Protein AF-0000000076641586 (afdb_homodimer)

Organism: NCBI:txid1194090

InterPro domains:
  IPR008969 Carboxypeptidase-like, regulatory domain superfamily [SSF49464] (53-131)
  IPR012910 TonB-dependent receptor, plug domain [PF07715] (145-251)
  IPR023996 TonB-dependent outer membrane protein, SusC/RagA [TIGR04056] (54-1062)
  IPR023997 TonB-dependent outer membrane protein SusC/RagA, conserved site [TIGR04057] (228-257)
  IPR036942 TonB-dependent receptor-like, beta-barrel domain superfamily [G3DSA:2.40.170.20] (339-1062)
  IPR037066 TonB-dependent receptor, plug domain superfamily [G3DSA:2.170.130.10] (127-256)
  IPR039426 TonB-dependent receptor-like [PS52016] (143-1062)
  IPR039426 TonB-dependent receptor-like [PTHR30069] (46-1062)

Radius of gyration: 41.83 Å; Cα contacts (8 Å, |Δi|>4): 5657; chains: 2; bounding box: 112×122×106 Å

Solvent-accessible surface area (backbone atoms only — not comparable to full-atom values): 105270 Å² total; per-residue (Å²): 140,84,83,89,78,85,75,79,72,80,74,74,78,78,66,69,67,61,58,61,56,58,60,53,54,55,60,49,34,55,62,47,41,53,49,48,51,55,56,58,54,52,72,46,41,73,87,86,86,73,93,44,49,61,33,30,30,37,31,18,33,78,84,65,44,54,35,53,62,28,35,33,27,37,64,67,43,88,53,60,35,50,21,38,84,74,3,36,33,70,34,67,32,87,50,46,71,40,36,35,31,39,39,35,94,63,29,44,70,44,80,44,66,38,75,65,40,51,62,60,70,43,67,37,42,55,41,52,71,73,60,64,56,70,39,72,52,88,94,47,69,38,40,54,84,77,50,38,57,55,67,43,71,46,52,16,71,67,48,50,56,40,83,61,86,32,43,46,69,54,49,47,29,71,36,54,34,42,45,55,41,48,54,26,39,40,59,83,60,38,59,37,50,56,22,48,61,49,60,54,56,95,64,79,42,56,46,30,32,25,52,71,86,38,81,46,56,71,65,54,53,25,66,38,60,46,86,44,33,44,35,35,26,36,28,70,44,45,62,18,36,82,69,30,47,54,19,57,36,13,29,40,38,35,35,61,55,64,34,44,62,47,38,45,59,33,43,37,40,37,43,36,48,30,41,32,30,64,63,48,76,64,62,57,41,50,21,34,59,49,53,50,42,51,24,50,46,27,40,71,72,72,40,73,57,82,64,53,70,67,58,38,47,42,27,68,43,31,94,80,44,59,71,90,79,34,31,62,40,56,48,60,67,68,23,36,45,82,65,20,53,31,40,40,38,37,40,34,39,32,15,26,40,86,50,34,22,28,23,40,36,41,40,40,39,40,32,49,33,55,34,46,73,42,28,31,31,20,38,37,42,36,39,36,38,33,36,40,35,40,68,50,99,39,35,38,39,33,48,35,41,35,38,37,39,39,44,33,35,28,22,55,49,53,58,49,59,35,27,38,44,43,56,24,41,53,15,56,44,50,68,49,40,94,86,67,49,47,22,45,50,80,53,85,52,42,32,44,67,44,42,38,10,51,60,28,28,34,27,38,44,37,36,40,40,38,40,39,38,41,37,39,38,36,45,47,67,94,41,85,47,34,32,39,39,39,38,43,35,45,38,39,40,40,35,44,33,44,35,38,36,35,49,33,73,31,26,44,71,45,60,67,60,41,75,74,67,55,80,70,67,72,78,41,50,47,77,39,66,21,38,79,87,51,57,29,30,41,41,38,37,42,36,45,35,40,34,42,39,42,37,43,34,42,36,39,43,48,76,53,94,59,38,38,40,35,40,37,41,34,43,40,39,39,38,38,42,38,40,37,39,31,32,36,26,27,65,34,89,53,82,86,58,96,38,51,63,61,30,29,76,68,82,43,46,63,41,27,49,69,53,78,47,48,38,43,34,39,39,37,39,39,38,39,31,42,72,78,26,42,36,40,38,41,37,40,32,42,40,32,41,67,56,30,52,89,92,52,28,64,49,79,30,47,27,43,26,32,26,41,29,49,49,71,34,68,75,39,46,76,69,47,70,66,54,69,36,37,35,42,28,34,34,35,22,36,22,38,32,69,84,63,78,69,52,46,47,40,73,38,73,38,77,50,68,63,43,67,66,78,89,80,52,68,41,65,36,77,40,78,72,42,50,47,26,72,79,50,65,66,21,38,32,40,35,37,36,40,37,43,38,38,22,25,73,87,61,26,36,34,38,37,42,33,41,40,48,32,38,28,36,30,30,75,40,46,61,51,49,67,43,64,75,85,67,74,73,70,68,38,59,39,59,65,19,28,27,36,22,39,40,39,30,26,37,40,36,40,45,51,64,85,50,96,47,35,37,39,37,40,39,36,27,32,22,37,34,50,45,27,27,73,36,65,57,58,53,82,84,63,56,81,63,54,48,56,67,70,27,48,74,85,47,54,73,26,33,42,54,69,55,47,28,73,32,56,67,54,51,75,74,42,62,50,78,52,91,80,69,50,41,20,35,68,34,59,45,55,67,80,67,79,66,56,49,52,81,80,24,30,33,46,50,90,51,28,76,59,57,30,30,39,22,16,40,36,42,36,36,34,47,72,53,33,37,41,38,40,33,36,33,36,37,31,64,19,29,47,60,54,56,69,60,19,42,93,73,10,31,50,47,33,66,57,68,68,32,29,30,48,54,21,95,89,40,59,67,37,52,22,88,92,53,94,73,50,86,31,42,35,70,61,49,63,59,71,45,69,71,65,64,36,65,39,47,77,42,46,38,51,33,30,35,41,24,41,38,29,40,34,44,35,38,43,54,58,48,80,66,32,48,64,36,55,26,63,41,43,35,42,34,41,30,25,25,47,72,47,74,53,56,71,47,82,49,54,57,57,53,46,78,64,41,52,64,36,50,46,52,38,59,18,33,44,31,41,36,40,36,39,29,66,145,90,76,83,89,86,75,86,67,82,74,74,77,75,66,70,66,62,59,62,55,57,60,53,54,56,61,50,34,53,61,47,42,53,48,48,51,54,56,57,54,52,71,47,40,75,86,86,88,73,94,44,49,62,35,28,30,37,31,17,33,77,85,66,43,55,35,52,61,29,35,34,27,37,64,66,41,87,54,62,35,51,19,37,83,73,2,36,33,68,36,66,31,87,49,47,73,40,35,34,32,40,39,35,94,64,28,45,68,42,81,44,66,39,76,66,41,51,64,59,69,43,66,38,42,55,40,50,73,74,61,63,53,69,39,71,53,88,92,46,69,38,40,55,85,78,51,36,55,56,68,43,73,46,50,17,72,67,49,50,57,41,83,64,86,31,45,46,68,56,48,46,28,71,37,55,34,40,45,53,41,48,53,26,38,40,59,83,60,40,58,36,51,55,24,46,60,50,61,53,57,96,63,78,40,57,46,29,32,26,50,72,86,38,81,46,56,72,63,54,52,23,64,38,60,45,86,44,34,43,35,37,25,37,27,68,42,45,64,19,40,81,70,31,47,54,19,59,36,14,29,38,39,34,35,60,55,64,34,43,62,48,38,44,59,32,40,37,42,37,41,36,49,30,42,32,33,64,63,48,77,63,61,57,41,50,21,34,59,48,51,52,42,52,24,49,44,26,38,71,72,74,40,74,57,82,63,54,71,66,58,37,47,42,28,67,43,30,93,78,44,60,70,90,80,34,32,62,40,57,50,59,67,68,22,36,45,82,67,23,53,30,41,39,41,38,42,34,38,34,17,26,41,86,50,33,22,29,24,39,36,41,38,39,38,39,32,49,33,54,34,45,72,40,28,31,31,21,36,37,39,35,39,37,38,32,36,39,36,37,68,50,99,38,36,37,39,33,48,35,40,35,41,37,41,39,44,33,34,28,21,56,51,51,57,48,59,35,28,37,43,42,55,24,40,53,15,55,47,52,68,49,41,93,88,67,48,48,21,45,51,80,54,85,51,40,33,42,67,46,41,40,10,52,59,27,28,34,28,39,43,36,36,40,39,39,40,39,39,41,36,39,38,36,45,46,66,95,40,86,47,33,32,38,39,39,39,43,34,43,36,41,38,39,37,43,34,45,33,38,36,36,49,33,72,31,28,44,70,47,60,68,58,41,75,74,66,56,80,69,66,73,79,42,50,47,77,42,65,20,38,81,86,50,56,30,32,40,41,40,37,43,36,46,34,40,36,42,39,42,38,42,34,42,36,39,43,50,77,54,93,58,37,37,42,36,41,37,41,35,42,40,39,38,39,37,41,38,39,37,39,32,31,36,26,26,65,34,90,52,82,86,58,96,39,51,65,61,31,30,77,67,82,45,48,64,41,26,47,70,52,78,48,47,36,43,34,39,37,37,39,39,41,41,32,43,72,80,26,43,35,40,38,41,37,41,33,41,41,32,41,68,53,30,50,88,92,52,27,64,49,80,29,46,28,41,28,33,27,40,29,48,48,70,34,68,75,39,44,77,70,50,72,65,54,68,35,38,35,42,29,33,33,36,21,35,22,40,33,69,86,62,77,69,53,45,47,41,74,39,73,39,76,52,70,64,42,69,66,79,88,81,51,67,41,65,35,77,40,79,72,42,49,49,25,72,78,49,66,66,21,38,33,37,35,36,39,42,35,42,37,39,21,23,72,86,61,24,37,36,40,36,42,34,42,40,48,33,41,28,36,30,32,75,38,48,62,50,50,67,44,64,75,86,67,74,72,70,69,39,58,38,59,65,20,28,27,36,23,39,39,40,30,26,36,40,37,40,48,50,65,85,51,96,47,34,38,40,38,40,39,36,28,32,23,36,34,51,45,28,27,70,36,66,58,58,54,80,83,63,55,80,63,52,48,55,68,69,27,48,74,84,47,55,72,25,33,42,54,70,55,48,28,72,31,56,67,54,51,75,73,42,61,48,78,53,91,82,69,51,41,19,35,67,34,58,45,54,66,79,67,80,67,56,49,53,80,78,24,32,34,44,50,89,52,28,76,59,58,29,31,41,22,16,40,38,40,34,36,34,46,74,52,32,35,40,38,41,31,35,34,34,39,30,64,18,28,48,58,54,57,70,60,19,43,91,75,10,30,49,47,31,67,54,67,69,32,28,31,49,53,20,94,88,40,60,65,38,54,22,89,92,53,93,74,49,86,31,42,35,70,60,48,64,61,72,44,68,71,67,64,36,63,38,47,77,42,45,38,50,31,32,35,42,24,42,37,30,40,34,43,34,39,44,56,56,50,79,67,32,48,64,37,54,26,64,41,43,37,42,33,41,29,24,26,48,71,47,75,51,57,70,46,82,48,52,58,56,54,48,79,63,40,53,64,36,51,45,50,39,58,18,33,44,34,42,36,41,37,40,30,66

Foldseek 3Di:
DDDDDDPPPPPPDQVVVVVVVVVVVVLVCVVVVLVVVVVVLLPPPDDDDPPFQKAKEAEAEPVRAGFFQWWKAWFLDPFTDTAHPRRMDIGGHPDLQTWIWTDDVQWDIDIHGSNNPRYDYHYTYGVPVPPFPWDDAAPDTDGPLQDQFDKWKDFLVQQVQAPDQFSQLRPFFVTKQKHWFFFFAFVPPRHIQIFGQFAAEPDDQGAFEEEPNRTDDSVCNGRDDSQFWGMKMKGQFCSQCQVFFRHLRTYIYTYTDWADARDDKKKKKKKKKKKKDFLDDFFFDWQLLQLQQLQLVCVLVVHHRPDDPVLSVCQVPVVPDDLQQWFTDQQCPLFFDGIWMKIKIKMKIWYHHPFKTKIKMWMWIKTFAGTDQAQWIKIKIKMKIWMWGHPDPFKIKIKIKMKMKIKTKFFLDDLLQLLLCSQFPNRGFDQARPVGAGAAALPQRHRNNQRRHCQFPMKIKMKMKMKIKMKMKGHDPPAPQKIKIKIKMKIKMKIKIKTKTAWHKHKYFDVVCCVVPPDDRVVRIDIDTGSPPDFIKMKIKIKIKMKIKIKMKIKGWDDDDQKTKIKMKMKMKMKMKMKMKMKMFTDAPDSSDRDPVRGDPPPIDMDMDMDMWMKIKIKMKIWMAGNSFKTKIKIKMWIATQQADPVARIDIKIKMKIKGKQCSDPVCVVPPPFWPTKMKMKMKIKHWHDPDDGPLQDWDKDWDFFDDDPPPDTDTDIDTDHDHDNPQHTWMKIKIKIKIWTAGDSRQKIKMKMKIKIKIFQRWDFLCQQPPVVVVDDGGTTRGWMKIKIWMWMKIKGWDDPDSFKTKIKIKIKIFMFMFTQDDRHYDPQDPQQDRHGAGPPWHWAFAWPFFQQAPVSVVVAADADPSDAGQATDGDQCVPPSHDDSSNIGTDRAAADFRMWHKMKMWMGGHQKIKIWIKIWTFRHKAQADAQDHSSRTRRPVQSVQGFGADPVGRRHTHPVDPGHRHGRSDHGCPGPPSVGHHCVRIWTLTKMFRAKIKMKGKDRCVVQVSSPWRTKMKMKMKGRADMDTRRPRAHSSHRDRHSSGRRHMIMIMIMMMTMD/DDDDDDDPPPPPDQVVVVVVVVVVVVLVCVVVVLVVVVVVLLPPPDDDDPPFQKAKEAEAEPVRAGFFFWWKAWFLDPFTDTAHPRRMDIGGHPDLQTWIWTDDVQWDIDIHGSVNPRYDYHYTYGVPVPPFPWDDAAPDTDGPLQDFFDKWKDFLVQQVQAPDQFSQLRPFFVTKQKHWFFFFAFVPRRHIQIFGQDAAEPDDQGAFEEEPNRTDDSVCNGRDDSQFWGMKMKGQFCSQCQVFFRHLRTYIYTYTDWADARDDKKKKKKKKKKKKDFLDDFFFDWQLLQLVQLQLVCVLVVHHRPDDPVLSVCLVPVVPDDLQQWFTDQQCPLFFDGIWMKIKIKMKIWYHHPFKTKIKMWMWIKTFAGTDQAQWIKIKIKMKIWMWGHPDPFKIKIKIKMKMKIKTKFFLDDLLQLLLCSQFPNRGFDQARPVGAGAAALPQRHRNNQRRHCQFPMKIKMKMKMKIKMKMKGHDPPDPQKIKIKMKMKIKMKIKIKTKTAWHKHKYFDVVCCVVPPDDRVVRIDIDTGSPPDFIKMKIKIKIKMKIKIKMKIKGWDDDDQKTKIKMKMKMKMKMKMKMKMKMFTDAPDSSDRDPVRGDPPPIDMDMDMDMWMKIKIKMKIWMAGNSFKIKIKIKMWIATQQADPVARIDIKIKMKIKGKQCSDPVCVVPPPFWPTKMKMKMKIKHWHDPDDGPLQDWDKDWDFFDDDPDPDTDTDIDTDHDHDNPQHTWMKIKIKIKIWTAGDSRQKIKMKMKIKIKIFQRWDFLCQQPPVVVVDDGGTTRGWMKIKIWMWMKIKGWDDPDSFKTKIKIKIKIFMFMFTQDDRHYPPQDPQQDRHGAGPPWHWAFAWDFFQQAPVVVVVAADADPSDAGQATDGDQCVPPSHDDSSNIGTDRAAAGFRMWHKMKMWMGGHQKIKIWIKIWTFRHKAQADAQDHSSRTRRPVQSVQGFGADPVGRRHTHPVDPDHRHGRSDHGCPGPPSVGHHCSRIWTLTKMFRAKIKMKGKDRCVVQVNSPWRTKMKMKMKGRADMGTRRPRAHSSHRDRHSSGRRHMIMIMIMMMTMD

pLDDT: mean 87.39, std 15.73, range [16.08, 98.44]

Nearest PDB structures (foldseek):
  6sli-assembly1_B  TM=8.400E-01  e=8.972E-64  Porphyromonas gingivalis W83
  6slj-assembly1_A  TM=8.436E-01  e=6.800E-63  Porphyromonas gingivalis W83
  5fq8-assembly1_B  TM=7.870E-01  e=4.295E-55  Bacteroides thetaiotaomicron
  2grx-assembly2_B  TM=6.841E-01  e=3.208E-23  Escherichia coli
  3qlb-assembly2_B  TM=7.110E-01  e=1.922E-20  Pseudomonas fluorescens

Structure (mmCIF, N/CA/C/O backbone):
data_AF-0000000076641586-model_v1
#
loop_
_entity.id
_entity.type
_entity.pdbx_description
1 polymer 'TonB-linked outer membrane protein, SusC/RagA family'
#
loop_
_atom_site.group_PDB
_atom_site.id
_atom_site.type_symbol
_atom_site.label_atom_id
_atom_site.label_alt_id
_atom_site.label_comp_id
_atom_site.label_asym_id
_atom_site.label_entity_id
_atom_site.label_seq_id
_atom_site.pdbx_PDB_ins_code
_atom_site.Cartn_x
_atom_site.Cartn_y
_atom_site.Cartn_z
_atom_site.occupancy
_atom_site.B_iso_or_equiv
_atom_site.auth_seq_id
_atom_site.auth_comp_id
_atom_site.auth_asym_id
_atom_site.auth_atom_id
_atom_site.pdbx_PDB_model_num
ATOM 1 N N . MET A 1 1 ? -46.188 -28.203 26.359 1 16.94 1 MET A N 1
ATOM 2 C CA . MET A 1 1 ? -45.75 -28 27.75 1 16.94 1 MET A CA 1
ATOM 3 C C . MET A 1 1 ? -44.469 -27.203 27.812 1 16.94 1 MET A C 1
ATOM 5 O O . MET A 1 1 ? -43.719 -27.125 26.828 1 16.94 1 MET A O 1
ATOM 9 N N . ASP A 1 2 ? -43.844 -26.875 29.172 1 17.69 2 ASP A N 1
ATOM 10 C CA . ASP A 1 2 ? -43.281 -25.844 30.031 1 17.69 2 ASP A CA 1
ATOM 11 C C . ASP A 1 2 ? -41.75 -25.828 29.953 1 17.69 2 ASP A C 1
ATOM 13 O O . ASP A 1 2 ? -41.094 -25.188 30.766 1 17.69 2 ASP A O 1
ATOM 17 N N . ILE A 1 3 ? -41.156 -26.688 29.109 1 18.56 3 ILE A N 1
ATOM 18 C CA . ILE A 1 3 ? -39.812 -27.062 29.531 1 18.56 3 ILE A CA 1
ATOM 19 C C . ILE A 1 3 ? -38.969 -25.812 29.719 1 18.56 3 ILE A C 1
ATOM 21 O O . ILE A 1 3 ? -39.156 -24.812 29.047 1 18.56 3 ILE A O 1
ATOM 25 N N . LYS A 1 4 ? -37.688 -25.938 30.312 1 17.33 4 LYS A N 1
ATOM 26 C CA . LYS A 1 4 ? -36.75 -25.656 31.375 1 17.33 4 LYS A CA 1
ATOM 27 C C . LYS A 1 4 ? -35.812 -24.5 31 1 17.33 4 LYS A C 1
ATOM 29 O O . LYS A 1 4 ? -35.219 -24.5 29.906 1 17.33 4 LYS A O 1
ATOM 34 N N . ALA A 1 5 ? -35.688 -23.469 31.828 1 18.06 5 ALA A N 1
ATOM 35 C CA . ALA A 1 5 ? -35.375 -22.078 32.156 1 18.06 5 ALA A CA 1
ATOM 36 C C . ALA A 1 5 ? -33.906 -21.797 32.062 1 18.06 5 ALA A C 1
ATOM 38 O O . ALA A 1 5 ? -33.5 -20.766 31.5 1 18.06 5 ALA A O 1
ATOM 39 N N . ILE A 1 6 ? -33.125 -22.547 32.812 1 17.31 6 ILE A N 1
ATOM 40 C CA . ILE A 1 6 ? -32.188 -21.797 33.656 1 17.31 6 ILE A CA 1
ATOM 41 C C . ILE A 1 6 ? -30.906 -21.5 32.906 1 17.31 6 ILE A C 1
ATOM 43 O O . ILE A 1 6 ? -30.141 -22.422 32.625 1 17.31 6 ILE A O 1
ATOM 47 N N . ARG A 1 7 ? -30.859 -20.703 31.891 1 17.48 7 ARG A N 1
ATOM 48 C CA . ARG A 1 7 ? -29.797 -20.484 30.906 1 17.48 7 ARG A CA 1
ATOM 49 C C . ARG A 1 7 ? -28.609 -19.781 31.531 1 17.48 7 ARG A C 1
ATOM 51 O O . ARG A 1 7 ? -28.688 -18.594 31.875 1 17.48 7 ARG A O 1
ATOM 58 N N . LYS A 1 8 ? -27.797 -20.516 32.375 1 18.64 8 LYS A N 1
ATOM 59 C CA . LYS A 1 8 ? -26.734 -19.984 33.188 1 18.64 8 LYS A CA 1
ATOM 60 C C . LYS A 1 8 ? -25.719 -19.188 32.375 1 18.64 8 LYS A C 1
ATOM 62 O O . LYS A 1 8 ? -25.219 -19.672 31.359 1 18.64 8 LYS A O 1
ATOM 67 N N . THR A 1 9 ? -25.656 -17.859 32.438 1 19.05 9 THR A N 1
ATOM 68 C CA . THR A 1 9 ? -25.094 -16.656 31.828 1 19.05 9 THR A CA 1
ATOM 69 C C . THR A 1 9 ? -23.578 -16.609 32.031 1 19.05 9 THR A C 1
ATOM 71 O O . THR A 1 9 ? -22.938 -15.602 31.719 1 19.05 9 THR A O 1
ATOM 74 N N . VAL A 1 10 ? -22.844 -17.75 32 1 20.22 10 VAL A N 1
ATOM 75 C CA . VAL A 1 10 ? -21.5 -17.562 32.531 1 20.22 10 VAL A CA 1
ATOM 76 C C . VAL A 1 10 ? -20.719 -16.594 31.641 1 20.22 10 VAL A C 1
ATOM 78 O O . VAL A 1 10 ? -20.641 -16.797 30.422 1 20.22 10 VAL A O 1
ATOM 81 N N . ALA A 1 11 ? -20.484 -15.328 32.031 1 20.44 11 ALA A N 1
ATOM 82 C CA . ALA A 1 11 ? -19.844 -14.125 31.516 1 20.44 11 ALA A CA 1
ATOM 83 C C . ALA A 1 11 ? -18.359 -14.367 31.234 1 20.44 11 ALA A C 1
ATOM 85 O O . ALA A 1 11 ? -17.594 -14.633 32.156 1 20.44 11 ALA A O 1
ATOM 86 N N . TRP A 1 12 ? -18.031 -15.188 30.219 1 22.73 12 TRP A N 1
ATOM 87 C CA . TRP A 1 12 ? -16.609 -15.406 29.984 1 22.73 12 TRP A CA 1
ATOM 88 C C . TRP A 1 12 ? -15.867 -14.078 29.844 1 22.73 12 TRP A C 1
ATOM 90 O O . TRP A 1 12 ? -16.359 -13.148 29.203 1 22.73 12 TRP A O 1
ATOM 100 N N . PRO A 1 13 ? -14.992 -13.703 30.797 1 25.16 13 PRO A N 1
ATOM 101 C CA . PRO A 1 13 ? -14.211 -12.477 30.891 1 25.16 13 PRO A CA 1
ATOM 102 C C . PRO A 1 13 ? -13.5 -12.125 29.578 1 25.16 13 PRO A C 1
ATOM 104 O O . PRO A 1 13 ? -13.227 -13.016 28.766 1 25.16 13 PRO A O 1
ATOM 107 N N . ASP A 1 14 ? -13.625 -10.867 29.172 1 24.06 14 ASP A N 1
ATOM 108 C CA . ASP A 1 14 ? -13.258 -10.031 28.031 1 24.06 14 ASP A CA 1
ATOM 109 C C . ASP A 1 14 ? -11.75 -10.039 27.812 1 24.06 14 ASP A C 1
ATOM 111 O O . ASP A 1 14 ? -10.992 -9.445 28.594 1 24.06 14 ASP A O 1
ATOM 115 N N . SER A 1 15 ? -11.188 -11.18 27.422 1 25.58 15 SER A N 1
ATOM 116 C CA . SER A 1 15 ? -9.766 -11.398 27.188 1 25.58 15 SER A CA 1
ATOM 117 C C . SER A 1 15 ? -9.211 -10.406 26.172 1 25.58 15 SER A C 1
ATOM 119 O O . SER A 1 15 ? -8.062 -10.516 25.75 1 25.58 15 SER A O 1
ATOM 121 N N . THR A 1 16 ? -10.062 -9.594 25.609 1 26.67 16 THR A N 1
ATOM 122 C CA . THR A 1 16 ? -9.531 -8.727 24.562 1 26.67 16 THR A CA 1
ATOM 123 C C . THR A 1 16 ? -8.531 -7.73 25.141 1 26.67 16 THR A C 1
ATOM 125 O O . THR A 1 16 ? -7.852 -7.02 24.391 1 26.67 16 THR A O 1
ATOM 128 N N . SER A 1 17 ? -8.695 -7.406 26.422 1 27.34 17 SER A N 1
ATOM 129 C CA . SER A 1 17 ? -7.922 -6.305 26.984 1 27.34 17 SER A CA 1
ATOM 130 C C . SER A 1 17 ? -6.438 -6.645 27.031 1 27.34 17 SER A C 1
ATOM 132 O O . SER A 1 17 ? -5.59 -5.75 27.109 1 27.34 17 SER A O 1
ATOM 134 N N . VAL A 1 18 ? -6.18 -7.922 27.281 1 24.91 18 VAL A N 1
ATOM 135 C CA . VAL A 1 18 ? -4.781 -8.25 27.547 1 24.91 18 VAL A CA 1
ATOM 136 C C . VAL A 1 18 ? -3.98 -8.148 26.25 1 24.91 18 VAL A C 1
ATOM 138 O O . VAL A 1 18 ? -2.756 -8.008 26.266 1 24.91 18 VAL A O 1
ATOM 141 N N . PHE A 1 19 ? -4.668 -8.406 25.141 1 26.38 19 PHE A N 1
ATOM 142 C CA . PHE A 1 19 ? -3.906 -8.531 23.906 1 26.38 19 PHE A CA 1
ATOM 143 C C . PHE A 1 19 ? -3.326 -7.188 23.484 1 26.38 19 PHE A C 1
ATOM 145 O O . PHE A 1 19 ? -2.42 -7.129 22.656 1 26.38 19 PHE A O 1
ATOM 152 N N . LYS A 1 20 ? -3.908 -6.105 23.781 1 29.39 20 LYS A N 1
ATOM 153 C CA . LYS A 1 20 ? -3.428 -4.773 23.422 1 29.39 20 LYS A CA 1
ATOM 154 C C . LYS A 1 20 ? -2.125 -4.449 24.156 1 29.39 20 LYS A C 1
ATOM 156 O O . LYS A 1 20 ? -1.446 -3.477 23.812 1 29.39 20 LYS A O 1
ATOM 161 N N . ARG A 1 21 ? -1.938 -5.062 25.344 1 27.36 21 ARG A N 1
ATOM 162 C CA . ARG A 1 21 ? -0.733 -4.727 26.094 1 27.36 21 ARG A CA 1
ATOM 163 C C . ARG A 1 21 ? 0.513 -5.266 25.391 1 27.36 21 ARG A C 1
ATOM 165 O O . ARG A 1 21 ? 1.605 -4.719 25.562 1 27.36 21 ARG A O 1
ATOM 172 N N . PHE A 1 22 ? 0.374 -6.527 24.766 1 26.66 22 PHE A N 1
ATOM 173 C CA . PHE A 1 22 ? 1.596 -7.125 24.234 1 26.66 22 PHE A CA 1
ATOM 174 C C . PHE A 1 22 ? 2.027 -6.43 22.953 1 26.66 22 PHE A C 1
ATOM 176 O O . PHE A 1 22 ? 3.217 -6.379 22.641 1 26.66 22 PHE A O 1
ATOM 183 N N . VAL A 1 23 ? 1.127 -5.934 22.156 1 28.44 23 VAL A N 1
ATOM 184 C CA . VAL A 1 23 ? 1.568 -5.188 20.984 1 28.44 23 VAL A CA 1
ATOM 185 C C . VAL A 1 23 ? 2.289 -3.914 21.422 1 28.44 23 VAL A C 1
ATOM 187 O O . VAL A 1 23 ? 3.102 -3.365 20.672 1 28.44 23 VAL A O 1
ATOM 190 N N . PHE A 1 24 ? 1.954 -3.332 22.5 1 31.38 24 PHE A N 1
ATOM 191 C CA . PHE A 1 24 ? 2.65 -2.164 23.031 1 31.38 24 PHE A CA 1
ATOM 192 C C . PHE A 1 24 ? 4.109 -2.494 23.328 1 31.38 24 PHE A C 1
ATOM 194 O O . PHE A 1 24 ? 4.969 -1.61 23.312 1 31.38 24 PHE A O 1
ATOM 201 N N . ARG A 1 25 ? 4.352 -3.678 23.781 1 34 25 ARG A N 1
ATOM 202 C CA . ARG A 1 25 ? 5.727 -3.977 24.172 1 34 25 ARG A CA 1
ATOM 203 C C . ARG A 1 25 ? 6.637 -4.09 22.953 1 34 25 ARG A C 1
ATOM 205 O O . ARG A 1 25 ? 7.844 -3.865 23.062 1 34 25 ARG A O 1
ATOM 212 N N . TYR A 1 26 ? 6.137 -4.539 21.906 1 34.09 26 TYR A N 1
ATOM 213 C CA . TYR A 1 26 ? 7.051 -4.672 20.766 1 34.09 26 TYR A CA 1
ATOM 214 C C . TYR A 1 26 ? 7.34 -3.316 20.141 1 34.09 26 TYR A C 1
ATOM 216 O O . TYR A 1 26 ? 8.336 -3.154 19.438 1 34.09 26 TYR A O 1
ATOM 224 N N . ARG A 1 27 ? 6.406 -2.387 20.141 1 37.84 27 ARG A N 1
ATOM 225 C CA . ARG A 1 27 ? 6.621 -1.042 19.625 1 37.84 27 ARG A CA 1
ATOM 226 C C . ARG A 1 27 ? 7.789 -0.361 20.328 1 37.84 27 ARG A C 1
ATOM 228 O O . ARG A 1 27 ? 8.586 0.327 19.688 1 37.84 27 ARG A O 1
ATOM 235 N N . SER A 1 28 ? 7.773 -0.539 21.656 1 41.25 28 SER A N 1
ATOM 236 C CA . SER A 1 28 ? 8.898 -0.081 22.469 1 41.25 28 SER A CA 1
ATOM 237 C C . SER A 1 28 ? 10.172 -0.838 22.109 1 41.25 28 SER A C 1
ATOM 239 O O . SER A 1 28 ? 11.281 -0.37 22.406 1 41.25 28 SER A O 1
ATOM 241 N N . LEU A 1 29 ? 9.953 -1.854 21.516 1 37.81 29 LEU A N 1
ATOM 242 C CA . LEU A 1 29 ? 11.125 -2.688 21.266 1 37.81 29 LEU A CA 1
ATOM 243 C C . LEU A 1 29 ? 11.961 -2.125 20.109 1 37.81 29 LEU A C 1
ATOM 245 O O . LEU A 1 29 ? 13.188 -2.174 20.156 1 37.81 29 LEU A O 1
ATOM 249 N N . PHE A 1 30 ? 11.273 -1.556 19.141 1 39.19 30 PHE A N 1
ATOM 250 C CA . PHE A 1 30 ? 12.125 -1.012 18.094 1 39.19 30 PHE A CA 1
ATOM 251 C C . PHE A 1 30 ? 12.945 0.162 18.625 1 39.19 30 PHE A C 1
ATOM 253 O O . PHE A 1 30 ? 14.156 0.233 18.406 1 39.19 30 PHE A O 1
ATOM 260 N N . CYS A 1 31 ? 12.219 1.102 19.281 1 43.81 31 CYS A N 1
ATOM 261 C CA . CYS A 1 31 ? 12.977 2.203 19.875 1 43.81 31 CYS A CA 1
ATOM 262 C C . CYS A 1 31 ? 13.953 1.693 20.922 1 43.81 31 CYS A C 1
ATOM 264 O O . CYS A 1 31 ? 15.109 2.129 20.953 1 43.81 31 CYS A O 1
ATOM 266 N N . ASN A 1 32 ? 13.531 0.756 21.719 1 46.25 32 ASN A N 1
ATOM 267 C CA . ASN A 1 32 ? 14.43 0.178 22.703 1 46.25 32 ASN A CA 1
ATOM 268 C C . ASN A 1 32 ? 15.484 -0.715 22.047 1 46.25 32 ASN A C 1
ATOM 270 O O . ASN A 1 32 ? 16.625 -0.788 22.516 1 46.25 32 ASN A O 1
ATOM 274 N N . GLY A 1 33 ? 15.117 -1.248 21.078 1 46.06 33 GLY A N 1
ATOM 275 C CA . GLY A 1 33 ? 16.078 -2.053 20.344 1 46.06 33 GLY A CA 1
ATOM 276 C C . GLY A 1 33 ? 17.172 -1.227 19.703 1 46.06 33 GLY A C 1
ATOM 277 O O . GLY A 1 33 ? 18.344 -1.608 19.719 1 46.06 33 GLY A O 1
ATOM 278 N N . MET A 1 34 ? 16.766 -0.164 19.156 1 47.59 34 MET A N 1
ATOM 279 C CA . MET A 1 34 ? 17.781 0.746 18.625 1 47.59 34 MET A CA 1
ATOM 280 C C . MET A 1 34 ? 18.703 1.249 19.719 1 47.59 34 MET A C 1
ATOM 282 O O . MET A 1 34 ? 19.906 1.406 19.516 1 47.59 34 MET A O 1
ATOM 286 N N . LEU A 1 35 ? 18.141 1.428 20.891 1 45.94 35 LEU A N 1
ATOM 287 C CA . LEU A 1 35 ? 18.953 1.797 22.031 1 45.94 35 LEU A CA 1
ATOM 288 C C . LEU A 1 35 ? 19.891 0.652 22.422 1 45.94 35 LEU A C 1
ATOM 290 O O . LEU A 1 35 ? 21.062 0.876 22.734 1 45.94 35 LEU A O 1
ATOM 294 N N . VAL A 1 36 ? 19.344 -0.445 22.359 1 45.25 36 VAL A N 1
ATOM 295 C CA . VAL A 1 36 ? 20.172 -1.599 22.703 1 45.25 36 VAL A CA 1
ATOM 296 C C . VAL A 1 36 ? 21.25 -1.803 21.641 1 45.25 36 VAL A C 1
ATOM 298 O O . VAL A 1 36 ? 22.406 -2.064 21.984 1 45.25 36 VAL A O 1
ATOM 301 N N . MET A 1 37 ? 20.906 -1.576 20.516 1 46.75 37 MET A N 1
ATOM 302 C CA . MET A 1 37 ? 21.938 -1.696 19.484 1 46.75 37 MET A CA 1
ATOM 303 C C . MET A 1 37 ? 23.016 -0.634 19.656 1 46.75 37 MET A C 1
ATOM 305 O O . MET A 1 37 ? 24.203 -0.921 19.516 1 46.75 37 MET A O 1
ATOM 309 N N . ALA A 1 38 ? 22.656 0.541 19.984 1 45.38 38 ALA A N 1
ATOM 310 C CA . ALA A 1 38 ? 23.625 1.59 20.266 1 45.38 38 ALA A CA 1
ATOM 311 C C . ALA A 1 38 ? 24.516 1.217 21.453 1 45.38 38 ALA A C 1
ATOM 313 O O . ALA A 1 38 ? 25.734 1.412 21.422 1 45.38 38 ALA A O 1
ATOM 314 N N . PHE A 1 39 ? 23.938 0.673 22.453 1 40.69 39 PHE A N 1
ATOM 315 C CA . PHE A 1 39 ? 24.719 0.334 23.641 1 40.69 39 PHE A CA 1
ATOM 316 C C . PHE A 1 39 ? 25.688 -0.804 23.344 1 40.69 39 PHE A C 1
ATOM 318 O O . PHE A 1 39 ? 26.797 -0.828 23.875 1 40.69 39 PHE A O 1
ATOM 325 N N . LEU A 1 40 ? 25.234 -1.636 22.609 1 39.69 40 LEU A N 1
ATOM 326 C CA . LEU A 1 40 ? 26.109 -2.764 22.312 1 39.69 40 LEU A CA 1
ATOM 327 C C . LEU A 1 40 ? 27.297 -2.322 21.484 1 39.69 40 LEU A C 1
ATOM 329 O O . LEU A 1 40 ? 28.406 -2.873 21.609 1 39.69 40 LEU A O 1
ATOM 333 N N . LEU A 1 41 ? 27.078 -1.376 20.688 1 40.66 41 LEU A N 1
ATOM 334 C CA . LEU A 1 41 ? 28.172 -0.895 19.844 1 40.66 41 LEU A CA 1
ATOM 335 C C . LEU A 1 41 ? 29.25 -0.244 20.703 1 40.66 41 LEU A C 1
ATOM 337 O O . LEU A 1 41 ? 30.422 -0.255 20.328 1 40.66 41 LEU A O 1
ATOM 341 N N . LEU A 1 42 ? 28.984 0.319 21.828 1 37.09 42 LEU A N 1
ATOM 342 C CA . LEU A 1 42 ? 29.984 1.02 22.625 1 37.09 42 LEU A CA 1
ATOM 343 C C . LEU A 1 42 ? 31.078 0.059 23.109 1 37.09 42 LEU A C 1
ATOM 345 O O . LEU A 1 42 ? 32.188 0.481 23.422 1 37.09 42 LEU A O 1
ATOM 349 N N . GLY A 1 43 ? 30.688 -1.161 23.344 1 33.03 43 GLY A N 1
ATOM 350 C CA . GLY A 1 43 ? 31.703 -1.961 24.016 1 33.03 43 GLY A CA 1
ATOM 351 C C . GLY A 1 43 ? 32.812 -2.436 23.078 1 33.03 43 GLY A C 1
ATOM 352 O O . GLY A 1 43 ? 33.781 -3.027 23.531 1 33.03 43 GLY A O 1
ATOM 353 N N . LEU A 1 44 ? 32.531 -2.578 21.828 1 35.53 44 LEU A N 1
ATOM 354 C CA . LEU A 1 44 ? 33.438 -3.461 21.109 1 35.53 44 LEU A CA 1
ATOM 355 C C . LEU A 1 44 ? 34.562 -2.666 20.438 1 35.53 44 LEU A C 1
ATOM 357 O O . LEU A 1 44 ? 35.219 -3.168 19.547 1 35.53 44 LEU A O 1
ATOM 361 N N . LEU A 1 45 ? 34.844 -1.541 20.625 1 33.59 45 LEU A N 1
ATOM 362 C CA . LEU A 1 45 ? 35.781 -0.827 19.766 1 33.59 45 LEU A CA 1
ATOM 363 C C . LEU A 1 45 ? 37.219 -1.16 20.156 1 33.59 45 LEU A C 1
ATOM 365 O O . LEU A 1 45 ? 37.719 -0.708 21.188 1 33.59 45 LEU A O 1
ATOM 369 N N . THR A 1 46 ? 37.656 -2.43 19.953 1 32.03 46 THR A N 1
ATOM 370 C CA . THR A 1 46 ? 39.062 -2.623 20.203 1 32.03 46 THR A CA 1
ATOM 371 C C . THR A 1 46 ? 39.906 -2.076 19.062 1 32.03 46 THR A C 1
ATOM 373 O O . THR A 1 46 ? 39.469 -2.098 17.906 1 32.03 46 THR A O 1
ATOM 376 N N . SER A 1 47 ? 41.031 -1.379 19.25 1 31.88 47 SER A N 1
ATOM 377 C CA . SER A 1 47 ? 42.094 -0.667 18.531 1 31.88 47 SER A CA 1
ATOM 378 C C . SER A 1 47 ? 43.031 -1.637 17.812 1 31.88 47 SER A C 1
ATOM 380 O O . SER A 1 47 ? 43.562 -2.561 18.438 1 31.88 47 SER A O 1
ATOM 382 N N . VAL A 1 48 ? 42.969 -1.897 16.516 1 31.45 48 VAL A N 1
ATOM 383 C CA . VAL A 1 48 ? 43.938 -2.648 15.711 1 31.45 48 VAL A CA 1
ATOM 384 C C . VAL A 1 48 ? 45.156 -1.796 15.453 1 31.45 48 VAL A C 1
ATOM 386 O O . VAL A 1 48 ? 45.062 -0.656 15 1 31.45 48 VAL A O 1
ATOM 389 N N . GLN A 1 49 ? 46.531 -2.203 15.812 1 28.66 49 GLN A N 1
ATOM 390 C CA . GLN A 1 49 ? 47.875 -1.622 15.727 1 28.66 49 GLN A CA 1
ATOM 391 C C . GLN A 1 49 ? 48.562 -2.021 14.422 1 28.66 49 GLN A C 1
ATOM 393 O O . GLN A 1 49 ? 48.969 -3.174 14.258 1 28.66 49 GLN A O 1
ATOM 398 N N . ALA A 1 50 ? 48.312 -1.899 13.156 1 33.88 50 ALA A N 1
ATOM 399 C CA . ALA A 1 50 ? 49.188 -2.197 12.016 1 33.88 50 ALA A CA 1
ATOM 400 C C . ALA A 1 50 ? 50.344 -1.217 11.938 1 33.88 50 ALA A C 1
ATOM 402 O O . ALA A 1 50 ? 50.25 -0.106 12.469 1 33.88 50 ALA A O 1
ATOM 403 N N . GLN A 1 51 ? 51.562 -1.678 11.305 1 39.12 51 GLN A N 1
ATOM 404 C CA . GLN A 1 51 ? 52.844 -0.973 11.117 1 39.12 51 GLN A CA 1
ATOM 405 C C . GLN A 1 51 ? 52.656 0.273 10.258 1 39.12 51 GLN A C 1
ATOM 407 O O . GLN A 1 51 ? 52.375 0.171 9.062 1 39.12 51 GLN A O 1
ATOM 412 N N . LYS A 1 52 ? 52.344 1.408 10.633 1 52.69 52 LYS A N 1
ATOM 413 C CA . LYS A 1 52 ? 51.844 2.686 10.125 1 52.69 52 LYS A CA 1
ATOM 414 C C . LYS A 1 52 ? 52.969 3.715 10.039 1 52.69 52 LYS A C 1
ATOM 416 O O . LYS A 1 52 ? 53.844 3.758 10.898 1 52.69 52 LYS A O 1
ATOM 421 N N . ALA A 1 53 ? 53.344 4.133 8.797 1 69.62 53 ALA A N 1
ATOM 422 C CA . ALA A 1 53 ? 54.094 5.387 8.75 1 69.62 53 ALA A CA 1
ATOM 423 C C . ALA A 1 53 ? 53.312 6.52 9.391 1 69.62 53 ALA A C 1
ATOM 425 O O . ALA A 1 53 ? 52.062 6.516 9.359 1 69.62 53 ALA A O 1
ATOM 426 N N . THR A 1 54 ? 54.156 7.316 10.07 1 75.69 54 THR A N 1
ATOM 427 C CA . THR A 1 54 ? 53.5 8.367 10.828 1 75.69 54 THR A CA 1
ATOM 428 C C . THR A 1 54 ? 53.594 9.711 10.109 1 75.69 54 THR A C 1
ATOM 430 O O . THR A 1 54 ? 54.719 10.125 9.75 1 75.69 54 THR A O 1
ATOM 433 N N . VAL A 1 55 ? 52.656 10.195 9.672 1 80.69 55 VAL A N 1
ATOM 434 C CA . VAL A 1 55 ? 52.625 11.562 9.156 1 80.69 55 VAL A CA 1
ATOM 435 C C . VAL A 1 55 ? 52.188 12.516 10.258 1 80.69 55 VAL A C 1
ATOM 437 O O . VAL A 1 55 ? 51.219 12.242 10.984 1 80.69 55 VAL A O 1
ATOM 440 N N . SER A 1 56 ? 53.094 13.539 10.406 1 82.12 56 SER A N 1
ATOM 441 C CA . SER A 1 56 ? 52.75 14.555 11.398 1 82.12 56 SER A CA 1
ATOM 442 C C . SER A 1 56 ? 52.656 15.945 10.773 1 82.12 56 SER A C 1
ATOM 444 O O . SER A 1 56 ? 53.125 16.141 9.648 1 82.12 56 SER A O 1
ATOM 446 N N . GLY A 1 57 ? 52 16.844 11.242 1 83.31 57 GLY A N 1
ATOM 447 C CA . GLY A 1 57 ? 51.906 18.219 10.789 1 83.31 57 GLY A CA 1
ATOM 448 C C . GLY A 1 57 ? 51.062 19.094 11.688 1 83.31 57 GLY A C 1
ATOM 449 O O . GLY A 1 57 ? 50.625 18.656 12.758 1 83.31 57 GLY A O 1
ATOM 450 N N . THR A 1 58 ? 51 20.359 11.266 1 83.06 58 THR A N 1
ATOM 451 C CA . THR A 1 58 ? 50.188 21.344 11.953 1 83.06 58 THR A CA 1
ATOM 452 C C . THR A 1 58 ? 49.094 21.875 11.023 1 83.06 58 THR A C 1
ATOM 454 O O . THR A 1 58 ? 49.344 22.125 9.844 1 83.06 58 THR A O 1
ATOM 457 N N . VAL A 1 59 ? 47.969 21.875 11.484 1 83.19 59 VAL A N 1
ATOM 458 C CA . VAL A 1 59 ? 46.875 22.5 10.75 1 83.19 59 VAL A CA 1
ATOM 459 C C . VAL A 1 59 ? 46.562 23.875 11.352 1 83.19 59 VAL A C 1
ATOM 461 O O . VAL A 1 59 ? 46.344 24 12.562 1 83.19 59 VAL A O 1
ATOM 464 N N . VAL A 1 60 ? 46.625 24.859 10.469 1 79.56 60 VAL A N 1
ATOM 465 C CA . VAL A 1 60 ? 46.375 26.219 10.914 1 79.56 60 VAL A CA 1
ATOM 466 C C . VAL A 1 60 ? 45.188 26.812 10.133 1 79.56 60 VAL A C 1
ATOM 468 O O . VAL A 1 60 ? 44.812 26.312 9.07 1 79.56 60 VAL A O 1
ATOM 471 N N . ASP A 1 61 ? 44.594 27.906 10.703 1 71.62 61 ASP A N 1
ATOM 472 C CA . ASP A 1 61 ? 43.531 28.609 9.992 1 71.62 61 ASP A CA 1
ATOM 473 C C . ASP A 1 61 ? 44.125 29.672 9.055 1 71.62 61 ASP A C 1
ATOM 475 O O . ASP A 1 61 ? 45.344 29.734 8.867 1 71.62 61 ASP A O 1
ATOM 479 N N . GLY A 1 62 ? 43.281 30.391 8.273 1 65.69 62 GLY A N 1
ATOM 480 C CA . GLY A 1 62 ? 43.688 31.406 7.316 1 65.69 62 GLY A CA 1
ATOM 481 C C . GLY A 1 62 ? 44.656 32.406 7.902 1 65.69 62 GLY A C 1
ATOM 482 O O . GLY A 1 62 ? 45.438 33.031 7.172 1 65.69 62 GLY A O 1
ATOM 483 N N . GLU A 1 63 ? 44.562 32.594 9.117 1 62.88 63 GLU A N 1
ATOM 484 C CA . GLU A 1 63 ? 45.406 33.594 9.766 1 62.88 63 GLU A CA 1
ATOM 485 C C . GLU A 1 63 ? 46.656 32.938 10.328 1 62.88 63 GLU A C 1
ATOM 487 O O . GLU A 1 63 ? 47.469 33.594 11.008 1 62.88 63 GLU A O 1
ATOM 492 N N . GLY A 1 64 ? 46.812 31.688 10.164 1 66.81 64 GLY A N 1
ATOM 493 C CA . GLY A 1 64 ? 48.031 31 10.555 1 66.81 64 GLY A CA 1
ATOM 494 C C . GLY A 1 64 ? 48 30.469 11.977 1 66.81 64 GLY A C 1
ATOM 495 O O . GLY A 1 64 ? 49.031 30.062 12.523 1 66.81 64 GLY A O 1
ATOM 496 N N . GLU A 1 65 ? 46.875 30.547 12.562 1 72.88 65 GLU A N 1
ATOM 497 C CA . GLU A 1 65 ? 46.75 30.031 13.922 1 72.88 65 GLU A CA 1
ATOM 498 C C . GLU A 1 65 ? 46.469 28.531 13.906 1 72.88 65 GLU A C 1
ATOM 500 O O . GLU A 1 65 ? 45.719 28.047 13.055 1 72.88 65 GLU A O 1
ATOM 505 N N . PRO A 1 66 ? 47 27.859 15.023 1 77.06 66 PRO A N 1
ATOM 506 C CA . PRO A 1 66 ? 46.781 26.422 15.055 1 77.06 66 PRO A CA 1
ATOM 507 C C . PRO A 1 66 ? 45.281 26.062 15.227 1 77.06 66 PRO A C 1
ATOM 509 O O . PRO A 1 66 ? 44.594 26.719 16 1 77.06 66 PRO A O 1
ATOM 512 N N . LEU A 1 67 ? 44.719 25.188 14.469 1 75 67 LEU A N 1
ATOM 513 C CA . LEU A 1 67 ? 43.312 24.75 14.516 1 75 67 LEU A CA 1
ATOM 514 C C . LEU A 1 67 ? 43.188 23.406 15.242 1 75 67 LEU A C 1
ATOM 516 O O . LEU A 1 67 ? 43.562 22.375 14.688 1 75 67 LEU A O 1
ATOM 520 N N . PRO A 1 68 ? 42.719 23.547 16.469 1 72.81 68 PRO A N 1
ATOM 521 C CA . PRO A 1 68 ? 42.531 22.266 17.156 1 72.81 68 PRO A CA 1
ATOM 522 C C . PRO A 1 68 ? 41.25 21.547 16.703 1 72.81 68 PRO A C 1
ATOM 524 O O . PRO A 1 68 ? 40.281 22.188 16.344 1 72.81 68 PRO A O 1
ATOM 527 N N . GLY A 1 69 ? 41.25 20.188 16.688 1 70.88 69 GLY A N 1
ATOM 528 C CA . GLY A 1 69 ? 40.062 19.375 16.469 1 70.88 69 GLY A CA 1
ATOM 529 C C . GLY A 1 69 ? 39.75 19.141 15.008 1 70.88 69 GLY A C 1
ATOM 530 O O . GLY A 1 69 ? 38.625 18.75 14.656 1 70.88 69 GLY A O 1
ATOM 531 N N . VAL A 1 70 ? 40.688 19.516 14.148 1 75.38 70 VAL A N 1
ATOM 532 C CA . VAL A 1 70 ? 40.531 19.219 12.727 1 75.38 70 VAL A CA 1
ATOM 533 C C . VAL A 1 70 ? 40.562 17.719 12.5 1 75.38 70 VAL A C 1
ATOM 535 O O . VAL A 1 70 ? 41.5 17.031 12.938 1 75.38 70 VAL A O 1
ATOM 538 N N . ASN A 1 71 ? 39.594 17.359 11.867 1 76.31 71 ASN A N 1
ATOM 539 C CA . ASN A 1 71 ? 39.562 15.953 11.508 1 76.31 71 ASN A CA 1
ATOM 540 C C . ASN A 1 71 ? 40.469 15.656 10.305 1 76.31 71 ASN A C 1
ATOM 542 O O . ASN A 1 71 ? 40.281 16.25 9.242 1 76.31 71 ASN A O 1
ATOM 546 N N . ILE A 1 72 ? 41.469 14.852 10.531 1 78.69 72 ILE A N 1
ATOM 547 C CA . ILE A 1 72 ? 42.344 14.398 9.453 1 78.69 72 ILE A CA 1
ATOM 548 C C . ILE A 1 72 ? 42.125 12.906 9.203 1 78.69 72 ILE A C 1
ATOM 550 O O . ILE A 1 72 ? 42.281 12.086 10.109 1 78.69 72 ILE A O 1
ATOM 554 N N . SER A 1 73 ? 41.656 12.594 8.094 1 75.38 73 SER A N 1
ATOM 555 C CA . SER A 1 73 ? 41.406 11.195 7.77 1 75.38 73 SER A CA 1
ATOM 556 C C . SER A 1 73 ? 42.062 10.805 6.457 1 75.38 73 SER A C 1
ATOM 558 O O . SER A 1 73 ? 42.406 11.664 5.645 1 75.38 73 SER A O 1
ATOM 560 N N . ILE A 1 74 ? 42.5 9.539 6.332 1 73.81 74 ILE A N 1
ATOM 561 C CA . ILE A 1 74 ? 43.031 9.008 5.09 1 73.81 74 ILE A CA 1
ATOM 562 C C . ILE A 1 74 ? 41.906 8.758 4.094 1 73.81 74 ILE A C 1
ATOM 564 O O . ILE A 1 74 ? 40.906 8.094 4.418 1 73.81 74 ILE A O 1
ATOM 568 N N . GLN A 1 75 ? 42.031 9.375 2.955 1 66.94 75 GLN A N 1
ATOM 569 C CA . GLN A 1 75 ? 41 9.25 1.921 1 66.94 75 GLN A CA 1
ATOM 570 C C . GLN A 1 75 ? 40.688 7.789 1.647 1 66.94 75 GLN A C 1
ATOM 572 O O . GLN A 1 75 ? 41.562 6.969 1.439 1 66.94 75 GLN A O 1
ATOM 577 N N . GLY A 1 76 ? 39.438 7.395 1.646 1 57.5 76 GLY A N 1
ATOM 578 C CA . GLY A 1 76 ? 38.969 6.055 1.314 1 57.5 76 GLY A CA 1
ATOM 579 C C . GLY A 1 76 ? 39 5.109 2.5 1 57.5 76 GLY A C 1
ATOM 580 O O .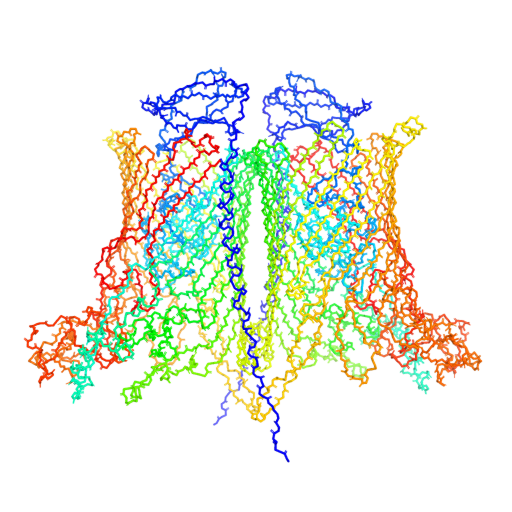 GLY A 1 76 ? 38.656 3.93 2.363 1 57.5 76 GLY A O 1
ATOM 581 N N . THR A 1 77 ? 39.594 5.605 3.607 1 58.94 77 THR A N 1
ATOM 582 C CA . THR A 1 77 ? 39.656 4.754 4.789 1 58.94 77 THR A CA 1
ATOM 583 C C . THR A 1 77 ? 39 5.43 5.98 1 58.94 77 THR A C 1
ATOM 585 O O . THR A 1 77 ? 38.625 6.609 5.914 1 58.94 77 THR A O 1
ATOM 588 N N . THR A 1 78 ? 38.688 4.562 6.957 1 55.5 78 THR A N 1
ATOM 589 C CA . THR A 1 78 ? 38.156 5.113 8.195 1 55.5 78 THR A CA 1
ATOM 590 C C . THR A 1 78 ? 39.281 5.5 9.156 1 55.5 78 THR A C 1
ATOM 592 O O . THR A 1 78 ? 39 5.922 10.281 1 55.5 78 THR A O 1
ATOM 595 N N . GLN A 1 79 ? 40.469 5.43 8.719 1 65.69 79 GLN A N 1
ATOM 596 C CA . GLN A 1 79 ? 41.594 5.781 9.578 1 65.69 79 GLN A CA 1
ATOM 597 C C . GLN A 1 79 ? 41.812 7.289 9.586 1 65.69 79 GLN A C 1
ATOM 599 O O . GLN A 1 79 ? 41.844 7.918 8.523 1 65.69 79 GLN A O 1
ATOM 604 N N . GLY A 1 80 ? 41.75 7.875 10.641 1 70.5 80 GLY A N 1
ATOM 605 C CA . GLY A 1 80 ? 42 9.297 10.758 1 70.5 80 GLY A CA 1
ATOM 606 C C . GLY A 1 80 ? 42.406 9.719 12.164 1 70.5 80 GLY A C 1
ATOM 607 O O . GLY A 1 80 ? 42.562 8.867 13.047 1 70.5 80 GLY A O 1
ATOM 608 N N . THR A 1 81 ? 42.938 10.922 12.242 1 73.88 81 THR A N 1
ATOM 609 C CA . THR A 1 81 ? 43.281 11.555 13.516 1 73.88 81 THR A CA 1
ATOM 610 C C . THR A 1 81 ? 42.688 12.969 13.594 1 73.88 81 THR A C 1
ATOM 612 O O . THR A 1 81 ? 42.062 13.438 12.641 1 73.88 81 THR A O 1
ATOM 615 N N . THR A 1 82 ? 42.688 13.547 14.703 1 76.75 82 THR A N 1
ATOM 616 C CA . THR A 1 82 ? 42.312 14.953 14.875 1 76.75 82 THR A CA 1
ATOM 617 C C . THR A 1 82 ? 43.5 15.758 15.406 1 76.75 82 THR A C 1
ATOM 619 O O . THR A 1 82 ? 44.375 15.211 16.062 1 76.75 82 THR A O 1
ATOM 622 N N . THR A 1 83 ? 43.531 17.062 15.031 1 78.06 83 THR A N 1
ATOM 623 C CA . THR A 1 83 ? 44.594 17.906 15.516 1 78.06 83 THR A CA 1
ATOM 624 C C . THR A 1 83 ? 44.469 18.172 17.016 1 78.06 83 THR A C 1
ATOM 626 O O . THR A 1 83 ? 43.344 18.219 17.531 1 78.06 83 THR A O 1
ATOM 629 N N . GLY A 1 84 ? 45.656 18.25 17.719 1 73.69 84 GLY A N 1
ATOM 630 C CA . GLY A 1 84 ? 45.688 18.641 19.125 1 73.69 84 GLY A CA 1
ATOM 631 C C . GLY A 1 84 ? 45.5 20.125 19.344 1 73.69 84 GLY A C 1
ATOM 632 O O . GLY A 1 84 ? 45.219 20.859 18.391 1 73.69 84 GLY A O 1
ATOM 633 N N . SER A 1 85 ? 45.656 20.641 20.609 1 72.75 85 SER A N 1
ATOM 634 C CA . SER A 1 85 ? 45.469 22.047 20.984 1 72.75 85 SER A CA 1
ATOM 635 C C . SER A 1 85 ? 46.438 22.953 20.234 1 72.75 85 SER A C 1
ATOM 637 O O . SER A 1 85 ? 46.156 24.125 20.016 1 72.75 85 SER A O 1
ATOM 639 N N . ASP A 1 86 ? 47.531 22.531 19.922 1 75.31 86 ASP A N 1
ATOM 640 C CA . ASP A 1 86 ? 48.531 23.297 19.188 1 75.31 86 ASP A CA 1
ATOM 641 C C . ASP A 1 86 ? 48.375 23.109 17.672 1 75.31 86 ASP A C 1
ATOM 643 O O . ASP A 1 86 ? 49.25 23.547 16.906 1 75.31 86 ASP A O 1
ATOM 647 N N . GLY A 1 87 ? 47.312 22.484 17.281 1 76.81 87 GLY A N 1
ATOM 648 C CA . GLY A 1 87 ? 47.031 22.234 15.875 1 76.81 87 GLY A CA 1
ATOM 649 C C . GLY A 1 87 ? 47.844 21.078 15.305 1 76.81 87 GLY A C 1
ATOM 650 O O . GLY A 1 87 ? 47.812 20.828 14.102 1 76.81 87 GLY A O 1
ATOM 651 N N . GLN A 1 88 ? 48.562 20.469 16.141 1 79.5 88 GLN A N 1
ATOM 652 C CA . GLN A 1 88 ? 49.438 19.406 15.664 1 79.5 88 GLN A CA 1
ATOM 653 C C . GLN A 1 88 ? 48.688 18.094 15.562 1 79.5 88 GLN A C 1
ATOM 655 O O . GLN A 1 88 ? 47.781 17.828 16.328 1 79.5 88 GLN A O 1
ATOM 660 N N . TYR A 1 89 ? 49.031 17.328 14.516 1 79.19 89 TYR A N 1
ATOM 661 C CA . TYR A 1 89 ? 48.469 16 14.367 1 79.19 89 TYR A CA 1
ATOM 662 C C . TYR A 1 89 ? 49.562 14.977 14.023 1 79.19 89 TYR A C 1
ATOM 664 O O . TYR A 1 89 ? 50.625 15.344 13.531 1 79.19 89 TYR A O 1
ATOM 672 N N . GLU A 1 90 ? 49.344 13.75 14.531 1 80.44 90 GLU A N 1
ATOM 673 C CA . GLU A 1 90 ? 50.125 12.578 14.125 1 80.44 90 GLU A CA 1
ATOM 674 C C . GLU A 1 90 ? 49.188 11.453 13.68 1 80.44 90 GLU A C 1
ATOM 676 O O . GLU A 1 90 ? 48.25 11.094 14.383 1 80.44 90 GLU A O 1
ATOM 681 N N . LEU A 1 91 ? 49.312 11 12.5 1 75.12 91 LEU A N 1
ATOM 682 C CA . LEU A 1 91 ? 48.469 9.953 11.914 1 75.12 91 LEU A CA 1
ATOM 683 C C . LEU A 1 91 ? 49.312 8.852 11.297 1 75.12 91 LEU A C 1
ATOM 685 O O . LEU A 1 91 ? 50.188 9.133 10.469 1 75.12 91 LEU A O 1
ATOM 689 N N . ASP A 1 92 ? 49.125 7.711 11.758 1 74.88 92 ASP A N 1
ATOM 690 C CA . ASP A 1 92 ? 49.75 6.562 11.102 1 74.88 92 ASP A CA 1
ATOM 691 C C . ASP A 1 92 ? 49 6.215 9.805 1 74.88 92 ASP A C 1
ATOM 693 O O . ASP A 1 92 ? 47.781 6.027 9.797 1 74.88 92 ASP A O 1
ATOM 697 N N . VAL A 1 93 ? 49.719 6.316 8.766 1 74.56 93 VAL A N 1
ATOM 698 C CA . VAL A 1 93 ? 49.125 6.059 7.445 1 74.56 93 VAL A CA 1
ATOM 699 C C . VAL A 1 93 ? 49.719 4.77 6.871 1 74.56 93 VAL A C 1
ATOM 701 O O . VAL A 1 93 ? 50.875 4.453 7.109 1 74.56 93 VAL A O 1
ATOM 704 N N . PRO A 1 94 ? 49 3.984 6.219 1 70.25 94 PRO A N 1
ATOM 705 C CA . PRO A 1 94 ? 49.531 2.754 5.625 1 70.25 94 PRO A CA 1
ATOM 706 C C . PRO A 1 94 ? 50.656 3.02 4.605 1 70.25 94 PRO A C 1
ATOM 708 O O . PRO A 1 94 ? 51.562 2.215 4.469 1 70.25 94 PRO A O 1
ATOM 711 N N . SER A 1 95 ? 50.531 4.176 3.879 1 72.69 95 SER A N 1
ATOM 712 C CA . SER A 1 95 ? 51.562 4.57 2.902 1 72.69 95 SER A CA 1
ATOM 713 C C . SER A 1 95 ? 51.656 6.086 2.791 1 72.69 95 SER A C 1
ATOM 715 O O . SER A 1 95 ? 50.656 6.797 3.035 1 72.69 95 SER A O 1
ATOM 717 N N . LEU A 1 96 ? 52.812 6.574 2.52 1 68.19 96 LEU A N 1
ATOM 718 C CA . LEU A 1 96 ? 53.031 8.008 2.373 1 68.19 96 LEU A CA 1
ATOM 719 C C . LEU A 1 96 ? 52.5 8.508 1.032 1 68.19 96 LEU A C 1
ATOM 721 O O . LEU A 1 96 ? 52.781 9.648 0.639 1 68.19 96 LEU A O 1
ATOM 725 N N . GLU A 1 97 ? 51.781 7.707 0.384 1 65.31 97 GLU A N 1
ATOM 726 C CA . GLU A 1 97 ? 51.156 8.141 -0.863 1 65.31 97 GLU A CA 1
ATOM 727 C C . GLU A 1 97 ? 49.656 8.383 -0.684 1 65.31 97 GLU A C 1
ATOM 729 O O . GLU A 1 97 ? 48.969 8.68 -1.647 1 65.31 97 GLU A O 1
ATOM 734 N N . GLU A 1 98 ? 49.281 8.367 0.465 1 69.56 98 GLU A N 1
ATOM 735 C CA . GLU A 1 98 ? 47.875 8.523 0.764 1 69.56 98 GLU A CA 1
ATOM 736 C C . GLU A 1 98 ? 47.469 9.992 0.706 1 69.56 98 GLU A C 1
ATOM 738 O O . GLU A 1 98 ? 48.312 10.883 0.695 1 69.56 98 GLU A O 1
ATOM 743 N N . THR A 1 99 ? 46.156 10.219 0.467 1 76.56 99 THR A N 1
ATOM 744 C CA . THR A 1 99 ? 45.594 11.555 0.591 1 76.56 99 THR A CA 1
ATOM 745 C C . THR A 1 99 ? 44.875 11.727 1.94 1 76.56 99 THR A C 1
ATOM 747 O O . THR A 1 99 ? 44.094 10.867 2.348 1 76.56 99 THR A O 1
ATOM 750 N N . LEU A 1 100 ? 45.312 12.828 2.551 1 79.12 100 LEU A N 1
ATOM 751 C CA . LEU A 1 100 ? 44.688 13.172 3.82 1 79.12 100 LEU A CA 1
ATOM 752 C C . LEU A 1 100 ? 43.531 14.148 3.605 1 79.12 100 LEU A C 1
ATOM 754 O O . LEU A 1 100 ? 43.656 15.078 2.801 1 79.12 100 LEU A O 1
ATOM 758 N N . ILE A 1 101 ? 42.562 13.836 4.207 1 76.5 101 ILE A N 1
ATOM 759 C CA . ILE A 1 101 ? 41.406 14.75 4.211 1 76.5 101 ILE A CA 1
ATOM 760 C C . ILE A 1 101 ? 41.375 15.516 5.535 1 76.5 101 ILE A C 1
ATOM 762 O O . ILE A 1 101 ? 41.281 14.906 6.605 1 76.5 101 ILE A O 1
ATOM 766 N N . PHE A 1 102 ? 41.469 16.828 5.359 1 75.56 102 PHE A N 1
ATOM 767 C CA . PHE A 1 102 ? 41.312 17.719 6.5 1 75.56 102 PHE A CA 1
ATOM 768 C C . PHE A 1 102 ? 39.938 18.359 6.531 1 75.56 102 PHE A C 1
ATOM 770 O O . PHE A 1 102 ? 39.531 19.047 5.59 1 75.56 102 PHE A O 1
ATOM 777 N N . SER A 1 103 ? 39.156 18.031 7.496 1 71.31 103 SER A N 1
ATOM 778 C CA . SER A 1 103 ? 37.812 18.594 7.609 1 71.31 103 SER A CA 1
ATOM 779 C C . SER A 1 103 ? 37.562 19.141 9.016 1 71.31 103 SER A C 1
ATOM 781 O O . SER A 1 103 ? 38 18.547 10 1 71.31 103 SER A O 1
ATOM 783 N N . PHE A 1 104 ? 37.125 20.391 9.023 1 65.31 104 PHE A N 1
ATOM 784 C CA . PHE A 1 104 ? 36.75 21.062 10.266 1 65.31 104 PHE A CA 1
ATOM 785 C C . PHE A 1 104 ? 35.5 21.906 10.062 1 65.31 104 PHE A C 1
ATOM 787 O O . PHE A 1 104 ? 35.375 22.609 9.055 1 65.31 104 PHE A O 1
ATOM 794 N N . ILE A 1 105 ? 34.562 21.719 11 1 53.56 105 ILE A N 1
ATOM 795 C CA . ILE A 1 105 ? 33.312 22.5 10.914 1 53.56 105 ILE A CA 1
ATOM 796 C C . ILE A 1 105 ? 33.656 23.984 10.758 1 53.56 105 ILE A C 1
ATOM 798 O O . ILE A 1 105 ? 34.438 24.531 11.531 1 53.56 105 ILE A O 1
ATOM 802 N N . GLY A 1 106 ? 33.094 24.703 9.812 1 52.56 106 GLY A N 1
ATOM 803 C CA . GLY A 1 106 ? 33.312 26.109 9.531 1 52.56 106 GLY A CA 1
ATOM 804 C C . GLY A 1 106 ? 34.469 26.344 8.586 1 52.56 106 GLY A C 1
ATOM 805 O O . GLY A 1 106 ? 34.75 27.484 8.219 1 52.56 106 GLY A O 1
ATOM 806 N N . PHE A 1 107 ? 35.188 25.281 8.297 1 60.88 107 PHE A N 1
ATOM 807 C CA . PHE A 1 107 ? 36.312 25.406 7.371 1 60.88 107 PHE A CA 1
ATOM 808 C C . PHE A 1 107 ? 36.094 24.531 6.145 1 60.88 107 PHE A C 1
ATOM 810 O O . PHE A 1 107 ? 35.438 23.5 6.223 1 60.88 107 PHE A O 1
ATOM 817 N N . GLN A 1 108 ? 36.562 25.031 5.004 1 61.41 108 GLN A N 1
ATOM 818 C CA . GLN A 1 108 ? 36.5 24.266 3.766 1 61.41 108 GLN A CA 1
ATOM 819 C C . GLN A 1 108 ? 37.312 22.984 3.865 1 61.41 108 GLN A C 1
ATOM 821 O O . GLN A 1 108 ? 38.469 23.031 4.293 1 61.41 108 GLN A O 1
ATOM 826 N N . ARG A 1 109 ? 36.688 21.953 3.521 1 65.19 109 ARG A N 1
ATOM 827 C CA . ARG A 1 109 ? 37.375 20.672 3.467 1 65.19 109 ARG A CA 1
ATOM 828 C C . ARG A 1 109 ? 38.562 20.734 2.51 1 65.19 109 ARG A C 1
ATOM 830 O O . ARG A 1 109 ? 38.5 21.328 1.438 1 65.19 109 ARG A O 1
ATOM 837 N N . GLN A 1 110 ? 39.75 20.266 2.922 1 71.31 110 GLN A N 1
ATOM 838 C CA . GLN A 1 110 ? 40.938 20.219 2.051 1 71.31 110 GLN A CA 1
ATOM 839 C C . GLN A 1 110 ? 41.469 18.797 1.926 1 71.31 110 GLN A C 1
ATOM 841 O O . GLN A 1 110 ? 41.719 18.125 2.934 1 71.31 110 GLN A O 1
ATOM 846 N N . ASP A 1 111 ? 41.562 18.297 0.753 1 73.62 111 ASP A N 1
ATOM 847 C CA . ASP A 1 111 ? 42.219 17.031 0.446 1 73.62 111 ASP A CA 1
ATOM 848 C C . ASP A 1 111 ? 43.688 17.234 0.099 1 73.62 111 ASP A C 1
ATOM 850 O O . ASP A 1 111 ? 44.031 17.906 -0.888 1 73.62 111 ASP A O 1
ATOM 854 N N . VAL A 1 112 ? 44.594 16.672 0.944 1 77.62 112 VAL A N 1
ATOM 855 C CA . VAL A 1 112 ? 46.031 16.875 0.753 1 77.62 112 VAL A CA 1
ATOM 856 C C . VAL A 1 112 ? 46.719 15.539 0.523 1 77.62 112 VAL A C 1
ATOM 858 O O . VAL A 1 112 ? 46.719 14.672 1.399 1 77.62 112 VAL A O 1
ATOM 861 N N . LYS A 1 113 ? 47.375 15.328 -0.506 1 75.94 113 LYS A N 1
ATOM 862 C CA . LYS A 1 113 ? 48.188 14.141 -0.76 1 75.94 113 LYS A CA 1
ATOM 863 C C . LYS A 1 113 ? 49.438 14.156 0.073 1 75.94 113 LYS A C 1
ATOM 865 O O . LYS A 1 113 ? 50.156 15.164 0.125 1 75.94 113 LYS A O 1
ATOM 870 N N . ILE A 1 114 ? 49.812 13.133 0.68 1 78.38 114 ILE A N 1
ATOM 871 C CA . ILE A 1 114 ? 51 13.047 1.527 1 78.38 114 ILE A CA 1
ATOM 872 C C . ILE A 1 114 ? 52.25 13.195 0.675 1 78.38 114 ILE A C 1
ATOM 874 O O . ILE A 1 114 ? 53.188 13.898 1.057 1 78.38 114 ILE A O 1
ATOM 878 N N . ASN A 1 115 ? 52.25 12.641 -0.55 1 72.62 115 ASN A N 1
ATOM 879 C CA . ASN A 1 115 ? 53.344 12.68 -1.506 1 72.62 115 ASN A CA 1
ATOM 880 C C . ASN A 1 115 ? 54.688 12.461 -0.818 1 72.62 115 ASN A C 1
ATOM 882 O O . ASN A 1 115 ? 55.656 13.219 -1.036 1 72.62 115 ASN A O 1
ATOM 886 N N . GLY A 1 116 ? 54.812 11.438 0.058 1 72.06 116 GLY A N 1
ATOM 887 C CA . GLY A 1 116 ? 56.031 11 0.693 1 72.06 116 GLY A CA 1
ATOM 888 C C . GLY A 1 116 ? 56.438 11.867 1.874 1 72.06 116 GLY A C 1
ATOM 889 O O . GLY A 1 116 ? 57.5 11.695 2.439 1 72.06 116 GLY A O 1
ATOM 890 N N . ARG A 1 117 ? 55.75 12.805 2.164 1 78.25 117 ARG A N 1
ATOM 891 C CA . ARG A 1 117 ? 56.094 13.711 3.252 1 78.25 117 ARG A CA 1
ATOM 892 C C . ARG A 1 117 ? 55.75 13.102 4.605 1 78.25 117 ARG A C 1
ATOM 894 O O . ARG A 1 117 ? 54.75 12.422 4.746 1 78.25 117 ARG A O 1
ATOM 901 N N . GLU A 1 118 ? 56.719 13.438 5.387 1 76.62 118 GLU A N 1
ATOM 902 C CA . GLU A 1 118 ? 56.469 12.977 6.75 1 76.62 118 GLU A CA 1
ATOM 903 C C . GLU A 1 118 ? 55.781 14.062 7.578 1 76.62 118 GLU A C 1
ATOM 905 O O . GLU A 1 118 ? 55.219 13.773 8.641 1 76.62 118 GLU A O 1
ATOM 910 N N . THR A 1 119 ? 55.938 15.273 7.141 1 79.06 119 THR A N 1
ATOM 911 C CA . THR A 1 119 ? 55.25 16.391 7.793 1 79.06 119 THR A CA 1
ATOM 912 C C . THR A 1 119 ? 54.406 17.156 6.801 1 79.06 119 THR A C 1
ATOM 914 O O . THR A 1 119 ? 54.875 17.594 5.75 1 79.06 119 THR A O 1
ATOM 917 N N . ILE A 1 120 ? 53.125 17.281 6.992 1 80.88 120 ILE A N 1
ATOM 918 C CA . ILE A 1 120 ? 52.188 18.016 6.152 1 80.88 120 ILE A CA 1
ATOM 919 C C . ILE A 1 120 ? 51.438 19.062 6.988 1 80.88 120 ILE A C 1
ATOM 921 O O . ILE A 1 120 ? 50.625 18.734 7.832 1 80.88 120 ILE A O 1
ATOM 925 N N . ASP A 1 121 ? 51.812 20.344 6.75 1 79.75 121 ASP A N 1
ATOM 926 C CA . ASP A 1 121 ? 51.094 21.469 7.355 1 79.75 121 ASP A CA 1
ATOM 927 C C . ASP A 1 121 ? 50 21.984 6.418 1 79.75 121 ASP A C 1
ATOM 929 O O . ASP A 1 121 ? 50.219 22.109 5.215 1 79.75 121 ASP A O 1
ATOM 933 N N . VAL A 1 122 ? 48.844 22.109 6.934 1 78.44 122 VAL A N 1
ATOM 934 C CA . VAL A 1 122 ? 47.719 22.547 6.121 1 78.44 122 VAL A CA 1
ATOM 935 C C . VAL A 1 122 ? 47.094 23.781 6.75 1 78.44 122 VAL A C 1
ATOM 937 O O . VAL A 1 122 ? 46.938 23.859 7.973 1 78.44 122 VAL A O 1
ATOM 940 N N . GLN A 1 123 ? 46.812 24.766 5.996 1 73.94 123 GLN A N 1
ATOM 941 C CA . GLN A 1 123 ? 45.969 25.891 6.379 1 73.94 123 GLN A CA 1
ATOM 942 C C . GLN A 1 123 ? 44.562 25.719 5.898 1 73.94 123 GLN A C 1
ATOM 944 O O . GLN A 1 123 ? 44.281 25.641 4.691 1 73.94 123 GLN A O 1
ATOM 949 N N . LEU A 1 124 ? 43.719 25.531 6.906 1 70.31 124 LEU A N 1
ATOM 950 C CA . LEU A 1 124 ? 42.312 25.422 6.527 1 70.31 124 LEU A CA 1
ATOM 951 C C . LEU A 1 124 ? 41.688 26.812 6.371 1 70.31 124 LEU A C 1
ATOM 953 O O . LEU A 1 124 ? 42 27.719 7.141 1 70.31 124 LEU A O 1
ATOM 957 N N . VAL A 1 125 ? 41.094 27.062 5.273 1 59.59 125 VAL A N 1
ATOM 958 C CA . VAL A 1 125 ? 40.344 28.297 5.035 1 59.59 125 VAL A CA 1
ATOM 959 C C . VAL A 1 125 ? 38.969 28.203 5.641 1 59.59 125 VAL A C 1
ATOM 961 O O . VAL A 1 125 ? 38.25 27.203 5.457 1 59.59 125 VAL A O 1
ATOM 964 N N . PRO A 1 126 ? 38.75 29.031 6.641 1 48.78 126 PRO A N 1
ATOM 965 C CA . PRO A 1 126 ? 37.375 29.016 7.148 1 48.78 126 PRO A CA 1
ATOM 966 C C . PRO A 1 126 ? 36.344 28.859 6.035 1 48.78 126 PRO A C 1
ATOM 968 O O . PRO A 1 126 ? 36.562 29.328 4.918 1 48.78 126 PRO A O 1
ATOM 971 N N . GLU A 1 127 ? 35.562 27.844 6.246 1 42.84 127 GLU A N 1
ATOM 972 C CA . GLU A 1 127 ? 34.438 27.828 5.344 1 42.84 127 GLU A CA 1
ATOM 973 C C . GLU A 1 127 ? 33.844 29.234 5.199 1 42.84 127 GLU A C 1
ATOM 975 O O . GLU A 1 127 ? 33 29.656 6.012 1 42.84 127 GLU A O 1
ATOM 980 N N . THR A 1 128 ? 34.656 30.156 5.367 1 37.5 128 THR A N 1
ATOM 981 C CA . THR A 1 128 ? 34 31.406 4.996 1 37.5 128 THR A CA 1
ATOM 982 C C . THR A 1 128 ? 33.094 31.219 3.773 1 37.5 128 THR A C 1
ATOM 984 O O . THR A 1 128 ? 33.406 30.391 2.912 1 37.5 128 THR A O 1
ATOM 987 N N . TYR A 1 129 ? 31.984 31.609 4.023 1 36.22 129 TYR A N 1
ATOM 988 C CA . TYR A 1 129 ? 30.969 31.766 2.98 1 36.22 129 TYR A CA 1
ATOM 989 C C . TYR A 1 129 ? 31.609 32.25 1.681 1 36.22 129 TYR A C 1
ATOM 991 O O . TYR A 1 129 ? 30.906 32.75 0.79 1 36.22 129 TYR A O 1
ATOM 999 N N . SER A 1 130 ? 32.719 32.406 1.723 1 37.09 130 SER A N 1
ATOM 1000 C CA . SER A 1 130 ? 33.031 33.125 0.483 1 37.09 130 SER A CA 1
ATOM 1001 C C . SER A 1 130 ? 32.594 32.312 -0.735 1 37.09 130 SER A C 1
ATOM 1003 O O . SER A 1 130 ? 32.656 32.812 -1.864 1 37.09 130 SER A O 1
ATOM 1005 N N . GLY A 1 131 ? 32.75 31.062 -0.669 1 39.72 131 GLY A N 1
ATOM 1006 C CA . GLY A 1 131 ? 32.25 30.422 -1.871 1 39.72 131 GLY A CA 1
ATOM 1007 C C . GLY A 1 131 ? 30.734 30.547 -2.012 1 39.72 131 GLY A C 1
ATOM 1008 O O . GLY A 1 131 ? 30.031 30.703 -1.018 1 39.72 131 GLY A O 1
ATOM 1009 N N . GLY A 1 132 ? 30.219 31.031 -3.102 1 49.94 132 GLY A N 1
ATOM 1010 C CA . GLY A 1 132 ? 28.844 31.328 -3.471 1 49.94 132 GLY A CA 1
ATOM 1011 C C . GLY A 1 132 ? 27.859 30.281 -2.977 1 49.94 132 GLY A C 1
ATOM 1012 O O . GLY A 1 132 ? 28.094 29.078 -3.141 1 49.94 132 GLY A O 1
ATOM 1013 N N . GLU A 1 133 ? 27.234 30.484 -1.861 1 62.97 133 GLU A N 1
ATOM 1014 C CA . GLU A 1 133 ? 26.109 29.672 -1.413 1 62.97 133 GLU A CA 1
ATOM 1015 C C . GLU A 1 133 ? 25.281 29.172 -2.596 1 62.97 133 GLU A C 1
ATOM 1017 O O . GLU A 1 133 ? 24.891 29.969 -3.457 1 62.97 133 GLU A O 1
ATOM 1022 N N . LEU A 1 134 ? 25.391 27.906 -2.701 1 72.56 134 LEU A N 1
ATOM 1023 C CA . LEU A 1 134 ? 24.531 27.344 -3.742 1 72.56 134 LEU A CA 1
ATOM 1024 C C . LEU A 1 134 ? 23.094 27.219 -3.258 1 72.56 134 LEU A C 1
ATOM 1026 O O . LEU A 1 134 ? 22.859 26.812 -2.117 1 72.56 134 LEU A O 1
ATOM 1030 N N . VAL A 1 135 ? 22.25 27.766 -4.031 1 75.44 135 VAL A N 1
ATOM 1031 C CA . VAL A 1 135 ? 20.828 27.688 -3.719 1 75.44 135 VAL A CA 1
ATOM 1032 C C . VAL A 1 135 ? 20.125 26.828 -4.758 1 75.44 135 VAL A C 1
ATOM 1034 O O . VAL A 1 135 ? 20.422 26.906 -5.953 1 75.44 135 VAL A O 1
ATOM 1037 N N . VAL A 1 136 ? 19.297 26.016 -4.219 1 72.38 136 VAL A N 1
ATOM 1038 C CA . VAL A 1 136 ? 18.531 25.156 -5.117 1 72.38 136 VAL A CA 1
ATOM 1039 C C . VAL A 1 136 ? 17.422 25.969 -5.777 1 72.38 136 VAL A C 1
ATOM 1041 O O . VAL A 1 136 ? 16.672 26.672 -5.102 1 72.38 136 VAL A O 1
ATOM 1044 N N . VAL A 1 137 ? 17.375 25.906 -7.035 1 75.06 137 VAL A N 1
ATOM 1045 C CA . VAL A 1 137 ? 16.312 26.516 -7.82 1 75.06 137 VAL A CA 1
ATOM 1046 C C . VAL A 1 137 ? 15.688 25.469 -8.75 1 75.06 137 VAL A C 1
ATOM 1048 O O . VAL A 1 137 ? 15.883 24.281 -8.562 1 75.06 137 VAL A O 1
ATOM 1051 N N . GLY A 1 138 ? 14.859 25.922 -9.516 1 74.19 138 GLY A N 1
ATOM 1052 C CA . GLY A 1 138 ? 14.227 24.984 -10.422 1 74.19 138 GLY A CA 1
ATOM 1053 C C . GLY A 1 138 ? 15.195 24.359 -11.414 1 74.19 138 GLY A C 1
ATOM 1054 O O . GLY A 1 138 ? 15.789 25.078 -12.227 1 74.19 138 GLY A O 1
ATOM 1055 N N . TYR A 1 139 ? 15.312 23.125 -11.32 1 73.38 139 TYR A N 1
ATOM 1056 C CA . TYR A 1 139 ? 16.094 22.312 -12.242 1 73.38 139 TYR A CA 1
ATOM 1057 C C . TYR A 1 139 ? 17.578 22.641 -12.125 1 73.38 139 TYR A C 1
ATOM 1059 O O . TYR A 1 139 ? 18.266 22.797 -13.141 1 73.38 139 TYR A O 1
ATOM 1067 N N . GLY A 1 140 ? 17.938 22.938 -10.891 1 73.75 140 GLY A N 1
ATOM 1068 C CA . GLY A 1 140 ? 19.375 23.094 -10.711 1 73.75 140 GLY A CA 1
ATOM 1069 C C . GLY A 1 140 ? 19.734 23.859 -9.453 1 73.75 140 GLY A C 1
ATOM 1070 O O . GLY A 1 140 ? 18.906 24.047 -8.57 1 73.75 140 GLY A O 1
ATOM 1071 N N . THR A 1 141 ? 21.016 24.016 -9.32 1 76 141 THR A N 1
ATOM 1072 C CA . THR A 1 141 ? 21.578 24.828 -8.25 1 76 141 THR A CA 1
ATOM 1073 C C . THR A 1 141 ? 22.344 26.016 -8.82 1 76 141 THR A C 1
ATOM 1075 O O . THR A 1 141 ? 22.922 25.922 -9.906 1 76 141 THR A O 1
ATOM 1078 N N . ARG A 1 142 ? 22.188 27.047 -8.117 1 78.69 142 ARG A N 1
ATOM 1079 C CA . ARG A 1 142 ? 22.891 28.25 -8.547 1 78.69 142 ARG A CA 1
ATOM 1080 C C . ARG A 1 142 ? 23.547 28.953 -7.363 1 78.69 142 ARG A C 1
ATOM 1082 O O . ARG A 1 142 ? 23.125 28.781 -6.219 1 78.69 142 ARG A O 1
ATOM 1089 N N . GLU A 1 143 ? 24.516 29.719 -7.805 1 81.06 143 GLU A N 1
ATOM 1090 C CA . GLU A 1 143 ? 25.125 30.547 -6.781 1 81.06 143 GLU A CA 1
ATOM 1091 C C . GLU A 1 143 ? 24.203 31.719 -6.406 1 81.06 143 GLU A C 1
ATOM 1093 O O . GLU A 1 143 ? 23.562 32.312 -7.273 1 81.06 143 GLU A O 1
ATOM 1098 N N . ARG A 1 144 ? 24.219 32.062 -5.285 1 82.38 144 ARG A N 1
ATOM 1099 C CA . ARG A 1 144 ? 23.344 33.094 -4.766 1 82.38 144 ARG A CA 1
ATOM 1100 C C . ARG A 1 144 ? 23.625 34.438 -5.457 1 82.38 144 ARG A C 1
ATOM 1102 O O . ARG A 1 144 ? 22.688 35.219 -5.734 1 82.38 144 ARG A O 1
ATOM 1109 N N . GLU A 1 145 ? 24.859 34.75 -5.723 1 82.5 145 GLU A N 1
ATOM 1110 C CA . GLU A 1 145 ? 25.25 36.031 -6.281 1 82.5 145 GLU A CA 1
ATOM 1111 C C . GLU A 1 145 ? 24.734 36.188 -7.707 1 82.5 145 GLU A C 1
ATOM 1113 O O . GLU A 1 145 ? 24.531 37.312 -8.172 1 82.5 145 GLU A O 1
ATOM 1118 N N . THR A 1 146 ? 24.516 35.125 -8.352 1 83.69 146 THR A N 1
ATOM 1119 C CA . THR A 1 146 ? 24.109 35.219 -9.75 1 83.69 146 THR A CA 1
ATOM 1120 C C . THR A 1 146 ? 22.609 34.969 -9.898 1 83.69 146 THR A C 1
ATOM 1122 O O . THR A 1 146 ? 22.094 34.875 -11.016 1 83.69 146 THR A O 1
ATOM 1125 N N . LEU A 1 147 ? 21.984 34.875 -8.805 1 87.5 147 LEU A N 1
ATOM 1126 C CA . LEU A 1 147 ? 20.531 34.656 -8.836 1 87.5 147 LEU A CA 1
ATOM 1127 C C . LEU A 1 147 ? 19.812 35.969 -9.094 1 87.5 147 LEU A C 1
ATOM 1129 O O . LEU A 1 147 ? 20.172 37 -8.531 1 87.5 147 LEU A O 1
ATOM 1133 N N . THR A 1 148 ? 18.859 35.938 -9.93 1 90.25 148 THR A N 1
ATOM 1134 C CA . THR A 1 148 ? 18.094 37.156 -10.227 1 90.25 148 THR A CA 1
ATOM 1135 C C . THR A 1 148 ? 16.719 37.094 -9.578 1 90.25 148 THR A C 1
ATOM 1137 O O . THR A 1 148 ? 16.031 38.125 -9.477 1 90.25 148 THR A O 1
ATOM 1140 N N . GLY A 1 149 ? 16.266 35.969 -9.102 1 87.75 149 GLY A N 1
ATOM 1141 C CA . GLY A 1 149 ? 14.984 35.844 -8.438 1 87.75 149 GLY A CA 1
ATOM 1142 C C . GLY A 1 149 ? 15.07 36 -6.93 1 87.75 149 GLY A C 1
ATOM 1143 O O . GLY A 1 149 ? 16.172 35.969 -6.359 1 87.75 149 GLY A O 1
ATOM 1144 N N . SER A 1 150 ? 13.898 36.188 -6.34 1 89.81 150 SER A N 1
ATOM 1145 C CA . SER A 1 150 ? 13.82 36.25 -4.883 1 89.81 150 SER A CA 1
ATOM 1146 C C . SER A 1 150 ? 13.727 34.875 -4.273 1 89.81 150 SER A C 1
ATOM 1148 O O . SER A 1 150 ? 12.672 34.219 -4.324 1 89.81 150 SER A O 1
ATOM 1150 N N . VAL A 1 151 ? 14.75 34.438 -3.688 1 87.88 151 VAL A N 1
ATOM 1151 C CA . VAL A 1 151 ? 14.812 33.094 -3.125 1 87.88 151 VAL A CA 1
ATOM 1152 C C . VAL A 1 151 ? 15.375 33.156 -1.705 1 87.88 151 VAL A C 1
ATOM 1154 O O . VAL A 1 151 ? 16.359 33.844 -1.447 1 87.88 151 VAL A O 1
ATOM 1157 N N . SER A 1 152 ? 14.703 32.562 -0.828 1 88.88 152 SER A N 1
ATOM 1158 C CA . SER A 1 152 ? 15.195 32.344 0.529 1 88.88 152 SER A CA 1
ATOM 1159 C C . SER A 1 152 ? 15.484 30.891 0.806 1 88.88 152 SER A C 1
ATOM 1161 O O . SER A 1 152 ? 14.805 30 0.276 1 88.88 152 SER A O 1
ATOM 1163 N N . ALA A 1 153 ? 16.484 30.625 1.593 1 88.31 153 ALA A N 1
ATOM 1164 C CA . ALA A 1 153 ? 16.859 29.234 1.829 1 88.31 153 ALA A CA 1
ATOM 1165 C C . ALA A 1 153 ? 17.234 29 3.291 1 88.31 153 ALA A C 1
ATOM 1167 O O . ALA A 1 153 ? 17.641 29.938 3.988 1 88.31 153 ALA A O 1
ATOM 1168 N N . VAL A 1 154 ? 17.016 27.734 3.715 1 87.38 154 VAL A N 1
ATOM 1169 C CA . VAL A 1 154 ? 17.422 27.297 5.043 1 87.38 154 VAL A CA 1
ATOM 1170 C C . VAL A 1 154 ? 18.031 25.891 4.965 1 87.38 154 VAL A C 1
ATOM 1172 O O . VAL A 1 154 ? 17.531 25.047 4.215 1 87.38 154 VAL A O 1
ATOM 1175 N N . GLY A 1 155 ? 19.078 25.781 5.715 1 87.12 155 GLY A N 1
ATOM 1176 C CA . GLY A 1 155 ? 19.719 24.469 5.738 1 87.12 155 GLY A CA 1
ATOM 1177 C C . GLY A 1 155 ? 18.984 23.453 6.598 1 87.12 155 GLY A C 1
ATOM 1178 O O . GLY A 1 155 ? 18.344 23.828 7.59 1 87.12 155 GLY A O 1
ATOM 1179 N N . GLY A 1 156 ? 19.188 22.266 6.281 1 87.56 156 GLY A N 1
ATOM 1180 C CA . GLY A 1 156 ? 18.562 21.188 7.023 1 87.56 156 GLY A CA 1
ATOM 1181 C C . GLY A 1 156 ? 19.031 21.109 8.469 1 87.56 156 GLY A C 1
ATOM 1182 O O . GLY A 1 156 ? 18.266 20.719 9.352 1 87.56 156 GLY A O 1
ATOM 1183 N N . GLU A 1 157 ? 20.188 21.469 8.719 1 84.25 157 GLU A N 1
ATOM 1184 C CA . GLU A 1 157 ? 20.734 21.422 10.078 1 84.25 157 GLU A CA 1
ATOM 1185 C C . GLU A 1 157 ? 19.969 22.359 11.008 1 84.25 157 GLU A C 1
ATOM 1187 O O . GLU A 1 157 ? 19.781 22.047 12.18 1 84.25 157 GLU A O 1
ATOM 1192 N N . GLU A 1 158 ? 19.609 23.469 10.492 1 85 158 GLU A N 1
ATOM 1193 C CA . GLU A 1 158 ? 18.812 24.406 11.281 1 85 158 GLU A CA 1
ATOM 1194 C C . GLU A 1 158 ? 17.422 23.844 11.57 1 85 158 GLU A C 1
ATOM 1196 O O . GLU A 1 158 ? 16.875 24.062 12.656 1 85 158 GLU A O 1
ATOM 1201 N N . LEU A 1 159 ? 16.891 23.141 10.656 1 86.81 159 LEU A N 1
ATOM 1202 C CA . LEU A 1 159 ? 15.555 22.594 10.805 1 86.81 159 LEU A CA 1
ATOM 1203 C C . LEU A 1 159 ? 15.539 21.469 11.836 1 86.81 159 LEU A C 1
ATOM 1205 O O . LEU A 1 159 ? 14.531 21.266 12.516 1 86.81 159 LEU A O 1
ATOM 1209 N N . GLN A 1 160 ? 16.625 20.828 11.945 1 87.25 160 GLN A N 1
ATOM 1210 C CA . GLN A 1 160 ? 16.703 19.688 12.844 1 87.25 160 GLN A CA 1
ATOM 1211 C C . GLN A 1 160 ? 16.797 20.141 14.297 1 87.25 160 GLN A C 1
ATOM 1213 O O . GLN A 1 160 ? 16.562 19.344 15.211 1 87.25 160 GLN A O 1
ATOM 1218 N N . LYS A 1 161 ? 17.109 21.328 14.508 1 89.31 161 LYS A N 1
ATOM 1219 C CA . LYS A 1 161 ? 17.312 21.812 15.875 1 89.31 161 LYS A CA 1
ATOM 1220 C C . LYS A 1 161 ? 15.977 22 16.594 1 89.31 161 LYS A C 1
ATOM 1222 O O . LYS A 1 161 ? 15.953 22.172 17.812 1 89.31 161 LYS A O 1
ATOM 1227 N N . THR A 1 162 ? 14.93 21.969 15.891 1 89.56 162 THR A N 1
ATOM 1228 C CA . THR A 1 162 ? 13.602 22.031 16.484 1 89.56 162 THR A CA 1
ATOM 1229 C C . THR A 1 162 ? 13.047 20.625 16.734 1 89.56 162 THR A C 1
ATOM 1231 O O . THR A 1 162 ? 12.922 19.828 15.797 1 89.56 162 THR A O 1
ATOM 1234 N N . PRO A 1 163 ? 12.711 20.312 17.953 1 89.56 163 PRO A N 1
ATOM 1235 C CA . PRO A 1 163 ? 12.234 18.953 18.266 1 89.56 163 PRO A CA 1
ATOM 1236 C C . PRO A 1 163 ? 10.75 18.781 17.938 1 89.56 163 PRO A C 1
ATOM 1238 O O . PRO A 1 163 ? 9.953 18.469 18.844 1 89.56 163 PRO A O 1
ATOM 1241 N N . VAL A 1 164 ? 10.391 18.906 16.734 1 87.25 164 VAL A N 1
ATOM 1242 C CA . VAL A 1 164 ? 9 18.766 16.328 1 87.25 164 VAL A CA 1
ATOM 1243 C C . VAL A 1 164 ? 8.828 17.5 15.484 1 87.25 164 VAL A C 1
ATOM 1245 O O . VAL A 1 164 ? 9.797 17.016 14.906 1 87.25 164 VAL A O 1
ATOM 1248 N N . THR A 1 165 ? 7.625 17.062 15.516 1 87.75 165 THR A N 1
ATOM 1249 C CA . THR A 1 165 ? 7.293 15.859 14.758 1 87.75 165 THR A CA 1
ATOM 1250 C C . THR A 1 165 ? 6.855 16.219 13.344 1 87.75 165 THR A C 1
ATOM 1252 O O . THR A 1 165 ? 6.754 15.344 12.477 1 87.75 165 THR A O 1
ATOM 1255 N N . ASN A 1 166 ? 6.559 17.469 13.125 1 90.94 166 ASN A N 1
ATOM 1256 C CA . ASN A 1 166 ? 6.105 18 11.844 1 90.94 166 ASN A CA 1
ATOM 1257 C C . ASN A 1 166 ? 7.012 19.125 11.359 1 90.94 166 ASN A C 1
ATOM 1259 O O . ASN A 1 166 ? 7.043 20.203 11.953 1 90.94 166 ASN A O 1
ATOM 1263 N N . VAL A 1 167 ? 7.586 18.953 10.227 1 90.5 167 VAL A N 1
ATOM 1264 C CA . VAL A 1 167 ? 8.609 19.859 9.711 1 90.5 167 VAL A CA 1
ATOM 1265 C C . VAL A 1 167 ? 7.988 21.219 9.414 1 90.5 167 VAL A C 1
ATOM 1267 O O . VAL A 1 167 ? 8.648 22.25 9.555 1 90.5 167 VAL A O 1
ATOM 1270 N N . SER A 1 168 ? 6.762 21.25 9.062 1 90.56 168 SER A N 1
ATOM 1271 C CA . SER A 1 168 ? 6.117 22.516 8.734 1 90.56 168 SER A CA 1
ATOM 1272 C C . SER A 1 168 ? 6.078 23.453 9.938 1 90.56 168 SER A C 1
ATOM 1274 O O . SER A 1 168 ? 5.949 24.672 9.789 1 90.56 168 SER A O 1
ATOM 1276 N N . ASN A 1 169 ? 6.219 22.906 11.133 1 89.75 169 ASN A N 1
ATOM 1277 C CA . ASN A 1 169 ? 6.223 23.719 12.359 1 89.75 169 ASN A CA 1
ATOM 1278 C C . ASN A 1 169 ? 7.547 24.453 12.539 1 89.75 169 ASN A C 1
ATOM 1280 O O . ASN A 1 169 ? 7.641 25.375 13.344 1 89.75 169 ASN A O 1
ATOM 1284 N N . SER A 1 170 ? 8.516 24.047 11.773 1 86.44 170 SER A N 1
ATOM 1285 C CA . SER A 1 170 ? 9.859 24.594 12.008 1 86.44 170 SER A CA 1
ATOM 1286 C C . SER A 1 170 ? 10.219 25.641 10.969 1 86.44 170 SER A C 1
ATOM 1288 O O . SER A 1 170 ? 11.289 26.25 11.047 1 86.44 170 SER A O 1
ATOM 1290 N N . ILE A 1 171 ? 9.383 25.922 10.117 1 86.31 171 ILE A N 1
ATOM 1291 C CA . ILE A 1 171 ? 9.766 26.766 8.992 1 86.31 171 ILE A CA 1
ATOM 1292 C C . ILE A 1 171 ? 9.375 28.219 9.281 1 86.31 171 ILE A C 1
ATOM 1294 O O . ILE A 1 171 ? 10.016 29.141 8.781 1 86.31 171 ILE A O 1
ATOM 1298 N N . GLY A 1 172 ? 8.422 28.422 10.078 1 82.12 172 GLY A N 1
ATOM 1299 C CA . GLY A 1 172 ? 7.934 29.766 10.344 1 82.12 172 GLY A CA 1
ATOM 1300 C C . GLY A 1 172 ? 8.977 30.672 10.969 1 82.12 172 GLY A C 1
ATOM 1301 O O . GLY A 1 172 ? 9.727 30.25 11.852 1 82.12 172 GLY A O 1
ATOM 1302 N N . GLY A 1 173 ? 9.102 31.828 10.422 1 82.56 173 GLY A N 1
ATOM 1303 C CA . GLY A 1 173 ? 9.969 32.844 10.992 1 82.56 173 GLY A CA 1
ATOM 1304 C C . GLY A 1 173 ? 11.422 32.719 10.555 1 82.56 173 GLY A C 1
ATOM 1305 O O . GLY A 1 173 ? 12.25 33.562 10.852 1 82.56 173 GLY A O 1
ATOM 1306 N N . ARG A 1 174 ? 11.672 31.641 9.906 1 86.94 174 ARG A N 1
ATOM 1307 C CA . ARG A 1 174 ? 13.055 31.406 9.5 1 86.94 174 ARG A CA 1
ATOM 1308 C C . ARG A 1 174 ? 13.312 31.969 8.102 1 86.94 174 ARG A C 1
ATOM 1310 O O . ARG A 1 174 ? 14.461 32.25 7.742 1 86.94 174 ARG A O 1
ATOM 1317 N N . LEU A 1 175 ? 12.297 32.094 7.41 1 88.19 175 LEU A N 1
ATOM 1318 C CA . LEU A 1 175 ? 12.414 32.531 6.031 1 88.19 175 LEU A CA 1
ATOM 1319 C C . LEU A 1 175 ? 11.578 33.812 5.809 1 88.19 175 LEU A C 1
ATOM 1321 O O . LEU A 1 175 ? 10.383 33.812 6.09 1 88.19 175 LEU A O 1
ATOM 1325 N N . PRO A 1 176 ? 12.258 34.812 5.328 1 90.31 176 PRO A N 1
ATOM 1326 C CA . PRO A 1 176 ? 11.484 36.031 5.07 1 90.31 176 PRO A CA 1
ATOM 1327 C C . PRO A 1 176 ? 10.328 35.812 4.094 1 90.31 176 PRO A C 1
ATOM 1329 O O . PRO A 1 176 ? 10.492 35.125 3.092 1 90.31 176 PRO A O 1
ATOM 1332 N N . GLY A 1 177 ? 9.227 36.344 4.441 1 87.94 177 GLY A N 1
ATOM 1333 C CA . GLY A 1 177 ? 8.062 36.281 3.566 1 87.94 177 GLY A CA 1
ATOM 1334 C C . GLY A 1 177 ? 7.238 35.031 3.764 1 87.94 177 GLY A C 1
ATOM 1335 O O . GLY A 1 177 ? 6.188 34.875 3.143 1 87.94 177 GLY A O 1
ATOM 1336 N N . VAL A 1 178 ? 7.668 34.156 4.547 1 89.5 178 VAL A N 1
ATOM 1337 C CA . VAL A 1 178 ? 6.934 32.906 4.789 1 89.5 178 VAL A CA 1
ATOM 1338 C C . VAL A 1 178 ? 6.188 33 6.121 1 89.5 178 VAL A C 1
ATOM 1340 O O . VAL A 1 178 ? 6.797 33.281 7.164 1 89.5 178 VAL A O 1
ATOM 1343 N N . VAL A 1 179 ? 4.918 32.844 5.977 1 85.81 179 VAL A N 1
ATOM 1344 C CA . VAL A 1 179 ? 4.059 32.844 7.156 1 85.81 179 VAL A CA 1
ATOM 1345 C C . VAL A 1 179 ? 3.535 31.438 7.43 1 85.81 179 VAL A C 1
ATOM 1347 O O . VAL A 1 179 ? 3.037 30.766 6.52 1 85.81 179 VAL A O 1
ATOM 1350 N N . THR A 1 180 ? 3.723 30.984 8.672 1 87.5 180 THR A N 1
ATOM 1351 C CA . THR A 1 180 ? 3.174 29.703 9.078 1 87.5 180 THR A CA 1
ATOM 1352 C C . THR A 1 180 ? 2.273 29.859 10.297 1 87.5 180 THR A C 1
ATOM 1354 O O . THR A 1 180 ? 2.57 30.641 11.195 1 87.5 180 THR A O 1
ATOM 1357 N N . VAL A 1 181 ? 1.148 29.188 10.242 1 86.69 181 VAL A N 1
ATOM 1358 C CA . VAL A 1 181 ? 0.237 29.156 11.383 1 86.69 181 VAL A CA 1
ATOM 1359 C C . VAL A 1 181 ? -0.087 27.719 11.758 1 86.69 181 VAL A C 1
ATOM 1361 O O . VAL A 1 181 ? -0.609 26.953 10.938 1 86.69 181 VAL A O 1
ATOM 1364 N N . THR A 1 182 ? 0.285 27.359 12.969 1 87.88 182 THR A N 1
ATOM 1365 C CA . THR A 1 182 ? -0.059 26.047 13.484 1 87.88 182 THR A CA 1
ATOM 1366 C C . THR A 1 182 ? -1.307 26.109 14.359 1 87.88 182 THR A C 1
ATOM 1368 O O . THR A 1 182 ? -1.229 26.484 15.531 1 87.88 182 THR A O 1
ATOM 1371 N N . SER A 1 183 ? -2.367 25.547 13.844 1 86.31 183 SER A N 1
ATOM 1372 C CA . SER A 1 183 ? -3.639 25.766 14.523 1 86.31 183 SER A CA 1
ATOM 1373 C C . SER A 1 183 ? -3.955 24.641 15.492 1 86.31 183 SER A C 1
ATOM 1375 O O . SER A 1 183 ? -4.859 24.75 16.312 1 86.31 183 SER A O 1
ATOM 1377 N N . SER A 1 184 ? -3.238 23.594 15.438 1 91.25 184 SER A N 1
ATOM 1378 C CA . SER A 1 184 ? -3.502 22.469 16.312 1 91.25 184 SER A CA 1
ATOM 1379 C C . SER A 1 184 ? -2.221 21.703 16.641 1 91.25 184 SER A C 1
ATOM 1381 O O . SER A 1 184 ? -1.294 21.672 15.82 1 91.25 184 SER A O 1
ATOM 1383 N N . GLY A 1 185 ? -2.238 21.141 17.828 1 93.38 185 GLY A N 1
ATOM 1384 C CA . GLY A 1 185 ? -1.125 20.297 18.219 1 93.38 185 GLY A CA 1
ATOM 1385 C C . GLY A 1 185 ? -1.492 18.828 18.297 1 93.38 185 GLY A C 1
ATOM 1386 O O . GLY A 1 185 ? -0.748 18.031 18.875 1 93.38 185 GLY A O 1
ATOM 1387 N N . GLU A 1 186 ? -2.648 18.438 17.766 1 95.25 186 GLU A N 1
ATOM 1388 C CA . GLU A 1 186 ? -3.088 17.047 17.875 1 95.25 186 GLU A CA 1
ATOM 1389 C C . GLU A 1 186 ? -2.139 16.109 17.125 1 95.25 186 GLU A C 1
ATOM 1391 O O . GLU A 1 186 ? -1.868 16.312 15.938 1 95.25 186 GLU A O 1
ATOM 1396 N N . PRO A 1 187 ? -1.672 15.086 17.797 1 95.69 187 PRO A N 1
ATOM 1397 C CA . PRO A 1 187 ? -0.752 14.164 17.125 1 95.69 187 PRO A CA 1
ATOM 1398 C C . PRO A 1 187 ? -1.316 13.625 15.82 1 95.69 187 PRO A C 1
ATOM 1400 O O . PRO A 1 187 ? -2.434 13.102 15.789 1 95.69 187 PRO A O 1
ATOM 1403 N N . GLY A 1 188 ? -0.612 13.812 14.781 1 92.88 188 GLY A N 1
ATOM 1404 C CA . GLY A 1 188 ? -1.021 13.336 13.477 1 92.88 188 GLY A CA 1
ATOM 1405 C C . GLY A 1 188 ? -1.746 14.383 12.656 1 92.88 188 GLY A C 1
ATOM 1406 O O . GLY A 1 188 ? -1.9 14.234 11.438 1 92.88 188 GLY A O 1
ATOM 1407 N N . TYR A 1 189 ? -2.254 15.414 13.25 1 90.94 189 TYR A N 1
ATOM 1408 C CA . TYR A 1 189 ? -2.936 16.5 12.57 1 90.94 189 TYR A CA 1
ATOM 1409 C C . TYR A 1 189 ? -2.4 17.859 13.031 1 90.94 189 TYR A C 1
ATOM 1411 O O . TYR A 1 189 ? -3.174 18.75 13.367 1 90.94 189 TYR A O 1
ATOM 1419 N N . ASP A 1 190 ? -1.137 17.938 13.109 1 90.62 190 ASP A N 1
ATOM 1420 C CA . ASP A 1 190 ? -0.472 19.125 13.648 1 90.62 190 ASP A CA 1
ATOM 1421 C C . ASP A 1 190 ? 0.215 19.922 12.531 1 90.62 190 ASP A C 1
ATOM 1423 O O . ASP A 1 190 ? 1.15 20.672 12.797 1 90.62 190 ASP A O 1
ATOM 1427 N N . GLY A 1 191 ? -0.233 19.812 11.406 1 90.88 191 GLY A N 1
ATOM 1428 C CA . GLY A 1 191 ? 0.379 20.516 10.297 1 90.88 191 GLY A CA 1
ATOM 1429 C C . GLY A 1 191 ? 0.095 22.016 10.312 1 90.88 191 GLY A C 1
ATOM 1430 O O . GLY A 1 191 ? -0.975 22.438 10.75 1 90.88 191 GLY A O 1
ATOM 1431 N N . SER A 1 192 ? 1.056 22.766 9.781 1 91.19 192 SER A N 1
ATOM 1432 C CA . SER A 1 192 ? 0.895 24.219 9.703 1 91.19 192 SER A CA 1
ATOM 1433 C C . SER A 1 192 ? 0.379 24.641 8.336 1 91.19 192 SER A C 1
ATOM 1435 O O . SER A 1 192 ? 0.684 24.016 7.324 1 91.19 192 SER A O 1
ATOM 1437 N N . THR A 1 193 ? -0.391 25.625 8.359 1 90.81 193 THR A N 1
ATOM 1438 C CA . THR A 1 193 ? -0.708 26.312 7.117 1 90.81 193 THR A CA 1
ATOM 1439 C C . THR A 1 193 ? 0.435 27.25 6.707 1 90.81 193 THR A C 1
ATOM 1441 O O . THR A 1 193 ? 0.901 28.062 7.508 1 90.81 193 THR A O 1
ATOM 1444 N N . ILE A 1 194 ? 0.856 27.125 5.449 1 91.31 194 ILE A N 1
ATOM 1445 C CA . ILE A 1 194 ? 1.979 27.922 4.965 1 91.31 194 ILE A CA 1
ATOM 1446 C C . ILE A 1 194 ? 1.498 28.891 3.883 1 91.31 194 ILE A C 1
ATOM 1448 O O . ILE A 1 194 ? 0.772 28.5 2.969 1 91.31 194 ILE A O 1
ATOM 1452 N N . ARG A 1 195 ? 1.851 30.125 4.02 1 92.31 195 ARG A N 1
ATOM 1453 C CA . ARG A 1 195 ? 1.605 31.156 3.016 1 92.31 195 ARG A CA 1
ATOM 1454 C C . ARG A 1 195 ? 2.891 31.906 2.672 1 92.31 195 ARG A C 1
ATOM 1456 O O . ARG A 1 195 ? 3.691 32.219 3.557 1 92.31 195 ARG A O 1
ATOM 1463 N N . ILE A 1 196 ? 3.113 32.062 1.489 1 93.19 196 ILE A N 1
ATOM 1464 C CA . ILE A 1 196 ? 4.227 32.875 1.036 1 93.19 196 ILE A CA 1
ATOM 1465 C C . ILE A 1 196 ? 3.721 34.281 0.658 1 93.19 196 ILE A C 1
ATOM 1467 O O . ILE A 1 196 ? 2.922 34.406 -0.27 1 93.19 196 ILE A O 1
ATOM 1471 N N . ARG A 1 197 ? 4.234 35.25 1.389 1 93.56 197 ARG A N 1
ATOM 1472 C CA . ARG A 1 197 ? 3.895 36.656 1.189 1 93.56 197 ARG A CA 1
ATOM 1473 C C . ARG A 1 197 ? 2.389 36.875 1.302 1 93.56 197 ARG A C 1
ATOM 1475 O O . ARG A 1 197 ? 1.799 37.594 0.491 1 93.56 197 ARG A O 1
ATOM 1482 N N . GLY A 1 198 ? 1.707 36.125 2.219 1 90.81 198 GLY A N 1
ATOM 1483 C CA . GLY A 1 198 ? 0.314 36.312 2.588 1 90.81 198 GLY A CA 1
ATOM 1484 C C . GLY A 1 198 ? -0.656 35.656 1.623 1 90.81 198 GLY A C 1
ATOM 1485 O O . GLY A 1 198 ? -0.357 34.594 1.053 1 90.81 198 GLY A O 1
ATOM 1486 N N . GLN A 1 199 ? -1.907 36.219 1.54 1 92.88 199 GLN A N 1
ATOM 1487 C CA . GLN A 1 199 ? -2.949 35.75 0.643 1 92.88 199 GLN A CA 1
ATOM 1488 C C . GLN A 1 199 ? -2.969 36.531 -0.661 1 92.88 199 GLN A C 1
ATOM 1490 O O . GLN A 1 199 ? -2.891 37.781 -0.647 1 92.88 199 GLN A O 1
ATOM 1495 N N . GLN A 1 200 ? -3.135 35.75 -1.709 1 94 200 GLN A N 1
ATOM 1496 C CA . GLN A 1 200 ? -3.006 36.438 -2.996 1 94 200 GLN A CA 1
ATOM 1497 C C . GLN A 1 200 ? -4.238 36.188 -3.865 1 94 200 GLN A C 1
ATOM 1499 O O . GLN A 1 200 ? -4.387 36.812 -4.918 1 94 200 GLN A O 1
ATOM 1504 N N . THR A 1 201 ? -5.074 35.312 -3.453 1 94.94 201 THR A N 1
ATOM 1505 C CA . THR A 1 201 ? -6.254 35 -4.254 1 94.94 201 THR A CA 1
ATOM 1506 C C . THR A 1 201 ? -7.441 34.656 -3.357 1 94.94 201 THR A C 1
ATOM 1508 O O . THR A 1 201 ? -7.27 34.406 -2.16 1 94.94 201 THR A O 1
ATOM 1511 N N . LEU A 1 202 ? -8.633 34.656 -3.977 1 94.06 202 LEU A N 1
ATOM 1512 C CA . LEU A 1 202 ? -9.867 34.312 -3.266 1 94.06 202 LEU A CA 1
ATOM 1513 C C . LEU A 1 202 ? -10.016 32.812 -3.1 1 94.06 202 LEU A C 1
ATOM 1515 O O . LEU A 1 202 ? -10.828 32.344 -2.297 1 94.06 202 LEU A O 1
ATOM 1519 N N . GLY A 1 203 ? -9.219 32.125 -3.832 1 92 203 GLY A N 1
ATOM 1520 C CA . GLY A 1 203 ? -9.273 30.656 -3.805 1 92 203 GLY A CA 1
ATOM 1521 C C . GLY A 1 203 ? -8.172 30.031 -2.973 1 92 203 GLY A C 1
ATOM 1522 O O . GLY A 1 203 ? -7.941 30.438 -1.832 1 92 203 GLY A O 1
ATOM 1523 N N . ASN A 1 204 ? -7.602 29.078 -3.508 1 92 204 ASN A N 1
ATOM 1524 C CA . ASN A 1 204 ? -6.547 28.344 -2.814 1 92 204 ASN A CA 1
ATOM 1525 C C . ASN A 1 204 ? -5.242 29.141 -2.777 1 92 204 ASN A C 1
ATOM 1527 O O . ASN A 1 204 ? -4.684 29.469 -3.822 1 92 204 ASN A O 1
ATOM 1531 N N . ASN A 1 205 ? -4.668 29.328 -1.574 1 93.5 205 ASN A N 1
ATOM 1532 C CA . ASN A 1 205 ? -3.48 30.156 -1.4 1 93.5 205 ASN A CA 1
ATOM 1533 C C . ASN A 1 205 ? -2.268 29.312 -1.007 1 93.5 205 ASN A C 1
ATOM 1535 O O . ASN A 1 205 ? -1.223 29.859 -0.644 1 93.5 205 ASN A O 1
ATOM 1539 N N . ASN A 1 206 ? -2.35 27.984 -1.041 1 92.69 206 ASN A N 1
ATOM 1540 C CA . ASN A 1 206 ? -1.248 27.109 -0.647 1 92.69 206 ASN A CA 1
ATOM 1541 C C . ASN A 1 206 ? -0.11 27.141 -1.663 1 92.69 206 ASN A C 1
ATOM 1543 O O . ASN A 1 206 ? -0.352 27.203 -2.869 1 92.69 206 ASN A O 1
ATOM 1547 N N . PRO A 1 207 ? 1.1 27.156 -1.199 1 93.62 207 PRO A N 1
ATOM 1548 C CA . PRO A 1 207 ? 2.219 27.047 -2.139 1 93.62 207 PRO A CA 1
ATOM 1549 C C . PRO A 1 207 ? 2.383 25.641 -2.711 1 93.62 207 PRO A C 1
ATOM 1551 O O . PRO A 1 207 ? 1.813 24.688 -2.182 1 93.62 207 PRO A O 1
ATOM 1554 N N . LEU A 1 208 ? 3.09 25.609 -3.82 1 93.69 208 LEU A N 1
ATOM 1555 C CA . LEU A 1 208 ? 3.48 24.312 -4.355 1 93.69 208 LEU A CA 1
ATOM 1556 C C . LEU A 1 208 ? 4.676 23.734 -3.596 1 93.69 208 LEU A C 1
ATOM 1558 O O . LEU A 1 208 ? 5.637 24.469 -3.316 1 93.69 208 LEU A O 1
ATOM 1562 N N . ILE A 1 209 ? 4.629 22.562 -3.219 1 94.75 209 ILE A N 1
ATOM 1563 C CA . ILE A 1 209 ? 5.742 21.875 -2.564 1 94.75 209 ILE A CA 1
ATOM 1564 C C . ILE A 1 209 ? 6.406 20.922 -3.547 1 94.75 209 ILE A C 1
ATOM 1566 O O . ILE A 1 209 ? 5.734 20.078 -4.16 1 94.75 209 ILE A O 1
ATOM 1570 N N . VAL A 1 210 ? 7.648 21.047 -3.66 1 94.06 210 VAL A N 1
ATOM 1571 C CA . VAL A 1 210 ? 8.43 20.188 -4.535 1 94.06 210 VAL A CA 1
ATOM 1572 C C . VAL A 1 210 ? 9.547 19.516 -3.732 1 94.06 210 VAL A C 1
ATOM 1574 O O . VAL A 1 210 ? 10.391 20.188 -3.152 1 94.06 210 VAL A O 1
ATOM 1577 N N . ILE A 1 211 ? 9.594 18.25 -3.676 1 94.81 211 ILE A N 1
ATOM 1578 C CA . ILE A 1 211 ? 10.633 17.5 -2.982 1 94.81 211 ILE A CA 1
ATOM 1579 C C . ILE A 1 211 ? 11.477 16.734 -3.998 1 94.81 211 ILE A C 1
ATOM 1581 O O . ILE A 1 211 ? 10.969 15.867 -4.715 1 94.81 211 ILE A O 1
ATOM 1585 N N . ASP A 1 212 ? 12.703 17.031 -4.055 1 92.81 212 ASP A N 1
ATOM 1586 C CA . ASP A 1 212 ? 13.648 16.422 -4.98 1 92.81 212 ASP A CA 1
ATOM 1587 C C . ASP A 1 212 ? 13.133 16.5 -6.418 1 92.81 212 ASP A C 1
ATOM 1589 O O . ASP A 1 212 ? 13.18 15.508 -7.152 1 92.81 212 ASP A O 1
ATOM 1593 N N . GLY A 1 213 ? 12.508 17.609 -6.762 1 89.44 213 GLY A N 1
ATOM 1594 C CA . GLY A 1 213 ? 12.102 17.875 -8.133 1 89.44 213 GLY A CA 1
ATOM 1595 C C . GLY A 1 213 ? 10.703 17.375 -8.445 1 89.44 213 GLY A C 1
ATOM 1596 O O . GLY A 1 213 ? 10.203 17.578 -9.555 1 89.44 213 GLY A O 1
ATOM 1597 N N . VAL A 1 214 ? 10.055 16.797 -7.484 1 91.19 214 VAL A N 1
ATOM 1598 C CA . VAL A 1 214 ? 8.734 16.219 -7.727 1 91.19 214 VAL A CA 1
ATOM 1599 C C . VAL A 1 214 ? 7.684 16.984 -6.926 1 91.19 214 VAL A C 1
ATOM 1601 O O . VAL A 1 214 ? 7.789 17.094 -5.699 1 91.19 214 VAL A O 1
ATOM 1604 N N . PRO A 1 215 ? 6.625 17.469 -7.574 1 90.25 215 PRO A N 1
ATOM 1605 C CA . PRO A 1 215 ? 5.531 18.109 -6.836 1 90.25 215 PRO A CA 1
ATOM 1606 C C . PRO A 1 215 ? 4.883 17.172 -5.812 1 90.25 215 PRO A C 1
ATOM 1608 O O . PRO A 1 215 ? 4.598 16.016 -6.125 1 90.25 215 PRO A O 1
ATOM 1611 N N . SER A 1 216 ? 4.699 17.703 -4.656 1 88.38 216 SER A N 1
ATOM 1612 C CA . SER A 1 216 ? 4.168 16.906 -3.551 1 88.38 216 SER A CA 1
ATOM 1613 C C . SER A 1 216 ? 3.082 17.672 -2.801 1 88.38 216 SER A C 1
ATOM 1615 O O . SER A 1 216 ? 2.902 18.875 -3.012 1 88.38 216 SER A O 1
ATOM 1617 N N . ASP A 1 217 ? 2.359 16.953 -2.041 1 80.38 217 ASP A N 1
ATOM 1618 C CA . ASP A 1 217 ? 1.323 17.594 -1.239 1 80.38 217 ASP A CA 1
ATOM 1619 C C . ASP A 1 217 ? 1.884 18.078 0.096 1 80.38 217 ASP A C 1
ATOM 1621 O O . ASP A 1 217 ? 3.031 17.797 0.436 1 80.38 217 ASP A O 1
ATOM 1625 N N . ALA A 1 218 ? 1.081 18.844 0.746 1 76.81 218 ALA A N 1
ATOM 1626 C CA . ALA A 1 218 ? 1.48 19.438 2.023 1 76.81 218 ALA A CA 1
ATOM 1627 C C . ALA A 1 218 ? 1.768 18.344 3.059 1 76.81 218 ALA A C 1
ATOM 1629 O O . ALA A 1 218 ? 2.648 18.5 3.906 1 76.81 218 ALA A O 1
ATOM 1630 N N . GLY A 1 219 ? 1.099 17.344 2.934 1 81.06 219 GLY A N 1
ATOM 1631 C CA . GLY A 1 219 ? 1.305 16.25 3.875 1 81.06 219 GLY A CA 1
ATOM 1632 C C . GLY A 1 219 ? 2.68 15.617 3.764 1 81.06 219 GLY A C 1
ATOM 1633 O O . GLY A 1 219 ? 3.234 15.148 4.758 1 81.06 219 GLY A O 1
ATOM 1634 N N . ALA A 1 220 ? 3.137 15.695 2.621 1 87.44 220 ALA A N 1
ATOM 1635 C CA . ALA A 1 220 ? 4.469 15.133 2.416 1 87.44 220 ALA A CA 1
ATOM 1636 C C . ALA A 1 220 ? 5.527 15.945 3.154 1 87.44 220 ALA A C 1
ATOM 1638 O O . ALA A 1 220 ? 6.465 15.383 3.725 1 87.44 220 ALA A O 1
ATOM 1639 N N . LEU A 1 221 ? 5.402 17.172 3.062 1 91.5 221 LEU A N 1
ATOM 1640 C CA . LEU A 1 221 ? 6.332 18.031 3.791 1 91.5 221 LEU A CA 1
ATOM 1641 C C . LEU A 1 221 ? 6.145 17.891 5.297 1 91.5 221 LEU A C 1
ATOM 1643 O O . LEU A 1 221 ? 7.121 17.812 6.047 1 91.5 221 LEU A O 1
ATOM 1647 N N . ASP A 1 222 ? 4.898 17.75 5.691 1 91.69 222 ASP A N 1
ATOM 1648 C CA . ASP A 1 222 ? 4.566 17.641 7.109 1 91.69 222 ASP A CA 1
ATOM 1649 C C . ASP A 1 222 ? 5.273 16.453 7.75 1 91.69 222 ASP A C 1
ATOM 1651 O O . ASP A 1 222 ? 5.73 16.531 8.891 1 91.69 222 ASP A O 1
ATOM 1655 N N . ARG A 1 223 ? 5.402 15.406 7.016 1 92.81 223 ARG A N 1
ATOM 1656 C CA . ARG A 1 223 ? 5.816 14.141 7.625 1 92.81 223 ARG A CA 1
ATOM 1657 C C . ARG A 1 223 ? 7.203 13.734 7.148 1 92.81 223 ARG A C 1
ATOM 1659 O O . ARG A 1 223 ? 7.645 12.609 7.395 1 92.81 223 ARG A O 1
ATOM 1666 N N . LEU A 1 224 ? 7.82 14.672 6.512 1 93.75 224 LEU A N 1
ATOM 1667 C CA . LEU A 1 224 ? 9.195 14.422 6.109 1 93.75 224 LEU A CA 1
ATOM 1668 C C . LEU A 1 224 ? 10.125 14.422 7.316 1 93.75 224 LEU A C 1
ATOM 1670 O O . LEU A 1 224 ? 10 15.273 8.203 1 93.75 224 LEU A O 1
ATOM 1674 N N . ASN A 1 225 ? 11.047 13.477 7.371 1 93.12 225 ASN A N 1
ATOM 1675 C CA . ASN A 1 225 ? 12.055 13.477 8.422 1 93.12 225 ASN A CA 1
ATOM 1676 C C . ASN A 1 225 ? 13.023 14.641 8.273 1 93.12 225 ASN A C 1
ATOM 1678 O O . ASN A 1 225 ? 13.727 14.75 7.273 1 93.12 225 ASN A O 1
ATOM 1682 N N . PRO A 1 226 ? 13.039 15.484 9.211 1 92 226 PRO A N 1
ATOM 1683 C CA . PRO A 1 226 ? 13.938 16.641 9.102 1 92 226 PRO A CA 1
ATOM 1684 C C . PRO A 1 226 ? 15.398 16.234 8.914 1 92 226 PRO A C 1
ATOM 1686 O O . PRO A 1 226 ? 16.172 16.953 8.273 1 92 226 PRO A O 1
ATOM 1689 N N . ARG A 1 227 ? 15.797 15.148 9.352 1 91.88 227 ARG A N 1
ATOM 1690 C CA . ARG A 1 227 ? 17.172 14.695 9.258 1 91.88 227 ARG A CA 1
ATOM 1691 C C . ARG A 1 227 ? 17.531 14.297 7.824 1 91.88 227 ARG A C 1
ATOM 1693 O O . ARG A 1 227 ? 18.703 14.141 7.484 1 91.88 227 ARG A O 1
ATOM 1700 N N . ASP A 1 228 ? 16.562 14.148 7.109 1 94.25 228 ASP A N 1
ATOM 1701 C CA . ASP A 1 228 ? 16.797 13.781 5.711 1 94.25 228 ASP A CA 1
ATOM 1702 C C . ASP A 1 228 ? 16.859 15.031 4.828 1 94.25 228 ASP A C 1
ATOM 1704 O O . ASP A 1 228 ? 17.219 14.938 3.65 1 94.25 228 ASP A O 1
ATOM 1708 N N . ILE A 1 229 ? 16.594 16.141 5.34 1 93.88 229 ILE A N 1
ATOM 1709 C CA . ILE A 1 229 ? 16.562 17.375 4.551 1 93.88 229 ILE A CA 1
ATOM 1710 C C . ILE A 1 229 ? 17.953 17.969 4.477 1 93.88 229 ILE A C 1
ATOM 1712 O O . ILE A 1 229 ? 18.594 18.219 5.504 1 93.88 229 ILE A O 1
ATOM 1716 N N . GLU A 1 230 ? 18.406 18.188 3.328 1 92.56 230 GLU A N 1
ATOM 1717 C CA . GLU A 1 230 ? 19.672 18.906 3.117 1 92.56 230 GLU A CA 1
ATOM 1718 C C . GLU A 1 230 ? 19.453 20.422 3.135 1 92.56 230 GLU A C 1
ATOM 1720 O O . GLU A 1 230 ? 20.141 21.141 3.871 1 92.56 230 GLU A O 1
ATOM 1725 N N . ASP A 1 231 ? 18.531 20.828 2.299 1 90.25 231 ASP A N 1
ATOM 1726 C CA . ASP A 1 231 ? 18.203 22.25 2.223 1 90.25 231 ASP A CA 1
ATOM 1727 C C . ASP A 1 231 ? 16.766 22.469 1.802 1 90.25 231 ASP A C 1
ATOM 1729 O O . ASP A 1 231 ? 16.125 21.562 1.256 1 90.25 231 ASP A O 1
ATOM 1733 N N . MET A 1 232 ? 16.219 23.547 2.148 1 91.44 232 MET A N 1
ATOM 1734 C CA . MET A 1 232 ? 14.891 24.016 1.754 1 91.44 232 MET A CA 1
ATOM 1735 C C . MET A 1 232 ? 14.953 25.438 1.214 1 91.44 232 MET A C 1
ATOM 1737 O O . MET A 1 232 ? 15.609 26.297 1.799 1 91.44 232 MET A O 1
ATOM 1741 N N . SER A 1 233 ? 14.367 25.656 0.063 1 92 233 SER A N 1
ATOM 1742 C CA . SER A 1 233 ? 14.32 26.984 -0.542 1 92 233 SER A CA 1
ATOM 1743 C C . SER A 1 233 ? 12.891 27.391 -0.877 1 92 233 SER A C 1
ATOM 1745 O O . SER A 1 233 ? 12.047 26.531 -1.161 1 92 233 SER A O 1
ATOM 1747 N N . VAL A 1 234 ? 12.625 28.594 -0.76 1 92.75 234 VAL A N 1
ATOM 1748 C CA . VAL A 1 234 ? 11.32 29.125 -1.109 1 92.75 234 VAL A CA 1
ATOM 1749 C C . VAL A 1 234 ? 11.461 30.141 -2.254 1 92.75 234 VAL A C 1
ATOM 1751 O O . VAL A 1 234 ? 12.219 31.094 -2.148 1 92.75 234 VAL A O 1
ATOM 1754 N N . LEU A 1 235 ? 10.852 29.828 -3.295 1 92.69 235 LEU A N 1
ATOM 1755 C CA . LEU A 1 235 ? 10.75 30.75 -4.414 1 92.69 235 LEU A CA 1
ATOM 1756 C C . LEU A 1 235 ? 9.516 31.641 -4.277 1 92.69 235 LEU A C 1
ATOM 1758 O O . LEU A 1 235 ? 8.391 31.141 -4.258 1 92.69 235 LEU A O 1
ATOM 1762 N N . LYS A 1 236 ? 9.727 32.938 -4.336 1 92.06 236 LYS A N 1
ATOM 1763 C CA . LYS A 1 236 ? 8.641 33.812 -3.936 1 92.06 236 LYS A CA 1
ATOM 1764 C C . LYS A 1 236 ? 8.148 34.656 -5.117 1 92.06 236 LYS A C 1
ATOM 1766 O O . LYS A 1 236 ? 7.059 35.219 -5.066 1 92.06 236 LYS A O 1
ATOM 1771 N N . ASP A 1 237 ? 8.977 34.75 -6.148 1 89.5 237 ASP A N 1
ATOM 1772 C CA . ASP A 1 237 ? 8.625 35.625 -7.27 1 89.5 237 ASP A CA 1
ATOM 1773 C C . ASP A 1 237 ? 8.539 34.844 -8.57 1 89.5 237 ASP A C 1
ATOM 1775 O O . ASP A 1 237 ? 8.172 33.656 -8.562 1 89.5 237 ASP A O 1
ATOM 1779 N N . ALA A 1 238 ? 8.734 35.5 -9.672 1 81.69 238 ALA A N 1
ATOM 1780 C CA . ALA A 1 238 ? 8.547 34.906 -10.992 1 81.69 238 ALA A CA 1
ATOM 1781 C C . ALA A 1 238 ? 9.508 33.75 -11.219 1 81.69 238 ALA A C 1
ATOM 1783 O O . ALA A 1 238 ? 9.32 32.938 -12.141 1 81.69 238 ALA A O 1
ATOM 1784 N N . SER A 1 239 ? 10.43 33.656 -10.352 1 78.44 239 SER A N 1
ATOM 1785 C CA . SER A 1 239 ? 11.336 32.5 -10.445 1 78.44 239 SER A CA 1
ATOM 1786 C C . SER A 1 239 ? 10.594 31.188 -10.242 1 78.44 239 SER A C 1
ATOM 1788 O O . SER A 1 239 ? 11.055 30.141 -10.688 1 78.44 239 SER A O 1
ATOM 1790 N N . ALA A 1 240 ? 9.508 31.188 -9.609 1 79.94 240 ALA A N 1
ATOM 1791 C CA . ALA A 1 240 ? 8.695 30 -9.352 1 79.94 240 ALA A CA 1
ATOM 1792 C C . ALA A 1 240 ? 7.961 29.562 -10.609 1 79.94 240 ALA A C 1
ATOM 1794 O O . ALA A 1 240 ? 7.465 28.422 -10.68 1 79.94 240 ALA A O 1
ATOM 1795 N N . ALA A 1 241 ? 8.008 30.359 -11.562 1 79.88 241 ALA A N 1
ATOM 1796 C CA . ALA A 1 241 ? 7.199 30.141 -12.75 1 79.88 241 ALA A CA 1
ATOM 1797 C C . ALA A 1 241 ? 7.656 28.891 -13.5 1 79.88 241 ALA A C 1
ATOM 1799 O O . ALA A 1 241 ? 6.883 28.266 -14.234 1 79.88 241 ALA A O 1
ATOM 1800 N N . ILE A 1 242 ? 8.789 28.516 -13.227 1 83.06 242 ILE A N 1
ATOM 1801 C CA . ILE A 1 242 ? 9.344 27.375 -13.938 1 83.06 242 ILE A CA 1
ATOM 1802 C C . ILE A 1 242 ? 8.586 26.109 -13.539 1 83.06 242 ILE A C 1
ATOM 1804 O O . ILE A 1 242 ? 8.609 25.109 -14.258 1 83.06 242 ILE A O 1
ATOM 1808 N N . TYR A 1 243 ? 7.887 26.203 -12.469 1 84.75 243 TYR A N 1
ATOM 1809 C CA . TYR A 1 243 ? 7.152 25.047 -11.992 1 84.75 243 TYR A CA 1
ATOM 1810 C C . TYR A 1 243 ? 5.695 25.094 -12.438 1 84.75 243 TYR A C 1
ATOM 1812 O O . TYR A 1 243 ? 4.949 24.125 -12.266 1 84.75 243 TYR A O 1
ATOM 1820 N N . GLY A 1 244 ? 5.234 26.203 -12.875 1 81.44 244 GLY A N 1
ATOM 1821 C CA . GLY A 1 244 ? 3.977 26.266 -13.602 1 81.44 244 GLY A CA 1
ATOM 1822 C C . GLY A 1 244 ? 2.779 26.5 -12.703 1 81.44 244 GLY A C 1
ATOM 1823 O O . GLY A 1 244 ? 2.863 27.25 -11.727 1 81.44 244 GLY A O 1
ATOM 1824 N N . SER A 1 245 ? 1.532 25.938 -13.148 1 78.62 245 SER A N 1
ATOM 1825 C CA . SER A 1 245 ? 0.176 26.297 -12.742 1 78.62 245 SER A CA 1
ATOM 1826 C C . SER A 1 245 ? -0.003 26.172 -11.234 1 78.62 245 SER A C 1
ATOM 1828 O O . SER A 1 245 ? -0.916 26.766 -10.656 1 78.62 245 SER A O 1
ATOM 1830 N N . GLN A 1 246 ? 0.741 25.609 -10.484 1 80.94 246 GLN A N 1
ATOM 1831 C CA . GLN A 1 246 ? 0.529 25.5 -9.047 1 80.94 246 GLN A CA 1
ATOM 1832 C C . GLN A 1 246 ? 1.591 26.281 -8.273 1 80.94 246 GLN A C 1
ATOM 1834 O O . GLN A 1 246 ? 1.634 26.219 -7.043 1 80.94 246 GLN A O 1
ATOM 1839 N N . ALA A 1 247 ? 2.248 27.062 -9 1 88.5 247 ALA A N 1
ATOM 1840 C CA . ALA A 1 247 ? 3.328 27.828 -8.383 1 88.5 247 ALA A CA 1
ATOM 1841 C C . ALA A 1 247 ? 2.947 29.297 -8.234 1 88.5 247 ALA A C 1
ATOM 1843 O O . ALA A 1 247 ? 3.773 30.125 -7.836 1 88.5 247 ALA A O 1
ATOM 1844 N N . ALA A 1 248 ? 1.744 29.562 -8.531 1 88.69 248 ALA A N 1
ATOM 1845 C CA . ALA A 1 248 ? 1.304 30.953 -8.508 1 88.69 248 ALA A CA 1
ATOM 1846 C C . ALA A 1 248 ? 1.431 31.562 -7.113 1 88.69 248 ALA A C 1
ATOM 1848 O O . ALA A 1 248 ? 1.635 32.75 -6.965 1 88.69 248 ALA A O 1
ATOM 1849 N N . ASN A 1 249 ? 1.341 30.734 -6.137 1 92.06 249 ASN A N 1
ATOM 1850 C CA . ASN A 1 249 ? 1.419 31.203 -4.754 1 92.06 249 ASN A CA 1
ATOM 1851 C C . ASN A 1 249 ? 2.811 30.984 -4.168 1 92.06 249 ASN A C 1
ATOM 1853 O O . ASN A 1 249 ? 3 31.062 -2.955 1 92.06 249 ASN A O 1
ATOM 1857 N N . GLY A 1 250 ? 3.773 30.656 -4.957 1 92.38 250 GLY A N 1
ATOM 1858 C CA . GLY A 1 250 ? 5.121 30.375 -4.496 1 92.38 250 GLY A CA 1
ATOM 1859 C C . GLY A 1 250 ? 5.438 28.891 -4.457 1 92.38 250 GLY A C 1
ATOM 1860 O O . GLY A 1 250 ? 4.535 28.062 -4.562 1 92.38 250 GLY A O 1
ATOM 1861 N N . VAL A 1 251 ? 6.73 28.625 -4.355 1 93.44 251 VAL A N 1
ATOM 1862 C CA . VAL A 1 251 ? 7.164 27.234 -4.359 1 93.44 251 VAL A CA 1
ATOM 1863 C C . VAL A 1 251 ? 8.117 26.984 -3.193 1 93.44 251 VAL A C 1
ATOM 1865 O O . VAL A 1 251 ? 8.969 27.812 -2.887 1 93.44 251 VAL A O 1
ATOM 1868 N N . ILE A 1 252 ? 7.918 25.891 -2.51 1 94.06 252 ILE A N 1
ATOM 1869 C CA . ILE A 1 252 ? 8.867 25.391 -1.525 1 94.06 252 ILE A CA 1
ATOM 1870 C C . ILE A 1 252 ? 9.609 24.172 -2.096 1 94.06 252 ILE A C 1
ATOM 1872 O O . ILE A 1 252 ? 8.992 23.156 -2.404 1 94.06 252 ILE A O 1
ATOM 1876 N N . LEU A 1 253 ? 10.859 24.328 -2.186 1 93.88 253 LEU A N 1
ATOM 1877 C CA . LEU A 1 253 ? 11.719 23.266 -2.697 1 93.88 253 LEU A CA 1
ATOM 1878 C C . LEU A 1 253 ? 12.461 22.578 -1.56 1 93.88 253 LEU A C 1
ATOM 1880 O O . LEU A 1 253 ? 13.094 23.234 -0.735 1 93.88 253 LEU A O 1
ATOM 1884 N N . VAL A 1 254 ? 12.391 21.297 -1.552 1 94.06 254 VAL A N 1
ATOM 1885 C CA . VAL A 1 254 ? 13.109 20.516 -0.552 1 94.06 254 VAL A CA 1
ATOM 1886 C C . VAL A 1 254 ? 14.078 19.562 -1.244 1 94.06 254 VAL A C 1
ATOM 1888 O O . VAL A 1 254 ? 13.688 18.844 -2.172 1 94.06 254 VAL A O 1
ATOM 1891 N N . GLN A 1 255 ? 15.25 19.641 -0.812 1 93.38 255 GLN A N 1
ATOM 1892 C CA . GLN A 1 255 ? 16.25 18.672 -1.242 1 93.38 255 GLN A CA 1
ATOM 1893 C C . GLN A 1 255 ? 16.641 17.75 -0.098 1 93.38 255 GLN A C 1
ATOM 1895 O O . GLN A 1 255 ? 16.953 18.203 1.007 1 93.38 255 GLN A O 1
ATOM 1900 N N . THR A 1 256 ? 16.688 16.516 -0.353 1 95 256 THR A N 1
ATOM 1901 C CA . THR A 1 256 ? 17.062 15.562 0.683 1 95 256 THR A CA 1
ATOM 1902 C C . THR A 1 256 ? 18.531 15.219 0.585 1 95 256 THR A C 1
ATOM 1904 O O . THR A 1 256 ? 19.156 15.398 -0.464 1 95 256 THR A O 1
ATOM 1907 N N . LYS A 1 257 ? 19.094 14.781 1.628 1 93.88 257 LYS A N 1
ATOM 1908 C CA . LYS A 1 257 ? 20.516 14.453 1.722 1 93.88 257 LYS A CA 1
ATOM 1909 C C . LYS A 1 257 ? 20.859 13.25 0.847 1 93.88 257 LYS A C 1
ATOM 1911 O O . LYS A 1 257 ? 20.047 12.344 0.68 1 93.88 257 LYS A O 1
ATOM 1916 N N . ARG A 1 258 ? 22.062 13.375 0.35 1 91.25 258 ARG A N 1
ATOM 1917 C CA . ARG A 1 258 ? 22.594 12.281 -0.458 1 91.25 258 ARG A CA 1
ATOM 1918 C C . ARG A 1 258 ? 23.984 11.875 0.02 1 91.25 258 ARG A C 1
ATOM 1920 O O . ARG A 1 258 ? 24.531 12.477 0.951 1 91.25 258 ARG A O 1
ATOM 1927 N N . GLY A 1 259 ? 24.547 10.82 -0.635 1 85.19 259 GLY A N 1
ATOM 1928 C CA . GLY A 1 259 ? 25.875 10.375 -0.269 1 85.19 259 GLY A CA 1
ATOM 1929 C C . GLY A 1 259 ? 26.969 11.25 -0.847 1 85.19 259 GLY A C 1
ATOM 1930 O O . GLY A 1 259 ? 26.719 12.102 -1.699 1 85.19 259 GLY A O 1
ATOM 1931 N N . SER A 1 260 ? 28.125 11.086 -0.243 1 78.25 260 SER A N 1
ATOM 1932 C CA . SER A 1 260 ? 29.281 11.828 -0.745 1 78.25 260 SER A CA 1
ATOM 1933 C C . SER A 1 260 ? 30.422 10.891 -1.118 1 78.25 260 SER A C 1
ATOM 1935 O O . SER A 1 260 ? 30.594 9.836 -0.503 1 78.25 260 SER A O 1
ATOM 1937 N N . ALA A 1 261 ? 31.188 11.336 -2.174 1 71.62 261 ALA A N 1
ATOM 1938 C CA . ALA A 1 261 ? 32.312 10.547 -2.65 1 71.62 261 ALA A CA 1
ATOM 1939 C C . ALA A 1 261 ? 33.469 10.586 -1.656 1 71.62 261 ALA A C 1
ATOM 1941 O O . ALA A 1 261 ? 33.75 11.633 -1.055 1 71.62 261 ALA A O 1
ATOM 1942 N N . GLY A 1 262 ? 34.156 9.391 -1.469 1 60.28 262 GLY A N 1
ATOM 1943 C CA . GLY A 1 262 ? 35.406 9.367 -0.708 1 60.28 262 GLY A CA 1
ATOM 1944 C C . GLY A 1 262 ? 35.219 8.922 0.729 1 60.28 262 GLY A C 1
ATOM 1945 O O . GLY A 1 262 ? 36.156 8.531 1.396 1 60.28 262 GLY A O 1
ATOM 1946 N N . ASP A 1 263 ? 34 9 1.14 1 59.31 263 ASP A N 1
ATOM 1947 C CA . ASP A 1 263 ? 33.719 8.68 2.539 1 59.31 263 ASP A CA 1
ATOM 1948 C C . ASP A 1 263 ? 33.375 7.207 2.709 1 59.31 263 ASP A C 1
ATOM 1950 O O . ASP A 1 263 ? 32.688 6.633 1.866 1 59.31 263 ASP A O 1
ATOM 1954 N N . GLY A 1 264 ? 34.188 6.535 3.582 1 65.81 264 GLY A N 1
ATOM 1955 C CA . GLY A 1 264 ? 33.625 5.262 3.996 1 65.81 264 GLY A CA 1
ATOM 1956 C C . GLY A 1 264 ? 32.219 5.391 4.574 1 65.81 264 GLY A C 1
ATOM 1957 O O . GLY A 1 264 ? 31.719 6.5 4.738 1 65.81 264 GLY A O 1
ATOM 1958 N N . PRO A 1 265 ? 31.562 4.391 4.766 1 76.69 265 PRO A N 1
ATOM 1959 C CA . PRO A 1 265 ? 30.219 4.445 5.344 1 76.69 265 PRO A CA 1
ATOM 1960 C C . PRO A 1 265 ? 30.203 5.105 6.719 1 76.69 265 PRO A C 1
ATOM 1962 O O . PRO A 1 265 ? 31.016 4.781 7.578 1 76.69 265 PRO A O 1
ATOM 1965 N N . GLN A 1 266 ? 29.469 6.105 6.828 1 82.44 266 GLN A N 1
ATOM 1966 C CA . GLN A 1 266 ? 29.234 6.789 8.094 1 82.44 266 GLN A CA 1
ATOM 1967 C C . GLN A 1 266 ? 27.844 6.473 8.656 1 82.44 266 GLN A C 1
ATOM 1969 O O . GLN A 1 266 ? 26.844 6.738 8 1 82.44 266 GLN A O 1
ATOM 1974 N N . LEU A 1 267 ? 27.891 5.938 9.82 1 85.38 267 LEU A N 1
ATOM 1975 C CA . LEU A 1 267 ? 26.641 5.602 10.492 1 85.38 267 LEU A CA 1
ATOM 1976 C C . LEU A 1 267 ? 26.297 6.637 11.562 1 85.38 267 LEU A C 1
ATOM 1978 O O . LEU A 1 267 ? 27.125 6.934 12.43 1 85.38 267 LEU A O 1
ATOM 1982 N N . THR A 1 268 ? 25.188 7.203 11.43 1 90.94 268 THR A N 1
ATOM 1983 C CA . THR A 1 268 ? 24.703 8.156 12.422 1 90.94 268 THR A CA 1
ATOM 1984 C C . THR A 1 268 ? 23.453 7.637 13.109 1 90.94 268 THR A C 1
ATOM 1986 O O . THR A 1 268 ? 22.5 7.203 12.453 1 90.94 268 THR A O 1
ATOM 1989 N N . ILE A 1 269 ? 23.438 7.637 14.383 1 91.19 269 ILE A N 1
ATOM 1990 C CA . ILE A 1 269 ? 22.281 7.25 15.195 1 91.19 269 ILE A CA 1
ATOM 1991 C C . ILE A 1 269 ? 21.828 8.438 16.047 1 91.19 269 ILE A C 1
ATOM 1993 O O . ILE A 1 269 ? 22.625 9 16.812 1 91.19 269 ILE A O 1
ATOM 1997 N N . ASP A 1 270 ? 20.594 8.75 15.906 1 94.81 270 ASP A N 1
ATOM 1998 C CA . ASP A 1 270 ? 20 9.852 16.672 1 94.81 270 ASP A CA 1
ATOM 1999 C C . ASP A 1 270 ? 18.844 9.375 17.531 1 94.81 270 ASP A C 1
ATOM 2001 O O . ASP A 1 270 ? 17.953 8.664 17.047 1 94.81 270 ASP A O 1
ATOM 2005 N N . PHE A 1 271 ? 18.844 9.742 18.766 1 94.88 271 PHE A N 1
ATOM 2006 C CA . PHE A 1 271 ? 17.766 9.43 19.688 1 94.88 271 PHE A CA 1
ATOM 2007 C C . PHE A 1 271 ? 17.281 10.688 20.422 1 94.88 271 PHE A C 1
ATOM 2009 O O . PHE A 1 271 ? 18.094 11.453 20.938 1 94.88 271 PHE A O 1
ATOM 2016 N N . ASN A 1 272 ? 16 10.891 20.406 1 96.12 272 ASN A N 1
ATOM 2017 C CA . ASN A 1 272 ? 15.391 12.055 21.047 1 96.12 272 ASN A CA 1
ATOM 2018 C C . ASN A 1 272 ? 14.219 11.656 21.938 1 96.12 272 ASN A C 1
ATOM 2020 O O . ASN A 1 272 ? 13.367 10.859 21.531 1 96.12 272 ASN A O 1
ATOM 2024 N N . GLN A 1 273 ? 14.172 12.102 23.109 1 96.19 273 GLN A N 1
ATOM 2025 C CA . GLN A 1 273 ? 13.055 11.961 24.047 1 96.19 273 GLN A CA 1
ATOM 2026 C C . GLN A 1 273 ? 12.477 13.32 24.422 1 96.19 273 GLN A C 1
ATOM 2028 O O . GLN A 1 273 ? 13.125 14.109 25.109 1 96.19 273 GLN A O 1
ATOM 2033 N N . GLY A 1 274 ? 11.266 13.5 23.984 1 96.75 274 GLY A N 1
ATOM 2034 C CA . GLY A 1 274 ? 10.594 14.766 24.266 1 96.75 274 GLY A CA 1
ATOM 2035 C C . GLY A 1 274 ? 9.438 14.625 25.234 1 96.75 274 GLY A C 1
ATOM 2036 O O . GLY A 1 274 ? 8.852 13.547 25.359 1 96.75 274 GLY A O 1
ATOM 2037 N N . PHE A 1 275 ? 9.141 15.688 25.859 1 96.81 275 PHE A N 1
ATOM 2038 C CA . PHE A 1 275 ? 8.008 15.852 26.766 1 96.81 275 PHE A CA 1
ATOM 2039 C C . PHE A 1 275 ? 7.141 17.031 26.344 1 96.81 275 PHE A C 1
ATOM 2041 O O . PHE A 1 275 ? 7.598 18.172 26.328 1 96.81 275 PHE A O 1
ATOM 2048 N N . ASN A 1 276 ? 5.93 16.734 25.969 1 94.81 276 ASN A N 1
ATOM 2049 C CA . ASN A 1 276 ? 5.059 17.766 25.406 1 94.81 276 ASN A CA 1
ATOM 2050 C C . ASN A 1 276 ? 3.943 18.141 26.391 1 94.81 276 ASN A C 1
ATOM 2052 O O . ASN A 1 276 ? 3.461 17.297 27.141 1 94.81 276 ASN A O 1
ATOM 2056 N N . GLN A 1 277 ? 3.545 19.281 26.375 1 95.38 277 GLN A N 1
ATOM 2057 C CA . GLN A 1 277 ? 2.406 19.828 27.109 1 95.38 277 GLN A CA 1
ATOM 2058 C C . GLN A 1 277 ? 1.737 20.953 26.328 1 95.38 277 GLN A C 1
ATOM 2060 O O . GLN A 1 277 ? 2.312 21.484 25.375 1 95.38 277 GLN A O 1
ATOM 2065 N N . PRO A 1 278 ? 0.476 21.25 26.578 1 95.56 278 PRO A N 1
ATOM 2066 C CA . PRO A 1 278 ? -0.137 22.406 25.906 1 95.56 278 PRO A CA 1
ATOM 2067 C C . PRO A 1 278 ? 0.613 23.703 26.172 1 95.56 278 PRO A C 1
ATOM 2069 O O . PRO A 1 278 ? 1.098 23.938 27.281 1 95.56 278 PRO A O 1
ATOM 2072 N N . THR A 1 279 ? 0.677 24.562 25.219 1 95.25 279 THR A N 1
ATOM 2073 C CA . THR A 1 279 ? 1.313 25.859 25.391 1 95.25 279 THR A CA 1
ATOM 2074 C C . THR A 1 279 ? 0.525 26.719 26.391 1 95.25 279 THR A C 1
ATOM 2076 O O . THR A 1 279 ? 1.111 27.453 27.188 1 95.25 279 THR A O 1
ATOM 2079 N N . ARG A 1 280 ? -0.82 26.625 26.234 1 93.88 280 ARG A N 1
ATOM 2080 C CA . ARG A 1 280 ? -1.674 27.422 27.109 1 93.88 280 ARG A CA 1
ATOM 2081 C C . ARG A 1 280 ? -3.047 26.781 27.281 1 93.88 280 ARG A C 1
ATOM 2083 O O . ARG A 1 280 ? -3.666 26.375 26.297 1 93.88 280 ARG A O 1
ATOM 2090 N N . ILE A 1 281 ? -3.475 26.703 28.5 1 94.62 281 ILE A N 1
ATOM 2091 C CA . ILE A 1 281 ? -4.836 26.328 28.859 1 94.62 281 ILE A CA 1
ATOM 2092 C C . ILE A 1 281 ? -5.578 27.531 29.422 1 94.62 281 ILE A C 1
ATOM 2094 O O . ILE A 1 281 ? -5.062 28.234 30.297 1 94.62 281 ILE A O 1
ATOM 2098 N N . PRO A 1 282 ? -6.758 27.781 28.891 1 94.81 282 PRO A N 1
ATOM 2099 C CA . PRO A 1 282 ? -7.48 28.953 29.406 1 94.81 282 PRO A CA 1
ATOM 2100 C C . PRO A 1 282 ? -7.918 28.797 30.859 1 94.81 282 PRO A C 1
ATOM 2102 O O . PRO A 1 282 ? -8.281 27.688 31.281 1 94.81 282 PRO A O 1
ATOM 2105 N N . ASP A 1 283 ? -7.953 29.891 31.594 1 95.31 283 ASP A N 1
ATOM 2106 C CA . ASP A 1 283 ? -8.516 29.922 32.938 1 95.31 283 ASP A CA 1
ATOM 2107 C C . ASP A 1 283 ? -10.031 30.109 32.906 1 95.31 283 ASP A C 1
ATOM 2109 O O . ASP A 1 283 ? -10.523 31.062 32.281 1 95.31 283 ASP A O 1
ATOM 2113 N N . MET A 1 284 ? -10.727 29.188 33.594 1 97.69 284 MET A N 1
ATOM 2114 C CA . MET A 1 284 ? -12.188 29.234 33.594 1 97.69 284 MET A CA 1
ATOM 2115 C C . MET A 1 284 ? -12.703 29.672 34.969 1 97.69 284 MET A C 1
ATOM 2117 O O . MET A 1 284 ? -11.969 29.609 35.969 1 97.69 284 MET A O 1
ATOM 2121 N N . ALA A 1 285 ? -13.977 30.062 34.969 1 98.31 285 ALA A N 1
ATOM 2122 C CA . ALA A 1 285 ? -14.586 30.453 36.25 1 98.31 285 ALA A CA 1
ATOM 2123 C C . ALA A 1 285 ? -14.719 29.234 37.188 1 98.31 285 ALA A C 1
ATOM 2125 O O . ALA A 1 285 ? -15.023 28.141 36.719 1 98.31 285 ALA A O 1
ATOM 2126 N N . ASP A 1 286 ? -14.469 29.484 38.469 1 98 286 ASP A N 1
ATOM 2127 C CA . ASP A 1 286 ? -14.656 28.406 39.438 1 98 286 ASP A CA 1
ATOM 2128 C C . ASP A 1 286 ? -16.141 28.25 39.812 1 98 286 ASP A C 1
ATOM 2130 O O . ASP A 1 286 ? -16.984 28.984 39.312 1 98 286 ASP A O 1
ATOM 2134 N N . ALA A 1 287 ? -16.469 27.281 40.594 1 98.44 287 ALA A N 1
ATOM 2135 C CA . ALA A 1 287 ? -17.859 26.922 40.875 1 98.44 287 ALA A CA 1
ATOM 2136 C C . ALA A 1 287 ? -18.594 28.062 41.594 1 98.44 287 ALA A C 1
ATOM 2138 O O . ALA A 1 287 ? -19.688 28.453 41.188 1 98.44 287 ALA A O 1
ATOM 2139 N N . PRO A 1 288 ? -18.031 28.656 42.688 1 97.94 288 PRO A N 1
ATOM 2140 C CA . PRO A 1 288 ? -18.766 29.734 43.344 1 97.94 288 PRO A CA 1
ATOM 2141 C C . PRO A 1 288 ? -19.047 30.906 42.406 1 97.94 288 PRO A C 1
ATOM 2143 O O . PRO A 1 288 ? -20.156 31.453 42.406 1 97.94 288 PRO A O 1
ATOM 2146 N N . THR A 1 289 ? -18.031 31.281 41.656 1 98.06 289 THR A N 1
ATOM 2147 C CA . THR A 1 289 ? -18.203 32.375 40.719 1 98.06 289 THR A CA 1
ATOM 2148 C C . THR A 1 289 ? -19.25 32.062 39.656 1 98.06 289 THR A C 1
ATOM 2150 O O . THR A 1 289 ? -20.094 32.875 39.344 1 98.06 289 THR A O 1
ATOM 2153 N N . TYR A 1 290 ? -19.172 30.859 39.094 1 98.31 290 TYR A N 1
ATOM 2154 C CA . TYR A 1 290 ? -20.109 30.406 38.094 1 98.31 290 TYR A CA 1
ATOM 2155 C C . TYR A 1 290 ? -21.547 30.422 38.625 1 98.31 290 TYR A C 1
ATOM 2157 O O . TYR A 1 290 ? -22.453 30.922 37.938 1 98.31 290 TYR A O 1
ATOM 2165 N N . LEU A 1 291 ? -21.781 29.922 39.844 1 98.25 291 LEU A N 1
ATOM 2166 C CA . LEU A 1 291 ? -23.109 29.875 40.438 1 98.25 291 LEU A CA 1
ATOM 2167 C C . LEU A 1 291 ? -23.625 31.281 40.719 1 98.25 291 LEU A C 1
ATOM 2169 O O . LEU A 1 291 ? -24.812 31.562 40.562 1 98.25 291 LEU A O 1
ATOM 2173 N N . GLN A 1 292 ? -22.75 32.094 41.188 1 97.19 292 GLN A N 1
ATOM 2174 C CA . GLN A 1 292 ? -23.125 33.5 41.406 1 97.19 292 GLN A CA 1
ATOM 2175 C C . GLN A 1 292 ? -23.578 34.156 40.094 1 97.19 292 GLN A C 1
ATOM 2177 O O . GLN A 1 292 ? -24.547 34.906 40.062 1 97.19 292 GLN A O 1
ATOM 2182 N N . MET A 1 293 ? -22.875 33.906 39.062 1 98.06 293 MET A N 1
ATOM 2183 C CA . MET A 1 293 ? -23.219 34.469 37.75 1 98.06 293 MET A CA 1
ATOM 2184 C C . MET A 1 293 ? -24.562 33.969 37.281 1 98.06 293 MET A C 1
ATOM 2186 O O . MET A 1 293 ? -25.328 34.688 36.656 1 98.06 293 MET A O 1
ATOM 2190 N N . LEU A 1 294 ? -24.891 32.688 37.562 1 98.06 294 LEU A N 1
ATOM 2191 C CA . LEU A 1 294 ? -26.203 32.188 37.219 1 98.06 294 LEU A CA 1
ATOM 2192 C C . LEU A 1 294 ? -27.297 32.875 38 1 98.06 294 LEU A C 1
ATOM 2194 O O . LEU A 1 294 ? -28.375 33.156 37.469 1 98.06 294 LEU A O 1
ATOM 2198 N N . ASN A 1 295 ? -27.047 33.156 39.312 1 97.56 295 ASN A N 1
ATOM 2199 C CA . ASN A 1 295 ? -27.984 33.938 40.125 1 97.56 295 ASN A CA 1
ATOM 2200 C C . ASN A 1 295 ? -28.188 35.312 39.531 1 97.56 295 ASN A C 1
ATOM 2202 O O . ASN A 1 295 ? -29.312 35.844 39.531 1 97.56 295 ASN A O 1
ATOM 2206 N N . GLU A 1 296 ? -27.109 35.906 39.062 1 97.5 296 GLU A N 1
ATOM 2207 C CA . GLU A 1 296 ? -27.219 37.219 38.438 1 97.5 296 GLU A CA 1
ATOM 2208 C C . GLU A 1 296 ? -28.125 37.188 37.219 1 97.5 296 GLU A C 1
ATOM 2210 O O . GLU A 1 296 ? -28.922 38.094 37 1 97.5 296 GLU A O 1
ATOM 2215 N N . ILE A 1 297 ? -28 36.156 36.406 1 97.38 297 ILE A N 1
ATOM 2216 C CA . ILE A 1 297 ? -28.828 36 35.219 1 97.38 297 ILE A CA 1
ATOM 2217 C C . ILE A 1 297 ? -30.297 35.906 35.625 1 97.38 297 ILE A C 1
ATOM 2219 O O . ILE A 1 297 ? -31.172 36.5 35 1 97.38 297 ILE A O 1
ATOM 2223 N N . ASN A 1 298 ? -30.562 35.156 36.75 1 96.38 298 ASN A N 1
ATOM 2224 C CA . ASN A 1 298 ? -31.922 35.094 37.281 1 96.38 298 ASN A CA 1
ATOM 2225 C C . ASN A 1 298 ? -32.438 36.469 37.688 1 96.38 298 ASN A C 1
ATOM 2227 O O . ASN A 1 298 ? -33.594 36.812 37.406 1 96.38 298 ASN A O 1
ATOM 2231 N N . MET A 1 299 ? -31.594 37.219 38.312 1 95.94 299 MET A N 1
ATOM 2232 C CA . MET A 1 299 ? -31.953 38.562 38.75 1 95.94 299 MET A CA 1
ATOM 2233 C C . MET A 1 299 ? -32.344 39.438 37.531 1 95.94 299 MET A C 1
ATOM 2235 O O . MET A 1 299 ? -33.312 40.188 37.625 1 95.94 299 MET A O 1
ATOM 2239 N N . TYR A 1 300 ? -31.516 39.344 36.531 1 95.44 300 TYR A N 1
ATOM 2240 C CA . TYR A 1 300 ? -31.781 40.125 35.344 1 95.44 300 TYR A CA 1
ATOM 2241 C C . TYR A 1 300 ? -33.156 39.781 34.75 1 95.44 300 TYR A C 1
ATOM 2243 O O . TYR A 1 300 ? -33.812 40.625 34.188 1 95.44 300 TYR A O 1
ATOM 2251 N N . ASP A 1 301 ? -33.562 38.562 34.938 1 93.56 301 ASP A N 1
ATOM 2252 C CA . ASP A 1 301 ? -34.844 38.062 34.375 1 93.56 301 ASP A CA 1
ATOM 2253 C C . ASP A 1 301 ? -36 38.312 35.344 1 93.56 301 ASP A C 1
ATOM 2255 O O . ASP A 1 301 ? -37.125 37.969 35.062 1 93.56 301 ASP A O 1
ATOM 2259 N N . GLY A 1 302 ? -35.719 38.875 36.438 1 92.06 302 GLY A N 1
ATOM 2260 C CA . GLY A 1 302 ? -36.719 39.156 37.438 1 92.06 302 GLY A CA 1
ATOM 2261 C C . GLY A 1 302 ? -37.125 37.938 38.25 1 92.06 302 GLY A C 1
ATOM 2262 O O . GLY A 1 302 ? -38.188 37.875 38.844 1 92.06 302 GLY A O 1
ATOM 2263 N N . GLU A 1 303 ? -36.219 36.969 38.219 1 94.25 303 GLU A N 1
ATOM 2264 C CA . GLU A 1 303 ? -36.469 35.75 38.969 1 94.25 303 GLU A CA 1
ATOM 2265 C C . GLU A 1 303 ? -35.656 35.719 40.281 1 94.25 303 GLU A C 1
ATOM 2267 O O . GLU A 1 303 ? -34.656 36.438 40.406 1 94.25 303 GLU A O 1
ATOM 2272 N N . ASP A 1 304 ? -36.156 34.875 41.188 1 92.81 304 ASP A N 1
ATOM 2273 C CA . ASP A 1 304 ? -35.375 34.656 42.406 1 92.81 304 ASP A CA 1
ATOM 2274 C C . ASP A 1 304 ? -34.094 33.875 42.125 1 92.81 304 ASP A C 1
ATOM 2276 O O . ASP A 1 304 ? -34.062 33 41.25 1 92.81 304 ASP A O 1
ATOM 2280 N N . PRO A 1 305 ? -33.031 34.281 42.844 1 94 305 PRO A N 1
ATOM 2281 C CA . PRO A 1 305 ? -31.812 33.5 42.656 1 94 305 PRO A CA 1
ATOM 2282 C C . PRO A 1 305 ? -32.031 32 42.875 1 94 305 PRO A C 1
ATOM 2284 O O . PRO A 1 305 ? -32.688 31.594 43.844 1 94 305 PRO A O 1
ATOM 2287 N N . ARG A 1 306 ? -31.422 31.219 41.938 1 93.75 306 ARG A N 1
ATOM 2288 C CA . ARG A 1 306 ? -31.578 29.766 41.969 1 93.75 306 ARG A CA 1
ATOM 2289 C C . ARG A 1 306 ? -30.766 29.141 43.094 1 93.75 306 ARG A C 1
ATOM 2291 O O . ARG A 1 306 ? -31.156 28.109 43.656 1 93.75 306 ARG A O 1
ATOM 2298 N N . TYR A 1 307 ? -29.688 29.734 43.469 1 96.5 307 TYR A N 1
ATOM 2299 C CA . TYR A 1 307 ? -28.797 29.172 44.469 1 96.5 307 TYR A CA 1
ATOM 2300 C C . TYR A 1 307 ? -28.703 30.078 45.688 1 96.5 307 TYR A C 1
ATOM 2302 O O . TYR A 1 307 ? -28.578 31.297 45.562 1 96.5 307 TYR A O 1
ATOM 2310 N N . THR A 1 308 ? -28.703 29.469 46.844 1 96.06 308 THR A N 1
ATOM 2311 C CA . THR A 1 308 ? -28.578 30.234 48.094 1 96.06 308 THR A CA 1
ATOM 2312 C C . THR A 1 308 ? -27.109 30.609 48.344 1 96.06 308 THR A C 1
ATOM 2314 O O . THR A 1 308 ? -26.203 29.969 47.812 1 96.06 308 THR A O 1
ATOM 2317 N N . GLN A 1 309 ? -26.922 31.625 49.094 1 94.75 309 GLN A N 1
ATOM 2318 C CA . GLN A 1 309 ? -25.578 32.031 49.438 1 94.75 309 GLN A CA 1
ATOM 2319 C C . GLN A 1 309 ? -24.844 30.953 50.188 1 94.75 309 GLN A C 1
ATOM 2321 O O . GLN A 1 309 ? -23.625 30.781 50.062 1 94.75 309 GLN A O 1
ATOM 2326 N N . GLU A 1 310 ? -25.562 30.219 50.969 1 95.38 310 GLU A N 1
ATOM 2327 C CA . GLU A 1 310 ? -24.984 29.094 51.688 1 95.38 310 GLU A CA 1
ATOM 2328 C C . GLU A 1 310 ? -24.469 28.031 50.75 1 95.38 310 GLU A C 1
ATOM 2330 O O . GLU A 1 310 ? -23.375 27.484 50.906 1 95.38 310 GLU A O 1
ATOM 2335 N N . HIS A 1 311 ? -25.281 27.766 49.75 1 95.75 311 HIS A N 1
ATOM 2336 C CA . HIS A 1 311 ? -24.891 26.781 48.75 1 95.75 311 HIS A CA 1
ATOM 2337 C C . HIS A 1 311 ? -23.609 27.219 48.031 1 95.75 311 HIS A C 1
ATOM 2339 O O . HIS A 1 311 ? -22.703 26.406 47.812 1 95.75 311 HIS A O 1
ATOM 2345 N N . ILE A 1 312 ? -23.531 28.422 47.625 1 97.62 312 ILE A N 1
ATOM 2346 C CA . ILE A 1 312 ? -22.375 28.984 46.906 1 97.62 312 ILE A CA 1
ATOM 2347 C C . ILE A 1 312 ? -21.156 28.922 47.812 1 97.62 312 ILE A C 1
ATOM 2349 O O . ILE A 1 312 ? -20.047 28.578 47.375 1 97.62 312 ILE A O 1
ATOM 2353 N N . GLN A 1 313 ? -21.375 29.203 49.094 1 96.19 313 GLN A N 1
ATOM 2354 C CA . GLN A 1 313 ? -20.281 29.156 50.062 1 96.19 313 GLN A CA 1
ATOM 2355 C C . GLN A 1 313 ? -19.766 27.734 50.25 1 96.19 313 GLN A C 1
ATOM 2357 O O . GLN A 1 313 ? -18.562 27.516 50.438 1 96.19 313 GLN A O 1
ATOM 2362 N N . ASN A 1 314 ? -20.641 26.797 50.219 1 96.88 314 ASN A N 1
ATOM 2363 C CA . ASN A 1 314 ? -20.25 25.391 50.312 1 96.88 314 ASN A CA 1
ATOM 2364 C C . ASN A 1 314 ? -19.312 25 49.188 1 96.88 314 ASN A C 1
ATOM 2366 O O . ASN A 1 314 ? -18.391 24.203 49.375 1 96.88 314 ASN A O 1
ATOM 2370 N N . HIS A 1 315 ? -19.578 25.531 48.031 1 97.31 315 HIS A N 1
ATOM 2371 C CA . HIS A 1 315 ? -18.719 25.25 46.875 1 97.31 315 HIS A CA 1
ATOM 2372 C C . HIS A 1 315 ? -17.375 25.984 47.031 1 97.31 315 HIS A C 1
ATOM 2374 O O . HIS A 1 315 ? -16.375 25.531 46.469 1 97.31 315 HIS A O 1
ATOM 2380 N N . ARG A 1 316 ? -17.312 27.062 47.656 1 96.12 316 ARG A N 1
ATOM 2381 C CA . ARG A 1 316 ? -16.094 27.797 47.906 1 96.12 316 ARG A CA 1
ATOM 2382 C C . ARG A 1 316 ? -15.188 27.062 48.906 1 96.12 316 ARG A C 1
ATOM 2384 O O . ARG A 1 316 ? -13.961 27.125 48.781 1 96.12 316 ARG A O 1
ATOM 2391 N N . THR A 1 317 ? -15.852 26.344 49.844 1 96.94 317 THR A N 1
ATOM 2392 C CA . THR A 1 317 ? -15.109 25.641 50.875 1 96.94 317 THR A CA 1
ATOM 2393 C C . THR A 1 317 ? -15.266 24.125 50.719 1 96.94 317 THR A C 1
ATOM 2395 O O . THR A 1 317 ? -15.57 23.438 51.688 1 96.94 317 THR A O 1
ATOM 2398 N N . ILE A 1 318 ? -15.086 23.734 49.594 1 94.38 318 ILE A N 1
ATOM 2399 C CA . ILE A 1 318 ? -15.367 22.344 49.25 1 94.38 318 ILE A CA 1
ATOM 2400 C C . ILE A 1 318 ? -14.539 21.422 50.156 1 94.38 318 ILE A C 1
ATOM 2402 O O . ILE A 1 318 ? -14.961 20.297 50.469 1 94.38 318 ILE A O 1
ATOM 2406 N N . GLY A 1 319 ? -13.289 21.766 50.656 1 93.31 319 GLY A N 1
ATOM 2407 C CA . GLY A 1 319 ? -12.43 20.969 51.5 1 93.31 319 GLY A CA 1
ATOM 2408 C C . GLY A 1 319 ? -13.094 20.578 52.812 1 93.31 319 GLY A C 1
ATOM 2409 O O . GLY A 1 319 ? -12.727 19.562 53.438 1 93.31 319 GLY A O 1
ATOM 2410 N N . GLU A 1 320 ? -14.102 21.344 53.156 1 94.69 320 GLU A N 1
ATOM 2411 C CA . GLU A 1 320 ? -14.773 21.125 54.438 1 94.69 320 GLU A CA 1
ATOM 2412 C C . GLU A 1 320 ? -16.156 20.5 54.219 1 94.69 320 GLU A C 1
ATOM 2414 O O . GLU A 1 320 ? -16.891 20.266 55.188 1 94.69 320 GLU A O 1
ATOM 2419 N N . GLN A 1 321 ? -16.453 20.234 53.031 1 95 321 GLN A N 1
ATOM 2420 C CA . GLN A 1 321 ? -17.797 19.75 52.719 1 95 321 GLN A CA 1
ATOM 2421 C C . GLN A 1 321 ? -17.781 18.328 52.219 1 95 321 GLN A C 1
ATOM 2423 O O . GLN A 1 321 ? -16.703 17.766 51.969 1 95 321 GLN A O 1
ATOM 2428 N N . ASP A 1 322 ? -18.953 17.688 52.094 1 94.94 322 ASP A N 1
ATOM 2429 C CA . ASP A 1 322 ? -19.078 16.344 51.531 1 94.94 322 ASP A CA 1
ATOM 2430 C C . ASP A 1 322 ? -18.703 16.328 50.062 1 94.94 322 ASP A C 1
ATOM 2432 O O . ASP A 1 322 ? -19.344 16.984 49.25 1 94.94 322 ASP A O 1
ATOM 2436 N N . PRO A 1 323 ? -17.703 15.594 49.688 1 95.19 323 PRO A N 1
ATOM 2437 C CA . PRO A 1 323 ? -17.219 15.602 48.312 1 95.19 323 PRO A CA 1
ATOM 2438 C C . PRO A 1 323 ? -18.203 14.984 47.312 1 95.19 323 PRO A C 1
ATOM 2440 O O . PRO A 1 323 ? -18.031 15.109 46.094 1 95.19 323 PRO A O 1
ATOM 2443 N N . TRP A 1 324 ? -19.25 14.336 47.781 1 95.75 324 TRP A N 1
ATOM 2444 C CA . TRP A 1 324 ? -20.25 13.766 46.906 1 95.75 324 TRP A CA 1
ATOM 2445 C C . TRP A 1 324 ? -21.281 14.82 46.5 1 95.75 324 TRP A C 1
ATOM 2447 O O . TRP A 1 324 ? -22.016 14.633 45.531 1 95.75 324 TRP A O 1
ATOM 2457 N N . LEU A 1 325 ? -21.344 15.898 47.25 1 95.31 325 LEU A N 1
ATOM 2458 C CA . LEU A 1 325 ? -22.422 16.859 47.062 1 95.31 325 LEU A CA 1
ATOM 2459 C C . LEU A 1 325 ? -21.891 18.172 46.469 1 95.31 325 LEU A C 1
ATOM 2461 O O . LEU A 1 325 ? -22.609 18.875 45.75 1 95.31 325 LEU A O 1
ATOM 2465 N N . TYR A 1 326 ? -20.703 18.594 46.906 1 96.5 326 TYR A N 1
ATOM 2466 C CA . TYR A 1 326 ? -20.156 19.891 46.5 1 96.5 326 TYR A CA 1
ATOM 2467 C C . TYR A 1 326 ? -18.828 19.719 45.781 1 96.5 326 TYR A C 1
ATOM 2469 O O . TYR A 1 326 ? -17.922 19.016 46.25 1 96.5 326 TYR A O 1
ATOM 2477 N N . HIS A 1 327 ? -18.781 20.359 44.625 1 96.62 327 HIS A N 1
ATOM 2478 C CA . HIS A 1 327 ? -17.609 20.219 43.781 1 96.62 327 HIS A CA 1
ATOM 2479 C C . HIS A 1 327 ? -17.141 21.562 43.25 1 96.62 327 HIS A C 1
ATOM 2481 O O . HIS A 1 327 ? -17.938 22.516 43.156 1 96.62 327 HIS A O 1
ATOM 2487 N N . ASP A 1 328 ? -15.867 21.719 42.844 1 97.75 328 ASP A N 1
ATOM 2488 C CA . ASP A 1 328 ? -15.227 22.797 42.094 1 97.75 328 ASP A CA 1
ATOM 2489 C C . ASP A 1 328 ? -14.219 22.234 41.094 1 97.75 328 ASP A C 1
ATOM 2491 O O . ASP A 1 328 ? -13.008 22.297 41.312 1 97.75 328 ASP A O 1
ATOM 2495 N N . THR A 1 329 ? -14.75 21.797 40.031 1 97.44 329 THR A N 1
ATOM 2496 C CA . THR A 1 329 ? -14.016 20.953 39.094 1 97.44 329 THR A CA 1
ATOM 2497 C C . THR A 1 329 ? -13.258 21.812 38.062 1 97.44 329 THR A C 1
ATOM 2499 O O . THR A 1 329 ? -13.852 22.656 37.406 1 97.44 329 THR A O 1
ATOM 2502 N N . ASP A 1 330 ? -11.961 21.672 37.969 1 97.38 330 ASP A N 1
ATOM 2503 C CA . ASP A 1 330 ? -11.195 22.094 36.812 1 97.38 330 ASP A CA 1
ATOM 2504 C C . ASP A 1 330 ? -11.18 21 35.719 1 97.38 330 ASP A C 1
ATOM 2506 O O . ASP A 1 330 ? -10.312 20.125 35.75 1 97.38 330 ASP A O 1
ATOM 2510 N N . TRP A 1 331 ? -12 21.156 34.812 1 97.81 331 TRP A N 1
ATOM 2511 C CA . TRP A 1 331 ? -12.242 20.109 33.812 1 97.81 331 TRP A CA 1
ATOM 2512 C C . TRP A 1 331 ? -10.992 19.859 33 1 97.81 331 TRP A C 1
ATOM 2514 O O . TRP A 1 331 ? -10.734 18.719 32.594 1 97.81 331 TRP A O 1
ATOM 2524 N N . PHE A 1 332 ? -10.219 20.891 32.656 1 97.5 332 PHE A N 1
ATOM 2525 C CA . PHE A 1 332 ? -8.992 20.703 31.891 1 97.5 332 PHE A CA 1
ATOM 2526 C C . PHE A 1 332 ? -7.98 19.875 32.688 1 97.5 332 PHE A C 1
ATOM 2528 O O . PHE A 1 332 ? -7.355 18.969 32.125 1 97.5 332 PHE A O 1
ATOM 2535 N N . ASP A 1 333 ? -7.859 20.188 33.875 1 96.56 333 ASP A N 1
ATOM 2536 C CA . ASP A 1 333 ? -6.902 19.469 34.719 1 96.56 333 ASP A CA 1
ATOM 2537 C C . ASP A 1 333 ? -7.305 18.016 34.875 1 96.56 333 ASP A C 1
ATOM 2539 O O . ASP A 1 333 ? -6.445 17.141 35.031 1 96.56 333 ASP A O 1
ATOM 2543 N N . GLU A 1 334 ? -8.602 17.766 34.938 1 96.81 334 GLU A N 1
ATOM 2544 C CA . GLU A 1 334 ? -9.094 16.406 35.094 1 96.81 334 GLU A CA 1
ATOM 2545 C C . GLU A 1 334 ? -8.891 15.594 33.812 1 96.81 334 GLU A C 1
ATOM 2547 O O . GLU A 1 334 ? -8.633 14.383 33.875 1 96.81 334 GLU A O 1
ATOM 2552 N N . ALA A 1 335 ? -9.008 16.188 32.719 1 97.25 335 ALA A N 1
ATOM 2553 C CA . ALA A 1 335 ? -9.023 15.477 31.453 1 97.25 335 ALA A CA 1
ATOM 2554 C C . ALA A 1 335 ? -7.613 15.344 30.875 1 97.25 335 ALA A C 1
ATOM 2556 O O . ALA A 1 335 ? -7.328 14.414 30.109 1 97.25 335 ALA A O 1
ATOM 2557 N N . LEU A 1 336 ? -6.734 16.281 31.203 1 97.38 336 LEU A N 1
ATOM 2558 C CA . LEU A 1 336 ? -5.434 16.328 30.547 1 97.38 336 LEU A CA 1
ATOM 2559 C C . LEU A 1 336 ? -4.32 15.922 31.5 1 97.38 336 LEU A C 1
ATOM 2561 O O . LEU A 1 336 ? -4.367 16.25 32.688 1 97.38 336 LEU A O 1
ATOM 2565 N N . LYS A 1 337 ? -3.377 15.234 30.969 1 95.62 337 LYS A N 1
ATOM 2566 C CA . LYS A 1 337 ? -2.199 14.922 31.766 1 95.62 337 LYS A CA 1
ATOM 2567 C C . LYS A 1 337 ? -1.197 16.078 31.75 1 95.62 337 LYS A C 1
ATOM 2569 O O . LYS A 1 337 ? -1.222 16.906 30.828 1 95.62 337 LYS A O 1
ATOM 2574 N N . ALA A 1 338 ? -0.32 16.031 32.656 1 92.94 338 ALA A N 1
ATOM 2575 C CA . ALA A 1 338 ? 0.66 17.094 32.781 1 92.94 338 ALA A CA 1
ATOM 2576 C C . ALA A 1 338 ? 1.704 17.047 31.688 1 92.94 338 ALA A C 1
ATOM 2578 O O . ALA A 1 338 ? 2.17 18.078 31.203 1 92.94 338 ALA A O 1
ATOM 2579 N N . VAL A 1 339 ? 2.023 15.828 31.344 1 95.19 339 VAL A N 1
ATOM 2580 C CA . VAL A 1 339 ? 3.068 15.664 30.344 1 95.19 339 VAL A CA 1
ATOM 2581 C C . VAL A 1 339 ? 2.754 14.453 29.469 1 95.19 339 VAL A C 1
ATOM 2583 O O . VAL A 1 339 ? 2.24 13.445 29.953 1 95.19 339 VAL A O 1
ATOM 2586 N N . SER A 1 340 ? 2.984 14.625 28.188 1 96.38 340 SER A N 1
ATOM 2587 C CA . SER A 1 340 ? 2.883 13.531 27.234 1 96.38 340 SER A CA 1
ATOM 2588 C C . SER A 1 340 ? 4.227 13.25 26.562 1 96.38 340 SER A C 1
ATOM 2590 O O . SER A 1 340 ? 4.992 14.172 26.297 1 96.38 340 SER A O 1
ATOM 2592 N N . TYR A 1 341 ? 4.484 12 26.219 1 94.88 341 TYR A N 1
ATOM 2593 C CA . TYR A 1 341 ? 5.797 11.625 25.719 1 94.88 341 TYR A CA 1
ATOM 2594 C C . TYR A 1 341 ? 5.828 11.672 24.188 1 94.88 341 TYR A C 1
ATOM 2596 O O . TYR A 1 341 ? 4.812 11.422 23.531 1 94.88 341 TYR A O 1
ATOM 2604 N N . GLN A 1 342 ? 6.938 12.023 23.672 1 95.5 342 GLN A N 1
ATOM 2605 C CA . GLN A 1 342 ? 7.285 11.969 22.266 1 95.5 342 GLN A CA 1
ATOM 2606 C C . GLN A 1 342 ? 8.68 11.375 22.062 1 95.5 342 GLN A C 1
ATOM 2608 O O . GLN A 1 342 ? 9.656 11.867 22.641 1 95.5 342 GLN A O 1
ATOM 2613 N N . THR A 1 343 ? 8.789 10.359 21.281 1 96.12 343 THR A N 1
ATOM 2614 C CA . THR A 1 343 ? 10.062 9.672 21.062 1 96.12 343 THR A CA 1
ATOM 2615 C C . THR A 1 343 ? 10.375 9.57 19.578 1 96.12 343 THR A C 1
ATOM 2617 O O . THR A 1 343 ? 9.492 9.242 18.781 1 96.12 343 THR A O 1
ATOM 2620 N N . ARG A 1 344 ? 11.617 9.898 19.219 1 95.38 344 ARG A N 1
ATOM 2621 C CA . ARG A 1 344 ? 12.07 9.75 17.844 1 95.38 344 ARG A CA 1
ATOM 2622 C C . ARG A 1 344 ? 13.422 9.039 17.781 1 95.38 344 ARG A C 1
ATOM 2624 O O . ARG A 1 344 ? 14.312 9.312 18.594 1 95.38 344 ARG A O 1
ATOM 2631 N N . ALA A 1 345 ? 13.594 8.148 16.922 1 94.88 345 ALA A N 1
ATOM 2632 C CA . ALA A 1 345 ? 14.844 7.438 16.656 1 94.88 345 ALA A CA 1
ATOM 2633 C C . ALA A 1 345 ? 15.117 7.371 15.156 1 94.88 345 ALA A C 1
ATOM 2635 O O . ALA A 1 345 ? 14.234 7.039 14.367 1 94.88 345 ALA A O 1
ATOM 2636 N N . ASP A 1 346 ? 16.344 7.77 14.82 1 95 346 ASP A N 1
ATOM 2637 C CA . ASP A 1 346 ? 16.75 7.754 13.422 1 95 346 ASP A CA 1
ATOM 2638 C C . ASP A 1 346 ? 18.094 7.07 13.25 1 95 346 ASP A C 1
ATOM 2640 O O . ASP A 1 346 ? 19 7.25 14.07 1 95 346 ASP A O 1
ATOM 2644 N N . ILE A 1 347 ? 18.219 6.32 12.234 1 92.12 347 ILE A N 1
ATOM 2645 C CA . ILE A 1 347 ? 19.484 5.723 11.805 1 92.12 347 ILE A CA 1
ATOM 2646 C C . ILE A 1 347 ? 19.734 6.059 10.336 1 92.12 347 ILE A C 1
ATOM 2648 O O . ILE A 1 347 ? 18.828 5.965 9.508 1 92.12 347 ILE A O 1
ATOM 2652 N N . ALA A 1 348 ? 20.906 6.531 10.07 1 92.38 348 ALA A N 1
ATOM 2653 C CA . ALA A 1 348 ? 21.25 6.863 8.695 1 92.38 348 ALA A CA 1
ATOM 2654 C C . ALA A 1 348 ? 22.672 6.402 8.359 1 92.38 348 ALA A C 1
ATOM 2656 O O . ALA A 1 348 ? 23.562 6.477 9.195 1 92.38 348 ALA A O 1
ATOM 2657 N N . MET A 1 349 ? 22.828 5.945 7.223 1 87.75 349 MET A N 1
ATOM 2658 C CA . MET A 1 349 ? 24.125 5.57 6.691 1 87.75 349 MET A CA 1
ATOM 2659 C C . MET A 1 349 ? 24.391 6.254 5.355 1 87.75 349 MET A C 1
ATOM 2661 O O . MET A 1 349 ? 23.531 6.246 4.469 1 87.75 349 MET A O 1
ATOM 2665 N N . ALA A 1 350 ? 25.5 6.887 5.273 1 88.62 350 ALA A N 1
ATOM 2666 C CA . ALA A 1 350 ? 25.844 7.586 4.043 1 88.62 350 ALA A CA 1
ATOM 2667 C C . ALA A 1 350 ? 27.312 7.336 3.666 1 88.62 350 ALA A C 1
ATOM 2669 O O . ALA A 1 350 ? 28.156 7.125 4.539 1 88.62 350 ALA A O 1
ATOM 2670 N N . GLY A 1 351 ? 27.609 7.305 2.445 1 82.31 351 GLY A N 1
ATOM 2671 C CA . GLY A 1 351 ? 28.953 7.129 1.914 1 82.31 351 GLY A CA 1
ATOM 2672 C C . GLY A 1 351 ? 28.969 6.852 0.422 1 82.31 351 GLY A C 1
ATOM 2673 O O . GLY A 1 351 ? 28 7.156 -0.283 1 82.31 351 GLY A O 1
ATOM 2674 N N . GLY A 1 352 ? 30.094 6.621 -0.063 1 77.88 352 GLY A N 1
ATOM 2675 C CA . GLY A 1 352 ? 30.172 6.246 -1.466 1 77.88 352 GLY A CA 1
ATOM 2676 C C . GLY A 1 352 ? 31.516 6.547 -2.088 1 77.88 352 GLY A C 1
ATOM 2677 O O . GLY A 1 352 ? 32.438 7.039 -1.411 1 77.88 352 GLY A O 1
ATOM 2678 N N . SER A 1 353 ? 31.656 6.078 -3.326 1 75.69 353 SER A N 1
ATOM 2679 C CA . SER A 1 353 ? 32.781 6.363 -4.188 1 75.69 353 SER A CA 1
ATOM 2680 C C . SER A 1 353 ? 32.438 7.379 -5.266 1 75.69 353 SER A C 1
ATOM 2682 O O . SER A 1 353 ? 31.328 7.93 -5.266 1 75.69 353 SER A O 1
ATOM 2684 N N . GLU A 1 354 ? 33.406 7.68 -6.023 1 71.38 354 GLU A N 1
ATOM 2685 C CA . GLU A 1 354 ? 33.125 8.602 -7.125 1 71.38 354 GLU A CA 1
ATOM 2686 C C . GLU A 1 354 ? 32.094 8.047 -8.078 1 71.38 354 GLU A C 1
ATOM 2688 O O . GLU A 1 354 ? 31.312 8.812 -8.672 1 71.38 354 GLU A O 1
ATOM 2693 N N . SER A 1 355 ? 32.062 6.812 -8.172 1 75.12 355 SER A N 1
ATOM 2694 C CA . SER A 1 355 ? 31.188 6.199 -9.148 1 75.12 355 SER A CA 1
ATOM 2695 C C . SER A 1 355 ? 29.828 5.883 -8.531 1 75.12 355 SER A C 1
ATOM 2697 O O . SER A 1 355 ? 28.844 5.688 -9.25 1 75.12 355 SER A O 1
ATOM 2699 N N . MET A 1 356 ? 29.844 5.855 -7.18 1 80.25 356 MET A N 1
ATOM 2700 C CA . MET A 1 356 ? 28.562 5.531 -6.543 1 80.25 356 MET A CA 1
ATOM 2701 C C . MET A 1 356 ? 28.453 6.184 -5.168 1 80.25 356 MET A C 1
ATOM 2703 O O . MET A 1 356 ? 29.344 6.023 -4.332 1 80.25 356 MET A O 1
ATOM 2707 N N . GLN A 1 357 ? 27.453 6.844 -4.953 1 86.25 357 GLN A N 1
ATOM 2708 C CA . GLN A 1 357 ? 27.141 7.465 -3.67 1 86.25 357 GLN A CA 1
ATOM 2709 C C . GLN A 1 357 ? 25.781 6.992 -3.145 1 86.25 357 GLN A C 1
ATOM 2711 O O . GLN A 1 357 ? 24.875 6.707 -3.926 1 86.25 357 GLN A O 1
ATOM 2716 N N . TYR A 1 358 ? 25.656 6.84 -1.807 1 85.5 358 TYR A N 1
ATOM 2717 C CA . TYR A 1 358 ? 24.422 6.336 -1.24 1 85.5 358 TYR A CA 1
ATOM 2718 C C . TYR A 1 358 ? 24.109 7.016 0.089 1 85.5 358 TYR A C 1
ATOM 2720 O O . TYR A 1 358 ? 25.016 7.422 0.812 1 85.5 358 TYR A O 1
ATOM 2728 N N . ARG A 1 359 ? 22.875 7.074 0.378 1 92.88 359 ARG A N 1
ATOM 2729 C CA . ARG A 1 359 ? 22.375 7.449 1.694 1 92.88 359 ARG A CA 1
ATOM 2730 C C . ARG A 1 359 ? 21.109 6.676 2.035 1 92.88 359 ARG A C 1
ATOM 2732 O O . ARG A 1 359 ? 20.125 6.727 1.295 1 92.88 359 ARG A O 1
ATOM 2739 N N . LEU A 1 360 ? 21.203 5.98 3.141 1 91.5 360 LEU A N 1
ATOM 2740 C CA . LEU A 1 360 ? 20.094 5.215 3.676 1 91.5 360 LEU A CA 1
ATOM 2741 C C . LEU A 1 360 ? 19.641 5.77 5.023 1 91.5 360 LEU A C 1
ATOM 2743 O O . LEU A 1 360 ? 20.484 6.094 5.871 1 91.5 360 LEU A O 1
ATOM 2747 N N . SER A 1 361 ? 18.359 5.887 5.129 1 95.44 361 SER A N 1
ATOM 2748 C CA . SER A 1 361 ? 17.875 6.387 6.406 1 95.44 361 SER A CA 1
ATOM 2749 C C . SER A 1 361 ? 16.625 5.629 6.852 1 95.44 361 SER A C 1
ATOM 2751 O O . SER A 1 361 ? 15.766 5.297 6.031 1 95.44 361 SER A O 1
ATOM 2753 N N . LEU A 1 362 ? 16.578 5.277 8.141 1 93.25 362 LEU A N 1
ATOM 2754 C CA . LEU A 1 362 ? 15.43 4.699 8.828 1 93.25 362 LEU A CA 1
ATOM 2755 C C . LEU A 1 362 ? 14.992 5.586 9.992 1 93.25 362 LEU A C 1
ATOM 2757 O O . LEU A 1 362 ? 15.828 6.148 10.703 1 93.25 362 LEU A O 1
ATOM 2761 N N . GLY A 1 363 ? 13.625 5.688 10.086 1 95.06 363 GLY A N 1
ATOM 2762 C CA . GLY A 1 363 ? 13.125 6.527 11.164 1 95.06 363 GLY A CA 1
ATOM 2763 C C . GLY A 1 363 ? 11.883 5.969 11.828 1 95.06 363 GLY A C 1
ATOM 2764 O O . GLY A 1 363 ? 11.062 5.324 11.172 1 95.06 363 GLY A O 1
ATOM 2765 N N . ALA A 1 364 ? 11.758 6.227 13.164 1 95 364 ALA A N 1
ATOM 2766 C CA . ALA A 1 364 ? 10.57 5.914 13.961 1 95 364 ALA A CA 1
ATOM 2767 C C . ALA A 1 364 ? 10.203 7.078 14.875 1 95 364 ALA A C 1
ATOM 2769 O O . ALA A 1 364 ? 11.07 7.695 15.492 1 95 364 ALA A O 1
ATOM 2770 N N . LEU A 1 365 ? 8.922 7.383 14.852 1 96.31 365 LEU A N 1
ATOM 2771 C CA . LEU A 1 365 ? 8.398 8.484 15.648 1 96.31 365 LEU A CA 1
ATOM 2772 C C . LEU A 1 365 ? 7.117 8.078 16.375 1 96.31 365 LEU A C 1
ATOM 2774 O O . LEU A 1 365 ? 6.242 7.438 15.781 1 96.31 365 LEU A O 1
ATOM 2778 N N . THR A 1 366 ? 7.043 8.344 17.688 1 96.69 366 THR A N 1
ATOM 2779 C CA . THR A 1 366 ? 5.84 8.125 18.484 1 96.69 366 THR A CA 1
ATOM 2780 C C . THR A 1 366 ? 5.48 9.383 19.266 1 96.69 366 THR A C 1
ATOM 2782 O O . THR A 1 366 ? 6.352 10.016 19.875 1 96.69 366 THR A O 1
ATOM 2785 N N . GLU A 1 367 ? 4.242 9.727 19.188 1 96.56 367 GLU A N 1
ATOM 2786 C CA . GLU A 1 367 ? 3.734 10.883 19.922 1 96.56 367 GLU A CA 1
ATOM 2787 C C . GLU A 1 367 ? 2.418 10.555 20.609 1 96.56 367 GLU A C 1
ATOM 2789 O O . GLU A 1 367 ? 1.461 10.117 19.984 1 96.56 367 GLU A O 1
ATOM 2794 N N . ASP A 1 368 ? 2.408 10.844 21.906 1 96.62 368 ASP A N 1
ATOM 2795 C CA . ASP A 1 368 ? 1.216 10.602 22.719 1 96.62 368 ASP A CA 1
ATOM 2796 C C . ASP A 1 368 ? 0.353 11.859 22.812 1 96.62 368 ASP A C 1
ATOM 2798 O O . ASP A 1 368 ? 0.851 12.969 22.656 1 96.62 368 ASP A O 1
ATOM 2802 N N . GLY A 1 369 ? -0.991 11.68 23.016 1 96.75 369 GLY A N 1
ATOM 2803 C CA . GLY A 1 369 ? -1.903 12.805 23.188 1 96.75 369 GLY A CA 1
ATOM 2804 C C . GLY A 1 369 ? -1.953 13.336 24.594 1 96.75 369 GLY A C 1
ATOM 2805 O O . GLY A 1 369 ? -1.349 12.758 25.5 1 96.75 369 GLY A O 1
ATOM 2806 N N . TYR A 1 370 ? -2.703 14.406 24.844 1 96.69 370 TYR A N 1
ATOM 2807 C CA . TYR A 1 370 ? -2.738 15.109 26.109 1 96.69 370 TYR A CA 1
ATOM 2808 C C . TYR A 1 370 ? -3.658 14.406 27.094 1 96.69 370 TYR A C 1
ATOM 2810 O O . TYR A 1 370 ? -3.566 14.625 28.312 1 96.69 370 TYR A O 1
ATOM 2818 N N . TYR A 1 371 ? -4.562 13.609 26.625 1 97.81 371 TYR A N 1
ATOM 2819 C CA . TYR A 1 371 ? -5.637 13.109 27.484 1 97.81 371 TYR A CA 1
ATOM 2820 C C . TYR A 1 371 ? -5.102 12.109 28.5 1 97.81 371 TYR A C 1
ATOM 2822 O O . TYR A 1 371 ? -4.141 11.383 28.219 1 97.81 371 TYR A O 1
ATOM 2830 N N . GLN A 1 372 ? -5.789 12.125 29.672 1 95.5 372 GLN A N 1
ATOM 2831 C CA . GLN A 1 372 ? -5.582 11 30.562 1 95.5 372 GLN A CA 1
ATOM 2832 C C . GLN A 1 372 ? -6.051 9.695 29.938 1 95.5 372 GLN A C 1
ATOM 2834 O O . GLN A 1 372 ? -7.133 9.633 29.344 1 95.5 372 GLN A O 1
ATOM 2839 N N . ASN A 1 373 ? -5.246 8.641 30 1 93.56 373 ASN A N 1
ATOM 2840 C CA . ASN A 1 373 ? -5.566 7.391 29.328 1 93.56 373 ASN A CA 1
ATOM 2841 C C . ASN A 1 373 ? -5.922 7.621 27.859 1 93.56 373 ASN A C 1
ATOM 2843 O O . ASN A 1 373 ? -6.965 7.16 27.391 1 93.56 373 ASN A O 1
ATOM 2847 N N . SER A 1 374 ? -5.125 8.273 27.266 1 95.88 374 SER A N 1
ATOM 2848 C CA . SER A 1 374 ? -5.383 8.844 25.938 1 95.88 374 SER A CA 1
ATOM 2849 C C . SER A 1 374 ? -5.52 7.75 24.891 1 95.88 374 SER A C 1
ATOM 2851 O O . SER A 1 374 ? -4.691 6.84 24.812 1 95.88 374 SER A O 1
ATOM 2853 N N . ALA A 1 375 ? -6.551 7.848 24.078 1 97.06 375 ALA A N 1
ATOM 2854 C CA . ALA A 1 375 ? -6.684 7.023 22.875 1 97.06 375 ALA A CA 1
ATOM 2855 C C . ALA A 1 375 ? -5.934 7.645 21.703 1 97.06 375 ALA A C 1
ATOM 2857 O O . ALA A 1 375 ? -5.676 6.977 20.703 1 97.06 375 ALA A O 1
ATOM 2858 N N . THR A 1 376 ? -5.598 8.906 21.828 1 97.56 376 THR A N 1
ATOM 2859 C CA . THR A 1 376 ? -4.898 9.617 20.766 1 97.56 376 THR A CA 1
ATOM 2860 C C . THR A 1 376 ? -3.408 9.297 20.781 1 97.56 376 THR A C 1
ATOM 2862 O O . THR A 1 376 ? -2.74 9.5 21.797 1 97.56 376 THR A O 1
ATOM 2865 N N . ARG A 1 377 ? -2.955 8.844 19.734 1 97 377 ARG A N 1
ATOM 2866 C CA . ARG A 1 377 ? -1.544 8.508 19.562 1 97 377 ARG A CA 1
ATOM 2867 C C . ARG A 1 377 ? -1.157 8.492 18.094 1 97 377 ARG A C 1
ATOM 2869 O O . ARG A 1 377 ? -1.938 8.062 17.25 1 97 377 ARG A O 1
ATOM 2876 N N . TYR A 1 378 ? 0.05 8.938 17.812 1 96.69 378 TYR A N 1
ATOM 2877 C CA . TYR A 1 378 ? 0.583 8.914 16.453 1 96.69 378 TYR A CA 1
ATOM 2878 C C . TYR A 1 378 ? 1.893 8.133 16.391 1 96.69 378 TYR A C 1
ATOM 2880 O O . TYR A 1 378 ? 2.824 8.422 17.156 1 96.69 378 TYR A O 1
ATOM 2888 N N . ASN A 1 379 ? 1.994 7.211 15.492 1 96.44 379 ASN A N 1
ATOM 2889 C CA . ASN A 1 379 ? 3.223 6.496 15.172 1 96.44 379 ASN A CA 1
ATOM 2890 C C . ASN A 1 379 ? 3.576 6.617 13.695 1 96.44 379 ASN A C 1
ATOM 2892 O O . ASN A 1 379 ? 2.691 6.605 12.836 1 96.44 379 ASN A O 1
ATOM 2896 N N . GLN A 1 380 ? 4.801 6.77 13.453 1 96.62 380 GLN A N 1
ATOM 2897 C CA . GLN A 1 380 ? 5.281 6.848 12.078 1 96.62 380 GLN A CA 1
ATOM 2898 C C . GLN A 1 380 ? 6.547 6.016 11.891 1 96.62 380 GLN A C 1
ATOM 2900 O O . GLN A 1 380 ? 7.43 6.012 12.75 1 96.62 380 GLN A O 1
ATOM 2905 N N . TYR A 1 381 ? 6.66 5.305 10.867 1 95.06 381 TYR A N 1
ATOM 2906 C CA . TYR A 1 381 ? 7.844 4.57 10.422 1 95.06 381 TYR A CA 1
ATOM 2907 C C . TYR A 1 381 ? 8.188 4.91 8.984 1 95.06 381 TYR A C 1
ATOM 2909 O O . TYR A 1 381 ? 7.309 4.957 8.117 1 95.06 381 TYR A O 1
ATOM 2917 N N . ASN A 1 382 ? 9.375 5.242 8.742 1 94.81 382 ASN A N 1
ATOM 2918 C CA . ASN A 1 382 ? 9.742 5.625 7.383 1 94.81 382 ASN A CA 1
ATOM 2919 C C . ASN A 1 382 ? 11.148 5.145 7.027 1 94.81 382 ASN A C 1
ATOM 2921 O O . ASN A 1 382 ? 11.977 4.918 7.91 1 94.81 382 ASN A O 1
ATOM 2925 N N . PHE A 1 383 ? 11.453 5.039 5.785 1 94.06 383 PHE A N 1
ATOM 2926 C CA . PHE A 1 383 ? 12.781 4.777 5.242 1 94.06 383 PHE A CA 1
ATOM 2927 C C . PHE A 1 383 ? 13.016 5.594 3.975 1 94.06 383 PHE A C 1
ATOM 2929 O O . PHE A 1 383 ? 12.062 6.027 3.324 1 94.06 383 PHE A O 1
ATOM 2936 N N . ARG A 1 384 ? 14.211 5.836 3.664 1 95.38 384 ARG A N 1
ATOM 2937 C CA . ARG A 1 384 ? 14.633 6.504 2.434 1 95.38 384 ARG A CA 1
ATOM 2938 C C . ARG A 1 384 ? 15.945 5.93 1.922 1 95.38 384 ARG A C 1
ATOM 2940 O O . ARG A 1 384 ? 16.859 5.668 2.705 1 95.38 384 ARG A O 1
ATOM 2947 N N . SER A 1 385 ? 16.031 5.688 0.679 1 93.19 385 SER A N 1
ATOM 2948 C CA . SER A 1 385 ? 17.219 5.238 -0.027 1 93.19 385 SER A CA 1
ATOM 2949 C C . SER A 1 385 ? 17.5 6.113 -1.245 1 93.19 385 SER A C 1
ATOM 2951 O O . SER A 1 385 ? 16.719 6.129 -2.197 1 93.19 385 SER A O 1
ATOM 2953 N N . ASN A 1 386 ? 18.516 6.879 -1.141 1 94.12 386 ASN A N 1
ATOM 2954 C CA . ASN A 1 386 ? 19 7.691 -2.252 1 94.12 386 ASN A CA 1
ATOM 2955 C C . ASN A 1 386 ? 20.312 7.156 -2.811 1 94.12 386 ASN A C 1
ATOM 2957 O O . ASN A 1 386 ? 21.328 7.141 -2.113 1 94.12 386 ASN A O 1
ATOM 2961 N N . ILE A 1 387 ? 20.312 6.883 -4.09 1 89.75 387 ILE A N 1
ATOM 2962 C CA . ILE A 1 387 ? 21.5 6.285 -4.707 1 89.75 387 ILE A CA 1
ATOM 2963 C C . ILE A 1 387 ? 21.844 7.047 -5.984 1 89.75 387 ILE A C 1
ATOM 2965 O O . ILE A 1 387 ? 20.984 7.293 -6.828 1 89.75 387 ILE A O 1
ATOM 2969 N N . ASP A 1 388 ? 23.109 7.414 -6.109 1 89.62 388 ASP A N 1
ATOM 2970 C CA . ASP A 1 388 ? 23.672 8.023 -7.312 1 89.62 388 ASP A CA 1
ATOM 2971 C C . ASP A 1 388 ? 24.75 7.121 -7.934 1 89.62 388 ASP A C 1
ATOM 2973 O O . ASP A 1 388 ? 25.719 6.762 -7.27 1 89.62 388 ASP A O 1
ATOM 2977 N N . GLY A 1 389 ? 24.516 6.863 -9.203 1 83.31 389 GLY A N 1
ATOM 2978 C CA . GLY A 1 389 ? 25.469 6.02 -9.891 1 83.31 389 GLY A CA 1
ATOM 2979 C C . GLY A 1 389 ? 25.953 6.613 -11.203 1 83.31 389 GLY A C 1
ATOM 2980 O O . GLY A 1 389 ? 25.156 6.977 -12.062 1 83.31 389 GLY A O 1
ATOM 2981 N N . GLN A 1 390 ? 27.25 6.734 -11.258 1 82.19 390 GLN A N 1
ATOM 2982 C CA . GLN A 1 390 ? 27.875 7.125 -12.523 1 82.19 390 GLN A CA 1
ATOM 2983 C C . GLN A 1 390 ? 28.172 5.906 -13.383 1 82.19 390 GLN A C 1
ATOM 2985 O O . GLN A 1 390 ? 29.203 5.242 -13.188 1 82.19 390 GLN A O 1
ATOM 2990 N N . VAL A 1 391 ? 27.391 5.77 -14.367 1 74.44 391 VAL A N 1
ATOM 2991 C CA . VAL A 1 391 ? 27.547 4.613 -15.242 1 74.44 391 VAL A CA 1
ATOM 2992 C C . VAL A 1 391 ? 28.828 4.762 -16.062 1 74.44 391 VAL A C 1
ATOM 2994 O O . VAL A 1 391 ? 29.578 3.799 -16.234 1 74.44 391 VAL A O 1
ATOM 2997 N N . ASN A 1 392 ? 29.078 5.953 -16.625 1 75.31 392 ASN A N 1
ATOM 2998 C CA . ASN A 1 392 ? 30.297 6.379 -17.328 1 75.31 392 ASN A CA 1
ATOM 2999 C C . ASN A 1 392 ? 30.438 7.898 -17.312 1 75.31 392 ASN A C 1
ATOM 3001 O O . ASN A 1 392 ? 29.797 8.578 -16.516 1 75.31 392 ASN A O 1
ATOM 3005 N N . GLU A 1 393 ? 31.297 8.367 -18.078 1 75 393 GLU A N 1
ATOM 3006 C CA . GLU A 1 393 ? 31.578 9.797 -18.031 1 75 393 GLU A CA 1
ATOM 3007 C C . GLU A 1 393 ? 30.406 10.602 -18.578 1 75 393 GLU A C 1
ATOM 3009 O O . GLU A 1 393 ? 30.297 11.805 -18.328 1 75 393 GLU A O 1
ATOM 3014 N N . HIS A 1 394 ? 29.406 9.93 -19.234 1 81.25 394 HIS A N 1
ATOM 3015 C CA . HIS A 1 394 ? 28.359 10.672 -19.906 1 81.25 394 HIS A CA 1
ATOM 3016 C C . HIS A 1 394 ? 27 10.406 -19.281 1 81.25 394 HIS A C 1
ATOM 3018 O O . HIS A 1 394 ? 26.047 11.141 -19.531 1 81.25 394 HIS A O 1
ATOM 3024 N N . ILE A 1 395 ? 26.906 9.32 -18.484 1 83.62 395 ILE A N 1
ATOM 3025 C CA . ILE A 1 395 ? 25.594 8.945 -17.984 1 83.62 395 ILE A CA 1
ATOM 3026 C C . ILE A 1 395 ? 25.625 8.852 -16.469 1 83.62 395 ILE A C 1
ATOM 3028 O O . ILE A 1 395 ? 26.422 8.109 -15.898 1 83.62 395 ILE A O 1
ATOM 3032 N N . ASN A 1 396 ? 24.797 9.586 -15.867 1 87.06 396 ASN A N 1
ATOM 3033 C CA . ASN A 1 396 ? 24.562 9.516 -14.43 1 87.06 396 ASN A CA 1
ATOM 3034 C C . ASN A 1 396 ? 23.125 9.125 -14.117 1 87.06 396 ASN A C 1
ATOM 3036 O O . ASN A 1 396 ? 22.188 9.688 -14.68 1 87.06 396 ASN A O 1
ATOM 3040 N N . LEU A 1 397 ? 22.969 8.117 -13.219 1 87.94 397 LEU A N 1
ATOM 3041 C CA . LEU A 1 397 ? 21.641 7.656 -12.828 1 87.94 397 LEU A CA 1
ATOM 3042 C C . LEU A 1 397 ? 21.391 7.898 -11.344 1 87.94 397 LEU A C 1
ATOM 3044 O O . LEU A 1 397 ? 22.297 7.715 -10.523 1 87.94 397 LEU A O 1
ATOM 3048 N N . GLN A 1 398 ? 20.203 8.359 -11.039 1 92.19 398 GLN A N 1
ATOM 3049 C CA . GLN A 1 398 ? 19.75 8.5 -9.664 1 92.19 398 GLN A CA 1
ATOM 3050 C C . GLN A 1 398 ? 18.484 7.676 -9.43 1 92.19 398 GLN A C 1
ATOM 3052 O O . GLN A 1 398 ? 17.531 7.734 -10.219 1 92.19 398 GLN A O 1
ATOM 3057 N N . PHE A 1 399 ? 18.547 6.871 -8.414 1 90.69 399 PHE A N 1
ATOM 3058 C CA . PHE A 1 399 ? 17.359 6.113 -8.016 1 90.69 399 PHE A CA 1
ATOM 3059 C C . PHE A 1 399 ? 17.031 6.344 -6.547 1 90.69 399 PHE A C 1
ATOM 3061 O O . PHE A 1 399 ? 17.75 5.859 -5.664 1 90.69 399 PHE A O 1
ATOM 3068 N N . ASP A 1 400 ? 15.938 7.004 -6.27 1 94.31 400 ASP A N 1
ATOM 3069 C CA . ASP A 1 400 ? 15.5 7.324 -4.914 1 94.31 400 ASP A CA 1
ATOM 3070 C C . ASP A 1 400 ? 14.18 6.621 -4.582 1 94.31 400 ASP A C 1
ATOM 3072 O O . ASP A 1 400 ? 13.234 6.66 -5.367 1 94.31 400 ASP A O 1
ATOM 3076 N N . VAL A 1 401 ? 14.156 5.949 -3.441 1 92.94 401 VAL A N 1
ATOM 3077 C CA . VAL A 1 401 ? 12.938 5.32 -2.945 1 92.94 401 VAL A CA 1
ATOM 3078 C C . VAL A 1 401 ? 12.703 5.715 -1.488 1 92.94 401 VAL A C 1
ATOM 3080 O O . VAL A 1 401 ? 13.633 5.68 -0.675 1 92.94 401 VAL A O 1
ATOM 3083 N N . SER A 1 402 ? 11.484 6.102 -1.203 1 94.69 402 SER A N 1
ATOM 3084 C CA . SER A 1 402 ? 11.109 6.379 0.181 1 94.69 402 SER A CA 1
ATOM 3085 C C . SER A 1 402 ? 9.734 5.809 0.513 1 94.69 402 SER A C 1
ATOM 3087 O O . SER A 1 402 ? 8.844 5.805 -0.332 1 94.69 402 SER A O 1
ATOM 3089 N N . GLY A 1 403 ? 9.633 5.309 1.678 1 93.94 403 GLY A N 1
ATOM 3090 C CA . GLY A 1 403 ? 8.383 4.793 2.215 1 93.94 403 GLY A CA 1
ATOM 3091 C C . GLY A 1 403 ? 8.047 5.344 3.59 1 93.94 403 GLY A C 1
ATOM 3092 O O . GLY A 1 403 ? 8.953 5.656 4.371 1 93.94 403 GLY A O 1
ATOM 3093 N N . ARG A 1 404 ? 6.738 5.426 3.828 1 95.94 404 ARG A N 1
ATOM 3094 C CA . ARG A 1 404 ? 6.277 5.934 5.117 1 95.94 404 ARG A CA 1
ATOM 3095 C C . ARG A 1 404 ? 4.945 5.305 5.508 1 95.94 404 ARG A C 1
ATOM 3097 O O . ARG A 1 404 ? 4.055 5.156 4.672 1 95.94 404 ARG A O 1
ATOM 3104 N N . PHE A 1 405 ? 4.844 4.832 6.691 1 95.56 405 PHE A N 1
ATOM 3105 C CA . PHE A 1 405 ? 3.619 4.344 7.312 1 95.56 405 PHE A CA 1
ATOM 3106 C C . PHE A 1 405 ? 3.195 5.254 8.461 1 95.56 405 PHE A C 1
ATOM 3108 O O . PHE A 1 405 ? 3.953 5.461 9.406 1 95.56 405 PHE A O 1
ATOM 3115 N N . GLU A 1 406 ? 2.016 5.812 8.344 1 97.25 406 GLU A N 1
ATOM 3116 C CA . GLU A 1 406 ? 1.42 6.633 9.391 1 97.25 406 GLU A CA 1
ATOM 3117 C C . GLU A 1 406 ? 0.303 5.887 10.117 1 97.25 406 GLU A C 1
ATOM 3119 O O . GLU A 1 406 ? -0.735 5.586 9.516 1 97.25 406 GLU A O 1
ATOM 3124 N N . ASP A 1 407 ? 0.552 5.586 11.344 1 96.62 407 ASP A N 1
ATOM 3125 C CA . ASP A 1 407 ? -0.434 4.957 12.219 1 96.62 407 ASP A CA 1
ATOM 3126 C C . ASP A 1 407 ? -1.089 5.988 13.133 1 96.62 407 ASP A C 1
ATOM 3128 O O . ASP A 1 407 ? -0.546 6.316 14.195 1 96.62 407 ASP A O 1
ATOM 3132 N N . ARG A 1 408 ? -2.271 6.48 12.758 1 97.38 408 ARG A N 1
ATOM 3133 C CA . ARG A 1 408 ? -3.014 7.469 13.531 1 97.38 408 ARG A CA 1
ATOM 3134 C C . ARG A 1 408 ? -4.125 6.809 14.344 1 97.38 408 ARG A C 1
ATOM 3136 O O . ARG A 1 408 ? -4.957 6.082 13.789 1 97.38 408 ARG A O 1
ATOM 3143 N N . ASN A 1 409 ? -4.129 7.074 15.625 1 97.69 409 ASN A N 1
ATOM 3144 C CA . ASN A 1 409 ? -5.141 6.531 16.531 1 97.69 409 ASN A CA 1
ATOM 3145 C C . ASN A 1 409 ? -5.875 7.637 17.281 1 97.69 409 ASN A C 1
ATOM 3147 O O . ASN A 1 409 ? -5.25 8.57 17.781 1 97.69 409 ASN A O 1
ATOM 3151 N N . PHE A 1 410 ? -7.195 7.523 17.344 1 97.88 410 PHE A N 1
ATOM 3152 C CA . PHE A 1 410 ? -8.031 8.523 17.984 1 97.88 410 PHE A CA 1
ATOM 3153 C C . PHE A 1 410 ? -9.219 7.871 18.688 1 97.88 410 PHE A C 1
ATOM 3155 O O . PHE A 1 410 ? -9.562 6.723 18.391 1 97.88 410 PHE A O 1
ATOM 3162 N N . PRO A 1 411 ? -9.797 8.609 19.703 1 97.12 411 PRO A N 1
ATOM 3163 C CA . PRO A 1 411 ? -11.148 8.219 20.094 1 97.12 411 PRO A CA 1
ATOM 3164 C C . PRO A 1 411 ? -12.188 8.438 19 1 97.12 411 PRO A C 1
ATOM 3166 O O . PRO A 1 411 ? -11.875 9.055 17.969 1 97.12 411 PRO A O 1
ATOM 3169 N N . THR A 1 412 ? -13.367 7.918 19.219 1 96.25 412 THR A N 1
ATOM 3170 C CA . THR A 1 412 ? -14.406 8.078 18.203 1 96.25 412 THR A CA 1
ATOM 3171 C C . THR A 1 412 ? -15 9.484 18.25 1 96.25 412 THR A C 1
ATOM 3173 O O . THR A 1 412 ? -15.625 9.93 17.297 1 96.25 412 THR A O 1
ATOM 3176 N N . GLN A 1 413 ? -14.805 10.125 19.375 1 95 413 GLN A N 1
ATOM 3177 C CA . GLN A 1 413 ? -15.211 11.523 19.469 1 95 413 GLN A CA 1
ATOM 3178 C C . GLN A 1 413 ? -14.07 12.453 19.047 1 95 413 GLN A C 1
ATOM 3180 O O . GLN A 1 413 ? -12.977 12.398 19.609 1 95 413 GLN A O 1
ATOM 3185 N N . PRO A 1 414 ? -14.352 13.352 18.125 1 94.75 414 PRO A N 1
ATOM 3186 C CA . PRO A 1 414 ? -13.273 14.219 17.641 1 94.75 414 PRO A CA 1
ATOM 3187 C C . PRO A 1 414 ? -12.773 15.188 18.719 1 94.75 414 PRO A C 1
ATOM 3189 O O . PRO A 1 414 ? -13.5 15.484 19.672 1 94.75 414 PRO A O 1
ATOM 3192 N N . ALA A 1 415 ? -11.555 15.688 18.516 1 95.88 415 ALA A N 1
ATOM 3193 C CA . ALA A 1 415 ? -10.961 16.625 19.469 1 95.88 415 ALA A CA 1
ATOM 3194 C C . ALA A 1 415 ? -11.836 17.859 19.641 1 95.88 415 ALA A C 1
ATOM 3196 O O . ALA A 1 415 ? -11.977 18.391 20.75 1 95.88 415 ALA A O 1
ATOM 3197 N N . GLY A 1 416 ? -12.391 18.344 18.5 1 95.06 416 GLY A N 1
ATOM 3198 C CA . GLY A 1 416 ? -13.266 19.5 18.594 1 95.06 416 GLY A CA 1
ATOM 3199 C C . GLY A 1 416 ? -14.406 19.297 19.578 1 95.06 416 GLY A C 1
ATOM 3200 O O . GLY A 1 416 ? -14.727 20.203 20.344 1 95.06 416 GLY A O 1
ATOM 3201 N N . ALA A 1 417 ? -15 18.172 19.609 1 95.44 417 ALA A N 1
ATOM 3202 C CA . ALA A 1 417 ? -16.109 17.875 20.5 1 95.44 417 ALA A CA 1
ATOM 3203 C C . ALA A 1 417 ? -15.641 17.766 21.953 1 95.44 417 ALA A C 1
ATOM 3205 O O . ALA A 1 417 ? -16.297 18.266 22.859 1 95.44 417 ALA A O 1
ATOM 3206 N N . THR A 1 418 ? -14.562 17.109 22.156 1 96.38 418 THR A N 1
ATOM 3207 C CA . THR A 1 418 ? -14.023 16.922 23.5 1 96.38 418 THR A CA 1
ATOM 3208 C C . THR A 1 418 ? -13.602 18.25 24.109 1 96.38 418 THR A C 1
ATOM 3210 O O . THR A 1 418 ? -13.922 18.547 25.266 1 96.38 418 THR A O 1
ATOM 3213 N N . PHE A 1 419 ? -12.938 19.047 23.422 1 97.06 419 PHE A N 1
ATOM 3214 C CA . PHE A 1 419 ? -12.484 20.328 23.953 1 97.06 419 PHE A CA 1
ATOM 3215 C C . PHE A 1 419 ? -13.641 21.297 24.078 1 97.06 419 PHE A C 1
ATOM 3217 O O . PHE A 1 419 ? -13.625 22.188 24.938 1 97.06 419 PHE A O 1
ATOM 3224 N N . ARG A 1 420 ? -14.633 21.172 23.219 1 97.19 420 ARG A N 1
ATOM 3225 C CA . ARG A 1 420 ? -15.844 21.953 23.422 1 97.19 420 ARG A CA 1
ATOM 3226 C C . ARG A 1 420 ? -16.453 21.688 24.797 1 97.19 420 ARG A C 1
ATOM 3228 O O . ARG A 1 420 ? -16.875 22.609 25.484 1 97.19 420 ARG A O 1
ATOM 3235 N N . MET A 1 421 ? -16.453 20.453 25.141 1 97.69 421 MET A N 1
ATOM 3236 C CA . MET A 1 421 ? -17 20.094 26.438 1 97.69 421 MET A CA 1
ATOM 3237 C C . MET A 1 421 ? -16.109 20.578 27.578 1 97.69 421 MET A C 1
ATOM 3239 O O . MET A 1 421 ? -16.594 20.906 28.656 1 97.69 421 MET A O 1
ATOM 3243 N N . LEU A 1 422 ? -14.859 20.609 27.375 1 97.62 422 LEU A N 1
ATOM 3244 C CA . LEU A 1 422 ? -13.961 21.172 28.375 1 97.62 422 LEU A CA 1
ATOM 3245 C C . LEU A 1 422 ? -14.25 22.656 28.594 1 97.62 422 LEU A C 1
ATOM 3247 O O . LEU A 1 422 ? -14.266 23.125 29.734 1 97.62 422 LEU A O 1
ATOM 3251 N N . MET A 1 423 ? -14.43 23.328 27.516 1 97.31 423 MET A N 1
ATOM 3252 C CA . MET A 1 423 ? -14.75 24.75 27.594 1 97.31 423 MET A CA 1
ATOM 3253 C C . MET A 1 423 ? -16.094 24.969 28.266 1 97.31 423 MET A C 1
ATOM 3255 O O . MET A 1 423 ? -16.281 25.938 29.016 1 97.31 423 MET A O 1
ATOM 3259 N N . ARG A 1 424 ? -17 24.062 28.062 1 97.62 424 ARG A N 1
ATOM 3260 C CA . ARG A 1 424 ? -18.359 24.203 28.562 1 97.62 424 ARG A CA 1
ATOM 3261 C C . ARG A 1 424 ? -18.5 23.562 29.953 1 97.62 424 ARG A C 1
ATOM 3263 O O . ARG A 1 424 ? -19.516 23.734 30.625 1 97.62 424 ARG A O 1
ATOM 3270 N N . GLY A 1 425 ? -17.484 22.891 30.375 1 97.19 425 GLY A N 1
ATOM 3271 C CA . GLY A 1 425 ? -17.578 22.156 31.641 1 97.19 425 GLY A CA 1
ATOM 3272 C C . GLY A 1 425 ? -18.047 23.016 32.781 1 97.19 425 GLY A C 1
ATOM 3273 O O . GLY A 1 425 ? -17.469 24.062 33.094 1 97.19 425 GLY A O 1
ATOM 3274 N N . LYS A 1 426 ? -19.094 22.562 33.375 1 97.12 426 LYS A N 1
ATOM 3275 C CA . LYS A 1 426 ? -19.641 23.266 34.531 1 97.12 426 LYS A CA 1
ATOM 3276 C C . LYS A 1 426 ? -18.859 22.938 35.812 1 97.12 426 LYS A C 1
ATOM 3278 O O . LYS A 1 426 ? -18.844 21.781 36.25 1 97.12 426 LYS A O 1
ATOM 3283 N N . PRO A 1 427 ? -18.266 23.938 36.469 1 97.94 427 PRO A N 1
ATOM 3284 C CA . PRO A 1 427 ? -17.297 23.656 37.531 1 97.94 427 PRO A CA 1
ATOM 3285 C C . PRO A 1 427 ? -17.953 23.094 38.781 1 97.94 427 PRO A C 1
ATOM 3287 O O . PRO A 1 427 ? -17.266 22.531 39.656 1 97.94 427 PRO A O 1
ATOM 3290 N N . HIS A 1 428 ? -19.312 23.203 38.906 1 96.88 428 HIS A N 1
ATOM 3291 C CA . HIS A 1 428 ? -19.969 22.688 40.094 1 96.88 428 HIS A CA 1
ATOM 3292 C C . HIS A 1 428 ? -20.344 21.219 39.906 1 96.88 428 HIS A C 1
ATOM 3294 O O . HIS A 1 428 ? -20.812 20.562 40.844 1 96.88 428 HIS A O 1
ATOM 3300 N N . LEU A 1 429 ? -20.125 20.656 38.719 1 96 429 LEU A N 1
ATOM 3301 C CA . LEU A 1 429 ? -20.344 19.25 38.438 1 96 429 LEU A CA 1
ATOM 3302 C C . LEU A 1 429 ? -19.031 18.469 38.531 1 96 429 LEU A C 1
ATOM 3304 O O . LEU A 1 429 ? -17.969 19 38.188 1 96 429 LEU A O 1
ATOM 3308 N N . PRO A 1 430 ? -19.109 17.203 38.938 1 96.75 430 PRO A N 1
ATOM 3309 C CA . PRO A 1 430 ? -17.875 16.406 39.031 1 96.75 430 PRO A CA 1
ATOM 3310 C C . PRO A 1 430 ? -17.469 15.781 37.719 1 96.75 430 PRO A C 1
ATOM 3312 O O . PRO A 1 430 ? -18.328 15.312 36.969 1 96.75 430 PRO A O 1
ATOM 3315 N N . ALA A 1 431 ? -16.203 15.789 37.469 1 97.5 431 ALA A N 1
ATOM 3316 C CA . ALA A 1 431 ? -15.672 14.984 36.375 1 97.5 431 ALA A CA 1
ATOM 3317 C C . ALA A 1 431 ? -15.633 13.508 36.719 1 97.5 431 ALA A C 1
ATOM 3319 O O . ALA A 1 431 ? -15.953 12.648 35.906 1 97.5 431 ALA A O 1
ATOM 3320 N N . TYR A 1 432 ? -15.172 13.32 37.906 1 96.88 432 TYR A N 1
ATOM 3321 C CA . TYR A 1 432 ? -15.164 12.008 38.531 1 96.88 432 TYR A CA 1
ATOM 3322 C C . TYR A 1 432 ? -15.844 12.062 39.906 1 96.88 432 TYR A C 1
ATOM 3324 O O . TYR A 1 432 ? -15.727 13.047 40.625 1 96.88 432 TYR A O 1
ATOM 3332 N N . TRP A 1 433 ? -16.547 10.969 40.156 1 96.94 433 TRP A N 1
ATOM 3333 C CA . TRP A 1 433 ? -17 10.797 41.531 1 96.94 433 TRP A CA 1
ATOM 3334 C C . TRP A 1 433 ? -15.859 10.383 42.438 1 96.94 433 TRP A C 1
ATOM 3336 O O . TRP A 1 433 ? -14.836 9.883 41.969 1 96.94 433 TRP A O 1
ATOM 3346 N N . PRO A 1 434 ? -16.016 10.555 43.688 1 95.06 434 PRO A N 1
ATOM 3347 C CA . PRO A 1 434 ? -14.922 10.266 44.625 1 95.06 434 PRO A CA 1
ATOM 3348 C C . PRO A 1 434 ? -14.43 8.82 44.531 1 95.06 434 PRO A C 1
ATOM 3350 O O . PRO A 1 434 ? -13.281 8.531 44.875 1 95.06 434 PRO A O 1
ATOM 3353 N N . ASN A 1 435 ? -15.227 7.863 44.031 1 94.38 435 ASN A N 1
ATOM 3354 C CA . ASN A 1 435 ? -14.828 6.465 43.906 1 94.38 435 ASN A CA 1
ATOM 3355 C C . ASN A 1 435 ? -14.109 6.195 42.594 1 94.38 435 ASN A C 1
ATOM 3357 O O . ASN A 1 435 ? -13.789 5.047 42.281 1 94.38 435 ASN A O 1
ATOM 3361 N N . GLY A 1 436 ? -13.977 7.203 41.812 1 94.25 436 GLY A N 1
ATOM 3362 C CA . GLY A 1 436 ? -13.195 7.062 40.594 1 94.25 436 GLY A CA 1
ATOM 3363 C C . GLY A 1 436 ? -14.055 6.879 39.344 1 94.25 436 GLY A C 1
ATOM 3364 O O . GLY A 1 436 ? -13.547 6.949 38.219 1 94.25 436 GLY A O 1
ATOM 3365 N N . GLN A 1 437 ? -15.359 6.656 39.5 1 95.88 437 GLN A N 1
ATOM 3366 C CA . GLN A 1 437 ? -16.234 6.52 38.344 1 95.88 437 GLN A CA 1
ATOM 3367 C C . GLN A 1 437 ? -16.5 7.875 37.688 1 95.88 437 GLN A C 1
ATOM 3369 O O . GLN A 1 437 ? -16.516 8.906 38.344 1 95.88 437 GLN A O 1
ATOM 3374 N N . PRO A 1 438 ? -16.625 7.863 36.375 1 97.06 438 PRO A N 1
ATOM 3375 C CA . PRO A 1 438 ? -16.828 9.148 35.688 1 97.06 438 PRO A CA 1
ATOM 3376 C C . PRO A 1 438 ? -18.172 9.797 36.062 1 97.06 438 PRO A C 1
ATOM 3378 O O . PRO A 1 438 ? -19.156 9.094 36.25 1 97.06 438 PRO A O 1
ATOM 3381 N N . GLY A 1 439 ? -18.172 11.086 36.062 1 97.19 439 GLY A N 1
ATOM 3382 C CA . GLY A 1 439 ? -19.391 11.844 36.344 1 97.19 439 GLY A CA 1
ATOM 3383 C C . GLY A 1 439 ? -20.375 11.836 35.188 1 97.19 439 GLY A C 1
ATOM 3384 O O . GLY A 1 439 ? -20.172 11.125 34.219 1 97.19 439 GLY A O 1
ATOM 3385 N N . PRO A 1 440 ? -21.484 12.508 35.344 1 95 440 PRO A N 1
ATOM 3386 C CA . PRO A 1 440 ? -22.484 12.562 34.281 1 95 440 PRO A CA 1
ATOM 3387 C C . PRO A 1 440 ? -22.016 13.336 33.062 1 95 440 PRO A C 1
ATOM 3389 O O . PRO A 1 440 ? -20.953 13.961 33.094 1 95 440 PRO A O 1
ATOM 3392 N N . ASP A 1 441 ? -22.812 13.211 32 1 94.19 441 ASP A N 1
ATOM 3393 C CA . ASP A 1 441 ? -22.484 13.969 30.797 1 94.19 441 ASP A CA 1
ATOM 3394 C C . ASP A 1 441 ? -22.781 15.453 30.984 1 94.19 441 ASP A C 1
ATOM 3396 O O . ASP A 1 441 ? -23.672 15.82 31.75 1 94.19 441 ASP A O 1
ATOM 3400 N N . ILE A 1 442 ? -21.984 16.172 30.359 1 92.88 442 ILE A N 1
ATOM 3401 C CA . ILE A 1 442 ? -22.297 17.594 30.25 1 92.88 442 ILE A CA 1
ATOM 3402 C C . ILE A 1 442 ? -23.484 17.797 29.312 1 92.88 442 ILE A C 1
ATOM 3404 O O . ILE A 1 442 ? -24.391 18.578 29.609 1 92.88 442 ILE A O 1
ATOM 3408 N N . GLU A 1 443 ? -23.359 17.078 28.156 1 90.19 443 GLU A N 1
ATOM 3409 C CA . GLU A 1 443 ? -24.453 17.062 27.188 1 90.19 443 GLU A CA 1
ATOM 3410 C C . GLU A 1 443 ? -24.344 15.852 26.266 1 90.19 443 GLU A C 1
ATOM 3412 O O . GLU A 1 443 ? -23.25 15.516 25.781 1 90.19 443 GLU A O 1
ATOM 3417 N N . ASN A 1 444 ? -25.391 15.273 26.062 1 89.75 444 ASN A N 1
ATOM 3418 C CA . ASN A 1 444 ? -25.547 14.242 25.047 1 89.75 444 ASN A CA 1
ATOM 3419 C C . ASN A 1 444 ? -24.484 13.156 25.172 1 89.75 444 ASN A C 1
ATOM 3421 O O . ASN A 1 444 ? -23.844 12.781 24.188 1 89.75 444 ASN A O 1
ATOM 3425 N N . GLY A 1 445 ? -24.234 12.789 26.406 1 91.56 445 GLY A N 1
ATOM 3426 C CA . GLY A 1 445 ? -23.312 11.688 26.656 1 91.56 445 GLY A CA 1
ATOM 3427 C C . GLY A 1 445 ? -21.859 12.117 26.641 1 91.56 445 GLY A C 1
ATOM 3428 O O . GLY A 1 445 ? -20.953 11.281 26.719 1 91.56 445 GLY A O 1
ATOM 3429 N N . GLN A 1 446 ? -21.656 13.43 26.625 1 94.75 446 GLN A N 1
ATOM 3430 C CA . GLN A 1 446 ? -20.281 13.914 26.484 1 94.75 446 GLN A CA 1
ATOM 3431 C C . GLN A 1 446 ? -19.672 14.25 27.844 1 94.75 446 GLN A C 1
ATOM 3433 O O . GLN A 1 446 ? -20.156 15.148 28.531 1 94.75 446 GLN A O 1
ATOM 3438 N N . ASN A 1 447 ? -18.766 13.555 28.297 1 96.88 447 ASN A N 1
ATOM 3439 C CA . ASN A 1 447 ? -17.859 13.812 29.422 1 96.88 447 ASN A CA 1
ATOM 3440 C C . ASN A 1 447 ? -16.391 13.711 28.984 1 96.88 447 ASN A C 1
ATOM 3442 O O . ASN A 1 447 ? -15.898 12.617 28.719 1 96.88 447 ASN A O 1
ATOM 3446 N N . PRO A 1 448 ? -15.758 14.805 28.969 1 96.94 448 PRO A N 1
ATOM 3447 C CA . PRO A 1 448 ? -14.445 14.852 28.328 1 96.94 448 PRO A CA 1
ATOM 3448 C C . PRO A 1 448 ? -13.422 13.938 29 1 96.94 448 PRO A C 1
ATOM 3450 O O . PRO A 1 448 ? -12.422 13.562 28.391 1 96.94 448 PRO A O 1
ATOM 3453 N N . VAL A 1 449 ? -13.578 13.523 30.219 1 97.19 449 VAL A N 1
ATOM 3454 C CA . VAL A 1 449 ? -12.641 12.617 30.875 1 97.19 449 VAL A CA 1
ATOM 3455 C C . VAL A 1 449 ? -12.82 11.203 30.328 1 97.19 449 VAL A C 1
ATOM 3457 O O . VAL A 1 449 ? -11.961 10.344 30.531 1 97.19 449 VAL A O 1
ATOM 3460 N N . VAL A 1 450 ? -13.914 10.961 29.562 1 97.38 450 VAL A N 1
ATOM 3461 C CA . VAL A 1 450 ? -14.172 9.656 28.969 1 97.38 450 VAL A CA 1
ATOM 3462 C C . VAL A 1 450 ? -14.008 9.742 27.453 1 97.38 450 VAL A C 1
ATOM 3464 O O . VAL A 1 450 ? -13.438 8.836 26.828 1 97.38 450 VAL A O 1
ATOM 3467 N N . THR A 1 451 ? -14.492 10.758 26.844 1 96.5 451 THR A N 1
ATOM 3468 C CA . THR A 1 451 ? -14.578 10.852 25.391 1 96.5 451 THR A CA 1
ATOM 3469 C C . THR A 1 451 ? -13.188 10.961 24.781 1 96.5 451 THR A C 1
ATOM 3471 O O . THR A 1 451 ? -13.016 10.727 23.578 1 96.5 451 THR A O 1
ATOM 3474 N N . GLY A 1 452 ? -12.148 11.312 25.547 1 96.5 452 GLY A N 1
ATOM 3475 C CA . GLY A 1 452 ? -10.781 11.344 25.062 1 96.5 452 GLY A CA 1
ATOM 3476 C C . GLY A 1 452 ? -10.078 10 25.172 1 96.5 452 GLY A C 1
ATOM 3477 O O . GLY A 1 452 ? -8.922 9.867 24.75 1 96.5 452 GLY A O 1
ATOM 3478 N N . THR A 1 453 ? -10.727 8.969 25.656 1 96.94 453 THR A N 1
ATOM 3479 C CA . THR A 1 453 ? -10.133 7.66 25.922 1 96.94 453 THR A CA 1
ATOM 3480 C C . THR A 1 453 ? -10.68 6.617 24.953 1 96.94 453 THR A C 1
ATOM 3482 O O . THR A 1 453 ? -11.469 6.938 24.062 1 96.94 453 THR A O 1
ATOM 3485 N N . ASP A 1 454 ? -10.227 5.445 25.109 1 95.69 454 ASP A N 1
ATOM 3486 C CA . ASP A 1 454 ? -10.672 4.371 24.219 1 95.69 454 ASP A CA 1
ATOM 3487 C C . ASP A 1 454 ? -11.961 3.73 24.734 1 95.69 454 ASP A C 1
ATOM 3489 O O . ASP A 1 454 ? -12.391 2.697 24.219 1 95.69 454 ASP A O 1
ATOM 3493 N N . ALA A 1 455 ? -12.578 4.336 25.719 1 95.31 455 ALA A N 1
ATOM 3494 C CA . ALA A 1 455 ? -13.859 3.84 26.234 1 95.31 455 ALA A CA 1
ATOM 3495 C C . ALA A 1 455 ? -14.953 3.975 25.172 1 95.31 455 ALA A C 1
ATOM 3497 O O . ALA A 1 455 ? -15.961 3.268 25.219 1 95.31 455 ALA A O 1
ATOM 3498 N N . THR A 1 456 ? -14.758 4.816 24.25 1 95.69 456 THR A N 1
ATOM 3499 C CA . THR A 1 456 ? -15.766 5.086 23.234 1 95.69 456 THR A CA 1
ATOM 3500 C C . THR A 1 456 ? -15.523 4.223 22 1 95.69 456 THR A C 1
ATOM 3502 O O . THR A 1 456 ? -16.234 4.352 21 1 95.69 456 THR A O 1
ATOM 3505 N N . GLY A 1 457 ? -14.562 3.365 22.016 1 96.44 457 GLY A N 1
ATOM 3506 C CA . GLY A 1 457 ? -14.094 2.66 20.828 1 96.44 457 GLY A CA 1
ATOM 3507 C C . GLY A 1 457 ? -12.805 3.236 20.266 1 96.44 457 GLY A C 1
ATOM 3508 O O . GLY A 1 457 ? -11.93 3.67 21.016 1 96.44 457 GLY A O 1
ATOM 3509 N N . TYR A 1 458 ? -12.672 3.088 18.953 1 97.12 458 TYR A N 1
ATOM 3510 C CA . TYR A 1 458 ? -11.438 3.629 18.375 1 97.12 458 TYR A CA 1
ATOM 3511 C C . TYR A 1 458 ? -11.672 4.121 16.953 1 97.12 458 TYR A C 1
ATOM 3513 O O . TYR A 1 458 ? -12.625 3.709 16.297 1 97.12 458 TYR A O 1
ATOM 3521 N N . ASP A 1 459 ? -10.922 5.074 16.5 1 98 459 ASP A N 1
ATOM 3522 C CA . ASP A 1 459 ? -10.734 5.57 15.141 1 98 459 ASP A CA 1
ATOM 3523 C C . ASP A 1 459 ? -9.289 5.363 14.672 1 98 459 ASP A C 1
ATOM 3525 O O . ASP A 1 459 ? -8.398 6.117 15.062 1 98 459 ASP A O 1
ATOM 3529 N N . GLN A 1 460 ? -9.109 4.332 13.914 1 97.44 460 GLN A N 1
ATOM 3530 C CA . GLN A 1 460 ? -7.785 4.016 13.383 1 97.44 460 GLN A CA 1
ATOM 3531 C C . GLN A 1 460 ? -7.652 4.465 11.93 1 97.44 460 GLN A C 1
ATOM 3533 O O . GLN A 1 460 ? -8.406 4.016 11.07 1 97.44 460 GLN A O 1
ATOM 3538 N N . ASP A 1 461 ? -6.703 5.375 11.664 1 97.44 461 ASP A N 1
ATOM 3539 C CA . ASP A 1 461 ? -6.434 5.918 10.336 1 97.44 461 ASP A CA 1
ATOM 3540 C C . ASP A 1 461 ? -5.016 5.586 9.883 1 97.44 461 ASP A C 1
ATOM 3542 O O . ASP A 1 461 ? -4.074 6.32 10.188 1 97.44 461 ASP A O 1
ATOM 3546 N N . ASP A 1 462 ? -4.891 4.52 9.117 1 96.44 462 ASP A N 1
ATOM 3547 C CA . ASP A 1 462 ? -3.6 4.078 8.602 1 96.44 462 ASP A CA 1
ATOM 3548 C C . ASP A 1 462 ? -3.354 4.609 7.195 1 96.44 462 ASP A C 1
ATOM 3550 O O . ASP A 1 462 ? -4.203 4.461 6.312 1 96.44 462 ASP A O 1
ATOM 3554 N N . ARG A 1 463 ? -2.201 5.223 6.98 1 96.5 463 ARG A N 1
ATOM 3555 C CA . ARG A 1 463 ? -1.818 5.73 5.668 1 96.5 463 ARG A CA 1
ATOM 3556 C C . ARG A 1 463 ? -0.454 5.191 5.25 1 96.5 463 ARG A C 1
ATOM 3558 O O . ARG A 1 463 ? 0.464 5.109 6.066 1 96.5 463 ARG A O 1
ATOM 3565 N N . TYR A 1 464 ? -0.362 4.789 4.047 1 95.31 464 TYR A N 1
ATOM 3566 C CA . TYR A 1 464 ? 0.864 4.25 3.471 1 95.31 464 TYR A CA 1
ATOM 3567 C C . TYR A 1 464 ? 1.301 5.066 2.26 1 95.31 464 TYR A C 1
ATOM 3569 O O . TYR A 1 464 ? 0.489 5.367 1.382 1 95.31 464 TYR A O 1
ATOM 3577 N N . TYR A 1 465 ? 2.568 5.438 2.254 1 95.62 465 TYR A N 1
ATOM 3578 C CA . TYR A 1 465 ? 3.119 6.223 1.155 1 95.62 465 TYR A CA 1
ATOM 3579 C C . TYR A 1 465 ? 4.344 5.543 0.556 1 95.62 465 TYR A C 1
ATOM 3581 O O . TYR A 1 465 ? 5.172 4.992 1.282 1 95.62 465 TYR A O 1
ATOM 3589 N N . LEU A 1 466 ? 4.469 5.504 -0.72 1 94.38 466 LEU A N 1
ATOM 3590 C CA . LEU A 1 466 ? 5.648 5.078 -1.466 1 94.38 466 LEU A CA 1
ATOM 3591 C C . LEU A 1 466 ? 5.984 6.074 -2.57 1 94.38 466 LEU A C 1
ATOM 3593 O O . LEU A 1 466 ? 5.145 6.355 -3.432 1 94.38 466 LEU A O 1
ATOM 3597 N N . ASN A 1 467 ? 7.168 6.57 -2.535 1 95 467 ASN A N 1
ATOM 3598 C CA . ASN A 1 467 ? 7.668 7.48 -3.561 1 95 467 ASN A CA 1
ATOM 3599 C C . ASN A 1 467 ? 8.898 6.914 -4.262 1 95 467 ASN A C 1
ATOM 3601 O O . ASN A 1 467 ? 9.867 6.531 -3.607 1 95 467 ASN A O 1
ATOM 3605 N N . THR A 1 468 ? 8.867 6.879 -5.523 1 92.81 468 THR A N 1
ATOM 3606 C CA . THR A 1 468 ? 9.969 6.387 -6.34 1 92.81 468 THR A CA 1
ATOM 3607 C C . THR A 1 468 ? 10.352 7.414 -7.406 1 92.81 468 THR A C 1
ATOM 3609 O O . THR A 1 468 ? 9.5 7.879 -8.164 1 92.81 468 THR A O 1
ATOM 3612 N N . ASN A 1 469 ? 11.609 7.719 -7.453 1 94.12 469 ASN A N 1
ATOM 3613 C CA . ASN A 1 469 ? 12.125 8.68 -8.422 1 94.12 469 ASN A CA 1
ATOM 3614 C C . ASN A 1 469 ? 13.328 8.117 -9.18 1 94.12 469 ASN A C 1
ATOM 3616 O O . ASN A 1 469 ? 14.32 7.719 -8.562 1 94.12 469 ASN A O 1
ATOM 3620 N N . LEU A 1 470 ? 13.258 8.133 -10.461 1 91.88 470 LEU A N 1
ATOM 3621 C CA . LEU A 1 470 ? 14.352 7.758 -11.352 1 91.88 470 LEU A CA 1
ATOM 3622 C C . LEU A 1 470 ? 14.766 8.938 -12.227 1 91.88 470 LEU A C 1
ATOM 3624 O O . LEU A 1 470 ? 13.938 9.516 -12.93 1 91.88 470 LEU A O 1
ATOM 3628 N N . VAL A 1 471 ? 16.031 9.312 -12.141 1 94 471 VAL A N 1
ATOM 3629 C CA . VAL A 1 471 ? 16.562 10.414 -12.938 1 94 471 VAL A CA 1
ATOM 3630 C C . VAL A 1 471 ? 17.75 9.93 -13.758 1 94 471 VAL A C 1
ATOM 3632 O O . VAL A 1 471 ? 18.625 9.227 -13.242 1 94 471 VAL A O 1
ATOM 3635 N N . ALA A 1 472 ? 17.812 10.266 -15.008 1 91 472 ALA A N 1
ATOM 3636 C CA . ALA A 1 472 ? 18.938 9.984 -15.898 1 91 472 ALA A CA 1
ATOM 3637 C C . ALA A 1 472 ? 19.484 11.266 -16.516 1 91 472 ALA A C 1
ATOM 3639 O O . ALA A 1 472 ? 18.766 12.008 -17.188 1 91 472 ALA A O 1
ATOM 3640 N N . ASP A 1 473 ? 20.703 11.516 -16.266 1 91.56 473 ASP A N 1
ATOM 3641 C CA . ASP A 1 473 ? 21.438 12.617 -16.891 1 91.56 473 ASP A CA 1
ATOM 3642 C C . ASP A 1 473 ? 22.391 12.094 -17.969 1 91.56 473 ASP A C 1
ATOM 3644 O O . ASP A 1 473 ? 23.297 11.328 -17.672 1 91.56 473 ASP A O 1
ATOM 3648 N N . ILE A 1 474 ? 22.203 12.625 -19.109 1 91.12 474 ILE A N 1
ATOM 3649 C CA . ILE A 1 474 ? 23.016 12.172 -20.234 1 91.12 474 ILE A CA 1
ATOM 3650 C C . ILE A 1 474 ? 23.719 13.367 -20.875 1 91.12 474 ILE A C 1
ATOM 3652 O O . ILE A 1 474 ? 23.062 14.25 -21.438 1 91.12 474 ILE A O 1
ATOM 3656 N N . ASP A 1 475 ? 24.984 13.359 -20.781 1 89.38 475 ASP A N 1
ATOM 3657 C CA . ASP A 1 475 ? 25.781 14.32 -21.562 1 89.38 475 ASP A CA 1
ATOM 3658 C C . ASP A 1 475 ? 26.016 13.812 -22.969 1 89.38 475 ASP A C 1
ATOM 3660 O O . ASP A 1 475 ? 26.609 12.742 -23.172 1 89.38 475 ASP A O 1
ATOM 3664 N N . ILE A 1 476 ? 25.656 14.617 -23.891 1 89.38 476 ILE A N 1
ATOM 3665 C CA . ILE A 1 476 ? 25.797 14.195 -25.281 1 89.38 476 ILE A CA 1
ATOM 3666 C C . ILE A 1 476 ? 27.266 14.281 -25.688 1 89.38 476 ILE A C 1
ATOM 3668 O O . ILE A 1 476 ? 27.844 15.375 -25.719 1 89.38 476 ILE A O 1
ATOM 3672 N N . PRO A 1 477 ? 27.828 13.164 -26.094 1 83.56 477 PRO A N 1
ATOM 3673 C CA . PRO A 1 477 ? 29.25 13.188 -26.453 1 83.56 477 PRO A CA 1
ATOM 3674 C C . PRO A 1 477 ? 29.531 14.031 -27.703 1 83.56 477 PRO A C 1
ATOM 3676 O O . PRO A 1 477 ? 28.75 14 -28.656 1 83.56 477 PRO A O 1
ATOM 3679 N N . GLY A 1 478 ? 30.609 14.789 -27.719 1 83.75 478 GLY A N 1
ATOM 3680 C CA . GLY A 1 478 ? 31.047 15.562 -28.859 1 83.75 478 GLY A CA 1
ATOM 3681 C C . GLY A 1 478 ? 30.547 17 -28.844 1 83.75 478 GLY A C 1
ATOM 3682 O O . GLY A 1 478 ? 31.016 17.828 -29.625 1 83.75 478 GLY A O 1
ATOM 3683 N N . VAL A 1 479 ? 29.547 17.203 -28.094 1 91.31 479 VAL A N 1
ATOM 3684 C CA . VAL A 1 479 ? 29.047 18.578 -27.984 1 91.31 479 VAL A CA 1
ATOM 3685 C C . VAL A 1 479 ? 29.203 19.047 -26.531 1 91.31 479 VAL A C 1
ATOM 3687 O O . VAL A 1 479 ? 28.359 18.734 -25.688 1 91.31 479 VAL A O 1
ATOM 3690 N N . GLU A 1 480 ? 30.062 19.844 -26.312 1 87.5 480 GLU A N 1
ATOM 3691 C CA . GLU A 1 480 ? 30.328 20.344 -24.969 1 87.5 480 GLU A CA 1
ATOM 3692 C C . GLU A 1 480 ? 29.156 21.141 -24.422 1 87.5 480 GLU A C 1
ATOM 3694 O O . GLU A 1 480 ? 28.641 22.031 -25.109 1 87.5 480 GLU A O 1
ATOM 3699 N N . GLY A 1 481 ? 28.703 20.781 -23.297 1 90.75 481 GLY A N 1
ATOM 3700 C CA . GLY A 1 481 ? 27.688 21.562 -22.594 1 90.75 481 GLY A CA 1
ATOM 3701 C C . GLY A 1 481 ? 26.281 21.094 -22.891 1 90.75 481 GLY A C 1
ATOM 3702 O O . GLY A 1 481 ? 25.328 21.578 -22.297 1 90.75 481 GLY A O 1
ATOM 3703 N N . LEU A 1 482 ? 26.125 20.203 -23.859 1 93.94 482 LEU A N 1
ATOM 3704 C CA . LEU A 1 482 ? 24.797 19.719 -24.203 1 93.94 482 LEU A CA 1
ATOM 3705 C C . LEU A 1 482 ? 24.453 18.453 -23.406 1 93.94 482 LEU A C 1
ATOM 3707 O O . LEU A 1 482 ? 25.25 17.516 -23.375 1 93.94 482 LEU A O 1
ATOM 3711 N N . GLY A 1 483 ? 23.328 18.5 -22.734 1 93.69 483 GLY A N 1
ATOM 3712 C CA . GLY A 1 483 ? 22.891 17.359 -21.969 1 93.69 483 GLY A CA 1
ATOM 3713 C C . GLY A 1 483 ? 21.391 17.188 -21.953 1 93.69 483 GLY A C 1
ATOM 3714 O O . GLY A 1 483 ? 20.656 18.109 -22.297 1 93.69 483 GLY A O 1
ATOM 3715 N N . VAL A 1 484 ? 20.953 15.984 -21.688 1 94.56 484 VAL A N 1
ATOM 3716 C CA . VAL A 1 484 ? 19.531 15.664 -21.547 1 94.56 484 VAL A CA 1
ATOM 3717 C C . VAL A 1 484 ? 19.281 15.047 -20.172 1 94.56 484 VAL A C 1
ATOM 3719 O O . VAL A 1 484 ? 20.031 14.18 -19.719 1 94.56 484 VAL A O 1
ATOM 3722 N N . ARG A 1 485 ? 18.25 15.547 -19.484 1 93.94 485 ARG A N 1
ATOM 3723 C CA . ARG A 1 485 ? 17.828 14.992 -18.203 1 93.94 485 ARG A CA 1
ATOM 3724 C C . ARG A 1 485 ? 16.422 14.414 -18.297 1 93.94 485 ARG A C 1
ATOM 3726 O O . ARG A 1 485 ? 15.484 15.102 -18.703 1 93.94 485 ARG A O 1
ATOM 3733 N N . GLY A 1 486 ? 16.312 13.117 -18.016 1 94 486 GLY A N 1
ATOM 3734 C CA . GLY A 1 486 ? 15.023 12.461 -17.906 1 94 486 GLY A CA 1
ATOM 3735 C C . GLY A 1 486 ? 14.648 12.109 -16.484 1 94 486 GLY A C 1
ATOM 3736 O O . GLY A 1 486 ? 15.492 11.664 -15.703 1 94 486 GLY A O 1
ATOM 3737 N N . THR A 1 487 ? 13.32 12.414 -16.109 1 94.5 487 THR A N 1
ATOM 3738 C CA . THR A 1 487 ? 12.828 12.086 -14.773 1 94.5 487 THR A CA 1
ATOM 3739 C C . THR A 1 487 ? 11.531 11.297 -14.844 1 94.5 487 THR A C 1
ATOM 3741 O O . THR A 1 487 ? 10.617 11.656 -15.594 1 94.5 487 THR A O 1
ATOM 3744 N N . PHE A 1 488 ? 11.477 10.195 -14.172 1 94 488 PHE A N 1
ATOM 3745 C CA . PHE A 1 488 ? 10.266 9.422 -13.945 1 94 488 PHE A CA 1
ATOM 3746 C C . PHE A 1 488 ? 9.977 9.289 -12.453 1 94 488 PHE A C 1
ATOM 3748 O O . PHE A 1 488 ? 10.828 8.828 -11.688 1 94 488 PHE A O 1
ATOM 3755 N N . SER A 1 489 ? 8.766 9.719 -12.055 1 95.81 489 SER A N 1
ATOM 3756 C CA . SER A 1 489 ? 8.391 9.617 -10.648 1 95.81 489 SER A CA 1
ATOM 3757 C C . SER A 1 489 ? 7.039 8.938 -10.484 1 95.81 489 SER A C 1
ATOM 3759 O O . SER A 1 489 ? 6.113 9.188 -11.258 1 95.81 489 SER A O 1
ATOM 3761 N N . TYR A 1 490 ? 6.941 8.031 -9.586 1 93.69 490 TYR A N 1
ATOM 3762 C CA . TYR A 1 490 ? 5.703 7.363 -9.203 1 93.69 490 TYR A CA 1
ATOM 3763 C C . TYR A 1 490 ? 5.445 7.496 -7.707 1 93.69 490 TYR A C 1
ATOM 3765 O O . TYR A 1 490 ? 6.262 7.062 -6.891 1 93.69 490 TYR A O 1
ATOM 3773 N N . ASN A 1 491 ? 4.352 8.094 -7.371 1 95.12 491 ASN A N 1
ATOM 3774 C CA . ASN A 1 491 ? 3.936 8.258 -5.984 1 95.12 491 ASN A CA 1
ATOM 3775 C C . ASN A 1 491 ? 2.633 7.52 -5.699 1 95.12 491 ASN A C 1
ATOM 3777 O O . ASN A 1 491 ? 1.625 7.746 -6.371 1 95.12 491 ASN A O 1
ATOM 3781 N N . LYS A 1 492 ? 2.662 6.688 -4.711 1 95.06 492 LYS A N 1
ATOM 3782 C CA . LYS A 1 492 ? 1.498 5.898 -4.324 1 95.06 492 LYS A CA 1
ATOM 3783 C C . LYS A 1 492 ? 1.091 6.188 -2.883 1 95.06 492 LYS A C 1
ATOM 3785 O O . LYS A 1 492 ? 1.94 6.234 -1.99 1 95.06 492 LYS A O 1
ATOM 3790 N N . GLU A 1 493 ? -0.226 6.441 -2.699 1 95.88 493 GLU A N 1
ATOM 3791 C CA . GLU A 1 493 ? -0.815 6.621 -1.376 1 95.88 493 GLU A CA 1
ATOM 3792 C C . GLU A 1 493 ? -1.999 5.68 -1.168 1 95.88 493 GLU A C 1
ATOM 3794 O O . GLU A 1 493 ? -2.881 5.586 -2.025 1 95.88 493 GLU A O 1
ATOM 3799 N N . MET A 1 494 ? -1.979 5.012 -0.119 1 96.44 494 MET A N 1
ATOM 3800 C CA . MET A 1 494 ? -3.104 4.172 0.285 1 96.44 494 MET A CA 1
ATOM 3801 C C . MET A 1 494 ? -3.572 4.531 1.691 1 96.44 494 MET A C 1
ATOM 3803 O O . MET A 1 494 ? -2.756 4.828 2.566 1 96.44 494 MET A O 1
ATOM 3807 N N . ALA A 1 495 ? -4.875 4.527 1.854 1 96.88 495 ALA A N 1
ATOM 3808 C CA . ALA A 1 495 ? -5.457 4.863 3.15 1 96.88 495 ALA A CA 1
ATOM 3809 C C . ALA A 1 495 ? -6.48 3.816 3.582 1 96.88 495 ALA A C 1
ATOM 3811 O O . ALA A 1 495 ? -7.27 3.336 2.764 1 96.88 495 ALA A O 1
ATOM 3812 N N . GLU A 1 496 ? -6.359 3.334 4.785 1 97.44 496 GLU A N 1
ATOM 3813 C CA . GLU A 1 496 ? -7.336 2.477 5.449 1 97.44 496 GLU A CA 1
ATOM 3814 C C . GLU A 1 496 ? -7.809 3.092 6.766 1 97.44 496 GLU A C 1
ATOM 3816 O O . GLU A 1 496 ? -7 3.352 7.66 1 97.44 496 GLU A O 1
ATOM 3821 N N . ARG A 1 497 ? -9.07 3.342 6.836 1 98 497 ARG A N 1
ATOM 3822 C CA . ARG A 1 497 ? -9.625 3.887 8.07 1 98 497 ARG A CA 1
ATOM 3823 C C . ARG A 1 497 ? -10.711 2.979 8.633 1 98 497 ARG A C 1
ATOM 3825 O O . ARG A 1 497 ? -11.562 2.488 7.887 1 98 497 ARG A O 1
ATOM 3832 N N . LYS A 1 498 ? -10.641 2.676 9.898 1 97.5 498 LYS A N 1
ATOM 3833 C CA . LYS A 1 498 ? -11.602 1.848 10.625 1 97.5 498 LYS A CA 1
ATOM 3834 C C . LYS A 1 498 ? -12.094 2.555 11.891 1 97.5 498 LYS A C 1
ATOM 3836 O O . LYS A 1 498 ? -11.305 2.838 12.797 1 97.5 498 LYS A O 1
ATOM 3841 N N . VAL A 1 499 ? -13.375 2.891 11.938 1 98.31 499 VAL A N 1
ATOM 3842 C CA . VAL A 1 499 ? -13.992 3.564 13.078 1 98.31 499 VAL A CA 1
ATOM 3843 C C . VAL A 1 499 ? -14.984 2.623 13.758 1 98.31 499 VAL A C 1
ATOM 3845 O O . VAL A 1 499 ? -16.016 2.26 13.18 1 98.31 499 VAL A O 1
ATOM 3848 N N . TRP A 1 500 ? -14.68 2.199 14.938 1 97.94 500 TRP A N 1
ATOM 3849 C CA . TRP A 1 500 ? -15.508 1.34 15.773 1 97.94 500 TRP A CA 1
ATOM 3850 C C . TRP A 1 500 ? -16.047 2.107 16.969 1 97.94 500 TRP A C 1
ATOM 3852 O O . TRP A 1 500 ? -15.344 2.275 17.969 1 97.94 500 TRP A O 1
ATOM 3862 N N . LEU A 1 501 ? -17.266 2.564 16.859 1 97.38 501 LEU A N 1
ATOM 3863 C CA . LEU A 1 501 ? -17.922 3.326 17.922 1 97.38 501 LEU A CA 1
ATOM 3864 C C . LEU A 1 501 ? -18.703 2.404 18.859 1 97.38 501 LEU A C 1
ATOM 3866 O O . LEU A 1 501 ? -19.578 1.666 18.406 1 97.38 501 LEU A O 1
ATOM 3870 N N . THR A 1 502 ? -18.375 2.428 20.109 1 96 502 THR A N 1
ATOM 3871 C CA . THR A 1 502 ? -19.094 1.685 21.141 1 96 502 THR A CA 1
ATOM 3872 C C . THR A 1 502 ? -19.641 2.629 22.203 1 96 502 THR A C 1
ATOM 3874 O O . THR A 1 502 ? -19.047 3.67 22.484 1 96 502 THR A O 1
ATOM 3877 N N . PRO A 1 503 ? -20.766 2.273 22.719 1 95 503 PRO A N 1
ATOM 3878 C CA . PRO A 1 503 ? -21.266 3.109 23.812 1 95 503 PRO A CA 1
ATOM 3879 C C . PRO A 1 503 ? -20.375 3.059 25.047 1 95 503 PRO A C 1
ATOM 3881 O O . PRO A 1 503 ? -19.594 2.115 25.219 1 95 503 PRO A O 1
ATOM 3884 N N . TRP A 1 504 ? -20.406 4.105 25.875 1 95.62 504 TRP A N 1
ATOM 3885 C CA . TRP A 1 504 ? -19.688 4.152 27.141 1 95.62 504 TRP A CA 1
ATOM 3886 C C . TRP A 1 504 ? -20.625 4.445 28.297 1 95.62 504 TRP A C 1
ATOM 3888 O O . TRP A 1 504 ? -21.797 4.77 28.094 1 95.62 504 TRP A O 1
ATOM 3898 N N . THR A 1 505 ? -20.141 4.277 29.516 1 95.5 505 THR A N 1
ATOM 3899 C CA . THR A 1 505 ? -20.969 4.395 30.703 1 95.5 505 THR A CA 1
ATOM 3900 C C . THR A 1 505 ? -20.594 5.629 31.516 1 95.5 505 THR A C 1
ATOM 3902 O O . THR A 1 505 ? -19.422 5.852 31.797 1 95.5 505 THR A O 1
ATOM 3905 N N . LEU A 1 506 ? -21.625 6.418 31.828 1 97.19 506 LEU A N 1
ATOM 3906 C CA . LEU A 1 506 ? -21.484 7.535 32.75 1 97.19 506 LEU A CA 1
ATOM 3907 C C . LEU A 1 506 ? -22.406 7.367 33.969 1 97.19 506 LEU A C 1
ATOM 3909 O O . LEU A 1 506 ? -23.406 6.637 33.875 1 97.19 506 LEU A O 1
ATOM 3913 N N . TYR A 1 507 ? -22.062 8.078 35.062 1 96.75 507 TYR A N 1
ATOM 3914 C CA . TYR A 1 507 ? -22.781 7.824 36.312 1 96.75 507 TYR A CA 1
ATOM 3915 C C . TYR A 1 507 ? -23.406 9.102 36.875 1 96.75 507 TYR A C 1
ATOM 3917 O O . TYR A 1 507 ? -22.766 10.156 36.875 1 96.75 507 TYR A O 1
ATOM 3925 N N . SER A 1 508 ? -24.578 9.016 37.25 1 96 508 SER A N 1
ATOM 3926 C CA . SER A 1 508 ? -25.281 10.078 37.969 1 96 508 SER A CA 1
ATOM 3927 C C . SER A 1 508 ? -25.469 9.727 39.438 1 96 508 SER A C 1
ATOM 3929 O O . SER A 1 508 ? -25.453 8.555 39.812 1 96 508 SER A O 1
ATOM 3931 N N . PHE A 1 509 ? -25.625 10.758 40.25 1 96.38 509 PHE A N 1
ATOM 3932 C CA . PHE A 1 509 ? -25.734 10.609 41.688 1 96.38 509 PHE A CA 1
ATOM 3933 C C . PHE A 1 509 ? -27.047 11.18 42.219 1 96.38 509 PHE A C 1
ATOM 3935 O O . PHE A 1 509 ? -27.391 12.328 41.906 1 96.38 509 PHE A O 1
ATOM 3942 N N . ASP A 1 510 ? -27.781 10.43 42.938 1 96.12 510 ASP A N 1
ATOM 3943 C CA . ASP A 1 510 ? -29.016 10.898 43.562 1 96.12 510 ASP A CA 1
ATOM 3944 C C . ASP A 1 510 ? -28.703 11.586 44.906 1 96.12 510 ASP A C 1
ATOM 3946 O O . ASP A 1 510 ? -28.812 10.984 45.969 1 96.12 510 ASP A O 1
ATOM 3950 N N . ALA A 1 511 ? -28.438 12.836 44.844 1 94.25 511 ALA A N 1
ATOM 3951 C CA . ALA A 1 511 ? -28.047 13.625 46 1 94.25 511 ALA A CA 1
ATOM 3952 C C . ALA A 1 511 ? -29.172 13.711 47.031 1 94.25 511 ALA A C 1
ATOM 3954 O O . ALA A 1 511 ? -28.938 13.68 48.219 1 94.25 511 ALA A O 1
ATOM 3955 N N . THR A 1 512 ? -30.422 13.828 46.562 1 94.69 512 THR A N 1
ATOM 3956 C CA . THR A 1 512 ? -31.562 13.969 47.438 1 94.69 512 THR A CA 1
ATOM 3957 C C . THR A 1 512 ? -31.734 12.727 48.312 1 94.69 512 THR A C 1
ATOM 3959 O O . THR A 1 512 ? -31.906 12.836 49.531 1 94.69 512 THR A O 1
ATOM 3962 N N . ALA A 1 513 ? -31.688 11.609 47.625 1 95.88 513 ALA A N 1
ATOM 3963 C CA . ALA A 1 513 ? -31.812 10.359 48.375 1 95.88 513 ALA A CA 1
ATOM 3964 C C . ALA A 1 513 ? -30.672 10.18 49.375 1 95.88 513 ALA A C 1
ATOM 3966 O O . ALA A 1 513 ? -30.859 9.688 50.469 1 95.88 513 ALA A O 1
ATOM 3967 N N . TYR A 1 514 ? -29.562 10.562 49 1 96.19 514 TYR A N 1
ATOM 3968 C CA . TYR A 1 514 ? -28.375 10.445 49.875 1 96.19 514 TYR A CA 1
ATOM 3969 C C . TYR A 1 514 ? -28.5 11.336 51.094 1 96.19 514 TYR A C 1
ATOM 3971 O O . TYR A 1 514 ? -28.234 10.906 52.219 1 96.19 514 TYR A O 1
ATOM 3979 N N . GLU A 1 515 ? -28.891 12.594 50.906 1 93.12 515 GLU A N 1
ATOM 3980 C CA . GLU A 1 515 ? -29.016 13.539 52 1 93.12 515 GLU A CA 1
ATOM 3981 C C . GLU A 1 515 ? -30.109 13.109 52.969 1 93.12 515 GLU A C 1
ATOM 3983 O O . GLU A 1 515 ? -30 13.312 54.188 1 93.12 515 GLU A O 1
ATOM 3988 N N . SER A 1 516 ? -31.141 12.469 52.469 1 94.62 516 SER A N 1
ATOM 3989 C CA . SER A 1 516 ? -32.281 12.102 53.281 1 94.62 516 SER A CA 1
ATOM 3990 C C . SER A 1 516 ? -32.031 10.789 54.031 1 94.62 516 SER A C 1
ATOM 3992 O O . SER A 1 516 ? -32.438 10.633 55.188 1 94.62 516 SER A O 1
ATOM 3994 N N . GLN A 1 517 ? -31.391 9.883 53.344 1 93.62 517 GLN A N 1
ATOM 3995 C CA . GLN A 1 517 ? -31.328 8.531 53.875 1 93.62 517 GLN A CA 1
ATOM 3996 C C . GLN A 1 517 ? -29.953 8.234 54.469 1 93.62 517 GLN A C 1
ATOM 3998 O O . GLN A 1 517 ? -29.797 7.355 55.312 1 93.62 517 GLN A O 1
ATOM 4003 N N . GLY A 1 518 ? -28.984 8.812 54.031 1 90.75 518 GLY A N 1
ATOM 4004 C CA . GLY A 1 518 ? -27.625 8.562 54.5 1 90.75 518 GLY A CA 1
ATOM 4005 C C . GLY A 1 518 ? -27.078 7.219 54.062 1 90.75 518 GLY A C 1
ATOM 4006 O O . GLY A 1 518 ? -27.625 6.59 53.156 1 90.75 518 GLY A O 1
ATOM 4007 N N . GLY A 1 519 ? -25.859 6.809 54.469 1 92.12 519 GLY A N 1
ATOM 4008 C CA . GLY A 1 519 ? -25.266 5.527 54.125 1 92.12 519 GLY A CA 1
ATOM 4009 C C . GLY A 1 519 ? -24.125 5.645 53.125 1 92.12 519 GLY A C 1
ATOM 4010 O O . GLY A 1 519 ? -23.469 6.684 53.062 1 92.12 519 GLY A O 1
ATOM 4011 N N . ASP A 1 520 ? -23.984 4.477 52.469 1 93.94 520 ASP A N 1
ATOM 4012 C CA . ASP A 1 520 ? -22.891 4.422 51.5 1 93.94 520 ASP A CA 1
ATOM 4013 C C . ASP A 1 520 ? -23.25 5.188 50.219 1 93.94 520 ASP A C 1
ATOM 4015 O O . ASP A 1 520 ? -24.219 4.832 49.531 1 93.94 520 ASP A O 1
ATOM 4019 N N . PRO A 1 521 ? -22.578 6.172 49.875 1 94.31 521 PRO A N 1
ATOM 4020 C CA . PRO A 1 521 ? -22.906 6.988 48.719 1 94.31 521 PRO A CA 1
ATOM 4021 C C . PRO A 1 521 ? -22.922 6.188 47.438 1 94.31 521 PRO A C 1
ATOM 4023 O O . PRO A 1 521 ? -23.672 6.523 46.5 1 94.31 521 PRO A O 1
ATOM 4026 N N . ALA A 1 522 ? -22.125 5.172 47.312 1 91.88 522 ALA A N 1
ATOM 4027 C CA . ALA A 1 522 ? -22.016 4.395 46.062 1 91.88 522 ALA A CA 1
ATOM 4028 C C . ALA A 1 522 ? -23.359 3.793 45.656 1 91.88 522 ALA A C 1
ATOM 4030 O O . ALA A 1 522 ? -23.594 3.555 44.469 1 91.88 522 ALA A O 1
ATOM 4031 N N . GLN A 1 523 ? -24.203 3.529 46.656 1 93.19 523 GLN A N 1
ATOM 4032 C CA . GLN A 1 523 ? -25.5 2.908 46.375 1 93.19 523 GLN A CA 1
ATOM 4033 C C . GLN A 1 523 ? -26.422 3.869 45.625 1 93.19 523 GLN A C 1
ATOM 4035 O O . GLN A 1 523 ? -27.406 3.447 45.031 1 93.19 523 GLN A O 1
ATOM 4040 N N . TYR A 1 524 ? -26.078 5.145 45.688 1 95.81 524 TYR A N 1
ATOM 4041 C CA . TYR A 1 524 ? -26.906 6.156 45.062 1 95.81 524 TYR A CA 1
ATOM 4042 C C . TYR A 1 524 ? -26.375 6.512 43.688 1 95.81 524 TYR A C 1
ATOM 4044 O O . TYR A 1 524 ? -26.859 7.465 43.031 1 95.81 524 TYR A O 1
ATOM 4052 N N . LEU A 1 525 ? -25.375 5.793 43.188 1 96.06 525 LEU A N 1
ATOM 4053 C CA . LEU A 1 525 ? -24.828 5.984 41.844 1 96.06 525 LEU A CA 1
ATOM 4054 C C . LEU A 1 525 ? -25.531 5.082 40.844 1 96.06 525 LEU A C 1
ATOM 4056 O O . LEU A 1 525 ? -25.734 3.895 41.094 1 96.06 525 LEU A O 1
ATOM 4060 N N . THR A 1 526 ? -25.938 5.66 39.688 1 95.56 526 THR A N 1
ATOM 4061 C CA . THR A 1 526 ? -26.562 4.891 38.625 1 95.56 526 THR A CA 1
ATOM 4062 C C . THR A 1 526 ? -25.781 5.066 37.312 1 95.56 526 THR A C 1
ATOM 4064 O O . THR A 1 526 ? -25.609 6.188 36.844 1 95.56 526 THR A O 1
ATOM 4067 N N . GLY A 1 527 ? -25.297 3.951 36.75 1 94.25 527 GLY A N 1
ATOM 4068 C CA . GLY A 1 527 ? -24.625 3.977 35.469 1 94.25 527 GLY A CA 1
ATOM 4069 C C . GLY A 1 527 ? -25.594 3.912 34.281 1 94.25 527 GLY A C 1
ATOM 4070 O O . GLY A 1 527 ? -26.609 3.211 34.344 1 94.25 527 GLY A O 1
ATOM 4071 N N . ALA A 1 528 ? -25.281 4.668 33.219 1 93 528 ALA A N 1
ATOM 4072 C CA . ALA A 1 528 ? -26.094 4.641 32 1 93 528 ALA A CA 1
ATOM 4073 C C . ALA A 1 528 ? -25.203 4.641 30.766 1 93 528 ALA A C 1
ATOM 4075 O O . ALA A 1 528 ? -24.172 5.305 30.734 1 93 528 ALA A O 1
ATOM 4076 N N . SER A 1 529 ? -25.672 3.883 29.812 1 92.06 529 SER A N 1
ATOM 4077 C CA . SER A 1 529 ? -25 3.885 28.516 1 92.06 529 SER A CA 1
ATOM 4078 C C . SER A 1 529 ? -25.219 5.207 27.781 1 92.06 529 SER A C 1
ATOM 4080 O O . SER A 1 529 ? -26.312 5.758 27.797 1 92.06 529 SER A O 1
ATOM 4082 N N . ARG A 1 530 ? -24.219 5.695 27.312 1 87.06 530 ARG A N 1
ATOM 4083 C CA . ARG A 1 530 ? -24.25 6.961 26.578 1 87.06 530 ARG A CA 1
ATOM 4084 C C . ARG A 1 530 ? -23.531 6.84 25.25 1 87.06 530 ARG A C 1
ATOM 4086 O O . ARG A 1 530 ? -22.578 6.066 25.109 1 87.06 530 ARG A O 1
ATOM 4093 N N . PRO A 1 531 ? -23.781 7.629 24.219 1 86.69 531 PRO A N 1
ATOM 4094 C CA . PRO A 1 531 ? -25.031 8.383 24.156 1 86.69 531 PRO A CA 1
ATOM 4095 C C . PRO A 1 531 ? -26.266 7.492 24.25 1 86.69 531 PRO A C 1
ATOM 4097 O O . PRO A 1 531 ? -26.188 6.293 23.984 1 86.69 531 PRO A O 1
ATOM 4100 N N . SER A 1 532 ? -27.344 8.086 24.641 1 82.19 532 SER A N 1
ATOM 4101 C CA . SER A 1 532 ? -28.547 7.277 24.828 1 82.19 532 SER A CA 1
ATOM 4102 C C . SER A 1 532 ? -28.969 6.594 23.516 1 82.19 532 SER A C 1
ATOM 4104 O O . SER A 1 532 ? -29.016 7.23 22.469 1 82.19 532 SER A O 1
ATOM 4106 N N . GLY A 1 533 ? -29.094 5.305 23.625 1 77.25 533 GLY A N 1
ATOM 4107 C CA . GLY A 1 533 ? -29.578 4.539 22.484 1 77.25 533 GLY A CA 1
ATOM 4108 C C . GLY A 1 533 ? -28.469 4.176 21.5 1 77.25 533 GLY A C 1
ATOM 4109 O O . GLY A 1 533 ? -28.734 3.521 20.5 1 77.25 533 GLY A O 1
ATOM 4110 N N . GLN A 1 534 ? -27.391 4.637 21.938 1 80.5 534 GLN A N 1
ATOM 4111 C CA . GLN A 1 534 ? -26.281 4.367 21.031 1 80.5 534 GLN A CA 1
ATOM 4112 C C . GLN A 1 534 ? -25.906 2.887 21.031 1 80.5 534 GLN A C 1
ATOM 4114 O O . GLN A 1 534 ? -25.797 2.273 22.094 1 80.5 534 GLN A O 1
ATOM 4119 N N . GLU A 1 535 ? -25.875 2.234 19.844 1 88.5 535 GLU A N 1
ATOM 4120 C CA . GLU A 1 535 ? -25.375 0.883 19.641 1 88.5 535 GLU A CA 1
ATOM 4121 C C . GLU A 1 535 ? -24 0.908 18.953 1 88.5 535 GLU A C 1
ATOM 4123 O O . GLU A 1 535 ? -23.609 1.933 18.391 1 88.5 535 GLU A O 1
ATOM 4128 N N . PRO A 1 536 ? -23.281 -0.189 19.094 1 94.31 536 PRO A N 1
ATOM 4129 C CA . PRO A 1 536 ? -22 -0.222 18.359 1 94.31 536 PRO A CA 1
ATOM 4130 C C . PRO A 1 536 ? -22.172 -0.037 16.859 1 94.31 536 PRO A C 1
ATOM 4132 O O . PRO A 1 536 ? -23.141 -0.534 16.281 1 94.31 536 PRO A O 1
ATOM 4135 N N . GLN A 1 537 ? -21.328 0.688 16.312 1 96.31 537 GLN A N 1
ATOM 4136 C CA . GLN A 1 537 ? -21.297 0.968 14.875 1 96.31 537 GLN A CA 1
ATOM 4137 C C . GLN A 1 537 ? -19.891 0.833 14.305 1 96.31 537 GLN A C 1
ATOM 4139 O O . GLN A 1 537 ? -18.906 1.134 14.984 1 96.31 537 GLN A O 1
ATOM 4144 N N . LEU A 1 538 ? -19.844 0.354 13.031 1 97.81 538 LEU A N 1
ATOM 4145 C CA . LEU A 1 538 ? -18.547 0.214 12.367 1 97.81 538 LEU A CA 1
ATOM 4146 C C . LEU A 1 538 ? -18.562 0.89 11 1 97.81 538 LEU A C 1
ATOM 4148 O O . LEU A 1 538 ? -19.469 0.665 10.203 1 97.81 538 LEU A O 1
ATOM 4152 N N . ASP A 1 539 ? -17.609 1.779 10.758 1 98.12 539 ASP A N 1
ATOM 4153 C CA . ASP A 1 539 ? -17.344 2.391 9.461 1 98.12 539 ASP A CA 1
ATOM 4154 C C . ASP A 1 539 ? -15.93 2.066 8.984 1 98.12 539 ASP A C 1
ATOM 4156 O O . ASP A 1 539 ? -14.953 2.314 9.695 1 98.12 539 ASP A O 1
ATOM 4160 N N . GLN A 1 540 ? -15.844 1.503 7.797 1 98.12 540 GLN A N 1
ATOM 4161 C CA . GLN A 1 540 ? -14.539 1.235 7.191 1 98.12 540 GLN A CA 1
ATOM 4162 C C . GLN A 1 540 ? -14.398 1.95 5.852 1 98.12 540 GLN A C 1
ATOM 4164 O O . GLN A 1 540 ? -15.367 2.045 5.09 1 98.12 540 GLN A O 1
ATOM 4169 N N . MET A 1 541 ? -13.234 2.529 5.594 1 98.31 541 MET A N 1
ATOM 4170 C CA . MET A 1 541 ? -12.977 3.268 4.363 1 98.31 541 MET A CA 1
ATOM 4171 C C . MET A 1 541 ? -11.617 2.893 3.781 1 98.31 541 MET A C 1
ATOM 4173 O O . MET A 1 541 ? -10.656 2.695 4.523 1 98.31 541 MET A O 1
ATOM 4177 N N . SER A 1 542 ? -11.578 2.725 2.488 1 98 542 SER A N 1
ATOM 4178 C CA . SER A 1 542 ? -10.336 2.543 1.748 1 98 542 SER A CA 1
ATOM 4179 C C . SER A 1 542 ? -10.156 3.637 0.7 1 98 542 SER A C 1
ATOM 4181 O O . SER A 1 542 ? -11.117 4.047 0.048 1 98 542 SER A O 1
ATOM 4183 N N . GLY A 1 543 ? -8.953 4.172 0.619 1 97.38 543 GLY A N 1
ATOM 4184 C CA . GLY A 1 543 ? -8.562 5.125 -0.408 1 9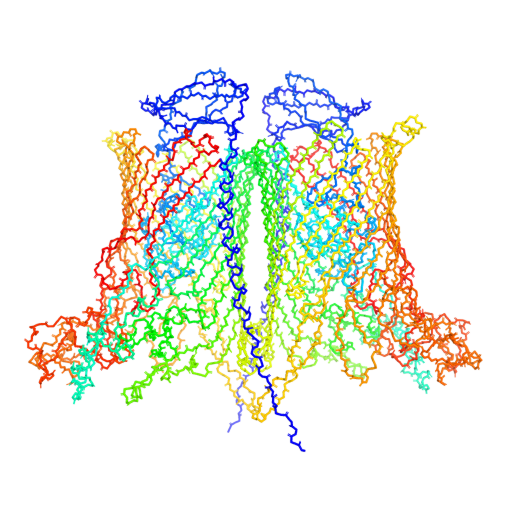7.38 543 GLY A CA 1
ATOM 4185 C C . GLY A 1 543 ? -7.301 4.719 -1.152 1 97.38 543 GLY A C 1
ATOM 4186 O O . GLY A 1 543 ? -6.363 4.191 -0.553 1 97.38 543 GLY A O 1
ATOM 4187 N N . ASP A 1 544 ? -7.301 4.891 -2.434 1 95.69 544 ASP A N 1
ATOM 4188 C CA . ASP A 1 544 ? -6.195 4.559 -3.326 1 95.69 544 ASP A CA 1
ATOM 4189 C C . ASP A 1 544 ? -5.879 5.723 -4.262 1 95.69 544 ASP A C 1
ATOM 4191 O O . ASP A 1 544 ? -6.699 6.082 -5.109 1 95.69 544 ASP A O 1
ATOM 4195 N N . SER A 1 545 ? -4.668 6.297 -4.094 1 96 545 SER A N 1
ATOM 4196 C CA . SER A 1 545 ? -4.246 7.406 -4.941 1 96 545 SER A CA 1
ATOM 4197 C C . SER A 1 545 ? -2.869 7.152 -5.543 1 96 545 SER A C 1
ATOM 4199 O O . SER A 1 545 ? -2 6.566 -4.891 1 96 545 SER A O 1
ATOM 4201 N N . SER A 1 546 ? -2.674 7.559 -6.762 1 94.38 546 SER A N 1
ATOM 4202 C CA . SER A 1 546 ? -1.377 7.469 -7.426 1 94.38 546 SER A CA 1
ATOM 4203 C C . SER A 1 546 ? -1.109 8.695 -8.289 1 94.38 546 SER A C 1
ATOM 4205 O O . SER A 1 546 ? -2.045 9.344 -8.758 1 94.38 546 SER A O 1
ATOM 4207 N N . SER A 1 547 ? 0.129 9.07 -8.383 1 95.19 547 SER A N 1
ATOM 4208 C CA . SER A 1 547 ? 0.582 10.148 -9.258 1 95.19 547 SER A CA 1
ATOM 4209 C C . SER A 1 547 ? 1.828 9.742 -10.039 1 95.19 547 SER A C 1
ATOM 4211 O O . SER A 1 547 ? 2.746 9.133 -9.477 1 95.19 547 SER A O 1
ATOM 4213 N N . VAL A 1 548 ? 1.809 10.047 -11.305 1 94.75 548 VAL A N 1
ATOM 4214 C CA . VAL A 1 548 ? 2.938 9.773 -12.188 1 94.75 548 VAL A CA 1
ATOM 4215 C C . VAL A 1 548 ? 3.416 11.07 -12.836 1 94.75 548 VAL A C 1
ATOM 4217 O O . VAL A 1 548 ? 2.604 11.891 -13.266 1 94.75 548 VAL A O 1
ATOM 4220 N N . LEU A 1 549 ? 4.695 11.305 -12.805 1 96.19 549 LEU A N 1
ATOM 4221 C CA . LEU A 1 549 ? 5.324 12.438 -13.469 1 96.19 549 LEU A CA 1
ATOM 4222 C C . LEU A 1 549 ? 6.406 11.969 -14.438 1 96.19 549 LEU A C 1
ATOM 4224 O O . LEU A 1 549 ? 7.246 11.141 -14.078 1 96.19 549 LEU A O 1
ATOM 4228 N N . VAL A 1 550 ? 6.371 12.453 -15.672 1 94.75 550 VAL A N 1
ATOM 4229 C CA . VAL A 1 550 ? 7.41 12.25 -16.672 1 94.75 550 VAL A CA 1
ATOM 4230 C C . VAL A 1 550 ? 7.906 13.594 -17.188 1 94.75 550 VAL A C 1
ATOM 4232 O O . VAL A 1 550 ? 7.109 14.438 -17.609 1 94.75 550 VAL A O 1
ATOM 4235 N N . ASN A 1 551 ? 9.148 13.727 -17.062 1 93.69 551 ASN A N 1
ATOM 4236 C CA . ASN A 1 551 ? 9.789 14.977 -17.453 1 93.69 551 ASN A CA 1
ATOM 4237 C C . ASN A 1 551 ? 11.031 14.734 -18.297 1 93.69 551 ASN A C 1
ATOM 4239 O O . ASN A 1 551 ? 11.789 13.797 -18.047 1 93.69 551 ASN A O 1
ATOM 4243 N N . ALA A 1 552 ? 11.211 15.477 -19.438 1 94.62 552 ALA A N 1
ATOM 4244 C CA . ALA A 1 552 ? 12.414 15.484 -20.266 1 94.62 552 ALA A CA 1
ATOM 4245 C C . ALA A 1 552 ? 12.898 16.906 -20.516 1 94.62 552 ALA A C 1
ATOM 4247 O O . ALA A 1 552 ? 12.148 17.766 -21 1 94.62 552 ALA A O 1
ATOM 4248 N N . VAL A 1 553 ? 14.133 17.141 -20.172 1 95.56 553 VAL A N 1
ATOM 4249 C CA . VAL A 1 553 ? 14.688 18.5 -20.281 1 95.56 553 VAL A CA 1
ATOM 4250 C C . VAL A 1 553 ? 15.984 18.469 -21.078 1 95.56 553 VAL A C 1
ATOM 4252 O O . VAL A 1 553 ? 16.906 17.703 -20.75 1 95.56 553 VAL A O 1
ATOM 4255 N N . LEU A 1 554 ? 16.062 19.25 -22.109 1 95.75 554 LEU A N 1
ATOM 4256 C CA . LEU A 1 554 ? 17.297 19.516 -22.859 1 95.75 554 LEU A CA 1
ATOM 4257 C C . LEU A 1 554 ? 18.016 20.734 -22.312 1 95.75 554 LEU A C 1
ATOM 4259 O O . LEU A 1 554 ? 17.406 21.781 -22.094 1 95.75 554 LEU A O 1
ATOM 4263 N N . GLU A 1 555 ? 19.281 20.547 -22.047 1 94.5 555 GLU A N 1
ATOM 4264 C CA . GLU A 1 555 ? 20.062 21.656 -21.484 1 94.5 555 GLU A CA 1
ATOM 4265 C C . GLU A 1 555 ? 21.312 21.922 -22.312 1 94.5 555 GLU A C 1
ATOM 4267 O O . GLU A 1 555 ? 21.969 20.984 -22.781 1 94.5 555 GLU A O 1
ATOM 4272 N N . TYR A 1 556 ? 21.578 23.141 -22.578 1 94.38 556 TYR A N 1
ATOM 4273 C CA . TYR A 1 556 ? 22.797 23.594 -23.25 1 94.38 556 TYR A CA 1
ATOM 4274 C C . TYR A 1 556 ? 23.438 24.75 -22.484 1 94.38 556 TYR A C 1
ATOM 4276 O O . TYR A 1 556 ? 22.812 25.781 -22.234 1 94.38 556 TYR A O 1
ATOM 4284 N N . GLN A 1 557 ? 24.625 24.578 -22 1 92.75 557 GLN A N 1
ATOM 4285 C CA . GLN A 1 557 ? 25.391 25.578 -21.266 1 92.75 557 GLN A CA 1
ATOM 4286 C C . GLN A 1 557 ? 26.766 25.781 -21.891 1 92.75 557 GLN A C 1
ATOM 4288 O O . GLN A 1 557 ? 27.5 24.812 -22.141 1 92.75 557 GLN A O 1
ATOM 4293 N N . ARG A 1 558 ? 27.109 27.016 -22.078 1 91.44 558 ARG A N 1
ATOM 4294 C CA . ARG A 1 558 ? 28.406 27.328 -22.688 1 91.44 558 ARG A CA 1
ATOM 4295 C C . ARG A 1 558 ? 28.969 28.625 -22.125 1 91.44 558 ARG A C 1
ATOM 4297 O O . ARG A 1 558 ? 28.234 29.594 -21.906 1 91.44 558 ARG A O 1
ATOM 4304 N N . ASP A 1 559 ? 30.219 28.609 -21.844 1 89.5 559 ASP A N 1
ATOM 4305 C CA . ASP A 1 559 ? 30.953 29.812 -21.438 1 89.5 559 ASP A CA 1
ATOM 4306 C C . ASP A 1 559 ? 31.922 30.25 -22.531 1 89.5 559 ASP A C 1
ATOM 4308 O O . ASP A 1 559 ? 32.656 29.438 -23.078 1 89.5 559 ASP A O 1
ATOM 4312 N N . PHE A 1 560 ? 31.859 31.453 -22.969 1 87.94 560 PHE A N 1
ATOM 4313 C CA . PHE A 1 560 ? 32.781 32 -23.938 1 87.94 560 PHE A CA 1
ATOM 4314 C C . PHE A 1 560 ? 33.312 33.375 -23.469 1 87.94 560 PHE A C 1
ATOM 4316 O O . PHE A 1 560 ? 32.594 34.344 -23.469 1 87.94 560 PHE A O 1
ATOM 4323 N N . GLU A 1 561 ? 34.594 33.469 -23.203 1 86.94 561 GLU A N 1
ATOM 4324 C CA . GLU A 1 561 ? 35.281 34.656 -22.719 1 86.94 561 GLU A CA 1
ATOM 4325 C C . GLU A 1 561 ? 34.5 35.25 -21.531 1 86.94 561 GLU A C 1
ATOM 4327 O O . GLU A 1 561 ? 34.344 34.625 -20.5 1 86.94 561 GLU A O 1
ATOM 4332 N N . ASN A 1 562 ? 33.844 36.406 -21.922 1 90.06 562 ASN A N 1
ATOM 4333 C CA . ASN A 1 562 ? 33.156 37.125 -20.859 1 90.06 562 ASN A CA 1
ATOM 4334 C C . ASN A 1 562 ? 31.672 36.781 -20.812 1 90.06 562 ASN A C 1
ATOM 4336 O O . ASN A 1 562 ? 30.922 37.375 -20.031 1 90.06 562 ASN A O 1
ATOM 4340 N N . HIS A 1 563 ? 31.219 35.812 -21.594 1 93.19 563 HIS A N 1
ATOM 4341 C CA . HIS A 1 563 ? 29.812 35.5 -21.719 1 93.19 563 HIS A CA 1
ATOM 4342 C C . HIS A 1 563 ? 29.516 34.094 -21.203 1 93.19 563 HIS A C 1
ATOM 4344 O O . HIS A 1 563 ? 30.297 33.156 -21.438 1 93.19 563 HIS A O 1
ATOM 4350 N N . SER A 1 564 ? 28.531 33.969 -20.375 1 92.5 564 SER A N 1
ATOM 4351 C CA . SER A 1 564 ? 27.984 32.688 -20 1 92.5 564 SER A CA 1
ATOM 4352 C C . SER A 1 564 ? 26.531 32.531 -20.453 1 92.5 564 SER A C 1
ATOM 4354 O O . SER A 1 564 ? 25.703 33.406 -20.188 1 92.5 564 SER A O 1
ATOM 4356 N N . PHE A 1 565 ? 26.312 31.484 -21.234 1 92.5 565 PHE A N 1
ATOM 4357 C CA . PHE A 1 565 ? 24.984 31.281 -21.812 1 92.5 565 PHE A CA 1
ATOM 4358 C C . PHE A 1 565 ? 24.453 29.891 -21.453 1 92.5 565 PHE A C 1
ATOM 4360 O O . PHE A 1 565 ? 25.188 28.906 -21.5 1 92.5 565 PHE A O 1
ATOM 4367 N N . GLY A 1 566 ? 23.188 29.891 -20.953 1 92.56 566 GLY A N 1
ATOM 4368 C CA . GLY A 1 566 ? 22.516 28.641 -20.656 1 92.56 566 GLY A CA 1
ATOM 4369 C C . GLY A 1 566 ? 21.078 28.625 -21.141 1 92.56 566 GLY A C 1
ATOM 4370 O O . GLY A 1 566 ? 20.359 29.625 -21.031 1 92.56 566 GLY A O 1
ATOM 4371 N N . ILE A 1 567 ? 20.625 27.531 -21.766 1 94.25 567 ILE A N 1
ATOM 4372 C CA . ILE A 1 567 ? 19.234 27.375 -22.172 1 94.25 567 ILE A CA 1
ATOM 4373 C C . ILE A 1 567 ? 18.734 25.984 -21.812 1 94.25 567 ILE A C 1
ATOM 4375 O O . ILE A 1 567 ? 19.484 25 -21.906 1 94.25 567 ILE A O 1
ATOM 4379 N N . ILE A 1 568 ? 17.578 25.969 -21.266 1 94.12 568 ILE A N 1
ATOM 4380 C CA . ILE A 1 568 ? 16.922 24.688 -21.062 1 94.12 568 ILE A CA 1
ATOM 4381 C C . ILE A 1 568 ? 15.562 24.672 -21.75 1 94.12 568 ILE A C 1
ATOM 4383 O O . ILE A 1 568 ? 14.906 25.719 -21.844 1 94.12 568 ILE A O 1
ATOM 4387 N N . GLY A 1 569 ? 15.125 23.578 -22.328 1 95.25 569 GLY A N 1
ATOM 4388 C CA . GLY A 1 569 ? 13.805 23.266 -22.859 1 95.25 569 GLY A CA 1
ATOM 4389 C C . GLY A 1 569 ? 13.281 21.922 -22.406 1 95.25 569 GLY A C 1
ATOM 4390 O O . GLY A 1 569 ? 14.016 20.938 -22.391 1 95.25 569 GLY A O 1
ATOM 4391 N N . GLY A 1 570 ? 12.031 22.016 -21.906 1 95.38 570 GLY A N 1
ATOM 4392 C CA . GLY A 1 570 ? 11.555 20.75 -21.375 1 95.38 570 GLY A CA 1
ATOM 4393 C C . GLY A 1 570 ? 10.07 20.516 -21.594 1 95.38 570 GLY A C 1
ATOM 4394 O O . GLY A 1 570 ? 9.352 21.438 -22 1 95.38 570 GLY A O 1
ATOM 4395 N N . ILE A 1 571 ? 9.648 19.266 -21.516 1 96.38 571 ILE A N 1
ATOM 4396 C CA . ILE A 1 571 ? 8.266 18.812 -21.531 1 96.38 571 ILE A CA 1
ATOM 4397 C C . ILE A 1 571 ? 7.953 18.078 -20.234 1 96.38 571 ILE A C 1
ATOM 4399 O O . ILE A 1 571 ? 8.789 17.328 -19.719 1 96.38 571 ILE A O 1
ATOM 4403 N N . GLU A 1 572 ? 6.754 18.359 -19.625 1 95.31 572 GLU A N 1
ATOM 4404 C CA . GLU A 1 572 ? 6.328 17.719 -18.391 1 95.31 572 GLU A CA 1
ATOM 4405 C C . GLU A 1 572 ? 4.898 17.188 -18.5 1 95.31 572 GLU A C 1
ATOM 4407 O O . GLU A 1 572 ? 3.994 17.922 -18.906 1 95.31 572 GLU A O 1
ATOM 4412 N N . HIS A 1 573 ? 4.723 15.961 -18.219 1 96.19 573 HIS A N 1
ATOM 4413 C CA . HIS A 1 573 ? 3.406 15.344 -18.125 1 96.19 573 HIS A CA 1
ATOM 4414 C C . HIS A 1 573 ? 3.15 14.781 -16.734 1 96.19 573 HIS A C 1
ATOM 4416 O O . HIS A 1 573 ? 3.982 14.055 -16.188 1 96.19 573 HIS A O 1
ATOM 4422 N N . ARG A 1 574 ? 2.004 15.117 -16.172 1 95 574 ARG A N 1
ATOM 4423 C CA . ARG A 1 574 ? 1.617 14.633 -14.844 1 95 574 ARG A CA 1
ATOM 4424 C C . ARG A 1 574 ? 0.204 14.062 -14.867 1 95 574 ARG A C 1
ATOM 4426 O O . ARG A 1 574 ? -0.701 14.648 -15.461 1 95 574 ARG A O 1
ATOM 4433 N N . ARG A 1 575 ? 0.026 12.992 -14.211 1 95.81 575 ARG A N 1
ATOM 4434 C CA . ARG A 1 575 ? -1.281 12.359 -14.047 1 95.81 575 ARG A CA 1
ATOM 4435 C C . ARG A 1 575 ? -1.507 11.938 -12.594 1 95.81 575 ARG A C 1
ATOM 4437 O O . ARG A 1 575 ? -0.583 11.469 -11.93 1 95.81 575 ARG A O 1
ATOM 4444 N N . SER A 1 576 ? -2.691 12.141 -12.125 1 94.69 576 SER A N 1
ATOM 4445 C CA . SER A 1 576 ? -3.064 11.719 -10.773 1 94.69 576 SER A CA 1
ATOM 4446 C C . SER A 1 576 ? -4.418 11.023 -10.766 1 94.69 576 SER A C 1
ATOM 4448 O O . SER A 1 576 ? -5.34 11.43 -11.484 1 94.69 576 SER A O 1
ATOM 4450 N N . THR A 1 577 ? -4.527 9.93 -10.109 1 95.12 577 THR A N 1
ATOM 4451 C CA . THR A 1 577 ? -5.773 9.188 -9.961 1 95.12 577 THR A CA 1
ATOM 4452 C C . THR A 1 577 ? -6.105 8.961 -8.492 1 95.12 577 THR A C 1
ATOM 4454 O O . THR A 1 577 ? -5.207 8.914 -7.648 1 95.12 577 THR A O 1
ATOM 4457 N N . ASN A 1 578 ? -7.41 8.906 -8.211 1 95.25 578 ASN A N 1
ATOM 4458 C CA . ASN A 1 578 ? -7.902 8.609 -6.867 1 95.25 578 ASN A CA 1
ATOM 4459 C C . ASN A 1 578 ? -9.172 7.762 -6.91 1 95.25 578 ASN A C 1
ATOM 4461 O O . ASN A 1 578 ? -9.984 7.906 -7.824 1 95.25 578 ASN A O 1
ATOM 4465 N N . ALA A 1 579 ? -9.312 6.832 -6.027 1 96.44 579 ALA A N 1
ATOM 4466 C CA . ALA A 1 579 ? -10.531 6.066 -5.777 1 96.44 579 ALA A CA 1
ATOM 4467 C C . ALA A 1 579 ? -10.711 5.781 -4.289 1 96.44 579 ALA A C 1
ATOM 4469 O O . ALA A 1 579 ? -9.734 5.5 -3.586 1 96.44 579 ALA A O 1
ATOM 4470 N N . TRP A 1 580 ? -11.898 5.934 -3.822 1 97.38 580 TRP A N 1
ATOM 4471 C CA . TRP A 1 580 ? -12.18 5.574 -2.438 1 97.38 580 TRP A CA 1
ATOM 4472 C C . TRP A 1 580 ? -13.57 4.945 -2.312 1 97.38 580 TRP A C 1
ATOM 4474 O O . TRP A 1 580 ? -14.43 5.152 -3.172 1 97.38 580 TRP A O 1
ATOM 4484 N N . PHE A 1 581 ? -13.805 4.156 -1.358 1 98.19 581 PHE A N 1
ATOM 4485 C CA . PHE A 1 581 ? -15.125 3.666 -0.996 1 98.19 581 PHE A CA 1
ATOM 4486 C C . PHE A 1 581 ? -15.188 3.312 0.485 1 98.19 581 PHE A C 1
ATOM 4488 O O . PHE A 1 581 ? -14.156 3.195 1.144 1 98.19 581 PHE A O 1
ATOM 4495 N N . ASP A 1 582 ? -16.359 3.281 0.996 1 98.19 582 ASP A N 1
ATOM 4496 C CA . ASP A 1 582 ? -16.547 2.955 2.406 1 98.19 582 ASP A CA 1
ATOM 4497 C C . ASP A 1 582 ? -17.719 1.991 2.59 1 98.19 582 ASP A C 1
ATOM 4499 O O . ASP A 1 582 ? -18.469 1.729 1.648 1 98.19 582 ASP A O 1
ATOM 4503 N N . ALA A 1 583 ? -17.781 1.37 3.721 1 98.44 583 ALA A N 1
ATOM 4504 C CA . ALA A 1 583 ? -18.844 0.456 4.16 1 98.44 583 ALA A CA 1
ATOM 4505 C C . ALA A 1 583 ? -19.219 0.721 5.613 1 98.44 583 ALA A C 1
ATOM 4507 O O . ALA A 1 583 ? -18.359 1.009 6.445 1 98.44 583 ALA A O 1
ATOM 4508 N N . PHE A 1 584 ? -20.547 0.663 5.926 1 97.62 584 PHE A N 1
ATOM 4509 C CA . PHE A 1 584 ? -21.078 0.997 7.246 1 97.62 584 PHE A CA 1
ATOM 4510 C C . PHE A 1 584 ? -22.109 -0.032 7.695 1 97.62 584 PHE A C 1
ATOM 4512 O O . PHE A 1 584 ? -22.938 -0.483 6.898 1 97.62 584 PHE A O 1
ATOM 4519 N N . ARG A 1 585 ? -21.938 -0.422 8.93 1 96 585 ARG A N 1
ATOM 4520 C CA . ARG A 1 585 ? -22.969 -1.241 9.57 1 96 585 ARG A CA 1
ATOM 4521 C C . ARG A 1 585 ? -23.219 -0.78 11 1 96 585 ARG A C 1
ATOM 4523 O O . ARG A 1 585 ? -22.344 -0.174 11.625 1 96 585 ARG A O 1
ATOM 4530 N N . ARG A 1 586 ? -24.328 -1.058 11.539 1 94 586 ARG A N 1
ATOM 4531 C CA . ARG A 1 586 ? -24.719 -0.791 12.922 1 94 586 ARG A CA 1
ATOM 4532 C C . ARG A 1 586 ? -25.625 -1.895 13.453 1 94 586 ARG A C 1
ATOM 4534 O O . ARG A 1 586 ? -25.75 -2.953 12.836 1 94 586 ARG A O 1
ATOM 4541 N N . ASN A 1 587 ? -26.156 -1.766 14.68 1 89.5 587 ASN A N 1
ATOM 4542 C CA . ASN A 1 587 ? -27 -2.746 15.344 1 89.5 587 ASN A CA 1
ATOM 4543 C C . ASN A 1 587 ? -26.266 -4.055 15.594 1 89.5 587 ASN A C 1
ATOM 4545 O O . ASN A 1 587 ? -26.781 -5.133 15.289 1 89.5 587 ASN A O 1
ATOM 4549 N N . TYR A 1 588 ? -25.109 -3.908 16.031 1 90.88 588 TYR A N 1
ATOM 4550 C CA . TYR A 1 588 ? -24.359 -5.082 16.469 1 90.88 588 TYR A CA 1
ATOM 4551 C C . TYR A 1 588 ? -24.969 -5.695 17.719 1 90.88 588 TYR A C 1
ATOM 4553 O O . TYR A 1 588 ? -25.438 -4.98 18.609 1 90.88 588 TYR A O 1
ATOM 4561 N N . ILE A 1 589 ? -24.875 -6.938 17.812 1 83.31 589 ILE A N 1
ATOM 4562 C CA . ILE A 1 589 ? -25.406 -7.625 18.984 1 83.31 589 ILE A CA 1
ATOM 4563 C C . ILE A 1 589 ? -24.484 -7.426 20.172 1 83.31 589 ILE A C 1
ATOM 4565 O O . ILE A 1 589 ? -24.938 -7.438 21.328 1 83.31 589 ILE A O 1
ATOM 4569 N N . SER A 1 590 ? -23.219 -7.32 19.875 1 87.06 590 SER A N 1
ATOM 4570 C CA . SER A 1 590 ? -22.203 -7.129 20.906 1 87.06 590 SER A CA 1
ATOM 4571 C C . SER A 1 590 ? -21.047 -6.285 20.391 1 87.06 590 SER A C 1
ATOM 4573 O O . SER A 1 590 ? -20.719 -6.324 19.203 1 87.06 590 SER A O 1
ATOM 4575 N N . PRO A 1 591 ? -20.453 -5.578 21.312 1 91 591 PRO A N 1
ATOM 4576 C CA . PRO A 1 591 ? -19.281 -4.816 20.906 1 91 591 PRO A CA 1
ATOM 4577 C C . PRO A 1 591 ? -18.016 -5.672 20.875 1 91 591 PRO A C 1
ATOM 4579 O O . PRO A 1 591 ? -16.906 -5.145 20.672 1 91 591 PRO A O 1
ATOM 4582 N N . ALA A 1 592 ? -18.141 -6.93 21.031 1 88 592 ALA A N 1
ATOM 4583 C CA . ALA A 1 592 ? -16.969 -7.797 21.141 1 88 592 ALA A CA 1
ATOM 4584 C C . ALA A 1 592 ? -16.297 -8 19.797 1 88 592 ALA A C 1
ATOM 4586 O O . ALA A 1 592 ? -15.094 -8.289 19.719 1 88 592 ALA A O 1
ATOM 4587 N N . ILE A 1 593 ? -17.078 -7.883 18.688 1 91.38 593 ILE A N 1
ATOM 4588 C CA . ILE A 1 593 ? -16.547 -8.156 17.359 1 91.38 593 ILE A CA 1
ATOM 4589 C C . ILE A 1 593 ? -16.672 -6.906 16.484 1 91.38 593 ILE A C 1
ATOM 4591 O O . ILE A 1 593 ? -17.766 -6.5 16.109 1 91.38 593 ILE A O 1
ATOM 4595 N N . ASP A 1 594 ? -15.578 -6.402 16.094 1 95.5 594 ASP A N 1
ATOM 4596 C CA . ASP A 1 594 ? -15.539 -5.176 15.305 1 95.5 594 ASP A CA 1
ATOM 4597 C C . ASP A 1 594 ? -15.336 -5.488 13.82 1 95.5 594 ASP A C 1
ATOM 4599 O O . ASP A 1 594 ? -14.469 -4.902 13.164 1 95.5 594 ASP A O 1
ATOM 4603 N N . GLN A 1 595 ? -16.219 -6.375 13.234 1 96.31 595 GLN A N 1
ATOM 4604 C CA . GLN A 1 595 ? -16.172 -6.746 11.82 1 96.31 595 GLN A CA 1
ATOM 4605 C C . GLN A 1 595 ? -17.516 -6.523 11.141 1 96.31 595 GLN A C 1
ATOM 4607 O O . GLN A 1 595 ? -18.562 -6.742 11.75 1 96.31 595 GLN A O 1
ATOM 4612 N N . LEU A 1 596 ? -17.438 -6.199 9.859 1 97.06 596 LEU A N 1
ATOM 4613 C CA . LEU A 1 596 ? -18.656 -5.84 9.141 1 97.06 596 LEU A CA 1
ATOM 4614 C C . LEU A 1 596 ? -19.625 -7.016 9.086 1 97.06 596 LEU A C 1
ATOM 4616 O O . LEU A 1 596 ? -20.844 -6.828 9.148 1 97.06 596 LEU A O 1
ATOM 4620 N N . PHE A 1 597 ? -19.125 -8.211 8.945 1 92.38 597 PHE A N 1
ATOM 4621 C CA . PHE A 1 597 ? -20 -9.375 8.805 1 92.38 597 PHE A CA 1
ATOM 4622 C C . PHE A 1 597 ? -20.922 -9.508 10.023 1 92.38 597 PHE A C 1
ATOM 4624 O O . PHE A 1 597 ? -21.969 -10.141 9.945 1 92.38 597 PHE A O 1
ATOM 4631 N N . ALA A 1 598 ? -20.469 -8.945 11.117 1 92.69 598 ALA A N 1
ATOM 4632 C CA . ALA A 1 598 ? -21.188 -9.125 12.375 1 92.69 598 ALA A CA 1
ATOM 4633 C C . ALA A 1 598 ? -22.25 -8.047 12.562 1 92.69 598 ALA A C 1
ATOM 4635 O O . ALA A 1 598 ? -23.047 -8.117 13.492 1 92.69 598 ALA A O 1
ATOM 4636 N N . GLY A 1 599 ? -22.297 -7.066 11.742 1 92.31 599 GLY A N 1
ATOM 4637 C CA . GLY A 1 599 ? -23.25 -5.977 11.875 1 92.31 599 GLY A CA 1
ATOM 4638 C C . GLY A 1 599 ? -24.625 -6.32 11.328 1 92.31 599 GLY A C 1
ATOM 4639 O O . GLY A 1 599 ? -24.781 -7.281 10.57 1 92.31 599 GLY A O 1
ATOM 4640 N N . GLY A 1 600 ? -25.562 -5.473 11.719 1 88.06 600 GLY A N 1
ATOM 4641 C CA . GLY A 1 600 ? -26.938 -5.684 11.266 1 88.06 600 GLY A CA 1
ATOM 4642 C C . GLY A 1 600 ? -27.125 -5.367 9.797 1 88.06 600 GLY A C 1
ATOM 4643 O O . GLY A 1 600 ? -26.359 -4.602 9.211 1 88.06 600 GLY A O 1
ATOM 4644 N N . GLU A 1 601 ? -28.156 -5.953 9.203 1 84.81 601 GLU A N 1
ATOM 4645 C CA . GLU A 1 601 ? -28.469 -5.742 7.797 1 84.81 601 GLU A CA 1
ATOM 4646 C C . GLU A 1 601 ? -29.203 -4.426 7.59 1 84.81 601 GLU A C 1
ATOM 4648 O O . GLU A 1 601 ? -29.062 -3.785 6.547 1 84.81 601 GLU A O 1
ATOM 4653 N N . GLU A 1 602 ? -29.906 -4.121 8.656 1 82.75 602 GLU A N 1
ATOM 4654 C CA . GLU A 1 602 ? -30.703 -2.9 8.539 1 82.75 602 GLU A CA 1
ATOM 4655 C C . GLU A 1 602 ? -29.812 -1.662 8.586 1 82.75 602 GLU A C 1
ATOM 4657 O O . GLU A 1 602 ? -28.891 -1.584 9.398 1 82.75 602 GLU A O 1
ATOM 4662 N N . LEU A 1 603 ? -29.953 -0.757 7.684 1 86.25 603 LEU A N 1
ATOM 4663 C CA . LEU A 1 603 ? -29.312 0.55 7.605 1 86.25 603 LEU A CA 1
ATOM 4664 C C . LEU A 1 603 ? -27.844 0.415 7.18 1 86.25 603 LEU A C 1
ATOM 4666 O O . LEU A 1 603 ? -27.047 1.331 7.387 1 86.25 603 LEU A O 1
ATOM 4670 N N . ARG A 1 604 ? -27.516 -0.816 6.789 1 91.94 604 ARG A N 1
ATOM 4671 C CA . ARG A 1 604 ? -26.188 -0.912 6.191 1 91.94 604 ARG A CA 1
ATOM 4672 C C . ARG A 1 604 ? -26.047 0.047 5.012 1 91.94 604 ARG A C 1
ATOM 4674 O O . ARG A 1 604 ? -27.016 0.325 4.312 1 91.94 604 ARG A O 1
ATOM 4681 N N . SER A 1 605 ? -24.844 0.627 4.766 1 94.5 605 SER A N 1
ATOM 4682 C CA . SER A 1 605 ? -24.641 1.576 3.676 1 94.5 605 SER A CA 1
ATOM 4683 C C . SER A 1 605 ? -23.219 1.516 3.152 1 94.5 605 SER A C 1
ATOM 4685 O O . SER A 1 605 ? -22.344 0.893 3.77 1 94.5 605 SER A O 1
ATOM 4687 N N . ASN A 1 606 ? -23.062 1.947 2.008 1 96.94 606 ASN A N 1
ATOM 4688 C CA . ASN A 1 606 ? -21.766 2.115 1.383 1 96.94 606 ASN A CA 1
ATOM 4689 C C . ASN A 1 606 ? -21.766 3.262 0.376 1 96.94 606 ASN A C 1
ATOM 4691 O O . ASN A 1 606 ? -22.828 3.697 -0.073 1 96.94 606 ASN A O 1
ATOM 4695 N N . ASP A 1 607 ? -20.609 3.838 0.1 1 96.12 607 ASP A N 1
ATOM 4696 C CA . ASP A 1 607 ? -20.391 4.941 -0.829 1 96.12 607 ASP A CA 1
ATOM 4697 C C . ASP A 1 607 ? -18.984 4.891 -1.417 1 96.12 607 ASP A C 1
ATOM 4699 O O . ASP A 1 607 ? -18.156 4.105 -0.967 1 96.12 607 ASP A O 1
ATOM 4703 N N . GLY A 1 608 ? -18.875 5.574 -2.51 1 96.69 608 GLY A N 1
ATOM 4704 C CA . GLY A 1 608 ? -17.578 5.625 -3.141 1 96.69 608 GLY A CA 1
ATOM 4705 C C . GLY A 1 608 ? -17.547 6.48 -4.391 1 96.69 608 GLY A C 1
ATOM 4706 O O . GLY A 1 608 ? -18.562 6.656 -5.055 1 96.69 608 GLY A O 1
ATOM 4707 N N . SER A 1 609 ? -16.391 7.02 -4.629 1 96.31 609 SER A N 1
ATOM 4708 C CA . SER A 1 609 ? -16.156 7.863 -5.793 1 96.31 609 SER A CA 1
ATOM 4709 C C . SER A 1 609 ? -14.672 7.883 -6.164 1 96.31 609 SER A C 1
ATOM 4711 O O . SER A 1 609 ? -13.883 7.102 -5.629 1 96.31 609 SER A O 1
ATOM 4713 N N . GLY A 1 610 ? -14.375 8.664 -7.23 1 94 610 GLY A N 1
ATOM 4714 C CA . GLY A 1 610 ? -13.008 8.805 -7.688 1 94 610 GLY A CA 1
ATOM 4715 C C . GLY A 1 610 ? -12.812 9.953 -8.664 1 94 610 GLY A C 1
ATOM 4716 O O . GLY A 1 610 ? -13.766 10.672 -8.984 1 94 610 GLY A O 1
ATOM 4717 N N . TYR A 1 611 ? -11.5 10.172 -8.977 1 92.69 611 TYR A N 1
ATOM 4718 C CA . TYR A 1 611 ? -11.211 11.188 -9.977 1 92.69 611 TYR A CA 1
ATOM 4719 C C . TYR A 1 611 ? -9.984 10.812 -10.797 1 92.69 611 TYR A C 1
ATOM 4721 O O . TYR A 1 611 ? -9.211 9.93 -10.398 1 92.69 611 TYR A O 1
ATOM 4729 N N . ASN A 1 612 ? -9.789 11.422 -11.945 1 93.31 612 ASN A N 1
ATOM 4730 C CA . ASN A 1 612 ? -8.617 11.43 -12.805 1 93.31 612 ASN A CA 1
ATOM 4731 C C . ASN A 1 612 ? -8.195 12.844 -13.18 1 93.31 612 ASN A C 1
ATOM 4733 O O . ASN A 1 612 ? -9.039 13.664 -13.562 1 93.31 612 ASN A O 1
ATOM 4737 N N . GLU A 1 613 ? -6.922 13.133 -13.008 1 94.5 613 GLU A N 1
ATOM 4738 C CA . GLU A 1 613 ? -6.367 14.438 -13.359 1 94.5 613 GLU A CA 1
ATOM 4739 C C . GLU A 1 613 ? -5.164 14.289 -14.289 1 94.5 613 GLU A C 1
ATOM 4741 O O . GLU A 1 613 ? -4.438 13.297 -14.219 1 94.5 613 GLU A O 1
ATOM 4746 N N . ALA A 1 614 ? -4.988 15.32 -15.148 1 95.38 614 ALA A N 1
ATOM 4747 C CA . ALA A 1 614 ? -3.855 15.281 -16.078 1 95.38 614 ALA A CA 1
ATOM 4748 C C . ALA A 1 614 ? -3.396 16.688 -16.438 1 95.38 614 ALA A C 1
ATOM 4750 O O . ALA A 1 614 ? -4.215 17.609 -16.562 1 95.38 614 ALA A O 1
ATOM 4751 N N . TRP A 1 615 ? -2.098 16.875 -16.609 1 95.75 615 TRP A N 1
ATOM 4752 C CA . TRP A 1 615 ? -1.464 18.109 -17.031 1 95.75 615 TRP A CA 1
ATOM 4753 C C . TRP A 1 615 ? -0.384 17.844 -18.078 1 95.75 615 TRP A C 1
ATOM 4755 O O . TRP A 1 615 ? 0.29 16.812 -18.031 1 95.75 615 TRP A O 1
ATOM 4765 N N . LEU A 1 616 ? -0.24 18.719 -19.016 1 96.38 616 LEU A N 1
ATOM 4766 C CA . LEU A 1 616 ? 0.829 18.734 -20.016 1 96.38 616 LEU A CA 1
ATOM 4767 C C . LEU A 1 616 ? 1.427 20.125 -20.156 1 96.38 616 LEU A C 1
ATOM 4769 O O . LEU A 1 616 ? 0.698 21.094 -20.359 1 96.38 616 LEU A O 1
ATOM 4773 N N . SER A 1 617 ? 2.738 20.234 -20.047 1 96.19 617 SER A N 1
ATOM 4774 C CA . SER A 1 617 ? 3.377 21.547 -20.078 1 96.19 617 SER A CA 1
ATOM 4775 C C . SER A 1 617 ? 4.648 21.516 -20.922 1 96.19 617 SER A C 1
ATOM 4777 O O . SER A 1 617 ? 5.355 20.5 -20.953 1 96.19 617 SER A O 1
ATOM 4779 N N . TYR A 1 618 ? 4.891 22.609 -21.609 1 96.44 618 TYR A N 1
ATOM 4780 C CA . TYR A 1 618 ? 6.141 22.906 -22.297 1 96.44 618 TYR A CA 1
ATOM 4781 C C . TYR A 1 618 ? 6.793 24.156 -21.703 1 96.44 618 TYR A C 1
ATOM 4783 O O . TYR A 1 618 ? 6.105 25.125 -21.375 1 96.44 618 TYR A O 1
ATOM 4791 N N . PHE A 1 619 ? 8.102 24.094 -21.469 1 95 619 PHE A N 1
ATOM 4792 C CA . PHE A 1 619 ? 8.711 25.266 -20.875 1 95 619 PHE A CA 1
ATOM 4793 C C . PHE A 1 619 ? 10.133 25.453 -21.375 1 95 619 PHE A C 1
ATOM 4795 O O . PHE A 1 619 ? 10.75 24.516 -21.891 1 95 619 PHE A O 1
ATOM 4802 N N . SER A 1 620 ? 10.641 26.641 -21.188 1 95.62 620 SER A N 1
ATOM 4803 C CA . SER A 1 620 ? 12 27.016 -21.547 1 95.62 620 SER A CA 1
ATOM 4804 C C . SER A 1 620 ? 12.531 28.109 -20.625 1 95.62 620 SER A C 1
ATOM 4806 O O . SER A 1 620 ? 11.766 28.938 -20.109 1 95.62 620 SER A O 1
ATOM 4808 N N . ARG A 1 621 ? 13.766 28.062 -20.312 1 94.75 621 ARG A N 1
ATOM 4809 C CA . ARG A 1 621 ? 14.469 29.094 -19.547 1 94.75 621 ARG A CA 1
ATOM 4810 C C . ARG A 1 621 ? 15.797 29.453 -20.219 1 94.75 621 ARG A C 1
ATOM 4812 O O . ARG A 1 621 ? 16.562 28.562 -20.609 1 94.75 621 ARG A O 1
ATOM 4819 N N . ILE A 1 622 ? 16.047 30.672 -20.375 1 94.88 622 ILE A N 1
ATOM 4820 C CA . ILE A 1 622 ? 17.297 31.203 -20.938 1 94.88 622 ILE A CA 1
ATOM 4821 C C . ILE A 1 622 ? 18.016 32.062 -19.906 1 94.88 622 ILE A C 1
ATOM 4823 O O . ILE A 1 622 ? 17.406 32.969 -19.312 1 94.88 622 ILE A O 1
ATOM 4827 N N . ASN A 1 623 ? 19.219 31.719 -19.672 1 92.81 623 ASN A N 1
ATOM 4828 C CA . ASN A 1 623 ? 20.062 32.5 -18.766 1 92.81 623 ASN A CA 1
ATOM 4829 C C . ASN A 1 623 ? 21.25 33.125 -19.484 1 92.81 623 ASN A C 1
ATOM 4831 O O . ASN A 1 623 ? 21.922 32.438 -20.281 1 92.81 623 ASN A O 1
ATOM 4835 N N . TYR A 1 624 ? 21.453 34.344 -19.234 1 94.69 624 TYR A N 1
ATOM 4836 C CA . TYR A 1 624 ? 22.594 35.062 -19.812 1 94.69 624 TYR A CA 1
ATOM 4837 C C . TYR A 1 624 ? 23.297 35.906 -18.734 1 94.69 624 TYR A C 1
ATOM 4839 O O . TYR A 1 624 ? 22.656 36.625 -17.984 1 94.69 624 TYR A O 1
ATOM 4847 N N . ASP A 1 625 ? 24.578 35.688 -18.641 1 94.25 625 ASP A N 1
ATOM 4848 C CA . ASP A 1 625 ? 25.438 36.406 -17.703 1 94.25 625 ASP A CA 1
ATOM 4849 C C . ASP A 1 625 ? 26.641 37.031 -18.422 1 94.25 625 ASP A C 1
ATOM 4851 O O . ASP A 1 625 ? 27.406 36.344 -19.078 1 94.25 625 ASP A O 1
ATOM 4855 N N . TYR A 1 626 ? 26.797 38.344 -18.266 1 95.12 626 TYR A N 1
ATOM 4856 C CA . TYR A 1 626 ? 27.953 39.062 -18.812 1 95.12 626 TYR A CA 1
ATOM 4857 C C . TYR A 1 626 ? 28.891 39.5 -17.688 1 95.12 626 TYR A C 1
ATOM 4859 O O . TYR A 1 626 ? 28.578 40.438 -16.953 1 95.12 626 TYR A O 1
ATOM 4867 N N . GLN A 1 627 ? 30.078 38.875 -17.531 1 91.88 627 GLN A N 1
ATOM 4868 C CA . GLN A 1 627 ? 31.141 39.156 -16.594 1 91.88 627 GLN A CA 1
ATOM 4869 C C . GLN A 1 627 ? 30.641 39.094 -15.148 1 91.88 627 GLN A C 1
ATOM 4871 O O . GLN A 1 627 ? 31.094 39.875 -14.297 1 91.88 627 GLN A O 1
ATOM 4876 N N . SER A 1 628 ? 29.547 38.375 -14.961 1 88.62 628 SER A N 1
ATOM 4877 C CA . SER A 1 628 ? 28.906 38.281 -13.656 1 88.62 628 SER A CA 1
ATOM 4878 C C . SER A 1 628 ? 28.422 39.656 -13.18 1 88.62 628 SER A C 1
ATOM 4880 O O . SER A 1 628 ? 28.297 39.906 -11.977 1 88.62 628 SER A O 1
ATOM 4882 N N . LYS A 1 629 ? 28.266 40.594 -14.102 1 92.94 629 LYS A N 1
ATOM 4883 C CA . LYS A 1 629 ? 27.844 41.969 -13.828 1 92.94 629 LYS A CA 1
ATOM 4884 C C . LYS A 1 629 ? 26.375 42.156 -14.195 1 92.94 629 LYS A C 1
ATOM 4886 O O . LYS A 1 629 ? 25.594 42.688 -13.398 1 92.94 629 LYS A O 1
ATOM 4891 N N . TYR A 1 630 ? 26.047 41.75 -15.406 1 96.25 630 TYR A N 1
ATOM 4892 C CA . TYR A 1 630 ? 24.688 41.844 -15.922 1 96.25 630 TYR A CA 1
ATOM 4893 C C . TYR A 1 630 ? 24.078 40.469 -16.078 1 96.25 630 TYR A C 1
ATOM 4895 O O . TYR A 1 630 ? 24.625 39.625 -16.797 1 96.25 630 TYR A O 1
ATOM 4903 N N . LEU A 1 631 ? 23.031 40.312 -15.414 1 95.81 631 LEU A N 1
ATOM 4904 C CA . LEU A 1 631 ? 22.375 39.031 -15.391 1 95.81 631 LEU A CA 1
ATOM 4905 C C . LEU A 1 631 ? 20.969 39.125 -15.961 1 95.81 631 LEU A C 1
ATOM 4907 O O . LEU A 1 631 ? 20.234 40.062 -15.656 1 95.81 631 LEU A O 1
ATOM 4911 N N . ILE A 1 632 ? 20.547 38.156 -16.797 1 95.88 632 ILE A N 1
ATOM 4912 C CA . ILE A 1 632 ? 19.203 38.094 -17.375 1 95.88 632 ILE A CA 1
ATOM 4913 C C . ILE A 1 632 ? 18.703 36.656 -17.375 1 95.88 632 ILE A C 1
ATOM 4915 O O . ILE A 1 632 ? 19.453 35.719 -17.656 1 95.88 632 ILE A O 1
ATOM 4919 N N . GLU A 1 633 ? 17.469 36.5 -17 1 94.19 633 GLU A N 1
ATOM 4920 C CA . GLU A 1 633 ? 16.781 35.219 -17.094 1 94.19 633 GLU A CA 1
ATOM 4921 C C . GLU A 1 633 ? 15.406 35.375 -17.75 1 94.19 633 GLU A C 1
ATOM 4923 O O . GLU A 1 633 ? 14.609 36.219 -17.344 1 94.19 633 GLU A O 1
ATOM 4928 N N . LEU A 1 634 ? 15.156 34.594 -18.797 1 95.44 634 LEU A N 1
ATOM 4929 C CA . LEU A 1 634 ? 13.867 34.531 -19.469 1 95.44 634 LEU A CA 1
ATOM 4930 C C . LEU A 1 634 ? 13.234 33.156 -19.312 1 95.44 634 LEU A C 1
ATOM 4932 O O . LEU A 1 634 ? 13.898 32.156 -19.531 1 95.44 634 LEU A O 1
ATOM 4936 N N . VAL A 1 635 ? 11.984 33.188 -18.875 1 94.12 635 VAL A N 1
ATOM 4937 C CA . VAL A 1 635 ? 11.258 31.922 -18.734 1 94.12 635 VAL A CA 1
ATOM 4938 C C . VAL A 1 635 ? 9.945 31.984 -19.516 1 94.12 635 VAL A C 1
ATOM 4940 O O . VAL A 1 635 ? 9.297 33.031 -19.547 1 94.12 635 VAL A O 1
ATOM 4943 N N . GLY A 1 636 ? 9.578 30.922 -20.141 1 94.94 636 GLY A N 1
ATOM 4944 C CA . GLY A 1 636 ? 8.281 30.75 -20.797 1 94.94 636 GLY A CA 1
ATOM 4945 C C . GLY A 1 636 ? 7.688 29.375 -20.578 1 94.94 636 GLY A C 1
ATOM 4946 O O . GLY A 1 636 ? 8.391 28.375 -20.656 1 94.94 636 GLY A O 1
ATOM 4947 N N . ARG A 1 637 ? 6.422 29.391 -20.234 1 95.12 637 ARG A N 1
ATOM 4948 C CA . ARG A 1 637 ? 5.758 28.109 -20.016 1 95.12 637 ARG A CA 1
ATOM 4949 C C . ARG A 1 637 ? 4.41 28.062 -20.734 1 95.12 637 ARG A C 1
ATOM 4951 O O . ARG A 1 637 ? 3.678 29.062 -20.75 1 95.12 637 ARG A O 1
ATOM 4958 N N . TYR A 1 638 ? 4.176 27.016 -21.406 1 96.31 638 TYR A N 1
ATOM 4959 C CA . TYR A 1 638 ? 2.908 26.672 -22.047 1 96.31 638 TYR A CA 1
ATOM 4960 C C . TYR A 1 638 ? 2.234 25.5 -21.344 1 96.31 638 TYR A C 1
ATOM 4962 O O . TYR A 1 638 ? 2.516 24.344 -21.672 1 96.31 638 TYR A O 1
ATOM 4970 N N . ASP A 1 639 ? 1.17 25.891 -20.469 1 96.56 639 ASP A N 1
ATOM 4971 C CA . ASP A 1 639 ? 0.604 24.906 -19.562 1 96.56 639 ASP A CA 1
ATOM 4972 C C . ASP A 1 639 ? -0.771 24.438 -20.047 1 96.56 639 ASP A C 1
ATOM 4974 O O . ASP A 1 639 ? -1.589 25.25 -20.469 1 96.56 639 ASP A O 1
ATOM 4978 N N . GLY A 1 640 ? -0.949 23.125 -20 1 96.38 640 GLY A N 1
ATOM 4979 C CA . GLY A 1 640 ? -2.246 22.531 -20.266 1 96.38 640 GLY A CA 1
ATOM 4980 C C . GLY A 1 640 ? -2.854 21.844 -19.047 1 96.38 640 GLY A C 1
ATOM 4981 O O . GLY A 1 640 ? -2.141 21.219 -18.266 1 96.38 640 GLY A O 1
ATOM 4982 N N . SER A 1 641 ? -4.262 22.062 -18.891 1 95.81 641 SER A N 1
ATOM 4983 C CA . SER A 1 641 ? -4.984 21.469 -17.766 1 95.81 641 SER A CA 1
ATOM 4984 C C . SER A 1 641 ? -6.254 20.766 -18.234 1 95.81 641 SER A C 1
ATOM 4986 O O . SER A 1 641 ? -6.949 21.266 -19.125 1 95.81 641 SER A O 1
ATOM 4988 N N . TYR A 1 642 ? -6.562 19.656 -17.609 1 94 642 TYR A N 1
ATOM 4989 C CA . TYR A 1 642 ? -7.766 18.891 -17.922 1 94 642 TYR A CA 1
ATOM 4990 C C . TYR A 1 642 ? -9.016 19.656 -17.5 1 94 642 TYR A C 1
ATOM 4992 O O . TYR A 1 642 ? -10.125 19.328 -17.922 1 94 642 TYR A O 1
ATOM 5000 N N . LYS A 1 643 ? -8.938 20.641 -16.703 1 94.31 643 LYS A N 1
ATOM 5001 C CA . LYS A 1 643 ? -10.078 21.312 -16.094 1 94.31 643 LYS A CA 1
ATOM 5002 C C . LYS A 1 643 ? -10.75 22.266 -17.078 1 94.31 643 LYS A C 1
ATOM 5004 O O . LYS A 1 643 ? -11.875 22.703 -16.859 1 94.31 643 LYS A O 1
ATOM 5009 N N . PHE A 1 644 ? -10.07 22.531 -18.141 1 95.06 644 PHE A N 1
ATOM 5010 C CA . PHE A 1 644 ? -10.602 23.484 -19.109 1 95.06 644 PHE A CA 1
ATOM 5011 C C . PHE A 1 644 ? -11.109 22.766 -20.344 1 95.06 644 PHE A C 1
ATOM 5013 O O . PHE A 1 644 ? -10.727 21.625 -20.609 1 95.06 644 PHE A O 1
ATOM 5020 N N . PRO A 1 645 ? -12.008 23.438 -21.062 1 94.12 645 PRO A N 1
ATOM 5021 C CA . PRO A 1 645 ? -12.539 22.781 -22.266 1 94.12 645 PRO A CA 1
ATOM 5022 C C . PRO A 1 645 ? -11.461 22.453 -23.281 1 94.12 645 PRO A C 1
ATOM 5024 O O . PRO A 1 645 ? -10.43 23.141 -23.344 1 94.12 645 PRO A O 1
ATOM 5027 N N . LYS A 1 646 ? -11.633 21.516 -24.156 1 90.5 646 LYS A N 1
ATOM 5028 C CA . LYS A 1 646 ? -10.68 20.938 -25.109 1 90.5 646 LYS A CA 1
ATOM 5029 C C . LYS A 1 646 ? -10.07 22.031 -26 1 90.5 646 LYS A C 1
ATOM 5031 O O . LYS A 1 646 ? -8.891 21.984 -26.328 1 90.5 646 LYS A O 1
ATOM 5036 N N . GLY A 1 647 ? -10.812 23 -26.375 1 88.5 647 GLY A N 1
ATOM 5037 C CA . GLY A 1 647 ? -10.312 24.031 -27.266 1 88.5 647 GLY A CA 1
ATOM 5038 C C . GLY A 1 647 ? -9.523 25.109 -26.547 1 88.5 647 GLY A C 1
ATOM 5039 O O . GLY A 1 647 ? -8.789 25.875 -27.172 1 88.5 647 GLY A O 1
ATOM 5040 N N . ASP A 1 648 ? -9.578 25.203 -25.219 1 90.56 648 ASP A N 1
ATOM 5041 C CA . ASP A 1 648 ? -8.953 26.281 -24.469 1 90.56 648 ASP A CA 1
ATOM 5042 C C . ASP A 1 648 ? -8.188 25.75 -23.266 1 90.56 648 ASP A C 1
ATOM 5044 O O . ASP A 1 648 ? -8.172 26.375 -22.203 1 90.56 648 ASP A O 1
ATOM 5048 N N . ARG A 1 649 ? -7.594 24.641 -23.375 1 94.25 649 ARG A N 1
ATOM 5049 C CA . ARG A 1 649 ? -6.938 23.984 -22.25 1 94.25 649 ARG A CA 1
ATOM 5050 C C . ARG A 1 649 ? -5.59 24.625 -21.953 1 94.25 649 ARG A C 1
ATOM 5052 O O . ARG A 1 649 ? -5.113 24.578 -20.812 1 94.25 649 ARG A O 1
ATOM 5059 N N . PHE A 1 650 ? -4.957 25.266 -22.969 1 95.88 650 PHE A N 1
ATOM 5060 C CA . PHE A 1 650 ? -3.57 25.703 -22.828 1 95.88 650 PHE A CA 1
ATOM 5061 C C . PHE A 1 650 ? -3.486 27.203 -22.609 1 95.88 650 PHE A C 1
ATOM 5063 O O . PHE A 1 650 ? -4.277 27.969 -23.188 1 95.88 650 PHE A O 1
ATOM 5070 N N . GLY A 1 651 ? -2.539 27.672 -21.688 1 95.69 651 GLY A N 1
ATOM 5071 C CA . GLY A 1 651 ? -2.174 29.062 -21.469 1 95.69 651 GLY A CA 1
ATOM 5072 C C . GLY A 1 651 ? -0.679 29.312 -21.547 1 95.69 651 GLY A C 1
ATOM 5073 O O . GLY A 1 651 ? 0.113 28.469 -21.125 1 95.69 651 GLY A O 1
ATOM 5074 N N . PHE A 1 652 ? -0.298 30.438 -22.109 1 96.31 652 PHE A N 1
ATOM 5075 C CA . PHE A 1 652 ? 1.105 30.828 -22.172 1 96.31 652 PHE A CA 1
ATOM 5076 C C . PHE A 1 652 ? 1.43 31.859 -21.094 1 96.31 652 PHE A C 1
ATOM 5078 O O . PHE A 1 652 ? 0.747 32.875 -20.969 1 96.31 652 PHE A O 1
ATOM 5085 N N . PHE A 1 653 ? 2.508 31.688 -20.375 1 96.56 653 PHE A N 1
ATOM 5086 C CA . PHE A 1 653 ? 2.871 32.531 -19.25 1 96.56 653 PHE A CA 1
ATOM 5087 C C . PHE A 1 653 ? 4.355 32.875 -19.281 1 96.56 653 PHE A C 1
ATOM 5089 O O . PHE A 1 653 ? 5.195 32.031 -18.938 1 96.56 653 PHE A O 1
ATOM 5096 N N . PRO A 1 654 ? 4.762 34.031 -19.516 1 95.75 654 PRO A N 1
ATOM 5097 C CA . PRO A 1 654 ? 6.156 34.469 -19.594 1 95.75 654 PRO A CA 1
ATOM 5098 C C . PRO A 1 654 ? 6.652 35.094 -18.281 1 95.75 654 PRO A C 1
ATOM 5100 O O . PRO A 1 654 ? 5.844 35.531 -17.469 1 95.75 654 PRO A O 1
ATOM 5103 N N . ALA A 1 655 ? 7.934 35.094 -18.047 1 95.5 655 ALA A N 1
ATOM 5104 C CA . ALA A 1 655 ? 8.578 35.781 -16.938 1 95.5 655 ALA A CA 1
ATOM 5105 C C . ALA A 1 655 ? 9.977 36.281 -17.312 1 95.5 655 ALA A C 1
ATOM 5107 O O . ALA A 1 655 ? 10.664 35.625 -18.109 1 95.5 655 ALA A O 1
ATOM 5108 N N . VAL A 1 656 ? 10.414 37.406 -16.766 1 95.75 656 VAL A N 1
ATOM 5109 C CA . VAL A 1 656 ? 11.734 37.969 -17 1 95.75 656 VAL A CA 1
ATOM 5110 C C . VAL A 1 656 ? 12.328 38.438 -15.672 1 95.75 656 VAL A C 1
ATOM 5112 O O . VAL A 1 656 ? 11.617 38.969 -14.82 1 95.75 656 VAL A O 1
ATOM 5115 N N . SER A 1 657 ? 13.516 38.25 -15.477 1 95.62 657 SER A N 1
ATOM 5116 C CA . SER A 1 657 ? 14.258 38.75 -14.328 1 95.62 657 SER A CA 1
ATOM 5117 C C . SER A 1 657 ? 15.609 39.312 -14.75 1 95.62 657 SER A C 1
ATOM 5119 O O . SER A 1 657 ? 16.281 38.75 -15.625 1 95.62 657 SER A O 1
ATOM 5121 N N . VAL A 1 658 ? 16.078 40.406 -14.109 1 96.38 658 VAL A N 1
ATOM 5122 C CA . VAL A 1 658 ? 17.344 41.062 -14.406 1 96.38 658 VAL A CA 1
ATOM 5123 C C . VAL A 1 658 ? 18.094 41.375 -13.109 1 96.38 658 VAL A C 1
ATOM 5125 O O . VAL A 1 658 ? 17.469 41.562 -12.062 1 96.38 658 VAL A O 1
ATOM 5128 N N . GLY A 1 659 ? 19.328 41.312 -13.156 1 96.44 659 GLY A N 1
ATOM 5129 C CA . GLY A 1 659 ? 20.203 41.656 -12.039 1 96.44 659 GLY A CA 1
ATOM 5130 C C . GLY A 1 659 ? 21.422 42.438 -12.453 1 96.44 659 GLY A C 1
ATOM 5131 O O . GLY A 1 659 ? 21.969 42.219 -13.531 1 96.44 659 GLY A O 1
ATOM 5132 N N . TRP A 1 660 ? 21.797 43.406 -11.602 1 97.19 660 TRP A N 1
ATOM 5133 C CA . TRP A 1 660 ? 22.969 44.25 -11.805 1 97.19 660 TRP A CA 1
ATOM 5134 C C . TRP A 1 660 ? 23.844 44.281 -10.555 1 97.19 660 TRP A C 1
ATOM 5136 O O . TRP A 1 660 ? 23.422 44.781 -9.508 1 97.19 660 TRP A O 1
ATOM 5146 N N . ARG A 1 661 ? 24.969 43.719 -10.734 1 95.81 661 ARG A N 1
ATOM 5147 C CA . ARG A 1 661 ? 25.938 43.75 -9.641 1 95.81 661 ARG A CA 1
ATOM 5148 C C . ARG A 1 661 ? 26.844 44.969 -9.727 1 95.81 661 ARG A C 1
ATOM 5150 O O . ARG A 1 661 ? 27.859 44.938 -10.406 1 95.81 661 ARG A O 1
ATOM 5157 N N . LEU A 1 662 ? 26.656 45.906 -8.953 1 94.75 662 LEU A N 1
ATOM 5158 C CA . LEU A 1 662 ? 27.344 47.188 -8.992 1 94.75 662 LEU A CA 1
ATOM 5159 C C . LEU A 1 662 ? 28.797 47.062 -8.555 1 94.75 662 LEU A C 1
ATOM 5161 O O . LEU A 1 662 ? 29.672 47.781 -9.055 1 94.75 662 LEU A O 1
ATOM 5165 N N . THR A 1 663 ? 29.062 46.219 -7.648 1 92.12 663 THR A N 1
ATOM 5166 C CA . THR A 1 663 ? 30.406 46.031 -7.125 1 92.12 663 THR A CA 1
ATOM 5167 C C . THR A 1 663 ? 31.344 45.531 -8.211 1 92.12 663 THR A C 1
ATOM 5169 O O . THR A 1 663 ? 32.562 45.594 -8.07 1 92.12 663 THR A O 1
ATOM 5172 N N . GLU A 1 664 ? 30.781 44.906 -9.234 1 90.5 664 GLU A N 1
ATOM 5173 C CA . GLU A 1 664 ? 31.609 44.406 -10.32 1 90.5 664 GLU A CA 1
ATOM 5174 C C . GLU A 1 664 ? 31.906 45.469 -11.352 1 90.5 664 GLU A C 1
ATOM 5176 O O . GLU A 1 664 ? 32.719 45.281 -12.25 1 90.5 664 GLU A O 1
ATOM 5181 N N . GLU A 1 665 ? 31.312 46.656 -11.211 1 93.12 665 GLU A N 1
ATOM 5182 C CA . GLU A 1 665 ? 31.641 47.812 -12.07 1 93.12 665 GLU A CA 1
ATOM 5183 C C . GLU A 1 665 ? 32.969 48.469 -11.656 1 93.12 665 GLU A C 1
ATOM 5185 O O . GLU A 1 665 ? 33.188 48.688 -10.469 1 93.12 665 GLU A O 1
ATOM 5190 N N . GLU A 1 666 ? 33.656 48.906 -12.633 1 89.5 666 GLU A N 1
ATOM 5191 C CA . GLU A 1 666 ? 34.938 49.5 -12.352 1 89.5 666 GLU A CA 1
ATOM 5192 C C . GLU A 1 666 ? 34.75 50.844 -11.609 1 89.5 666 GLU A C 1
ATOM 5194 O O . GLU A 1 666 ? 35.5 51.125 -10.664 1 89.5 666 GLU A O 1
ATOM 5199 N N . PHE A 1 667 ? 33.906 51.562 -12.016 1 91.75 667 PHE A N 1
ATOM 5200 C CA . PHE A 1 667 ? 33.719 52.844 -11.398 1 91.75 667 PHE A CA 1
ATOM 5201 C C . PHE A 1 667 ? 33.281 52.719 -9.945 1 91.75 667 PHE A C 1
ATOM 5203 O O . PHE A 1 667 ? 33.594 53.562 -9.109 1 91.75 667 PHE A O 1
ATOM 5210 N N . PHE A 1 668 ? 32.594 51.719 -9.664 1 91.88 668 PHE A N 1
ATOM 5211 C CA . PHE A 1 668 ? 32.094 51.5 -8.312 1 91.88 668 PHE A CA 1
ATOM 5212 C C . PHE A 1 668 ? 33.156 50.844 -7.434 1 91.88 668 PHE A C 1
ATOM 5214 O O . PHE A 1 668 ? 33.406 51.312 -6.32 1 91.88 668 PHE A O 1
ATOM 5221 N N . ARG A 1 669 ? 33.75 49.875 -7.902 1 85.12 669 ARG A N 1
ATOM 5222 C CA . ARG A 1 669 ? 34.781 49.125 -7.16 1 85.12 669 ARG A CA 1
ATOM 5223 C C . ARG A 1 669 ? 35.938 50.062 -6.75 1 85.12 669 ARG A C 1
ATOM 5225 O O . ARG A 1 669 ? 36.469 49.906 -5.66 1 85.12 669 ARG A O 1
ATOM 5232 N N . ASN A 1 670 ? 36.25 51.062 -7.562 1 85.75 670 ASN A N 1
ATOM 5233 C CA . ASN A 1 670 ? 37.406 51.906 -7.328 1 85.75 670 ASN A CA 1
ATOM 5234 C C . ASN A 1 670 ? 37.062 53.062 -6.387 1 85.75 670 ASN A C 1
ATOM 5236 O O . ASN A 1 670 ? 37.938 53.656 -5.777 1 85.75 670 ASN A O 1
ATOM 5240 N N . ASN A 1 671 ? 35.781 53.312 -6.234 1 88 671 ASN A N 1
ATOM 5241 C CA . ASN A 1 671 ? 35.438 54.5 -5.488 1 88 671 ASN A CA 1
ATOM 5242 C C . ASN A 1 671 ? 34.719 54.156 -4.184 1 88 671 ASN A C 1
ATOM 5244 O O . ASN A 1 671 ? 34.656 55 -3.268 1 88 671 ASN A O 1
ATOM 5248 N N . VAL A 1 672 ? 34.062 53.125 -4.152 1 87 672 VAL A N 1
ATOM 5249 C CA . VAL A 1 672 ? 33.312 52.75 -2.971 1 87 672 VAL A CA 1
ATOM 5250 C C . VAL A 1 672 ? 33.781 51.406 -2.449 1 87 672 VAL A C 1
ATOM 5252 O O . VAL A 1 672 ? 33.344 50.344 -2.896 1 87 672 VAL A O 1
ATOM 5255 N N . GLY A 1 673 ? 34.656 51.438 -1.552 1 79.88 673 GLY A N 1
ATOM 5256 C CA . GLY A 1 673 ? 35.312 50.219 -1.146 1 79.88 673 GLY A CA 1
ATOM 5257 C C . GLY A 1 673 ? 34.625 49.5 0.007 1 79.88 673 GLY A C 1
ATOM 5258 O O . GLY A 1 673 ? 34.969 48.344 0.32 1 79.88 673 GLY A O 1
ATOM 5259 N N . PHE A 1 674 ? 33.688 50.031 0.592 1 86.12 674 PHE A N 1
ATOM 5260 C CA . PHE A 1 674 ? 33.188 49.406 1.81 1 86.12 674 PHE A CA 1
ATOM 5261 C C . PHE A 1 674 ? 32.156 48.312 1.479 1 86.12 674 PHE A C 1
ATOM 5263 O O . PHE A 1 674 ? 31.875 47.469 2.316 1 86.12 674 PHE A O 1
ATOM 5270 N N . PHE A 1 675 ? 31.688 48.156 0.216 1 91.25 675 PHE A N 1
ATOM 5271 C CA . PHE A 1 675 ? 30.766 47.094 -0.184 1 91.25 675 PHE A CA 1
ATOM 5272 C C . PHE A 1 675 ? 31.547 45.875 -0.705 1 91.25 675 PHE A C 1
ATOM 5274 O O . PHE A 1 675 ? 32.375 46.031 -1.613 1 91.25 675 PHE A O 1
ATOM 5281 N N . ASP A 1 676 ? 31.266 44.719 -0.078 1 88.62 676 ASP A N 1
ATOM 5282 C CA . ASP A 1 676 ? 31.781 43.469 -0.626 1 88.62 676 ASP A CA 1
ATOM 5283 C C . ASP A 1 676 ? 30.938 43 -1.796 1 88.62 676 ASP A C 1
ATOM 5285 O O . ASP A 1 676 ? 31.453 42.375 -2.73 1 88.62 676 ASP A O 1
ATOM 5289 N N . ASN A 1 677 ? 29.734 43.219 -1.693 1 90.88 677 ASN A N 1
ATOM 5290 C CA . ASN A 1 677 ? 28.766 42.906 -2.74 1 90.88 677 ASN A CA 1
ATOM 5291 C C . ASN A 1 677 ? 27.578 43.875 -2.705 1 90.88 677 ASN A C 1
ATOM 5293 O O . ASN A 1 677 ? 27.109 44.25 -1.628 1 90.88 677 ASN A O 1
ATOM 5297 N N . LEU A 1 678 ? 27.203 44.375 -3.766 1 94.75 678 LEU A N 1
ATOM 5298 C CA . LEU A 1 678 ? 26 45.188 -3.936 1 94.75 678 LEU A CA 1
ATOM 5299 C C . LEU A 1 678 ? 25.297 44.844 -5.246 1 94.75 678 LEU A C 1
ATOM 5301 O O . LEU A 1 678 ? 25.859 45 -6.324 1 94.75 678 LEU A O 1
ATOM 5305 N N . LYS A 1 679 ? 24.094 44.344 -5.125 1 95.44 679 LYS A N 1
ATOM 5306 C CA . LYS A 1 679 ? 23.344 43.875 -6.293 1 95.44 679 LYS A CA 1
ATOM 5307 C C . LYS A 1 679 ? 21.906 44.375 -6.246 1 95.44 679 LYS A C 1
ATOM 5309 O O . LYS A 1 679 ? 21.266 44.375 -5.191 1 95.44 679 LYS A O 1
ATOM 5314 N N . ILE A 1 680 ? 21.422 44.875 -7.332 1 96.94 680 ILE A N 1
ATOM 5315 C CA . ILE A 1 680 ? 20.016 45.219 -7.52 1 96.94 680 ILE A CA 1
ATOM 5316 C C . ILE A 1 680 ? 19.391 44.281 -8.531 1 96.94 680 ILE A C 1
ATOM 5318 O O . ILE A 1 680 ? 20.016 43.938 -9.547 1 96.94 680 ILE A O 1
ATOM 5322 N N . ARG A 1 681 ? 18.266 43.812 -8.195 1 95.94 681 ARG A N 1
ATOM 5323 C CA . ARG A 1 681 ? 17.594 42.906 -9.117 1 95.94 681 ARG A CA 1
ATOM 5324 C C . ARG A 1 681 ? 16.109 43.25 -9.227 1 95.94 681 ARG A C 1
ATOM 5326 O O . ARG A 1 681 ? 15.523 43.812 -8.305 1 95.94 681 ARG A O 1
ATOM 5333 N N . ALA A 1 682 ? 15.477 42.844 -10.305 1 96.75 682 ALA A N 1
ATOM 5334 C CA . ALA A 1 682 ? 14.055 43.031 -10.562 1 96.75 682 ALA A CA 1
ATOM 5335 C C . ALA A 1 682 ? 13.5 41.875 -11.398 1 96.75 682 ALA A C 1
ATOM 5337 O O . ALA A 1 682 ? 14.211 41.312 -12.227 1 96.75 682 ALA A O 1
ATOM 5338 N N . SER A 1 683 ? 12.258 41.562 -11.117 1 96 683 SER A N 1
ATOM 5339 C CA . SER A 1 683 ? 11.617 40.531 -11.891 1 96 683 SER A CA 1
ATOM 5340 C C . SER A 1 683 ? 10.148 40.844 -12.156 1 96 683 SER A C 1
ATOM 5342 O O . SER A 1 683 ? 9.523 41.594 -11.398 1 96 683 SER A O 1
ATOM 5344 N N . TRP A 1 684 ? 9.641 40.312 -13.227 1 96 684 TRP A N 1
ATOM 5345 C CA . TRP A 1 684 ? 8.234 40.344 -13.602 1 96 684 TRP A CA 1
ATOM 5346 C C . TRP A 1 684 ? 7.824 39.094 -14.328 1 96 684 TRP A C 1
ATOM 5348 O O . TRP A 1 684 ? 8.594 38.562 -15.141 1 96 684 TRP A O 1
ATOM 5358 N N . GLY A 1 685 ? 6.648 38.656 -14.008 1 95.12 685 GLY A N 1
ATOM 5359 C CA . GLY A 1 685 ? 6.199 37.469 -14.75 1 95.12 685 GLY A CA 1
ATOM 5360 C C . GLY A 1 685 ? 4.75 37.125 -14.469 1 95.12 685 GLY A C 1
ATOM 5361 O O . GLY A 1 685 ? 4.113 37.719 -13.602 1 95.12 685 GLY A O 1
ATOM 5362 N N . GLN A 1 686 ? 4.242 36.156 -15.328 1 95.62 686 GLN A N 1
ATOM 5363 C CA . GLN A 1 686 ? 2.891 35.625 -15.195 1 95.62 686 GLN A CA 1
ATOM 5364 C C . GLN A 1 686 ? 2.922 34.125 -14.906 1 95.62 686 GLN A C 1
ATOM 5366 O O . GLN A 1 686 ? 3.803 33.406 -15.398 1 95.62 686 GLN A O 1
ATOM 5371 N N . THR A 1 687 ? 2.029 33.719 -14.094 1 94.81 687 THR A N 1
ATOM 5372 C CA . THR A 1 687 ? 1.841 32.312 -13.812 1 94.81 687 THR A CA 1
ATOM 5373 C C . THR A 1 687 ? 0.358 31.953 -13.836 1 94.81 687 THR A C 1
ATOM 5375 O O . THR A 1 687 ? -0.472 32.688 -13.297 1 94.81 687 THR A O 1
ATOM 5378 N N . GLY A 1 688 ? 0.078 30.812 -14.508 1 94.25 688 GLY A N 1
ATOM 5379 C CA . GLY A 1 688 ? -1.297 30.344 -14.508 1 94.25 688 GLY A CA 1
ATOM 5380 C C . GLY A 1 688 ? -1.661 29.547 -13.266 1 94.25 688 GLY A C 1
ATOM 5381 O O . GLY A 1 688 ? -0.816 28.859 -12.695 1 94.25 688 GLY A O 1
ATOM 5382 N N . ASN A 1 689 ? -2.938 29.672 -12.859 1 94.69 689 ASN A N 1
ATOM 5383 C CA . ASN A 1 689 ? -3.486 28.906 -11.75 1 94.69 689 ASN A CA 1
ATOM 5384 C C . ASN A 1 689 ? -4.762 28.172 -12.156 1 94.69 689 ASN A C 1
ATOM 5386 O O . ASN A 1 689 ? -5.715 28.781 -12.625 1 94.69 689 ASN A O 1
ATOM 5390 N N . ASP A 1 690 ? -4.738 26.875 -12 1 93.88 690 ASP A N 1
ATOM 5391 C CA . ASP A 1 690 ? -5.906 26.078 -12.383 1 93.88 690 ASP A CA 1
ATOM 5392 C C . ASP A 1 690 ? -6.559 25.438 -11.164 1 93.88 690 ASP A C 1
ATOM 5394 O O . ASP A 1 690 ? -7.262 24.438 -11.281 1 93.88 690 ASP A O 1
ATOM 5398 N N . ARG A 1 691 ? -6.262 25.844 -9.938 1 92 691 ARG A N 1
ATOM 5399 C CA . ARG A 1 691 ? -6.82 25.25 -8.727 1 92 691 ARG A CA 1
ATOM 5400 C C . ARG A 1 691 ? -8.289 25.641 -8.555 1 92 691 ARG A C 1
ATOM 5402 O O . ARG A 1 691 ? -8.625 26.391 -7.629 1 92 691 ARG A O 1
ATOM 5409 N N . VAL A 1 692 ? -9.141 25.156 -9.344 1 90.94 692 VAL A N 1
ATOM 5410 C CA . VAL A 1 692 ? -10.586 25.344 -9.336 1 90.94 692 VAL A CA 1
ATOM 5411 C C . VAL A 1 692 ? -11.281 23.984 -9.445 1 90.94 692 VAL A C 1
ATOM 5413 O O . VAL A 1 692 ? -10.648 22.984 -9.742 1 90.94 692 VAL A O 1
ATOM 5416 N N . ASP A 1 693 ? -12.484 23.984 -9.156 1 89.38 693 ASP A N 1
ATOM 5417 C CA . ASP A 1 693 ? -13.227 22.734 -9.273 1 89.38 693 ASP A CA 1
ATOM 5418 C C . ASP A 1 693 ? -13.289 22.281 -10.734 1 89.38 693 ASP A C 1
ATOM 5420 O O . ASP A 1 693 ? -13.453 23.094 -11.641 1 89.38 693 ASP A O 1
ATOM 5424 N N . PRO A 1 694 ? -13.227 21.062 -10.969 1 90.5 694 PRO A N 1
ATOM 5425 C CA . PRO A 1 694 ? -13.164 20.547 -12.344 1 90.5 694 PRO A CA 1
ATOM 5426 C C . PRO A 1 694 ? -14.516 20.594 -13.055 1 90.5 694 PRO A C 1
ATOM 5428 O O . PRO A 1 694 ? -15.562 20.625 -12.398 1 90.5 694 PRO A O 1
ATOM 5431 N N . TYR A 1 695 ? -14.539 20.672 -14.406 1 89.38 695 TYR A N 1
ATOM 5432 C CA . TYR A 1 695 ? -15.641 20.484 -15.336 1 89.38 695 TYR A CA 1
ATOM 5433 C C . TYR A 1 695 ? -16.672 21.594 -15.195 1 89.38 695 TYR A C 1
ATOM 5435 O O . TYR A 1 695 ? -17.875 21.344 -15.328 1 89.38 695 TYR A O 1
ATOM 5443 N N . GLN A 1 696 ? -16.219 22.719 -14.859 1 90.25 696 GLN A N 1
ATOM 5444 C CA . GLN A 1 696 ? -17.109 23.875 -14.758 1 90.25 696 GLN A CA 1
ATOM 5445 C C . GLN A 1 696 ? -17.781 24.172 -16.094 1 90.25 696 GLN A C 1
ATOM 5447 O O . GLN A 1 696 ? -18.828 24.828 -16.125 1 90.25 696 GLN A O 1
ATOM 5452 N N . TYR A 1 697 ? -17.25 23.672 -17.188 1 91.94 697 TYR A N 1
ATOM 5453 C CA . TYR A 1 697 ? -17.75 23.969 -18.516 1 91.94 697 TYR A CA 1
ATOM 5454 C C . TYR A 1 697 ? -18.859 23 -18.922 1 91.94 697 TYR A C 1
ATOM 5456 O O . TYR A 1 697 ? -19.5 23.172 -19.953 1 91.94 697 TYR A O 1
ATOM 5464 N N . LEU A 1 698 ? -19.125 22.047 -18.125 1 89.31 698 LEU A N 1
ATOM 5465 C CA . LEU A 1 698 ? -20.172 21.062 -18.406 1 89.31 698 LEU A CA 1
ATOM 5466 C C . LEU A 1 698 ? -21.359 21.266 -17.469 1 89.31 698 LEU A C 1
ATOM 5468 O O . LEU A 1 698 ? -21.188 21.594 -16.297 1 89.31 698 LEU A O 1
ATOM 5472 N N . ALA A 1 699 ? -22.547 21.016 -18.062 1 85.56 699 ALA A N 1
ATOM 5473 C CA . ALA A 1 699 ? -23.703 20.891 -17.172 1 85.56 699 ALA A CA 1
ATOM 5474 C C . ALA A 1 699 ? -23.672 19.594 -16.391 1 85.56 699 ALA A C 1
ATOM 5476 O O . ALA A 1 699 ? -23.391 18.531 -16.953 1 85.56 699 ALA A O 1
ATOM 5477 N N . SER A 1 700 ? -23.688 19.781 -15.125 1 82.62 700 SER A N 1
ATOM 5478 C CA . SER A 1 700 ? -23.609 18.578 -14.297 1 82.62 700 SER A CA 1
ATOM 5479 C C . SER A 1 700 ? -24.906 18.359 -13.516 1 82.62 700 SER A C 1
ATOM 5481 O O . SER A 1 700 ? -25.578 19.312 -13.148 1 82.62 700 SER A O 1
ATOM 5483 N N . TYR A 1 701 ? -25.203 17.016 -13.414 1 84 701 TYR A N 1
ATOM 5484 C CA . TYR A 1 701 ? -26.359 16.594 -12.625 1 84 701 TYR A CA 1
ATOM 5485 C C . TYR A 1 701 ? -25.922 15.711 -11.453 1 84 701 TYR A C 1
ATOM 5487 O O . TYR A 1 701 ? -24.984 14.938 -11.57 1 84 701 TYR A O 1
ATOM 5495 N N . GLY A 1 702 ? -26.578 15.969 -10.32 1 82.62 702 GLY A N 1
ATOM 5496 C CA . GLY A 1 702 ? -26.344 15.156 -9.133 1 82.62 702 GLY A CA 1
ATOM 5497 C C . GLY A 1 702 ? -27.594 14.469 -8.633 1 82.62 702 GLY A C 1
ATOM 5498 O O . GLY A 1 702 ? -28.703 14.758 -9.086 1 82.62 702 GLY A O 1
ATOM 5499 N N . PHE A 1 703 ? -27.328 13.438 -7.797 1 81.12 703 PHE A N 1
ATOM 5500 C CA . PHE A 1 703 ? -28.438 12.719 -7.203 1 81.12 703 PHE A CA 1
ATOM 5501 C C . PHE A 1 703 ? -28.969 13.453 -5.973 1 81.12 703 PHE A C 1
ATOM 5503 O O . PHE A 1 703 ? -28.188 13.977 -5.18 1 81.12 703 PHE A O 1
ATOM 5510 N N . GLY A 1 704 ? -30.156 13.688 -5.973 1 74.12 704 GLY A N 1
ATOM 5511 C CA . GLY A 1 704 ? -30.812 14.281 -4.82 1 74.12 704 GLY A CA 1
ATOM 5512 C C . GLY A 1 704 ? -31.562 13.273 -3.973 1 74.12 704 GLY A C 1
ATOM 5513 O O . GLY A 1 704 ? -31.203 12.094 -3.941 1 74.12 704 GLY A O 1
ATOM 5514 N N . ASP A 1 705 ? -32.594 13.766 -3.246 1 66.62 705 ASP A N 1
ATOM 5515 C CA . ASP A 1 705 ? -33.375 12.953 -2.326 1 66.62 705 ASP A CA 1
ATOM 5516 C C . ASP A 1 705 ? -34.188 11.914 -3.082 1 66.62 705 ASP A C 1
ATOM 5518 O O . ASP A 1 705 ? -34.531 12.117 -4.25 1 66.62 705 ASP A O 1
ATOM 5522 N N . GLY A 1 706 ? -34.406 10.695 -2.52 1 69.69 706 GLY A N 1
ATOM 5523 C CA . GLY A 1 706 ? -35.188 9.617 -3.078 1 69.69 706 GLY A CA 1
ATOM 5524 C C . GLY A 1 706 ? -36.688 9.891 -3.025 1 69.69 706 GLY A C 1
ATOM 5525 O O . GLY A 1 706 ? -37.188 10.492 -2.07 1 69.69 706 GLY A O 1
ATOM 5526 N N . TYR A 1 707 ? -37.312 9.75 -4.207 1 71.56 707 TYR A N 1
ATOM 5527 C CA . TYR A 1 707 ? -38.781 9.875 -4.273 1 71.56 707 TYR A CA 1
ATOM 5528 C C . TYR A 1 707 ? -39.438 8.523 -4.527 1 71.56 707 TYR A C 1
ATOM 5530 O O . TYR A 1 707 ? -38.844 7.648 -5.168 1 71.56 707 TYR A O 1
ATOM 5538 N N . ILE A 1 708 ? -40.469 8.164 -3.846 1 69.62 708 ILE A N 1
ATOM 5539 C CA . ILE A 1 708 ? -41.188 6.918 -4.035 1 69.62 708 ILE A CA 1
ATOM 5540 C C . ILE A 1 708 ? -42.312 7.129 -5.062 1 69.62 708 ILE A C 1
ATOM 5542 O O . ILE A 1 708 ? -43.219 7.922 -4.844 1 69.62 708 ILE A O 1
ATOM 5546 N N . PHE A 1 709 ? -41.906 6.637 -6.352 1 68.31 709 PHE A N 1
ATOM 5547 C CA . PHE A 1 709 ? -42.938 6.711 -7.371 1 68.31 709 PHE A CA 1
ATOM 5548 C C . PHE A 1 709 ? -43.75 5.418 -7.418 1 68.31 709 PHE A C 1
ATOM 5550 O O . PHE A 1 709 ? -43.344 4.445 -8.047 1 68.31 709 PHE A O 1
ATOM 5557 N N . GLY A 1 710 ? -44.719 5.141 -7.035 1 57.78 710 GLY A N 1
ATOM 5558 C CA . GLY A 1 710 ? -45.5 3.914 -7.176 1 57.78 710 GLY A CA 1
ATOM 5559 C C . GLY A 1 710 ? -44.656 2.662 -6.984 1 57.78 710 GLY A C 1
ATOM 5560 O O . GLY A 1 710 ? -43.438 2.697 -7.137 1 57.78 710 GLY A O 1
ATOM 5561 N N . GLY A 1 711 ? -44.875 1.744 -5.914 1 60.28 711 GLY A N 1
ATOM 5562 C CA . GLY A 1 711 ? -44.406 0.388 -5.672 1 60.28 711 GLY A CA 1
ATOM 5563 C C . GLY A 1 711 ? -43.344 0.304 -4.582 1 60.28 711 GLY A C 1
ATOM 5564 O O . GLY A 1 711 ? -42.656 -0.708 -4.457 1 60.28 711 GLY A O 1
ATOM 5565 N N . GLY A 1 712 ? -43.125 1.41 -3.809 1 61.88 712 GLY A N 1
ATOM 5566 C CA . GLY A 1 712 ? -42.406 1.306 -2.543 1 61.88 712 GLY A CA 1
ATOM 5567 C C . GLY A 1 712 ? -40.906 1.489 -2.678 1 61.88 712 GLY A C 1
ATOM 5568 O O . GLY A 1 712 ? -40.188 1.522 -1.678 1 61.88 712 GLY A O 1
ATOM 5569 N N . THR A 1 713 ? -40.406 1.46 -3.953 1 63.31 713 THR A N 1
ATOM 5570 C CA . THR A 1 713 ? -38.969 1.589 -4.062 1 63.31 713 THR A CA 1
ATOM 5571 C C . THR A 1 713 ? -38.562 3.051 -4.242 1 63.31 713 THR A C 1
ATOM 5573 O O . THR A 1 713 ? -39.156 3.762 -5.066 1 63.31 713 THR A O 1
ATOM 5576 N N . GLU A 1 714 ? -37.656 3.58 -3.398 1 68.25 714 GLU A N 1
ATOM 5577 C CA . GLU A 1 714 ? -37.125 4.938 -3.502 1 68.25 714 GLU A CA 1
ATOM 5578 C C . GLU A 1 714 ? -36.219 5.086 -4.719 1 68.25 714 GLU A C 1
ATOM 5580 O O . GLU A 1 714 ? -35.344 4.25 -4.949 1 68.25 714 GLU A O 1
ATOM 5585 N N . VAL A 1 715 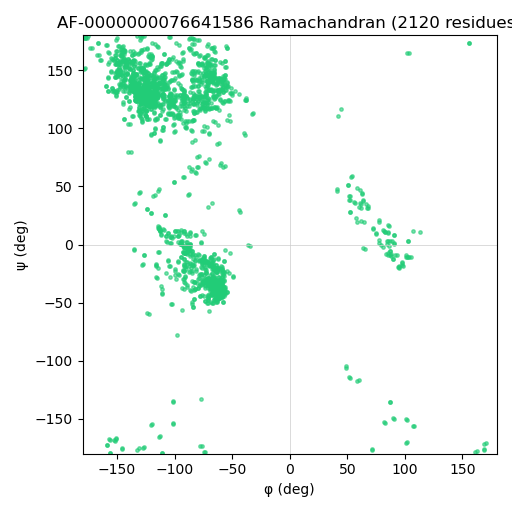? -36.719 5.996 -5.617 1 71.19 715 VAL A N 1
ATOM 5586 C CA . VAL A 1 715 ? -35.875 6.309 -6.777 1 71.19 715 VAL A CA 1
ATOM 5587 C C . VAL A 1 715 ? -35.219 7.672 -6.586 1 71.19 715 VAL A C 1
ATOM 5589 O O . VAL A 1 715 ? -35.906 8.656 -6.27 1 71.19 715 VAL A O 1
ATOM 5592 N N . PRO A 1 716 ? -33.906 7.695 -6.66 1 74.38 716 PRO A N 1
ATOM 5593 C CA . PRO A 1 716 ? -33.219 8.977 -6.461 1 74.38 716 PRO A CA 1
ATOM 5594 C C . PRO A 1 716 ? -33.594 10.023 -7.508 1 74.38 716 PRO A C 1
ATOM 5596 O O . PRO A 1 716 ? -33.875 9.672 -8.664 1 74.38 716 PRO A O 1
ATOM 5599 N N . SER A 1 717 ? -33.75 11.227 -7.16 1 80.12 717 SER A N 1
ATOM 5600 C CA . SER A 1 717 ? -34 12.328 -8.086 1 80.12 717 SER A CA 1
ATOM 5601 C C . SER A 1 717 ? -32.688 12.852 -8.672 1 80.12 717 SER A C 1
ATOM 5603 O O . SER A 1 717 ? -31.609 12.586 -8.133 1 80.12 717 SER A O 1
ATOM 5605 N N . LEU A 1 718 ? -32.75 13.336 -9.891 1 82.69 718 LEU A N 1
ATOM 5606 C CA . LEU A 1 718 ? -31.625 14.039 -10.508 1 82.69 718 LEU A CA 1
ATOM 5607 C C . LEU A 1 718 ? -31.875 15.547 -10.523 1 82.69 718 LEU A C 1
ATOM 5609 O O . LEU A 1 718 ? -32.969 15.992 -10.82 1 82.69 718 LEU A O 1
ATOM 5613 N N . TYR A 1 719 ? -30.953 16.297 -10.016 1 81.94 719 TYR A N 1
ATOM 5614 C CA . TYR A 1 719 ? -31.047 17.75 -10.078 1 81.94 719 TYR A CA 1
ATOM 5615 C C . TYR A 1 719 ? -29.781 18.375 -10.664 1 81.94 719 TYR A C 1
ATOM 5617 O O . TYR A 1 719 ? -28.703 17.797 -10.555 1 81.94 719 TYR A O 1
ATOM 5625 N N . GLN A 1 720 ? -29.984 19.5 -11.266 1 82.19 720 GLN A N 1
ATOM 5626 C CA . GLN A 1 720 ? -28.844 20.203 -11.82 1 82.19 720 GLN A CA 1
ATOM 5627 C C . GLN A 1 720 ? -27.984 20.797 -10.719 1 82.19 720 GLN A C 1
ATOM 5629 O O . GLN A 1 720 ? -28.469 21.562 -9.883 1 82.19 720 GLN A O 1
ATOM 5634 N N . THR A 1 721 ? -26.734 20.484 -10.695 1 79.38 721 THR A N 1
ATOM 5635 C CA . THR A 1 721 ? -25.828 20.938 -9.641 1 79.38 721 THR A CA 1
ATOM 5636 C C . THR A 1 721 ? -25.016 22.141 -10.102 1 79.38 721 THR A C 1
ATOM 5638 O O . THR A 1 721 ? -24.5 22.891 -9.281 1 79.38 721 THR A O 1
ATOM 5641 N N . ARG A 1 722 ? -24.859 22.328 -11.414 1 82.81 722 ARG A N 1
ATOM 5642 C CA . ARG A 1 722 ? -24 23.406 -11.891 1 82.81 722 ARG A CA 1
ATOM 5643 C C . ARG A 1 722 ? -24.453 23.922 -13.25 1 82.81 722 ARG A C 1
ATOM 5645 O O . ARG A 1 722 ? -24.719 23.125 -14.164 1 82.81 722 ARG A O 1
ATOM 5652 N N . THR A 1 723 ? -24.547 25.297 -13.312 1 85.75 723 THR A N 1
ATOM 5653 C CA . THR A 1 723 ? -24.688 25.953 -14.609 1 85.75 723 THR A CA 1
ATOM 5654 C C . THR A 1 723 ? -23.344 26.031 -15.328 1 85.75 723 THR A C 1
ATOM 5656 O O . THR A 1 723 ? -22.375 26.547 -14.773 1 85.75 723 THR A O 1
ATOM 5659 N N . PRO A 1 724 ? -23.312 25.547 -16.5 1 90.12 724 PRO A N 1
ATOM 5660 C CA . PRO A 1 724 ? -22.016 25.453 -17.172 1 90.12 724 PRO A CA 1
ATOM 5661 C C . PRO A 1 724 ? -21.469 26.812 -17.578 1 90.12 724 PRO A C 1
ATOM 5663 O O . PRO A 1 724 ? -22.234 27.703 -17.953 1 90.12 724 PRO A O 1
ATOM 5666 N N . ASN A 1 725 ? -20.203 27.031 -17.422 1 93.12 725 ASN A N 1
ATOM 5667 C CA . ASN A 1 725 ? -19.422 28.141 -17.969 1 93.12 725 ASN A CA 1
ATOM 5668 C C . ASN A 1 725 ? -18.422 27.656 -19.016 1 93.12 725 ASN A C 1
ATOM 5670 O O . ASN A 1 725 ? -17.266 27.375 -18.703 1 93.12 725 ASN A O 1
ATOM 5674 N N . PRO A 1 726 ? -18.812 27.609 -20.203 1 92.94 726 PRO A N 1
ATOM 5675 C CA . PRO A 1 726 ? -17.938 27.094 -21.266 1 92.94 726 PRO A CA 1
ATOM 5676 C C . PRO A 1 726 ? -16.703 27.969 -21.516 1 92.94 726 PRO A C 1
ATOM 5678 O O . PRO A 1 726 ? -15.781 27.547 -22.203 1 92.94 726 PRO A O 1
ATOM 5681 N N . ALA A 1 727 ? -16.75 29.188 -20.922 1 93.44 727 ALA A N 1
ATOM 5682 C CA . ALA A 1 727 ? -15.648 30.125 -21.172 1 93.44 727 ALA A CA 1
ATOM 5683 C C . ALA A 1 727 ? -14.633 30.094 -20.031 1 93.44 727 ALA A C 1
ATOM 5685 O O . ALA A 1 727 ? -13.711 30.906 -19.984 1 93.44 727 ALA A O 1
ATOM 5686 N N . ILE A 1 728 ? -14.719 29.156 -19.172 1 95.12 728 ILE A N 1
ATOM 5687 C CA . ILE A 1 728 ? -13.789 29.078 -18.047 1 95.12 728 ILE A CA 1
ATOM 5688 C C . ILE A 1 728 ? -12.359 29 -18.562 1 95.12 728 ILE A C 1
ATOM 5690 O O . ILE A 1 728 ? -12.086 28.359 -19.578 1 95.12 728 ILE A O 1
ATOM 5694 N N . THR A 1 729 ? -11.461 29.672 -17.859 1 94.19 729 THR A N 1
ATOM 5695 C CA . THR A 1 729 ? -10.055 29.703 -18.25 1 94.19 729 THR A CA 1
ATOM 5696 C C . THR A 1 729 ? -9.164 29.891 -17.031 1 94.19 729 THR A C 1
ATOM 5698 O O . THR A 1 729 ? -9.633 29.797 -15.891 1 94.19 729 THR A O 1
ATOM 5701 N N . TRP A 1 730 ? -7.898 30.156 -17.312 1 95.19 730 TRP A N 1
ATOM 5702 C CA . TRP A 1 730 ? -6.883 30.25 -16.266 1 95.19 730 TRP A CA 1
ATOM 5703 C C . TRP A 1 730 ? -7.059 31.531 -15.445 1 95.19 730 TRP A C 1
ATOM 5705 O O . TRP A 1 730 ? -7.367 32.594 -16 1 95.19 730 TRP A O 1
ATOM 5715 N N . GLU A 1 731 ? -6.938 31.375 -14.055 1 96 731 GLU A N 1
ATOM 5716 C CA . GLU A 1 731 ? -6.559 32.5 -13.227 1 96 731 GLU A CA 1
ATOM 5717 C C . GLU A 1 731 ? -5.113 32.906 -13.484 1 96 731 GLU A C 1
ATOM 5719 O O . GLU A 1 731 ? -4.234 32.062 -13.625 1 96 731 GLU A O 1
ATOM 5724 N N . VAL A 1 732 ? -4.793 34.188 -13.508 1 96.31 732 VAL A N 1
ATOM 5725 C CA . VAL A 1 732 ? -3.451 34.625 -13.891 1 96.31 732 VAL A CA 1
ATOM 5726 C C . VAL A 1 732 ? -2.826 35.438 -12.75 1 96.31 732 VAL A C 1
ATOM 5728 O O . VAL A 1 732 ? -3.41 36.406 -12.289 1 96.31 732 VAL A O 1
ATOM 5731 N N . ALA A 1 733 ? -1.685 35.062 -12.32 1 96.19 733 ALA A N 1
ATOM 5732 C CA . ALA A 1 733 ? -0.901 35.781 -11.328 1 96.19 733 ALA A CA 1
ATOM 5733 C C . ALA A 1 733 ? 0.134 36.688 -11.984 1 96.19 733 ALA A C 1
ATOM 5735 O O . ALA A 1 733 ? 1.083 36.188 -12.609 1 96.19 733 ALA A O 1
ATOM 5736 N N . ASN A 1 734 ? -0.038 37.938 -11.93 1 96.25 734 ASN A N 1
ATOM 5737 C CA . ASN A 1 734 ? 0.951 38.938 -12.359 1 96.25 734 ASN A CA 1
ATOM 5738 C C . ASN A 1 734 ? 1.851 39.344 -11.203 1 96.25 734 ASN A C 1
ATOM 5740 O O . ASN A 1 734 ? 1.391 40 -10.258 1 96.25 734 ASN A O 1
ATOM 5744 N N . GLN A 1 735 ? 3.123 39.094 -11.312 1 96.12 735 GLN A N 1
ATOM 5745 C CA . GLN A 1 735 ? 4.004 39.281 -10.164 1 96.12 735 GLN A CA 1
ATOM 5746 C C . GLN A 1 735 ? 5.168 40.188 -10.508 1 96.12 735 GLN A C 1
ATOM 5748 O O . GLN A 1 735 ? 5.926 39.938 -11.438 1 96.12 735 GLN A O 1
ATOM 5753 N N . PHE A 1 736 ? 5.301 41.219 -9.758 1 96.81 736 PHE A N 1
ATOM 5754 C CA . PHE A 1 736 ? 6.43 42.156 -9.867 1 96.81 736 PHE A CA 1
ATOM 5755 C C . PHE A 1 736 ? 7.234 42.156 -8.57 1 96.81 736 PHE A C 1
ATOM 5757 O O . PHE A 1 736 ? 6.664 42.125 -7.477 1 96.81 736 PHE A O 1
ATOM 5764 N N . ASP A 1 737 ? 8.547 42.188 -8.688 1 97.12 737 ASP A N 1
ATOM 5765 C CA . ASP A 1 737 ? 9.43 42.188 -7.523 1 97.12 737 ASP A CA 1
ATOM 5766 C C . ASP A 1 737 ? 10.688 43 -7.801 1 97.12 737 ASP A C 1
ATOM 5768 O O . ASP A 1 737 ? 11.25 42.938 -8.898 1 97.12 737 ASP A O 1
ATOM 5772 N N . ILE A 1 738 ? 11.148 43.812 -6.855 1 97.56 738 ILE A N 1
ATOM 5773 C CA . ILE A 1 738 ? 12.438 44.5 -6.902 1 97.56 738 ILE A CA 1
ATOM 5774 C C . ILE A 1 738 ? 13.18 44.281 -5.582 1 97.56 738 ILE A C 1
ATOM 5776 O O . ILE A 1 738 ? 12.57 44.312 -4.508 1 97.56 738 ILE A O 1
ATOM 5780 N N . GLY A 1 739 ? 14.422 43.938 -5.695 1 96.62 739 GLY A N 1
ATOM 5781 C CA . GLY A 1 739 ? 15.188 43.625 -4.5 1 96.62 739 GLY A CA 1
ATOM 5782 C C . GLY A 1 739 ? 16.562 44.25 -4.484 1 96.62 739 GLY A C 1
ATOM 5783 O O . GLY A 1 739 ? 17.141 44.531 -5.535 1 96.62 739 GLY A O 1
ATOM 5784 N N . LEU A 1 740 ? 17.078 44.469 -3.312 1 96.75 740 LEU A N 1
ATOM 5785 C CA . LEU A 1 740 ? 18.422 44.969 -3.037 1 96.75 740 LEU A CA 1
ATOM 5786 C C . LEU A 1 740 ? 19.172 44.031 -2.107 1 96.75 740 LEU A C 1
ATOM 5788 O O . LEU A 1 740 ? 18.641 43.625 -1.072 1 96.75 740 LEU A O 1
ATOM 5792 N N . GLU A 1 741 ? 20.328 43.688 -2.518 1 95.5 741 GLU A N 1
ATOM 5793 C CA . GLU A 1 741 ? 21.188 42.812 -1.724 1 95.5 741 GLU A CA 1
ATOM 5794 C C . GLU A 1 741 ? 22.562 43.469 -1.513 1 95.5 741 GLU A C 1
ATOM 5796 O O . GLU A 1 741 ? 23.141 44.031 -2.447 1 95.5 741 GLU A O 1
ATOM 5801 N N . ALA A 1 742 ? 23.031 43.281 -0.28 1 94.38 742 ALA A N 1
ATOM 5802 C CA . ALA A 1 742 ? 24.328 43.906 0.005 1 94.38 742 ALA A CA 1
ATOM 5803 C C . ALA A 1 742 ? 25.078 43.125 1.07 1 94.38 742 ALA A C 1
ATOM 5805 O O . ALA A 1 742 ? 24.469 42.469 1.921 1 94.38 742 ALA A O 1
ATOM 5806 N N . ALA A 1 743 ? 26.328 43.125 0.958 1 93.31 743 ALA A N 1
ATOM 5807 C CA . ALA A 1 743 ? 27.25 42.625 1.974 1 93.31 743 ALA A CA 1
ATOM 5808 C C . ALA A 1 743 ? 28.375 43.625 2.219 1 93.31 743 ALA A C 1
ATOM 5810 O O . ALA A 1 743 ? 28.922 44.219 1.272 1 93.31 743 ALA A O 1
ATOM 5811 N N . ILE A 1 744 ? 28.672 43.875 3.512 1 93.56 744 ILE A N 1
ATOM 5812 C CA . ILE A 1 744 ? 29.703 44.844 3.865 1 93.56 744 ILE A CA 1
ATOM 5813 C C . ILE A 1 744 ? 30.578 44.281 4.98 1 93.56 744 ILE A C 1
ATOM 5815 O O . ILE A 1 744 ? 30.266 43.25 5.578 1 93.56 744 ILE A O 1
ATOM 5819 N N . LEU A 1 745 ? 31.766 44.938 5.238 1 91.38 745 LEU A N 1
ATOM 5820 C CA . LEU A 1 745 ? 32.688 44.656 6.328 1 91.38 745 LEU A CA 1
ATOM 5821 C C . LEU A 1 745 ? 33.219 43.219 6.234 1 91.38 745 LEU A C 1
ATOM 5823 O O . LEU A 1 745 ? 33.094 42.438 7.195 1 91.38 745 LEU A O 1
ATOM 5827 N N . ASP A 1 746 ? 33.625 42.875 5.047 1 84.94 746 ASP A N 1
ATOM 5828 C CA . ASP A 1 746 ? 34.156 41.531 4.762 1 84.94 746 ASP A CA 1
ATOM 5829 C C . ASP A 1 746 ? 33.094 40.469 4.965 1 84.94 746 ASP A C 1
ATOM 5831 O O . ASP A 1 746 ? 33.344 39.469 5.633 1 84.94 746 ASP A O 1
ATOM 5835 N N . ASN A 1 747 ? 31.875 40.844 4.559 1 83.75 747 ASN A N 1
ATOM 5836 C CA . ASN A 1 747 ? 30.734 39.938 4.527 1 83.75 747 ASN A CA 1
ATOM 5837 C C . ASN A 1 747 ? 30.25 39.625 5.938 1 83.75 747 ASN A C 1
ATOM 5839 O O . ASN A 1 747 ? 29.531 38.656 6.137 1 83.75 747 ASN A O 1
ATOM 5843 N N . ARG A 1 748 ? 30.672 40.375 7.008 1 89.56 748 ARG A N 1
ATOM 5844 C CA . ARG A 1 748 ? 30.203 40.156 8.367 1 89.56 748 ARG A CA 1
ATOM 5845 C C . ARG A 1 748 ? 28.75 40.656 8.516 1 89.56 748 ARG A C 1
ATOM 5847 O O . ARG A 1 748 ? 28 40.125 9.344 1 89.56 748 ARG A O 1
ATOM 5854 N N . PHE A 1 749 ? 28.531 41.688 7.742 1 93.5 749 PHE A N 1
ATOM 5855 C CA . PHE A 1 749 ? 27.172 42.219 7.734 1 93.5 749 PHE A CA 1
ATOM 5856 C C . PHE A 1 749 ? 26.547 42.094 6.352 1 93.5 749 PHE A C 1
ATOM 5858 O O . PHE A 1 749 ? 27.125 42.5 5.352 1 93.5 749 PHE A O 1
ATOM 5865 N N . SER A 1 750 ? 25.406 41.5 6.277 1 92.38 750 SER A N 1
ATOM 5866 C CA . SER A 1 750 ? 24.688 41.375 5.016 1 92.38 750 SER A CA 1
ATOM 5867 C C . SER A 1 750 ? 23.203 41.688 5.18 1 92.38 750 SER A C 1
ATOM 5869 O O . SER A 1 750 ? 22.641 41.5 6.258 1 92.38 750 SER A O 1
ATOM 5871 N N . PHE A 1 751 ? 22.547 42.188 4.203 1 93.88 751 PHE A N 1
ATOM 5872 C CA . PHE A 1 751 ? 21.109 42.438 4.254 1 93.88 751 PHE A CA 1
ATOM 5873 C C . PHE A 1 751 ? 20.484 42.25 2.871 1 93.88 751 PHE A C 1
ATOM 5875 O O . PHE A 1 751 ? 21.172 42.406 1.855 1 93.88 751 PHE A O 1
ATOM 5882 N N . GLU A 1 752 ? 19.297 41.875 2.783 1 94.56 752 GLU A N 1
ATOM 5883 C CA . GLU A 1 752 ? 18.453 41.75 1.609 1 94.56 752 GLU A CA 1
ATOM 5884 C C . GLU A 1 752 ? 17.047 42.312 1.876 1 94.56 752 GLU A C 1
ATOM 5886 O O . GLU A 1 752 ? 16.453 42.031 2.92 1 94.56 752 GLU A O 1
ATOM 5891 N N . ILE A 1 753 ? 16.578 43.125 0.948 1 96.5 753 ILE A N 1
ATOM 5892 C CA . ILE A 1 753 ? 15.25 43.719 1.062 1 96.5 753 ILE A CA 1
ATOM 5893 C C . ILE A 1 753 ? 14.523 43.625 -0.279 1 96.5 753 ILE A C 1
ATOM 5895 O O . ILE A 1 753 ? 15.109 43.906 -1.325 1 96.5 753 ILE A O 1
ATOM 5899 N N . ASP A 1 754 ? 13.297 43.188 -0.223 1 96.94 754 ASP A N 1
ATOM 5900 C CA . ASP A 1 754 ? 12.484 43.062 -1.429 1 96.94 754 ASP A CA 1
ATOM 5901 C C . ASP A 1 754 ? 11.156 43.781 -1.28 1 96.94 754 ASP A C 1
ATOM 5903 O O . ASP A 1 754 ? 10.508 43.688 -0.237 1 96.94 754 ASP A O 1
ATOM 5907 N N . TYR A 1 755 ? 10.828 44.438 -2.303 1 97.75 755 TYR A N 1
ATOM 5908 C CA . TYR A 1 755 ? 9.469 44.938 -2.465 1 97.75 755 TYR A CA 1
ATOM 5909 C C . TYR A 1 755 ? 8.734 44.156 -3.553 1 97.75 755 TYR A C 1
ATOM 5911 O O . TYR A 1 755 ? 9.289 43.906 -4.629 1 97.75 755 TYR A O 1
ATOM 5919 N N . PHE A 1 756 ? 7.531 43.781 -3.25 1 96.94 756 PHE A N 1
ATOM 5920 C CA . PHE A 1 756 ? 6.754 43.031 -4.23 1 96.94 756 PHE A CA 1
ATOM 5921 C C . PHE A 1 756 ? 5.371 43.656 -4.41 1 96.94 756 PHE A C 1
ATOM 5923 O O . PHE A 1 756 ? 4.824 44.25 -3.484 1 96.94 756 PHE A O 1
ATOM 5930 N N . ASP A 1 757 ? 4.82 43.469 -5.594 1 97.31 757 ASP A N 1
ATOM 5931 C CA . ASP A 1 757 ? 3.49 43.906 -6.012 1 97.31 757 ASP A CA 1
ATOM 5932 C C . ASP A 1 757 ? 2.846 42.906 -6.945 1 97.31 757 ASP A C 1
ATOM 5934 O O . ASP A 1 757 ? 3.217 42.781 -8.117 1 97.31 757 ASP A O 1
ATOM 5938 N N . TYR A 1 758 ? 1.836 42.219 -6.379 1 96.69 758 TYR A N 1
ATOM 5939 C CA . TYR A 1 758 ? 1.196 41.125 -7.105 1 96.69 758 TYR A CA 1
ATOM 5940 C C . TYR A 1 758 ? -0.252 41.469 -7.434 1 96.69 758 TYR A C 1
ATOM 5942 O O . TYR A 1 758 ? -0.958 42.062 -6.617 1 96.69 758 TYR A O 1
ATOM 5950 N N . LEU A 1 759 ? -0.663 41.094 -8.664 1 97.56 759 LEU A N 1
ATOM 5951 C CA . LEU A 1 759 ? -2.047 41.25 -9.102 1 97.56 759 LEU A CA 1
ATOM 5952 C C . LEU A 1 759 ? -2.588 39.938 -9.656 1 97.56 759 LEU A C 1
ATOM 5954 O O . LEU A 1 759 ? -2.041 39.406 -10.617 1 97.56 759 LEU A O 1
ATOM 5958 N N . ARG A 1 760 ? -3.586 39.438 -8.984 1 97.31 760 ARG A N 1
ATOM 5959 C CA . ARG A 1 760 ? -4.293 38.281 -9.484 1 97.31 760 ARG A CA 1
ATOM 5960 C C . ARG A 1 760 ? -5.516 38.688 -10.305 1 97.31 760 ARG A C 1
ATOM 5962 O O . ARG A 1 760 ? -6.363 39.438 -9.828 1 97.31 760 ARG A O 1
ATOM 5969 N N . THR A 1 761 ? -5.547 38.188 -11.531 1 97.5 761 THR A N 1
ATOM 5970 C CA . THR A 1 761 ? -6.684 38.469 -12.391 1 97.5 761 THR A CA 1
ATOM 5971 C C . THR A 1 761 ? -7.402 37.188 -12.797 1 97.5 761 THR A C 1
ATOM 5973 O O . THR A 1 761 ? -6.871 36.094 -12.625 1 97.5 761 THR A O 1
ATOM 5976 N N . ASP A 1 762 ? -8.648 37.344 -13.266 1 96.62 762 ASP A N 1
ATOM 5977 C CA . ASP A 1 762 ? -9.461 36.25 -13.797 1 96.62 762 ASP A CA 1
ATOM 5978 C C . ASP A 1 762 ? -9.719 35.188 -12.734 1 96.62 762 ASP A C 1
ATOM 5980 O O . ASP A 1 762 ? -9.68 33.969 -13.031 1 96.62 762 ASP A O 1
ATOM 5984 N N . ILE A 1 763 ? -9.859 35.656 -11.508 1 96.69 763 ILE A N 1
ATOM 5985 C CA . ILE A 1 763 ? -10.211 34.719 -10.453 1 96.69 763 ILE A CA 1
ATOM 5986 C C . ILE A 1 763 ? -11.641 34.219 -10.664 1 96.69 763 ILE A C 1
ATOM 5988 O O . ILE A 1 763 ? -12.547 35 -10.961 1 96.69 763 ILE A O 1
ATOM 5992 N N . LEU A 1 764 ? -11.836 32.938 -10.555 1 94.06 764 LEU A N 1
ATOM 5993 C CA . LEU A 1 764 ? -13.164 32.344 -10.727 1 94.06 764 LEU A CA 1
ATOM 5994 C C . LEU A 1 764 ? -14.062 32.719 -9.547 1 94.06 764 LEU A C 1
ATOM 5996 O O . LEU A 1 764 ? -13.75 32.375 -8.398 1 94.06 764 LEU A O 1
ATOM 6000 N N . THR A 1 765 ? -15.07 33.406 -9.773 1 91.62 765 THR A N 1
ATOM 6001 C CA . THR A 1 765 ? -16.062 33.781 -8.758 1 91.62 765 THR A CA 1
ATOM 6002 C C . THR A 1 765 ? -17.438 33.938 -9.391 1 91.62 765 THR A C 1
ATOM 6004 O O . THR A 1 765 ? -17.562 34 -10.617 1 91.62 765 THR A O 1
ATOM 6007 N N . GLN A 1 766 ? -18.469 34 -8.531 1 87.69 766 GLN A N 1
ATOM 6008 C CA . GLN A 1 766 ? -19.844 34.125 -9 1 87.69 766 GLN A CA 1
ATOM 6009 C C . GLN A 1 766 ? -20.344 35.562 -8.898 1 87.69 766 GLN A C 1
ATOM 6011 O O . GLN A 1 766 ? -19.922 36.312 -8.016 1 87.69 766 GLN A O 1
ATOM 6016 N N . ARG A 1 767 ? -21.234 35.906 -9.836 1 83.81 767 ARG A N 1
ATOM 6017 C CA . ARG A 1 767 ? -21.938 37.188 -9.758 1 83.81 767 ARG A CA 1
ATOM 6018 C C . ARG A 1 767 ? -23.219 37.062 -8.938 1 83.81 767 ARG A C 1
ATOM 6020 O O . ARG A 1 767 ? -24.281 37.531 -9.367 1 83.81 767 ARG A O 1
ATOM 6027 N N . ASN A 1 768 ? -23.156 36.375 -7.867 1 75.12 768 ASN A N 1
ATOM 6028 C CA . ASN A 1 768 ? -24.391 36.062 -7.145 1 75.12 768 ASN A CA 1
ATOM 6029 C C . ASN A 1 768 ? -24.781 37.188 -6.18 1 75.12 768 ASN A C 1
ATOM 6031 O O . ASN A 1 768 ? -25.938 37.281 -5.77 1 75.12 768 ASN A O 1
ATOM 6035 N N . ALA A 1 769 ? -23.891 37.938 -5.859 1 75.19 769 ALA A N 1
ATOM 6036 C CA . ALA A 1 769 ? -24.219 39 -4.891 1 75.19 769 ALA A CA 1
ATOM 6037 C C . ALA A 1 769 ? -25.141 40.031 -5.512 1 75.19 769 ALA A C 1
ATOM 6039 O O . ALA A 1 769 ? -25.906 40.688 -4.805 1 75.19 769 ALA A O 1
ATOM 6040 N N . SER A 1 770 ? -25.062 40.156 -6.91 1 74.19 770 SER A N 1
ATOM 6041 C CA . SER A 1 770 ? -25.875 41.156 -7.613 1 74.19 770 SER A CA 1
ATOM 6042 C C . SER A 1 770 ? -27.234 40.594 -8.016 1 74.19 770 SER A C 1
ATOM 6044 O O . SER A 1 770 ? -28.094 41.312 -8.492 1 74.19 770 SER A O 1
ATOM 6046 N N . VAL A 1 771 ? -27.328 39.188 -7.723 1 75.69 771 VAL A N 1
ATOM 6047 C CA . VAL A 1 771 ? -28.594 38.562 -8.07 1 75.69 771 VAL A CA 1
ATOM 6048 C C . VAL A 1 771 ? -29.453 38.375 -6.812 1 75.69 771 VAL A C 1
ATOM 6050 O O . VAL A 1 771 ? -29 37.781 -5.828 1 75.69 771 VAL A O 1
ATOM 6053 N N . PRO A 1 772 ? -30.688 38.938 -6.848 1 70.56 772 PRO A N 1
ATOM 6054 C CA . PRO A 1 772 ? -31.547 38.75 -5.68 1 70.56 772 PRO A CA 1
ATOM 6055 C C . PRO A 1 772 ? -31.766 37.281 -5.332 1 70.56 772 PRO A C 1
ATOM 6057 O O . PRO A 1 772 ? -31.906 36.469 -6.23 1 70.56 772 PRO A O 1
ATOM 6060 N N . GLN A 1 773 ? -31.641 36.906 -4.156 1 68.75 773 GLN A N 1
ATOM 6061 C CA .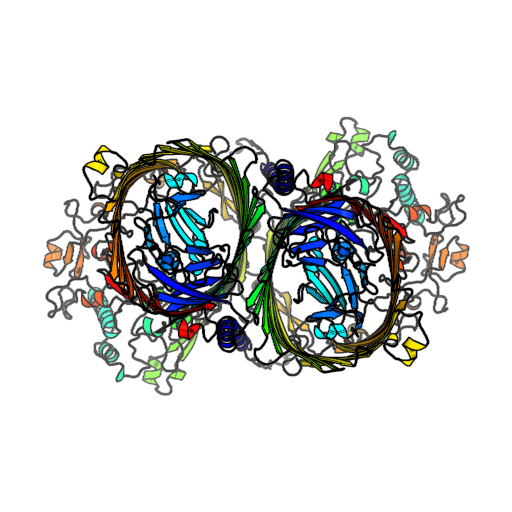 GLN A 1 773 ? -31.828 35.531 -3.686 1 68.75 773 GLN A CA 1
ATOM 6062 C C . GLN A 1 773 ? -33.156 34.969 -4.125 1 68.75 773 GLN A C 1
ATOM 6064 O O . GLN A 1 773 ? -33.312 33.75 -4.324 1 68.75 773 GLN A O 1
ATOM 6069 N N . THR A 1 774 ? -34.094 35.812 -4.379 1 71.56 774 THR A N 1
ATOM 6070 C CA . THR A 1 774 ? -35.438 35.406 -4.746 1 71.56 774 THR A CA 1
ATOM 6071 C C . THR A 1 774 ? -35.469 34.812 -6.145 1 71.56 774 THR A C 1
ATOM 6073 O O . THR A 1 774 ? -36.406 34.094 -6.504 1 71.56 774 THR A O 1
ATOM 6076 N N . SER A 1 775 ? -34.406 35.062 -6.812 1 70.56 775 SER A N 1
ATOM 6077 C CA . SER A 1 775 ? -34.375 34.562 -8.172 1 70.56 775 SER A CA 1
ATOM 6078 C C . SER A 1 775 ? -34.156 33.031 -8.188 1 70.56 775 SER A C 1
ATOM 6080 O O . SER A 1 775 ? -34.469 32.375 -9.172 1 70.56 775 SER A O 1
ATOM 6082 N N . GLY A 1 776 ? -33.688 32.438 -7.105 1 70.19 776 GLY A N 1
ATOM 6083 C CA . GLY A 1 776 ? -33.406 31.016 -7.023 1 70.19 776 GLY A CA 1
ATOM 6084 C C . GLY A 1 776 ? -32.312 30.562 -7.961 1 70.19 776 GLY A C 1
ATOM 6085 O O . GLY A 1 776 ? -32 29.375 -8.055 1 70.19 776 GLY A O 1
ATOM 6086 N N . LEU A 1 777 ? -31.812 31.531 -8.773 1 69.94 777 LEU A N 1
ATOM 6087 C CA . LEU A 1 777 ? -30.812 31.172 -9.781 1 69.94 777 LEU A CA 1
ATOM 6088 C C . LEU A 1 777 ? -29.422 31.109 -9.156 1 69.94 777 LEU A C 1
ATOM 6090 O O . LEU A 1 777 ? -29.062 31.953 -8.328 1 69.94 777 LEU A O 1
ATOM 6094 N N . THR A 1 778 ? -28.734 29.984 -9.391 1 77.19 778 THR A N 1
ATOM 6095 C CA . THR A 1 778 ? -27.312 29.953 -9.109 1 77.19 778 THR A CA 1
ATOM 6096 C C . THR A 1 778 ? -26.5 30.141 -10.391 1 77.19 778 THR A C 1
ATOM 6098 O O . THR A 1 778 ? -26.562 29.312 -11.305 1 77.19 778 THR A O 1
ATOM 6101 N N . LEU A 1 779 ? -25.859 31.328 -10.523 1 83.25 779 LEU A N 1
ATOM 6102 C CA . LEU A 1 779 ? -25.094 31.656 -11.727 1 83.25 779 LEU A CA 1
ATOM 6103 C C . LEU A 1 779 ? -23.781 30.875 -11.766 1 83.25 779 LEU A C 1
ATOM 6105 O O . LEU A 1 779 ? -23.281 30.438 -10.727 1 83.25 779 LEU A O 1
ATOM 6109 N N . PRO A 1 780 ? -23.312 30.688 -12.938 1 88 780 PRO A N 1
ATOM 6110 C CA . PRO A 1 780 ? -22.031 29.984 -13.031 1 88 780 PRO A CA 1
ATOM 6111 C C . PRO A 1 780 ? -20.859 30.828 -12.516 1 88 780 PRO A C 1
ATOM 6113 O O . PRO A 1 780 ? -20.953 32.062 -12.461 1 88 780 PRO A O 1
ATOM 6116 N N . GLU A 1 781 ? -19.812 30.172 -12.102 1 89.69 781 GLU A N 1
ATOM 6117 C CA . GLU A 1 781 ? -18.578 30.891 -11.781 1 89.69 781 GLU A CA 1
ATOM 6118 C C . GLU A 1 781 ? -17.906 31.422 -13.039 1 89.69 781 GLU A C 1
ATOM 6120 O O . GLU A 1 781 ? -17.859 30.734 -14.062 1 89.69 781 GLU A O 1
ATOM 6125 N N . GLU A 1 782 ? -17.516 32.688 -12.961 1 92.81 782 GLU A N 1
ATOM 6126 C CA . GLU A 1 782 ? -16.859 33.375 -14.086 1 92.81 782 GLU A CA 1
ATOM 6127 C C . GLU A 1 782 ? -15.5 33.906 -13.688 1 92.81 782 GLU A C 1
ATOM 6129 O O . GLU A 1 782 ? -15.258 34.188 -12.508 1 92.81 782 GLU A O 1
ATOM 6134 N N . ASN A 1 783 ? -14.641 34.062 -14.719 1 94.94 783 ASN A N 1
ATOM 6135 C CA . ASN A 1 783 ? -13.305 34.594 -14.484 1 94.94 783 ASN A CA 1
ATOM 6136 C C . ASN A 1 783 ? -13.32 36.094 -14.375 1 94.94 783 ASN A C 1
ATOM 6138 O O . ASN A 1 783 ? -12.773 36.812 -15.234 1 94.94 783 ASN A O 1
ATOM 6142 N N . ILE A 1 784 ? -13.773 36.656 -13.273 1 94.44 784 ILE A N 1
ATOM 6143 C CA . ILE A 1 784 ? -13.969 38.094 -13.219 1 94.44 784 ILE A CA 1
ATOM 6144 C C . ILE A 1 784 ? -13.258 38.688 -11.992 1 94.44 784 ILE A C 1
ATOM 6146 O O . ILE A 1 784 ? -13.039 39.875 -11.898 1 94.44 784 ILE A O 1
ATOM 6150 N N . GLY A 1 785 ? -12.883 37.906 -11 1 96.38 785 GLY A N 1
ATOM 6151 C CA . GLY A 1 785 ? -12.32 38.406 -9.758 1 96.38 785 GLY A CA 1
ATOM 6152 C C . GLY A 1 785 ? -10.93 39 -9.922 1 96.38 785 GLY A C 1
ATOM 6153 O O . GLY A 1 785 ? -10.156 38.531 -10.758 1 96.38 785 GLY A O 1
ATOM 6154 N N . GLU A 1 786 ? -10.602 39.969 -9.086 1 97.31 786 GLU A N 1
ATOM 6155 C CA . GLU A 1 786 ? -9.289 40.594 -9.086 1 97.31 786 GLU A CA 1
ATOM 6156 C C . GLU A 1 786 ? -8.859 40.969 -7.668 1 97.31 786 GLU A C 1
ATOM 6158 O O . GLU A 1 786 ? -9.641 41.562 -6.91 1 97.31 786 GLU A O 1
ATOM 6163 N N . VAL A 1 787 ? -7.637 40.625 -7.312 1 97.94 787 VAL A N 1
ATOM 6164 C CA . VAL A 1 787 ? -7.078 40.906 -6 1 97.94 787 VAL A CA 1
ATOM 6165 C C . VAL A 1 787 ? -5.641 41.406 -6.148 1 97.94 787 VAL A C 1
ATOM 6167 O O . VAL A 1 787 ? -4.875 40.875 -6.949 1 97.94 787 VAL A O 1
ATOM 6170 N N . SER A 1 788 ? -5.34 42.406 -5.398 1 97.56 788 SER A N 1
ATOM 6171 C CA . SER A 1 788 ? -3.969 42.906 -5.332 1 97.56 788 SER A CA 1
ATOM 6172 C C . SER A 1 788 ? -3.33 42.594 -3.982 1 97.56 788 SER A C 1
ATOM 6174 O O . SER A 1 788 ? -3.992 42.656 -2.945 1 97.56 788 SER A O 1
ATOM 6176 N N . SER A 1 789 ? -2.109 42.188 -3.945 1 96.88 789 SER A N 1
ATOM 6177 C CA . SER A 1 789 ? -1.311 41.938 -2.752 1 96.88 789 SER A CA 1
ATOM 6178 C C . SER A 1 789 ? 0.079 42.562 -2.873 1 96.88 789 SER A C 1
ATOM 6180 O O . SER A 1 789 ? 0.736 42.406 -3.906 1 96.88 789 SER A O 1
ATOM 6182 N N . TYR A 1 790 ? 0.54 43.219 -1.888 1 97.12 790 TYR A N 1
ATOM 6183 C CA . TYR A 1 790 ? 1.842 43.875 -1.945 1 97.12 790 TYR A CA 1
ATOM 6184 C C . TYR A 1 790 ? 2.461 43.969 -0.557 1 97.12 790 TYR A C 1
ATOM 6186 O O . TYR A 1 790 ? 1.78 43.781 0.451 1 97.12 790 TYR A O 1
ATOM 6194 N N . GLY A 1 791 ? 3.75 44.219 -0.47 1 97.31 791 GLY A N 1
ATOM 6195 C CA . GLY A 1 791 ? 4.453 44.281 0.8 1 97.31 791 GLY A CA 1
ATOM 6196 C C . GLY A 1 791 ? 5.965 44.312 0.645 1 97.31 791 GLY A C 1
ATOM 6197 O O . GLY A 1 791 ? 6.473 44.656 -0.428 1 97.31 791 GLY A O 1
ATOM 6198 N N . VAL A 1 792 ? 6.633 44.188 1.77 1 97.38 792 VAL A N 1
ATOM 6199 C CA . VAL A 1 792 ? 8.086 44.156 1.838 1 97.38 792 VAL A CA 1
ATOM 6200 C C . VAL A 1 792 ? 8.562 43 2.705 1 97.38 792 VAL A C 1
ATOM 6202 O O . VAL A 1 792 ? 7.914 42.656 3.699 1 97.38 792 VAL A O 1
ATOM 6205 N N . ASP A 1 793 ? 9.555 42.375 2.281 1 96.06 793 ASP A N 1
ATOM 6206 C CA . ASP A 1 793 ? 10.203 41.375 3.143 1 96.06 793 ASP A CA 1
ATOM 6207 C C . ASP A 1 793 ? 11.719 41.438 2.992 1 96.06 793 ASP A C 1
ATOM 6209 O O . ASP A 1 793 ? 12.234 42 2.035 1 96.06 793 ASP A O 1
ATOM 6213 N N . GLY A 1 794 ? 12.438 40.906 4.008 1 95.62 794 GLY A N 1
ATOM 6214 C CA . GLY A 1 794 ? 13.891 40.969 3.957 1 95.62 794 GLY A CA 1
ATOM 6215 C C . GLY A 1 794 ? 14.555 40.25 5.129 1 95.62 794 GLY A C 1
ATOM 6216 O O . GLY A 1 794 ? 13.883 39.688 5.988 1 95.62 794 GLY A O 1
ATOM 6217 N N . SER A 1 795 ? 15.859 40.281 5.043 1 95.06 795 SER A N 1
ATOM 6218 C CA . SER A 1 795 ? 16.672 39.688 6.102 1 95.06 795 SER A CA 1
ATOM 6219 C C . SER A 1 795 ? 17.953 40.469 6.328 1 95.06 795 SER A C 1
ATOM 6221 O O . SER A 1 795 ? 18.453 41.125 5.414 1 95.06 795 SER A O 1
ATOM 6223 N N . ILE A 1 796 ? 18.406 40.5 7.543 1 95.5 796 ILE A N 1
ATOM 6224 C CA . ILE A 1 796 ? 19.672 41.062 7.98 1 95.5 796 ILE A CA 1
ATOM 6225 C C . ILE A 1 796 ? 20.469 40.031 8.781 1 95.5 796 ILE A C 1
ATOM 6227 O O . ILE A 1 796 ? 19.891 39.312 9.617 1 95.5 796 ILE A O 1
ATOM 6231 N N . ALA A 1 797 ? 21.688 39.906 8.469 1 93.44 797 ALA A N 1
ATOM 6232 C CA . ALA A 1 797 ? 22.5 38.938 9.18 1 93.44 797 ALA A CA 1
ATOM 6233 C C . ALA A 1 797 ? 23.844 39.531 9.594 1 93.44 797 ALA A C 1
ATOM 6235 O O . ALA A 1 797 ? 24.422 40.344 8.859 1 93.44 797 ALA A O 1
ATOM 6236 N N . TRP A 1 798 ? 24.25 39.25 10.781 1 94.94 798 TRP A N 1
ATOM 6237 C CA . TRP A 1 798 ? 25.562 39.594 11.32 1 94.94 798 TRP A CA 1
ATOM 6238 C C . TRP A 1 798 ? 26.297 38.344 11.781 1 94.94 798 TRP A C 1
ATOM 6240 O O . TRP A 1 798 ? 25.797 37.562 12.609 1 94.94 798 TRP A O 1
ATOM 6250 N N . ARG A 1 799 ? 27.406 38.062 11.227 1 91.25 799 ARG A N 1
ATOM 6251 C CA . ARG A 1 799 ? 28.234 36.938 11.602 1 91.25 799 ARG A CA 1
ATOM 6252 C C . ARG A 1 799 ? 29.641 37.375 11.984 1 91.25 799 ARG A C 1
ATOM 6254 O O . ARG A 1 799 ? 30.266 38.188 11.289 1 91.25 799 ARG A O 1
ATOM 6261 N N . ASP A 1 800 ? 30.125 36.844 13.109 1 89.56 800 ASP A N 1
ATOM 6262 C CA . ASP A 1 800 ? 31.453 37.25 13.555 1 89.56 800 ASP A CA 1
ATOM 6263 C C . ASP A 1 800 ? 32.156 36.125 14.328 1 89.56 800 ASP A C 1
ATOM 6265 O O . ASP A 1 800 ? 31.484 35.25 14.867 1 89.56 800 ASP A O 1
ATOM 6269 N N . GLN A 1 801 ? 33.375 36.125 14.234 1 86.56 801 GLN A N 1
ATOM 6270 C CA . GLN A 1 801 ? 34.25 35.25 15.023 1 86.56 801 GLN A CA 1
ATOM 6271 C C . GLN A 1 801 ? 35.125 36.062 15.945 1 86.56 801 GLN A C 1
ATOM 6273 O O . GLN A 1 801 ? 36.094 36.688 15.492 1 86.56 801 GLN A O 1
ATOM 6278 N N . VAL A 1 802 ? 34.938 36.062 17.188 1 87.62 802 VAL A N 1
ATOM 6279 C CA . VAL A 1 802 ? 35.625 36.875 18.156 1 87.62 802 VAL A CA 1
ATOM 6280 C C . VAL A 1 802 ? 37.062 36.344 18.359 1 87.62 802 VAL A C 1
ATOM 6282 O O . VAL A 1 802 ? 38 37.125 18.438 1 87.62 802 VAL A O 1
ATOM 6285 N N . ASN A 1 803 ? 37.125 35.031 18.562 1 82.75 803 ASN A N 1
ATOM 6286 C CA . ASN A 1 803 ? 38.406 34.312 18.656 1 82.75 803 ASN A CA 1
ATOM 6287 C C . ASN A 1 803 ? 38.281 32.875 18.188 1 82.75 803 ASN A C 1
ATOM 6289 O O . ASN A 1 803 ? 37.281 32.5 17.547 1 82.75 803 ASN A O 1
ATOM 6293 N N . GLU A 1 804 ? 39.312 32.219 18.516 1 72.69 804 GLU A N 1
ATOM 6294 C CA . GLU A 1 804 ? 39.344 30.844 18.031 1 72.69 804 GLU A CA 1
ATOM 6295 C C . GLU A 1 804 ? 38.25 29.984 18.688 1 72.69 804 GLU A C 1
ATOM 6297 O O . GLU A 1 804 ? 37.781 29 18.109 1 72.69 804 GLU A O 1
ATOM 6302 N N . ASP A 1 805 ? 37.781 30.391 19.766 1 80.62 805 ASP A N 1
ATOM 6303 C CA . ASP A 1 805 ? 36.906 29.547 20.578 1 80.62 805 ASP A CA 1
ATOM 6304 C C . ASP A 1 805 ? 35.438 30 20.453 1 80.62 805 ASP A C 1
ATOM 6306 O O . ASP A 1 805 ? 34.531 29.234 20.781 1 80.62 805 ASP A O 1
ATOM 6310 N N . PHE A 1 806 ? 35.281 31.219 20 1 88.81 806 PHE A N 1
ATOM 6311 C CA . PHE A 1 806 ? 33.938 31.75 20.078 1 88.81 806 PHE A CA 1
ATOM 6312 C C . PHE A 1 806 ? 33.5 32.344 18.734 1 88.81 806 PHE A C 1
ATOM 6314 O O . PHE A 1 806 ? 34.094 33.312 18.25 1 88.81 806 PHE A O 1
ATOM 6321 N N . ILE A 1 807 ? 32.562 31.734 18.047 1 90 807 ILE A N 1
ATOM 6322 C CA . ILE A 1 807 ? 31.906 32.188 16.828 1 90 807 ILE A CA 1
ATOM 6323 C C . ILE A 1 807 ? 30.422 32.406 17.094 1 90 807 ILE A C 1
ATOM 6325 O O . ILE A 1 807 ? 29.797 31.625 17.812 1 90 807 ILE A O 1
ATOM 6329 N N . TYR A 1 808 ? 29.859 33.469 16.609 1 90.06 808 TYR A N 1
ATOM 6330 C CA . TYR A 1 808 ? 28.422 33.688 16.797 1 90.06 808 TYR A CA 1
ATOM 6331 C C . TYR A 1 808 ? 27.797 34.312 15.562 1 90.06 808 TYR A C 1
ATOM 6333 O O . TYR A 1 808 ? 28.484 34.875 14.734 1 90.06 808 TYR A O 1
ATOM 6341 N N . ASP A 1 809 ? 26.594 34.094 15.391 1 92.19 809 ASP A N 1
ATOM 6342 C CA . ASP A 1 809 ? 25.781 34.562 14.273 1 92.19 809 ASP A CA 1
ATOM 6343 C C . ASP A 1 809 ? 24.422 35.094 14.75 1 92.19 809 ASP A C 1
ATOM 6345 O O . ASP A 1 809 ? 23.797 34.5 15.633 1 92.19 809 ASP A O 1
ATOM 6349 N N . ILE A 1 810 ? 24.047 36.281 14.266 1 95 810 ILE A N 1
ATOM 6350 C CA . ILE A 1 810 ? 22.734 36.875 14.508 1 95 810 ILE A CA 1
ATOM 6351 C C . ILE A 1 810 ? 22.031 37.094 13.18 1 95 810 ILE A C 1
ATOM 6353 O O . ILE A 1 810 ? 22.547 37.781 12.305 1 95 810 ILE A O 1
ATOM 6357 N N . ALA A 1 811 ? 20.906 36.469 13.008 1 93.44 811 ALA A N 1
ATOM 6358 C CA . ALA A 1 811 ? 20.141 36.625 11.773 1 93.44 811 ALA A CA 1
ATOM 6359 C C . ALA A 1 811 ? 18.719 37.094 12.07 1 93.44 811 ALA A C 1
ATOM 6361 O O . ALA A 1 811 ? 18 36.5 12.875 1 93.44 811 ALA A O 1
ATOM 6362 N N . LEU A 1 812 ? 18.375 38.156 11.438 1 95.25 812 LEU A N 1
ATOM 6363 C CA . LEU A 1 812 ? 17.031 38.75 11.57 1 95.25 812 LEU A CA 1
ATOM 6364 C C . LEU A 1 812 ? 16.297 38.719 10.234 1 95.25 812 LEU A C 1
ATOM 6366 O O . LEU A 1 812 ? 16.875 38.969 9.188 1 95.25 812 LEU A O 1
ATOM 6370 N N . ASN A 1 813 ? 15.047 38.281 10.242 1 93.81 813 ASN A N 1
ATOM 6371 C CA . ASN A 1 813 ? 14.18 38.406 9.078 1 93.81 813 ASN A CA 1
ATOM 6372 C C . ASN A 1 813 ? 12.812 38.969 9.453 1 93.81 813 ASN A C 1
ATOM 6374 O O . ASN A 1 813 ? 12.336 38.75 10.57 1 93.81 813 ASN A O 1
ATOM 6378 N N . ALA A 1 814 ? 12.203 39.625 8.516 1 94.31 814 ALA A N 1
ATOM 6379 C CA . ALA A 1 814 ? 10.898 40.25 8.727 1 94.31 814 ALA A CA 1
ATOM 6380 C C . ALA A 1 814 ? 10.172 40.469 7.398 1 94.31 814 ALA A C 1
ATOM 6382 O O . ALA A 1 814 ? 10.797 40.469 6.336 1 94.31 814 ALA A O 1
ATOM 6383 N N . GLY A 1 815 ? 8.883 40.531 7.539 1 94.06 815 GLY A N 1
ATOM 6384 C CA . GLY A 1 815 ? 8.07 40.812 6.367 1 94.06 815 GLY A CA 1
ATOM 6385 C C . GLY A 1 815 ? 6.734 41.438 6.707 1 94.06 815 GLY A C 1
ATOM 6386 O O . GLY A 1 815 ? 6.184 41.219 7.781 1 94.06 815 GLY A O 1
ATOM 6387 N N . TRP A 1 816 ? 6.285 42.219 5.848 1 96 816 TRP A N 1
ATOM 6388 C CA . TRP A 1 816 ? 4.957 42.844 5.891 1 96 816 TRP A CA 1
ATOM 6389 C C . TRP A 1 816 ? 4.219 42.625 4.574 1 96 816 TRP A C 1
ATOM 6391 O O . TRP A 1 816 ? 4.785 42.812 3.496 1 96 816 TRP A O 1
ATOM 6401 N N . SER A 1 817 ? 3.061 42.156 4.641 1 95.5 817 SER A N 1
ATOM 6402 C CA . SER A 1 817 ? 2.248 41.938 3.447 1 95.5 817 SER A CA 1
ATOM 6403 C C . SER A 1 817 ? 0.777 42.25 3.721 1 95.5 817 SER A C 1
ATOM 6405 O O . SER A 1 817 ? 0.279 42 4.82 1 95.5 817 SER A O 1
ATOM 6407 N N . THR A 1 818 ? 0.074 42.75 2.781 1 95.06 818 THR A N 1
ATOM 6408 C CA . THR A 1 818 ? -1.359 43.031 2.82 1 95.06 818 THR A CA 1
ATOM 6409 C C . THR A 1 818 ? -1.987 42.812 1.445 1 95.06 818 THR A C 1
ATOM 6411 O O . THR A 1 818 ? -1.295 42.469 0.489 1 95.06 818 THR A O 1
ATOM 6414 N N . ASN A 1 819 ? -3.297 42.844 1.453 1 96.38 819 ASN A N 1
ATOM 6415 C CA . ASN A 1 819 ? -4.008 42.625 0.193 1 96.38 819 ASN A CA 1
ATOM 6416 C C . ASN A 1 819 ? -5.262 43.5 0.121 1 96.38 819 ASN A C 1
ATOM 6418 O O . ASN A 1 819 ? -5.66 44.125 1.115 1 96.38 819 ASN A O 1
ATOM 6422 N N . GLU A 1 820 ? -5.812 43.594 -1.09 1 96.56 820 GLU A N 1
ATOM 6423 C CA . GLU A 1 820 ? -7.023 44.344 -1.377 1 96.56 820 GLU A CA 1
ATOM 6424 C C . GLU A 1 820 ? -7.828 43.688 -2.5 1 96.56 820 GLU A C 1
ATOM 6426 O O . GLU A 1 820 ? -7.277 43.344 -3.549 1 96.56 820 GLU A O 1
ATOM 6431 N N . ILE A 1 821 ? -9.109 43.625 -2.246 1 96.88 821 ILE A N 1
ATOM 6432 C CA . ILE A 1 821 ? -9.984 43.156 -3.318 1 96.88 821 ILE A CA 1
ATOM 6433 C C . ILE A 1 821 ? -10.211 44.281 -4.32 1 96.88 821 ILE A C 1
ATOM 6435 O O . ILE A 1 821 ? -10.781 45.344 -3.975 1 96.88 821 ILE A O 1
ATOM 6439 N N . LYS A 1 822 ? -9.789 44.094 -5.535 1 97 822 LYS A N 1
ATOM 6440 C CA . LYS A 1 822 ? -9.961 45.125 -6.566 1 97 822 LYS A CA 1
ATOM 6441 C C . LYS A 1 822 ? -11.328 45 -7.238 1 97 822 LYS A C 1
ATOM 6443 O O . LYS A 1 822 ? -11.945 46 -7.598 1 97 822 LYS A O 1
ATOM 6448 N N . TYR A 1 823 ? -11.727 43.688 -7.449 1 94.81 823 TYR A N 1
ATOM 6449 C CA . TYR A 1 823 ? -13.031 43.5 -8.062 1 94.81 823 TYR A CA 1
ATOM 6450 C C . TYR A 1 823 ? -13.586 42.125 -7.766 1 94.81 823 TYR A C 1
ATOM 6452 O O . TYR A 1 823 ? -12.859 41.125 -7.832 1 94.81 823 TYR A O 1
ATOM 6460 N N . TRP A 1 824 ? -14.719 42.031 -7.387 1 92.88 824 TRP A N 1
ATOM 6461 C CA . TRP A 1 824 ? -15.633 40.875 -7.41 1 92.88 824 TRP A CA 1
ATOM 6462 C C . TRP A 1 824 ? -17.078 41.344 -7.297 1 92.88 824 TRP A C 1
ATOM 6464 O O . TRP A 1 824 ? -17.344 42.531 -7.156 1 92.88 824 TRP A O 1
ATOM 6474 N N . ASP A 1 825 ? -18.016 40.469 -7.473 1 89 825 ASP A N 1
ATOM 6475 C CA . ASP A 1 825 ? -19.406 40.875 -7.434 1 89 825 ASP A CA 1
ATOM 6476 C C . ASP A 1 825 ? -19.859 41.156 -6.004 1 89 825 ASP A C 1
ATOM 6478 O O . ASP A 1 825 ? -19.688 40.312 -5.109 1 89 825 ASP A O 1
ATOM 6482 N N . GLU A 1 826 ? -20.234 42.344 -5.73 1 87.44 826 GLU A N 1
ATOM 6483 C CA . GLU A 1 826 ? -20.797 42.719 -4.434 1 87.44 826 GLU A CA 1
ATOM 6484 C C . GLU A 1 826 ? -22.125 43.438 -4.594 1 87.44 826 GLU A C 1
ATOM 6486 O O . GLU A 1 826 ? -22.391 44.062 -5.629 1 87.44 826 GLU A O 1
ATOM 6491 N N . PRO A 1 827 ? -23.016 43.312 -3.6 1 81.5 827 PRO A N 1
ATOM 6492 C CA . PRO A 1 827 ? -24.328 43.969 -3.705 1 81.5 827 PRO A CA 1
ATOM 6493 C C . PRO A 1 827 ? -24.234 45.469 -3.877 1 81.5 827 PRO A C 1
ATOM 6495 O O . PRO A 1 827 ? -23.453 46.125 -3.18 1 81.5 827 PRO A O 1
ATOM 6498 N N . PRO A 1 828 ? -25.156 45.844 -4.828 1 79.81 828 PRO A N 1
ATOM 6499 C CA . PRO A 1 828 ? -25.188 47.281 -4.988 1 79.81 828 PRO A CA 1
ATOM 6500 C C . PRO A 1 828 ? -25.922 48 -3.85 1 79.81 828 PRO A C 1
ATOM 6502 O O . PRO A 1 828 ? -26.828 47.406 -3.238 1 79.81 828 PRO A O 1
ATOM 6505 N N . GLY A 1 829 ? -25.547 49.094 -3.311 1 80.31 829 GLY A N 1
ATOM 6506 C CA . GLY A 1 829 ? -26.297 49.906 -2.35 1 80.31 829 GLY A CA 1
ATOM 6507 C C . GLY A 1 829 ? -25.766 49.781 -0.934 1 80.31 829 GLY A C 1
ATOM 6508 O O . GLY A 1 829 ? -26.25 50.438 -0.021 1 80.31 829 GLY A O 1
ATOM 6509 N N . ALA A 1 830 ? -24.891 48.844 -0.702 1 84.81 830 ALA A N 1
ATOM 6510 C CA . ALA A 1 830 ? -24.312 48.75 0.639 1 84.81 830 ALA A CA 1
ATOM 6511 C C . ALA A 1 830 ? -23.578 50.031 1.004 1 84.81 830 ALA A C 1
ATOM 6513 O O . ALA A 1 830 ? -22.953 50.656 0.15 1 84.81 830 ALA A O 1
ATOM 6514 N N . PRO A 1 831 ? -23.703 50.406 2.311 1 91.81 831 PRO A N 1
ATOM 6515 C CA . PRO A 1 831 ? -22.938 51.562 2.738 1 91.81 831 PRO A CA 1
ATOM 6516 C C . PRO A 1 831 ? -21.438 51.438 2.463 1 91.81 831 PRO A C 1
ATOM 6518 O O . PRO A 1 831 ? -20.922 50.312 2.422 1 91.81 831 PRO A O 1
ATOM 6521 N N . GLU A 1 832 ? -20.766 52.562 2.289 1 91.5 832 GLU A N 1
ATOM 6522 C CA . GLU A 1 832 ? -19.344 52.594 1.941 1 91.5 832 GLU A CA 1
ATOM 6523 C C . GLU A 1 832 ? -18.516 51.812 2.965 1 91.5 832 GLU A C 1
ATOM 6525 O O . GLU A 1 832 ? -17.562 51.094 2.604 1 91.5 832 GLU A O 1
ATOM 6530 N N . TRP A 1 833 ? -18.828 51.938 4.293 1 94.81 833 TRP A N 1
ATOM 6531 C CA . TRP A 1 833 ? -18.047 51.344 5.359 1 94.81 833 TRP A CA 1
ATOM 6532 C C . TRP A 1 833 ? -18.328 49.844 5.469 1 94.81 833 TRP A C 1
ATOM 6534 O O . TRP A 1 833 ? -17.734 49.156 6.289 1 94.81 833 TRP A O 1
ATOM 6544 N N . GLN A 1 834 ? -19.188 49.312 4.59 1 95.31 834 GLN A N 1
ATOM 6545 C CA . GLN A 1 834 ? -19.516 47.906 4.609 1 95.31 834 GLN A CA 1
ATOM 6546 C C . GLN A 1 834 ? -19 47.219 3.352 1 95.31 834 GLN A C 1
ATOM 6548 O O . GLN A 1 834 ? -19.031 45.969 3.264 1 95.31 834 GLN A O 1
ATOM 6553 N N . ARG A 1 835 ? -18.5 47.906 2.436 1 93.38 835 ARG A N 1
ATOM 6554 C CA . ARG A 1 835 ? -18.078 47.344 1.155 1 93.38 835 ARG A CA 1
ATOM 6555 C C . ARG A 1 835 ? -16.812 46.531 1.312 1 93.38 835 ARG A C 1
ATOM 6557 O O . ARG A 1 835 ? -15.914 46.875 2.08 1 93.38 835 ARG A O 1
ATOM 6564 N N . SER A 1 836 ? -16.828 45.438 0.579 1 92.94 836 SER A N 1
ATOM 6565 C CA . SER A 1 836 ? -15.648 44.562 0.607 1 92.94 836 SER A CA 1
ATOM 6566 C C . SER A 1 836 ? -14.633 44.969 -0.46 1 92.94 836 SER A C 1
ATOM 6568 O O . SER A 1 836 ? -13.43 44.781 -0.292 1 92.94 836 SER A O 1
ATOM 6570 N N . THR A 1 837 ? -15.117 45.469 -1.695 1 93.12 837 THR A N 1
ATOM 6571 C CA . THR A 1 837 ? -14.195 46 -2.699 1 93.12 837 THR A CA 1
ATOM 6572 C C . THR A 1 837 ? -13.359 47.125 -2.123 1 93.12 837 THR A C 1
ATOM 6574 O O . THR A 1 837 ? -13.891 48.062 -1.536 1 93.12 837 THR A O 1
ATOM 6577 N N . GLY A 1 838 ? -12.102 46.938 -2.209 1 93.88 838 GLY A N 1
ATOM 6578 C CA . GLY A 1 838 ? -11.188 47.906 -1.625 1 93.88 838 GLY A CA 1
ATOM 6579 C C . GLY A 1 838 ? -10.695 47.5 -0.245 1 93.88 838 GLY A C 1
ATOM 6580 O O . GLY A 1 838 ? -9.758 48.125 0.278 1 93.88 838 GLY A O 1
ATOM 6581 N N . ALA A 1 839 ? -11.328 46.594 0.324 1 95.12 839 ALA A N 1
ATOM 6582 C CA . ALA A 1 839 ? -10.938 46.125 1.646 1 95.12 839 ALA A CA 1
ATOM 6583 C C . ALA A 1 839 ? -10.102 44.844 1.538 1 95.12 839 ALA A C 1
ATOM 6585 O O . ALA A 1 839 ? -9.922 44.312 0.446 1 95.12 839 ALA A O 1
ATOM 6586 N N . LYS A 1 840 ? -9.602 44.438 2.664 1 95.06 840 LYS A N 1
ATOM 6587 C CA . LYS A 1 840 ? -8.82 43.219 2.727 1 95.06 840 LYS A CA 1
ATOM 6588 C C . LYS A 1 840 ? -9.711 42 2.568 1 95.06 840 LYS A C 1
ATOM 6590 O O . LYS A 1 840 ? -10.883 42 2.945 1 95.06 840 LYS A O 1
ATOM 6595 N N . MET A 1 841 ? -9.086 40.906 2.064 1 94.5 841 MET A N 1
ATOM 6596 C CA . MET A 1 841 ? -9.812 39.625 1.952 1 94.5 841 MET A CA 1
ATOM 6597 C C . MET A 1 841 ? -10.164 39.094 3.33 1 94.5 841 MET A C 1
ATOM 6599 O O . MET A 1 841 ? -9.461 39.344 4.305 1 94.5 841 MET A O 1
ATOM 6603 N N . GLU A 1 842 ? -11.289 38.312 3.428 1 92.12 842 GLU A N 1
ATOM 6604 C CA . GLU A 1 842 ? -11.742 37.594 4.602 1 92.12 842 GLU A CA 1
ATOM 6605 C C . GLU A 1 842 ? -12.023 38.531 5.77 1 92.12 842 GLU A C 1
ATOM 6607 O O . GLU A 1 842 ? -11.672 38.219 6.914 1 92.12 842 GLU A O 1
ATOM 6612 N N . THR A 1 843 ? -12.438 39.688 5.555 1 93.88 843 THR A N 1
ATOM 6613 C CA . THR A 1 843 ? -12.922 40.594 6.59 1 93.88 843 THR A CA 1
ATOM 6614 C C . THR A 1 843 ? -14.453 40.625 6.637 1 93.88 843 THR A C 1
ATOM 6616 O O . THR A 1 843 ? -15.109 40.531 5.594 1 93.88 843 THR A O 1
ATOM 6619 N N . ASP A 1 844 ? -14.969 40.688 7.836 1 93.56 844 ASP A N 1
ATOM 6620 C CA . ASP A 1 844 ? -16.406 40.594 8.031 1 93.56 844 ASP A CA 1
ATOM 6621 C C . ASP A 1 844 ? -16.969 41.875 8.641 1 93.56 844 ASP A C 1
ATOM 6623 O O . ASP A 1 844 ? -16.219 42.812 8.938 1 93.56 844 ASP A O 1
ATOM 6627 N N . LEU A 1 845 ? -18.312 41.906 8.703 1 95.94 845 LEU A N 1
ATOM 6628 C CA . LEU A 1 845 ? -19.031 43.031 9.266 1 95.94 845 LEU A CA 1
ATOM 6629 C C . LEU A 1 845 ? -19.297 42.844 10.75 1 95.94 845 LEU A C 1
ATOM 6631 O O . LEU A 1 845 ? -19.75 41.75 11.156 1 95.94 845 LEU A O 1
ATOM 6635 N N . TYR A 1 846 ? -19 43.906 11.586 1 97 846 TYR A N 1
ATOM 6636 C CA . TYR A 1 846 ? -19.219 43.906 13.031 1 97 846 TYR A CA 1
ATOM 6637 C C . TYR A 1 846 ? -19.859 45.188 13.5 1 97 846 TYR A C 1
ATOM 6639 O O . TYR A 1 846 ? -19.641 46.25 12.914 1 97 846 TYR A O 1
ATOM 6647 N N . TYR A 1 847 ? -20.75 45.062 14.57 1 97.75 847 TYR A N 1
ATOM 6648 C CA . TYR A 1 847 ? -21.094 46.281 15.289 1 97.75 847 TYR A CA 1
ATOM 6649 C C . TYR A 1 847 ? -19.891 46.812 16.062 1 97.75 847 TYR A C 1
ATOM 6651 O O . TYR A 1 847 ? -19.094 46.031 16.594 1 97.75 847 TYR A O 1
ATOM 6659 N N . VAL A 1 848 ? -19.75 48.125 16.125 1 97.38 848 VAL A N 1
ATOM 6660 C CA . VAL A 1 848 ? -18.656 48.719 16.875 1 97.38 848 VAL A CA 1
ATOM 6661 C C . VAL A 1 848 ? -19.047 48.906 18.328 1 97.38 848 VAL A C 1
ATOM 6663 O O . VAL A 1 848 ? -20.031 49.594 18.625 1 97.38 848 VAL A O 1
ATOM 6666 N N . SER A 1 849 ? -18.312 48.25 19.219 1 97.5 849 SER A N 1
ATOM 6667 C CA . SER A 1 849 ? -18.562 48.406 20.656 1 97.5 849 SER A CA 1
ATOM 6668 C C . SER A 1 849 ? -17.953 49.719 21.188 1 97.5 849 SER A C 1
ATOM 6670 O O . SER A 1 849 ? -16.781 50 20.938 1 97.5 849 SER A O 1
ATOM 6672 N N . ASP A 1 850 ? -18.734 50.5 21.812 1 95.88 850 ASP A N 1
ATOM 6673 C CA . ASP A 1 850 ? -18.281 51.75 22.391 1 95.88 850 ASP A CA 1
ATOM 6674 C C . ASP A 1 850 ? -18.438 51.75 23.906 1 95.88 850 ASP A C 1
ATOM 6676 O O . ASP A 1 850 ? -18.969 52.719 24.484 1 95.88 850 ASP A O 1
ATOM 6680 N N . GLY A 1 851 ? -18.062 50.594 24.531 1 95.62 851 GLY A N 1
ATOM 6681 C CA . GLY A 1 851 ? -18.094 50.5 25.984 1 95.62 851 GLY A CA 1
ATOM 6682 C C . GLY A 1 851 ? -19.328 49.75 26.5 1 95.62 851 GLY A C 1
ATOM 6683 O O . GLY A 1 851 ? -20.016 49.062 25.734 1 95.62 851 GLY A O 1
ATOM 6684 N N . ILE A 1 852 ? -19.516 49.812 27.875 1 97.88 852 ILE A N 1
ATOM 6685 C CA . ILE A 1 852 ? -20.625 49.188 28.594 1 97.88 852 ILE A CA 1
ATOM 6686 C C . ILE A 1 852 ? -21.516 50.25 29.234 1 97.88 852 ILE A C 1
ATOM 6688 O O . ILE A 1 852 ? -21.016 51.219 29.797 1 97.88 852 ILE A O 1
ATOM 6692 N N . PHE A 1 853 ? -22.859 50.094 29.094 1 98.12 853 PHE A N 1
ATOM 6693 C CA . PHE A 1 853 ? -23.766 50.969 29.859 1 98.12 853 PHE A CA 1
ATOM 6694 C C . PHE A 1 853 ? -23.562 50.781 31.359 1 98.12 853 PHE A C 1
ATOM 6696 O O . PHE A 1 853 ? -23.828 49.688 31.891 1 98.12 853 PHE A O 1
ATOM 6703 N N . GLN A 1 854 ? -23.125 51.781 32.062 1 96.75 854 GLN A N 1
ATOM 6704 C CA . GLN A 1 854 ? -22.828 51.656 33.469 1 96.75 854 GLN A CA 1
ATOM 6705 C C . GLN A 1 854 ? -24.078 51.812 34.312 1 96.75 854 GLN A C 1
ATOM 6707 O O . GLN A 1 854 ? -24.156 51.281 35.438 1 96.75 854 GLN A O 1
ATOM 6712 N N . ASP A 1 855 ? -25.047 52.719 33.75 1 96 855 ASP A N 1
ATOM 6713 C CA . ASP A 1 855 ? -26.281 52.969 34.5 1 96 855 ASP A CA 1
ATOM 6714 C C . ASP A 1 855 ? -27.438 53.281 33.562 1 96 855 ASP A C 1
ATOM 6716 O O . ASP A 1 855 ? -27.266 53.312 32.344 1 96 855 ASP A O 1
ATOM 6720 N N . GLN A 1 856 ? -28.625 53.469 34.188 1 95.44 856 GLN A N 1
ATOM 6721 C CA . GLN A 1 856 ? -29.844 53.656 33.438 1 95.44 856 GLN A CA 1
ATOM 6722 C C . GLN A 1 856 ? -29.812 55 32.688 1 95.44 856 GLN A C 1
ATOM 6724 O O . GLN A 1 856 ? -30.375 55.125 31.594 1 95.44 856 GLN A O 1
ATOM 6729 N N . ALA A 1 857 ? -29.172 55.969 33.219 1 96.19 857 ALA A N 1
ATOM 6730 C CA . ALA A 1 857 ? -29.094 57.281 32.594 1 96.19 857 ALA A CA 1
ATOM 6731 C C . ALA A 1 857 ? -28.375 57.188 31.25 1 96.19 857 ALA A C 1
ATOM 6733 O O . ALA A 1 857 ? -28.766 57.875 30.297 1 96.19 857 ALA A O 1
ATOM 6734 N N . GLU A 1 858 ? -27.328 56.438 31.25 1 95.94 858 GLU A N 1
ATOM 6735 C CA . GLU A 1 858 ? -26.594 56.25 30.016 1 95.94 858 GLU A CA 1
ATOM 6736 C C . GLU A 1 858 ? -27.453 55.562 28.953 1 95.94 858 GLU A C 1
ATOM 6738 O O . GLU A 1 858 ? -27.359 55.906 27.766 1 95.94 858 GLU A O 1
ATOM 6743 N N . VAL A 1 859 ? -28.266 54.625 29.297 1 96.88 859 VAL A N 1
ATOM 6744 C CA . VAL A 1 859 ? -29.156 53.938 28.391 1 96.88 859 VAL A CA 1
ATOM 6745 C C . VAL A 1 859 ? -30.172 54.906 27.781 1 96.88 859 VAL A C 1
ATOM 6747 O O . VAL A 1 859 ? -30.406 54.906 26.578 1 96.88 859 VAL A O 1
ATOM 6750 N N . GLU A 1 860 ? -30.719 55.812 28.641 1 94.38 860 GLU A N 1
ATOM 6751 C CA . GLU A 1 860 ? -31.766 56.719 28.219 1 94.38 860 GLU A CA 1
ATOM 6752 C C . GLU A 1 860 ? -31.188 57.844 27.312 1 94.38 860 GLU A C 1
ATOM 6754 O O . GLU A 1 860 ? -31.922 58.406 26.5 1 94.38 860 GLU A O 1
ATOM 6759 N N . ASN A 1 861 ? -29.922 58.094 27.391 1 94.69 861 ASN A N 1
ATOM 6760 C CA . ASN A 1 861 ? -29.328 59.188 26.672 1 94.69 861 ASN A CA 1
ATOM 6761 C C . ASN A 1 861 ? -28.578 58.719 25.422 1 94.69 861 ASN A C 1
ATOM 6763 O O . ASN A 1 861 ? -27.828 59.469 24.812 1 94.69 861 ASN A O 1
ATOM 6767 N N . SER A 1 862 ? -28.641 57.438 25.062 1 94.44 862 SER A N 1
ATOM 6768 C CA . SER A 1 862 ? -27.938 56.906 23.922 1 94.44 862 SER A CA 1
ATOM 6769 C C . SER A 1 862 ? -28.875 56.125 23 1 94.44 862 SER A C 1
ATOM 6771 O O . SER A 1 862 ? -29.891 55.594 23.453 1 94.44 862 SER A O 1
ATOM 6773 N N . PRO A 1 863 ? -28.547 56.094 21.672 1 94.56 863 PRO A N 1
ATOM 6774 C CA . PRO A 1 863 ? -29.266 55.125 20.828 1 94.56 863 PRO A CA 1
ATOM 6775 C C . PRO A 1 863 ? -29.094 53.688 21.281 1 94.56 863 PRO A C 1
ATOM 6777 O O . PRO A 1 863 ? -27.984 53.281 21.641 1 94.56 863 PRO A O 1
ATOM 6780 N N . THR A 1 864 ? -30.172 52.938 21.344 1 94.94 864 THR A N 1
ATOM 6781 C CA . THR A 1 864 ? -30.125 51.562 21.812 1 94.94 864 THR A CA 1
ATOM 6782 C C . THR A 1 864 ? -30.5 50.594 20.703 1 94.94 864 THR A C 1
ATOM 6784 O O . THR A 1 864 ? -31.203 50.969 19.766 1 94.94 864 THR A O 1
ATOM 6787 N N . PHE A 1 865 ? -30 49.375 20.75 1 95.75 865 PHE A N 1
ATOM 6788 C CA . PHE A 1 865 ? -30.266 48.344 19.781 1 95.75 865 PHE A CA 1
ATOM 6789 C C . PHE A 1 865 ? -31.734 47.938 19.766 1 95.75 865 PHE A C 1
ATOM 6791 O O . PHE A 1 865 ? -32.312 47.688 18.703 1 95.75 865 PHE A O 1
ATOM 6798 N N . ASN A 1 866 ? -32.375 47.938 20.969 1 94.31 866 ASN A N 1
ATOM 6799 C CA . ASN A 1 866 ? -33.781 47.688 21.156 1 94.31 866 ASN A CA 1
ATOM 6800 C C . ASN A 1 866 ? -34.281 48.25 22.484 1 94.31 866 ASN A C 1
ATOM 6802 O O . ASN A 1 866 ? -33.531 48.906 23.219 1 94.31 866 ASN A O 1
ATOM 6806 N N . ASP A 1 867 ? -35.531 47.938 22.812 1 91.38 867 ASP A N 1
ATOM 6807 C CA . ASP A 1 867 ? -36.156 48.531 23.984 1 91.38 867 ASP A CA 1
ATOM 6808 C C . ASP A 1 867 ? -35.75 47.781 25.25 1 91.38 867 ASP A C 1
ATOM 6810 O O . ASP A 1 867 ? -35.938 48.281 26.359 1 91.38 867 ASP A O 1
ATOM 6814 N N . ASP A 1 868 ? -35.094 46.656 25.062 1 92.81 868 ASP A N 1
ATOM 6815 C CA . ASP A 1 868 ? -34.781 45.812 26.219 1 92.81 868 ASP A CA 1
ATOM 6816 C C . ASP A 1 868 ? -33.375 46.125 26.734 1 92.81 868 ASP A C 1
ATOM 6818 O O . ASP A 1 868 ? -32.906 45.5 27.688 1 92.81 868 ASP A O 1
ATOM 6822 N N . VAL A 1 869 ? -32.625 47.062 26.156 1 96.94 869 VAL A N 1
ATOM 6823 C CA . VAL A 1 869 ? -31.266 47.438 26.578 1 96.94 869 VAL A CA 1
ATOM 6824 C C . VAL A 1 869 ? -31.281 47.906 28.016 1 96.94 869 VAL A C 1
ATOM 6826 O O . VAL A 1 869 ? -32.188 48.625 28.422 1 96.94 869 VAL A O 1
ATOM 6829 N N . ARG A 1 870 ? -30.25 47.562 28.797 1 96.56 870 ARG A N 1
ATOM 6830 C CA . ARG A 1 870 ? -30.156 47.875 30.219 1 96.56 870 ARG A CA 1
ATOM 6831 C C . ARG A 1 870 ? -28.703 48.125 30.625 1 96.56 870 ARG A C 1
ATOM 6833 O O . ARG A 1 870 ? -27.781 47.875 29.859 1 96.56 870 ARG A O 1
ATOM 6840 N N . PRO A 1 871 ? -28.547 48.688 31.922 1 97.25 871 PRO A N 1
ATOM 6841 C CA . PRO A 1 871 ? -27.172 48.812 32.406 1 97.25 871 PRO A CA 1
ATOM 6842 C C . PRO A 1 871 ? -26.438 47.469 32.406 1 97.25 871 PRO A C 1
ATOM 6844 O O . PRO A 1 871 ? -27.031 46.438 32.75 1 97.25 871 PRO A O 1
ATOM 6847 N N . GLY A 1 872 ? -25.172 47.469 31.938 1 97.94 872 GLY A N 1
ATOM 6848 C CA . GLY A 1 872 ? -24.391 46.25 31.844 1 97.94 872 GLY A CA 1
ATOM 6849 C C . GLY A 1 872 ? -24.297 45.688 30.422 1 97.94 872 GLY A C 1
ATOM 6850 O O . GLY A 1 872 ? -23.516 44.781 30.156 1 97.94 872 GLY A O 1
ATOM 6851 N N . ASP A 1 873 ? -25.078 46.219 29.516 1 98.38 873 ASP A N 1
ATOM 6852 C CA . ASP A 1 873 ? -25.031 45.781 28.125 1 98.38 873 ASP A CA 1
ATOM 6853 C C . ASP A 1 873 ? -23.953 46.531 27.344 1 98.38 873 ASP A C 1
ATOM 6855 O O . ASP A 1 873 ? -23.453 47.562 27.812 1 98.38 873 ASP A O 1
ATOM 6859 N N . ILE A 1 874 ? -23.703 46.031 26.188 1 98.12 874 ILE A N 1
ATOM 6860 C CA . ILE A 1 874 ? -22.688 46.656 25.344 1 98.12 874 ILE A CA 1
ATOM 6861 C C . ILE A 1 874 ? -23.312 47.781 24.547 1 98.12 874 ILE A C 1
ATOM 6863 O O . ILE A 1 874 ? -24.406 47.656 24 1 98.12 874 ILE A O 1
ATOM 6867 N N . ILE A 1 875 ? -22.625 48.938 24.469 1 98 875 ILE A N 1
ATOM 6868 C CA . ILE A 1 875 ? -23.047 50.062 23.641 1 98 875 ILE A CA 1
ATOM 6869 C C . ILE A 1 875 ? -22.594 49.875 22.203 1 98 875 ILE A C 1
ATOM 6871 O O . ILE A 1 875 ? -21.406 49.75 21.922 1 98 875 ILE A O 1
ATOM 6875 N N . PHE A 1 876 ? -23.578 49.688 21.281 1 98 876 PHE A N 1
ATOM 6876 C CA . PHE A 1 876 ? -23.266 49.719 19.859 1 98 876 PHE A CA 1
ATOM 6877 C C . PHE A 1 876 ? -23.25 51.125 19.328 1 98 876 PHE A C 1
ATOM 6879 O O . PHE A 1 876 ? -24.188 51.906 19.547 1 98 876 PHE A O 1
ATOM 6886 N N . LYS A 1 877 ? -22.219 51.469 18.625 1 97.38 877 LYS A N 1
ATOM 6887 C CA . LYS A 1 877 ? -22.047 52.812 18.078 1 97.38 877 LYS A CA 1
ATOM 6888 C C . LYS A 1 877 ? -23 53.031 16.922 1 97.38 877 LYS A C 1
ATOM 6890 O O . LYS A 1 877 ? -23.156 52.188 16.047 1 97.38 877 LYS A O 1
ATOM 6895 N N . ASP A 1 878 ? -23.672 54.094 16.906 1 97 878 ASP A N 1
ATOM 6896 C CA . ASP A 1 878 ? -24.438 54.562 15.766 1 97 878 ASP A CA 1
ATOM 6897 C C . ASP A 1 878 ? -23.531 55.156 14.695 1 97 878 ASP A C 1
ATOM 6899 O O . ASP A 1 878 ? -23.203 56.344 14.742 1 97 878 ASP A O 1
ATOM 6903 N N . VAL A 1 879 ? -23.234 54.406 13.766 1 96.62 879 VAL A N 1
ATOM 6904 C CA . VAL A 1 879 ? -22.188 54.75 12.797 1 96.62 879 VAL A CA 1
ATOM 6905 C C . VAL A 1 879 ? -22.75 55.719 11.766 1 96.62 879 VAL A C 1
ATOM 6907 O O . VAL A 1 879 ? -22.062 56.656 11.359 1 96.62 879 VAL A O 1
ATOM 6910 N N . ASP A 1 880 ? -24 55.594 11.336 1 94 880 ASP A N 1
ATOM 6911 C CA . ASP A 1 880 ? -24.531 56.438 10.273 1 94 880 ASP A CA 1
ATOM 6912 C C . ASP A 1 880 ? -25.203 57.688 10.859 1 94 880 ASP A C 1
ATOM 6914 O O . ASP A 1 880 ? -25.594 58.594 10.117 1 94 880 ASP A O 1
ATOM 6918 N N . GLY A 1 881 ? -25.484 57.812 12.172 1 93.62 881 GLY A N 1
ATOM 6919 C CA . GLY A 1 881 ? -25.922 59.031 12.852 1 93.62 881 GLY A CA 1
ATOM 6920 C C . GLY A 1 881 ? -27.422 59.219 12.781 1 93.62 881 GLY A C 1
ATOM 6921 O O . GLY A 1 881 ? -27.922 60.344 13 1 93.62 881 GLY A O 1
ATOM 6922 N N . ASP A 1 882 ? -28.156 58.188 12.438 1 94.12 882 ASP A N 1
ATOM 6923 C CA . ASP A 1 882 ? -29.594 58.375 12.258 1 94.12 882 ASP A CA 1
ATOM 6924 C C . ASP A 1 882 ? -30.344 58.188 13.57 1 94.12 882 ASP A C 1
ATOM 6926 O O . ASP A 1 882 ? -31.578 58.25 13.609 1 94.12 882 ASP A O 1
ATOM 6930 N N . GLY A 1 883 ? -29.641 57.844 14.633 1 93.88 883 GLY A N 1
ATOM 6931 C CA . GLY A 1 883 ? -30.219 57.719 15.961 1 93.88 883 GLY A CA 1
ATOM 6932 C C . GLY A 1 883 ? -30.766 56.344 16.25 1 93.88 883 GLY A C 1
ATOM 6933 O O . GLY A 1 883 ? -31.297 56.094 17.328 1 93.88 883 GLY A O 1
ATOM 6934 N N . GLU A 1 884 ? -30.578 55.406 15.242 1 94.56 884 GLU A N 1
ATOM 6935 C CA . GLU A 1 884 ? -31 54.031 15.406 1 94.56 884 GLU A CA 1
ATOM 6936 C C . GLU A 1 884 ? -29.844 53.062 15.18 1 94.56 884 GLU A C 1
ATOM 6938 O O . GLU A 1 884 ? -28.938 53.344 14.398 1 94.56 884 GLU A O 1
ATOM 6943 N N . ILE A 1 885 ? -29.859 51.969 15.922 1 97.31 885 ILE A N 1
ATOM 6944 C CA . ILE A 1 885 ? -28.875 50.938 15.695 1 97.31 885 ILE A CA 1
ATOM 6945 C C . ILE A 1 885 ? -29.469 49.844 14.781 1 97.31 885 ILE A C 1
ATOM 6947 O O . ILE A 1 885 ? -30.375 49.125 15.18 1 97.31 885 ILE A O 1
ATOM 6951 N N . THR A 1 886 ? -29.031 49.719 13.594 1 95.31 886 THR A N 1
ATOM 6952 C CA . THR A 1 886 ? -29.5 48.781 12.594 1 95.31 886 THR A CA 1
ATOM 6953 C C . THR A 1 886 ? -28.312 48.062 11.93 1 95.31 886 THR A C 1
ATOM 6955 O O . THR A 1 886 ? -27.172 48.281 12.32 1 95.31 886 THR A O 1
ATOM 6958 N N . ALA A 1 887 ? -28.609 47.219 10.945 1 94.56 887 ALA A N 1
ATOM 6959 C CA . ALA A 1 887 ? -27.562 46.5 10.227 1 94.56 887 ALA A CA 1
ATOM 6960 C C . ALA A 1 887 ? -26.641 47.469 9.492 1 94.56 887 ALA A C 1
ATOM 6962 O O . ALA A 1 887 ? -25.484 47.125 9.203 1 94.56 887 ALA A O 1
ATOM 6963 N N . ASP A 1 888 ? -27.094 48.625 9.234 1 95.31 888 ASP A N 1
ATOM 6964 C CA . ASP A 1 888 ? -26.297 49.625 8.531 1 95.31 888 ASP A CA 1
ATOM 6965 C C . ASP A 1 888 ? -25.219 50.188 9.438 1 95.31 888 ASP A C 1
ATOM 6967 O O . ASP A 1 888 ? -24.297 50.875 8.961 1 95.31 888 ASP A O 1
ATOM 6971 N N . ASP A 1 889 ? -25.328 49.938 10.734 1 96.5 889 ASP A N 1
ATOM 6972 C CA . ASP A 1 889 ? -24.328 50.438 11.68 1 96.5 889 ASP A CA 1
ATOM 6973 C C . ASP A 1 889 ? -23.156 49.469 11.805 1 96.5 889 ASP A C 1
ATOM 6975 O O . ASP A 1 889 ? -22.172 49.75 12.484 1 96.5 889 ASP A O 1
ATOM 6979 N N . ARG A 1 890 ? -23.25 48.344 11.164 1 97.69 890 ARG A N 1
ATOM 6980 C CA . ARG A 1 890 ? -22.094 47.438 11.141 1 97.69 890 ARG A CA 1
ATOM 6981 C C . ARG A 1 890 ? -20.984 48 10.266 1 97.69 890 ARG A C 1
ATOM 6983 O O . ARG A 1 890 ? -21.25 48.688 9.273 1 97.69 890 ARG A O 1
ATOM 6990 N N . VAL A 1 891 ? -19.781 47.75 10.664 1 96.69 891 VAL A N 1
ATOM 6991 C CA . VAL A 1 891 ? -18.609 48.219 9.914 1 96.69 891 VAL A CA 1
ATOM 6992 C C . VAL A 1 891 ? -17.719 47.031 9.57 1 96.69 891 VAL A C 1
ATOM 6994 O O . VAL A 1 891 ? -17.609 46.062 10.344 1 96.69 891 VAL A O 1
ATOM 6997 N N . ARG A 1 892 ? -17.156 47.062 8.359 1 96.12 892 ARG A N 1
ATOM 6998 C CA . ARG A 1 892 ? -16.172 46.062 8 1 96.12 892 ARG A CA 1
ATOM 6999 C C . ARG A 1 892 ? -14.852 46.281 8.734 1 96.12 892 ARG A C 1
ATOM 7001 O O . ARG A 1 892 ? -14.258 47.375 8.617 1 96.12 892 ARG A O 1
ATOM 7008 N N . VAL A 1 893 ? -14.43 45.344 9.5 1 94.44 893 VAL A N 1
ATOM 7009 C CA . VAL A 1 893 ? -13.219 45.469 10.305 1 94.44 893 VAL A CA 1
ATOM 7010 C C . VAL A 1 893 ? -11.992 45.469 9.391 1 94.44 893 VAL A C 1
ATOM 7012 O O . VAL A 1 893 ? -12.023 44.906 8.305 1 94.44 893 VAL A O 1
ATOM 7015 N N . GLU A 1 894 ? -10.922 46.031 9.844 1 91.25 894 GLU A N 1
ATOM 7016 C CA . GLU A 1 894 ? -9.711 46.188 9.047 1 91.25 894 GLU A CA 1
ATOM 7017 C C . GLU A 1 894 ? -8.789 44.969 9.211 1 91.25 894 GLU A C 1
ATOM 7019 O O . GLU A 1 894 ? -7.93 44.719 8.359 1 91.25 894 GLU A O 1
ATOM 7024 N N . ARG A 1 895 ? -8.953 44.219 10.266 1 92.12 895 ARG A N 1
ATOM 7025 C CA . ARG A 1 895 ? -8.062 43.094 10.555 1 92.12 895 ARG A CA 1
ATOM 7026 C C . ARG A 1 895 ? -8.789 41.781 10.43 1 92.12 895 ARG A C 1
ATOM 7028 O O . ARG A 1 895 ? -9.969 41.688 10.781 1 92.12 895 ARG A O 1
ATOM 7035 N N . ASN A 1 896 ? -8.148 40.844 9.875 1 90.75 896 ASN A N 1
ATOM 7036 C CA . ASN A 1 896 ? -8.586 39.469 9.906 1 90.75 896 ASN A CA 1
ATOM 7037 C C . ASN A 1 896 ? -7.621 38.594 10.703 1 90.75 896 ASN A C 1
ATOM 7039 O O . ASN A 1 896 ? -6.844 39.094 11.516 1 90.75 896 ASN A O 1
ATOM 7043 N N . ASP A 1 897 ? -7.672 37.25 10.617 1 88.56 897 ASP A N 1
ATOM 7044 C CA . ASP A 1 897 ? -6.883 36.375 11.477 1 88.56 897 ASP A CA 1
ATOM 7045 C C . ASP A 1 897 ? -5.539 36.031 10.836 1 88.56 897 ASP A C 1
ATOM 7047 O O . ASP A 1 897 ? -4.84 35.125 11.281 1 88.56 897 ASP A O 1
ATOM 7051 N N . ILE A 1 898 ? -5.16 36.688 9.805 1 88.62 898 ILE A N 1
ATOM 7052 C CA . ILE A 1 898 ? -3.877 36.5 9.141 1 88.62 898 ILE A CA 1
ATOM 7053 C C . ILE A 1 898 ? -2.926 37.625 9.5 1 88.62 898 ILE A C 1
ATOM 7055 O O . ILE A 1 898 ? -3.191 38.812 9.188 1 88.62 898 ILE A O 1
ATOM 7059 N N . PRO A 1 899 ? -1.864 37.312 10.039 1 91.25 899 PRO A N 1
ATOM 7060 C CA . PRO A 1 899 ? -0.939 38.375 10.414 1 91.25 899 PRO A CA 1
ATOM 7061 C C . PRO A 1 899 ? -0.36 39.094 9.203 1 91.25 899 PRO A C 1
ATOM 7063 O O . PRO A 1 899 ? -0.049 38.469 8.195 1 91.25 899 PRO A O 1
ATOM 7066 N N . GLU A 1 900 ? -0.15 40.438 9.305 1 92.88 900 GLU A N 1
ATOM 7067 C CA . GLU A 1 900 ? 0.456 41.25 8.25 1 92.88 900 GLU A CA 1
ATOM 7068 C C . GLU A 1 900 ? 1.968 41.344 8.43 1 92.88 900 GLU A C 1
ATOM 7070 O O . GLU A 1 900 ? 2.705 41.5 7.457 1 92.88 900 GLU A O 1
ATOM 7075 N N . TRP A 1 901 ? 2.346 41.312 9.688 1 93.62 901 TRP A N 1
ATOM 7076 C CA . TRP A 1 901 ? 3.77 41.344 10.008 1 93.62 901 TRP A CA 1
ATOM 7077 C C . TRP A 1 901 ? 4.219 40 10.57 1 93.62 901 TRP A C 1
ATOM 7079 O O . TRP A 1 901 ? 3.576 39.438 11.469 1 93.62 901 TRP A O 1
ATOM 7089 N N . THR A 1 902 ? 5.195 39.5 10.055 1 93 902 THR A N 1
ATOM 7090 C CA . THR A 1 902 ? 5.816 38.281 10.594 1 93 902 THR A CA 1
ATOM 7091 C C . THR A 1 902 ? 7.336 38.406 10.562 1 93 902 THR A C 1
ATOM 7093 O O . THR A 1 902 ? 7.891 39.125 9.742 1 93 902 THR A O 1
ATOM 7096 N N . GLY A 1 903 ? 8.016 37.75 11.469 1 93.75 903 GLY A N 1
ATOM 7097 C CA . GLY A 1 903 ? 9.469 37.781 11.492 1 93.75 903 GLY A CA 1
ATOM 7098 C C . GLY A 1 903 ? 10.07 36.906 12.594 1 93.75 903 GLY A C 1
ATOM 7099 O O . GLY A 1 903 ? 9.336 36.281 13.344 1 93.75 903 GLY A O 1
ATOM 7100 N N . GLY A 1 904 ? 11.336 36.906 12.594 1 95.19 904 GLY A N 1
ATOM 7101 C CA . GLY A 1 904 ? 12.062 36.156 13.609 1 95.19 904 GLY A CA 1
ATOM 7102 C C . GLY A 1 904 ? 13.523 36.531 13.703 1 95.19 904 GLY A C 1
ATOM 7103 O O . GLY A 1 904 ? 14.062 37.188 12.797 1 95.19 904 GLY A O 1
ATOM 7104 N N . VAL A 1 905 ? 14.133 36.25 14.789 1 96.5 905 VAL A N 1
ATOM 7105 C CA . VAL A 1 905 ? 15.555 36.469 15.023 1 96.5 905 VAL A CA 1
ATOM 7106 C C . VAL A 1 905 ? 16.188 35.219 15.57 1 96.5 905 VAL A C 1
ATOM 7108 O O . VAL A 1 905 ? 15.625 34.562 16.453 1 96.5 905 VAL A O 1
ATOM 7111 N N . THR A 1 906 ? 17.25 34.844 15.023 1 94.94 906 THR A N 1
ATOM 7112 C CA . THR A 1 906 ? 17.984 33.656 15.477 1 94.94 906 THR A CA 1
ATOM 7113 C C . THR A 1 906 ? 19.359 34.062 15.992 1 94.94 906 THR A C 1
ATOM 7115 O O . THR A 1 906 ? 20.109 34.75 15.305 1 94.94 906 THR A O 1
ATOM 7118 N N . PHE A 1 907 ? 19.672 33.656 17.172 1 96 907 PHE A N 1
ATOM 7119 C CA . PHE A 1 907 ? 21 33.75 17.766 1 96 907 PHE A CA 1
ATOM 7120 C C . PHE A 1 907 ? 21.688 32.406 17.797 1 96 907 PHE A C 1
ATOM 7122 O O . PHE A 1 907 ? 21.141 31.453 18.359 1 96 907 PHE A O 1
ATOM 7129 N N . SER A 1 908 ? 22.719 32.312 17.156 1 93.5 908 SER A N 1
ATOM 7130 C CA . SER A 1 908 ? 23.484 31.062 17.188 1 93.5 908 SER A CA 1
ATOM 7131 C C . SER A 1 908 ? 24.953 31.328 17.5 1 93.5 908 SER A C 1
ATOM 7133 O O . SER A 1 908 ? 25.469 32.406 17.203 1 93.5 908 SER A O 1
ATOM 7135 N N . GLY A 1 909 ? 25.562 30.344 18.156 1 91.88 909 GLY A N 1
ATOM 7136 C CA . GLY A 1 909 ? 26.969 30.469 18.469 1 91.88 909 GLY A CA 1
ATOM 7137 C C . GLY A 1 909 ? 27.594 29.172 18.938 1 91.88 909 GLY A C 1
ATOM 7138 O O . GLY A 1 909 ? 26.875 28.188 19.203 1 91.88 909 GLY A O 1
ATOM 7139 N N . SER A 1 910 ? 28.859 29.172 18.891 1 90.81 910 SER A N 1
ATOM 7140 C CA . SER A 1 910 ? 29.641 28.047 19.406 1 90.81 910 SER A CA 1
ATOM 7141 C C . SER A 1 910 ? 30.812 28.531 20.25 1 90.81 910 SER A C 1
ATOM 7143 O O . SER A 1 910 ? 31.453 29.531 19.906 1 90.81 910 SER A O 1
ATOM 7145 N N . TYR A 1 911 ? 31.016 27.938 21.359 1 93.38 911 TYR A N 1
ATOM 7146 C CA . TYR A 1 911 ? 32.156 28.172 22.234 1 93.38 911 TYR A CA 1
ATOM 7147 C C . TYR A 1 911 ? 32.844 26.859 22.594 1 93.38 911 TYR A C 1
ATOM 7149 O O . TYR A 1 911 ? 32.281 26.062 23.375 1 93.38 911 TYR A O 1
ATOM 7157 N N . LYS A 1 912 ? 33.938 26.562 22.078 1 89.62 912 LYS A N 1
ATOM 7158 C CA . LYS A 1 912 ? 34.625 25.297 22.234 1 89.62 912 LYS A CA 1
ATOM 7159 C C . LYS A 1 912 ? 33.719 24.109 21.891 1 89.62 912 LYS A C 1
ATOM 7161 O O . LYS A 1 912 ? 33.156 24.062 20.797 1 89.62 912 LYS A O 1
ATOM 7166 N N . GLN A 1 913 ? 33.438 23.281 22.984 1 89.44 913 GLN A N 1
ATOM 7167 C CA . GLN A 1 913 ? 32.656 22.078 22.734 1 89.44 913 GLN A CA 1
ATOM 7168 C C . GLN A 1 913 ? 31.141 22.375 22.844 1 89.44 913 GLN A C 1
ATOM 7170 O O . GLN A 1 913 ? 30.328 21.5 22.547 1 89.44 913 GLN A O 1
ATOM 7175 N N . PHE A 1 914 ? 30.828 23.609 23.156 1 94.31 914 PHE A N 1
ATOM 7176 C CA . PHE A 1 914 ? 29.422 23.938 23.344 1 94.31 914 PHE A CA 1
ATOM 7177 C C . PHE A 1 914 ? 28.875 24.688 22.125 1 94.31 914 PHE A C 1
ATOM 7179 O O . PHE A 1 914 ? 29.578 25.469 21.5 1 94.31 914 PHE A O 1
ATOM 7186 N N . ASP A 1 915 ? 27.734 24.422 21.766 1 92.5 915 ASP A N 1
ATOM 7187 C CA . ASP A 1 915 ? 27 25.219 20.781 1 92.5 915 ASP A CA 1
ATOM 7188 C C . ASP A 1 915 ? 25.641 25.641 21.312 1 92.5 915 ASP A C 1
ATOM 7190 O O . ASP A 1 915 ? 25.078 24.984 22.188 1 92.5 915 ASP A O 1
ATOM 7194 N N . PHE A 1 916 ? 25.188 26.719 20.828 1 94.5 916 PHE A N 1
ATOM 7195 C CA . PHE A 1 916 ? 23.938 27.297 21.297 1 94.5 916 PHE A CA 1
ATOM 7196 C C . PHE A 1 916 ? 23.156 27.922 20.156 1 94.5 916 PHE A C 1
ATOM 7198 O O . PHE A 1 916 ? 23.75 28.5 19.234 1 94.5 916 PHE A O 1
ATOM 7205 N N . THR A 1 917 ? 21.812 27.781 20.203 1 95.56 917 THR A N 1
ATOM 7206 C CA . THR A 1 917 ? 20.922 28.438 19.25 1 95.56 917 THR A CA 1
ATOM 7207 C C . THR A 1 917 ? 19.641 28.906 19.953 1 95.56 917 THR A C 1
ATOM 7209 O O . THR A 1 917 ? 19 28.125 20.688 1 95.56 917 THR A O 1
ATOM 7212 N N . ALA A 1 918 ? 19.281 30.125 19.828 1 96.75 918 ALA A N 1
ATOM 7213 C CA . ALA A 1 918 ? 18.016 30.688 20.297 1 96.75 918 ALA A CA 1
ATOM 7214 C C . ALA A 1 918 ? 17.25 31.344 19.141 1 96.75 918 ALA A C 1
ATOM 7216 O O . ALA A 1 918 ? 17.766 32.25 18.484 1 96.75 918 ALA A O 1
ATOM 7217 N N . PHE A 1 919 ? 16.109 30.844 18.922 1 96.06 919 PHE A N 1
ATOM 7218 C CA . PHE A 1 919 ? 15.273 31.344 17.828 1 96.06 919 PHE A CA 1
ATOM 7219 C C . PHE A 1 919 ? 13.992 31.969 18.375 1 96.06 919 PHE A C 1
ATOM 7221 O O . PHE A 1 919 ? 13.203 31.297 19.047 1 96.06 919 PHE A O 1
ATOM 7228 N N . PHE A 1 920 ? 13.758 33.281 18.094 1 96.5 920 PHE A N 1
ATOM 7229 C CA . PHE A 1 920 ? 12.547 34 18.438 1 96.5 920 PHE A CA 1
ATOM 7230 C C . PHE A 1 920 ? 11.688 34.25 17.203 1 96.5 920 PHE A C 1
ATOM 7232 O O . PHE A 1 920 ? 12.211 34.625 16.141 1 96.5 920 PHE A O 1
ATOM 7239 N N . GLN A 1 921 ? 10.383 34.062 17.328 1 95.38 921 GLN A N 1
ATOM 7240 C CA . GLN A 1 921 ? 9.422 34.312 16.266 1 95.38 921 GLN A CA 1
ATOM 7241 C C . GLN A 1 921 ? 8.328 35.281 16.719 1 95.38 921 GLN A C 1
ATOM 7243 O O . GLN A 1 921 ? 7.867 35.219 17.859 1 95.38 921 GLN A O 1
ATOM 7248 N N . GLY A 1 922 ? 7.898 36.094 15.805 1 94.25 922 GLY A N 1
ATOM 7249 C CA . GLY A 1 922 ? 6.836 37.031 16.125 1 94.25 922 GLY A CA 1
ATOM 7250 C C . GLY A 1 922 ? 5.875 37.281 14.984 1 94.25 922 GLY A C 1
ATOM 7251 O O . GLY A 1 922 ? 6.227 37.062 13.82 1 94.25 922 GLY A O 1
ATOM 7252 N N . ALA A 1 923 ? 4.676 37.656 15.281 1 93.25 923 ALA A N 1
ATOM 7253 C CA . ALA A 1 923 ? 3.646 38.062 14.312 1 93.25 923 ALA A CA 1
ATOM 7254 C C . ALA A 1 923 ? 2.744 39.156 14.875 1 93.25 923 ALA A C 1
ATOM 7256 O O . ALA A 1 923 ? 2.484 39.188 16.078 1 93.25 923 ALA A O 1
ATOM 7257 N N . ALA A 1 924 ? 2.312 40.031 14 1 94.31 924 ALA A N 1
ATOM 7258 C CA . ALA A 1 924 ? 1.449 41.156 14.406 1 94.31 924 ALA A CA 1
ATOM 7259 C C . ALA A 1 924 ? 0.479 41.531 13.297 1 94.31 924 ALA A C 1
ATOM 7261 O O . ALA A 1 924 ? 0.74 41.281 12.117 1 94.31 924 ALA A O 1
ATOM 7262 N N . GLY A 1 925 ? -0.631 42.125 13.688 1 93.38 925 GLY A N 1
ATOM 7263 C CA . GLY A 1 925 ? -1.582 42.656 12.727 1 93.38 925 GLY A CA 1
ATOM 7264 C C . GLY A 1 925 ? -2.803 41.781 12.539 1 93.38 925 GLY A C 1
ATOM 7265 O O . GLY A 1 925 ? -3.674 42.094 11.719 1 93.38 925 GLY A O 1
ATOM 7266 N N . ALA A 1 926 ? -2.914 40.719 13.266 1 92.56 926 ALA A N 1
ATOM 7267 C CA . ALA A 1 926 ? -4.074 39.844 13.18 1 92.56 926 ALA A CA 1
ATOM 7268 C C . ALA A 1 926 ? -4.965 39.969 14.406 1 92.56 926 ALA A C 1
ATOM 7270 O O . ALA A 1 926 ? -4.535 40.5 15.438 1 92.56 926 ALA A O 1
ATOM 7271 N N . SER A 1 927 ? -6.191 39.656 14.25 1 93.25 927 SER A N 1
ATOM 7272 C CA . SER A 1 927 ? -7.148 39.594 15.352 1 93.25 927 SER A CA 1
ATOM 7273 C C . SER A 1 927 ? -8.086 38.406 15.219 1 93.25 927 SER A C 1
ATOM 7275 O O . SER A 1 927 ? -8.234 37.844 14.133 1 93.25 927 SER A O 1
ATOM 7277 N N . GLN A 1 928 ? -8.602 38.062 16.328 1 92.25 928 GLN A N 1
ATOM 7278 C CA . GLN A 1 928 ? -9.523 36.906 16.359 1 92.25 928 GLN A CA 1
ATOM 7279 C C . GLN A 1 928 ? -10.773 37.25 17.156 1 92.25 928 GLN A C 1
ATOM 7281 O O . GLN A 1 928 ? -10.695 37.906 18.203 1 92.25 928 GLN A O 1
ATOM 7286 N N . TYR A 1 929 ? -11.953 36.844 16.578 1 94.38 929 TYR A N 1
ATOM 7287 C CA . TYR A 1 929 ? -13.219 36.938 17.312 1 94.38 929 TYR A CA 1
ATOM 7288 C C . TYR A 1 929 ? -13.398 35.75 18.25 1 94.38 929 TYR A C 1
ATOM 7290 O O . TYR A 1 929 ? -13.352 34.594 17.812 1 94.38 929 TYR A O 1
ATOM 7298 N N . ILE A 1 930 ? -13.594 35.969 19.562 1 93.75 930 ILE A N 1
ATOM 7299 C CA . ILE A 1 930 ? -13.703 34.906 20.547 1 93.75 930 ILE A CA 1
ATOM 7300 C C . ILE A 1 930 ? -15.055 35 21.266 1 93.75 930 ILE A C 1
ATOM 7302 O O . ILE A 1 930 ? -15.375 36.031 21.875 1 93.75 930 ILE A O 1
ATOM 7306 N N . GLN A 1 931 ? -15.805 33.938 21.125 1 93.06 931 GLN A N 1
ATOM 7307 C CA . GLN A 1 931 ? -17.094 33.844 21.812 1 93.06 931 GLN A CA 1
ATOM 7308 C C . GLN A 1 931 ? -17.312 32.438 22.359 1 93.06 931 GLN A C 1
ATOM 7310 O O . GLN A 1 931 ? -17.25 31.469 21.625 1 93.06 931 GLN A O 1
ATOM 7315 N N . THR A 1 932 ? -17.547 32.375 23.703 1 94.31 932 THR A N 1
ATOM 7316 C CA . THR A 1 932 ? -17.75 31.094 24.344 1 94.31 932 THR A CA 1
ATOM 7317 C C . THR A 1 932 ? -19.25 30.75 24.406 1 94.31 932 THR A C 1
ATOM 7319 O O . THR A 1 932 ? -20.094 31.641 24.281 1 94.31 932 THR A O 1
ATOM 7322 N N . GLU A 1 933 ? -19.531 29.484 24.531 1 95.69 933 GLU A N 1
ATOM 7323 C CA . GLU A 1 933 ? -20.859 29.031 24.938 1 95.69 933 GLU A CA 1
ATOM 7324 C C . GLU A 1 933 ? -21 29.047 26.469 1 95.69 933 GLU A C 1
ATOM 7326 O O . GLU A 1 933 ? -20.469 28.172 27.156 1 95.69 933 GLU A O 1
ATOM 7331 N N . SER A 1 934 ? -21.781 30.016 26.984 1 97.12 934 SER A N 1
ATOM 7332 C CA . SER A 1 934 ? -21.75 30.25 28.422 1 97.12 934 SER A CA 1
ATOM 7333 C C . SER A 1 934 ? -23.156 30.344 29 1 97.12 934 SER A C 1
ATOM 7335 O O . SER A 1 934 ? -24.141 30.188 28.266 1 97.12 934 SER A O 1
ATOM 7337 N N . GLY A 1 935 ? -23.234 30.531 30.234 1 96.62 935 GLY A N 1
ATOM 7338 C CA . GLY A 1 935 ? -24.5 30.484 30.953 1 96.62 935 GLY A CA 1
ATOM 7339 C C . GLY A 1 935 ? -24.891 29.094 31.406 1 96.62 935 GLY A C 1
ATOM 7340 O O . GLY A 1 935 ? -24.047 28.344 31.891 1 96.62 935 GLY A O 1
ATOM 7341 N N . GLU A 1 936 ? -26.172 28.781 31.188 1 93.94 936 GLU A N 1
ATOM 7342 C CA . GLU A 1 936 ? -26.641 27.453 31.547 1 93.94 936 GLU A CA 1
ATOM 7343 C C . GLU A 1 936 ? -26.047 26.391 30.609 1 93.94 936 GLU A C 1
ATOM 7345 O O . GLU A 1 936 ? -25.953 25.219 30.984 1 93.94 936 GLU A O 1
ATOM 7350 N N . PHE A 1 937 ? -25.594 26.875 29.547 1 94.81 937 PHE A N 1
ATOM 7351 C CA . PHE A 1 937 ? -25.109 25.984 28.5 1 94.81 937 PHE A CA 1
ATOM 7352 C C . PHE A 1 937 ? -23.641 25.641 28.719 1 94.81 937 PHE A C 1
ATOM 7354 O O . PHE A 1 937 ? -23.156 24.625 28.219 1 94.81 937 PHE A O 1
ATOM 7361 N N . GLY A 1 938 ? -22.953 26.531 29.453 1 97 938 GLY A N 1
ATOM 7362 C CA . GLY A 1 938 ? -21.531 26.312 29.672 1 97 938 GLY A CA 1
ATOM 7363 C C . GLY A 1 938 ? -20.891 27.359 30.547 1 97 938 GLY A C 1
ATOM 7364 O O . GLY A 1 938 ? -21.562 28.297 31 1 97 938 GLY A O 1
ATOM 7365 N N . ASN A 1 939 ? -19.609 27.188 30.812 1 97.75 939 ASN A N 1
ATOM 7366 C CA . ASN A 1 939 ? -18.844 28.016 31.734 1 97.75 939 ASN A CA 1
ATOM 7367 C C . ASN A 1 939 ? -18.344 29.297 31.062 1 97.75 939 ASN A C 1
ATOM 7369 O O . ASN A 1 939 ? -18.609 29.516 29.875 1 97.75 939 ASN A O 1
ATOM 7373 N N . TYR A 1 940 ? -17.75 30.219 31.844 1 97.75 940 TYR A N 1
ATOM 7374 C CA . TYR A 1 940 ? -17.172 31.484 31.391 1 97.75 940 TYR A CA 1
ATOM 7375 C C . TYR A 1 940 ? -15.656 31.469 31.562 1 97.75 940 TYR A C 1
ATOM 7377 O O . TYR A 1 940 ? -15.117 30.766 32.406 1 97.75 940 TYR A O 1
ATOM 7385 N N . PHE A 1 941 ? -15.008 32.281 30.719 1 96.75 941 PHE A N 1
ATOM 7386 C CA . PHE A 1 941 ? -13.617 32.594 31.031 1 96.75 941 PHE A CA 1
ATOM 7387 C C . PHE A 1 941 ? -13.508 33.281 32.375 1 96.75 941 PHE A C 1
ATOM 7389 O O . PHE A 1 941 ? -14.344 34.125 32.719 1 96.75 941 PHE A O 1
ATOM 7396 N N . ALA A 1 942 ? -12.469 33 33.156 1 97.12 942 ALA A N 1
ATOM 7397 C CA . ALA A 1 942 ? -12.242 33.688 34.438 1 97.12 942 ALA A CA 1
ATOM 7398 C C . ALA A 1 942 ? -12.102 35.188 34.219 1 97.12 942 ALA A C 1
ATOM 7400 O O . ALA A 1 942 ? -12.586 35.969 35.031 1 97.12 942 ALA A O 1
ATOM 7401 N N . GLU A 1 943 ? -11.461 35.562 33.156 1 95.44 943 GLU A N 1
ATOM 7402 C CA . GLU A 1 943 ? -11.273 37 32.875 1 95.44 943 GLU A CA 1
ATOM 7403 C C . GLU A 1 943 ? -12.617 37.688 32.656 1 95.44 943 GLU A C 1
ATOM 7405 O O . GLU A 1 943 ? -12.82 38.812 33.125 1 95.44 943 GLU A O 1
ATOM 7410 N N . PHE A 1 944 ? -13.453 37.062 31.891 1 96.44 944 PHE A N 1
ATOM 7411 C CA . PHE A 1 944 ? -14.781 37.625 31.672 1 96.44 944 PHE A CA 1
ATOM 7412 C C . PHE A 1 944 ? -15.516 37.812 33 1 96.44 944 PHE A C 1
ATOM 7414 O O . PHE A 1 944 ? -16.125 38.844 33.219 1 96.44 944 PHE A O 1
ATOM 7421 N N . ALA A 1 945 ? -15.539 36.781 33.812 1 97.75 945 ALA A N 1
ATOM 7422 C CA . ALA A 1 945 ? -16.203 36.844 35.125 1 97.75 945 ALA A CA 1
ATOM 7423 C C . ALA A 1 945 ? -15.664 37.969 35.969 1 97.75 945 ALA A C 1
ATOM 7425 O O . ALA A 1 945 ? -16.422 38.625 36.719 1 97.75 945 ALA A O 1
ATOM 7426 N N . GLU A 1 946 ? -14.461 38.156 35.875 1 96.25 946 GLU A N 1
ATOM 7427 C CA . GLU A 1 946 ? -13.812 39.188 36.688 1 96.25 946 GLU A CA 1
ATOM 7428 C C . GLU A 1 946 ? -14.195 40.594 36.219 1 96.25 946 GLU A C 1
ATOM 7430 O O . GLU A 1 946 ? -14.406 41.469 37.031 1 96.25 946 GLU A O 1
ATOM 7435 N N . LYS A 1 947 ? -14.328 40.812 34.938 1 96.31 947 LYS A N 1
ATOM 7436 C CA . LYS A 1 947 ? -14.516 42.125 34.375 1 96.31 947 LYS A CA 1
ATOM 7437 C C . LYS A 1 947 ? -16 42.469 34.219 1 96.31 947 LYS A C 1
ATOM 7439 O O . LYS A 1 947 ? -16.359 43.594 33.938 1 96.31 947 LYS A O 1
ATOM 7444 N N . ARG A 1 948 ? -16.859 41.594 34.562 1 98.12 948 ARG A N 1
ATOM 7445 C CA . ARG A 1 948 ? -18.281 41.719 34.219 1 98.12 948 ARG A CA 1
ATOM 7446 C C . ARG A 1 948 ? -18.938 42.812 35.062 1 98.12 948 ARG A C 1
ATOM 7448 O O . ARG A 1 948 ? -18.516 43.094 36.188 1 98.12 948 ARG A O 1
ATOM 7455 N N . TRP A 1 949 ? -19.969 43.406 34.5 1 98.44 949 TRP A N 1
ATOM 7456 C CA . TRP A 1 949 ? -20.906 44.25 35.219 1 98.44 949 TRP A CA 1
ATOM 7457 C C . TRP A 1 949 ? -21.75 43.438 36.188 1 98.44 949 TRP A C 1
ATOM 7459 O O . TRP A 1 949 ? -22.453 42.5 35.781 1 98.44 949 TRP A O 1
ATOM 7469 N N . ARG A 1 950 ? -21.734 43.75 37.5 1 97.62 950 ARG A N 1
ATOM 7470 C CA . ARG A 1 950 ? -22.469 43 38.531 1 97.62 950 ARG A CA 1
ATOM 7471 C C . ARG A 1 950 ? -23.656 43.812 39.062 1 97.62 950 ARG A C 1
ATOM 7473 O O . ARG A 1 950 ? -23.516 45 39.344 1 97.62 950 ARG A O 1
ATOM 7480 N N . PRO A 1 951 ? -24.766 43.188 39.219 1 96.94 951 PRO A N 1
ATOM 7481 C CA . PRO A 1 951 ? -25.953 43.906 39.719 1 96.94 951 PRO A CA 1
ATOM 7482 C C . PRO A 1 951 ? -25.938 44.094 41.219 1 96.94 951 PRO A C 1
ATOM 7484 O O . PRO A 1 951 ? -25.422 43.219 41.938 1 96.94 951 PRO A O 1
ATOM 7487 N N . ASP A 1 952 ? -26.547 45.188 41.594 1 95.62 952 ASP A N 1
ATOM 7488 C CA . ASP A 1 952 ? -26.891 45.344 43 1 95.62 952 ASP A CA 1
ATOM 7489 C C . ASP A 1 952 ? -27.844 44.25 43.469 1 95.62 952 ASP A C 1
ATOM 7491 O O . ASP A 1 952 ? -28.812 43.938 42.781 1 95.62 952 ASP A O 1
ATOM 7495 N N . PRO A 1 953 ? -27.562 43.656 44.625 1 90.44 953 PRO A N 1
ATOM 7496 C CA . PRO A 1 953 ? -28.422 42.562 45.094 1 90.44 953 PRO A CA 1
ATOM 7497 C C . PRO A 1 953 ? -29.875 43 45.312 1 90.44 953 PRO A C 1
ATOM 7499 O O . PRO A 1 953 ? -30.781 42.156 45.25 1 90.44 953 PRO A O 1
ATOM 7502 N N . GLU A 1 954 ? -30.141 44.312 45.5 1 90.19 954 GLU A N 1
ATOM 7503 C CA . GLU A 1 954 ? -31.5 44.781 45.781 1 90.19 954 GLU A CA 1
ATOM 7504 C C . GLU A 1 954 ? -32.156 45.344 44.5 1 90.19 954 GLU A C 1
ATOM 7506 O O . GLU A 1 954 ? -33.375 45.344 44.406 1 90.19 954 GLU A O 1
ATOM 7511 N N . ASN A 1 955 ? -31.359 45.812 43.594 1 93.81 955 ASN A N 1
ATOM 7512 C CA . ASN A 1 955 ? -31.859 46.375 42.375 1 93.81 955 ASN A CA 1
ATOM 7513 C C . ASN A 1 955 ? -31 46 41.156 1 93.81 955 ASN A C 1
ATOM 7515 O O . ASN A 1 955 ? -29.938 46.562 40.938 1 93.81 955 ASN A O 1
ATOM 7519 N N . PRO A 1 956 ? -31.484 45.062 40.344 1 94.25 956 PRO A N 1
ATOM 7520 C CA . PRO A 1 956 ? -30.672 44.531 39.25 1 94.25 956 PRO A CA 1
ATOM 7521 C C . PRO A 1 956 ? -30.375 45.594 38.188 1 94.25 956 PRO A C 1
ATOM 7523 O O . PRO A 1 956 ? -29.562 45.344 37.281 1 94.25 956 PRO A O 1
ATOM 7526 N N . MET A 1 957 ? -30.984 46.781 38.25 1 94.94 957 MET A N 1
ATOM 7527 C CA . MET A 1 957 ? -30.766 47.844 37.281 1 94.94 957 MET A CA 1
ATOM 7528 C C . MET A 1 957 ? -29.625 48.781 37.75 1 94.94 957 MET A C 1
ATOM 7530 O O . MET A 1 957 ? -29.234 49.688 37.031 1 94.94 957 MET A O 1
ATOM 7534 N N . GLN A 1 958 ? -29.109 48.469 38.969 1 95.81 958 GLN A N 1
ATOM 7535 C CA . GLN A 1 958 ? -28 49.25 39.5 1 95.81 958 GLN A CA 1
ATOM 7536 C C . GLN A 1 958 ? -26.75 48.406 39.656 1 95.81 958 GLN A C 1
ATOM 7538 O O . GLN A 1 958 ? -26.844 47.188 39.906 1 95.81 958 GLN A O 1
ATOM 7543 N N . MET A 1 959 ? -25.672 48.969 39.438 1 96.5 959 MET A N 1
ATOM 7544 C CA . MET A 1 959 ? -24.391 48.281 39.594 1 96.5 959 MET A CA 1
ATOM 7545 C C . MET A 1 959 ? -24.109 47.969 41.062 1 96.5 959 MET A C 1
ATOM 7547 O O . MET A 1 959 ? -24.516 48.719 41.969 1 96.5 959 MET A O 1
ATOM 7551 N N . HIS A 1 960 ? -23.469 46.938 41.219 1 96.06 960 HIS A N 1
ATOM 7552 C CA . HIS A 1 960 ? -23.109 46.531 42.594 1 96.06 960 HIS A CA 1
ATOM 7553 C C . HIS A 1 960 ? -22.359 47.656 43.312 1 96.06 960 HIS A C 1
ATOM 7555 O O . HIS A 1 960 ? -21.484 48.312 42.719 1 96.06 960 HIS A O 1
ATOM 7561 N N . PRO A 1 961 ? -22.609 47.906 44.562 1 94.19 961 PRO A N 1
ATOM 7562 C CA . PRO A 1 961 ? -22.031 49.031 45.281 1 94.19 961 PRO A CA 1
ATOM 7563 C C . PRO A 1 961 ? -20.516 48.938 45.406 1 94.19 961 PRO A C 1
ATOM 7565 O O . PRO A 1 961 ? -19.828 49.969 45.594 1 94.19 961 PRO A O 1
ATOM 7568 N N . ASP A 1 962 ? -19.984 47.812 45.312 1 94.25 962 ASP A N 1
ATOM 7569 C CA . ASP A 1 962 ? -18.547 47.625 45.469 1 94.25 962 ASP A CA 1
ATOM 7570 C C . ASP A 1 962 ? -17.828 47.75 44.125 1 94.25 962 ASP A C 1
ATOM 7572 O O . ASP A 1 962 ? -16.625 47.531 44.031 1 94.25 962 ASP A O 1
ATOM 7576 N N . GLN A 1 963 ? -18.578 48.031 43.094 1 95.06 963 GLN A N 1
ATOM 7577 C CA . GLN A 1 963 ? -18.016 48.188 41.75 1 95.06 963 GLN A CA 1
ATOM 7578 C C . GLN A 1 963 ? -18.219 49.594 41.219 1 95.06 963 GLN A C 1
ATOM 7580 O O . GLN A 1 963 ? -19.344 50.094 41.219 1 95.06 963 GLN A O 1
ATOM 7585 N N . ASP A 1 964 ? -17.094 50.312 40.812 1 93.25 964 ASP A N 1
ATOM 7586 C CA . ASP A 1 964 ? -17.188 51.688 40.344 1 93.25 964 ASP A CA 1
ATOM 7587 C C . ASP A 1 964 ? -17.328 51.719 38.844 1 93.25 964 ASP A C 1
ATOM 7589 O O . ASP A 1 964 ? -17.906 52.656 38.281 1 93.25 964 ASP A O 1
ATOM 7593 N N . TYR A 1 965 ? -16.75 50.719 38.25 1 95.62 965 TYR A N 1
ATOM 7594 C CA . TYR A 1 965 ? -16.734 50.688 36.781 1 95.62 965 TYR A CA 1
ATOM 7595 C C . TYR A 1 965 ? -16.625 49.25 36.281 1 95.62 965 TYR A C 1
ATOM 7597 O O . TYR A 1 965 ? -15.875 48.438 36.844 1 95.62 965 TYR A O 1
ATOM 7605 N N . ALA A 1 966 ? -17.438 48.938 35.312 1 96.5 966 ALA A N 1
ATOM 7606 C CA . ALA A 1 966 ? -17.359 47.594 34.688 1 96.5 966 ALA A CA 1
ATOM 7607 C C . ALA A 1 966 ? -16.672 47.688 33.312 1 96.5 966 ALA A C 1
ATOM 7609 O O . ALA A 1 966 ? -17.094 48.438 32.438 1 96.5 966 ALA A O 1
ATOM 7610 N N . GLU A 1 967 ? -15.641 46.844 33.125 1 95.75 967 GLU A N 1
ATOM 7611 C CA . GLU A 1 967 ? -14.906 46.812 31.859 1 95.75 967 GLU A CA 1
ATOM 7612 C C . GLU A 1 967 ? -15.602 45.906 30.844 1 95.75 967 GLU A C 1
ATOM 7614 O O . GLU A 1 967 ? -15.352 46 29.641 1 95.75 967 GLU A O 1
ATOM 7619 N N . GLY A 1 968 ? -16.375 45 31.344 1 97.31 968 GLY A N 1
ATOM 7620 C CA . GLY A 1 968 ? -17.094 44.062 30.469 1 97.31 968 GLY A CA 1
ATOM 7621 C C . GLY A 1 968 ? -18.578 44 30.75 1 97.31 968 GLY A C 1
ATOM 7622 O O . GLY A 1 968 ? -19.047 44.562 31.734 1 97.31 968 GLY A O 1
ATOM 7623 N N . PRO A 1 969 ? -19.266 43.375 29.828 1 98 969 PRO A N 1
ATOM 7624 C CA . PRO A 1 969 ? -20.719 43.312 29.984 1 98 969 PRO A CA 1
ATOM 7625 C C . PRO A 1 969 ? -21.156 42.375 31.125 1 98 969 PRO A C 1
ATOM 7627 O O . PRO A 1 969 ? -20.312 41.656 31.688 1 98 969 PRO A O 1
ATOM 7630 N N . ARG A 1 970 ? -22.406 42.406 31.391 1 98 970 ARG A N 1
ATOM 7631 C CA . ARG A 1 970 ? -22.969 41.594 32.438 1 98 970 ARG A CA 1
ATOM 7632 C C . ARG A 1 970 ? -23 40.125 32.031 1 98 970 ARG A C 1
ATOM 7634 O O . ARG A 1 970 ? -22.828 39.781 30.844 1 98 970 ARG A O 1
ATOM 7641 N N . ALA A 1 971 ? -23.172 39.188 33.031 1 98.06 971 ALA A N 1
ATOM 7642 C CA . ALA A 1 971 ? -23.281 37.781 32.75 1 98.06 971 ALA A CA 1
ATOM 7643 C C . ALA A 1 971 ? -24.391 37.5 31.734 1 98.06 971 ALA A C 1
ATOM 7645 O O . ALA A 1 971 ? -25.438 38.125 31.781 1 98.06 971 ALA A O 1
ATOM 7646 N N . PHE A 1 972 ? -24.109 36.656 30.781 1 97 972 PHE A N 1
ATOM 7647 C CA . PHE A 1 972 ? -25.062 36.344 29.734 1 97 972 PHE A CA 1
ATOM 7648 C C . PHE A 1 972 ? -25.422 34.875 29.719 1 97 972 PHE A C 1
ATOM 7650 O O . PHE A 1 972 ? -24.734 34.062 30.344 1 97 972 PHE A O 1
ATOM 7657 N N . ASN A 1 973 ? -26.547 34.562 29.047 1 96.62 973 ASN A N 1
ATOM 7658 C CA . ASN A 1 973 ? -27.047 33.188 28.922 1 96.62 973 ASN A CA 1
ATOM 7659 C C . ASN A 1 973 ? -27.234 32.812 27.453 1 96.62 973 ASN A C 1
ATOM 7661 O O . ASN A 1 973 ? -28.156 33.281 26.797 1 96.62 973 ASN A O 1
ATOM 7665 N N . ARG A 1 974 ? -26.375 31.891 26.938 1 93.5 974 ARG A N 1
ATOM 7666 C CA . ARG A 1 974 ? -26.469 31.406 25.562 1 93.5 974 ARG A CA 1
ATOM 7667 C C . ARG A 1 974 ? -26.359 32.562 24.562 1 93.5 974 ARG A C 1
ATOM 7669 O O . ARG A 1 974 ? -25.359 33.281 24.562 1 93.5 974 ARG A O 1
ATOM 7676 N N . VAL A 1 975 ? -27.453 32.719 23.828 1 94.25 975 VAL A N 1
ATOM 7677 C CA . VAL A 1 975 ? -27.422 33.781 22.828 1 94.25 975 VAL A CA 1
ATOM 7678 C C . VAL A 1 975 ? -28.594 34.75 23.062 1 94.25 975 VAL A C 1
ATOM 7680 O O . VAL A 1 975 ? -29.109 35.344 22.125 1 94.25 975 VAL A O 1
ATOM 7683 N N . GLU A 1 976 ? -28.969 34.875 24.312 1 94.38 976 GLU A N 1
ATOM 7684 C CA . GLU A 1 976 ? -30.156 35.625 24.641 1 94.38 976 GLU A CA 1
ATOM 7685 C C . GLU A 1 976 ? -29.891 37.125 24.547 1 94.38 976 GLU A C 1
ATOM 7687 O O . GLU A 1 976 ? -30.812 37.906 24.281 1 94.38 976 GLU A O 1
ATOM 7692 N N . GLU A 1 977 ? -28.719 37.562 24.859 1 96 977 GLU A N 1
ATOM 7693 C CA . GLU A 1 977 ? -28.359 38.969 24.812 1 96 977 GLU A CA 1
ATOM 7694 C C . GLU A 1 977 ? -28.016 39.406 23.391 1 96 977 GLU A C 1
ATOM 7696 O O . GLU A 1 977 ? -27.344 38.688 22.656 1 96 977 GLU A O 1
ATOM 7701 N N . TYR A 1 978 ? -28.422 40.625 23 1 96.31 978 TYR A N 1
ATOM 7702 C CA . TYR A 1 978 ? -28.25 41.094 21.625 1 96.31 978 TYR A CA 1
ATOM 7703 C C . TYR A 1 978 ? -26.781 41.188 21.281 1 96.31 978 TYR A C 1
ATOM 7705 O O . TYR A 1 978 ? -26.391 41 20.109 1 96.31 978 TYR A O 1
ATOM 7713 N N . TRP A 1 979 ? -25.938 41.531 22.219 1 96.94 979 TRP A N 1
ATOM 7714 C CA . TRP A 1 979 ? -24.531 41.719 21.953 1 96.94 979 TRP A CA 1
ATOM 7715 C C . TRP A 1 979 ? -23.781 40.375 21.891 1 96.94 979 TRP A C 1
ATOM 7717 O O . TRP A 1 979 ? -22.609 40.344 21.531 1 96.94 979 TRP A O 1
ATOM 7727 N N . ILE A 1 980 ? -24.375 39.219 22.219 1 96 980 ILE A N 1
ATOM 7728 C CA . ILE A 1 980 ? -23.859 37.875 21.953 1 96 980 ILE A CA 1
ATOM 7729 C C . ILE A 1 980 ? -24.422 37.375 20.641 1 96 980 ILE A C 1
ATOM 7731 O O . ILE A 1 980 ? -23.719 36.688 19.891 1 96 980 ILE A O 1
ATOM 7735 N N . ALA A 1 981 ? -25.641 37.656 20.328 1 95.81 981 ALA A N 1
ATOM 7736 C CA . ALA A 1 981 ? -26.312 37.188 19.109 1 95.81 981 ALA A CA 1
ATOM 7737 C C . ALA A 1 981 ? -25.781 37.938 17.875 1 95.81 981 ALA A C 1
ATOM 7739 O O . ALA A 1 981 ? -25.938 37.469 16.75 1 95.81 981 ALA A O 1
ATOM 7740 N N . ASN A 1 982 ? -25.266 39.094 18.125 1 95.94 982 ASN A N 1
ATOM 7741 C CA . ASN A 1 982 ? -24.734 39.906 17.031 1 95.94 982 ASN A CA 1
ATOM 7742 C C . ASN A 1 982 ? -23.234 40.156 17.203 1 95.94 982 ASN A C 1
ATOM 7744 O O . ASN A 1 982 ? -22.812 40.719 18.219 1 95.94 982 ASN A O 1
ATOM 7748 N N . GLN A 1 983 ? -22.547 39.844 16.219 1 95.44 983 GLN A N 1
ATOM 7749 C CA . GLN A 1 983 ? -21.094 40 16.312 1 95.44 983 GLN A CA 1
ATOM 7750 C C . GLN A 1 983 ? -20.703 41.469 16.5 1 95.44 983 GLN A C 1
ATOM 7752 O O . GLN A 1 983 ? -21.297 42.344 15.867 1 95.44 983 GLN A O 1
ATOM 7757 N N . ASN A 1 984 ? -19.766 41.719 17.359 1 96.69 984 ASN A N 1
ATOM 7758 C CA . ASN A 1 984 ? -19.328 43.094 17.656 1 96.69 984 ASN A CA 1
ATOM 7759 C C . ASN A 1 984 ? -17.859 43.125 18.031 1 96.69 984 ASN A C 1
ATOM 7761 O O . ASN A 1 984 ? -17.25 42.094 18.312 1 96.69 984 ASN A O 1
ATOM 7765 N N . THR A 1 985 ? -17.219 44.281 18.156 1 96.19 985 THR A N 1
ATOM 7766 C CA . THR A 1 985 ? -15.766 44.438 18.234 1 96.19 985 THR A CA 1
ATOM 7767 C C . THR A 1 985 ? -15.289 44.25 19.672 1 96.19 985 THR A C 1
ATOM 7769 O O . THR A 1 985 ? -14.086 44.156 19.922 1 96.19 985 THR A O 1
ATOM 7772 N N . TYR A 1 986 ? -16.188 44.094 20.703 1 95.69 986 TYR A N 1
ATOM 7773 C CA . TYR A 1 986 ? -15.773 43.812 22.062 1 95.69 986 TYR A CA 1
ATOM 7774 C C . TYR A 1 986 ? -15.062 42.469 22.156 1 95.69 986 TYR A C 1
ATOM 7776 O O . TYR A 1 986 ? -14.086 42.344 22.875 1 95.69 986 TYR A O 1
ATOM 7784 N N . PHE A 1 987 ? -15.555 41.562 21.422 1 94.5 987 PHE A N 1
ATOM 7785 C CA . PHE A 1 987 ? -15.031 40.219 21.484 1 94.5 987 PHE A CA 1
ATOM 7786 C C . PHE A 1 987 ? -13.914 40 20.453 1 94.5 987 PHE A C 1
ATOM 7788 O O . PHE A 1 987 ? -13.43 38.906 20.266 1 94.5 987 PHE A O 1
ATOM 7795 N N . PHE A 1 988 ? -13.648 41 19.719 1 92.38 988 PHE A N 1
ATOM 7796 C CA . PHE A 1 988 ? -12.578 41 18.734 1 92.38 988 PHE A CA 1
ATOM 7797 C C . PHE A 1 988 ? -11.242 41.312 19.375 1 92.38 988 PHE A C 1
ATOM 7799 O O . PHE A 1 988 ? -11.039 42.438 19.875 1 92.38 988 PHE A O 1
ATOM 7806 N N . ARG A 1 989 ? -10.234 40.375 19.438 1 92.44 989 ARG A N 1
ATOM 7807 C CA . ARG A 1 989 ? -9.008 40.531 20.219 1 92.44 989 ARG A CA 1
ATOM 7808 C C . ARG A 1 989 ? -7.781 40.469 19.312 1 92.44 989 ARG A C 1
ATOM 7810 O O . ARG A 1 989 ? -7.73 39.656 18.375 1 92.44 989 ARG A O 1
ATOM 7817 N N . LYS A 1 990 ? -6.82 41.281 19.609 1 93.88 990 LYS A N 1
ATOM 7818 C CA . LYS A 1 990 ? -5.539 41.219 18.906 1 93.88 990 LYS A CA 1
ATOM 7819 C C . LYS A 1 990 ? -4.758 39.969 19.281 1 93.88 990 LYS A C 1
ATOM 7821 O O . LYS A 1 990 ? -4.773 39.531 20.453 1 93.88 990 LYS A O 1
ATOM 7826 N N . THR A 1 991 ? -4.027 39.406 18.344 1 94.31 991 THR A N 1
ATOM 7827 C CA . THR A 1 991 ? -3.275 38.156 18.594 1 94.31 991 THR A CA 1
ATOM 7828 C C . THR A 1 991 ? -1.783 38.375 18.359 1 94.31 991 THR A C 1
ATOM 7830 O O . THR A 1 991 ? -1.053 37.438 18.031 1 94.31 991 THR A O 1
ATOM 7833 N N . ASP A 1 992 ? -1.222 39.594 18.516 1 96.31 992 ASP A N 1
ATOM 7834 C CA . ASP A 1 992 ? 0.202 39.875 18.375 1 96.31 992 ASP A CA 1
ATOM 7835 C C . ASP A 1 992 ? 1.024 39.125 19.422 1 96.31 992 ASP A C 1
ATOM 7837 O O . ASP A 1 992 ? 0.612 39 20.578 1 96.31 992 ASP A O 1
ATOM 7841 N N . TYR A 1 993 ? 2.158 38.594 19 1 95.62 993 TYR A N 1
ATOM 7842 C CA . TYR A 1 993 ? 2.955 37.844 19.984 1 95.62 993 TYR A CA 1
ATOM 7843 C C . TYR A 1 993 ? 4.426 37.844 19.578 1 95.62 993 TYR A C 1
ATOM 7845 O O . TYR A 1 993 ? 4.77 38.156 18.438 1 95.62 993 TYR A O 1
ATOM 7853 N N . LEU A 1 994 ? 5.305 37.594 20.469 1 96.69 994 LEU A N 1
ATOM 7854 C CA . LEU A 1 994 ? 6.707 37.219 20.359 1 96.69 994 LEU A CA 1
ATOM 7855 C C . LEU A 1 994 ? 6.965 35.938 21.141 1 96.69 994 LEU A C 1
ATOM 7857 O O . LEU A 1 994 ? 6.586 35.812 22.312 1 96.69 994 LEU A O 1
ATOM 7861 N N . ARG A 1 995 ? 7.543 34.969 20.531 1 96.25 995 ARG A N 1
ATOM 7862 C CA . ARG A 1 995 ? 7.699 33.656 21.141 1 96.25 995 ARG A CA 1
ATOM 7863 C C . ARG A 1 995 ? 9.141 33.156 21.031 1 96.25 995 ARG A C 1
ATOM 7865 O O . ARG A 1 995 ? 9.758 33.281 19.953 1 96.25 995 ARG A O 1
ATOM 7872 N N . LEU A 1 996 ? 9.695 32.75 22.156 1 97.38 996 LEU A N 1
ATOM 7873 C CA . LEU A 1 996 ? 10.883 31.891 22.047 1 97.38 996 LEU A CA 1
ATOM 7874 C C . LEU A 1 996 ? 10.523 30.516 21.516 1 97.38 996 LEU A C 1
ATOM 7876 O O . LEU A 1 996 ? 10.125 29.625 22.266 1 97.38 996 LEU A O 1
ATOM 7880 N N . LYS A 1 997 ? 10.68 30.391 20.281 1 95.81 997 LYS A N 1
ATOM 7881 C CA . LYS A 1 997 ? 10.195 29.219 19.562 1 95.81 997 LYS A CA 1
ATOM 7882 C C . LYS A 1 997 ? 11.133 28.031 19.766 1 95.81 997 LYS A C 1
ATOM 7884 O O . LYS A 1 997 ? 10.68 26.891 19.812 1 95.81 997 LYS A O 1
ATOM 7889 N N . THR A 1 998 ? 12.422 28.25 19.672 1 95.88 998 THR A N 1
ATOM 7890 C CA . THR A 1 998 ? 13.391 27.172 19.828 1 95.88 998 THR A CA 1
ATOM 7891 C C . THR A 1 998 ? 14.578 27.625 20.672 1 95.88 998 THR A C 1
ATOM 7893 O O . THR A 1 998 ? 15.047 28.766 20.531 1 95.88 998 THR A O 1
ATOM 7896 N N . LEU A 1 999 ? 15.031 26.844 21.547 1 97.12 999 LEU A N 1
ATOM 7897 C CA . LEU A 1 999 ? 16.266 26.969 22.312 1 97.12 999 LEU A CA 1
ATOM 7898 C C . LEU A 1 999 ? 17.031 25.656 22.344 1 97.12 999 LEU A C 1
ATOM 7900 O O . LEU A 1 999 ? 16.469 24.625 22.703 1 97.12 999 LEU A O 1
ATOM 7904 N N . GLU A 1 1000 ? 18.234 25.672 21.922 1 96.94 1000 GLU A N 1
ATOM 7905 C CA . GLU A 1 1000 ? 19.047 24.453 21.938 1 96.94 1000 GLU A CA 1
ATOM 7906 C C . GLU A 1 1000 ? 20.438 24.719 22.531 1 96.94 1000 GLU A C 1
ATOM 7908 O O . GLU A 1 1000 ? 21.047 25.75 22.234 1 96.94 1000 GLU A O 1
ATOM 7913 N N . VAL A 1 1001 ? 20.891 23.859 23.391 1 97.19 1001 VAL A N 1
ATOM 7914 C CA . VAL A 1 1001 ? 22.266 23.828 23.906 1 97.19 1001 VAL A CA 1
ATOM 7915 C C . VAL A 1 1001 ? 22.859 22.438 23.672 1 97.19 1001 VAL A C 1
ATOM 7917 O O . VAL A 1 1001 ? 22.266 21.438 24.062 1 97.19 1001 VAL A O 1
ATOM 7920 N N . GLY A 1 1002 ? 23.953 22.469 23.031 1 96.06 1002 GLY A N 1
ATOM 7921 C CA . GLY A 1 1002 ? 24.594 21.203 22.75 1 96.06 1002 GLY A CA 1
ATOM 7922 C C . GLY A 1 1002 ? 26.031 21.141 23.219 1 96.06 1002 GLY A C 1
ATOM 7923 O O . GLY A 1 1002 ? 26.672 22.172 23.406 1 96.06 1002 GLY A O 1
ATOM 7924 N N . TYR A 1 1003 ? 26.453 19.922 23.453 1 95.5 1003 TYR A N 1
ATOM 7925 C CA . TYR A 1 1003 ? 27.828 19.625 23.828 1 95.5 1003 TYR A CA 1
ATOM 7926 C C . TYR A 1 1003 ? 28.391 18.516 22.969 1 95.5 1003 TYR A C 1
ATOM 7928 O O . TYR A 1 1003 ? 27.859 17.406 22.953 1 95.5 1003 TYR A O 1
ATOM 7936 N N . ASN A 1 1004 ? 29.438 18.828 22.344 1 91 1004 ASN A N 1
ATOM 7937 C CA . ASN A 1 1004 ? 30.156 17.828 21.562 1 91 1004 ASN A CA 1
ATOM 7938 C C . ASN A 1 1004 ? 31.297 17.203 22.375 1 91 1004 ASN A C 1
ATOM 7940 O O . ASN A 1 1004 ? 32.281 17.891 22.703 1 91 1004 ASN A O 1
ATOM 7944 N N . MET A 1 1005 ? 31.172 16 22.531 1 90.12 1005 MET A N 1
ATOM 7945 C CA . MET A 1 1005 ? 32.219 15.32 23.297 1 90.12 1005 MET A CA 1
ATOM 7946 C C . MET A 1 1005 ? 33.562 15.367 22.578 1 90.12 1005 MET A C 1
ATOM 7948 O O . MET A 1 1005 ? 33.594 15.203 21.359 1 90.12 1005 MET A O 1
ATOM 7952 N N . PRO A 1 1006 ? 34.625 15.594 23.312 1 83.69 1006 PRO A N 1
ATOM 7953 C CA . PRO A 1 1006 ? 35.938 15.648 22.672 1 83.69 1006 PRO A CA 1
ATOM 7954 C C . PRO A 1 1006 ? 36.312 14.336 21.984 1 83.69 1006 PRO A C 1
ATOM 7956 O O . PRO A 1 1006 ? 36.031 13.258 22.516 1 83.69 1006 PRO A O 1
ATOM 7959 N N . ALA A 1 1007 ? 36.906 14.438 20.906 1 74 1007 ALA A N 1
ATOM 7960 C CA . ALA A 1 1007 ? 37.25 13.305 20.047 1 74 1007 ALA A CA 1
ATOM 7961 C C . ALA A 1 1007 ? 38.125 12.297 20.781 1 74 1007 ALA A C 1
ATOM 7963 O O . ALA A 1 1007 ? 38.031 11.094 20.547 1 74 1007 ALA A O 1
ATOM 7964 N N . ASP A 1 1008 ? 39.062 12.812 21.688 1 72 1008 ASP A N 1
ATOM 7965 C CA . ASP A 1 1008 ? 39.969 11.93 22.406 1 72 1008 ASP A CA 1
ATOM 7966 C C . ASP A 1 1008 ? 39.219 10.914 23.266 1 72 1008 ASP A C 1
ATOM 7968 O O . ASP A 1 1008 ? 39.625 9.766 23.406 1 72 1008 ASP A O 1
ATOM 7972 N N . LEU A 1 1009 ? 38.156 11.344 23.688 1 78.69 1009 LEU A N 1
ATOM 7973 C CA . LEU A 1 1009 ? 37.344 10.477 24.531 1 78.69 1009 LEU A CA 1
ATOM 7974 C C . LEU A 1 1009 ? 36.5 9.516 23.703 1 78.69 1009 LEU A C 1
ATOM 7976 O O . LEU A 1 1009 ? 36.344 8.352 24.062 1 78.69 1009 LEU A O 1
ATOM 7980 N N . THR A 1 1010 ? 36 10.031 22.594 1 78.75 1010 THR A N 1
ATOM 7981 C CA . THR A 1 1010 ? 35.062 9.227 21.828 1 78.75 1010 THR A CA 1
ATOM 7982 C C . THR A 1 1010 ? 35.781 8.242 20.922 1 78.75 1010 THR A C 1
ATOM 7984 O O . THR A 1 1010 ? 35.312 7.129 20.688 1 78.75 1010 THR A O 1
ATOM 7987 N N . SER A 1 1011 ? 36.906 8.633 20.469 1 69.38 1011 SER A N 1
ATOM 7988 C CA . SER A 1 1011 ? 37.656 7.766 19.547 1 69.38 1011 SER A CA 1
ATOM 7989 C C . SER A 1 1011 ? 38.094 6.477 20.25 1 69.38 1011 SER A C 1
ATOM 7991 O O . SER A 1 1011 ? 38.188 5.426 19.609 1 69.38 1011 SER A O 1
ATOM 7993 N N . SER A 1 1012 ? 38.312 6.613 21.5 1 66.25 1012 SER A N 1
ATOM 7994 C CA . SER A 1 1012 ? 38.75 5.445 22.266 1 66.25 1012 SER A CA 1
ATOM 7995 C C . SER A 1 1012 ? 37.688 4.363 22.266 1 66.25 1012 SER A C 1
ATOM 7997 O O . SER A 1 1012 ? 37.969 3.186 22.469 1 66.25 1012 SER A O 1
ATOM 7999 N N . ILE A 1 1013 ? 36.5 4.812 22.016 1 69.62 1013 ILE A N 1
ATOM 8000 C CA . ILE A 1 1013 ? 35.438 3.824 22.062 1 69.62 1013 ILE A CA 1
ATOM 8001 C C . ILE A 1 1013 ? 34.844 3.625 20.656 1 69.62 1013 ILE A C 1
ATOM 8003 O O . ILE A 1 1013 ? 33.75 3.129 20.5 1 69.62 1013 ILE A O 1
ATOM 8007 N N . GLY A 1 1014 ? 35.531 4.09 19.625 1 68.25 1014 GLY A N 1
ATOM 8008 C CA . GLY A 1 1014 ? 35.125 3.85 18.25 1 68.25 1014 GLY A CA 1
ATOM 8009 C C . GLY A 1 1014 ? 34.062 4.789 17.766 1 68.25 1014 GLY A C 1
ATOM 8010 O O . GLY A 1 1014 ? 33.406 4.527 16.75 1 68.25 1014 GLY A O 1
ATOM 8011 N N . ILE A 1 1015 ? 33.812 5.828 18.547 1 78.5 1015 ILE A N 1
ATOM 8012 C CA . ILE A 1 1015 ? 32.844 6.844 18.156 1 78.5 1015 ILE A CA 1
ATOM 8013 C C . ILE A 1 1015 ? 33.562 8.055 17.578 1 78.5 1015 ILE A C 1
ATOM 8015 O O . ILE A 1 1015 ? 34.469 8.602 18.203 1 78.5 1015 ILE A O 1
ATOM 8019 N N . ARG A 1 1016 ? 33.156 8.336 16.391 1 74.56 1016 ARG A N 1
ATOM 8020 C CA . ARG A 1 1016 ? 33.75 9.484 15.742 1 74.56 1016 ARG A CA 1
ATOM 8021 C C . ARG A 1 1016 ? 33.281 10.789 16.375 1 74.56 1016 ARG A C 1
ATOM 8023 O O . ARG A 1 1016 ? 34.094 11.719 16.562 1 74.56 1016 ARG A O 1
ATOM 8030 N N . ASN A 1 1017 ? 31.984 10.852 16.484 1 84.69 1017 ASN A N 1
ATOM 8031 C CA . ASN A 1 1017 ? 31.406 12.047 17.094 1 84.69 1017 ASN A CA 1
ATOM 8032 C C . ASN A 1 1017 ? 30.219 11.703 17.969 1 84.69 1017 ASN A C 1
ATOM 8034 O O . ASN A 1 1017 ? 29.422 10.82 17.641 1 84.69 1017 ASN A O 1
ATOM 8038 N N . MET A 1 1018 ? 30.219 12.289 19.078 1 89.31 1018 MET A N 1
ATOM 8039 C CA . MET A 1 1018 ? 29.094 12.172 19.984 1 89.31 1018 MET A CA 1
ATOM 8040 C C . MET A 1 1018 ? 28.609 13.547 20.438 1 89.31 1018 MET A C 1
ATOM 8042 O O . MET A 1 1018 ? 29.375 14.32 21.016 1 89.31 1018 MET A O 1
ATOM 8046 N N . ARG A 1 1019 ? 27.438 13.852 20.203 1 93.81 1019 ARG A N 1
ATOM 8047 C CA . ARG A 1 1019 ? 26.828 15.117 20.609 1 93.81 1019 ARG A CA 1
ATOM 8048 C C . ARG A 1 1019 ? 25.625 14.891 21.5 1 93.81 1019 ARG A C 1
ATOM 8050 O O . ARG A 1 1019 ? 24.734 14.094 21.156 1 93.81 1019 ARG A O 1
ATOM 8057 N N . ILE A 1 1020 ? 25.625 15.477 22.656 1 95.5 1020 ILE A N 1
ATOM 8058 C CA . ILE A 1 1020 ? 24.453 15.492 23.531 1 95.5 1020 ILE A CA 1
ATOM 8059 C C . ILE A 1 1020 ? 23.859 16.906 23.562 1 95.5 1020 ILE A C 1
ATOM 8061 O O . ILE A 1 1020 ? 24.594 17.891 23.578 1 95.5 1020 ILE A O 1
ATOM 8065 N N . TYR A 1 1021 ? 22.547 16.953 23.547 1 96 1021 TYR A N 1
ATOM 8066 C CA . TYR A 1 1021 ? 21.969 18.297 23.531 1 96 1021 TYR A CA 1
ATOM 8067 C C . TYR A 1 1021 ? 20.609 18.312 24.203 1 96 1021 TYR A C 1
ATOM 8069 O O . TYR A 1 1021 ? 19.969 17.281 24.359 1 96 1021 TYR A O 1
ATOM 8077 N N . LEU A 1 1022 ? 20.188 19.453 24.703 1 97.31 1022 LEU A N 1
ATOM 8078 C CA . LEU A 1 1022 ? 18.875 19.828 25.203 1 97.31 1022 LEU A CA 1
ATOM 8079 C C . LEU A 1 1022 ? 18.25 20.906 24.328 1 97.31 1022 LEU A C 1
ATOM 8081 O O . LEU A 1 1022 ? 18.922 21.875 23.953 1 97.31 1022 LEU A O 1
ATOM 8085 N N . ASN A 1 1023 ? 17.078 20.656 23.922 1 96.31 1023 ASN A N 1
ATOM 8086 C CA . ASN A 1 1023 ? 16.422 21.719 23.172 1 96.31 1023 ASN A CA 1
ATOM 8087 C C . ASN A 1 1023 ? 14.922 21.766 23.484 1 96.31 1023 ASN A C 1
ATOM 8089 O O . ASN A 1 1023 ? 14.406 20.906 24.203 1 96.31 1023 ASN A O 1
ATOM 8093 N N . GLY A 1 1024 ? 14.273 22.859 23.062 1 96.81 1024 GLY A N 1
ATOM 8094 C CA . GLY A 1 1024 ? 12.859 23.062 23.328 1 96.81 1024 GLY A CA 1
ATOM 8095 C C . GLY A 1 1024 ? 12.133 23.781 22.203 1 96.81 1024 GLY A C 1
ATOM 8096 O O . GLY A 1 1024 ? 12.773 24.312 21.281 1 96.81 1024 GLY A O 1
ATOM 8097 N N . PHE A 1 1025 ? 10.797 23.656 22.219 1 95.69 1025 PHE A N 1
ATOM 8098 C CA . PHE A 1 1025 ? 9.914 24.234 21.203 1 95.69 1025 PHE A CA 1
ATOM 8099 C C . PHE A 1 1025 ? 8.727 24.922 21.859 1 95.69 1025 PHE A C 1
ATOM 8101 O O . PHE A 1 1025 ? 8.078 24.359 22.734 1 95.69 1025 PHE A O 1
ATOM 8108 N N . ASN A 1 1026 ? 8.414 26.141 21.391 1 96.19 1026 ASN A N 1
ATOM 8109 C CA . ASN A 1 1026 ? 7.324 26.938 21.938 1 96.19 1026 ASN A CA 1
ATOM 8110 C C . ASN A 1 1026 ? 7.461 27.125 23.438 1 96.19 1026 ASN A C 1
ATOM 8112 O O . ASN A 1 1026 ? 6.527 26.859 24.203 1 96.19 1026 ASN A O 1
ATOM 8116 N N . LEU A 1 1027 ? 8.531 27.688 23.875 1 96.25 1027 LEU A N 1
ATOM 8117 C CA . LEU A 1 1027 ? 8.906 27.656 25.281 1 96.25 1027 LEU A CA 1
ATOM 8118 C C . LEU A 1 1027 ? 8.219 28.766 26.047 1 96.25 1027 LEU A C 1
ATOM 8120 O O . LEU A 1 1027 ? 7.641 28.531 27.109 1 96.25 1027 LEU A O 1
ATOM 8124 N N . PHE A 1 1028 ? 8.367 30.047 25.453 1 95.31 1028 PHE A N 1
ATOM 8125 C CA . PHE A 1 1028 ? 7.785 31.219 26.109 1 95.31 1028 PHE A CA 1
ATOM 8126 C C . PHE A 1 1028 ? 7.133 32.125 25.094 1 95.31 1028 PHE A C 1
ATOM 8128 O O . PHE A 1 1028 ? 7.711 32.406 24.031 1 95.31 1028 PHE A O 1
ATOM 8135 N N . THR A 1 1029 ? 5.949 32.562 25.391 1 96.06 1029 THR A N 1
ATOM 8136 C CA . THR A 1 1029 ? 5.227 33.438 24.484 1 96.06 1029 THR A CA 1
ATOM 8137 C C . THR A 1 1029 ? 4.785 34.719 25.203 1 96.06 1029 THR A C 1
ATOM 8139 O O . THR A 1 1029 ? 4.105 34.656 26.219 1 96.06 1029 THR A O 1
ATOM 8142 N N . TRP A 1 1030 ? 5.199 35.875 24.719 1 96.25 1030 TRP A N 1
ATOM 8143 C CA . TRP A 1 1030 ? 4.664 37.156 25.109 1 96.25 1030 TRP A CA 1
ATOM 8144 C C . TRP A 1 1030 ? 3.604 37.625 24.109 1 96.25 1030 TRP A C 1
ATOM 8146 O O . TRP A 1 1030 ? 3.887 37.812 22.922 1 96.25 1030 TRP A O 1
ATOM 8156 N N . ASP A 1 1031 ? 2.373 37.75 24.562 1 94.69 1031 ASP A N 1
ATOM 8157 C CA . ASP A 1 1031 ? 1.336 38.125 23.609 1 94.69 1031 ASP A CA 1
ATOM 8158 C C . ASP A 1 1031 ? 0.293 39.031 24.266 1 94.69 1031 ASP A C 1
ATOM 8160 O O . ASP A 1 1031 ? 0.251 39.156 25.484 1 94.69 1031 ASP A O 1
ATOM 8164 N N . SER A 1 1032 ? -0.515 39.625 23.438 1 89.75 1032 SER A N 1
ATOM 8165 C CA . SER A 1 1032 ? -1.622 40.5 23.859 1 89.75 1032 SER A CA 1
ATOM 8166 C C . SER A 1 1032 ? -2.912 39.688 24.016 1 89.75 1032 SER A C 1
ATOM 8168 O O . SER A 1 1032 ? -3.877 40.156 24.609 1 89.75 1032 SER A O 1
ATOM 8170 N N . PHE A 1 1033 ? -3.041 38.5 23.484 1 89.06 1033 PHE A N 1
ATOM 8171 C CA . PHE A 1 1033 ? -4.234 37.688 23.484 1 89.06 1033 PHE A CA 1
ATOM 8172 C C . PHE A 1 1033 ? -4.527 37.156 24.891 1 89.06 1033 PHE A C 1
ATOM 8174 O O . PHE A 1 1033 ? -5.656 37.281 25.375 1 89.06 1033 PHE A O 1
ATOM 8181 N N . ASN A 1 1034 ? -3.643 36.625 25.609 1 87.69 1034 ASN A N 1
ATOM 8182 C CA . ASN A 1 1034 ? -3.582 36.219 27 1 87.69 1034 ASN A CA 1
ATOM 8183 C C . ASN A 1 1034 ? -4.773 35.312 27.359 1 87.69 1034 ASN A C 1
ATOM 8185 O O . ASN A 1 1034 ? -5.324 35.438 28.453 1 87.69 1034 ASN A O 1
ATOM 8189 N N . LEU A 1 1035 ? -5.395 34.562 26.562 1 90.88 1035 LEU A N 1
ATOM 8190 C CA . LEU A 1 1035 ? -6.477 33.625 26.828 1 90.88 1035 LEU A CA 1
ATOM 8191 C C . LEU A 1 1035 ? -6.102 32.219 26.344 1 90.88 1035 LEU A C 1
ATOM 8193 O O . LEU A 1 1035 ? -6.137 31.281 27.125 1 90.88 1035 LEU A O 1
ATOM 8197 N N . MET A 1 1036 ? -5.836 32.156 25.078 1 92.44 1036 MET A N 1
ATOM 8198 C CA . MET A 1 1036 ? -5.359 30.938 24.422 1 92.44 1036 MET A CA 1
ATOM 8199 C C . MET A 1 1036 ? -4.094 31.219 23.609 1 92.44 1036 MET A C 1
ATOM 8201 O O . MET A 1 1036 ? -3.568 32.344 23.641 1 92.44 1036 MET A O 1
ATOM 8205 N N . ASP A 1 1037 ? -3.59 30.219 23 1 94.44 1037 ASP A N 1
ATOM 8206 C CA . ASP A 1 1037 ? -2.418 30.438 22.156 1 94.44 1037 ASP A CA 1
ATOM 8207 C C . ASP A 1 1037 ? -2.74 31.391 21 1 94.44 1037 ASP A C 1
ATOM 8209 O O . ASP A 1 1037 ? -3.75 31.219 20.312 1 94.44 1037 ASP A O 1
ATOM 8213 N N . PRO A 1 1038 ? -1.977 32.312 20.766 1 93.56 1038 PRO A N 1
ATOM 8214 C CA . PRO A 1 1038 ? -2.289 33.344 19.75 1 93.56 1038 PRO A CA 1
ATOM 8215 C C . PRO A 1 1038 ? -2.293 32.781 18.328 1 93.56 1038 PRO A C 1
ATOM 8217 O O . PRO A 1 1038 ? -2.801 33.406 17.406 1 93.56 1038 PRO A O 1
ATOM 8220 N N . GLU A 1 1039 ? -1.755 31.609 18.062 1 91.25 1039 GLU A N 1
ATOM 8221 C CA . GLU A 1 1039 ? -1.737 31.016 16.719 1 91.25 1039 GLU A CA 1
ATOM 8222 C C . GLU A 1 1039 ? -3.018 30.219 16.453 1 91.25 1039 GLU A C 1
ATOM 8224 O O . GLU A 1 1039 ? -3.281 29.828 15.312 1 91.25 1039 GLU A O 1
ATOM 8229 N N . SER A 1 1040 ? -3.803 30.047 17.453 1 90.25 1040 SER A N 1
ATOM 8230 C CA . SER A 1 1040 ? -5.055 29.312 17.25 1 90.25 1040 SER A CA 1
ATOM 8231 C C . SER A 1 1040 ? -6.023 30.125 16.391 1 90.25 1040 SER A C 1
ATOM 8233 O O . SER A 1 1040 ? -6.082 31.359 16.5 1 90.25 1040 SER A O 1
ATOM 8235 N N . ASP A 1 1041 ? -6.781 29.422 15.602 1 87.38 1041 ASP A N 1
ATOM 8236 C CA . ASP A 1 1041 ? -7.797 30.094 14.797 1 87.38 1041 ASP A CA 1
ATOM 8237 C C . ASP A 1 1041 ? -9.203 29.703 15.25 1 87.38 1041 ASP A C 1
ATOM 8239 O O . ASP A 1 1041 ? -10.18 29.922 14.531 1 87.38 1041 ASP A O 1
ATOM 8243 N N . ASN A 1 1042 ? -9.227 29.094 16.359 1 90.5 1042 ASN A N 1
ATOM 8244 C CA . ASN A 1 1042 ? -10.523 28.672 16.891 1 90.5 1042 ASN A CA 1
ATOM 8245 C C . ASN A 1 1042 ? -11.227 29.812 17.625 1 90.5 1042 ASN A C 1
ATOM 8247 O O . ASN A 1 1042 ? -10.617 30.5 18.438 1 90.5 1042 ASN A O 1
ATOM 8251 N N . ASP A 1 1043 ? -12.5 29.969 17.406 1 90.81 1043 ASP A N 1
ATOM 8252 C CA . ASP A 1 1043 ? -13.227 31.125 17.906 1 90.81 1043 ASP A CA 1
ATOM 8253 C C . ASP A 1 1043 ? -13.906 30.812 19.234 1 90.81 1043 ASP A C 1
ATOM 8255 O O . ASP A 1 1043 ? -14.578 31.672 19.812 1 90.81 1043 ASP A O 1
ATOM 8259 N N . SER A 1 1044 ? -13.758 29.641 19.75 1 91.94 1044 SER A N 1
ATOM 8260 C CA . SER A 1 1044 ? -14.469 29.312 20.984 1 91.94 1044 SER A CA 1
ATOM 8261 C C . SER A 1 1044 ? -13.547 28.594 21.969 1 91.94 1044 SER A C 1
ATOM 8263 O O . SER A 1 1044 ? -13.969 28.234 23.078 1 91.94 1044 SER A O 1
ATOM 8265 N N . GLY A 1 1045 ? -12.359 28.328 21.516 1 90.88 1045 GLY A N 1
ATOM 8266 C CA . GLY A 1 1045 ? -11.422 27.609 22.375 1 90.88 1045 GLY A CA 1
ATOM 8267 C C . GLY A 1 1045 ? -11.586 26.094 22.297 1 90.88 1045 GLY A C 1
ATOM 8268 O O . GLY A 1 1045 ? -10.859 25.359 22.953 1 90.88 1045 GLY A O 1
ATOM 8269 N N . ALA A 1 1046 ? -12.477 25.609 21.453 1 93.75 1046 ALA A N 1
ATOM 8270 C CA . ALA A 1 1046 ? -12.773 24.172 21.328 1 93.75 1046 ALA A CA 1
ATOM 8271 C C . ALA A 1 1046 ? -11.797 23.5 20.375 1 93.75 1046 ALA A C 1
ATOM 8273 O O . ALA A 1 1046 ? -12.203 22.969 19.344 1 93.75 1046 ALA A O 1
ATOM 8274 N N . TYR A 1 1047 ? -10.539 23.469 20.734 1 94.38 1047 TYR A N 1
ATOM 8275 C CA . TYR A 1 1047 ? -9.539 22.891 19.844 1 94.38 1047 TYR A CA 1
ATOM 8276 C C . TYR A 1 1047 ? -8.43 22.219 20.656 1 94.38 1047 TYR A C 1
ATOM 8278 O O . TYR A 1 1047 ? -8.266 22.5 21.844 1 94.38 1047 TYR A O 1
ATOM 8286 N N . TYR A 1 1048 ? -7.734 21.328 20.047 1 96.5 1048 TYR A N 1
ATOM 8287 C CA . TYR A 1 1048 ? -6.562 20.719 20.656 1 96.5 1048 TYR A CA 1
ATOM 8288 C C . TYR A 1 1048 ? -5.391 21.688 20.688 1 96.5 1048 TYR A C 1
ATOM 8290 O O . TYR A 1 1048 ? -4.898 22.109 19.641 1 96.5 1048 TYR A O 1
ATOM 8298 N N . PRO A 1 1049 ? -4.922 22.078 21.781 1 95.56 1049 PRO A N 1
ATOM 8299 C CA . PRO A 1 1049 ? -3.951 23.172 21.906 1 95.56 1049 PRO A CA 1
ATOM 8300 C C . PRO A 1 1049 ? -2.605 22.844 21.25 1 95.56 1049 PRO A C 1
ATOM 8302 O O . PRO A 1 1049 ? -2.242 21.672 21.156 1 95.56 1049 PRO A O 1
ATOM 8305 N N . GLN A 1 1050 ? -1.881 23.859 20.953 1 94.75 1050 GLN A N 1
ATOM 8306 C CA . GLN A 1 1050 ? -0.525 23.734 20.422 1 94.75 1050 GLN A CA 1
ATOM 8307 C C . GLN A 1 1050 ? 0.407 23.109 21.469 1 94.75 1050 GLN A C 1
ATOM 8309 O O . GLN A 1 1050 ? 0.114 23.141 22.656 1 94.75 1050 GLN A O 1
ATOM 8314 N N . LYS A 1 1051 ? 1.537 22.703 21.062 1 94.25 1051 LYS A N 1
ATOM 8315 C CA . LYS A 1 1051 ? 2.396 21.953 21.969 1 94.25 1051 LYS A CA 1
ATOM 8316 C C . LYS A 1 1051 ? 3.629 22.766 22.359 1 94.25 1051 LYS A C 1
ATOM 8318 O O . LYS A 1 1051 ? 4.199 23.469 21.531 1 94.25 1051 LYS A O 1
ATOM 8323 N N . ARG A 1 1052 ? 3.984 22.656 23.562 1 96.12 1052 ARG A N 1
ATOM 8324 C CA . ARG A 1 1052 ? 5.297 23 24.094 1 96.12 1052 ARG A CA 1
ATOM 8325 C C . ARG A 1 1052 ? 6.121 21.75 24.359 1 96.12 1052 ARG A C 1
ATOM 8327 O O . ARG A 1 1052 ? 5.633 20.797 24.969 1 96.12 1052 ARG A O 1
ATOM 8334 N N . VAL A 1 1053 ? 7.328 21.719 23.891 1 97 1053 VAL A N 1
ATOM 8335 C CA . VAL A 1 1053 ? 8.109 20.484 23.984 1 97 1053 VAL A CA 1
ATOM 8336 C C . VAL A 1 1053 ? 9.445 20.766 24.672 1 97 1053 VAL A C 1
ATOM 8338 O O . VAL A 1 1053 ? 10.102 21.766 24.375 1 97 1053 VAL A O 1
ATOM 8341 N N . PHE A 1 1054 ? 9.828 19.953 25.562 1 97.44 1054 PHE A N 1
ATOM 8342 C CA . PHE A 1 1054 ? 11.18 19.828 26.109 1 97.44 1054 PHE A CA 1
ATOM 8343 C C . PHE A 1 1054 ? 11.82 18.516 25.656 1 97.44 1054 PHE A C 1
ATOM 8345 O O . PHE A 1 1054 ? 11.234 17.453 25.828 1 97.44 1054 PHE A O 1
ATOM 8352 N N . ASN A 1 1055 ? 12.969 18.641 25.094 1 97.69 1055 ASN A N 1
ATOM 8353 C CA . ASN A 1 1055 ? 13.539 17.453 24.484 1 97.69 1055 ASN A CA 1
ATOM 8354 C C . ASN A 1 1055 ? 15.008 17.281 24.859 1 97.69 1055 ASN A C 1
ATOM 8356 O O . ASN A 1 1055 ? 15.734 18.266 25.047 1 97.69 1055 ASN A O 1
ATOM 8360 N N . ALA A 1 1056 ? 15.43 16.016 25.062 1 97.56 1056 ALA A N 1
ATOM 8361 C CA . ALA A 1 1056 ? 16.828 15.609 25.172 1 97.56 1056 ALA A CA 1
ATOM 8362 C C . ALA A 1 1056 ? 17.219 14.656 24.047 1 97.56 1056 ALA A C 1
ATOM 8364 O O . ALA A 1 1056 ? 16.422 13.781 23.672 1 97.56 1056 ALA A O 1
ATOM 8365 N N . GLY A 1 1057 ? 18.391 14.977 23.516 1 96.62 1057 GLY A N 1
ATOM 8366 C CA . GLY A 1 1057 ? 18.797 14.148 22.406 1 96.62 1057 GLY A CA 1
ATOM 8367 C C . GLY A 1 1057 ? 20.266 13.758 22.453 1 96.62 1057 GLY A C 1
ATOM 8368 O O . GLY A 1 1057 ? 21.062 14.398 23.141 1 96.62 1057 GLY A O 1
ATOM 8369 N N . ILE A 1 1058 ? 20.594 12.672 21.812 1 95.06 1058 ILE A N 1
ATOM 8370 C CA . ILE A 1 1058 ? 21.953 12.188 21.625 1 95.06 1058 ILE A CA 1
ATOM 8371 C C . ILE A 1 1058 ? 22.172 11.789 20.172 1 95.06 1058 ILE A C 1
ATOM 8373 O O . ILE A 1 1058 ? 21.266 11.234 19.531 1 95.06 1058 ILE A O 1
ATOM 8377 N N . SER A 1 1059 ? 23.281 12.203 19.625 1 93.56 1059 SER A N 1
ATOM 8378 C CA . SER A 1 1059 ? 23.672 11.844 18.266 1 93.56 1059 SER A CA 1
ATOM 8379 C C . SER A 1 1059 ? 25.031 11.148 18.25 1 93.56 1059 SER A C 1
ATOM 8381 O O . SER A 1 1059 ? 26.016 11.688 18.75 1 93.56 1059 SER A O 1
ATOM 8383 N N . LEU A 1 1060 ? 25.062 10.016 17.719 1 90.69 1060 LEU A N 1
ATOM 8384 C CA . LEU A 1 1060 ? 26.281 9.219 17.609 1 90.69 1060 LEU A CA 1
ATOM 8385 C C . LEU A 1 1060 ? 26.672 9 16.156 1 90.69 1060 LEU A C 1
ATOM 8387 O O . LEU A 1 1060 ? 25.828 8.602 15.336 1 90.69 1060 LEU A O 1
ATOM 8391 N N . THR A 1 1061 ? 27.875 9.297 15.867 1 86.06 1061 THR A N 1
ATOM 8392 C CA . THR A 1 1061 ? 28.391 9.023 14.531 1 86.06 1061 THR A CA 1
ATOM 8393 C C . THR A 1 1061 ? 29.578 8.07 14.602 1 86.06 1061 THR A C 1
ATOM 8395 O O . THR A 1 1061 ? 30.5 8.266 15.406 1 86.06 1061 THR A O 1
ATOM 8398 N N . PHE A 1 1062 ? 29.547 7.195 13.836 1 82.19 1062 PHE A N 1
ATOM 8399 C CA . PHE A 1 1062 ? 30.609 6.199 13.797 1 82.19 1062 PHE A CA 1
ATOM 8400 C C . PHE A 1 1062 ? 31.312 6.211 12.445 1 82.19 1062 PHE A C 1
ATOM 8402 O O . PHE A 1 1062 ? 30.703 6.551 11.43 1 82.19 1062 PHE A O 1
ATOM 8409 N N . MET B 1 1 ? -56.344 18.562 -21.172 1 16.78 1 MET B N 1
ATOM 8410 C CA . MET B 1 1 ? -55.688 18.75 -22.469 1 16.78 1 MET B CA 1
ATOM 8411 C C . MET B 1 1 ? -54.312 18.125 -22.484 1 16.78 1 MET B C 1
ATOM 8413 O O . MET B 1 1 ? -53.594 18.125 -21.484 1 16.78 1 MET B O 1
ATOM 8417 N N . ASP B 1 2 ? -53.75 17.406 -23.688 1 18.31 2 ASP B N 1
ATOM 8418 C CA . ASP B 1 2 ? -53.156 16.203 -24.281 1 18.31 2 ASP B CA 1
ATOM 8419 C C . ASP B 1 2 ? -51.656 16.328 -24.359 1 18.31 2 ASP B C 1
ATOM 8421 O O . ASP B 1 2 ? -50.906 15.422 -23.922 1 18.31 2 ASP B O 1
ATOM 8425 N N . ILE B 1 3 ? -51.094 17.062 -25.312 1 16.08 3 ILE B N 1
ATOM 8426 C CA . ILE B 1 3 ? -50.219 16.594 -26.391 1 16.08 3 ILE B CA 1
ATOM 8427 C C . ILE B 1 3 ? -48.75 16.734 -25.953 1 16.08 3 ILE B C 1
ATOM 8429 O O . ILE B 1 3 ? -47.906 15.969 -26.391 1 16.08 3 ILE B O 1
ATOM 8433 N N . LYS B 1 4 ? -48.125 17.828 -25.547 1 17.16 4 LYS B N 1
ATOM 8434 C CA . LYS B 1 4 ? -47.219 18.438 -26.516 1 17.16 4 LYS B CA 1
ATOM 8435 C C . LYS B 1 4 ? -45.906 17.641 -26.594 1 17.16 4 LYS B C 1
ATOM 8437 O O . LYS B 1 4 ? -45.656 16.766 -25.766 1 17.16 4 LYS B O 1
ATOM 8442 N N . ALA B 1 5 ? -44.719 18.312 -26.547 1 17.27 5 ALA B N 1
ATOM 8443 C CA . ALA B 1 5 ? -43.594 18.469 -27.469 1 17.27 5 ALA B CA 1
ATOM 8444 C C . ALA B 1 5 ? -42.562 17.344 -27.281 1 17.27 5 ALA B C 1
ATOM 8446 O O . ALA B 1 5 ? -42.531 16.703 -26.219 1 17.27 5 ALA B O 1
ATOM 8447 N N . ILE B 1 6 ? -41.5 17.359 -28.156 1 16.94 6 ILE B N 1
ATOM 8448 C CA . ILE B 1 6 ? -40.594 16.641 -29.047 1 16.94 6 ILE B CA 1
ATOM 8449 C C . ILE B 1 6 ? -39.438 16.062 -28.234 1 16.94 6 ILE B C 1
ATOM 8451 O O . ILE B 1 6 ? -38.906 16.703 -27.328 1 16.94 6 ILE B O 1
ATOM 8455 N N . ARG B 1 7 ? -38.844 14.883 -28.562 1 16.42 7 ARG B N 1
ATOM 8456 C CA . ARG B 1 7 ? -38.094 13.664 -28.281 1 16.42 7 ARG B CA 1
ATOM 8457 C C . ARG B 1 7 ? -36.594 13.922 -28.359 1 16.42 7 ARG B C 1
ATOM 8459 O O . ARG B 1 7 ? -35.812 12.984 -28.297 1 16.42 7 ARG B O 1
ATOM 8466 N N . LYS B 1 8 ? -36.062 15.125 -28.688 1 17.86 8 LYS B N 1
ATOM 8467 C CA . LYS B 1 8 ? -34.844 14.93 -29.469 1 17.86 8 LYS B CA 1
ATOM 8468 C C . LYS B 1 8 ? -33.75 14.289 -28.625 1 17.86 8 LYS B C 1
ATOM 8470 O O . LYS B 1 8 ? -33.375 14.82 -27.578 1 17.86 8 LYS B O 1
ATOM 8475 N N . THR B 1 9 ? -33.406 13 -28.797 1 18.61 9 THR B N 1
ATOM 8476 C CA . THR B 1 9 ? -32.594 11.93 -28.219 1 18.61 9 THR B CA 1
ATOM 8477 C C . THR B 1 9 ? -31.109 12.203 -28.422 1 18.61 9 THR B C 1
ATOM 8479 O O . THR B 1 9 ? -30.281 11.328 -28.172 1 18.61 9 THR B O 1
ATOM 8482 N N . VAL B 1 10 ? -30.594 13.422 -28.453 1 19.8 10 VAL B N 1
ATOM 8483 C CA . VAL B 1 10 ? -29.25 13.484 -29 1 19.8 10 VAL B CA 1
ATOM 8484 C C . VAL B 1 10 ? -28.297 12.672 -28.125 1 19.8 10 VAL B C 1
ATOM 8486 O O . VAL B 1 10 ? -28.188 12.906 -26.922 1 19.8 10 VAL B O 1
ATOM 8489 N N . ALA B 1 11 ? -27.906 11.453 -28.562 1 20.56 11 ALA B N 1
ATOM 8490 C CA . ALA B 1 11 ? -27.016 10.398 -28.078 1 20.56 11 ALA B CA 1
ATOM 8491 C C . ALA B 1 11 ? -25.594 10.914 -27.922 1 20.56 11 ALA B C 1
ATOM 8493 O O . ALA B 1 11 ? -24.938 11.25 -28.906 1 20.56 11 ALA B O 1
ATOM 8494 N N . TRP B 1 12 ? -25.344 11.789 -26.938 1 22.52 12 TRP B N 1
ATOM 8495 C CA . TRP B 1 12 ? -23.969 12.266 -26.812 1 22.52 12 TRP B CA 1
ATOM 8496 C C . TRP B 1 12 ? -23 11.094 -26.75 1 22.52 12 TRP B C 1
ATOM 8498 O O . TRP B 1 12 ? -23.25 10.094 -26.078 1 22.52 12 TRP B O 1
ATOM 8508 N N . PRO B 1 13 ? -22.234 10.844 -27.844 1 25.14 13 PRO B N 1
ATOM 8509 C CA . PRO B 1 13 ? -21.25 9.781 -28.016 1 25.14 13 PRO B CA 1
ATOM 8510 C C . PRO B 1 13 ? -20.344 9.609 -26.781 1 25.14 13 PRO B C 1
ATOM 8512 O O . PRO B 1 13 ? -20.156 10.555 -26.016 1 25.14 13 PRO B O 1
ATOM 8515 N N . ASP B 1 14 ? -20.234 8.375 -26.328 1 23.92 14 ASP B N 1
ATOM 8516 C CA . ASP B 1 14 ? -19.594 7.672 -25.234 1 23.92 14 ASP B CA 1
ATOM 8517 C C . ASP B 1 14 ? -18.078 7.938 -25.219 1 23.92 14 ASP B C 1
ATOM 8519 O O . ASP B 1 14 ? -17.359 7.445 -26.094 1 23.92 14 ASP B O 1
ATOM 8523 N N . SER B 1 15 ? -17.688 9.148 -24.938 1 25.66 15 SER B N 1
ATOM 8524 C CA . SER B 1 15 ? -16.312 9.617 -24.875 1 25.66 15 SER B CA 1
ATOM 8525 C C . SER B 1 15 ? -15.461 8.727 -23.969 1 25.66 15 SER B C 1
ATOM 8527 O O . SER B 1 15 ? -14.297 9.023 -23.719 1 25.66 15 SER B O 1
ATOM 8529 N N . THR B 1 16 ? -16.078 7.789 -23.281 1 26.53 16 THR B N 1
ATOM 8530 C CA . THR B 1 16 ? -15.25 7.012 -22.375 1 26.53 16 THR B CA 1
ATOM 8531 C C . THR B 1 16 ? -14.227 6.188 -23.141 1 26.53 16 THR B C 1
ATOM 8533 O O . THR B 1 16 ? -13.312 5.609 -22.531 1 26.53 16 THR B O 1
ATOM 8536 N N . SER B 1 17 ? -14.578 5.816 -24.391 1 27.72 17 SER B N 1
ATOM 8537 C CA . SER B 1 17 ? -13.75 4.848 -25.109 1 27.72 17 SER B CA 1
ATOM 8538 C C . SER B 1 17 ? -12.375 5.418 -25.438 1 27.72 17 SER B C 1
ATOM 8540 O O . SER B 1 17 ? -11.438 4.672 -25.703 1 27.72 17 SER B O 1
ATOM 8542 N N . VAL B 1 18 ? -12.367 6.719 -25.719 1 24.92 18 VAL B N 1
ATOM 8543 C CA . VAL B 1 18 ? -11.109 7.258 -26.219 1 24.92 18 VAL B CA 1
ATOM 8544 C C . VAL B 1 18 ? -10.078 7.289 -25.094 1 24.92 18 VAL B C 1
ATOM 8546 O O . VAL B 1 18 ? -8.875 7.34 -25.344 1 24.92 18 VAL B O 1
ATOM 8549 N N . PHE B 1 19 ? -10.578 7.426 -23.891 1 26.89 19 PHE B N 1
ATOM 8550 C CA . PHE B 1 19 ? -9.625 7.652 -22.797 1 26.89 19 PHE B CA 1
ATOM 8551 C C . PHE B 1 19 ? -8.773 6.41 -22.562 1 26.89 19 PHE B C 1
ATOM 8553 O O . PHE B 1 19 ? -7.707 6.496 -21.953 1 26.89 19 PHE B O 1
ATOM 8560 N N . LYS B 1 20 ? -9.234 5.262 -22.797 1 29.75 20 LYS B N 1
ATOM 8561 C CA . LYS B 1 20 ? -8.5 4.016 -22.594 1 29.75 20 LYS B CA 1
ATOM 8562 C C . LYS B 1 20 ? -7.336 3.898 -23.578 1 29.75 20 LYS B C 1
ATOM 8564 O O . LYS B 1 20 ? -6.461 3.049 -23.406 1 29.75 20 LYS B O 1
ATOM 8569 N N . ARG B 1 21 ? -7.492 4.508 -24.75 1 27.48 21 ARG B N 1
ATOM 8570 C CA . ARG B 1 21 ? -6.438 4.348 -25.734 1 27.48 21 ARG B CA 1
ATOM 8571 C C . ARG B 1 21 ? -5.168 5.074 -25.312 1 27.48 21 ARG B C 1
ATOM 8573 O O . ARG B 1 21 ? -4.062 4.68 -25.688 1 27.48 21 ARG B O 1
ATOM 8580 N N . PHE B 1 22 ? -5.355 6.309 -24.656 1 26.8 22 PHE B N 1
ATOM 8581 C CA . PHE B 1 22 ? -4.152 7.082 -24.391 1 26.8 22 PHE B CA 1
ATOM 8582 C C . PHE B 1 22 ? -3.373 6.484 -23.219 1 26.8 22 PHE B C 1
ATOM 8584 O O . PHE B 1 22 ? -2.148 6.617 -23.156 1 26.8 22 PHE B O 1
ATOM 8591 N N . VAL B 1 23 ? -4 5.879 -22.281 1 28.67 23 VAL B N 1
ATOM 8592 C CA . VAL B 1 23 ? -3.225 5.219 -21.234 1 28.67 23 VAL B CA 1
ATOM 8593 C C . VAL B 1 23 ? -2.41 4.078 -21.844 1 28.67 23 VAL B C 1
ATOM 8595 O O . VAL B 1 23 ? -1.363 3.703 -21.297 1 28.67 23 VAL B O 1
ATOM 8598 N N . PHE B 1 24 ? -2.85 3.461 -22.859 1 31.31 24 PHE B N 1
ATOM 8599 C CA . PHE B 1 24 ? -2.096 2.414 -23.531 1 31.31 24 PHE B CA 1
ATOM 8600 C C . PHE B 1 24 ? -0.794 2.967 -24.109 1 31.31 24 PHE B C 1
ATOM 8602 O O . PHE B 1 24 ? 0.18 2.23 -24.266 1 31.31 24 PHE B O 1
ATOM 8609 N N . ARG B 1 25 ? -0.815 4.176 -24.562 1 34.25 25 ARG B N 1
ATOM 8610 C CA . ARG B 1 25 ? 0.39 4.68 -25.219 1 34.25 25 ARG B CA 1
ATOM 8611 C C . ARG B 1 25 ? 1.496 4.934 -24.203 1 34.25 25 ARG B C 1
ATOM 8613 O O . ARG B 1 25 ? 2.682 4.883 -24.531 1 34.25 25 ARG B O 1
ATOM 8620 N N . TYR B 1 26 ? 1.172 5.316 -23.062 1 34.25 26 TYR B N 1
ATOM 8621 C CA . TYR B 1 26 ? 2.258 5.602 -22.125 1 34.25 26 TYR B CA 1
ATOM 8622 C C . TYR B 1 26 ? 2.865 4.316 -21.578 1 34.25 26 TYR B C 1
ATOM 8624 O O . TYR B 1 26 ? 3.994 4.312 -21.094 1 34.25 26 TYR B O 1
ATOM 8632 N N . ARG B 1 27 ? 2.107 3.227 -21.438 1 39.34 27 ARG B N 1
ATOM 8633 C CA . ARG B 1 27 ? 2.609 1.93 -21 1 39.34 27 ARG B CA 1
ATOM 8634 C C . ARG B 1 27 ? 3.707 1.423 -21.938 1 39.34 27 ARG B C 1
ATOM 8636 O O . ARG B 1 27 ? 4.707 0.868 -21.469 1 39.34 27 ARG B O 1
ATOM 8643 N N . SER B 1 28 ? 3.41 1.581 -23.234 1 41.81 28 SER B N 1
ATOM 8644 C CA . SER B 1 28 ? 4.41 1.29 -24.25 1 41.81 28 SER B CA 1
ATOM 8645 C C . SER B 1 28 ? 5.602 2.232 -24.141 1 41.81 28 SER B C 1
ATOM 8647 O O . SER B 1 28 ? 6.688 1.928 -24.641 1 41.81 28 SER B O 1
ATOM 8649 N N . LEU B 1 29 ? 5.352 3.219 -23.484 1 38.53 29 LEU B N 1
ATOM 8650 C CA . LEU B 1 29 ? 6.418 4.215 -23.453 1 38.53 29 LEU B CA 1
ATOM 8651 C C . LEU B 1 29 ? 7.52 3.799 -22.484 1 38.53 29 LEU B C 1
ATOM 8653 O O . LEU B 1 29 ? 8.703 4.027 -22.75 1 38.53 29 LEU B O 1
ATOM 8657 N N . PHE B 1 30 ? 7.102 3.148 -21.422 1 39.62 30 PHE B N 1
ATOM 8658 C CA . PHE B 1 30 ? 8.211 2.746 -20.547 1 39.62 30 PHE B CA 1
ATOM 8659 C C . PHE B 1 30 ? 9.078 1.7 -21.234 1 39.62 30 PHE B C 1
ATOM 8661 O O . PHE B 1 30 ? 10.305 1.813 -21.25 1 39.62 30 PHE B O 1
ATOM 8668 N N . CYS B 1 31 ? 8.391 0.651 -21.75 1 44.25 31 CYS B N 1
ATOM 8669 C CA . CYS B 1 31 ? 9.172 -0.341 -22.484 1 44.25 31 CYS B CA 1
ATOM 8670 C C . CYS B 1 31 ? 9.867 0.287 -23.688 1 44.25 31 CYS B C 1
ATOM 8672 O O . CYS B 1 31 ? 11.047 0.021 -23.938 1 44.25 31 CYS B O 1
ATOM 8674 N N . ASN B 1 32 ? 9.18 1.134 -24.375 1 46.88 32 ASN B N 1
ATOM 8675 C CA . ASN B 1 32 ? 9.797 1.819 -25.5 1 46.88 32 ASN B CA 1
ATOM 8676 C C . ASN B 1 32 ? 10.812 2.855 -25.047 1 46.88 32 ASN B C 1
ATOM 8678 O O . ASN B 1 32 ? 11.828 3.072 -25.703 1 46.88 32 ASN B O 1
ATOM 8682 N N . GLY B 1 33 ? 10.547 3.35 -24 1 46.41 33 GLY B N 1
ATOM 8683 C CA . GLY B 1 33 ? 11.516 4.289 -23.469 1 46.41 33 GLY B CA 1
ATOM 8684 C C . GLY B 1 33 ? 12.812 3.633 -23.031 1 46.41 33 GLY B C 1
ATOM 8685 O O . GLY B 1 33 ? 13.898 4.168 -23.281 1 46.41 33 GLY B O 1
ATOM 8686 N N . MET B 1 34 ? 12.656 2.525 -22.438 1 48.22 34 MET B N 1
ATOM 8687 C CA . MET B 1 34 ? 13.859 1.77 -22.109 1 48.22 34 MET B CA 1
ATOM 8688 C C . MET B 1 34 ? 14.625 1.379 -23.359 1 48.22 34 MET B C 1
ATOM 8690 O O . MET B 1 34 ? 15.852 1.393 -23.375 1 48.22 34 MET B O 1
ATOM 8694 N N . LEU B 1 35 ? 13.883 1.115 -24.391 1 46.66 35 LEU B N 1
ATOM 8695 C CA . LEU B 1 35 ? 14.516 0.838 -25.688 1 46.66 35 LEU B CA 1
ATOM 8696 C C . LEU B 1 35 ? 15.188 2.09 -26.234 1 46.66 35 LEU B C 1
ATOM 8698 O O . LEU B 1 35 ? 16.297 2.021 -26.766 1 46.66 35 LEU B O 1
ATOM 8702 N N . VAL B 1 36 ? 14.516 3.094 -26.062 1 45.41 36 VAL B N 1
ATOM 8703 C CA . VAL B 1 36 ? 15.094 4.344 -26.547 1 45.41 36 VAL B CA 1
ATOM 8704 C C . VAL B 1 36 ? 16.312 4.711 -25.719 1 45.41 36 VAL B C 1
ATOM 8706 O O . VAL B 1 36 ? 17.344 5.121 -26.266 1 45.41 36 VAL B O 1
ATOM 8709 N N . MET B 1 37 ? 16.219 4.473 -24.531 1 47.12 37 MET B N 1
ATOM 8710 C CA . MET B 1 37 ? 17.391 4.742 -23.719 1 47.12 37 MET B CA 1
ATOM 8711 C C . MET B 1 37 ? 18.562 3.832 -24.109 1 47.12 37 MET B C 1
ATOM 8713 O O . MET B 1 37 ? 19.703 4.277 -24.188 1 47.12 37 MET B O 1
ATOM 8717 N N . ALA B 1 38 ? 18.312 2.621 -24.359 1 46.31 38 ALA B N 1
ATOM 8718 C CA . ALA B 1 38 ? 19.344 1.7 -24.828 1 46.31 38 ALA B CA 1
ATOM 8719 C C . ALA B 1 38 ? 19.938 2.162 -26.156 1 46.31 38 ALA B C 1
ATOM 8721 O O . ALA B 1 38 ? 21.156 2.129 -26.344 1 46.31 38 ALA B O 1
ATOM 8722 N N . PHE B 1 39 ? 19.141 2.602 -27.016 1 42.03 39 PHE B N 1
ATOM 8723 C CA . PHE B 1 39 ? 19.625 3.021 -28.328 1 42.03 39 PHE B CA 1
ATOM 8724 C C . PHE B 1 39 ? 20.469 4.285 -28.219 1 42.03 39 PHE B C 1
ATOM 8726 O O . PHE B 1 39 ? 21.453 4.449 -28.953 1 42.03 39 PHE B O 1
ATOM 8733 N N . LEU B 1 40 ? 20.047 5.055 -27.391 1 40.66 40 LEU B N 1
ATOM 8734 C CA . LEU B 1 40 ? 20.812 6.293 -27.266 1 40.66 40 LEU B CA 1
ATOM 8735 C C . LEU B 1 40 ? 22.188 6.027 -26.656 1 40.66 40 LEU B C 1
ATOM 8737 O O . LEU B 1 40 ? 23.156 6.695 -27.016 1 40.66 40 LEU B O 1
ATOM 8741 N N . LEU B 1 41 ? 22.25 5.082 -25.828 1 41.28 41 LEU B N 1
ATOM 8742 C CA . LEU B 1 41 ? 23.531 4.754 -25.219 1 41.28 41 LEU B CA 1
ATOM 8743 C C . LEU B 1 41 ? 24.516 4.234 -26.266 1 41.28 41 LEU B C 1
ATOM 8745 O O . LEU B 1 41 ? 25.719 4.418 -26.141 1 41.28 41 LEU B O 1
ATOM 8749 N N . LEU B 1 42 ? 24.094 3.611 -27.312 1 38.44 42 LEU B N 1
ATOM 8750 C CA . LEU B 1 42 ? 25 3.035 -28.297 1 38.44 42 LEU B CA 1
ATOM 8751 C C . LEU B 1 42 ? 25.828 4.121 -28.984 1 38.44 42 LEU B C 1
ATOM 8753 O O . LEU B 1 42 ? 26.906 3.852 -29.516 1 38.44 42 LEU B O 1
ATOM 8757 N N . GLY B 1 43 ? 25.25 5.27 -29.109 1 33.69 43 GLY B N 1
ATOM 8758 C CA . GLY B 1 43 ? 25.984 6.199 -29.953 1 33.69 43 GLY B CA 1
ATOM 8759 C C . GLY B 1 43 ? 27.156 6.844 -29.25 1 33.69 43 GLY B C 1
ATOM 8760 O O . GLY B 1 43 ? 27.938 7.57 -29.875 1 33.69 43 GLY B O 1
ATOM 8761 N N . LEU B 1 44 ? 27.109 6.953 -27.969 1 35.78 44 LEU B N 1
ATOM 8762 C CA . LEU B 1 44 ? 28.016 7.949 -27.406 1 35.78 44 LEU B CA 1
ATOM 8763 C C . LEU B 1 44 ? 29.328 7.312 -26.984 1 35.78 44 LEU B C 1
ATOM 8765 O O . LEU B 1 44 ? 30.094 7.906 -26.219 1 35.78 44 LEU B O 1
ATOM 8769 N N . LEU B 1 45 ? 29.719 6.238 -27.219 1 33.97 45 LEU B N 1
ATOM 8770 C CA . LEU B 1 45 ? 30.891 5.66 -26.578 1 33.97 45 LEU B CA 1
ATOM 8771 C C . LEU B 1 45 ? 32.188 6.172 -27.234 1 33.97 45 LEU B C 1
ATOM 8773 O O . LEU B 1 45 ? 32.5 5.77 -28.359 1 33.97 45 LEU B O 1
ATOM 8777 N N . THR B 1 46 ? 32.469 7.484 -27.078 1 32.31 46 THR B N 1
ATOM 8778 C CA . THR B 1 46 ? 33.781 7.867 -27.609 1 32.31 46 THR B CA 1
ATOM 8779 C C . THR B 1 46 ? 34.875 7.465 -26.641 1 32.31 46 THR B C 1
ATOM 8781 O O . THR B 1 46 ? 34.688 7.441 -25.422 1 32.31 46 THR B O 1
ATOM 8784 N N . SER B 1 47 ? 36.062 6.938 -27.078 1 31.86 47 SER B N 1
ATOM 8785 C CA . SER B 1 47 ? 37.312 6.379 -26.578 1 31.86 47 SER B CA 1
ATOM 8786 C C . SER B 1 47 ? 38.219 7.469 -26.031 1 31.86 47 SER B C 1
ATOM 8788 O O . SER B 1 47 ? 38.5 8.461 -26.719 1 31.86 47 SER B O 1
ATOM 8790 N N . VAL B 1 48 ? 38.375 7.734 -24.734 1 31.66 48 VAL B N 1
ATOM 8791 C CA . VAL B 1 48 ? 39.344 8.617 -24.125 1 31.66 48 VAL B CA 1
ATOM 8792 C C . VAL B 1 48 ? 40.719 7.938 -24.109 1 31.66 48 VAL B C 1
ATOM 8794 O O . VAL B 1 48 ? 40.844 6.797 -23.656 1 31.66 48 VAL B O 1
ATOM 8797 N N . GLN B 1 49 ? 41.938 8.523 -24.719 1 28.47 49 GLN B N 1
ATOM 8798 C CA . GLN B 1 49 ? 43.344 8.117 -24.875 1 28.47 49 GLN B CA 1
ATOM 8799 C C . GLN B 1 49 ? 44.219 8.633 -23.734 1 28.47 49 GLN B C 1
ATOM 8801 O O . GLN B 1 49 ? 44.5 9.828 -23.641 1 28.47 49 GLN B O 1
ATOM 8806 N N . ALA B 1 50 ? 44.219 8.508 -22.422 1 33.72 50 ALA B N 1
ATOM 8807 C CA . ALA B 1 50 ? 45.25 8.953 -21.484 1 33.72 50 ALA B CA 1
ATOM 8808 C C . ALA B 1 50 ? 46.531 8.125 -21.625 1 33.72 50 ALA B C 1
ATOM 8810 O O . ALA B 1 50 ? 46.469 6.992 -22.109 1 33.72 50 ALA B O 1
ATOM 8811 N N . GLN B 1 51 ? 47.781 8.773 -21.219 1 39.12 51 GLN B N 1
ATOM 8812 C CA . GLN B 1 51 ? 49.156 8.25 -21.281 1 39.12 51 GLN B CA 1
ATOM 8813 C C . GLN B 1 51 ? 49.312 7.02 -20.391 1 39.12 51 GLN B C 1
ATOM 8815 O O . GLN B 1 51 ? 49.25 7.121 -19.172 1 39.12 51 GLN B O 1
ATOM 8820 N N . LYS B 1 52 ? 49.094 5.855 -20.656 1 52.69 52 LYS B N 1
ATOM 8821 C CA . LYS B 1 52 ? 48.875 4.539 -20.062 1 52.69 52 LYS B CA 1
ATOM 8822 C C . LYS B 1 52 ? 50.125 3.67 -20.203 1 52.69 52 LYS B C 1
ATOM 8824 O O . LYS B 1 52 ? 50.812 3.725 -21.219 1 52.69 52 LYS B O 1
ATOM 8829 N N . ALA B 1 53 ? 50.781 3.352 -19.062 1 69.06 53 ALA B N 1
ATOM 8830 C CA . ALA B 1 53 ? 51.688 2.209 -19.172 1 69.06 53 ALA B CA 1
ATOM 8831 C C . ALA B 1 53 ? 50.938 0.97 -19.672 1 69.06 53 ALA B C 1
ATOM 8833 O O . ALA B 1 53 ? 49.75 0.801 -19.391 1 69.06 53 ALA B O 1
ATOM 8834 N N . THR B 1 54 ? 51.781 0.297 -20.5 1 75.5 54 THR B N 1
ATOM 8835 C CA . THR B 1 54 ? 51.125 -0.844 -21.125 1 75.5 54 THR B CA 1
ATOM 8836 C C . THR B 1 54 ? 51.562 -2.148 -20.469 1 75.5 54 THR B C 1
ATOM 8838 O O . THR B 1 54 ? 52.75 -2.404 -20.297 1 75.5 54 THR B O 1
ATOM 8841 N N . VAL B 1 55 ? 50.781 -2.754 -19.859 1 80.75 55 VAL B N 1
ATOM 8842 C CA . VAL B 1 55 ? 51.031 -4.105 -19.375 1 80.75 55 VAL B CA 1
ATOM 8843 C C . VAL B 1 55 ? 50.5 -5.125 -20.391 1 80.75 55 VAL B C 1
ATOM 8845 O O . VAL B 1 55 ? 49.406 -4.984 -20.922 1 80.75 55 VAL B O 1
ATOM 8848 N N . SER B 1 56 ? 51.5 -6.012 -20.703 1 82.19 56 SER B N 1
ATOM 8849 C CA . SER B 1 56 ? 51.125 -7.066 -21.641 1 82.19 56 SER B CA 1
ATOM 8850 C C . SER B 1 56 ? 51.344 -8.445 -21.031 1 82.19 56 SER B C 1
ATOM 8852 O O . SER B 1 56 ? 52.031 -8.578 -20.016 1 82.19 56 SER B O 1
ATOM 8854 N N . GLY B 1 57 ? 50.75 -9.43 -21.391 1 83.44 57 GLY B N 1
ATOM 8855 C CA . GLY B 1 57 ? 50.938 -10.805 -20.953 1 83.44 57 GLY B CA 1
ATOM 8856 C C . GLY B 1 57 ? 50.031 -11.789 -21.688 1 83.44 57 GLY B C 1
ATOM 8857 O O . GLY B 1 57 ? 49.375 -11.43 -22.656 1 83.44 57 GLY B O 1
ATOM 8858 N N . THR B 1 58 ? 50.25 -13.039 -21.297 1 83 58 THR B N 1
ATOM 8859 C CA . THR B 1 58 ? 49.469 -14.133 -21.844 1 83 58 THR B CA 1
ATOM 8860 C C . THR B 1 58 ? 48.625 -14.805 -20.734 1 83 58 THR B C 1
ATOM 8862 O O . THR B 1 58 ? 49.125 -15.016 -19.625 1 83 58 THR B O 1
ATOM 8865 N N . VAL B 1 59 ? 47.469 -14.961 -20.984 1 83.19 59 VAL B N 1
ATOM 8866 C CA . VAL B 1 59 ? 46.625 -15.734 -20.062 1 83.19 59 VAL B CA 1
ATOM 8867 C C . VAL B 1 59 ? 46.406 -17.141 -20.625 1 83.19 59 VAL B C 1
ATOM 8869 O O . VAL B 1 59 ? 45.969 -17.297 -21.781 1 83.19 59 VAL B O 1
ATOM 8872 N N . VAL B 1 60 ? 46.75 -18.094 -19.781 1 79.56 60 VAL B N 1
ATOM 8873 C CA . VAL B 1 60 ? 46.594 -19.484 -20.203 1 79.56 60 VAL B CA 1
ATOM 8874 C C . VAL B 1 60 ? 45.688 -20.219 -19.234 1 79.56 60 VAL B C 1
ATOM 8876 O O . VAL B 1 60 ? 45.438 -19.75 -18.109 1 79.56 60 VAL B O 1
ATOM 8879 N N . ASP B 1 61 ? 45.125 -21.391 -19.703 1 71.69 61 ASP B N 1
ATOM 8880 C CA . ASP B 1 61 ? 44.312 -22.234 -18.812 1 71.69 61 ASP B CA 1
ATOM 8881 C C . ASP B 1 61 ? 45.219 -23.172 -18.016 1 71.69 61 ASP B C 1
ATOM 8883 O O . ASP B 1 61 ? 46.438 -23.078 -18.047 1 71.69 61 ASP B O 1
ATOM 8887 N N . GLY B 1 62 ? 44.625 -24 -17.094 1 65.94 62 GLY B N 1
ATOM 8888 C CA . GLY B 1 62 ? 45.344 -24.953 -16.25 1 65.94 62 GLY B CA 1
ATOM 8889 C C . GLY B 1 62 ? 46.312 -25.828 -17.016 1 65.94 62 GLY B C 1
ATOM 8890 O O . GLY B 1 62 ? 47.281 -26.312 -16.453 1 65.94 62 GLY B O 1
ATOM 8891 N N . GLU B 1 63 ? 46.031 -26.016 -18.203 1 63.16 63 GLU B N 1
ATOM 8892 C CA . GLU B 1 63 ? 46.875 -26.891 -19.016 1 63.16 63 GLU B CA 1
ATOM 8893 C C . GLU B 1 63 ? 47.906 -26.078 -19.781 1 63.16 63 GLU B C 1
ATOM 8895 O O . GLU B 1 63 ? 48.625 -26.625 -20.609 1 63.16 63 GLU B O 1
ATOM 8900 N N . GLY B 1 64 ? 47.906 -24.812 -19.625 1 66.75 64 GLY B N 1
ATOM 8901 C CA . GLY B 1 64 ? 48.938 -23.969 -20.234 1 66.75 64 GLY B CA 1
ATOM 8902 C C . GLY B 1 64 ? 48.562 -23.469 -21.609 1 66.75 64 GLY B C 1
ATOM 8903 O O . GLY B 1 64 ? 49.406 -22.922 -22.328 1 66.75 64 GLY B O 1
ATOM 8904 N N . GLU B 1 65 ? 47.375 -23.688 -21.984 1 72.88 65 GLU B N 1
ATOM 8905 C CA . GLU B 1 65 ? 46.938 -23.203 -23.281 1 72.88 65 GLU B CA 1
ATOM 8906 C C . GLU B 1 65 ? 46.438 -21.75 -23.203 1 72.88 65 GLU B C 1
ATOM 8908 O O . GLU B 1 65 ? 45.812 -21.359 -22.219 1 72.88 65 GLU B O 1
ATOM 8913 N N . PRO B 1 66 ? 46.688 -21.047 -24.375 1 77.31 66 PRO B N 1
ATOM 8914 C CA . PRO B 1 66 ? 46.25 -19.656 -24.344 1 77.31 66 PRO B CA 1
ATOM 8915 C C . PRO B 1 66 ? 44.719 -19.516 -24.234 1 77.31 66 PRO B C 1
ATOM 8917 O O . PRO B 1 66 ? 44 -20.266 -24.875 1 77.31 66 PRO B O 1
ATOM 8920 N N . LEU B 1 67 ? 44.188 -18.719 -23.391 1 75.31 67 LEU B N 1
ATOM 8921 C CA . LEU B 1 67 ? 42.75 -18.469 -23.156 1 75.31 67 LEU B CA 1
ATOM 8922 C C . LEU B 1 67 ? 42.344 -17.156 -23.828 1 75.31 67 LEU B C 1
ATOM 8924 O O . LEU B 1 67 ? 42.656 -16.078 -23.328 1 75.31 67 LEU B O 1
ATOM 8928 N N . PRO B 1 68 ? 41.688 -17.359 -24.953 1 72.5 68 PRO B N 1
ATOM 8929 C CA . PRO B 1 68 ? 41.156 -16.125 -25.562 1 72.5 68 PRO B CA 1
ATOM 8930 C C . PRO B 1 68 ? 39.938 -15.586 -24.859 1 72.5 68 PRO B C 1
ATOM 8932 O O . PRO B 1 68 ? 39.125 -16.359 -24.312 1 72.5 68 PRO B O 1
ATOM 8935 N N . GLY B 1 69 ? 39.719 -14.25 -24.812 1 70.62 69 GLY B N 1
ATOM 8936 C CA . GLY B 1 69 ? 38.5 -13.609 -24.375 1 70.62 69 GLY B CA 1
ATOM 8937 C C . GLY B 1 69 ? 38.438 -13.406 -22.875 1 70.62 69 GLY B C 1
ATOM 8938 O O . GLY B 1 69 ? 37.375 -13.156 -22.312 1 70.62 69 GLY B O 1
ATOM 8939 N N . VAL B 1 70 ? 39.562 -13.633 -22.203 1 75.31 70 VAL B N 1
ATOM 8940 C CA . VAL B 1 70 ? 39.625 -13.359 -20.766 1 75.31 70 VAL B CA 1
ATOM 8941 C C . VAL B 1 70 ? 39.5 -11.859 -20.531 1 75.31 70 VAL B C 1
ATOM 8943 O O . VAL B 1 70 ? 40.219 -11.062 -21.125 1 75.31 70 VAL B O 1
ATOM 8946 N N . ASN B 1 71 ? 38.625 -11.625 -19.734 1 76.56 71 ASN B N 1
ATOM 8947 C CA . ASN B 1 71 ? 38.469 -10.227 -19.344 1 76.56 71 ASN B CA 1
ATOM 8948 C C . ASN B 1 71 ? 39.531 -9.805 -18.328 1 76.56 71 ASN B C 1
ATOM 8950 O O . ASN B 1 71 ? 39.656 -10.406 -17.25 1 76.56 71 ASN B O 1
ATOM 8954 N N . ILE B 1 72 ? 40.375 -8.875 -18.719 1 78.62 72 ILE B N 1
ATOM 8955 C CA . ILE B 1 72 ? 41.344 -8.297 -17.812 1 78.62 72 ILE B CA 1
ATOM 8956 C C . ILE B 1 72 ? 40.969 -6.852 -17.5 1 78.62 72 ILE B C 1
ATOM 8958 O O . ILE B 1 72 ? 40.844 -6.023 -18.406 1 78.62 72 ILE B O 1
ATOM 8962 N N . SER B 1 73 ? 40.688 -6.605 -16.328 1 75.38 73 SER B N 1
ATOM 8963 C CA . SER B 1 73 ? 40.312 -5.254 -15.93 1 75.38 73 SER B CA 1
ATOM 8964 C C . SER B 1 73 ? 41.156 -4.766 -14.758 1 75.38 73 SER B C 1
ATOM 8966 O O . SER B 1 73 ? 41.75 -5.566 -14.031 1 75.38 73 SER B O 1
ATOM 8968 N N . ILE B 1 74 ? 41.406 -3.443 -14.695 1 73.5 74 ILE B N 1
ATOM 8969 C CA . ILE B 1 74 ? 42.094 -2.828 -13.57 1 73.5 74 ILE B CA 1
ATOM 8970 C C . ILE B 1 74 ? 41.156 -2.725 -12.375 1 73.5 74 ILE B C 1
ATOM 8972 O O . ILE B 1 74 ? 40.031 -2.203 -12.5 1 73.5 74 ILE B O 1
ATOM 8976 N N . GLN B 1 75 ? 41.562 -3.322 -11.289 1 66.5 75 GLN B N 1
ATOM 8977 C CA . GLN B 1 75 ? 40.75 -3.332 -10.086 1 66.5 75 GLN B CA 1
ATOM 8978 C C . GLN B 1 75 ? 40.281 -1.926 -9.727 1 66.5 75 GLN B C 1
ATOM 8980 O O . GLN B 1 75 ? 41.094 -0.99 -9.68 1 66.5 75 GLN B O 1
ATOM 8985 N N . GLY B 1 76 ? 39.031 -1.709 -9.5 1 57.28 76 GLY B N 1
ATOM 8986 C CA . GLY B 1 76 ? 38.469 -0.442 -9.062 1 57.28 76 GLY B CA 1
ATOM 8987 C C . GLY B 1 76 ? 38.125 0.487 -10.211 1 57.28 76 GLY B C 1
ATOM 8988 O O . GLY B 1 76 ? 37.656 1.611 -9.992 1 57.28 76 GLY B O 1
ATOM 8989 N N . THR B 1 77 ? 38.562 0.066 -11.414 1 58.5 77 THR B N 1
ATOM 8990 C CA . THR B 1 77 ? 38.281 0.908 -12.578 1 58.5 77 THR B CA 1
ATOM 8991 C C . THR B 1 77 ? 37.5 0.14 -13.633 1 58.5 77 THR B C 1
ATOM 8993 O O . THR B 1 77 ? 37.344 -1.075 -13.523 1 58.5 77 THR B O 1
ATOM 8996 N N . THR B 1 78 ? 36.938 0.948 -14.523 1 55.06 78 THR B N 1
ATOM 8997 C CA . THR B 1 78 ? 36.25 0.321 -15.648 1 55.06 78 THR B CA 1
ATOM 8998 C C . THR B 1 78 ? 37.219 0.085 -16.812 1 55.06 78 THR B C 1
ATOM 9000 O O . THR B 1 78 ? 36.812 -0.375 -17.875 1 55.06 78 THR B O 1
ATOM 9003 N N . GLN B 1 79 ? 38.438 0.315 -16.594 1 65.5 79 GLN B N 1
ATOM 9004 C CA . GLN B 1 79 ? 39.406 0.113 -17.656 1 65.5 79 GLN B CA 1
ATOM 9005 C C . GLN B 1 79 ? 39.844 -1.346 -17.719 1 65.5 79 GLN B C 1
ATOM 9007 O O . GLN B 1 79 ? 40.156 -1.959 -16.703 1 65.5 79 GLN B O 1
ATOM 9012 N N . GLY B 1 80 ? 39.656 -1.938 -18.75 1 70.25 80 GLY B N 1
ATOM 9013 C CA . GLY B 1 80 ? 40.094 -3.314 -18.938 1 70.25 80 GLY B CA 1
ATOM 9014 C C . GLY B 1 80 ? 40.25 -3.682 -20.406 1 70.25 80 GLY B C 1
ATOM 9015 O O . GLY B 1 80 ? 40.156 -2.826 -21.281 1 70.25 80 GLY B O 1
ATOM 9016 N N . THR B 1 81 ? 40.938 -4.812 -20.609 1 73.81 81 THR B N 1
ATOM 9017 C CA . THR B 1 81 ? 41.125 -5.402 -21.922 1 73.81 81 THR B CA 1
ATOM 9018 C C . THR B 1 81 ? 40.75 -6.879 -21.922 1 73.81 81 THR B C 1
ATOM 9020 O O . THR B 1 81 ? 40.375 -7.422 -20.875 1 73.81 81 THR B O 1
ATOM 9023 N N . THR B 1 82 ? 40.594 -7.461 -23 1 76.62 82 THR B N 1
ATOM 9024 C CA . THR B 1 82 ? 40.375 -8.898 -23.125 1 76.62 82 THR B CA 1
ATOM 9025 C C . THR B 1 82 ? 41.562 -9.539 -23.891 1 76.62 82 THR B C 1
ATOM 9027 O O . THR B 1 82 ? 42.219 -8.891 -24.703 1 76.62 82 THR B O 1
ATOM 9030 N N . THR B 1 83 ? 41.844 -10.82 -23.562 1 78.06 83 THR B N 1
ATOM 9031 C CA . THR B 1 83 ? 42.906 -11.531 -24.25 1 78.06 83 THR B CA 1
ATOM 9032 C C . THR B 1 83 ? 42.531 -11.82 -25.703 1 78.06 83 THR B C 1
ATOM 9034 O O . THR B 1 83 ? 41.344 -12.023 -26.016 1 78.06 83 THR B O 1
ATOM 9037 N N . GLY B 1 84 ? 43.562 -11.75 -26.609 1 73.5 84 GLY B N 1
ATOM 9038 C CA . GLY B 1 84 ? 43.375 -12.141 -28 1 73.5 84 GLY B CA 1
ATOM 9039 C C . GLY B 1 84 ? 43.375 -13.641 -28.203 1 73.5 84 GLY B C 1
ATOM 9040 O O . GLY B 1 84 ? 43.375 -14.406 -27.234 1 73.5 84 GLY B O 1
ATOM 9041 N N . SER B 1 85 ? 43.344 -14.148 -29.5 1 72.44 85 SER B N 1
ATOM 9042 C CA . SER B 1 85 ? 43.281 -15.562 -29.859 1 72.44 85 SER B CA 1
ATOM 9043 C C . SER B 1 85 ? 44.5 -16.328 -29.312 1 72.44 85 SER B C 1
ATOM 9045 O O . SER B 1 85 ? 44.406 -17.516 -29.047 1 72.44 85 SER B O 1
ATOM 9047 N N . ASP B 1 86 ? 45.562 -15.742 -29.188 1 75.12 86 ASP B N 1
ATOM 9048 C CA . ASP B 1 86 ? 46.781 -16.375 -28.672 1 75.12 86 ASP B CA 1
ATOM 9049 C C . ASP B 1 86 ? 46.875 -16.188 -27.156 1 75.12 86 ASP B C 1
ATOM 9051 O O . ASP B 1 86 ? 47.906 -16.484 -26.562 1 75.12 86 ASP B O 1
ATOM 9055 N N . GLY B 1 87 ? 45.812 -15.711 -26.547 1 76.81 87 GLY B N 1
ATOM 9056 C CA . GLY B 1 87 ? 45.781 -15.484 -25.109 1 76.81 87 GLY B CA 1
ATOM 9057 C C . GLY B 1 87 ? 46.5 -14.227 -24.688 1 76.81 87 GLY B C 1
ATOM 9058 O O . GLY B 1 87 ? 46.656 -13.969 -23.484 1 76.81 87 GLY B O 1
ATOM 9059 N N . GLN B 1 88 ? 47 -13.547 -25.641 1 79.5 88 GLN B N 1
ATOM 9060 C CA . GLN B 1 88 ? 47.781 -12.367 -25.312 1 79.5 88 GLN B CA 1
ATOM 9061 C C . GLN B 1 88 ? 46.906 -11.156 -25.047 1 79.5 88 GLN B C 1
ATOM 9063 O O . GLN B 1 88 ? 45.812 -11.031 -25.625 1 79.5 88 GLN B O 1
ATOM 9068 N N . TYR B 1 89 ? 47.312 -10.352 -24.078 1 79.25 89 TYR B N 1
ATOM 9069 C CA . TYR B 1 89 ? 46.594 -9.102 -23.797 1 79.25 89 TYR B CA 1
ATOM 9070 C C . TYR B 1 89 ? 47.594 -7.945 -23.641 1 79.25 89 TYR B C 1
ATOM 9072 O O . TYR B 1 89 ? 48.781 -8.156 -23.359 1 79.25 89 TYR B O 1
ATOM 9080 N N . GLU B 1 90 ? 47.125 -6.777 -24.078 1 80.56 90 GLU B N 1
ATOM 9081 C CA . GLU B 1 90 ? 47.781 -5.508 -23.797 1 80.56 90 GLU B CA 1
ATOM 9082 C C . GLU B 1 90 ? 46.812 -4.512 -23.172 1 80.56 90 GLU B C 1
ATOM 9084 O O . GLU B 1 90 ? 45.719 -4.297 -23.688 1 80.56 90 GLU B O 1
ATOM 9089 N N . LEU B 1 91 ? 47.094 -4.031 -22.016 1 74.88 91 LEU B N 1
ATOM 9090 C CA . LEU B 1 91 ? 46.25 -3.107 -21.281 1 74.88 91 LEU B CA 1
ATOM 9091 C C . LEU B 1 91 ? 47.031 -1.896 -20.812 1 74.88 91 LEU B C 1
ATOM 9093 O O . LEU B 1 91 ? 48.062 -2.043 -20.156 1 74.88 91 LEU B O 1
ATOM 9097 N N . ASP B 1 92 ? 46.625 -0.807 -21.219 1 74.81 92 ASP B N 1
ATOM 9098 C CA . ASP B 1 92 ? 47.188 0.425 -20.672 1 74.81 92 ASP B CA 1
ATOM 9099 C C . ASP B 1 92 ? 46.656 0.686 -19.266 1 74.81 92 ASP B C 1
ATOM 9101 O O . ASP B 1 92 ? 45.469 0.698 -19.016 1 74.81 92 ASP B O 1
ATOM 9105 N N . VAL B 1 93 ? 47.531 0.694 -18.359 1 74.38 93 VAL B N 1
ATOM 9106 C CA . VAL B 1 93 ? 47.188 0.884 -16.953 1 74.38 93 VAL B CA 1
ATOM 9107 C C . VAL B 1 93 ? 47.688 2.246 -16.484 1 74.38 93 VAL B C 1
ATOM 9109 O O . VAL B 1 93 ? 48.75 2.721 -16.922 1 74.38 93 VAL B O 1
ATOM 9112 N N . PRO B 1 94 ? 47.031 2.93 -15.688 1 69.88 94 PRO B N 1
ATOM 9113 C CA . PRO B 1 94 ? 47.469 4.223 -15.172 1 69.88 94 PRO B CA 1
ATOM 9114 C C . PRO B 1 94 ? 48.781 4.117 -14.383 1 69.88 94 PRO B C 1
ATOM 9116 O O . PRO B 1 94 ? 49.594 5.039 -14.406 1 69.88 94 PRO B O 1
ATOM 9119 N N . SER B 1 95 ? 48.969 2.977 -13.664 1 72.38 95 SER B N 1
ATOM 9120 C CA . SER B 1 95 ? 50.188 2.73 -12.906 1 72.38 95 SER B CA 1
ATOM 9121 C C . SER B 1 95 ? 50.5 1.242 -12.844 1 72.38 95 SER B C 1
ATOM 9123 O O . SER B 1 95 ? 49.594 0.403 -12.906 1 72.38 95 SER B O 1
ATOM 9125 N N . LEU B 1 96 ? 51.75 0.907 -12.805 1 67.88 96 LEU B N 1
ATOM 9126 C CA . LEU B 1 96 ? 52.219 -0.477 -12.719 1 67.88 96 LEU B CA 1
ATOM 9127 C C . LEU B 1 96 ? 52 -1.033 -11.312 1 67.88 96 LEU B C 1
ATOM 9129 O O . LEU B 1 96 ? 52.5 -2.117 -11 1 67.88 96 LEU B O 1
ATOM 9133 N N . GLU B 1 97 ? 51.312 -0.333 -10.523 1 65.31 97 GLU B N 1
ATOM 9134 C CA . GLU B 1 97 ? 51 -0.84 -9.188 1 65.31 97 GLU B CA 1
ATOM 9135 C C . GLU B 1 97 ? 49.562 -1.277 -9.094 1 65.31 97 GLU B C 1
ATOM 9137 O O . GLU B 1 97 ? 49.094 -1.665 -8.023 1 65.31 97 GLU B O 1
ATOM 9142 N N . GLU B 1 98 ? 48.969 -1.323 -10.148 1 69.5 98 GLU B N 1
ATOM 9143 C CA . GLU B 1 98 ? 47.562 -1.669 -10.18 1 69.5 98 GLU B CA 1
ATOM 9144 C C . GLU B 1 98 ? 47.344 -3.178 -10.078 1 69.5 98 GLU B C 1
ATOM 9146 O O .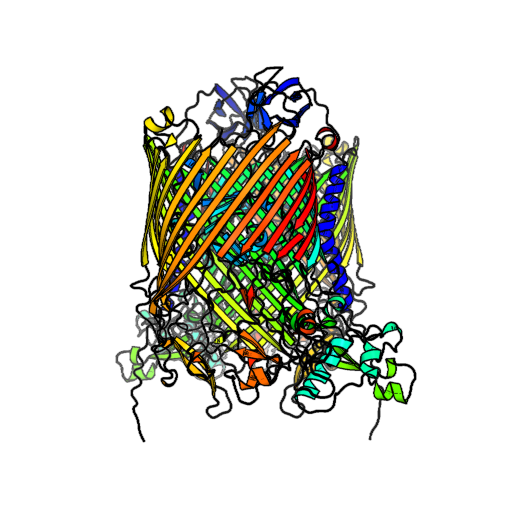 GLU B 1 98 ? 48.312 -3.949 -10.242 1 69.5 98 GLU B O 1
ATOM 9151 N N . THR B 1 99 ? 46.188 -3.584 -9.609 1 76.56 99 THR B N 1
ATOM 9152 C CA . THR B 1 99 ? 45.781 -4.984 -9.648 1 76.56 99 THR B CA 1
ATOM 9153 C C . THR B 1 99 ? 44.875 -5.25 -10.852 1 76.56 99 THR B C 1
ATOM 9155 O O . THR B 1 99 ? 43.906 -4.512 -11.086 1 76.56 99 THR B O 1
ATOM 9158 N N . LEU B 1 100 ? 45.312 -6.277 -11.547 1 79.25 100 LEU B N 1
ATOM 9159 C CA . LEU B 1 100 ? 44.5 -6.711 -12.68 1 79.25 100 LEU B CA 1
ATOM 9160 C C . LEU B 1 100 ? 43.562 -7.836 -12.281 1 79.25 100 LEU B C 1
ATOM 9162 O O . LEU B 1 100 ? 43.938 -8.734 -11.523 1 79.25 100 LEU B O 1
ATOM 9166 N N . ILE B 1 101 ? 42.469 -7.676 -12.68 1 76.5 101 ILE B N 1
ATOM 9167 C CA . ILE B 1 101 ? 41.469 -8.734 -12.492 1 76.5 101 ILE B CA 1
ATOM 9168 C C . ILE B 1 101 ? 41.281 -9.508 -13.797 1 76.5 101 ILE B C 1
ATOM 9170 O O . ILE B 1 101 ? 40.938 -8.922 -14.828 1 76.5 101 ILE B O 1
ATOM 9174 N N . PHE B 1 102 ? 41.594 -10.781 -13.656 1 75.69 102 PHE B N 1
ATOM 9175 C CA . PHE B 1 102 ? 41.375 -11.703 -14.773 1 75.69 102 PHE B CA 1
ATOM 9176 C C . PHE B 1 102 ? 40.094 -12.523 -14.562 1 75.69 102 PHE B C 1
ATOM 9178 O O . PHE B 1 102 ? 40 -13.25 -13.57 1 75.69 102 PHE B O 1
ATOM 9185 N N . SER B 1 103 ? 39.125 -12.305 -15.359 1 71.25 103 SER B N 1
ATOM 9186 C CA . SER B 1 103 ? 37.875 -13.055 -15.234 1 71.25 103 SER B CA 1
ATOM 9187 C C . SER B 1 103 ? 37.438 -13.633 -16.578 1 71.25 103 SER B C 1
ATOM 9189 O O . SER B 1 103 ? 37.594 -12.992 -17.609 1 71.25 103 SER B O 1
ATOM 9191 N N . PHE B 1 104 ? 37.188 -14.93 -16.531 1 65 104 PHE B N 1
ATOM 9192 C CA . PHE B 1 104 ? 36.688 -15.648 -17.688 1 65 104 PHE B CA 1
ATOM 9193 C C . PHE B 1 104 ? 35.625 -16.656 -17.281 1 65 104 PHE B C 1
ATOM 9195 O O . PHE B 1 104 ? 35.781 -17.359 -16.281 1 65 104 PHE B O 1
ATOM 9202 N N . ILE B 1 105 ? 34.469 -16.609 -18.016 1 53.31 105 ILE B N 1
ATOM 9203 C CA . ILE B 1 105 ? 33.406 -17.547 -17.719 1 53.31 105 ILE B CA 1
ATOM 9204 C C . ILE B 1 105 ? 33.938 -18.969 -17.656 1 53.31 105 ILE B C 1
ATOM 9206 O O . ILE B 1 105 ? 34.656 -19.406 -18.562 1 53.31 105 ILE B O 1
ATOM 9210 N N . GLY B 1 106 ? 33.656 -19.766 -16.625 1 53.03 106 GLY B N 1
ATOM 9211 C CA . GLY B 1 106 ? 34.125 -21.125 -16.422 1 53.03 106 GLY B CA 1
ATOM 9212 C C . GLY B 1 106 ? 35.469 -21.188 -15.703 1 53.03 106 GLY B C 1
ATOM 9213 O O . GLY B 1 106 ? 35.969 -22.281 -15.422 1 53.03 106 GLY B O 1
ATOM 9214 N N . PHE B 1 107 ? 36.094 -20.047 -15.547 1 60.91 107 PHE B N 1
ATOM 9215 C CA . PHE B 1 107 ? 37.344 -20 -14.844 1 60.91 107 PHE B CA 1
ATOM 9216 C C . PHE B 1 107 ? 37.25 -19.156 -13.586 1 60.91 107 PHE B C 1
ATOM 9218 O O . PHE B 1 107 ? 36.438 -18.219 -13.523 1 60.91 107 PHE B O 1
ATOM 9225 N N . GLN B 1 108 ? 37.969 -19.578 -12.547 1 61.16 108 GLN B N 1
ATOM 9226 C CA . GLN B 1 108 ? 38.031 -18.812 -11.305 1 61.16 108 GLN B CA 1
ATOM 9227 C C . GLN B 1 108 ? 38.625 -17.438 -11.531 1 61.16 108 GLN B C 1
ATOM 9229 O O . GLN B 1 108 ? 39.688 -17.312 -12.18 1 61.16 108 GLN B O 1
ATOM 9234 N N . ARG B 1 109 ? 37.938 -16.484 -11.062 1 65 109 ARG B N 1
ATOM 9235 C CA . ARG B 1 109 ? 38.469 -15.125 -11.117 1 65 109 ARG B CA 1
ATOM 9236 C C . ARG B 1 109 ? 39.812 -15.023 -10.398 1 65 109 ARG B C 1
ATOM 9238 O O . ARG B 1 109 ? 40 -15.617 -9.344 1 65 109 ARG B O 1
ATOM 9245 N N . GLN B 1 110 ? 40.844 -14.414 -11.023 1 71.19 110 GLN B N 1
ATOM 9246 C CA . GLN B 1 110 ? 42.125 -14.203 -10.391 1 71.19 110 GLN B CA 1
ATOM 9247 C C . GLN B 1 110 ? 42.469 -12.719 -10.344 1 71.19 110 GLN B C 1
ATOM 9249 O O . GLN B 1 110 ? 42.438 -12.031 -11.359 1 71.19 110 GLN B O 1
ATOM 9254 N N . ASP B 1 111 ? 42.688 -12.211 -9.18 1 73.44 111 ASP B N 1
ATOM 9255 C CA . ASP B 1 111 ? 43.219 -10.859 -8.984 1 73.44 111 ASP B CA 1
ATOM 9256 C C . ASP B 1 111 ? 44.75 -10.859 -8.922 1 73.44 111 ASP B C 1
ATOM 9258 O O . ASP B 1 111 ? 45.344 -11.453 -8.016 1 73.44 111 ASP B O 1
ATOM 9262 N N . VAL B 1 112 ? 45.406 -10.203 -9.93 1 77.75 112 VAL B N 1
ATOM 9263 C CA . VAL B 1 112 ? 46.875 -10.219 -10.023 1 77.75 112 VAL B CA 1
ATOM 9264 C C . VAL B 1 112 ? 47.406 -8.797 -9.898 1 77.75 112 VAL B C 1
ATOM 9266 O O . VAL B 1 112 ? 47.125 -7.945 -10.734 1 77.75 112 VAL B O 1
ATOM 9269 N N . LYS B 1 113 ? 48.188 -8.492 -8.945 1 77.75 113 LYS B N 1
ATOM 9270 C CA . LYS B 1 113 ? 48.875 -7.215 -8.828 1 77.75 113 LYS B CA 1
ATOM 9271 C C . LYS B 1 113 ? 49.969 -7.078 -9.891 1 77.75 113 LYS B C 1
ATOM 9273 O O . LYS B 1 113 ? 50.75 -8 -10.094 1 77.75 113 LYS B O 1
ATOM 9278 N N . ILE B 1 114 ? 50.062 -5.984 -10.555 1 77.62 114 ILE B N 1
ATOM 9279 C CA . ILE B 1 114 ? 51.062 -5.742 -11.609 1 77.62 114 ILE B CA 1
ATOM 9280 C C . ILE B 1 114 ? 52.438 -5.715 -11.008 1 77.62 114 ILE B C 1
ATOM 9282 O O . ILE B 1 114 ? 53.375 -6.293 -11.57 1 77.62 114 ILE B O 1
ATOM 9286 N N . ASN B 1 115 ? 52.625 -5.148 -9.766 1 72.06 115 ASN B N 1
ATOM 9287 C CA . ASN B 1 115 ? 53.875 -5.023 -9.031 1 72.06 115 ASN B CA 1
ATOM 9288 C C . ASN B 1 115 ? 55.031 -4.629 -9.945 1 72.06 115 ASN B C 1
ATOM 9290 O O . ASN B 1 115 ? 56.094 -5.254 -9.914 1 72.06 115 ASN B O 1
ATOM 9294 N N . GLY B 1 116 ? 54.812 -3.607 -10.836 1 71.75 116 GLY B N 1
ATOM 9295 C CA . GLY B 1 116 ? 55.844 -3.02 -11.688 1 71.75 116 GLY B CA 1
ATOM 9296 C C . GLY B 1 116 ? 56.125 -3.834 -12.93 1 71.75 116 GLY B C 1
ATOM 9297 O O . GLY B 1 116 ? 57.062 -3.52 -13.688 1 71.75 116 GLY B O 1
ATOM 9298 N N . ARG B 1 117 ? 55.531 -4.867 -13.094 1 78.38 117 ARG B N 1
ATOM 9299 C CA . ARG B 1 117 ? 55.812 -5.723 -14.242 1 78.38 117 ARG B CA 1
ATOM 9300 C C . ARG B 1 117 ? 55.125 -5.18 -15.5 1 78.38 117 ARG B C 1
ATOM 9302 O O . ARG B 1 117 ? 54.031 -4.652 -15.438 1 78.38 117 ARG B O 1
ATOM 9309 N N . GLU B 1 118 ? 55.969 -5.383 -16.469 1 76.25 118 GLU B N 1
ATOM 9310 C CA . GLU B 1 118 ? 55.406 -4.973 -17.75 1 76.25 118 GLU B CA 1
ATOM 9311 C C . GLU B 1 118 ? 54.719 -6.141 -18.453 1 76.25 118 GLU B C 1
ATOM 9313 O O . GLU B 1 118 ? 53.938 -5.941 -19.375 1 76.25 118 GLU B O 1
ATOM 9318 N N . THR B 1 119 ? 55.125 -7.32 -18.078 1 79 119 THR B N 1
ATOM 9319 C CA . THR B 1 119 ? 54.5 -8.523 -18.609 1 79 119 THR B CA 1
ATOM 9320 C C . THR B 1 119 ? 53.938 -9.398 -17.484 1 79 119 THR B C 1
ATOM 9322 O O . THR B 1 119 ? 54.656 -9.75 -16.547 1 79 119 THR B O 1
ATOM 9325 N N . ILE B 1 120 ? 52.688 -9.68 -17.438 1 81.06 120 ILE B N 1
ATOM 9326 C CA . ILE B 1 120 ? 52.031 -10.531 -16.453 1 81.06 120 ILE B CA 1
ATOM 9327 C C . ILE B 1 120 ? 51.312 -11.672 -17.156 1 81.06 120 ILE B C 1
ATOM 9329 O O . ILE B 1 120 ? 50.281 -11.461 -17.828 1 81.06 120 ILE B O 1
ATOM 9333 N N . ASP B 1 121 ? 51.875 -12.891 -17.016 1 79.75 121 ASP B N 1
ATOM 9334 C CA . ASP B 1 121 ? 51.219 -14.094 -17.5 1 79.75 121 ASP B CA 1
ATOM 9335 C C . ASP B 1 121 ? 50.375 -14.742 -16.391 1 79.75 121 ASP B C 1
ATOM 9337 O O . ASP B 1 121 ? 50.844 -14.836 -15.242 1 79.75 121 ASP B O 1
ATOM 9341 N N . VAL B 1 122 ? 49.188 -15.016 -16.656 1 78.75 122 VAL B N 1
ATOM 9342 C CA . VAL B 1 122 ? 48.312 -15.602 -15.672 1 78.75 122 VAL B CA 1
ATOM 9343 C C . VAL B 1 122 ? 47.719 -16.922 -16.188 1 78.75 122 VAL B C 1
ATOM 9345 O O . VAL B 1 122 ? 47.406 -17.031 -17.375 1 78.75 122 VAL B O 1
ATOM 9348 N N . GLN B 1 123 ? 47.75 -17.922 -15.43 1 73.88 123 GLN B N 1
ATOM 9349 C CA . GLN B 1 123 ? 47.031 -19.172 -15.672 1 73.88 123 GLN B CA 1
ATOM 9350 C C . GLN B 1 123 ? 45.688 -19.172 -14.93 1 73.88 123 GLN B C 1
ATOM 9352 O O . GLN B 1 123 ? 45.656 -19.125 -13.703 1 73.88 123 GLN B O 1
ATOM 9357 N N . LEU B 1 124 ? 44.656 -19.109 -15.758 1 70.31 124 LEU B N 1
ATOM 9358 C CA . LEU B 1 124 ? 43.344 -19.188 -15.125 1 70.31 124 LEU B CA 1
ATOM 9359 C C . LEU B 1 124 ? 42.969 -20.641 -14.875 1 70.31 124 LEU B C 1
ATOM 9361 O O . LEU B 1 124 ? 43.25 -21.516 -15.695 1 70.31 124 LEU B O 1
ATOM 9365 N N . VAL B 1 125 ? 42.625 -20.969 -13.695 1 59.84 125 VAL B N 1
ATOM 9366 C CA . VAL B 1 125 ? 42.125 -22.281 -13.336 1 59.84 125 VAL B CA 1
ATOM 9367 C C . VAL B 1 125 ? 40.656 -22.391 -13.672 1 59.84 125 VAL B C 1
ATOM 9369 O O . VAL B 1 125 ? 39.875 -21.5 -13.344 1 59.84 125 VAL B O 1
ATOM 9372 N N . PRO B 1 126 ? 40.375 -23.266 -14.617 1 49.03 126 PRO B N 1
ATOM 9373 C CA . PRO B 1 126 ? 38.938 -23.453 -14.859 1 49.03 126 PRO B CA 1
ATOM 9374 C C . PRO B 1 126 ? 38.125 -23.422 -13.57 1 49.03 126 PRO B C 1
ATOM 9376 O O . PRO B 1 126 ? 38.594 -23.844 -12.516 1 49.03 126 PRO B O 1
ATOM 9379 N N . GLU B 1 127 ? 37.188 -22.531 -13.633 1 43.06 127 GLU B N 1
ATOM 9380 C CA . GLU B 1 127 ? 36.25 -22.656 -12.531 1 43.06 127 GLU B CA 1
ATOM 9381 C C . GLU B 1 127 ? 35.875 -24.125 -12.289 1 43.06 127 GLU B C 1
ATOM 9383 O O . GLU B 1 127 ? 35 -24.656 -12.945 1 43.06 127 GLU B O 1
ATOM 9388 N N . THR B 1 128 ? 36.781 -24.953 -12.594 1 37.47 128 THR B N 1
ATOM 9389 C CA . THR B 1 128 ? 36.375 -26.266 -12.117 1 37.47 128 THR B CA 1
ATOM 9390 C C . THR B 1 128 ? 35.688 -26.172 -10.758 1 37.47 128 THR B C 1
ATOM 9392 O O . THR B 1 128 ? 36 -25.281 -9.961 1 37.47 128 THR B O 1
ATOM 9395 N N . TYR B 1 129 ? 34.594 -26.688 -10.82 1 36.16 129 TYR B N 1
ATOM 9396 C CA . TYR B 1 129 ? 33.812 -26.953 -9.617 1 36.16 129 TYR B CA 1
ATOM 9397 C C . TYR B 1 129 ? 34.719 -27.328 -8.453 1 36.16 129 TYR B C 1
ATOM 9399 O O . TYR B 1 129 ? 34.281 -27.891 -7.457 1 36.16 129 TYR B O 1
ATOM 9407 N N . SER B 1 130 ? 35.844 -27.359 -8.703 1 36.84 130 SER B N 1
ATOM 9408 C CA . SER B 1 130 ? 36.469 -28 -7.547 1 36.84 130 SER B CA 1
ATOM 9409 C C . SER B 1 130 ? 36.188 -27.234 -6.262 1 36.84 130 SER B C 1
ATOM 9411 O O . SER B 1 130 ? 36.531 -27.688 -5.172 1 36.84 130 SER B O 1
ATOM 9413 N N . GLY B 1 131 ? 36.156 -25.969 -6.348 1 39.78 131 GLY B N 1
ATOM 9414 C CA . GLY B 1 131 ? 35.781 -25.391 -5.066 1 39.78 131 GLY B CA 1
ATOM 9415 C C . GLY B 1 131 ? 34.375 -25.719 -4.629 1 39.78 131 GLY B C 1
ATOM 9416 O O . GLY B 1 131 ? 33.5 -25.969 -5.465 1 39.78 131 GLY B O 1
ATOM 9417 N N . GLY B 1 132 ? 34.156 -26.266 -3.473 1 49.75 132 GLY B N 1
ATOM 9418 C CA . GLY B 1 132 ? 32.938 -26.75 -2.861 1 49.75 132 GLY B CA 1
ATOM 9419 C C . GLY B 1 132 ? 31.734 -25.859 -3.146 1 49.75 132 GLY B C 1
ATOM 9420 O O . GLY B 1 132 ? 31.812 -24.625 -3 1 49.75 132 GLY B O 1
ATOM 9421 N N . GLU B 1 133 ? 30.969 -26.156 -4.141 1 62.88 133 GLU B N 1
ATOM 9422 C CA . GLU B 1 133 ? 29.672 -25.5 -4.363 1 62.88 133 GLU B CA 1
ATOM 9423 C C . GLU B 1 133 ? 29.016 -25.109 -3.041 1 62.88 133 GLU B C 1
ATOM 9425 O O . GLU B 1 133 ? 28.906 -25.938 -2.133 1 62.88 133 GLU B O 1
ATOM 9430 N N . LEU B 1 134 ? 28.953 -23.844 -2.938 1 72.38 134 LEU B N 1
ATOM 9431 C CA . LEU B 1 134 ? 28.25 -23.391 -1.748 1 72.38 134 LEU B CA 1
ATOM 9432 C C . LEU B 1 134 ? 26.734 -23.469 -1.953 1 72.38 134 LEU B C 1
ATOM 9434 O O . LEU B 1 134 ? 26.234 -23.125 -3.025 1 72.38 134 LEU B O 1
ATOM 9438 N N . VAL B 1 135 ? 26.141 -24.125 -1.043 1 75.25 135 VAL B N 1
ATOM 9439 C CA . VAL B 1 135 ? 24.688 -24.25 -1.08 1 75.25 135 VAL B CA 1
ATOM 9440 C C . VAL B 1 135 ? 24.062 -23.469 0.086 1 75.25 135 VAL B C 1
ATOM 9442 O O . VAL B 1 135 ? 24.594 -23.5 1.202 1 75.25 135 VAL B O 1
ATOM 9445 N N . VAL B 1 136 ? 23.078 -22.781 -0.282 1 72.31 136 VAL B N 1
ATOM 9446 C CA . VAL B 1 136 ? 22.375 -22.031 0.755 1 72.31 136 VAL B CA 1
ATOM 9447 C C . VAL B 1 136 ? 21.531 -22.969 1.599 1 72.31 136 VAL B C 1
ATOM 9449 O O . VAL B 1 136 ? 20.766 -23.781 1.06 1 72.31 136 VAL B O 1
ATOM 9452 N N . VAL B 1 137 ? 21.703 -22.891 2.836 1 74.88 137 VAL B N 1
ATOM 9453 C CA . VAL B 1 137 ? 20.891 -23.641 3.797 1 74.88 137 VAL B CA 1
ATOM 9454 C C . VAL B 1 137 ? 20.328 -22.672 4.84 1 74.88 137 VAL B C 1
ATOM 9456 O O . VAL B 1 137 ? 20.312 -21.453 4.629 1 74.88 137 VAL B O 1
ATOM 9459 N N . GLY B 1 138 ? 19.703 -23.219 5.75 1 73.75 138 GLY B N 1
ATOM 9460 C CA . GLY B 1 138 ? 19.125 -22.359 6.77 1 73.75 138 GLY B CA 1
ATOM 9461 C C . GLY B 1 138 ? 20.172 -21.609 7.566 1 73.75 138 GLY B C 1
ATOM 9462 O O . GLY B 1 138 ? 21.016 -22.203 8.242 1 73.75 138 GLY B O 1
ATOM 9463 N N . TYR B 1 139 ? 20.109 -20.359 7.453 1 73.25 139 TYR B N 1
ATOM 9464 C CA . TYR B 1 139 ? 20.922 -19.438 8.227 1 73.25 139 TYR B CA 1
ATOM 9465 C C . TYR B 1 139 ? 22.391 -19.547 7.828 1 73.25 139 TYR B C 1
ATOM 9467 O O . TYR B 1 139 ? 23.266 -19.594 8.695 1 73.25 139 TYR B O 1
ATOM 9475 N N . GLY B 1 140 ? 22.562 -19.828 6.555 1 73.94 140 GLY B N 1
ATOM 9476 C CA . GLY B 1 140 ? 23.938 -19.797 6.105 1 73.94 140 GLY B CA 1
ATOM 9477 C C . GLY B 1 140 ? 24.172 -20.516 4.793 1 73.94 140 GLY B C 1
ATOM 9478 O O . GLY B 1 140 ? 23.219 -20.844 4.086 1 73.94 140 GLY B O 1
ATOM 9479 N N . THR B 1 141 ? 25.391 -20.516 4.43 1 76 141 THR B N 1
ATOM 9480 C CA . THR B 1 141 ? 25.859 -21.25 3.26 1 76 141 THR B CA 1
ATOM 9481 C C . THR B 1 141 ? 26.891 -22.312 3.66 1 76 141 THR B C 1
ATOM 9483 O O . THR B 1 141 ? 27.641 -22.125 4.617 1 76 141 THR B O 1
ATOM 9486 N N . ARG B 1 142 ? 26.75 -23.359 2.994 1 78.88 142 ARG B N 1
ATOM 9487 C CA . ARG B 1 142 ? 27.672 -24.453 3.266 1 78.88 142 ARG B CA 1
ATOM 9488 C C . ARG B 1 142 ? 28.188 -25.062 1.971 1 78.88 142 ARG B C 1
ATOM 9490 O O . ARG B 1 142 ? 27.547 -24.969 0.927 1 78.88 142 ARG B O 1
ATOM 9497 N N . GLU B 1 143 ? 29.312 -25.688 2.219 1 80.94 143 GLU B N 1
ATOM 9498 C CA . GLU B 1 143 ? 29.828 -26.453 1.088 1 80.94 143 GLU B CA 1
ATOM 9499 C C . GLU B 1 143 ? 29.031 -27.734 0.873 1 80.94 143 GLU B C 1
ATOM 9501 O O . GLU B 1 143 ? 28.641 -28.391 1.836 1 80.94 143 GLU B O 1
ATOM 9506 N N . ARG B 1 144 ? 28.875 -28.078 -0.247 1 82.31 144 ARG B N 1
ATOM 9507 C CA . ARG B 1 144 ? 28.078 -29.25 -0.606 1 82.31 144 ARG B CA 1
ATOM 9508 C C . ARG B 1 144 ? 28.656 -30.516 0.007 1 82.31 144 ARG B C 1
ATOM 9510 O O . ARG B 1 144 ? 27.906 -31.391 0.447 1 82.31 144 ARG B O 1
ATOM 9517 N N . GLU B 1 145 ? 29.953 -30.625 0.035 1 82.5 145 GLU B N 1
ATOM 9518 C CA . GLU B 1 145 ? 30.625 -31.844 0.496 1 82.5 145 GLU B CA 1
ATOM 9519 C C . GLU B 1 145 ? 30.406 -32.062 1.991 1 82.5 145 GLU B C 1
ATOM 9521 O O . GLU B 1 145 ? 30.438 -33.188 2.473 1 82.5 145 GLU B O 1
ATOM 9526 N N . THR B 1 146 ? 30.156 -31.047 2.688 1 83.62 146 THR B N 1
ATOM 9527 C CA . THR B 1 146 ? 30.031 -31.172 4.133 1 83.62 146 THR B CA 1
ATOM 9528 C C . THR B 1 146 ? 28.578 -31.125 4.559 1 83.62 146 THR B C 1
ATOM 9530 O O . THR B 1 146 ? 28.266 -31.078 5.754 1 83.62 146 THR B O 1
ATOM 9533 N N . LEU B 1 147 ? 27.734 -31.125 3.598 1 87.38 147 LEU B N 1
ATOM 9534 C CA . LEU B 1 147 ? 26.312 -31.109 3.904 1 87.38 147 LEU B CA 1
ATOM 9535 C C . LEU B 1 147 ? 25.828 -32.5 4.27 1 87.38 147 LEU B C 1
ATOM 9537 O O . LEU B 1 147 ? 26.203 -33.5 3.629 1 87.38 147 LEU B O 1
ATOM 9541 N N . THR B 1 148 ? 25.047 -32.594 5.266 1 90.19 148 THR B N 1
ATOM 9542 C CA . THR B 1 148 ? 24.531 -33.875 5.688 1 90.19 148 THR B CA 1
ATOM 9543 C C . THR B 1 148 ? 23.062 -34.031 5.305 1 90.19 148 THR B C 1
ATOM 9545 O O . THR B 1 148 ? 22.516 -35.125 5.32 1 90.19 148 THR B O 1
ATOM 9548 N N . GLY B 1 149 ? 22.375 -33 4.934 1 87.56 149 GLY B N 1
ATOM 9549 C CA . GLY B 1 149 ? 20.984 -33.062 4.523 1 87.56 149 GLY B CA 1
ATOM 9550 C C . GLY B 1 149 ? 20.812 -33.219 3.027 1 87.56 149 GLY B C 1
ATOM 9551 O O . GLY B 1 149 ? 21.766 -33.062 2.264 1 87.56 149 GLY B O 1
ATOM 9552 N N . SER B 1 150 ? 19.594 -33.594 2.664 1 89.62 150 SER B N 1
ATOM 9553 C CA . SER B 1 150 ? 19.25 -33.688 1.248 1 89.62 150 SER B CA 1
ATOM 9554 C C . SER B 1 150 ? 18.859 -32.312 0.682 1 89.62 150 SER B C 1
ATOM 9556 O O . SER B 1 150 ? 17.75 -31.828 0.934 1 89.62 150 SER B O 1
ATOM 9558 N N . VAL B 1 151 ? 19.688 -31.75 -0.083 1 87.75 151 VAL B N 1
ATOM 9559 C CA . VAL B 1 151 ? 19.453 -30.406 -0.633 1 87.75 151 VAL B CA 1
ATOM 9560 C C . VAL B 1 151 ? 19.75 -30.422 -2.133 1 87.75 151 VAL B C 1
ATOM 9562 O O . VAL B 1 151 ? 20.75 -30.984 -2.578 1 87.75 151 VAL B O 1
ATOM 9565 N N . SER B 1 152 ? 18.844 -29.938 -2.865 1 88.88 152 SER B N 1
ATOM 9566 C CA . SER B 1 152 ? 19.047 -29.688 -4.289 1 88.88 152 SER B CA 1
ATOM 9567 C C . SER B 1 152 ? 19.078 -28.203 -4.594 1 88.88 152 SER B C 1
ATOM 9569 O O . SER B 1 152 ? 18.391 -27.406 -3.936 1 88.88 152 SER B O 1
ATOM 9571 N N . ALA B 1 153 ? 19.875 -27.812 -5.555 1 88.31 153 ALA B N 1
ATOM 9572 C CA . ALA B 1 153 ? 20 -26.391 -5.836 1 88.31 153 ALA B CA 1
ATOM 9573 C C . ALA B 1 153 ? 20.062 -26.141 -7.34 1 88.31 153 ALA B C 1
ATOM 9575 O O . ALA B 1 153 ? 20.438 -27.016 -8.109 1 88.31 153 ALA B O 1
ATOM 9576 N N . VAL B 1 154 ? 19.578 -24.922 -7.699 1 87.38 154 VAL B N 1
ATOM 9577 C CA . VAL B 1 154 ? 19.672 -24.453 -9.078 1 87.38 154 VAL B CA 1
ATOM 9578 C C . VAL B 1 154 ? 20.078 -22.969 -9.094 1 87.38 154 VAL B C 1
ATOM 9580 O O . VAL B 1 154 ? 19.625 -22.188 -8.258 1 87.38 154 VAL B O 1
ATOM 9583 N N . GLY B 1 155 ? 20.953 -22.719 -10.008 1 87.06 155 GLY B N 1
ATOM 9584 C CA . GLY B 1 155 ? 21.391 -21.344 -10.141 1 87.06 155 GLY B CA 1
ATOM 9585 C C . GLY B 1 155 ? 20.375 -20.453 -10.828 1 87.06 155 GLY B C 1
ATOM 9586 O O . GLY B 1 155 ? 19.625 -20.906 -11.695 1 87.06 155 GLY B O 1
ATOM 9587 N N . GLY B 1 156 ? 20.484 -19.234 -10.547 1 87.44 156 GLY B N 1
ATOM 9588 C CA . GLY B 1 156 ? 19.578 -18.266 -11.148 1 87.44 156 GLY B CA 1
ATOM 9589 C C . GLY B 1 156 ? 19.766 -18.141 -12.656 1 87.44 156 GLY B C 1
ATOM 9590 O O . GLY B 1 156 ? 18.797 -17.859 -13.375 1 87.44 156 GLY B O 1
ATOM 9591 N N . GLU B 1 157 ? 20.891 -18.344 -13.125 1 84.25 157 GLU B N 1
ATOM 9592 C CA . GLU B 1 157 ? 21.172 -18.25 -14.555 1 84.25 157 GLU B CA 1
ATOM 9593 C C . GLU B 1 157 ? 20.375 -19.297 -15.336 1 84.25 157 GLU B C 1
ATOM 9595 O O . GLU B 1 157 ? 19.938 -19.031 -16.453 1 84.25 157 GLU B O 1
ATOM 9600 N N . GLU B 1 158 ? 20.266 -20.422 -14.766 1 85.12 158 GLU B N 1
ATOM 9601 C CA . GLU B 1 158 ? 19.469 -21.469 -15.414 1 85.12 158 GLU B CA 1
ATOM 9602 C C . GLU B 1 158 ? 17.984 -21.109 -15.43 1 85.12 158 GLU B C 1
ATOM 9604 O O . GLU B 1 158 ? 17.281 -21.406 -16.391 1 85.12 158 GLU B O 1
ATOM 9609 N N . LEU B 1 159 ? 17.547 -20.484 -14.43 1 86.88 159 LEU B N 1
ATOM 9610 C CA . LEU B 1 159 ? 16.141 -20.109 -14.32 1 86.88 159 LEU B CA 1
ATOM 9611 C C . LEU B 1 159 ? 15.781 -19.016 -15.32 1 86.88 159 LEU B C 1
ATOM 9613 O O . LEU B 1 159 ? 14.648 -18.953 -15.797 1 86.88 159 LEU B O 1
ATOM 9617 N N . GLN B 1 160 ? 16.734 -18.234 -15.609 1 87.25 160 GLN B N 1
ATOM 9618 C CA . GLN B 1 160 ? 16.469 -17.094 -16.5 1 87.25 160 GLN B CA 1
ATOM 9619 C C . GLN B 1 160 ? 16.359 -17.547 -17.953 1 87.25 160 GLN B C 1
ATOM 9621 O O . GLN B 1 160 ? 15.859 -16.797 -18.797 1 87.25 160 GLN B O 1
ATOM 9626 N N . LYS B 1 161 ? 16.781 -18.703 -18.234 1 89.25 161 LYS B N 1
ATOM 9627 C CA . LYS B 1 161 ? 16.797 -19.172 -19.625 1 89.25 161 LYS B CA 1
ATOM 9628 C C . LYS B 1 161 ? 15.391 -19.547 -20.078 1 89.25 161 LYS B C 1
ATOM 9630 O O . LYS B 1 161 ? 15.156 -19.75 -21.281 1 89.25 161 LYS B O 1
ATOM 9635 N N . THR B 1 162 ? 14.5 -19.641 -19.188 1 89.56 162 THR B N 1
ATOM 9636 C CA . THR B 1 162 ? 13.102 -19.906 -19.531 1 89.56 162 THR B CA 1
ATOM 9637 C C . THR B 1 162 ? 12.32 -18.594 -19.641 1 89.56 162 THR B C 1
ATOM 9639 O O . THR B 1 162 ? 12.258 -17.812 -18.703 1 89.56 162 THR B O 1
ATOM 9642 N N . PRO B 1 163 ? 11.734 -18.344 -20.781 1 89.5 163 PRO B N 1
ATOM 9643 C CA . PRO B 1 163 ? 11.023 -17.078 -20.984 1 89.5 163 PRO B CA 1
ATOM 9644 C C . PRO B 1 163 ? 9.609 -17.094 -20.391 1 89.5 163 PRO B C 1
ATOM 9646 O O . PRO B 1 163 ? 8.633 -16.922 -21.125 1 89.5 163 PRO B O 1
ATOM 9649 N N . VAL B 1 164 ? 9.5 -17.266 -19.125 1 87.31 164 VAL B N 1
ATOM 9650 C CA . VAL B 1 164 ? 8.203 -17.312 -18.469 1 87.31 164 VAL B CA 1
ATOM 9651 C C . VAL B 1 164 ? 8.023 -16.062 -17.594 1 87.31 164 VAL B C 1
ATOM 9653 O O . VAL B 1 164 ? 9 -15.422 -17.219 1 87.31 164 VAL B O 1
ATOM 9656 N N . THR B 1 165 ? 6.781 -15.797 -17.406 1 87.62 165 THR B N 1
ATOM 9657 C CA . THR B 1 165 ? 6.434 -14.641 -16.578 1 87.62 165 THR B CA 1
ATOM 9658 C C . THR B 1 165 ? 6.324 -15.039 -15.109 1 87.62 165 THR B C 1
ATOM 9660 O O . THR B 1 165 ? 6.27 -14.172 -14.227 1 87.62 165 THR B O 1
ATOM 9663 N N . ASN B 1 166 ? 6.25 -16.312 -14.852 1 91 166 ASN B N 1
ATOM 9664 C CA . ASN B 1 166 ? 6.129 -16.875 -13.516 1 91 166 ASN B CA 1
ATOM 9665 C C . ASN B 1 166 ? 7.258 -17.859 -13.219 1 91 166 ASN B C 1
ATOM 9667 O O . ASN B 1 166 ? 7.328 -18.938 -13.828 1 91 166 ASN B O 1
ATOM 9671 N N . VAL B 1 167 ? 8.008 -17.594 -12.211 1 90.56 167 VAL B N 1
ATOM 9672 C CA . VAL B 1 167 ? 9.219 -18.344 -11.906 1 90.56 167 VAL B CA 1
ATOM 9673 C C . VAL B 1 167 ? 8.859 -19.781 -11.516 1 90.56 167 VAL B C 1
ATOM 9675 O O . VAL B 1 167 ? 9.609 -20.719 -11.789 1 90.56 167 VAL B O 1
ATOM 9678 N N . SER B 1 168 ? 7.734 -19.984 -10.945 1 90.69 168 SER B N 1
ATOM 9679 C CA . SER B 1 168 ? 7.34 -21.312 -10.516 1 90.69 168 SER B CA 1
ATOM 9680 C C . SER B 1 168 ? 7.207 -22.266 -11.703 1 90.69 168 SER B C 1
ATOM 9682 O O . SER B 1 168 ? 7.281 -23.484 -11.547 1 90.69 168 SER B O 1
ATOM 9684 N N . ASN B 1 169 ? 7.047 -21.734 -12.906 1 89.94 169 ASN B N 1
ATOM 9685 C CA . ASN B 1 169 ? 6.934 -22.547 -14.109 1 89.94 169 ASN B CA 1
ATOM 9686 C C . ASN B 1 169 ? 8.289 -23.094 -14.547 1 89.94 169 ASN B C 1
ATOM 9688 O O . ASN B 1 169 ? 8.352 -24.016 -15.367 1 89.94 169 ASN B O 1
ATOM 9692 N N . SER B 1 170 ? 9.32 -22.547 -13.984 1 86.5 170 SER B N 1
ATOM 9693 C CA . SER B 1 170 ? 10.648 -22.906 -14.469 1 86.5 170 SER B CA 1
ATOM 9694 C C . SER B 1 170 ? 11.344 -23.891 -13.531 1 86.5 170 SER B C 1
ATOM 9696 O O . SER B 1 170 ? 12.445 -24.344 -13.812 1 86.5 170 SER B O 1
ATOM 9698 N N . ILE B 1 171 ? 10.727 -24.266 -12.531 1 86.56 171 ILE B N 1
ATOM 9699 C CA . ILE B 1 171 ? 11.422 -25.031 -11.508 1 86.56 171 ILE B CA 1
ATOM 9700 C C . ILE B 1 171 ? 11.188 -26.516 -11.734 1 86.56 171 ILE B C 1
ATOM 9702 O O . ILE B 1 171 ? 12.031 -27.344 -11.367 1 86.56 171 ILE B O 1
ATOM 9706 N N . GLY B 1 172 ? 10.133 -26.859 -12.344 1 82.31 172 GLY B N 1
ATOM 9707 C CA . GLY B 1 172 ? 9.789 -28.266 -12.531 1 82.31 172 GLY B CA 1
ATOM 9708 C C . GLY B 1 172 ? 10.82 -29.016 -13.344 1 82.31 172 GLY B C 1
ATOM 9709 O O . GLY B 1 172 ? 11.328 -28.516 -14.344 1 82.31 172 GLY B O 1
ATOM 9710 N N . GLY B 1 173 ? 11.195 -30.141 -12.852 1 82.62 173 GLY B N 1
ATOM 9711 C CA . GLY B 1 173 ? 12.078 -31.047 -13.586 1 82.62 173 GLY B CA 1
ATOM 9712 C C . GLY B 1 173 ? 13.547 -30.688 -13.422 1 82.62 173 GLY B C 1
ATOM 9713 O O . GLY B 1 173 ? 14.422 -31.438 -13.867 1 82.62 173 GLY B O 1
ATOM 9714 N N . ARG B 1 174 ? 13.773 -29.578 -12.828 1 87 174 ARG B N 1
ATOM 9715 C CA . ARG B 1 174 ? 15.164 -29.156 -12.688 1 87 174 ARG B CA 1
ATOM 9716 C C . ARG B 1 174 ? 15.75 -29.656 -11.367 1 87 174 ARG B C 1
ATOM 9718 O O . ARG B 1 174 ? 16.969 -29.766 -11.227 1 87 174 ARG B O 1
ATOM 9725 N N . LEU B 1 175 ? 14.906 -29.906 -10.492 1 88.19 175 LEU B N 1
ATOM 9726 C CA . LEU B 1 175 ? 15.336 -30.328 -9.164 1 88.19 175 LEU B CA 1
ATOM 9727 C C . LEU B 1 175 ? 14.742 -31.688 -8.805 1 88.19 175 LEU B C 1
ATOM 9729 O O . LEU B 1 175 ? 13.523 -31.875 -8.859 1 88.19 175 LEU B O 1
ATOM 9733 N N . PRO B 1 176 ? 15.625 -32.594 -8.477 1 90.38 176 PRO B N 1
ATOM 9734 C CA . PRO B 1 176 ? 15.086 -33.906 -8.094 1 90.38 176 PRO B CA 1
ATOM 9735 C C . PRO B 1 176 ? 14.117 -33.844 -6.918 1 90.38 176 PRO B C 1
ATOM 9737 O O . PRO B 1 176 ? 14.367 -33.094 -5.953 1 90.38 176 PRO B O 1
ATOM 9740 N N . GLY B 1 177 ? 13.062 -34.531 -7.055 1 88.06 177 GLY B N 1
ATOM 9741 C CA . GLY B 1 177 ? 12.086 -34.594 -5.977 1 88.06 177 GLY B CA 1
ATOM 9742 C C . GLY B 1 177 ? 11.07 -33.469 -6 1 88.06 177 GLY B C 1
ATOM 9743 O O . GLY B 1 177 ? 10.148 -33.438 -5.188 1 88.06 177 GLY B O 1
ATOM 9744 N N . VAL B 1 178 ? 11.227 -32.562 -6.844 1 89.56 178 VAL B N 1
ATOM 9745 C CA . VAL B 1 178 ? 10.289 -31.453 -6.926 1 89.56 178 VAL B CA 1
ATOM 9746 C C . VAL B 1 178 ? 9.328 -31.672 -8.094 1 89.56 178 VAL B C 1
ATOM 9748 O O . VAL B 1 178 ? 9.758 -31.844 -9.234 1 89.56 178 VAL B O 1
ATOM 9751 N N . VAL B 1 179 ? 8.086 -31.656 -7.707 1 86.12 179 VAL B N 1
ATOM 9752 C CA . VAL B 1 179 ? 7.035 -31.797 -8.703 1 86.12 179 VAL B CA 1
ATOM 9753 C C . VAL B 1 179 ? 6.281 -30.484 -8.859 1 86.12 179 VAL B C 1
ATOM 9755 O O . VAL B 1 179 ? 5.879 -29.875 -7.867 1 86.12 179 VAL B O 1
ATOM 9758 N N . THR B 1 180 ? 6.176 -30.031 -10.117 1 87.56 180 THR B N 1
ATOM 9759 C CA . THR B 1 180 ? 5.395 -28.828 -10.398 1 87.56 180 THR B CA 1
ATOM 9760 C C . THR B 1 180 ? 4.309 -29.125 -11.43 1 87.56 180 THR B C 1
ATOM 9762 O O . THR B 1 180 ? 4.535 -29.875 -12.383 1 87.56 180 THR B O 1
ATOM 9765 N N . VAL B 1 181 ? 3.133 -28.609 -11.148 1 86.94 181 VAL B N 1
ATOM 9766 C CA . VAL B 1 181 ? 2.027 -28.734 -12.094 1 86.94 181 VAL B CA 1
ATOM 9767 C C . VAL B 1 181 ? 1.444 -27.359 -12.391 1 86.94 181 VAL B C 1
ATOM 9769 O O . VAL B 1 181 ? 0.983 -26.656 -11.477 1 86.94 181 VAL B O 1
ATOM 9772 N N . THR B 1 182 ? 1.534 -26.969 -13.648 1 88 182 THR B N 1
ATOM 9773 C CA . THR B 1 182 ? 0.924 -25.719 -14.07 1 88 182 THR B CA 1
ATOM 9774 C C . THR B 1 182 ? -0.445 -25.969 -14.695 1 88 182 THR B C 1
ATOM 9776 O O . THR B 1 182 ? -0.54 -26.328 -15.875 1 88 182 THR B O 1
ATOM 9779 N N . SER B 1 183 ? -1.455 -25.547 -13.977 1 86.62 183 SER B N 1
ATOM 9780 C CA . SER B 1 183 ? -2.789 -25.953 -14.406 1 86.62 183 SER B CA 1
ATOM 9781 C C . SER B 1 183 ? -3.434 -24.891 -15.289 1 86.62 183 SER B C 1
ATOM 9783 O O . SER B 1 183 ? -4.453 -25.141 -15.93 1 86.62 183 SER B O 1
ATOM 9785 N N . SER B 1 184 ? -2.875 -23.766 -15.359 1 91.38 184 SER B N 1
ATOM 9786 C CA . SER B 1 184 ? -3.453 -22.688 -16.156 1 91.38 184 SER B CA 1
ATOM 9787 C C . SER B 1 184 ? -2.371 -21.766 -16.703 1 91.38 184 SER B C 1
ATOM 9789 O O . SER B 1 184 ? -1.321 -21.594 -16.078 1 91.38 184 SER B O 1
ATOM 9791 N N . GLY B 1 185 ? -2.678 -21.234 -17.859 1 93.44 185 GLY B N 1
ATOM 9792 C CA . GLY B 1 185 ? -1.786 -20.25 -18.453 1 93.44 185 GLY B CA 1
ATOM 9793 C C . GLY B 1 185 ? -2.357 -18.844 -18.438 1 93.44 185 GLY B C 1
ATOM 9794 O O . GLY B 1 185 ? -1.849 -17.953 -19.125 1 93.44 185 GLY B O 1
ATOM 9795 N N . GLU B 1 186 ? -3.445 -18.594 -17.688 1 95.38 186 GLU B N 1
ATOM 9796 C CA . GLU B 1 186 ? -4.082 -17.281 -17.688 1 95.38 186 GLU B CA 1
ATOM 9797 C C . GLU B 1 186 ? -3.146 -16.219 -17.125 1 95.38 186 GLU B C 1
ATOM 9799 O O . GLU B 1 186 ? -2.639 -16.359 -16 1 95.38 186 GLU B O 1
ATOM 9804 N N . PRO B 1 187 ? -2.955 -15.148 -17.859 1 95.75 187 PRO B N 1
ATOM 9805 C CA . PRO B 1 187 ? -2.061 -14.102 -17.359 1 95.75 187 PRO B CA 1
ATOM 9806 C C . PRO B 1 187 ? -2.439 -13.633 -15.961 1 95.75 187 PRO B C 1
ATOM 9808 O O . PRO B 1 187 ? -3.594 -13.266 -15.719 1 95.75 187 PRO B O 1
ATOM 9811 N N . GLY B 1 188 ? -1.537 -13.703 -15.094 1 93 188 GLY B N 1
ATOM 9812 C CA . GLY B 1 188 ? -1.756 -13.266 -13.727 1 93 188 GLY B CA 1
ATOM 9813 C C . GLY B 1 188 ? -2.158 -14.398 -12.797 1 93 188 GLY B C 1
ATOM 9814 O O . GLY B 1 188 ? -2.1 -14.258 -11.57 1 93 188 GLY B O 1
ATOM 9815 N N . TYR B 1 189 ? -2.627 -15.484 -13.289 1 91 189 TYR B N 1
ATOM 9816 C CA . TYR B 1 189 ? -3.012 -16.656 -12.508 1 91 189 TYR B CA 1
ATOM 9817 C C . TYR B 1 189 ? -2.393 -17.922 -13.086 1 91 189 TYR B C 1
ATOM 9819 O O . TYR B 1 189 ? -3.084 -18.922 -13.281 1 91 189 TYR B O 1
ATOM 9827 N N . ASP B 1 190 ? -1.169 -17.844 -13.398 1 90.75 190 ASP B N 1
ATOM 9828 C CA . ASP B 1 190 ? -0.458 -18.922 -14.062 1 90.75 190 ASP B CA 1
ATOM 9829 C C . ASP B 1 190 ? 0.527 -19.609 -13.117 1 90.75 190 ASP B C 1
ATOM 9831 O O . ASP B 1 190 ? 1.495 -20.234 -13.555 1 90.75 190 ASP B O 1
ATOM 9835 N N . GLY B 1 191 ? 0.29 -19.547 -11.93 1 91.06 191 GLY B N 1
ATOM 9836 C CA . GLY B 1 191 ? 1.193 -20.156 -10.961 1 91.06 191 GLY B CA 1
ATOM 9837 C C . GLY B 1 191 ? 1.118 -21.672 -10.945 1 91.06 191 GLY B C 1
ATOM 9838 O O . GLY B 1 191 ? 0.056 -22.25 -11.18 1 91.06 191 GLY B O 1
ATOM 9839 N N . SER B 1 192 ? 2.252 -22.266 -10.609 1 91.31 192 SER B N 1
ATOM 9840 C CA . SER B 1 192 ? 2.312 -23.719 -10.516 1 91.31 192 SER B CA 1
ATOM 9841 C C . SER B 1 192 ? 2.127 -24.188 -9.078 1 91.31 192 SER B C 1
ATOM 9843 O O . SER B 1 192 ? 2.521 -23.5 -8.141 1 91.31 192 SER B O 1
ATOM 9845 N N . THR B 1 193 ? 1.505 -25.281 -8.969 1 91.06 193 THR B N 1
ATOM 9846 C CA . THR B 1 193 ? 1.522 -26 -7.695 1 91.06 193 THR B CA 1
ATOM 9847 C C . THR B 1 193 ? 2.834 -26.75 -7.516 1 91.06 193 THR B C 1
ATOM 9849 O O . THR B 1 193 ? 3.242 -27.516 -8.398 1 91.06 193 THR B O 1
ATOM 9852 N N . ILE B 1 194 ? 3.473 -26.547 -6.363 1 91.38 194 ILE B N 1
ATOM 9853 C CA . ILE B 1 194 ? 4.762 -27.188 -6.109 1 91.38 194 ILE B CA 1
ATOM 9854 C C . ILE B 1 194 ? 4.629 -28.188 -4.969 1 91.38 194 ILE B C 1
ATOM 9856 O O . ILE B 1 194 ? 4.047 -27.891 -3.928 1 91.38 194 ILE B O 1
ATOM 9860 N N . ARG B 1 195 ? 5.113 -29.359 -5.172 1 92.38 195 ARG B N 1
ATOM 9861 C CA . ARG B 1 195 ? 5.207 -30.406 -4.156 1 92.38 195 ARG B CA 1
ATOM 9862 C C . ARG B 1 195 ? 6.621 -30.969 -4.07 1 92.38 195 ARG B C 1
ATOM 9864 O O . ARG B 1 195 ? 7.277 -31.172 -5.098 1 92.38 195 ARG B O 1
ATOM 9871 N N . ILE B 1 196 ? 7.074 -31.062 -2.957 1 93.12 196 ILE B N 1
ATOM 9872 C CA . ILE B 1 196 ? 8.359 -31.719 -2.732 1 93.12 196 ILE B CA 1
ATOM 9873 C C . ILE B 1 196 ? 8.125 -33.156 -2.279 1 93.12 196 ILE B C 1
ATOM 9875 O O . ILE B 1 196 ? 7.547 -33.406 -1.217 1 93.12 196 ILE B O 1
ATOM 9879 N N . ARG B 1 197 ? 8.625 -34.094 -3.104 1 93.69 197 ARG B N 1
ATOM 9880 C CA . ARG B 1 197 ? 8.523 -35.531 -2.861 1 93.69 197 ARG B CA 1
ATOM 9881 C C . ARG B 1 197 ? 7.07 -35.938 -2.689 1 93.69 197 ARG B C 1
ATOM 9883 O O . ARG B 1 197 ? 6.746 -36.719 -1.791 1 93.69 197 ARG B O 1
ATOM 9890 N N . GLY B 1 198 ? 6.125 -35.312 -3.451 1 90.81 198 GLY B N 1
ATOM 9891 C CA . GLY B 1 198 ? 4.73 -35.688 -3.551 1 90.81 198 GLY B CA 1
ATOM 9892 C C . GLY B 1 198 ? 3.879 -35.156 -2.412 1 90.81 198 GLY B C 1
ATOM 9893 O O . GLY B 1 198 ? 4.137 -34.062 -1.893 1 90.81 198 GLY B O 1
ATOM 9894 N N . GLN B 1 199 ? 2.76 -35.906 -2.105 1 92.81 199 GLN B N 1
ATOM 9895 C CA . GLN B 1 199 ? 1.851 -35.531 -1.021 1 92.81 199 GLN B CA 1
ATOM 9896 C C . GLN B 1 199 ? 2.184 -36.312 0.253 1 92.81 199 GLN B C 1
ATOM 9898 O O . GLN B 1 199 ? 2.43 -37.531 0.208 1 92.81 199 GLN B O 1
ATOM 9903 N N . GLN B 1 200 ? 2.107 -35.531 1.317 1 94 200 GLN B N 1
ATOM 9904 C CA . GLN B 1 200 ? 2.568 -36.188 2.549 1 94 200 GLN B CA 1
ATOM 9905 C C . GLN B 1 200 ? 1.498 -36.094 3.635 1 94 200 GLN B C 1
ATOM 9907 O O . GLN B 1 200 ? 1.634 -36.75 4.688 1 94 200 GLN B O 1
ATOM 9912 N N . THR B 1 201 ? 0.487 -35.344 3.4 1 95 201 THR B N 1
ATOM 9913 C CA . THR B 1 201 ? -0.555 -35.188 4.41 1 95 201 THR B CA 1
ATOM 9914 C C . THR B 1 201 ? -1.924 -35.031 3.754 1 95 201 THR B C 1
ATOM 9916 O O . THR B 1 201 ? -2.016 -34.781 2.553 1 95 201 THR B O 1
ATOM 9919 N N . LEU B 1 202 ? -2.971 -35.188 4.582 1 94.06 202 LEU B N 1
ATOM 9920 C CA . LEU B 1 202 ? -4.348 -35.031 4.117 1 94.06 202 LEU B CA 1
ATOM 9921 C C . LEU B 1 202 ? -4.727 -33.562 4.008 1 94.06 202 LEU B C 1
ATOM 9923 O O . LEU B 1 202 ? -5.73 -33.219 3.379 1 94.06 202 LEU B O 1
ATOM 9927 N N . GLY B 1 203 ? -3.902 -32.75 4.594 1 92.06 203 GLY B N 1
ATOM 9928 C CA . GLY B 1 203 ? -4.16 -31.312 4.602 1 92.06 203 GLY B CA 1
ATOM 9929 C C . GLY B 1 203 ? -3.332 -30.547 3.584 1 92.06 203 GLY B C 1
ATOM 9930 O O . GLY B 1 203 ? -3.266 -30.938 2.416 1 92.06 203 GLY B O 1
ATOM 9931 N N . ASN B 1 204 ? -2.82 -29.516 3.998 1 91.94 204 ASN B N 1
ATOM 9932 C CA . ASN B 1 204 ? -2.027 -28.656 3.123 1 91.94 204 ASN B CA 1
ATOM 9933 C C . ASN B 1 204 ? -0.659 -29.266 2.83 1 91.94 204 ASN B C 1
ATOM 9935 O O . ASN B 1 204 ? 0.133 -29.484 3.748 1 91.94 204 ASN B O 1
ATOM 9939 N N . ASN B 1 205 ? -0.301 -29.391 1.544 1 93.5 205 ASN B N 1
ATOM 9940 C CA . ASN B 1 205 ? 0.937 -30.047 1.139 1 93.5 205 ASN B CA 1
ATOM 9941 C C . ASN B 1 205 ? 1.927 -29.047 0.535 1 93.5 205 ASN B C 1
ATOM 9943 O O . ASN B 1 205 ? 2.951 -29.453 -0.022 1 93.5 205 ASN B O 1
ATOM 9947 N N . ASN B 1 206 ? 1.667 -27.75 0.595 1 92.62 206 ASN B N 1
ATOM 9948 C CA . ASN B 1 206 ? 2.547 -26.734 0.012 1 92.62 206 ASN B CA 1
ATOM 9949 C C . ASN B 1 206 ? 3.85 -26.609 0.796 1 92.62 206 ASN B C 1
ATOM 9951 O O . ASN B 1 206 ? 3.85 -26.688 2.025 1 92.62 206 ASN B O 1
ATOM 9955 N N . PRO B 1 207 ? 4.941 -26.453 0.116 1 93.62 207 PRO B N 1
ATOM 9956 C CA . PRO B 1 207 ? 6.191 -26.188 0.831 1 93.62 207 PRO B CA 1
ATOM 9957 C C . PRO B 1 207 ? 6.266 -24.766 1.382 1 93.62 207 PRO B C 1
ATOM 9959 O O . PRO B 1 207 ? 5.48 -23.906 0.981 1 93.62 207 PRO B O 1
ATOM 9962 N N . LEU B 1 208 ? 7.164 -24.609 2.33 1 93.62 208 LEU B N 1
ATOM 9963 C CA . LEU B 1 208 ? 7.465 -23.266 2.801 1 93.62 208 LEU B CA 1
ATOM 9964 C C . LEU B 1 208 ? 8.406 -22.547 1.841 1 93.62 208 LEU B C 1
ATOM 9966 O O . LEU B 1 208 ? 9.383 -23.141 1.372 1 93.62 208 LEU B O 1
ATOM 9970 N N . ILE B 1 209 ? 8.125 -21.391 1.497 1 94.75 209 ILE B N 1
ATOM 9971 C CA . ILE B 1 209 ? 8.992 -20.578 0.656 1 94.75 209 ILE B CA 1
ATOM 9972 C C . ILE B 1 209 ? 9.695 -19.516 1.508 1 94.75 209 ILE B C 1
ATOM 9974 O O . ILE B 1 209 ? 9.039 -18.781 2.248 1 94.75 209 ILE B O 1
ATOM 9978 N N . VAL B 1 210 ? 10.945 -19.469 1.387 1 94.12 210 VAL B N 1
ATOM 9979 C CA . VAL B 1 210 ? 11.75 -18.5 2.111 1 94.12 210 VAL B CA 1
ATOM 9980 C C . VAL B 1 210 ? 12.594 -17.688 1.126 1 94.12 210 VAL B C 1
ATOM 9982 O O . VAL B 1 210 ? 13.406 -18.25 0.39 1 94.12 210 VAL B O 1
ATOM 9985 N N . ILE B 1 211 ? 12.453 -16.438 1.069 1 94.81 211 ILE B N 1
ATOM 9986 C CA . ILE B 1 211 ? 13.234 -15.555 0.204 1 94.81 211 ILE B CA 1
ATOM 9987 C C . ILE B 1 211 ? 14.141 -14.664 1.052 1 94.81 211 ILE B C 1
ATOM 9989 O O . ILE B 1 211 ? 13.664 -13.875 1.863 1 94.81 211 ILE B O 1
ATOM 9993 N N . ASP B 1 212 ? 15.375 -14.789 0.877 1 92.81 212 ASP B N 1
ATOM 9994 C CA . ASP B 1 212 ? 16.391 -14.047 1.618 1 92.81 212 ASP B CA 1
ATOM 9995 C C . ASP B 1 212 ? 16.172 -14.164 3.125 1 92.81 212 ASP B C 1
ATOM 9997 O O . ASP B 1 212 ? 16.203 -13.172 3.848 1 92.81 212 ASP B O 1
ATOM 10001 N N . GLY B 1 213 ? 15.773 -15.344 3.562 1 89.5 213 GLY B N 1
ATOM 10002 C CA . GLY B 1 213 ? 15.672 -15.648 4.98 1 89.5 213 GLY B CA 1
ATOM 10003 C C . GLY B 1 213 ? 14.305 -15.336 5.562 1 89.5 213 GLY B C 1
ATOM 10004 O O . GLY B 1 213 ? 14.055 -15.594 6.742 1 89.5 213 GLY B O 1
ATOM 10005 N N . VAL B 1 214 ? 13.414 -14.875 4.75 1 91.25 214 VAL B N 1
ATOM 10006 C CA . VAL B 1 214 ? 12.094 -14.484 5.242 1 91.25 214 VAL B CA 1
ATOM 10007 C C . VAL B 1 214 ? 11.031 -15.398 4.641 1 91.25 214 VAL B C 1
ATOM 10009 O O . VAL B 1 214 ? 10.914 -15.508 3.416 1 91.25 214 VAL B O 1
ATOM 10012 N N . PRO B 1 215 ? 10.188 -16.016 5.465 1 90.31 215 PRO B N 1
ATOM 10013 C CA . PRO B 1 215 ? 9.07 -16.812 4.938 1 90.31 215 PRO B CA 1
ATOM 10014 C C . PRO B 1 215 ? 8.125 -15.984 4.066 1 90.31 215 PRO B C 1
ATOM 10016 O O . PRO B 1 215 ? 7.742 -14.875 4.438 1 90.31 215 PRO B O 1
ATOM 10019 N N . SER B 1 216 ? 7.809 -16.547 2.957 1 88.38 216 SER B N 1
ATOM 10020 C CA . SER B 1 216 ? 6.973 -15.859 1.979 1 88.38 216 SER B CA 1
ATOM 10021 C C . SER B 1 216 ? 5.883 -16.766 1.436 1 88.38 216 SER B C 1
ATOM 10023 O O . SER B 1 216 ? 5.91 -17.984 1.669 1 88.38 216 SER B O 1
ATOM 10025 N N . ASP B 1 217 ? 4.941 -16.172 0.826 1 80.38 217 ASP B N 1
ATOM 10026 C CA . ASP B 1 217 ? 3.873 -16.969 0.227 1 80.38 217 ASP B CA 1
ATOM 10027 C C . ASP B 1 217 ? 4.234 -17.391 -1.197 1 80.38 217 ASP B C 1
ATOM 10029 O O . ASP B 1 217 ? 5.246 -16.938 -1.743 1 80.38 217 ASP B O 1
ATOM 10033 N N . ALA B 1 218 ? 3.43 -18.266 -1.689 1 76.69 218 ALA B N 1
ATOM 10034 C CA . ALA B 1 218 ? 3.66 -18.812 -3.027 1 76.69 218 ALA B CA 1
ATOM 10035 C C . ALA B 1 218 ? 3.59 -17.703 -4.082 1 76.69 218 ALA B C 1
ATOM 10037 O O . ALA B 1 218 ? 4.309 -17.75 -5.082 1 76.69 218 ALA B O 1
ATOM 10038 N N . GLY B 1 219 ? 2.83 -16.797 -3.82 1 81.06 219 GLY B N 1
ATOM 10039 C CA . GLY B 1 219 ? 2.701 -15.695 -4.77 1 81.06 219 GLY B CA 1
ATOM 10040 C C . GLY B 1 219 ? 3.971 -14.883 -4.91 1 81.06 219 GLY B C 1
ATOM 10041 O O . GLY B 1 219 ? 4.254 -14.344 -5.984 1 81.06 219 GLY B O 1
ATOM 10042 N N . ALA B 1 220 ? 4.641 -14.875 -3.879 1 87.5 220 ALA B N 1
ATOM 10043 C CA . ALA B 1 220 ? 5.898 -14.133 -3.92 1 87.5 220 ALA B CA 1
ATOM 10044 C C . ALA B 1 220 ? 6.902 -14.805 -4.852 1 87.5 220 ALA B C 1
ATOM 10046 O O . ALA B 1 220 ? 7.625 -14.125 -5.59 1 87.5 220 ALA B O 1
ATOM 10047 N N . LEU B 1 221 ? 6.965 -16.031 -4.754 1 91.62 221 LEU B N 1
ATOM 10048 C CA . LEU B 1 221 ? 7.852 -16.766 -5.652 1 91.62 221 LEU B CA 1
ATOM 10049 C C . LEU B 1 221 ? 7.367 -16.656 -7.094 1 91.62 221 LEU B C 1
ATOM 10051 O O . LEU B 1 221 ? 8.172 -16.484 -8.008 1 91.62 221 LEU B O 1
ATOM 10055 N N . ASP B 1 222 ? 6.07 -16.703 -7.246 1 91.69 222 ASP B N 1
ATOM 10056 C CA . ASP B 1 222 ? 5.469 -16.672 -8.578 1 91.69 222 ASP B CA 1
ATOM 10057 C C . ASP B 1 222 ? 5.871 -15.406 -9.328 1 91.69 222 ASP B C 1
ATOM 10059 O O . ASP B 1 222 ? 6.113 -15.445 -10.531 1 91.69 222 ASP B O 1
ATOM 10063 N N . ARG B 1 223 ? 6 -14.336 -8.617 1 92.88 223 ARG B N 1
ATOM 10064 C CA . ARG B 1 223 ? 6.113 -13.039 -9.273 1 92.88 223 ARG B CA 1
ATOM 10065 C C . ARG B 1 223 ? 7.5 -12.438 -9.062 1 92.88 223 ARG B C 1
ATOM 10067 O O . ARG B 1 223 ? 7.727 -11.266 -9.375 1 92.88 223 ARG B O 1
ATOM 10074 N N . LEU B 1 224 ? 8.344 -13.281 -8.57 1 93.88 224 LEU B N 1
ATOM 10075 C CA . LEU B 1 224 ? 9.727 -12.836 -8.422 1 93.88 224 LEU B CA 1
ATOM 10076 C C . LEU B 1 224 ? 10.406 -12.727 -9.781 1 93.88 224 LEU B C 1
ATOM 10078 O O . LEU B 1 224 ? 10.234 -13.602 -10.641 1 93.88 224 LEU B O 1
ATOM 10082 N N . ASN B 1 225 ? 11.156 -11.656 -9.992 1 93.19 225 ASN B N 1
ATOM 10083 C CA . ASN B 1 225 ? 11.938 -11.531 -11.211 1 93.19 225 ASN B CA 1
ATOM 10084 C C . ASN B 1 225 ? 13.07 -12.555 -11.266 1 93.19 225 ASN B C 1
ATOM 10086 O O . ASN B 1 225 ? 13.961 -12.547 -10.406 1 93.19 225 ASN B O 1
ATOM 10090 N N . PRO B 1 226 ? 13.031 -13.406 -12.203 1 91.94 226 PRO B N 1
ATOM 10091 C CA . PRO B 1 226 ? 14.078 -14.422 -12.273 1 91.94 226 PRO B CA 1
ATOM 10092 C C . PRO B 1 226 ? 15.477 -13.82 -12.367 1 91.94 226 PRO B C 1
ATOM 10094 O O . PRO B 1 226 ? 16.438 -14.422 -11.891 1 91.94 226 PRO B O 1
ATOM 10097 N N . ARG B 1 227 ? 15.625 -12.695 -12.852 1 91.81 227 ARG B N 1
ATOM 10098 C CA . ARG B 1 227 ? 16.922 -12.055 -13.008 1 91.81 227 ARG B CA 1
ATOM 10099 C C . ARG B 1 227 ? 17.484 -11.594 -11.664 1 91.81 227 ARG B C 1
ATOM 10101 O O . ARG B 1 227 ? 18.656 -11.266 -11.555 1 91.81 227 ARG B O 1
ATOM 10108 N N . ASP B 1 228 ? 16.656 -11.562 -10.773 1 94.31 228 ASP B N 1
ATOM 10109 C CA . ASP B 1 228 ? 17.094 -11.156 -9.445 1 94.31 228 ASP B CA 1
ATOM 10110 C C . ASP B 1 228 ? 17.5 -12.367 -8.609 1 94.31 228 ASP B C 1
ATOM 10112 O O . ASP B 1 228 ? 18.062 -12.219 -7.516 1 94.31 228 ASP B O 1
ATOM 10116 N N . ILE B 1 229 ? 17.297 -13.516 -9.07 1 93.88 229 ILE B N 1
ATOM 10117 C CA . ILE B 1 229 ? 17.578 -14.727 -8.305 1 93.88 229 ILE B CA 1
ATOM 10118 C C . ILE B 1 229 ? 19.047 -15.133 -8.5 1 93.88 229 ILE B C 1
ATOM 10120 O O . ILE B 1 229 ? 19.5 -15.297 -9.633 1 93.88 229 ILE B O 1
ATOM 10124 N N . GLU B 1 230 ? 19.719 -15.266 -7.453 1 92.44 230 GLU B N 1
ATOM 10125 C CA . GLU B 1 230 ? 21.078 -15.797 -7.488 1 92.44 230 GLU B CA 1
ATOM 10126 C C . GLU B 1 230 ? 21.078 -17.328 -7.484 1 92.44 230 GLU B C 1
ATOM 10128 O O . GLU B 1 230 ? 21.688 -17.953 -8.344 1 92.44 230 GLU B O 1
ATOM 10133 N N . ASP B 1 231 ? 20.391 -17.844 -6.496 1 90.25 231 ASP B N 1
ATOM 10134 C CA . ASP B 1 231 ? 20.281 -19.297 -6.379 1 90.25 231 ASP B CA 1
ATOM 10135 C C . ASP B 1 231 ? 18.984 -19.703 -5.695 1 90.25 231 ASP B C 1
ATOM 10137 O O . ASP B 1 231 ? 18.344 -18.875 -5.031 1 90.25 231 ASP B O 1
ATOM 10141 N N . MET B 1 232 ? 18.531 -20.859 -5.949 1 91.44 232 MET B N 1
ATOM 10142 C CA . MET B 1 232 ? 17.391 -21.5 -5.316 1 91.44 232 MET B CA 1
ATOM 10143 C C . MET B 1 232 ? 17.75 -22.891 -4.816 1 91.44 232 MET B C 1
ATOM 10145 O O . MET B 1 232 ? 18.391 -23.656 -5.52 1 91.44 232 MET B O 1
ATOM 10149 N N . SER B 1 233 ? 17.406 -23.156 -3.58 1 92 233 SER B N 1
ATOM 10150 C CA . SER B 1 233 ? 17.656 -24.469 -2.992 1 92 233 SER B CA 1
ATOM 10151 C C . SER B 1 233 ? 16.391 -25.062 -2.4 1 92 233 SER B C 1
ATOM 10153 O O . SER B 1 233 ? 15.508 -24.328 -1.948 1 92 233 SER B O 1
ATOM 10155 N N . VAL B 1 234 ? 16.281 -26.297 -2.486 1 92.75 234 VAL B N 1
ATOM 10156 C CA . VAL B 1 234 ? 15.148 -27.016 -1.907 1 92.75 234 VAL B CA 1
ATOM 10157 C C . VAL B 1 234 ? 15.641 -27.969 -0.824 1 92.75 234 VAL B C 1
ATOM 10159 O O . VAL B 1 234 ? 16.484 -28.828 -1.082 1 92.75 234 VAL B O 1
ATOM 10162 N N . LEU B 1 235 ? 15.188 -27.719 0.323 1 92.62 235 LEU B N 1
ATOM 10163 C CA . LEU B 1 235 ? 15.422 -28.641 1.431 1 92.62 235 LEU B CA 1
ATOM 10164 C C . LEU B 1 235 ? 14.32 -29.688 1.514 1 92.62 235 LEU B C 1
ATOM 10166 O O . LEU B 1 235 ? 13.148 -29.359 1.704 1 92.62 235 LEU B O 1
ATOM 10170 N N . LYS B 1 236 ? 14.727 -30.938 1.515 1 92 236 LYS B N 1
ATOM 10171 C CA . LYS B 1 236 ? 13.719 -31.984 1.317 1 92 236 LYS B CA 1
ATOM 10172 C C . LYS B 1 236 ? 13.578 -32.844 2.561 1 92 236 LYS B C 1
ATOM 10174 O O . LYS B 1 236 ? 12.586 -33.594 2.707 1 92 236 LYS B O 1
ATOM 10179 N N . ASP B 1 237 ? 14.586 -32.844 3.426 1 89.5 237 ASP B N 1
ATOM 10180 C CA . ASP B 1 237 ? 14.57 -33.719 4.582 1 89.5 237 ASP B CA 1
ATOM 10181 C C . ASP B 1 237 ? 14.617 -32.938 5.887 1 89.5 237 ASP B C 1
ATOM 10183 O O . ASP B 1 237 ? 14.109 -31.797 5.957 1 89.5 237 ASP B O 1
ATOM 10187 N N . ALA B 1 238 ? 15.102 -33.531 6.918 1 81.56 238 ALA B N 1
ATOM 10188 C CA . ALA B 1 238 ? 15.086 -32.969 8.266 1 81.56 238 ALA B CA 1
ATOM 10189 C C . ALA B 1 238 ? 15.898 -31.672 8.32 1 81.56 238 ALA B C 1
ATOM 10191 O O . ALA B 1 238 ? 15.781 -30.891 9.273 1 81.56 238 ALA B O 1
ATOM 10192 N N . SER B 1 239 ? 16.625 -31.453 7.289 1 78.44 239 SER B N 1
ATOM 10193 C CA . SER B 1 239 ? 17.375 -30.203 7.23 1 78.44 239 SER B CA 1
ATOM 10194 C C . SER B 1 239 ? 16.438 -29 7.188 1 78.44 239 SER B C 1
ATOM 10196 O O . SER B 1 239 ? 16.812 -27.891 7.551 1 78.44 239 SER B O 1
ATOM 10198 N N . ALA B 1 240 ? 15.242 -29.172 6.758 1 80.19 240 ALA B N 1
ATOM 10199 C CA . ALA B 1 240 ? 14.242 -28.109 6.668 1 80.19 240 ALA B CA 1
ATOM 10200 C C . ALA B 1 240 ? 13.703 -27.75 8.047 1 80.19 240 ALA B C 1
ATOM 10202 O O . ALA B 1 240 ? 13.078 -26.703 8.219 1 80.19 240 ALA B O 1
ATOM 10203 N N . ALA B 1 241 ? 14.047 -28.531 8.977 1 80.25 241 ALA B N 1
ATOM 10204 C CA . ALA B 1 241 ? 13.453 -28.391 10.297 1 80.25 241 ALA B CA 1
ATOM 10205 C C . ALA B 1 241 ? 13.867 -27.078 10.961 1 80.25 241 ALA B C 1
ATOM 10207 O O . ALA B 1 241 ? 13.164 -26.578 11.836 1 80.25 241 ALA B O 1
ATOM 10208 N N . ILE B 1 242 ? 14.867 -26.578 10.484 1 83.56 242 ILE B N 1
ATOM 10209 C CA . ILE B 1 242 ? 15.383 -25.344 11.086 1 83.56 242 ILE B CA 1
ATOM 10210 C C . ILE B 1 242 ? 14.391 -24.203 10.852 1 83.56 242 ILE B C 1
ATOM 10212 O O . ILE B 1 242 ? 14.414 -23.203 11.562 1 83.56 242 ILE B O 1
ATOM 10216 N N . TYR B 1 243 ? 13.531 -24.422 9.922 1 84.94 243 TYR B N 1
ATOM 10217 C CA . TYR B 1 243 ? 12.562 -23.375 9.609 1 84.94 243 TYR B CA 1
ATOM 10218 C C . TYR B 1 243 ? 11.242 -23.625 10.32 1 84.94 243 TYR B C 1
ATOM 10220 O O . TYR B 1 243 ? 10.344 -22.781 10.297 1 84.94 243 TYR B O 1
ATOM 10228 N N . GLY B 1 244 ? 11.023 -24.766 10.836 1 81.81 244 GLY B N 1
ATOM 10229 C CA . GLY B 1 244 ? 9.953 -25 11.781 1 81.81 244 GLY B CA 1
ATOM 10230 C C . GLY B 1 244 ? 8.648 -25.406 11.117 1 81.81 244 GLY B C 1
ATOM 10231 O O . GLY B 1 244 ? 8.648 -26.156 10.133 1 81.81 244 GLY B O 1
ATOM 10232 N N . SER B 1 245 ? 7.438 -25.016 11.789 1 78.81 245 SER B N 1
ATOM 10233 C CA . SER B 1 245 ? 6.094 -25.562 11.633 1 78.81 245 SER B CA 1
ATOM 10234 C C . SER B 1 245 ? 5.625 -25.484 10.188 1 78.81 245 SER B C 1
ATOM 10236 O O . SER B 1 245 ? 4.734 -26.219 9.773 1 78.81 245 SER B O 1
ATOM 10238 N N . GLN B 1 246 ? 6.125 -24.844 9.328 1 80.94 246 GLN B N 1
ATOM 10239 C CA . GLN B 1 246 ? 5.637 -24.781 7.953 1 80.94 246 GLN B CA 1
ATOM 10240 C C . GLN B 1 246 ? 6.633 -25.406 6.984 1 80.94 246 GLN B C 1
ATOM 10242 O O . GLN B 1 246 ? 6.434 -25.375 5.77 1 80.94 246 GLN B O 1
ATOM 10247 N N . ALA B 1 247 ? 7.516 -26.078 7.566 1 88.5 247 ALA B N 1
ATOM 10248 C CA . ALA B 1 247 ? 8.555 -26.703 6.75 1 88.5 247 ALA B CA 1
ATOM 10249 C C . ALA B 1 247 ? 8.359 -28.219 6.66 1 88.5 247 ALA B C 1
ATOM 10251 O O . ALA B 1 247 ? 9.203 -28.922 6.109 1 88.5 247 ALA B O 1
ATOM 10252 N N . ALA B 1 248 ? 7.277 -28.641 7.168 1 88.69 248 ALA B N 1
ATOM 10253 C CA . ALA B 1 248 ? 7.035 -30.078 7.219 1 88.69 248 ALA B CA 1
ATOM 10254 C C . ALA B 1 248 ? 6.98 -30.672 5.812 1 88.69 248 ALA B C 1
ATOM 10256 O O . ALA B 1 248 ? 7.312 -31.844 5.617 1 88.69 248 ALA B O 1
ATOM 10257 N N . ASN B 1 249 ? 6.602 -29.891 4.879 1 92.06 249 ASN B N 1
ATOM 10258 C CA . ASN B 1 249 ? 6.48 -30.359 3.5 1 92.06 249 ASN B CA 1
ATOM 10259 C C . ASN B 1 249 ? 7.699 -29.969 2.666 1 92.06 249 ASN B C 1
ATOM 10261 O O . ASN B 1 249 ? 7.66 -30.031 1.437 1 92.06 249 ASN B O 1
ATOM 10265 N N . GLY B 1 250 ? 8.742 -29.516 3.271 1 92.44 250 GLY B N 1
ATOM 10266 C CA . GLY B 1 250 ? 9.93 -29.047 2.57 1 92.44 250 GLY B CA 1
ATOM 10267 C C . GLY B 1 250 ? 10.016 -27.531 2.486 1 92.44 250 GLY B C 1
ATOM 10268 O O . GLY B 1 250 ? 9.047 -26.828 2.77 1 92.44 250 GLY B O 1
ATOM 10269 N N . VAL B 1 251 ? 11.219 -27.094 2.145 1 93.44 251 VAL B N 1
ATOM 10270 C CA . VAL B 1 251 ? 11.445 -25.641 2.086 1 93.44 251 VAL B CA 1
ATOM 10271 C C . VAL B 1 251 ? 12.117 -25.281 0.764 1 93.44 251 VAL B C 1
ATOM 10273 O O . VAL B 1 251 ? 13.008 -26 0.294 1 93.44 251 VAL B O 1
ATOM 10276 N N . ILE B 1 252 ? 11.656 -24.25 0.142 1 94.12 252 ILE B N 1
ATOM 10277 C CA . ILE B 1 252 ? 12.32 -23.625 -0.998 1 94.12 252 ILE B CA 1
ATOM 10278 C C . ILE B 1 252 ? 12.984 -22.328 -0.562 1 94.12 252 ILE B C 1
ATOM 10280 O O . ILE B 1 252 ? 12.305 -21.391 -0.142 1 94.12 252 ILE B O 1
ATOM 10284 N N . LEU B 1 253 ? 14.242 -22.312 -0.699 1 93.88 253 LEU B N 1
ATOM 10285 C CA . LEU B 1 253 ? 15.023 -21.125 -0.343 1 93.88 253 LEU B CA 1
ATOM 10286 C C . LEU B 1 253 ? 15.438 -20.359 -1.59 1 93.88 253 LEU B C 1
ATOM 10288 O O . LEU B 1 253 ? 15.992 -20.938 -2.527 1 93.88 253 LEU B O 1
ATOM 10292 N N . VAL B 1 254 ? 15.188 -19.109 -1.578 1 94.12 254 VAL B N 1
ATOM 10293 C CA . VAL B 1 254 ? 15.594 -18.25 -2.686 1 94.12 254 VAL B CA 1
ATOM 10294 C C . VAL B 1 254 ? 16.531 -17.156 -2.178 1 94.12 254 VAL B C 1
ATOM 10296 O O . VAL B 1 254 ? 16.234 -16.484 -1.188 1 94.12 254 VAL B O 1
ATOM 10299 N N . GLN B 1 255 ? 17.609 -17.062 -2.816 1 93.44 255 GLN B N 1
ATOM 10300 C CA . GLN B 1 255 ? 18.531 -15.969 -2.568 1 93.44 255 GLN B CA 1
ATOM 10301 C C . GLN B 1 255 ? 18.578 -15.008 -3.754 1 93.44 255 GLN B C 1
ATOM 10303 O O . GLN B 1 255 ? 18.719 -15.438 -4.902 1 93.44 255 GLN B O 1
ATOM 10308 N N . THR B 1 256 ? 18.484 -13.789 -3.498 1 95 256 THR B N 1
ATOM 10309 C CA . THR B 1 256 ? 18.531 -12.805 -4.574 1 95 256 THR B CA 1
ATOM 10310 C C . THR B 1 256 ? 19.938 -12.258 -4.75 1 95 256 THR B C 1
ATOM 10312 O O . THR B 1 256 ? 20.766 -12.336 -3.838 1 95 256 THR B O 1
ATOM 10315 N N . LYS B 1 257 ? 20.234 -11.773 -5.875 1 93.88 257 LYS B N 1
ATOM 10316 C CA . LYS B 1 257 ? 21.547 -11.25 -6.23 1 93.88 257 LYS B CA 1
ATOM 10317 C C . LYS B 1 257 ? 21.891 -10 -5.422 1 93.88 257 LYS B C 1
ATOM 10319 O O . LYS B 1 257 ? 21 -9.211 -5.094 1 93.88 257 LYS B O 1
ATOM 10324 N N . ARG B 1 258 ? 23.172 -9.953 -5.156 1 91.44 258 ARG B N 1
ATOM 10325 C CA . ARG B 1 258 ? 23.688 -8.789 -4.445 1 91.44 258 ARG B CA 1
ATOM 10326 C C . ARG B 1 258 ? 24.906 -8.211 -5.168 1 91.44 258 ARG B C 1
ATOM 10328 O O . ARG B 1 258 ? 25.344 -8.742 -6.191 1 91.44 258 ARG B O 1
ATOM 10335 N N . GLY B 1 259 ? 25.406 -7.078 -4.625 1 85.19 259 GLY B N 1
ATOM 10336 C CA . GLY B 1 259 ? 26.578 -6.465 -5.223 1 85.19 259 GLY B CA 1
ATOM 10337 C C . GLY B 1 259 ? 27.875 -7.172 -4.867 1 85.19 259 GLY B C 1
ATOM 10338 O O . GLY B 1 259 ? 27.891 -8.039 -3.994 1 85.19 259 GLY B O 1
ATOM 10339 N N . SER B 1 260 ? 28.875 -6.859 -5.676 1 78.19 260 SER B N 1
ATOM 10340 C CA . SER B 1 260 ? 30.188 -7.43 -5.402 1 78.19 260 SER B CA 1
ATOM 10341 C C . SER B 1 260 ? 31.234 -6.34 -5.234 1 78.19 260 SER B C 1
ATOM 10343 O O . SER B 1 260 ? 31.141 -5.277 -5.855 1 78.19 260 SER B O 1
ATOM 10345 N N . ALA B 1 261 ? 32.219 -6.664 -4.352 1 72 261 ALA B N 1
ATOM 10346 C CA . ALA B 1 261 ? 33.312 -5.723 -4.078 1 72 261 ALA B CA 1
ATOM 10347 C C . ALA B 1 261 ? 34.25 -5.617 -5.27 1 72 261 ALA B C 1
ATOM 10349 O O . ALA B 1 261 ? 34.562 -6.621 -5.922 1 72 261 ALA B O 1
ATOM 10350 N N . GLY B 1 262 ? 34.719 -4.348 -5.57 1 60.25 262 GLY B N 1
ATOM 10351 C CA . GLY B 1 262 ? 35.75 -4.164 -6.551 1 60.25 262 GLY B CA 1
ATOM 10352 C C . GLY B 1 262 ? 35.25 -3.779 -7.922 1 60.25 262 GLY B C 1
ATOM 10353 O O . GLY B 1 262 ? 36 -3.279 -8.758 1 60.25 262 GLY B O 1
ATOM 10354 N N . ASP B 1 263 ? 34 -4.027 -8.094 1 59.34 263 ASP B N 1
ATOM 10355 C CA . ASP B 1 263 ? 33.438 -3.768 -9.422 1 59.34 263 ASP B CA 1
ATOM 10356 C C . ASP B 1 263 ? 32.875 -2.357 -9.508 1 59.34 263 ASP B C 1
ATOM 10358 O O . ASP B 1 263 ? 32.281 -1.868 -8.547 1 59.34 263 ASP B O 1
ATOM 10362 N N . GLY B 1 264 ? 33.406 -1.597 -10.508 1 66 264 GLY B N 1
ATOM 10363 C CA . GLY B 1 264 ? 32.625 -0.415 -10.797 1 66 264 GLY B CA 1
ATOM 10364 C C . GLY B 1 264 ? 31.156 -0.735 -11.109 1 66 264 GLY B C 1
ATOM 10365 O O . GLY B 1 264 ? 30.781 -1.905 -11.172 1 66 264 GLY B O 1
ATOM 10366 N N . PRO B 1 265 ? 30.359 0.164 -11.164 1 76.56 265 PRO B N 1
ATOM 10367 C CA . PRO B 1 265 ? 28.953 -0.079 -11.477 1 76.56 265 PRO B CA 1
ATOM 10368 C C . PRO B 1 265 ? 28.766 -0.756 -12.836 1 76.56 265 PRO B C 1
ATOM 10370 O O . PRO B 1 265 ? 29.359 -0.338 -13.828 1 76.56 265 PRO B O 1
ATOM 10373 N N . GLN B 1 266 ? 28.156 -1.835 -12.82 1 82.38 266 GLN B N 1
ATOM 10374 C CA . GLN B 1 266 ? 27.781 -2.561 -14.031 1 82.38 266 GLN B CA 1
ATOM 10375 C C . GLN B 1 266 ? 26.297 -2.441 -14.312 1 82.38 266 GLN B C 1
ATOM 10377 O O . GLN B 1 266 ? 25.469 -2.824 -13.484 1 82.38 266 GLN B O 1
ATOM 10382 N N . LEU B 1 267 ? 26.047 -1.925 -15.461 1 84.94 267 LEU B N 1
ATOM 10383 C CA . LEU B 1 267 ? 24.656 -1.769 -15.891 1 84.94 267 LEU B CA 1
ATOM 10384 C C . LEU B 1 267 ? 24.266 -2.859 -16.875 1 84.94 267 LEU B C 1
ATOM 10386 O O . LEU B 1 267 ? 24.953 -3.055 -17.891 1 84.94 267 LEU B O 1
ATOM 10390 N N . THR B 1 268 ? 23.281 -3.562 -16.547 1 90.94 268 THR B N 1
ATOM 10391 C CA . THR B 1 268 ? 22.75 -4.59 -17.453 1 90.94 268 THR B CA 1
ATOM 10392 C C . THR B 1 268 ? 21.328 -4.25 -17.891 1 90.94 268 THR B C 1
ATOM 10394 O O . THR B 1 268 ? 20.484 -3.939 -17.047 1 90.94 268 THR B O 1
ATOM 10397 N N . ILE B 1 269 ? 21.094 -4.273 -19.125 1 91.12 269 ILE B N 1
ATOM 10398 C CA . ILE B 1 269 ? 19.766 -4.055 -19.703 1 91.12 269 ILE B CA 1
ATOM 10399 C C . ILE B 1 269 ? 19.328 -5.305 -20.469 1 91.12 269 ILE B C 1
ATOM 10401 O O . ILE B 1 269 ? 20.031 -5.766 -21.375 1 91.12 269 ILE B O 1
ATOM 10405 N N . ASP B 1 270 ? 18.188 -5.793 -20.109 1 94.81 270 ASP B N 1
ATOM 10406 C CA . ASP B 1 270 ? 17.625 -6.973 -20.75 1 94.81 270 ASP B CA 1
ATOM 10407 C C . ASP B 1 270 ? 16.266 -6.672 -21.375 1 94.81 270 ASP B C 1
ATOM 10409 O O . ASP B 1 270 ? 15.398 -6.082 -20.719 1 94.81 270 ASP B O 1
ATOM 10413 N N . PHE B 1 271 ? 16.094 -7.055 -22.609 1 94.88 271 PHE B N 1
ATOM 10414 C CA . PHE B 1 271 ? 14.82 -6.906 -23.297 1 94.88 271 PHE B CA 1
ATOM 10415 C C . PHE B 1 271 ? 14.398 -8.227 -23.938 1 94.88 271 PHE B C 1
ATOM 10417 O O . PHE B 1 271 ? 15.195 -8.875 -24.609 1 94.88 271 PHE B O 1
ATOM 10424 N N . ASN B 1 272 ? 13.18 -8.602 -23.688 1 96.12 272 ASN B N 1
ATOM 10425 C CA . ASN B 1 272 ? 12.625 -9.836 -24.219 1 96.12 272 ASN B CA 1
ATOM 10426 C C . ASN B 1 272 ? 11.266 -9.617 -24.875 1 96.12 272 ASN B C 1
ATOM 10428 O O . ASN B 1 272 ? 10.398 -8.945 -24.297 1 96.12 272 ASN B O 1
ATOM 10432 N N . GLN B 1 273 ? 11.07 -10.086 -26.016 1 96.12 273 GLN B N 1
ATOM 10433 C CA . GLN B 1 273 ? 9.789 -10.109 -26.719 1 96.12 273 GLN B CA 1
ATOM 10434 C C . GLN B 1 273 ? 9.336 -11.547 -27 1 96.12 273 GLN B C 1
ATOM 10436 O O . GLN B 1 273 ? 9.961 -12.258 -27.797 1 96.12 273 GLN B O 1
ATOM 10441 N N . GLY B 1 274 ? 8.258 -11.883 -26.344 1 96.75 274 GLY B N 1
ATOM 10442 C CA . GLY B 1 274 ? 7.73 -13.227 -26.5 1 96.75 274 GLY B CA 1
ATOM 10443 C C . GLY B 1 274 ? 6.402 -13.266 -27.234 1 96.75 274 GLY B C 1
ATOM 10444 O O . GLY B 1 274 ? 5.664 -12.281 -27.234 1 96.75 274 GLY B O 1
ATOM 10445 N N . PHE B 1 275 ? 6.152 -14.367 -27.812 1 96.81 275 PHE B N 1
ATOM 10446 C CA . PHE B 1 275 ? 4.902 -14.695 -28.5 1 96.81 275 PHE B CA 1
ATOM 10447 C C . PHE B 1 275 ? 4.297 -15.977 -27.922 1 96.81 275 PHE B C 1
ATOM 10449 O O . PHE B 1 275 ? 4.906 -17.047 -28 1 96.81 275 PHE B O 1
ATOM 10456 N N . ASN B 1 276 ? 3.148 -15.852 -27.328 1 94.88 276 ASN B N 1
ATOM 10457 C CA . ASN B 1 276 ? 2.539 -16.984 -26.625 1 94.88 276 ASN B CA 1
ATOM 10458 C C . ASN B 1 276 ? 1.325 -17.516 -27.375 1 94.88 276 ASN B C 1
ATOM 10460 O O . ASN B 1 276 ? 0.602 -16.75 -28.031 1 94.88 276 ASN B O 1
ATOM 10464 N N . GLN B 1 277 ? 1.1 -18.703 -27.312 1 95.44 277 GLN B N 1
ATOM 10465 C CA . GLN B 1 277 ? -0.071 -19.406 -27.828 1 95.44 277 GLN B CA 1
ATOM 10466 C C . GLN B 1 277 ? -0.422 -20.609 -26.953 1 95.44 277 GLN B C 1
ATOM 10468 O O . GLN B 1 277 ? 0.388 -21.031 -26.125 1 95.44 277 GLN B O 1
ATOM 10473 N N . PRO B 1 278 ? -1.653 -21.078 -26.969 1 95.56 278 PRO B N 1
ATOM 10474 C CA . PRO B 1 278 ? -1.967 -22.297 -26.203 1 95.56 278 PRO B CA 1
ATOM 10475 C C . PRO B 1 278 ? -1.107 -23.484 -26.625 1 95.56 278 PRO B C 1
ATOM 10477 O O . PRO B 1 278 ? -0.815 -23.656 -27.812 1 95.56 278 PRO B O 1
ATOM 10480 N N . THR B 1 279 ? -0.755 -24.312 -25.719 1 95.31 279 THR B N 1
ATOM 10481 C CA . THR B 1 279 ? 0.008 -25.516 -26.016 1 95.31 279 THR B CA 1
ATOM 10482 C C . THR B 1 279 ? -0.826 -26.484 -26.844 1 95.31 279 THR B C 1
ATOM 10484 O O . THR B 1 279 ? -0.306 -27.141 -27.75 1 95.31 279 THR B O 1
ATOM 10487 N N . ARG B 1 280 ? -2.117 -26.578 -26.453 1 93.94 280 ARG B N 1
ATOM 10488 C CA . ARG B 1 280 ? -3 -27.5 -27.156 1 93.94 280 ARG B CA 1
ATOM 10489 C C . ARG B 1 280 ? -4.453 -27.062 -27.062 1 93.94 280 ARG B C 1
ATOM 10491 O O . ARG B 1 280 ? -4.926 -26.719 -25.969 1 93.94 280 ARG B O 1
ATOM 10498 N N . ILE B 1 281 ? -5.105 -27.062 -28.188 1 94.56 281 ILE B N 1
ATOM 10499 C CA . ILE B 1 281 ? -6.551 -26.859 -28.281 1 94.56 281 ILE B CA 1
ATOM 10500 C C . ILE B 1 281 ? -7.215 -28.172 -28.703 1 94.56 281 ILE B C 1
ATOM 10502 O O . ILE B 1 281 ? -6.773 -28.812 -29.656 1 94.56 281 ILE B O 1
ATOM 10506 N N . PRO B 1 282 ? -8.242 -28.578 -27.969 1 94.81 282 PRO B N 1
ATOM 10507 C CA . PRO B 1 282 ? -8.875 -29.844 -28.344 1 94.81 282 PRO B CA 1
ATOM 10508 C C . PRO B 1 282 ? -9.594 -29.766 -29.688 1 94.81 282 PRO B C 1
ATOM 10510 O O . PRO B 1 282 ? -10.172 -28.719 -30.016 1 94.81 282 PRO B O 1
ATOM 10513 N N . ASP B 1 283 ? -9.617 -30.859 -30.422 1 95.25 283 ASP B N 1
ATOM 10514 C CA . ASP B 1 283 ? -10.406 -31 -31.641 1 95.25 283 ASP B CA 1
ATOM 10515 C C . ASP B 1 283 ? -11.844 -31.391 -31.312 1 95.25 283 ASP B C 1
ATOM 10517 O O . ASP B 1 283 ? -12.086 -32.406 -30.656 1 95.25 283 ASP B O 1
ATOM 10521 N N . MET B 1 284 ? -12.773 -30.594 -31.844 1 97.69 284 MET B N 1
ATOM 10522 C CA . MET B 1 284 ? -14.188 -30.844 -31.594 1 97.69 284 MET B CA 1
ATOM 10523 C C . MET B 1 284 ? -14.883 -31.359 -32.844 1 97.69 284 MET B C 1
ATOM 10525 O O . MET B 1 284 ? -14.367 -31.219 -33.938 1 97.69 284 MET B O 1
ATOM 10529 N N . ALA B 1 285 ? -16.078 -31.922 -32.625 1 98.31 285 ALA B N 1
ATOM 10530 C CA . ALA B 1 285 ? -16.859 -32.406 -33.781 1 98.31 285 ALA B CA 1
ATOM 10531 C C . ALA B 1 285 ? -17.328 -31.234 -34.656 1 98.31 285 ALA B C 1
ATOM 10533 O O . ALA B 1 285 ? -17.688 -30.172 -34.125 1 98.31 285 ALA B O 1
ATOM 10534 N N . ASP B 1 286 ? -17.281 -31.469 -35.969 1 98 286 ASP B N 1
ATOM 10535 C CA . ASP B 1 286 ? -17.797 -30.453 -36.875 1 98 286 ASP B CA 1
ATOM 10536 C C . ASP B 1 286 ? -19.328 -30.5 -36.938 1 98 286 ASP B C 1
ATOM 10538 O O . ASP B 1 286 ? -19.953 -31.344 -36.281 1 98 286 ASP B O 1
ATOM 10542 N N . ALA B 1 287 ? -19.922 -29.594 -37.656 1 98.44 287 ALA B N 1
ATOM 10543 C CA . ALA B 1 287 ? -21.375 -29.438 -37.656 1 98.44 287 ALA B CA 1
ATOM 10544 C C . ALA B 1 287 ? -22.062 -30.672 -38.219 1 98.44 287 ALA B C 1
ATOM 10546 O O . ALA B 1 287 ? -23 -31.203 -37.625 1 98.44 287 ALA B O 1
ATOM 10547 N N . PRO B 1 288 ? -21.641 -31.188 -39.406 1 98 288 PRO B N 1
ATOM 10548 C CA . PRO B 1 288 ? -22.312 -32.375 -39.938 1 98 288 PRO B CA 1
ATOM 10549 C C . PRO B 1 288 ? -22.25 -33.562 -39 1 98 288 PRO B C 1
ATOM 10551 O O . PRO B 1 288 ? -23.25 -34.25 -38.781 1 98 288 PRO B O 1
ATOM 10554 N N . THR B 1 289 ? -21.078 -33.781 -38.438 1 98.06 289 THR B N 1
ATOM 10555 C CA . THR B 1 289 ? -20.906 -34.875 -37.5 1 98.06 289 THR B CA 1
ATOM 10556 C C . THR B 1 289 ? -21.781 -34.688 -36.281 1 98.06 289 THR B C 1
ATOM 10558 O O . THR B 1 289 ? -22.438 -35.625 -35.812 1 98.06 289 THR B O 1
ATOM 10561 N N . TYR B 1 290 ? -21.781 -33.5 -35.719 1 98.19 290 TYR B N 1
ATOM 10562 C CA . TYR B 1 290 ? -22.562 -33.156 -34.531 1 98.19 290 TYR B CA 1
ATOM 10563 C C . TYR B 1 290 ? -24.047 -33.375 -34.781 1 98.19 290 TYR B C 1
ATOM 10565 O O . TYR B 1 290 ? -24.75 -34 -33.969 1 98.19 290 TYR B O 1
ATOM 10573 N N . LEU B 1 291 ? -24.578 -32.938 -35.938 1 98.25 291 LEU B N 1
ATOM 10574 C CA . LEU B 1 291 ? -25.984 -33.094 -36.281 1 98.25 291 LEU B CA 1
ATOM 10575 C C . LEU B 1 291 ? -26.344 -34.562 -36.469 1 98.25 291 LEU B C 1
ATOM 10577 O O . LEU B 1 291 ? -27.438 -34.969 -36.094 1 98.25 291 LEU B O 1
ATOM 10581 N N . GLN B 1 292 ? -25.469 -35.25 -37.125 1 97.19 292 GLN B N 1
ATOM 10582 C CA . GLN B 1 292 ? -25.688 -36.688 -37.281 1 97.19 292 GLN B CA 1
ATOM 10583 C C . GLN B 1 292 ? -25.781 -37.375 -35.906 1 97.19 292 GLN B C 1
ATOM 10585 O O . GLN B 1 292 ? -26.625 -38.25 -35.719 1 97.19 292 GLN B O 1
ATOM 10590 N N . MET B 1 293 ? -24.938 -37 -35.031 1 98.06 293 MET B N 1
ATOM 10591 C CA . MET B 1 293 ? -24.953 -37.594 -33.688 1 98.06 293 MET B CA 1
ATOM 10592 C C . MET B 1 293 ? -26.25 -37.281 -32.938 1 98.06 293 MET B C 1
ATOM 10594 O O . MET B 1 293 ? -26.781 -38.094 -32.219 1 98.06 293 MET B O 1
ATOM 10598 N N . LEU B 1 294 ? -26.797 -36.062 -33.156 1 98.06 294 LEU B N 1
ATOM 10599 C CA . LEU B 1 294 ? -28.078 -35.75 -32.562 1 98.06 294 LEU B CA 1
ATOM 10600 C C . LEU B 1 294 ? -29.188 -36.594 -33.156 1 98.06 294 LEU B C 1
ATOM 10602 O O . LEU B 1 294 ? -30.109 -37.031 -32.438 1 98.06 294 LEU B O 1
ATOM 10606 N N . ASN B 1 295 ? -29.156 -36.844 -34.469 1 97.56 295 ASN B N 1
ATOM 10607 C CA . ASN B 1 295 ? -30.109 -37.75 -35.125 1 97.56 295 ASN B CA 1
ATOM 10608 C C . ASN B 1 295 ? -30.016 -39.156 -34.5 1 97.56 295 ASN B C 1
ATOM 10610 O O . ASN B 1 295 ? -31.031 -39.812 -34.312 1 97.56 295 ASN B O 1
ATOM 10614 N N . GLU B 1 296 ? -28.781 -39.594 -34.25 1 97.5 296 GLU B N 1
ATOM 10615 C CA . GLU B 1 296 ? -28.594 -40.906 -33.656 1 97.5 296 GLU B CA 1
ATOM 10616 C C . GLU B 1 296 ? -29.25 -40.969 -32.281 1 97.5 296 GLU B C 1
ATOM 10618 O O . GLU B 1 296 ? -29.875 -41.969 -31.922 1 97.5 296 GLU B O 1
ATOM 10623 N N . ILE B 1 297 ? -29.125 -39.938 -31.484 1 97.38 297 ILE B N 1
ATOM 10624 C CA . ILE B 1 297 ? -29.75 -39.844 -30.172 1 97.38 297 ILE B CA 1
ATOM 10625 C C . ILE B 1 297 ? -31.266 -39.969 -30.312 1 97.38 297 ILE B C 1
ATOM 10627 O O . ILE B 1 297 ? -31.906 -40.688 -29.531 1 97.38 297 ILE B O 1
ATOM 10631 N N . ASN B 1 298 ? -31.828 -39.281 -31.344 1 96.38 298 ASN B N 1
ATOM 10632 C CA . ASN B 1 298 ? -33.25 -39.406 -31.609 1 96.38 298 ASN B CA 1
ATOM 10633 C C . ASN B 1 298 ? -33.656 -40.875 -31.938 1 96.38 298 ASN B C 1
ATOM 10635 O O . ASN B 1 298 ? -34.688 -41.344 -31.453 1 96.38 298 ASN B O 1
ATOM 10639 N N . MET B 1 299 ? -32.812 -41.5 -32.688 1 95.94 299 MET B N 1
ATOM 10640 C CA . MET B 1 299 ? -33.062 -42.875 -33.062 1 95.94 299 MET B CA 1
ATOM 10641 C C . MET B 1 299 ? -33.094 -43.781 -31.844 1 95.94 299 MET B C 1
ATOM 10643 O O . MET B 1 299 ? -33.938 -44.656 -31.734 1 95.94 299 MET B O 1
ATOM 10647 N N . TYR B 1 300 ? -32.125 -43.562 -31 1 95.44 300 TYR B N 1
ATOM 10648 C CA . TYR B 1 300 ? -32.062 -44.344 -29.781 1 95.44 300 TYR B CA 1
ATOM 10649 C C . TYR B 1 300 ? -33.312 -44.188 -28.953 1 95.44 300 TYR B C 1
ATOM 10651 O O . TYR B 1 300 ? -33.75 -45.125 -28.266 1 95.44 300 TYR B O 1
ATOM 10659 N N . ASP B 1 301 ? -33.938 -43.062 -29.031 1 93.62 301 ASP B N 1
ATOM 10660 C CA . ASP B 1 301 ? -35.156 -42.719 -28.25 1 93.62 301 ASP B CA 1
ATOM 10661 C C . ASP B 1 301 ? -36.406 -43.156 -28.984 1 93.62 301 ASP B C 1
ATOM 10663 O O . ASP B 1 301 ? -37.531 -42.938 -28.5 1 93.62 301 ASP B O 1
ATOM 10667 N N . GLY B 1 302 ? -36.25 -43.688 -30.125 1 92 302 GLY B N 1
ATOM 10668 C CA . GLY B 1 302 ? -37.375 -44.094 -30.922 1 92 302 GLY B CA 1
ATOM 10669 C C . GLY B 1 302 ? -38.094 -42.969 -31.641 1 92 302 GLY B C 1
ATOM 10670 O O . GLY B 1 302 ? -39.281 -43.062 -31.984 1 92 302 GLY B O 1
ATOM 10671 N N . GLU B 1 303 ? -37.344 -41.875 -31.75 1 94.19 303 GLU B N 1
ATOM 10672 C CA . GLU B 1 303 ? -37.906 -40.719 -32.438 1 94.19 303 GLU B CA 1
ATOM 10673 C C . GLU B 1 303 ? -37.375 -40.594 -33.844 1 94.19 303 GLU B C 1
ATOM 10675 O O . GLU B 1 303 ? -36.344 -41.188 -34.188 1 94.19 303 GLU B O 1
ATOM 10680 N N . ASP B 1 304 ? -38.125 -39.812 -34.656 1 92.81 304 ASP B N 1
ATOM 10681 C CA . ASP B 1 304 ? -37.625 -39.531 -36 1 92.81 304 ASP B CA 1
ATOM 10682 C C . ASP B 1 304 ? -36.438 -38.562 -35.938 1 92.81 304 ASP B C 1
ATOM 10684 O O . ASP B 1 304 ? -36.375 -37.688 -35.062 1 92.81 304 ASP B O 1
ATOM 10688 N N . PRO B 1 305 ? -35.5 -38.844 -36.844 1 93.94 305 PRO B N 1
ATOM 10689 C CA . PRO B 1 305 ? -34.375 -37.906 -36.906 1 93.94 305 PRO B CA 1
ATOM 10690 C C . PRO B 1 305 ? -34.812 -36.438 -37.031 1 93.94 305 PRO B C 1
ATOM 10692 O O . PRO B 1 305 ? -35.719 -36.156 -37.844 1 93.94 305 PRO B O 1
ATOM 10695 N N . ARG B 1 306 ? -34.156 -35.562 -36.219 1 93.88 306 ARG B N 1
ATOM 10696 C CA . ARG B 1 306 ? -34.5 -34.156 -36.188 1 93.88 306 ARG B CA 1
ATOM 10697 C C . ARG B 1 306 ? -34.031 -33.438 -37.438 1 93.88 306 ARG B C 1
ATOM 10699 O O . ARG B 1 306 ? -34.656 -32.5 -37.906 1 93.88 306 ARG B O 1
ATOM 10706 N N . TYR B 1 307 ? -32.969 -33.875 -38.031 1 96.56 307 TYR B N 1
ATOM 10707 C CA . TYR B 1 307 ? -32.344 -33.219 -39.188 1 96.56 307 TYR B CA 1
ATOM 10708 C C . TYR B 1 307 ? -32.375 -34.125 -40.406 1 96.56 307 TYR B C 1
ATOM 10710 O O . TYR B 1 307 ? -32.062 -35.312 -40.312 1 96.56 307 TYR B O 1
ATOM 10718 N N . THR B 1 308 ? -32.688 -33.531 -41.531 1 96.06 308 THR B N 1
ATOM 10719 C CA . THR B 1 308 ? -32.688 -34.281 -42.781 1 96.06 308 THR B CA 1
ATOM 10720 C C . THR B 1 308 ? -31.25 -34.469 -43.312 1 96.06 308 THR B C 1
ATOM 10722 O O . THR B 1 308 ? -30.359 -33.719 -42.938 1 96.06 308 THR B O 1
ATOM 10725 N N . GLN B 1 309 ? -31.062 -35.469 -44.062 1 94.81 309 GLN B N 1
ATOM 10726 C CA . GLN B 1 309 ? -29.75 -35.688 -44.688 1 94.81 309 GLN B CA 1
ATOM 10727 C C . GLN B 1 309 ? -29.344 -34.5 -45.562 1 94.81 309 GLN B C 1
ATOM 10729 O O . GLN B 1 309 ? -28.156 -34.188 -45.625 1 94.81 309 GLN B O 1
ATOM 10734 N N . GLU B 1 310 ? -30.297 -33.906 -46.188 1 95.38 310 GLU B N 1
ATOM 10735 C CA . GLU B 1 310 ? -30.016 -32.719 -46.969 1 95.38 310 GLU B CA 1
ATOM 10736 C C . GLU B 1 310 ? -29.484 -31.578 -46.125 1 95.38 310 GLU B C 1
ATOM 10738 O O . GLU B 1 310 ? -28.531 -30.891 -46.5 1 95.38 310 GLU B O 1
ATOM 10743 N N . HIS B 1 311 ? -30.125 -31.422 -45 1 95.81 311 HIS B N 1
ATOM 10744 C CA . HIS B 1 311 ? -29.688 -30.375 -44.062 1 95.81 311 HIS B CA 1
ATOM 10745 C C . HIS B 1 311 ? -28.266 -30.625 -43.594 1 95.81 311 HIS B C 1
ATOM 10747 O O . HIS B 1 311 ? -27.453 -29.688 -43.531 1 95.81 311 HIS B O 1
ATOM 10753 N N . ILE B 1 312 ? -27.938 -31.797 -43.219 1 97.62 312 ILE B N 1
ATOM 10754 C CA . ILE B 1 312 ? -26.609 -32.188 -42.781 1 97.62 312 ILE B CA 1
ATOM 10755 C C . ILE B 1 312 ? -25.594 -31.969 -43.875 1 97.62 312 ILE B C 1
ATOM 10757 O O . ILE B 1 312 ? -24.484 -31.469 -43.656 1 97.62 312 ILE B O 1
ATOM 10761 N N . GLN B 1 313 ? -26 -32.312 -45.094 1 96.19 313 GLN B N 1
ATOM 10762 C CA . GLN B 1 313 ? -25.141 -32.125 -46.25 1 96.19 313 GLN B CA 1
ATOM 10763 C C . GLN B 1 313 ? -24.859 -30.641 -46.5 1 96.19 313 GLN B C 1
ATOM 10765 O O . GLN B 1 313 ? -23.766 -30.266 -46.906 1 96.19 313 GLN B O 1
ATOM 10770 N N . ASN B 1 314 ? -25.844 -29.828 -46.312 1 96.94 314 ASN B N 1
ATOM 10771 C CA . ASN B 1 314 ? -25.672 -28.375 -46.469 1 96.94 314 ASN B CA 1
ATOM 10772 C C . ASN B 1 314 ? -24.609 -27.844 -45.5 1 96.94 314 ASN B C 1
ATOM 10774 O O . ASN B 1 314 ? -23.859 -26.938 -45.875 1 96.94 314 ASN B O 1
ATOM 10778 N N . HIS B 1 315 ? -24.594 -28.391 -44.312 1 97.31 315 HIS B N 1
ATOM 10779 C CA . HIS B 1 315 ? -23.562 -27.984 -43.344 1 97.31 315 HIS B CA 1
ATOM 10780 C C . HIS B 1 315 ? -22.188 -28.516 -43.75 1 97.31 315 HIS B C 1
ATOM 10782 O O . HIS B 1 315 ? -21.172 -27.922 -43.406 1 97.31 315 HIS B O 1
ATOM 10788 N N . ARG B 1 316 ? -22.109 -29.578 -44.406 1 96.19 316 ARG B N 1
ATOM 10789 C CA . ARG B 1 316 ? -20.844 -30.156 -44.906 1 96.19 316 ARG B CA 1
ATOM 10790 C C . ARG B 1 316 ? -20.25 -29.312 -46.031 1 96.19 316 ARG B C 1
ATOM 10792 O O . ARG B 1 316 ? -19.031 -29.203 -46.125 1 96.19 316 ARG B O 1
ATOM 10799 N N . THR B 1 317 ? -21.156 -28.703 -46.812 1 97 317 THR B N 1
ATOM 10800 C CA . THR B 1 317 ? -20.734 -27.922 -47.969 1 97 317 THR B CA 1
ATOM 10801 C C . THR B 1 317 ? -21.062 -26.453 -47.781 1 97 317 THR B C 1
ATOM 10803 O O . THR B 1 317 ? -21.641 -25.812 -48.656 1 97 317 THR B O 1
ATOM 10806 N N . ILE B 1 318 ? -20.75 -26.016 -46.688 1 94.38 318 ILE B N 1
ATOM 10807 C CA . ILE B 1 318 ? 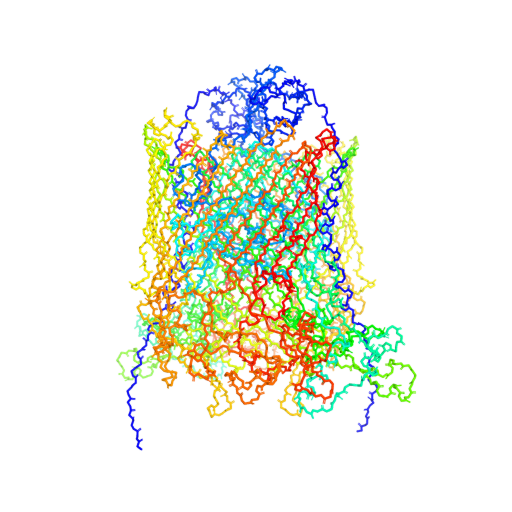-21.156 -24.672 -46.281 1 94.38 318 ILE B CA 1
ATOM 10808 C C . ILE B 1 318 ? -20.625 -23.656 -47.312 1 94.38 318 ILE B C 1
ATOM 10810 O O . ILE B 1 318 ? -21.25 -22.609 -47.531 1 94.38 318 ILE B O 1
ATOM 10814 N N . GLY B 1 319 ? -19.469 -23.828 -48.031 1 93.38 319 GLY B N 1
ATOM 10815 C CA . GLY B 1 319 ? -18.906 -22.922 -49.031 1 93.38 319 GLY B CA 1
ATOM 10816 C C . GLY B 1 319 ? -19.844 -22.656 -50.188 1 93.38 319 GLY B C 1
ATOM 10817 O O . GLY B 1 319 ? -19.734 -21.609 -50.844 1 93.38 319 GLY B O 1
ATOM 10818 N N . GLU B 1 320 ? -20.766 -23.562 -50.344 1 94.81 320 GLU B N 1
ATOM 10819 C CA . GLU B 1 320 ? -21.703 -23.469 -51.469 1 94.81 320 GLU B CA 1
ATOM 10820 C C . GLU B 1 320 ? -23.094 -23.031 -51 1 94.81 320 GLU B C 1
ATOM 10822 O O . GLU B 1 320 ? -24.016 -22.922 -51.812 1 94.81 320 GLU B O 1
ATOM 10827 N N . GLN B 1 321 ? -23.203 -22.781 -49.75 1 95 321 GLN B N 1
ATOM 10828 C CA . GLN B 1 321 ? -24.516 -22.484 -49.219 1 95 321 GLN B CA 1
ATOM 10829 C C . GLN B 1 321 ? -24.594 -21.047 -48.688 1 95 321 GLN B C 1
ATOM 10831 O O . GLN B 1 321 ? -23.578 -20.344 -48.656 1 95 321 GLN B O 1
ATOM 10836 N N . ASP B 1 322 ? -25.797 -20.594 -48.344 1 94.94 322 ASP B N 1
ATOM 10837 C CA . ASP B 1 322 ? -26.016 -19.266 -47.75 1 94.94 322 ASP B CA 1
ATOM 10838 C C . ASP B 1 322 ? -25.359 -19.172 -46.375 1 94.94 322 ASP B C 1
ATOM 10840 O O . ASP B 1 322 ? -25.75 -19.906 -45.438 1 94.94 322 ASP B O 1
ATOM 10844 N N . PRO B 1 323 ? -24.438 -18.312 -46.188 1 95.19 323 PRO B N 1
ATOM 10845 C CA . PRO B 1 323 ? -23.703 -18.234 -44.906 1 95.19 323 PRO B CA 1
ATOM 10846 C C . PRO B 1 323 ? -24.562 -17.75 -43.75 1 95.19 323 PRO B C 1
ATOM 10848 O O . PRO B 1 323 ? -24.156 -17.828 -42.594 1 95.19 323 PRO B O 1
ATOM 10851 N N . TRP B 1 324 ? -25.75 -17.25 -44 1 95.75 324 TRP B N 1
ATOM 10852 C CA . TRP B 1 324 ? -26.641 -16.812 -42.938 1 95.75 324 TRP B CA 1
ATOM 10853 C C . TRP B 1 324 ? -27.422 -17.984 -42.375 1 95.75 324 TRP B C 1
ATOM 10855 O O . TRP B 1 324 ? -27.984 -17.906 -41.281 1 95.75 324 TRP B O 1
ATOM 10865 N N . LEU B 1 325 ? -27.469 -19.078 -43.125 1 95.38 325 LEU B N 1
ATOM 10866 C CA . LEU B 1 325 ? -28.359 -20.172 -42.75 1 95.38 325 LEU B CA 1
ATOM 10867 C C . LEU B 1 325 ? -27.547 -21.391 -42.312 1 95.38 325 LEU B C 1
ATOM 10869 O O . LEU B 1 325 ? -28 -22.172 -41.469 1 95.38 325 LEU B O 1
ATOM 10873 N N . TYR B 1 326 ? -26.406 -21.641 -42.938 1 96.44 326 TYR B N 1
ATOM 10874 C CA . TYR B 1 326 ? -25.625 -22.844 -42.688 1 96.44 326 TYR B CA 1
ATOM 10875 C C . TYR B 1 326 ? -24.219 -22.5 -42.219 1 96.44 326 TYR B C 1
ATOM 10877 O O . TYR B 1 326 ? -23.547 -21.688 -42.844 1 96.44 326 TYR B O 1
ATOM 10885 N N . HIS B 1 327 ? -23.875 -23.109 -41.094 1 96.69 327 HIS B N 1
ATOM 10886 C CA . HIS B 1 327 ? -22.594 -22.781 -40.469 1 96.69 327 HIS B CA 1
ATOM 10887 C C . HIS B 1 327 ? -21.859 -24.047 -40.031 1 96.69 327 HIS B C 1
ATOM 10889 O O . HIS B 1 327 ? -22.484 -25.094 -39.844 1 96.69 327 HIS B O 1
ATOM 10895 N N . ASP B 1 328 ? -20.531 -24.031 -39.906 1 97.75 328 ASP B N 1
ATOM 10896 C CA . ASP B 1 328 ? -19.609 -24.984 -39.281 1 97.75 328 ASP B CA 1
ATOM 10897 C C . ASP B 1 328 ? -18.531 -24.281 -38.469 1 97.75 328 ASP B C 1
ATOM 10899 O O . ASP B 1 328 ? -17.375 -24.188 -38.906 1 97.75 328 ASP B O 1
ATOM 10903 N N . THR B 1 329 ? -18.906 -23.906 -37.344 1 97.44 329 THR B N 1
ATOM 10904 C CA . THR B 1 329 ? -18.125 -22.953 -36.531 1 97.44 329 THR B CA 1
ATOM 10905 C C . THR B 1 329 ? -17.078 -23.688 -35.688 1 97.44 329 THR B C 1
ATOM 10907 O O . THR B 1 329 ? -17.422 -24.594 -34.938 1 97.44 329 THR B O 1
ATOM 10910 N N . ASP B 1 330 ? -15.82 -23.359 -35.844 1 97.38 330 ASP B N 1
ATOM 10911 C CA . ASP B 1 330 ? -14.797 -23.656 -34.844 1 97.38 330 ASP B CA 1
ATOM 10912 C C . ASP B 1 330 ? -14.734 -22.562 -33.781 1 97.38 330 ASP B C 1
ATOM 10914 O O . ASP B 1 330 ? -14.023 -21.562 -33.938 1 97.38 330 ASP B O 1
ATOM 10918 N N . TRP B 1 331 ? -15.344 -22.812 -32.719 1 97.81 331 TRP B N 1
ATOM 10919 C CA . TRP B 1 331 ? -15.531 -21.797 -31.688 1 97.81 331 TRP B CA 1
ATOM 10920 C C . TRP B 1 331 ? -14.195 -21.359 -31.094 1 97.81 331 TRP B C 1
ATOM 10922 O O . TRP B 1 331 ? -14.023 -20.188 -30.734 1 97.81 331 TRP B O 1
ATOM 10932 N N . PHE B 1 332 ? -13.242 -22.281 -30.938 1 97.5 332 PHE B N 1
ATOM 10933 C CA . PHE B 1 332 ? -11.93 -21.922 -30.406 1 97.5 332 PHE B CA 1
ATOM 10934 C C . PHE B 1 332 ? -11.203 -20.969 -31.344 1 97.5 332 PHE B C 1
ATOM 10936 O O . PHE B 1 332 ? -10.617 -19.984 -30.906 1 97.5 332 PHE B O 1
ATOM 10943 N N . ASP B 1 333 ? -11.273 -21.281 -32.562 1 96.5 333 ASP B N 1
ATOM 10944 C CA . ASP B 1 333 ? -10.594 -20.453 -33.562 1 96.5 333 ASP B CA 1
ATOM 10945 C C . ASP B 1 333 ? -11.219 -19.047 -33.625 1 96.5 333 ASP B C 1
ATOM 10947 O O . ASP B 1 333 ? -10.531 -18.078 -33.906 1 96.5 333 ASP B O 1
ATOM 10951 N N . GLU B 1 334 ? -12.523 -18.984 -33.406 1 96.81 334 GLU B N 1
ATOM 10952 C CA . GLU B 1 334 ? -13.219 -17.703 -33.469 1 96.81 334 GLU B CA 1
ATOM 10953 C C . GLU B 1 334 ? -12.891 -16.844 -32.25 1 96.81 334 GLU B C 1
ATOM 10955 O O . GLU B 1 334 ? -12.82 -15.625 -32.344 1 96.81 334 GLU B O 1
ATOM 10960 N N . ALA B 1 335 ? -12.719 -17.469 -31.156 1 97.25 335 ALA B N 1
ATOM 10961 C CA . ALA B 1 335 ? -12.594 -16.734 -29.891 1 97.25 335 ALA B CA 1
ATOM 10962 C C . ALA B 1 335 ? -11.133 -16.406 -29.594 1 97.25 335 ALA B C 1
ATOM 10964 O O . ALA B 1 335 ? -10.844 -15.43 -28.891 1 97.25 335 ALA B O 1
ATOM 10965 N N . LEU B 1 336 ? -10.211 -17.203 -30.094 1 97.38 336 LEU B N 1
ATOM 10966 C CA . LEU B 1 336 ? -8.812 -17.062 -29.688 1 97.38 336 LEU B CA 1
ATOM 10967 C C . LEU B 1 336 ? -7.969 -16.516 -30.828 1 97.38 336 LEU B C 1
ATOM 10969 O O . LEU B 1 336 ? -8.188 -16.875 -32 1 97.38 336 LEU B O 1
ATOM 10973 N N . LYS B 1 337 ? -7.055 -15.703 -30.484 1 95.56 337 LYS B N 1
ATOM 10974 C CA . LYS B 1 337 ? -6.102 -15.25 -31.5 1 95.56 337 LYS B CA 1
ATOM 10975 C C . LYS B 1 337 ? -4.965 -16.25 -31.672 1 95.56 337 LYS B C 1
ATOM 10977 O O . LYS B 1 337 ? -4.707 -17.062 -30.781 1 95.56 337 LYS B O 1
ATOM 10982 N N . ALA B 1 338 ? -4.281 -16.094 -32.719 1 92.88 338 ALA B N 1
ATOM 10983 C CA . ALA B 1 338 ? -3.209 -17.031 -33.062 1 92.88 338 ALA B CA 1
ATOM 10984 C C . ALA B 1 338 ? -1.993 -16.812 -32.156 1 92.88 338 ALA B C 1
ATOM 10986 O O . ALA B 1 338 ? -1.308 -17.766 -31.797 1 92.88 338 ALA B O 1
ATOM 10987 N N . VAL B 1 339 ? -1.779 -15.562 -31.875 1 95.12 339 VAL B N 1
ATOM 10988 C CA . VAL B 1 339 ? -0.597 -15.242 -31.078 1 95.12 339 VAL B CA 1
ATOM 10989 C C . VAL B 1 339 ? -0.905 -14.07 -30.141 1 95.12 339 VAL B C 1
ATOM 10991 O O . VAL B 1 339 ? -1.636 -13.148 -30.516 1 95.12 339 VAL B O 1
ATOM 10994 N N . SER B 1 340 ? -0.423 -14.188 -28.938 1 96.31 340 SER B N 1
ATOM 10995 C CA . SER B 1 340 ? -0.493 -13.102 -27.969 1 96.31 340 SER B CA 1
ATOM 10996 C C . SER B 1 340 ? 0.899 -12.633 -27.562 1 96.31 340 SER B C 1
ATOM 10998 O O . SER B 1 340 ? 1.824 -13.438 -27.438 1 96.31 340 SER B O 1
ATOM 11000 N N . TYR B 1 341 ? 1.046 -11.352 -27.25 1 94.81 341 TYR B N 1
ATOM 11001 C CA . TYR B 1 341 ? 2.367 -10.789 -27 1 94.81 341 TYR B CA 1
ATOM 11002 C C . TYR B 1 341 ? 2.684 -10.812 -25.5 1 94.81 341 TYR B C 1
ATOM 11004 O O . TYR B 1 341 ? 1.784 -10.703 -24.672 1 94.81 341 TYR B O 1
ATOM 11012 N N . GLN B 1 342 ? 3.912 -11.016 -25.219 1 95.5 342 GLN B N 1
ATOM 11013 C CA . GLN B 1 342 ? 4.512 -10.906 -23.891 1 95.5 342 GLN B CA 1
ATOM 11014 C C . GLN B 1 342 ? 5.82 -10.125 -23.953 1 95.5 342 GLN B C 1
ATOM 11016 O O . GLN B 1 342 ? 6.73 -10.477 -24.703 1 95.5 342 GLN B O 1
ATOM 11021 N N . THR B 1 343 ? 5.934 -9.07 -23.188 1 96 343 THR B N 1
ATOM 11022 C CA . THR B 1 343 ? 7.121 -8.219 -23.203 1 96 343 THR B CA 1
ATOM 11023 C C . THR B 1 343 ? 7.688 -8.055 -21.797 1 96 343 THR B C 1
ATOM 11025 O O . THR B 1 343 ? 6.938 -7.84 -20.844 1 96 343 THR B O 1
ATOM 11028 N N . ARG B 1 344 ? 9 -8.219 -21.688 1 95.31 344 ARG B N 1
ATOM 11029 C CA . ARG B 1 344 ? 9.68 -7.988 -20.406 1 95.31 344 ARG B CA 1
ATOM 11030 C C . ARG B 1 344 ? 10.906 -7.094 -20.594 1 95.31 344 ARG B C 1
ATOM 11032 O O . ARG B 1 344 ? 11.656 -7.254 -21.562 1 95.31 344 ARG B O 1
ATOM 11039 N N . ALA B 1 345 ? 11.109 -6.164 -19.781 1 94.88 345 ALA B N 1
ATOM 11040 C CA . ALA B 1 345 ? 12.273 -5.285 -19.734 1 94.88 345 ALA B CA 1
ATOM 11041 C C . ALA B 1 345 ? 12.82 -5.164 -18.312 1 94.88 345 ALA B C 1
ATOM 11043 O O . ALA B 1 345 ? 12.055 -4.945 -17.375 1 94.88 345 ALA B O 1
ATOM 11044 N N . ASP B 1 346 ? 14.125 -5.395 -18.219 1 95.06 346 ASP B N 1
ATOM 11045 C CA . ASP B 1 346 ? 14.781 -5.309 -16.922 1 95.06 346 ASP B CA 1
ATOM 11046 C C . ASP B 1 346 ? 16.047 -4.441 -17 1 95.06 346 ASP B C 1
ATOM 11048 O O . ASP B 1 346 ? 16.781 -4.508 -17.969 1 95.06 346 ASP B O 1
ATOM 11052 N N . ILE B 1 347 ? 16.234 -3.656 -16.016 1 92.06 347 ILE B N 1
ATOM 11053 C CA . ILE B 1 347 ? 17.453 -2.883 -15.828 1 92.06 347 ILE B CA 1
ATOM 11054 C C . ILE B 1 347 ? 18.031 -3.158 -14.445 1 92.06 347 ILE B C 1
ATOM 11056 O O . ILE B 1 347 ? 17.297 -3.184 -13.453 1 92.06 347 ILE B O 1
ATOM 11060 N N . ALA B 1 348 ? 19.297 -3.477 -14.406 1 92.38 348 ALA B N 1
ATOM 11061 C CA . ALA B 1 348 ? 19.938 -3.738 -13.117 1 92.38 348 ALA B CA 1
ATOM 11062 C C . ALA B 1 348 ? 21.312 -3.08 -13.047 1 92.38 348 ALA B C 1
ATOM 11064 O O . ALA B 1 348 ? 22.031 -3.041 -14.039 1 92.38 348 ALA B O 1
ATOM 11065 N N . MET B 1 349 ? 21.594 -2.578 -11.961 1 87.69 349 MET B N 1
ATOM 11066 C CA . MET B 1 349 ? 22.922 -2.021 -11.672 1 87.69 349 MET B CA 1
ATOM 11067 C C . MET B 1 349 ? 23.516 -2.65 -10.422 1 87.69 349 MET B C 1
ATOM 11069 O O . MET B 1 349 ? 22.844 -2.748 -9.391 1 87.69 349 MET B O 1
ATOM 11073 N N . ALA B 1 350 ? 24.703 -3.131 -10.562 1 88.69 350 ALA B N 1
ATOM 11074 C CA . ALA B 1 350 ? 25.375 -3.762 -9.422 1 88.69 350 ALA B CA 1
ATOM 11075 C C . ALA B 1 350 ? 26.828 -3.307 -9.32 1 88.69 350 ALA B C 1
ATOM 11077 O O . ALA B 1 350 ? 27.453 -2.986 -10.336 1 88.69 350 ALA B O 1
ATOM 11078 N N . GLY B 1 351 ? 27.344 -3.213 -8.18 1 82.31 351 GLY B N 1
ATOM 11079 C CA . GLY B 1 351 ? 28.719 -2.842 -7.906 1 82.31 351 GLY B CA 1
ATOM 11080 C C . GLY B 1 351 ? 28.984 -2.547 -6.441 1 82.31 351 GLY B C 1
ATOM 11081 O O . GLY B 1 351 ? 28.219 -2.977 -5.57 1 82.31 351 GLY B O 1
ATOM 11082 N N . GLY B 1 352 ? 30.125 -2.16 -6.164 1 77.94 352 GLY B N 1
ATOM 11083 C CA . GLY B 1 352 ? 30.422 -1.756 -4.801 1 77.94 352 GLY B CA 1
ATOM 11084 C C . GLY B 1 352 ? 31.891 -1.871 -4.445 1 77.94 352 GLY B C 1
ATOM 11085 O O . GLY B 1 352 ? 32.719 -2.24 -5.289 1 77.94 352 GLY B O 1
ATOM 11086 N N . SER B 1 353 ? 32.188 -1.369 -3.236 1 75.69 353 SER B N 1
ATOM 11087 C CA . SER B 1 353 ? 33.5 -1.486 -2.611 1 75.69 353 SER B CA 1
ATOM 11088 C C . SER B 1 353 ? 33.469 -2.525 -1.495 1 75.69 353 SER B C 1
ATOM 11090 O O . SER B 1 353 ? 32.469 -3.217 -1.293 1 75.69 353 SER B O 1
ATOM 11092 N N . GLU B 1 354 ? 34.594 -2.693 -0.939 1 71.25 354 GLU B N 1
ATOM 11093 C CA . GLU B 1 354 ? 34.688 -3.627 0.18 1 71.25 354 GLU B CA 1
ATOM 11094 C C . GLU B 1 354 ? 33.75 -3.205 1.317 1 71.25 354 GLU B C 1
ATOM 11096 O O . GLU B 1 354 ? 33.219 -4.051 2.039 1 71.25 354 GLU B O 1
ATOM 11101 N N . SER B 1 355 ? 33.594 -1.973 1.421 1 75.25 355 SER B N 1
ATOM 11102 C CA . SER B 1 355 ? 32.812 -1.47 2.553 1 75.25 355 SER B CA 1
ATOM 11103 C C . SER B 1 355 ? 31.344 -1.354 2.205 1 75.25 355 SER B C 1
ATOM 11105 O O . SER B 1 355 ? 30.484 -1.289 3.096 1 75.25 355 SER B O 1
ATOM 11107 N N . MET B 1 356 ? 31.094 -1.343 0.882 1 80.62 356 MET B N 1
ATOM 11108 C CA . MET B 1 356 ? 29.688 -1.206 0.501 1 80.62 356 MET B CA 1
ATOM 11109 C C . MET B 1 356 ? 29.422 -1.884 -0.838 1 80.62 356 MET B C 1
ATOM 11111 O O . MET B 1 356 ? 30.109 -1.619 -1.822 1 80.62 356 MET B O 1
ATOM 11115 N N . GLN B 1 357 ? 28.484 -2.676 -0.871 1 86.25 357 GLN B N 1
ATOM 11116 C CA . GLN B 1 357 ? 28.031 -3.348 -2.084 1 86.25 357 GLN B CA 1
ATOM 11117 C C . GLN B 1 357 ? 26.547 -3.072 -2.342 1 86.25 357 GLN B C 1
ATOM 11119 O O . GLN B 1 357 ? 25.766 -2.904 -1.401 1 86.25 357 GLN B O 1
ATOM 11124 N N . TYR B 1 358 ? 26.156 -2.951 -3.633 1 85.56 358 TYR B N 1
ATOM 11125 C CA . TYR B 1 358 ? 24.766 -2.629 -3.953 1 85.56 358 TYR B CA 1
ATOM 11126 C C . TYR B 1 358 ? 24.312 -3.365 -5.211 1 85.56 358 TYR B C 1
ATOM 11128 O O . TYR B 1 358 ? 25.125 -3.658 -6.094 1 85.56 358 TYR B O 1
ATOM 11136 N N . ARG B 1 359 ? 23.078 -3.6 -5.266 1 92.88 359 ARG B N 1
ATOM 11137 C CA . ARG B 1 359 ? 22.391 -4.062 -6.469 1 92.88 359 ARG B CA 1
ATOM 11138 C C . ARG B 1 359 ? 20.984 -3.477 -6.559 1 92.88 359 ARG B C 1
ATOM 11140 O O . ARG B 1 359 ? 20.188 -3.652 -5.645 1 92.88 359 ARG B O 1
ATOM 11147 N N . LEU B 1 360 ? 20.797 -2.779 -7.641 1 91.44 360 LEU B N 1
ATOM 11148 C CA . LEU B 1 360 ? 19.5 -2.184 -7.945 1 91.44 360 LEU B CA 1
ATOM 11149 C C . LEU B 1 360 ? 18.891 -2.811 -9.195 1 91.44 360 LEU B C 1
ATOM 11151 O O . LEU B 1 360 ? 19.594 -3.029 -10.188 1 91.44 360 LEU B O 1
ATOM 11155 N N . SER B 1 361 ? 17.641 -3.104 -9.062 1 95.38 361 SER B N 1
ATOM 11156 C CA . SER B 1 361 ? 17 -3.689 -10.227 1 95.38 361 SER B CA 1
ATOM 11157 C C . SER B 1 361 ? 15.594 -3.113 -10.422 1 95.38 361 SER B C 1
ATOM 11159 O O . SER B 1 361 ? 14.867 -2.887 -9.453 1 95.38 361 SER B O 1
ATOM 11161 N N . LEU B 1 362 ? 15.266 -2.791 -11.672 1 93.25 362 LEU B N 1
ATOM 11162 C CA . LEU B 1 362 ? 13.945 -2.385 -12.133 1 93.25 362 LEU B CA 1
ATOM 11163 C C . LEU B 1 362 ? 13.422 -3.342 -13.195 1 93.25 362 LEU B C 1
ATOM 11165 O O . LEU B 1 362 ? 14.18 -3.799 -14.055 1 93.25 362 LEU B O 1
ATOM 11169 N N . GLY B 1 363 ? 12.086 -3.631 -13.039 1 95.06 363 GLY B N 1
ATOM 11170 C CA . GLY B 1 363 ? 11.508 -4.551 -14.016 1 95.06 363 GLY B CA 1
ATOM 11171 C C . GLY B 1 363 ? 10.102 -4.176 -14.422 1 95.06 363 GLY B C 1
ATOM 11172 O O . GLY B 1 363 ? 9.328 -3.645 -13.617 1 95.06 363 GLY B O 1
ATOM 11173 N N . ALA B 1 364 ? 9.766 -4.465 -15.727 1 95 364 ALA B N 1
ATOM 11174 C CA . ALA B 1 364 ? 8.422 -4.328 -16.281 1 95 364 ALA B CA 1
ATOM 11175 C C . ALA B 1 364 ? 8.047 -5.547 -17.125 1 95 364 ALA B C 1
ATOM 11177 O O . ALA B 1 364 ? 8.875 -6.047 -17.891 1 95 364 ALA B O 1
ATOM 11178 N N . LEU B 1 365 ? 6.844 -6.02 -16.859 1 96.38 365 LEU B N 1
ATOM 11179 C CA . LEU B 1 365 ? 6.34 -7.195 -17.562 1 96.38 365 LEU B CA 1
ATOM 11180 C C . LEU B 1 365 ? 4.902 -6.98 -18.031 1 96.38 365 LEU B C 1
ATOM 11182 O O . LEU B 1 365 ? 4.074 -6.457 -17.266 1 96.38 365 LEU B O 1
ATOM 11186 N N . THR B 1 366 ? 4.625 -7.262 -19.312 1 96.69 366 THR B N 1
ATOM 11187 C CA . THR B 1 366 ? 3.275 -7.223 -19.859 1 96.69 366 THR B CA 1
ATOM 11188 C C . THR B 1 366 ? 2.949 -8.531 -20.578 1 96.69 366 THR B C 1
ATOM 11190 O O . THR B 1 366 ? 3.768 -9.047 -21.344 1 96.69 366 THR B O 1
ATOM 11193 N N . GLU B 1 367 ? 1.803 -9.031 -20.266 1 96.56 367 GLU B N 1
ATOM 11194 C CA . GLU B 1 367 ? 1.326 -10.258 -20.906 1 96.56 367 GLU B CA 1
ATOM 11195 C C . GLU B 1 367 ? -0.131 -10.125 -21.344 1 96.56 367 GLU B C 1
ATOM 11197 O O . GLU B 1 367 ? -0.999 -9.805 -20.531 1 96.56 367 GLU B O 1
ATOM 11202 N N . ASP B 1 368 ? -0.334 -10.438 -22.609 1 96.62 368 ASP B N 1
ATOM 11203 C CA . ASP B 1 368 ? -1.68 -10.367 -23.172 1 96.62 368 ASP B CA 1
ATOM 11204 C C . ASP B 1 368 ? -2.365 -11.727 -23.125 1 96.62 368 ASP B C 1
ATOM 11206 O O . ASP B 1 368 ? -1.697 -12.766 -23.062 1 96.62 368 ASP B O 1
ATOM 11210 N N . GLY B 1 369 ? -3.74 -11.75 -23.078 1 96.81 369 GLY B N 1
ATOM 11211 C CA . GLY B 1 369 ? -4.504 -12.992 -23.078 1 96.81 369 GLY B CA 1
ATOM 11212 C C . GLY B 1 369 ? -4.742 -13.547 -24.469 1 96.81 369 GLY B C 1
ATOM 11213 O O . GLY B 1 369 ? -4.406 -12.906 -25.469 1 96.81 369 GLY B O 1
ATOM 11214 N N . TYR B 1 370 ? -5.363 -14.695 -24.578 1 96.75 370 TYR B N 1
ATOM 11215 C CA . TYR B 1 370 ? -5.539 -15.422 -25.828 1 96.75 370 TYR B CA 1
ATOM 11216 C C . TYR B 1 370 ? -6.715 -14.859 -26.625 1 96.75 370 TYR B C 1
ATOM 11218 O O . TYR B 1 370 ? -6.82 -15.086 -27.828 1 96.75 370 TYR B O 1
ATOM 11226 N N . TYR B 1 371 ? -7.617 -14.203 -25.969 1 97.88 371 TYR B N 1
ATOM 11227 C CA . TYR B 1 371 ? -8.891 -13.859 -26.594 1 97.88 371 TYR B CA 1
ATOM 11228 C C . TYR B 1 371 ? -8.695 -12.805 -27.688 1 97.88 371 TYR B C 1
ATOM 11230 O O . TYR B 1 371 ? -7.812 -11.953 -27.578 1 97.88 371 TYR B O 1
ATOM 11238 N N . GLN B 1 372 ? -9.57 -12.93 -28.719 1 95.56 372 GLN B N 1
ATOM 11239 C CA . GLN B 1 372 ? -9.695 -11.789 -29.625 1 95.56 372 GLN B CA 1
ATOM 11240 C C . GLN B 1 372 ? -10.219 -10.555 -28.906 1 95.56 372 GLN B C 1
ATOM 11242 O O . GLN B 1 372 ? -11.18 -10.648 -28.125 1 95.56 372 GLN B O 1
ATOM 11247 N N . ASN B 1 373 ? -9.602 -9.414 -29.094 1 93.62 373 ASN B N 1
ATOM 11248 C CA . ASN B 1 373 ? -9.961 -8.211 -28.344 1 93.62 373 ASN B CA 1
ATOM 11249 C C . ASN B 1 373 ? -10.008 -8.469 -26.844 1 93.62 373 ASN B C 1
ATOM 11251 O O . ASN B 1 373 ? -11 -8.156 -26.188 1 93.62 373 ASN B O 1
ATOM 11255 N N . SER B 1 374 ? -9.016 -9 -26.422 1 95.88 374 SER B N 1
ATOM 11256 C CA . SER B 1 374 ? -8.938 -9.586 -25.078 1 95.88 374 SER B CA 1
ATOM 11257 C C . SER B 1 374 ? -9.023 -8.508 -24 1 95.88 374 SER B C 1
ATOM 11259 O O . SER B 1 374 ? -8.328 -7.492 -24.078 1 95.88 374 SER B O 1
ATOM 11261 N N . ALA B 1 375 ? -9.875 -8.734 -23.031 1 97.12 375 ALA B N 1
ATOM 11262 C CA . ALA B 1 375 ? -9.891 -7.922 -21.812 1 97.12 375 ALA B CA 1
ATOM 11263 C C . ALA B 1 375 ? -8.844 -8.414 -20.812 1 97.12 375 ALA B C 1
ATOM 11265 O O . ALA B 1 375 ? -8.5 -7.699 -19.859 1 97.12 375 ALA B O 1
ATOM 11266 N N . THR B 1 376 ? -8.375 -9.625 -21.016 1 97.62 376 THR B N 1
ATOM 11267 C CA . THR B 1 376 ? -7.398 -10.219 -20.109 1 97.62 376 THR B CA 1
ATOM 11268 C C . THR B 1 376 ? -5.996 -9.688 -20.406 1 97.62 376 THR B C 1
ATOM 11270 O O . THR B 1 376 ? -5.512 -9.805 -21.531 1 97.62 376 THR B O 1
ATOM 11273 N N . ARG B 1 377 ? -5.414 -9.156 -19.453 1 97 377 ARG B N 1
ATOM 11274 C CA . ARG B 1 377 ? -4.059 -8.633 -19.547 1 97 377 ARG B CA 1
ATOM 11275 C C . ARG B 1 377 ? -3.408 -8.547 -18.172 1 97 377 ARG B C 1
ATOM 11277 O O . ARG B 1 377 ? -4.07 -8.219 -17.188 1 97 377 ARG B O 1
ATOM 11284 N N . TYR B 1 378 ? -2.115 -8.82 -18.125 1 96.69 378 TYR B N 1
ATOM 11285 C CA . TYR B 1 378 ? -1.348 -8.711 -16.891 1 96.69 378 TYR B CA 1
ATOM 11286 C C . TYR B 1 378 ? -0.167 -7.762 -17.078 1 96.69 378 TYR B C 1
ATOM 11288 O O . TYR B 1 378 ? 0.639 -7.93 -17.984 1 96.69 378 TYR B O 1
ATOM 11296 N N . ASN B 1 379 ? -0.032 -6.805 -16.203 1 96.44 379 ASN B N 1
ATOM 11297 C CA . ASN B 1 379 ? 1.126 -5.922 -16.109 1 96.44 379 ASN B CA 1
ATOM 11298 C C . ASN B 1 379 ? 1.762 -5.977 -14.727 1 96.44 379 ASN B C 1
ATOM 11300 O O . ASN B 1 379 ? 1.058 -6.078 -13.719 1 96.44 379 ASN B O 1
ATOM 11304 N N . GLN B 1 380 ? 3.027 -5.965 -14.719 1 96.69 380 GLN B N 1
ATOM 11305 C CA . GLN B 1 380 ? 3.764 -5.957 -13.461 1 96.69 380 GLN B CA 1
ATOM 11306 C C . GLN B 1 380 ? 4.914 -4.953 -13.5 1 96.69 380 GLN B C 1
ATOM 11308 O O . GLN B 1 380 ? 5.609 -4.84 -14.516 1 96.69 380 GLN B O 1
ATOM 11313 N N . TYR B 1 381 ? 5.113 -4.207 -12.516 1 94.94 381 TYR B N 1
ATOM 11314 C CA . TYR B 1 381 ? 6.242 -3.312 -12.297 1 94.94 381 TYR B CA 1
ATOM 11315 C C . TYR B 1 381 ? 6.898 -3.588 -10.945 1 94.94 381 TYR B C 1
ATOM 11317 O O . TYR B 1 381 ? 6.211 -3.742 -9.93 1 94.94 381 TYR B O 1
ATOM 11325 N N . ASN B 1 382 ? 8.133 -3.752 -10.93 1 94.88 382 ASN B N 1
ATOM 11326 C CA . ASN B 1 382 ? 8.805 -4.066 -9.672 1 94.88 382 ASN B CA 1
ATOM 11327 C C . ASN B 1 382 ? 10.172 -3.398 -9.578 1 94.88 382 ASN B C 1
ATOM 11329 O O . ASN B 1 382 ? 10.781 -3.074 -10.602 1 94.88 382 ASN B O 1
ATOM 11333 N N . PHE B 1 383 ? 10.672 -3.219 -8.414 1 94.06 383 PHE B N 1
ATOM 11334 C CA . PHE B 1 383 ? 12.031 -2.771 -8.125 1 94.06 383 PHE B CA 1
ATOM 11335 C C . PHE B 1 383 ? 12.609 -3.529 -6.934 1 94.06 383 PHE B C 1
ATOM 11337 O O . PHE B 1 383 ? 11.859 -4.086 -6.125 1 94.06 383 PHE B O 1
ATOM 11344 N N . ARG B 1 384 ? 13.883 -3.621 -6.848 1 95.44 384 ARG B N 1
ATOM 11345 C CA . ARG B 1 384 ? 14.609 -4.207 -5.73 1 95.44 384 ARG B CA 1
ATOM 11346 C C . ARG B 1 384 ? 15.906 -3.449 -5.465 1 95.44 384 ARG B C 1
ATOM 11348 O O . ARG B 1 384 ? 16.609 -3.072 -6.402 1 95.44 384 ARG B O 1
ATOM 11355 N N . SER B 1 385 ? 16.188 -3.174 -4.254 1 93.19 385 SER B N 1
ATOM 11356 C CA . SER B 1 385 ? 17.422 -2.557 -3.777 1 93.19 385 SER B CA 1
ATOM 11357 C C . SER B 1 385 ? 18.047 -3.367 -2.645 1 93.19 385 SER B C 1
ATOM 11359 O O . SER B 1 385 ? 17.453 -3.484 -1.564 1 93.19 385 SER B O 1
ATOM 11361 N N . ASN B 1 386 ? 19.109 -3.992 -2.947 1 94.19 386 ASN B N 1
ATOM 11362 C CA . ASN B 1 386 ? 19.891 -4.715 -1.955 1 94.19 386 ASN B CA 1
ATOM 11363 C C . ASN B 1 386 ? 21.203 -3.996 -1.646 1 94.19 386 ASN B C 1
ATOM 11365 O O . ASN B 1 386 ? 22.062 -3.852 -2.521 1 94.19 386 ASN B O 1
ATOM 11369 N N . ILE B 1 387 ? 21.406 -3.701 -0.395 1 89.81 387 ILE B N 1
ATOM 11370 C CA . ILE B 1 387 ? 22.578 -2.938 0.002 1 89.81 387 ILE B CA 1
ATOM 11371 C C . ILE B 1 387 ? 23.266 -3.623 1.181 1 89.81 387 ILE B C 1
ATOM 11373 O O . ILE B 1 387 ? 22.609 -3.971 2.17 1 89.81 387 ILE B O 1
ATOM 11377 N N . ASP B 1 388 ? 24.562 -3.818 1.063 1 89.81 388 ASP B N 1
ATOM 11378 C CA . ASP B 1 388 ? 25.422 -4.324 2.131 1 89.81 388 ASP B CA 1
ATOM 11379 C C . ASP B 1 388 ? 26.453 -3.279 2.553 1 89.81 388 ASP B C 1
ATOM 11381 O O . ASP B 1 388 ? 27.234 -2.797 1.727 1 89.81 388 ASP B O 1
ATOM 11385 N N . GLY B 1 389 ? 26.438 -3.035 3.842 1 83.56 389 GLY B N 1
ATOM 11386 C CA . GLY B 1 389 ? 27.391 -2.057 4.352 1 83.56 389 GLY B CA 1
ATOM 11387 C C . GLY B 1 389 ? 28.188 -2.562 5.539 1 83.56 389 GLY B C 1
ATOM 11388 O O . GLY B 1 389 ? 27.609 -3.029 6.523 1 83.56 389 GLY B O 1
ATOM 11389 N N . GLN B 1 390 ? 29.469 -2.498 5.367 1 82.56 390 GLN B N 1
ATOM 11390 C CA . GLN B 1 390 ? 30.359 -2.783 6.488 1 82.56 390 GLN B CA 1
ATOM 11391 C C . GLN B 1 390 ? 30.656 -1.518 7.289 1 82.56 390 GLN B C 1
ATOM 11393 O O . GLN B 1 390 ? 31.516 -0.723 6.906 1 82.56 390 GLN B O 1
ATOM 11398 N N . VAL B 1 391 ? 30.062 -1.483 8.398 1 75 391 VAL B N 1
ATOM 11399 C CA . VAL B 1 391 ? 30.219 -0.3 9.242 1 75 391 VAL B CA 1
ATOM 11400 C C . VAL B 1 391 ? 31.641 -0.261 9.805 1 75 391 VAL B C 1
ATOM 11402 O O . VAL B 1 391 ? 32.281 0.797 9.844 1 75 391 VAL B O 1
ATOM 11405 N N . ASN B 1 392 ? 32.156 -1.39 10.305 1 75.75 392 ASN B N 1
ATOM 11406 C CA . ASN B 1 392 ? 33.5 -1.638 10.758 1 75.75 392 ASN B CA 1
ATOM 11407 C C . ASN B 1 392 ? 33.875 -3.123 10.703 1 75.75 392 ASN B C 1
ATOM 11409 O O . ASN B 1 392 ? 33.188 -3.898 10.031 1 75.75 392 ASN B O 1
ATOM 11413 N N . GLU B 1 393 ? 34.906 -3.469 11.273 1 75.56 393 GLU B N 1
ATOM 11414 C CA . GLU B 1 393 ? 35.375 -4.852 11.18 1 75.56 393 GLU B CA 1
ATOM 11415 C C . GLU B 1 393 ? 34.438 -5.797 11.922 1 75.56 393 GLU B C 1
ATOM 11417 O O . GLU B 1 393 ? 34.438 -7.008 11.688 1 75.56 393 GLU B O 1
ATOM 11422 N N . HIS B 1 394 ? 33.5 -5.25 12.758 1 81.69 394 HIS B N 1
ATOM 11423 C CA . HIS B 1 394 ? 32.688 -6.113 13.625 1 81.69 394 HIS B CA 1
ATOM 11424 C C . HIS B 1 394 ? 31.219 -6.039 13.258 1 81.69 394 HIS B C 1
ATOM 11426 O O . HIS B 1 394 ? 30.422 -6.895 13.672 1 81.69 394 HIS B O 1
ATOM 11432 N N . ILE B 1 395 ? 30.828 -5 12.508 1 84.12 395 ILE B N 1
ATOM 11433 C CA . ILE B 1 395 ? 29.391 -4.812 12.266 1 84.12 395 ILE B CA 1
ATOM 11434 C C . ILE B 1 395 ? 29.125 -4.738 10.758 1 84.12 395 ILE B C 1
ATOM 11436 O O . ILE B 1 395 ? 29.703 -3.896 10.062 1 84.12 395 ILE B O 1
ATOM 11440 N N . ASN B 1 396 ? 28.328 -5.586 10.32 1 87.5 396 ASN B N 1
ATOM 11441 C CA . ASN B 1 396 ? 27.828 -5.574 8.953 1 87.5 396 ASN B CA 1
ATOM 11442 C C . ASN B 1 396 ? 26.312 -5.387 8.914 1 87.5 396 ASN B C 1
ATOM 11444 O O . ASN B 1 396 ? 25.578 -6.066 9.633 1 87.5 396 ASN B O 1
ATOM 11448 N N . LEU B 1 397 ? 25.859 -4.441 8.078 1 88.25 397 LEU B N 1
ATOM 11449 C CA . LEU B 1 397 ? 24.422 -4.168 7.941 1 88.25 397 LEU B CA 1
ATOM 11450 C C . LEU B 1 397 ? 23.953 -4.465 6.523 1 88.25 397 LEU B C 1
ATOM 11452 O O . LEU B 1 397 ? 24.656 -4.172 5.555 1 88.25 397 LEU B O 1
ATOM 11456 N N . GLN B 1 398 ? 22.812 -5.09 6.441 1 92.31 398 GLN B N 1
ATOM 11457 C CA . GLN B 1 398 ? 22.125 -5.309 5.176 1 92.31 398 GLN B CA 1
ATOM 11458 C C . GLN B 1 398 ? 20.734 -4.672 5.188 1 92.31 398 GLN B C 1
ATOM 11460 O O . GLN B 1 398 ? 19.969 -4.852 6.137 1 92.31 398 GLN B O 1
ATOM 11465 N N . PHE B 1 399 ? 20.484 -3.885 4.203 1 91.12 399 PHE B N 1
ATOM 11466 C CA . PHE B 1 399 ? 19.156 -3.301 4.039 1 91.12 399 PHE B CA 1
ATOM 11467 C C . PHE B 1 399 ? 18.594 -3.6 2.654 1 91.12 399 PHE B C 1
ATOM 11469 O O . PHE B 1 399 ? 19.047 -3.039 1.659 1 91.12 399 PHE B O 1
ATOM 11476 N N . ASP B 1 400 ? 17.578 -4.402 2.57 1 94.44 400 ASP B N 1
ATOM 11477 C CA . ASP B 1 400 ? 16.938 -4.801 1.319 1 94.44 400 ASP B CA 1
ATOM 11478 C C . ASP B 1 400 ? 15.5 -4.293 1.247 1 94.44 400 ASP B C 1
ATOM 11480 O O . ASP B 1 400 ? 14.727 -4.457 2.195 1 94.44 400 ASP B O 1
ATOM 11484 N N . VAL B 1 401 ? 15.164 -3.645 0.137 1 93.06 401 VAL B N 1
ATOM 11485 C CA . VAL B 1 401 ? 13.797 -3.193 -0.113 1 93.06 401 VAL B CA 1
ATOM 11486 C C . VAL B 1 401 ? 13.352 -3.633 -1.507 1 93.06 401 VAL B C 1
ATOM 11488 O O . VAL B 1 401 ? 14.102 -3.48 -2.479 1 93.06 401 VAL B O 1
ATOM 11491 N N . SER B 1 402 ? 12.164 -4.176 -1.565 1 94.75 402 SER B N 1
ATOM 11492 C CA . SER B 1 402 ? 11.586 -4.52 -2.859 1 94.75 402 SER B CA 1
ATOM 11493 C C . SER B 1 402 ? 10.109 -4.145 -2.922 1 94.75 402 SER B C 1
ATOM 11495 O O . SER B 1 402 ? 9.398 -4.25 -1.924 1 94.75 402 SER B O 1
ATOM 11497 N N . GLY B 1 403 ? 9.719 -3.682 -4.035 1 94.06 403 GLY B N 1
ATOM 11498 C CA . GLY B 1 403 ? 8.328 -3.35 -4.324 1 94.06 403 GLY B CA 1
ATOM 11499 C C . GLY B 1 403 ? 7.824 -3.957 -5.617 1 94.06 403 GLY B C 1
ATOM 11500 O O . GLY B 1 403 ? 8.594 -4.152 -6.559 1 94.06 403 GLY B O 1
ATOM 11501 N N . ARG B 1 404 ? 6.52 -4.211 -5.629 1 95.94 404 ARG B N 1
ATOM 11502 C CA . ARG B 1 404 ? 5.902 -4.793 -6.816 1 95.94 404 ARG B CA 1
ATOM 11503 C C . ARG B 1 404 ? 4.445 -4.359 -6.945 1 95.94 404 ARG B C 1
ATOM 11505 O O . ARG B 1 404 ? 3.709 -4.336 -5.957 1 95.94 404 ARG B O 1
ATOM 11512 N N . PHE B 1 405 ? 4.078 -3.922 -8.086 1 95.69 405 PHE B N 1
ATOM 11513 C CA . PHE B 1 405 ? 2.703 -3.615 -8.461 1 95.69 405 PHE B CA 1
ATOM 11514 C C . PHE B 1 405 ? 2.197 -4.59 -9.516 1 95.69 405 PHE B C 1
ATOM 11516 O O . PHE B 1 405 ? 2.783 -4.703 -10.594 1 95.69 405 PHE B O 1
ATOM 11523 N N . GLU B 1 406 ? 1.129 -5.324 -9.18 1 97.25 406 GLU B N 1
ATOM 11524 C CA . GLU B 1 406 ? 0.468 -6.23 -10.117 1 97.25 406 GLU B CA 1
ATOM 11525 C C . GLU B 1 406 ? -0.856 -5.652 -10.602 1 97.25 406 GLU B C 1
ATOM 11527 O O . GLU B 1 406 ? -1.795 -5.488 -9.82 1 97.25 406 GLU B O 1
ATOM 11532 N N . ASP B 1 407 ? -0.885 -5.34 -11.844 1 96.62 407 ASP B N 1
ATOM 11533 C CA . ASP B 1 407 ? -2.094 -4.863 -12.508 1 96.62 407 ASP B CA 1
ATOM 11534 C C . ASP B 1 407 ? -2.762 -5.984 -13.305 1 96.62 407 ASP B C 1
ATOM 11536 O O . ASP B 1 407 ? -2.389 -6.25 -14.445 1 96.62 407 ASP B O 1
ATOM 11540 N N . ARG B 1 408 ? -3.771 -6.629 -12.703 1 97.44 408 ARG B N 1
ATOM 11541 C CA . ARG B 1 408 ? -4.504 -7.723 -13.336 1 97.44 408 ARG B CA 1
ATOM 11542 C C . ARG B 1 408 ? -5.828 -7.234 -13.914 1 97.44 408 ARG B C 1
ATOM 11544 O O . ARG B 1 408 ? -6.629 -6.617 -13.211 1 97.44 408 ARG B O 1
ATOM 11551 N N . ASN B 1 409 ? -6.031 -7.516 -15.18 1 97.69 409 ASN B N 1
ATOM 11552 C CA . ASN B 1 409 ? -7.262 -7.129 -15.867 1 97.69 409 ASN B CA 1
ATOM 11553 C C . ASN B 1 409 ? -7.965 -8.336 -16.469 1 97.69 409 ASN B C 1
ATOM 11555 O O . ASN B 1 409 ? -7.32 -9.188 -17.094 1 97.69 409 ASN B O 1
ATOM 11559 N N . PHE B 1 410 ? -9.273 -8.414 -16.297 1 97.94 410 PHE B N 1
ATOM 11560 C CA . PHE B 1 410 ? -10.078 -9.523 -16.781 1 97.94 410 PHE B CA 1
ATOM 11561 C C . PHE B 1 410 ? -11.453 -9.047 -17.234 1 97.94 410 PHE B C 1
ATOM 11563 O O . PHE B 1 410 ? -11.883 -7.953 -16.875 1 97.94 410 PHE B O 1
ATOM 11570 N N . PRO B 1 411 ? -12.102 -9.883 -18.125 1 97.19 411 PRO B N 1
ATOM 11571 C CA . PRO B 1 411 ? -13.539 -9.68 -18.266 1 97.19 411 PRO B CA 1
ATOM 11572 C C . PRO B 1 411 ? -14.312 -10.023 -17 1 97.19 411 PRO B C 1
ATOM 11574 O O . PRO B 1 411 ? -13.742 -10.578 -16.047 1 97.19 411 PRO B O 1
ATOM 11577 N N . THR B 1 412 ? -15.57 -9.664 -16.984 1 96.25 412 THR B N 1
ATOM 11578 C CA . THR B 1 412 ? -16.375 -9.953 -15.797 1 96.25 412 THR B CA 1
ATOM 11579 C C . THR B 1 412 ? -16.766 -11.422 -15.75 1 96.25 412 THR B C 1
ATOM 11581 O O . THR B 1 412 ? -17.125 -11.945 -14.695 1 96.25 412 THR B O 1
ATOM 11584 N N . GLN B 1 413 ? -16.703 -12.047 -16.891 1 95 413 GLN B N 1
ATOM 11585 C CA . GLN B 1 413 ? -16.922 -13.484 -16.922 1 95 413 GLN B CA 1
ATOM 11586 C C . GLN B 1 413 ? -15.609 -14.25 -16.734 1 95 413 GLN B C 1
ATOM 11588 O O . GLN B 1 413 ? -14.656 -14.047 -17.5 1 95 413 GLN B O 1
ATOM 11593 N N . PRO B 1 414 ? -15.586 -15.18 -15.781 1 94.88 414 PRO B N 1
ATOM 11594 C CA . PRO B 1 414 ? -14.328 -15.875 -15.531 1 94.88 414 PRO B CA 1
ATOM 11595 C C . PRO B 1 414 ? -13.914 -16.781 -16.688 1 94.88 414 PRO B C 1
ATOM 11597 O O . PRO B 1 414 ? -14.758 -17.188 -17.484 1 94.88 414 PRO B O 1
ATOM 11600 N N . ALA B 1 415 ? -12.617 -17.109 -16.734 1 95.94 415 ALA B N 1
ATOM 11601 C CA . ALA B 1 415 ? -12.086 -17.969 -17.781 1 95.94 415 ALA B CA 1
ATOM 11602 C C . ALA B 1 415 ? -12.805 -19.312 -17.797 1 95.94 415 ALA B C 1
ATOM 11604 O O . ALA B 1 415 ? -13.086 -19.859 -18.859 1 95.94 415 ALA B O 1
ATOM 11605 N N . GLY B 1 416 ? -13.062 -19.844 -16.594 1 95.12 416 GLY B N 1
ATOM 11606 C CA . GLY B 1 416 ? -13.773 -21.109 -16.531 1 95.12 416 GLY B CA 1
ATOM 11607 C C . GLY B 1 416 ? -15.094 -21.094 -17.281 1 95.12 416 GLY B C 1
ATOM 11608 O O . GLY B 1 416 ? -15.43 -22.031 -18 1 95.12 416 GLY B O 1
ATOM 11609 N N . ALA B 1 417 ? -15.836 -20.047 -17.188 1 95.5 417 ALA B N 1
ATOM 11610 C CA . ALA B 1 417 ? -17.125 -19.922 -17.859 1 95.5 417 ALA B CA 1
ATOM 11611 C C . ALA B 1 417 ? -16.953 -19.766 -19.359 1 95.5 417 ALA B C 1
ATOM 11613 O O . ALA B 1 417 ? -17.688 -20.359 -20.141 1 95.5 417 ALA B O 1
ATOM 11614 N N . THR B 1 418 ? -16.031 -18.969 -19.766 1 96.38 418 THR B N 1
ATOM 11615 C CA . THR B 1 418 ? -15.789 -18.734 -21.188 1 96.38 418 THR B CA 1
ATOM 11616 C C . THR B 1 418 ? -15.312 -20.016 -21.875 1 96.38 418 THR B C 1
ATOM 11618 O O . THR B 1 418 ? -15.797 -20.359 -22.953 1 96.38 418 THR B O 1
ATOM 11621 N N . PHE B 1 419 ? -14.43 -20.688 -21.344 1 97.06 419 PHE B N 1
ATOM 11622 C CA . PHE B 1 419 ? -13.906 -21.906 -21.953 1 97.06 419 PHE B CA 1
ATOM 11623 C C . PHE B 1 419 ? -14.922 -23.031 -21.875 1 97.06 419 PHE B C 1
ATOM 11625 O O . PHE B 1 419 ? -14.945 -23.922 -22.734 1 97.06 419 PHE B O 1
ATOM 11632 N N . ARG B 1 420 ? -15.734 -23.031 -20.844 1 97.25 420 ARG B N 1
ATOM 11633 C CA . ARG B 1 420 ? -16.844 -23.969 -20.828 1 97.25 420 ARG B CA 1
ATOM 11634 C C . ARG B 1 420 ? -17.734 -23.812 -22.062 1 97.25 420 ARG B C 1
ATOM 11636 O O . ARG B 1 420 ? -18.141 -24.797 -22.672 1 97.25 420 ARG B O 1
ATOM 11643 N N . MET B 1 421 ? -17.969 -22.594 -22.391 1 97.69 421 MET B N 1
ATOM 11644 C CA . MET B 1 421 ? -18.797 -22.328 -23.562 1 97.69 421 MET B CA 1
ATOM 11645 C C . MET B 1 421 ? -18.062 -22.703 -24.844 1 97.69 421 MET B C 1
ATOM 11647 O O . MET B 1 421 ? -18.688 -23.109 -25.828 1 97.69 421 MET B O 1
ATOM 11651 N N . LEU B 1 422 ? -16.812 -22.562 -24.875 1 97.69 422 LEU B N 1
ATOM 11652 C CA . LEU B 1 422 ? -16.062 -23 -26.031 1 97.69 422 LEU B CA 1
ATOM 11653 C C . LEU B 1 422 ? -16.172 -24.516 -26.219 1 97.69 422 LEU B C 1
ATOM 11655 O O . LEU B 1 422 ? -16.344 -25 -27.328 1 97.69 422 LEU B O 1
ATOM 11659 N N . MET B 1 423 ? -16.062 -25.203 -25.141 1 97.38 423 MET B N 1
ATOM 11660 C CA . MET B 1 423 ? -16.188 -26.656 -25.156 1 97.38 423 MET B CA 1
ATOM 11661 C C . MET B 1 423 ? -17.594 -27.062 -25.578 1 97.38 423 MET B C 1
ATOM 11663 O O . MET B 1 423 ? -17.766 -28.062 -26.281 1 97.38 423 MET B O 1
ATOM 11667 N N . ARG B 1 424 ? -18.562 -26.281 -25.188 1 97.69 424 ARG B N 1
ATOM 11668 C CA . ARG B 1 424 ? -19.953 -26.609 -25.438 1 97.69 424 ARG B CA 1
ATOM 11669 C C . ARG B 1 424 ? -20.438 -26.031 -26.75 1 97.69 424 ARG B C 1
ATOM 11671 O O . ARG B 1 424 ? -21.531 -26.344 -27.234 1 97.69 424 ARG B O 1
ATOM 11678 N N . GLY B 1 425 ? -19.609 -25.219 -27.359 1 97.19 425 GLY B N 1
ATOM 11679 C CA . GLY B 1 425 ? -20.031 -24.531 -28.578 1 97.19 425 GLY B CA 1
ATOM 11680 C C . GLY B 1 425 ? -20.594 -25.469 -29.625 1 97.19 425 GLY B C 1
ATOM 11681 O O . GLY B 1 425 ? -19.922 -26.422 -30.047 1 97.19 425 GLY B O 1
ATOM 11682 N N . LYS B 1 426 ? -21.781 -25.188 -30.016 1 97.12 426 LYS B N 1
ATOM 11683 C CA . LYS B 1 426 ? -22.422 -25.984 -31.062 1 97.12 426 LYS B CA 1
ATOM 11684 C C . LYS B 1 426 ? -21.953 -25.547 -32.438 1 97.12 426 LYS B C 1
ATOM 11686 O O . LYS B 1 426 ? -22.172 -24.406 -32.875 1 97.12 426 LYS B O 1
ATOM 11691 N N . PRO B 1 427 ? -21.375 -26.469 -33.219 1 97.88 427 PRO B N 1
ATOM 11692 C CA . PRO B 1 427 ? -20.656 -26.078 -34.438 1 97.88 427 PRO B CA 1
ATOM 11693 C C . PRO B 1 427 ? -21.609 -25.609 -35.562 1 97.88 427 PRO B C 1
ATOM 11695 O O . PRO B 1 427 ? -21.188 -24.969 -36.5 1 97.88 427 PRO B O 1
ATOM 11698 N N . HIS B 1 428 ? -22.922 -25.906 -35.406 1 96.88 428 HIS B N 1
ATOM 11699 C CA . HIS B 1 428 ? -23.859 -25.5 -36.438 1 96.88 428 HIS B CA 1
ATOM 11700 C C . HIS B 1 428 ? -24.406 -24.094 -36.188 1 96.88 428 HIS B C 1
ATOM 11702 O O . HIS B 1 428 ? -25.125 -23.531 -37 1 96.88 428 HIS B O 1
ATOM 11708 N N . LEU B 1 429 ? -24.031 -23.5 -35.031 1 96 429 LEU B N 1
ATOM 11709 C CA . LEU B 1 429 ? -24.391 -22.125 -34.719 1 96 429 LEU B CA 1
ATOM 11710 C C . LEU B 1 429 ? -23.234 -21.188 -35.031 1 96 429 LEU B C 1
ATOM 11712 O O . LEU B 1 429 ? -22.078 -21.547 -34.875 1 96 429 LEU B O 1
ATOM 11716 N N . PRO B 1 430 ? -23.562 -19.938 -35.406 1 96.75 430 PRO B N 1
ATOM 11717 C CA . PRO B 1 430 ? -22.5 -19 -35.719 1 96.75 430 PRO B CA 1
ATOM 11718 C C . PRO B 1 430 ? -21.938 -18.297 -34.469 1 96.75 430 PRO B C 1
ATOM 11720 O O . PRO B 1 430 ? -22.688 -17.938 -33.562 1 96.75 430 PRO B O 1
ATOM 11723 N N . ALA B 1 431 ? -20.656 -18.125 -34.5 1 97.5 431 ALA B N 1
ATOM 11724 C CA . ALA B 1 431 ? -20.047 -17.234 -33.5 1 97.5 431 ALA B CA 1
ATOM 11725 C C . ALA B 1 431 ? -20.281 -15.773 -33.844 1 97.5 431 ALA B C 1
ATOM 11727 O O . ALA B 1 431 ? -20.562 -14.953 -32.969 1 97.5 431 ALA B O 1
ATOM 11728 N N . TYR B 1 432 ? -20.094 -15.539 -35.094 1 96.94 432 TYR B N 1
ATOM 11729 C CA . TYR B 1 432 ? -20.375 -14.242 -35.688 1 96.94 432 TYR B CA 1
ATOM 11730 C C . TYR B 1 432 ? -21.297 -14.406 -36.906 1 96.94 432 TYR B C 1
ATOM 11732 O O . TYR B 1 432 ? -21.172 -15.375 -37.656 1 96.94 432 TYR B O 1
ATOM 11740 N N . TRP B 1 433 ? -22.156 -13.438 -37 1 96.94 433 TRP B N 1
ATOM 11741 C CA . TRP B 1 433 ? -22.891 -13.344 -38.25 1 96.94 433 TRP B CA 1
ATOM 11742 C C . TRP B 1 433 ? -22 -12.797 -39.375 1 96.94 433 TRP B C 1
ATOM 11744 O O . TRP B 1 433 ? -20.984 -12.148 -39.094 1 96.94 433 TRP B O 1
ATOM 11754 N N . PRO B 1 434 ? -22.359 -13 -40.562 1 95.06 434 PRO B N 1
ATOM 11755 C CA . PRO B 1 434 ? -21.516 -12.578 -41.688 1 95.06 434 PRO B CA 1
ATOM 11756 C C . PRO B 1 434 ? -21.203 -11.078 -41.656 1 95.06 434 PRO B C 1
ATOM 11758 O O . PRO B 1 434 ? -20.188 -10.641 -42.188 1 95.06 434 PRO B O 1
ATOM 11761 N N . ASN B 1 435 ? -22.031 -10.227 -41 1 94.38 435 ASN B N 1
ATOM 11762 C CA . ASN B 1 435 ? -21.812 -8.781 -40.938 1 94.38 435 ASN B CA 1
ATOM 11763 C C . ASN B 1 435 ? -20.906 -8.398 -39.781 1 94.38 435 ASN B C 1
ATOM 11765 O O . ASN B 1 435 ? -20.672 -7.215 -39.531 1 94.38 435 ASN B O 1
ATOM 11769 N N . GLY B 1 436 ? -20.484 -9.375 -39.031 1 94.25 436 GLY B N 1
ATOM 11770 C CA . GLY B 1 436 ? -19.516 -9.109 -38 1 94.25 436 GLY B CA 1
ATOM 11771 C C . GLY B 1 436 ? -20.141 -9.031 -36.625 1 94.25 436 GLY B C 1
ATOM 11772 O O . GLY B 1 436 ? -19.438 -9.016 -35.594 1 94.25 436 GLY B O 1
ATOM 11773 N N . GLN B 1 437 ? -21.469 -8.984 -36.5 1 95.88 437 GLN B N 1
ATOM 11774 C CA . GLN B 1 437 ? -22.125 -8.953 -35.219 1 95.88 437 GLN B CA 1
ATOM 11775 C C . GLN B 1 437 ? -22.062 -10.32 -34.531 1 95.88 437 GLN B C 1
ATOM 11777 O O . GLN B 1 437 ? -22.078 -11.352 -35.188 1 95.88 437 GLN B O 1
ATOM 11782 N N . PRO B 1 438 ? -21.953 -10.32 -33.219 1 97.06 438 PRO B N 1
ATOM 11783 C CA . PRO B 1 438 ? -21.859 -11.609 -32.531 1 97.06 438 PRO B CA 1
ATOM 11784 C C . PRO B 1 438 ? -23.141 -12.438 -32.656 1 97.06 438 PRO B C 1
ATOM 11786 O O . PRO B 1 438 ? -24.25 -11.883 -32.656 1 97.06 438 PRO B O 1
ATOM 11789 N N . GLY B 1 439 ? -22.969 -13.719 -32.688 1 97.19 439 GLY B N 1
ATOM 11790 C CA . GLY B 1 439 ? -24.094 -14.633 -32.75 1 97.19 439 GLY B CA 1
ATOM 11791 C C . GLY B 1 439 ? -24.844 -14.742 -31.422 1 97.19 439 GLY B C 1
ATOM 11792 O O . GLY B 1 439 ? -24.578 -13.992 -30.484 1 97.19 439 GLY B O 1
ATOM 11793 N N . PRO B 1 440 ? -25.859 -15.562 -31.375 1 95 440 PRO B N 1
ATOM 11794 C CA . PRO B 1 440 ? -26.641 -15.734 -30.141 1 95 440 PRO B CA 1
ATOM 11795 C C . PRO B 1 440 ? -25.844 -16.422 -29.031 1 95 440 PRO B C 1
ATOM 11797 O O . PRO B 1 440 ? -24.734 -16.891 -29.266 1 95 440 PRO B O 1
ATOM 11800 N N . ASP B 1 441 ? -26.453 -16.391 -27.828 1 94.25 441 ASP B N 1
ATOM 11801 C CA . ASP B 1 441 ? -25.797 -17.078 -26.719 1 94.25 441 ASP B CA 1
ATOM 11802 C C . ASP B 1 441 ? -25.922 -18.594 -26.875 1 94.25 441 ASP B C 1
ATOM 11804 O O . ASP B 1 441 ? -26.891 -19.094 -27.469 1 94.25 441 ASP B O 1
ATOM 11808 N N . ILE B 1 442 ? -24.906 -19.172 -26.406 1 92.94 442 ILE B N 1
ATOM 11809 C CA . ILE B 1 442 ? -24.984 -20.625 -26.266 1 92.94 442 ILE B CA 1
ATOM 11810 C C . ILE B 1 442 ? -25.938 -20.984 -25.125 1 92.94 442 ILE B C 1
ATOM 11812 O O . ILE B 1 442 ? -26.781 -21.875 -25.266 1 92.94 442 ILE B O 1
ATOM 11816 N N . GLU B 1 443 ? -25.703 -20.234 -24 1 90.25 443 GLU B N 1
ATOM 11817 C CA . GLU B 1 443 ? -26.594 -20.344 -22.844 1 90.25 443 GLU B CA 1
ATOM 11818 C C . GLU B 1 443 ? -26.484 -19.125 -21.953 1 90.25 443 GLU B C 1
ATOM 11820 O O . GLU B 1 443 ? -25.375 -18.641 -21.672 1 90.25 443 GLU B O 1
ATOM 11825 N N . ASN B 1 444 ? -27.547 -18.688 -21.547 1 89.81 444 ASN B N 1
ATOM 11826 C CA . ASN B 1 444 ? -27.641 -17.672 -20.5 1 89.81 444 ASN B CA 1
ATOM 11827 C C . ASN B 1 444 ? -26.781 -16.453 -20.812 1 89.81 444 ASN B C 1
ATOM 11829 O O . ASN B 1 444 ? -26.031 -15.984 -19.969 1 89.81 444 ASN B O 1
ATOM 11833 N N . GLY B 1 445 ? -26.828 -16.078 -22.062 1 91.56 445 GLY B N 1
ATOM 11834 C CA . GLY B 1 445 ? -26.125 -14.867 -22.469 1 91.56 445 GLY B CA 1
ATOM 11835 C C . GLY B 1 445 ? -24.641 -15.094 -22.734 1 91.56 445 GLY B C 1
ATOM 11836 O O . GLY B 1 445 ? -23.891 -14.141 -22.969 1 91.56 445 GLY B O 1
ATOM 11837 N N . GLN B 1 446 ? -24.266 -16.375 -22.781 1 94.81 446 GLN B N 1
ATOM 11838 C CA . GLN B 1 446 ? -22.844 -16.656 -22.906 1 94.81 446 GLN B CA 1
ATOM 11839 C C . GLN B 1 446 ? -22.469 -16.938 -24.359 1 94.81 446 GLN B C 1
ATOM 11841 O O . GLN B 1 446 ? -22.953 -17.891 -24.969 1 94.81 446 GLN B O 1
ATOM 11846 N N . ASN B 1 447 ? -21.75 -16.109 -24.969 1 96.88 447 ASN B N 1
ATOM 11847 C CA . ASN B 1 447 ? -21.047 -16.266 -26.234 1 96.88 447 ASN B CA 1
ATOM 11848 C C . ASN B 1 447 ? -19.547 -15.961 -26.078 1 96.88 447 ASN B C 1
ATOM 11850 O O . ASN B 1 447 ? -19.172 -14.805 -25.906 1 96.88 447 ASN B O 1
ATOM 11854 N N . PRO B 1 448 ? -18.781 -16.969 -26.188 1 96.94 448 PRO B N 1
ATOM 11855 C CA . PRO B 1 448 ? -17.375 -16.828 -25.812 1 96.94 448 PRO B CA 1
ATOM 11856 C C . PRO B 1 448 ? -16.625 -15.789 -26.641 1 96.94 448 PRO B C 1
ATOM 11858 O O . PRO B 1 448 ? -15.594 -15.273 -26.219 1 96.94 448 PRO B O 1
ATOM 11861 N N . VAL B 1 449 ? -17.062 -15.398 -27.812 1 97.25 449 VAL B N 1
ATOM 11862 C CA . VAL B 1 449 ? -16.406 -14.383 -28.609 1 97.25 449 VAL B CA 1
ATOM 11863 C C . VAL B 1 449 ? -16.672 -13 -28.031 1 97.25 449 VAL B C 1
ATOM 11865 O O . VAL B 1 449 ? -16 -12.031 -28.391 1 97.25 449 VAL B O 1
ATOM 11868 N N . VAL B 1 450 ? -17.625 -12.898 -27.078 1 97.38 450 VAL B N 1
ATOM 11869 C CA . VAL B 1 450 ? -17.953 -11.633 -26.422 1 97.38 450 VAL B CA 1
ATOM 11870 C C . VAL B 1 450 ? -17.5 -11.672 -24.953 1 97.38 450 VAL B C 1
ATOM 11872 O O . VAL B 1 450 ? -16.953 -10.695 -24.438 1 97.38 450 VAL B O 1
ATOM 11875 N N . THR B 1 451 ? -17.703 -12.742 -24.297 1 96.5 451 THR B N 1
ATOM 11876 C CA . THR B 1 451 ? -17.5 -12.836 -22.844 1 96.5 451 THR B CA 1
ATOM 11877 C C . THR B 1 451 ? -16.016 -12.734 -22.516 1 96.5 451 THR B C 1
ATOM 11879 O O . THR B 1 451 ? -15.656 -12.469 -21.359 1 96.5 451 THR B O 1
ATOM 11882 N N . GLY B 1 452 ? -15.102 -12.953 -23.469 1 96.62 452 GLY B N 1
ATOM 11883 C CA . GLY B 1 452 ? -13.68 -12.789 -23.25 1 96.62 452 GLY B CA 1
ATOM 11884 C C . GLY B 1 452 ? -13.203 -11.367 -23.469 1 96.62 452 GLY B C 1
ATOM 11885 O O . GLY B 1 452 ? -12.016 -11.062 -23.281 1 96.62 452 GLY B O 1
ATOM 11886 N N . THR B 1 453 ? -14.07 -10.438 -23.812 1 97 453 THR B N 1
ATOM 11887 C CA . THR B 1 453 ? -13.727 -9.062 -24.156 1 97 453 THR B CA 1
ATOM 11888 C C . THR B 1 453 ? -14.219 -8.094 -23.094 1 97 453 THR B C 1
ATOM 11890 O O . THR B 1 453 ? -14.766 -8.508 -22.078 1 97 453 THR B O 1
ATOM 11893 N N . ASP B 1 454 ? -13.961 -6.871 -23.328 1 95.69 454 ASP B N 1
ATOM 11894 C CA . ASP B 1 454 ? -14.367 -5.855 -22.359 1 95.69 454 ASP B CA 1
ATOM 11895 C C . ASP B 1 454 ? -15.805 -5.406 -22.609 1 95.69 454 ASP B C 1
ATOM 11897 O O . ASP B 1 454 ? -16.266 -4.43 -22.016 1 95.69 454 ASP B O 1
ATOM 11901 N N . ALA B 1 455 ? -16.516 -6.102 -23.484 1 95.38 455 ALA B N 1
ATOM 11902 C CA . ALA B 1 455 ? -17.922 -5.793 -23.734 1 95.38 455 ALA B CA 1
ATOM 11903 C C . ALA B 1 455 ? -18.781 -6.062 -22.484 1 95.38 455 ALA B C 1
ATOM 11905 O O . ALA B 1 455 ? -19.859 -5.5 -22.344 1 95.38 455 ALA B O 1
ATOM 11906 N N . THR B 1 456 ? -18.281 -6.855 -21.641 1 95.69 456 THR B N 1
ATOM 11907 C CA . THR B 1 456 ? -19.047 -7.246 -20.453 1 95.69 456 THR B CA 1
ATOM 11908 C C . THR B 1 456 ? -18.703 -6.34 -19.266 1 95.69 456 THR B C 1
ATOM 11910 O O . THR B 1 456 ? -19.172 -6.559 -18.156 1 95.69 456 THR B O 1
ATOM 11913 N N . GLY B 1 457 ? -17.891 -5.359 -19.438 1 96.44 457 GLY B N 1
ATOM 11914 C CA . GLY B 1 457 ? -17.297 -4.582 -18.359 1 96.44 457 GLY B CA 1
ATOM 11915 C C . GLY B 1 457 ? -15.867 -4.965 -18.047 1 96.44 457 GLY B C 1
ATOM 11916 O O . GLY B 1 457 ? -15.094 -5.281 -18.969 1 96.44 457 GLY B O 1
ATOM 11917 N N . TYR B 1 458 ? -15.508 -4.781 -16.781 1 97.12 458 TYR B N 1
ATOM 11918 C CA . TYR B 1 458 ? -14.133 -5.137 -16.469 1 97.12 458 TYR B CA 1
ATOM 11919 C C . TYR B 1 458 ? -14.023 -5.641 -15.031 1 97.12 458 TYR B C 1
ATOM 11921 O O . TYR B 1 458 ? -14.891 -5.359 -14.195 1 97.12 458 TYR B O 1
ATOM 11929 N N . ASP B 1 459 ? -13.07 -6.477 -14.742 1 98 459 ASP B N 1
ATOM 11930 C CA . ASP B 1 459 ? -12.57 -6.926 -13.445 1 98 459 ASP B CA 1
ATOM 11931 C C . ASP B 1 459 ? -11.109 -6.52 -13.258 1 98 459 ASP B C 1
ATOM 11933 O O . ASP B 1 459 ? -10.203 -7.148 -13.812 1 98 459 ASP B O 1
ATOM 11937 N N . GLN B 1 460 ? -10.93 -5.461 -12.531 1 97.38 460 GLN B N 1
ATOM 11938 C CA . GLN B 1 460 ? -9.586 -4.957 -12.25 1 97.38 460 GLN B CA 1
ATOM 11939 C C . GLN B 1 460 ? -9.125 -5.367 -10.852 1 97.38 460 GLN B C 1
ATOM 11941 O O . GLN B 1 460 ? -9.766 -5.016 -9.859 1 97.38 460 GLN B O 1
ATOM 11946 N N . ASP B 1 461 ? -8.031 -6.133 -10.781 1 97.5 461 ASP B N 1
ATOM 11947 C CA . ASP B 1 461 ? -7.445 -6.613 -9.539 1 97.5 461 ASP B CA 1
ATOM 11948 C C . ASP B 1 461 ? -6.027 -6.082 -9.352 1 97.5 461 ASP B C 1
ATOM 11950 O O . ASP B 1 461 ? -5.066 -6.684 -9.836 1 97.5 461 ASP B O 1
ATOM 11954 N N . ASP B 1 462 ? -5.902 -5 -8.617 1 96.38 462 ASP B N 1
ATOM 11955 C CA . ASP B 1 462 ? -4.613 -4.375 -8.344 1 96.38 462 ASP B CA 1
ATOM 11956 C C . ASP B 1 462 ? -4.039 -4.855 -7.016 1 96.38 462 ASP B C 1
ATOM 11958 O O . ASP B 1 462 ? -4.719 -4.816 -5.988 1 96.38 462 ASP B O 1
ATOM 11962 N N . ARG B 1 463 ? -2.791 -5.297 -7.039 1 96.5 463 ARG B N 1
ATOM 11963 C CA . ARG B 1 463 ? -2.1 -5.73 -5.828 1 96.5 463 ARG B CA 1
ATOM 11964 C C . ARG B 1 463 ? -0.771 -5 -5.664 1 96.5 463 ARG B C 1
ATOM 11966 O O . ARG B 1 463 ? -0.043 -4.801 -6.637 1 96.5 463 ARG B O 1
ATOM 11973 N N . TYR B 1 464 ? -0.517 -4.566 -4.488 1 95.25 464 TYR B N 1
ATOM 11974 C CA . TYR B 1 464 ? 0.71 -3.855 -4.145 1 95.25 464 TYR B CA 1
ATOM 11975 C C . TYR B 1 464 ? 1.473 -4.59 -3.047 1 95.25 464 TYR B C 1
ATOM 11977 O O . TYR B 1 464 ? 0.89 -4.992 -2.037 1 95.25 464 TYR B O 1
ATOM 11985 N N . TYR B 1 465 ? 2.752 -4.793 -3.287 1 95.62 465 TYR B N 1
ATOM 11986 C CA . TYR B 1 465 ? 3.605 -5.48 -2.324 1 95.62 465 TYR B CA 1
ATOM 11987 C C . TYR B 1 465 ? 4.812 -4.629 -1.958 1 95.62 465 TYR B C 1
ATOM 11989 O O . TYR B 1 465 ? 5.402 -3.975 -2.82 1 95.62 465 TYR B O 1
ATOM 11997 N N . LEU B 1 466 ? 5.176 -4.562 -0.721 1 94.38 466 LEU B N 1
ATOM 11998 C CA . LEU B 1 466 ? 6.406 -3.969 -0.204 1 94.38 466 LEU B CA 1
ATOM 11999 C C . LEU B 1 466 ? 7.07 -4.895 0.808 1 94.38 466 LEU B C 1
ATOM 12001 O O . LEU B 1 466 ? 6.453 -5.281 1.803 1 94.38 466 LEU B O 1
ATOM 12005 N N . ASN B 1 467 ? 8.281 -5.223 0.55 1 95.12 467 ASN B N 1
ATOM 12006 C CA . ASN B 1 467 ? 9.086 -6.043 1.452 1 95.12 467 ASN B CA 1
ATOM 12007 C C . ASN B 1 467 ? 10.336 -5.301 1.918 1 95.12 467 ASN B C 1
ATOM 12009 O O . ASN B 1 467 ? 11.109 -4.805 1.097 1 95.12 467 ASN B O 1
ATOM 12013 N N . THR B 1 468 ? 10.539 -5.254 3.166 1 92.88 468 THR B N 1
ATOM 12014 C CA . THR B 1 468 ? 11.695 -4.602 3.768 1 92.88 468 THR B CA 1
ATOM 12015 C C . THR B 1 468 ? 12.406 -5.547 4.73 1 92.88 468 THR B C 1
ATOM 12017 O O . THR B 1 468 ? 11.781 -6.113 5.633 1 92.88 468 THR B O 1
ATOM 12020 N N . ASN B 1 469 ? 13.68 -5.684 4.539 1 94.25 469 ASN B N 1
ATOM 12021 C CA . ASN B 1 469 ? 14.492 -6.547 5.379 1 94.25 469 ASN B CA 1
ATOM 12022 C C . ASN B 1 469 ? 15.727 -5.816 5.902 1 94.25 469 ASN B C 1
ATOM 12024 O O . ASN B 1 469 ? 16.531 -5.297 5.121 1 94.25 469 ASN B O 1
ATOM 12028 N N . LEU B 1 470 ? 15.906 -5.812 7.176 1 92.12 470 LEU B N 1
ATOM 12029 C CA . LEU B 1 470 ? 17.078 -5.285 7.852 1 92.12 470 LEU B CA 1
ATOM 12030 C C . LEU B 1 470 ? 17.812 -6.387 8.617 1 92.12 470 LEU B C 1
ATOM 12032 O O . LEU B 1 470 ? 17.219 -7.059 9.461 1 92.12 470 LEU B O 1
ATOM 12036 N N . VAL B 1 471 ? 19.078 -6.578 8.297 1 94.12 471 VAL B N 1
ATOM 12037 C CA . VAL B 1 471 ? 19.891 -7.586 8.969 1 94.12 471 VAL B CA 1
ATOM 12038 C C . VAL B 1 471 ? 21.141 -6.926 9.555 1 94.12 471 VAL B C 1
ATOM 12040 O O . VAL B 1 471 ? 21.797 -6.117 8.898 1 94.12 471 VAL B O 1
ATOM 12043 N N . ALA B 1 472 ? 21.469 -7.238 10.773 1 91.25 472 ALA B N 1
ATOM 12044 C CA . ALA B 1 472 ? 22.688 -6.793 11.445 1 91.25 472 ALA B CA 1
ATOM 12045 C C . ALA B 1 472 ? 23.5 -7.98 11.93 1 91.25 472 ALA B C 1
ATOM 12047 O O . ALA B 1 472 ? 23.031 -8.805 12.711 1 91.25 472 ALA B O 1
ATOM 12048 N N . ASP B 1 473 ? 24.688 -8.07 11.469 1 91.81 473 ASP B N 1
ATOM 12049 C CA . ASP B 1 473 ? 25.656 -9.047 11.938 1 91.81 473 ASP B CA 1
ATOM 12050 C C . ASP B 1 473 ? 26.719 -8.383 12.82 1 91.81 473 ASP B C 1
ATOM 12052 O O . ASP B 1 473 ? 27.453 -7.504 12.367 1 91.81 473 ASP B O 1
ATOM 12056 N N . ILE B 1 474 ? 26.828 -8.914 13.969 1 91.5 474 ILE B N 1
ATOM 12057 C CA . ILE B 1 474 ? 27.766 -8.336 14.922 1 91.5 474 ILE B CA 1
ATOM 12058 C C . ILE B 1 474 ? 28.734 -9.414 15.406 1 91.5 474 ILE B C 1
ATOM 12060 O O . ILE B 1 474 ? 28.312 -10.367 16.078 1 91.5 474 ILE B O 1
ATOM 12064 N N . ASP B 1 475 ? 29.953 -9.242 15.086 1 89.94 475 ASP B N 1
ATOM 12065 C CA . ASP B 1 475 ? 31 -10.07 15.68 1 89.94 475 ASP B CA 1
ATOM 12066 C C . ASP B 1 475 ? 31.422 -9.516 17.031 1 89.94 475 ASP B C 1
ATOM 12068 O O . ASP B 1 475 ? 31.891 -8.375 17.125 1 89.94 475 ASP B O 1
ATOM 12072 N N . ILE B 1 476 ? 31.344 -10.344 17.984 1 89.94 476 ILE B N 1
ATOM 12073 C CA . ILE B 1 476 ? 31.688 -9.875 19.328 1 89.94 476 ILE B CA 1
ATOM 12074 C C . ILE B 1 476 ? 33.188 -9.758 19.469 1 89.94 476 ILE B C 1
ATOM 12076 O O . ILE B 1 476 ? 33.906 -10.758 19.375 1 89.94 476 ILE B O 1
ATOM 12080 N N . PRO B 1 477 ? 33.656 -8.555 19.781 1 84.06 477 PRO B N 1
ATOM 12081 C CA . PRO B 1 477 ? 35.125 -8.375 19.859 1 84.06 477 PRO B CA 1
ATOM 12082 C C . PRO B 1 477 ? 35.719 -9.148 21.031 1 84.06 477 PRO B C 1
ATOM 12084 O O . PRO B 1 477 ? 35.156 -9.219 22.109 1 84.06 477 PRO B O 1
ATOM 12087 N N . GLY B 1 478 ? 36.875 -9.758 20.844 1 84.31 478 GLY B N 1
ATOM 12088 C CA . GLY B 1 478 ? 37.625 -10.445 21.891 1 84.31 478 GLY B CA 1
ATOM 12089 C C . GLY B 1 478 ? 37.344 -11.93 21.938 1 84.31 478 GLY B C 1
ATOM 12090 O O . GLY B 1 478 ? 38.062 -12.68 22.625 1 84.31 478 GLY B O 1
ATOM 12091 N N . VAL B 1 479 ? 36.25 -12.297 21.375 1 91.56 479 VAL B N 1
ATOM 12092 C CA . VAL B 1 479 ? 35.969 -13.727 21.328 1 91.56 479 VAL B CA 1
ATOM 12093 C C . VAL B 1 479 ? 35.906 -14.203 19.891 1 91.56 479 VAL B C 1
ATOM 12095 O O . VAL B 1 479 ? 34.875 -14.016 19.203 1 91.56 479 VAL B O 1
ATOM 12098 N N . GLU B 1 480 ? 36.812 -14.875 19.5 1 87.75 480 GLU B N 1
ATOM 12099 C CA . GLU B 1 480 ? 36.875 -15.344 18.109 1 87.75 480 GLU B CA 1
ATOM 12100 C C . GLU B 1 480 ? 35.75 -16.312 17.797 1 87.75 480 GLU B C 1
ATOM 12102 O O . GLU B 1 480 ? 35.5 -17.25 18.562 1 87.75 480 GLU B O 1
ATOM 12107 N N . GLY B 1 481 ? 35.062 -16.031 16.766 1 90.88 481 GLY B N 1
ATOM 12108 C CA . GLY B 1 481 ? 34.031 -16.953 16.266 1 90.88 481 GLY B CA 1
ATOM 12109 C C . GLY B 1 481 ? 32.656 -16.688 16.828 1 90.88 481 GLY B C 1
ATOM 12110 O O . GLY B 1 481 ? 31.688 -17.328 16.422 1 90.88 481 GLY B O 1
ATOM 12111 N N . LEU B 1 482 ? 32.562 -15.812 17.812 1 93.94 482 LEU B N 1
ATOM 12112 C CA . LEU B 1 482 ? 31.281 -15.508 18.406 1 93.94 482 LEU B CA 1
ATOM 12113 C C . LEU B 1 482 ? 30.625 -14.32 17.703 1 93.94 482 LEU B C 1
ATOM 12115 O O . LEU B 1 482 ? 31.266 -13.273 17.531 1 93.94 482 LEU B O 1
ATOM 12119 N N . GLY B 1 483 ? 29.406 -14.531 17.25 1 93.94 483 GLY B N 1
ATOM 12120 C CA . GLY B 1 483 ? 28.672 -13.461 16.578 1 93.94 483 GLY B CA 1
ATOM 12121 C C . GLY B 1 483 ? 27.188 -13.5 16.859 1 93.94 483 GLY B C 1
ATOM 12122 O O . GLY B 1 483 ? 26.656 -14.516 17.328 1 93.94 483 GLY B O 1
ATOM 12123 N N . VAL B 1 484 ? 26.547 -12.375 16.688 1 94.75 484 VAL B N 1
ATOM 12124 C CA . VAL B 1 484 ? 25.094 -12.258 16.812 1 94.75 484 VAL B CA 1
ATOM 12125 C C . VAL B 1 484 ? 24.5 -11.695 15.523 1 94.75 484 VAL B C 1
ATOM 12127 O O . VAL B 1 484 ? 25.031 -10.742 14.953 1 94.75 484 VAL B O 1
ATOM 12130 N N . ARG B 1 485 ? 23.469 -12.336 15.023 1 94 485 ARG B N 1
ATOM 12131 C CA . ARG B 1 485 ? 22.734 -11.859 13.852 1 94 485 ARG B CA 1
ATOM 12132 C C . ARG B 1 485 ? 21.297 -11.477 14.211 1 94 485 ARG B C 1
ATOM 12134 O O . ARG B 1 485 ? 20.562 -12.281 14.766 1 94 485 ARG B O 1
ATOM 12141 N N . GLY B 1 486 ? 20.969 -10.219 13.969 1 94.25 486 GLY B N 1
ATOM 12142 C CA . GLY B 1 486 ? 19.594 -9.75 14.117 1 94.25 486 GLY B CA 1
ATOM 12143 C C . GLY B 1 486 ? 18.922 -9.477 12.789 1 94.25 486 GLY B C 1
ATOM 12144 O O . GLY B 1 486 ? 19.531 -8.93 11.875 1 94.25 486 GLY B O 1
ATOM 12145 N N . THR B 1 487 ? 17.594 -9.961 12.656 1 94.62 487 THR B N 1
ATOM 12146 C CA . THR B 1 487 ? 16.828 -9.734 11.438 1 94.62 487 THR B CA 1
ATOM 12147 C C . THR B 1 487 ? 15.477 -9.125 11.766 1 94.62 487 THR B C 1
ATOM 12149 O O . THR B 1 487 ? 14.773 -9.594 12.664 1 94.62 487 THR B O 1
ATOM 12152 N N . PHE B 1 488 ? 15.148 -8.055 11.125 1 94.19 488 PHE B N 1
ATOM 12153 C CA . PHE B 1 488 ? 13.82 -7.457 11.141 1 94.19 488 PHE B CA 1
ATOM 12154 C C . PHE B 1 488 ? 13.242 -7.387 9.727 1 94.19 488 PHE B C 1
ATOM 12156 O O . PHE B 1 488 ? 13.859 -6.824 8.828 1 94.19 488 PHE B O 1
ATOM 12163 N N . SER B 1 489 ? 12.055 -7.988 9.555 1 95.94 489 SER B N 1
ATOM 12164 C CA . SER B 1 489 ? 11.414 -7.961 8.242 1 95.94 489 SER B CA 1
ATOM 12165 C C . SER B 1 489 ? 9.969 -7.473 8.344 1 95.94 489 SER B C 1
ATOM 12167 O O . SER B 1 489 ? 9.25 -7.84 9.273 1 95.94 489 SER B O 1
ATOM 12169 N N . TYR B 1 490 ? 9.578 -6.602 7.508 1 93.94 490 TYR B N 1
ATOM 12170 C CA . TYR B 1 490 ? 8.211 -6.117 7.375 1 93.94 490 TYR B CA 1
ATOM 12171 C C . TYR B 1 490 ? 7.699 -6.305 5.953 1 93.94 490 TYR B C 1
ATOM 12173 O O . TYR B 1 490 ? 8.273 -5.77 5.004 1 93.94 490 TYR B O 1
ATOM 12181 N N . ASN B 1 491 ? 6.656 -7.047 5.812 1 95.19 491 ASN B N 1
ATOM 12182 C CA . ASN B 1 491 ? 6.016 -7.285 4.523 1 95.19 491 ASN B CA 1
ATOM 12183 C C . ASN B 1 491 ? 4.59 -6.734 4.496 1 95.19 491 ASN B C 1
ATOM 12185 O O . ASN B 1 491 ? 3.771 -7.082 5.348 1 95.19 491 ASN B O 1
ATOM 12189 N N . LYS B 1 492 ? 4.316 -5.922 3.527 1 95.19 492 LYS B N 1
ATOM 12190 C CA . LYS B 1 492 ? 3.002 -5.305 3.375 1 95.19 492 LYS B CA 1
ATOM 12191 C C . LYS B 1 492 ? 2.377 -5.668 2.031 1 95.19 492 LYS B C 1
ATOM 12193 O O . LYS B 1 492 ? 3.041 -5.609 0.995 1 95.19 492 LYS B O 1
ATOM 12198 N N . GLU B 1 493 ? 1.102 -6.102 2.096 1 95.94 493 GLU B N 1
ATOM 12199 C CA . GLU B 1 493 ? 0.305 -6.379 0.904 1 95.94 493 GLU B CA 1
ATOM 12200 C C . GLU B 1 493 ? -1.014 -5.609 0.932 1 95.94 493 GLU B C 1
ATOM 12202 O O . GLU B 1 493 ? -1.729 -5.633 1.937 1 95.94 493 GLU B O 1
ATOM 12207 N N . MET B 1 494 ? -1.283 -4.957 -0.099 1 96.44 494 MET B N 1
ATOM 12208 C CA . MET B 1 494 ? -2.568 -4.289 -0.275 1 96.44 494 MET B CA 1
ATOM 12209 C C . MET B 1 494 ? -3.238 -4.73 -1.571 1 96.44 494 MET B C 1
ATOM 12211 O O . MET B 1 494 ? -2.57 -4.918 -2.588 1 96.44 494 MET B O 1
ATOM 12215 N N . ALA B 1 495 ? -4.539 -4.922 -1.478 1 96.88 495 ALA B N 1
ATOM 12216 C CA . ALA B 1 495 ? -5.305 -5.355 -2.643 1 96.88 495 ALA B CA 1
ATOM 12217 C C . ALA B 1 495 ? -6.523 -4.465 -2.861 1 96.88 495 ALA B C 1
ATOM 12219 O O . ALA B 1 495 ? -7.203 -4.086 -1.906 1 96.88 495 ALA B O 1
ATOM 12220 N N . GLU B 1 496 ? -6.688 -3.975 -4.062 1 97.44 496 GLU B N 1
ATOM 12221 C CA . GLU B 1 496 ? -7.879 -3.266 -4.52 1 97.44 496 GLU B CA 1
ATOM 12222 C C . GLU B 1 496 ? -8.5 -3.955 -5.73 1 97.44 496 GLU B C 1
ATOM 12224 O O . GLU B 1 496 ? -7.844 -4.109 -6.766 1 97.44 496 GLU B O 1
ATOM 12229 N N . ARG B 1 497 ? -9.711 -4.375 -5.566 1 98 497 ARG B N 1
ATOM 12230 C CA . ARG B 1 497 ? -10.398 -5.008 -6.688 1 98 497 ARG B CA 1
ATOM 12231 C C . ARG B 1 497 ? -11.688 -4.266 -7.02 1 98 497 ARG B C 1
ATOM 12233 O O . ARG B 1 497 ? -12.445 -3.891 -6.121 1 98 497 ARG B O 1
ATOM 12240 N N . LYS B 1 498 ? -11.906 -3.979 -8.266 1 97.5 498 LYS B N 1
ATOM 12241 C CA . LYS B 1 498 ? -13.086 -3.301 -8.789 1 97.5 498 LYS B CA 1
ATOM 12242 C C . LYS B 1 498 ? -13.703 -4.086 -9.945 1 97.5 498 LYS B C 1
ATOM 12244 O O . LYS B 1 498 ? -13.07 -4.27 -10.984 1 97.5 498 LYS B O 1
ATOM 12249 N N . VAL B 1 499 ? -14.914 -4.598 -9.766 1 98.38 499 VAL B N 1
ATOM 12250 C CA . VAL B 1 499 ? -15.633 -5.363 -10.773 1 98.38 499 VAL B CA 1
ATOM 12251 C C . VAL B 1 499 ? -16.859 -4.578 -11.25 1 98.38 499 VAL B C 1
ATOM 12253 O O . VAL B 1 499 ? -17.797 -4.352 -10.477 1 98.38 499 VAL B O 1
ATOM 12256 N N . TRP B 1 500 ? -16.844 -4.129 -12.461 1 97.94 500 TRP B N 1
ATOM 12257 C CA . TRP B 1 500 ? -17.922 -3.404 -13.109 1 97.94 500 TRP B CA 1
ATOM 12258 C C . TRP B 1 500 ? -18.562 -4.254 -14.203 1 97.94 500 TRP B C 1
ATOM 12260 O O . TRP B 1 500 ? -18.047 -4.336 -15.32 1 97.94 500 TRP B O 1
ATOM 12270 N N . LEU B 1 501 ? -19.672 -4.875 -13.867 1 97.44 501 LEU B N 1
ATOM 12271 C CA . LEU B 1 501 ? -20.391 -5.73 -14.805 1 97.44 501 LEU B CA 1
ATOM 12272 C C . LEU B 1 501 ? -21.453 -4.934 -15.555 1 97.44 501 LEU B C 1
ATOM 12274 O O . LEU B 1 501 ? -22.328 -4.32 -14.945 1 97.44 501 LEU B O 1
ATOM 12278 N N . THR B 1 502 ? -21.359 -4.926 -16.844 1 96.06 502 THR B N 1
ATOM 12279 C CA . THR B 1 502 ? -22.359 -4.301 -17.719 1 96.06 502 THR B CA 1
ATOM 12280 C C . THR B 1 502 ? -22.953 -5.324 -18.672 1 96.06 502 THR B C 1
ATOM 12282 O O . THR B 1 502 ? -22.281 -6.266 -19.094 1 96.06 502 THR B O 1
ATOM 12285 N N . PRO B 1 503 ? -24.188 -5.141 -18.969 1 95 503 PRO B N 1
ATOM 12286 C CA . PRO B 1 503 ? -24.766 -6.051 -19.953 1 95 503 PRO B CA 1
ATOM 12287 C C . PRO B 1 503 ? -24.141 -5.895 -21.344 1 95 503 PRO B C 1
ATOM 12289 O O . PRO B 1 503 ? -23.547 -4.852 -21.641 1 95 503 PRO B O 1
ATOM 12292 N N . TRP B 1 504 ? -24.188 -6.961 -22.141 1 95.62 504 TRP B N 1
ATOM 12293 C CA . TRP B 1 504 ? -23.719 -6.922 -23.531 1 95.62 504 TRP B CA 1
ATOM 12294 C C . TRP B 1 504 ? -24.812 -7.355 -24.5 1 95.62 504 TRP B C 1
ATOM 12296 O O . TRP B 1 504 ? -25.859 -7.832 -24.078 1 95.62 504 TRP B O 1
ATOM 12306 N N . THR B 1 505 ? -24.578 -7.141 -25.797 1 95.5 505 THR B N 1
ATOM 12307 C CA . THR B 1 505 ? -25.594 -7.387 -26.797 1 95.5 505 THR B CA 1
ATOM 12308 C C . THR B 1 505 ? -25.219 -8.57 -27.688 1 95.5 505 THR B C 1
ATOM 12310 O O . THR B 1 505 ? -24.094 -8.641 -28.188 1 95.5 505 THR B O 1
ATOM 12313 N N . LEU B 1 506 ? -26.172 -9.5 -27.812 1 97.19 506 LEU B N 1
ATOM 12314 C CA . LEU B 1 506 ? -26.062 -10.609 -28.766 1 97.19 506 LEU B CA 1
ATOM 12315 C C . LEU B 1 506 ? -27.219 -10.578 -29.766 1 97.19 506 LEU B C 1
ATOM 12317 O O . LEU B 1 506 ? -28.266 -9.992 -29.5 1 97.19 506 LEU B O 1
ATOM 12321 N N . TYR B 1 507 ? -26.984 -11.25 -30.938 1 96.75 507 TYR B N 1
ATOM 12322 C CA . TYR B 1 507 ? -27.938 -11.109 -32.031 1 96.75 507 TYR B CA 1
ATOM 12323 C C . TYR B 1 507 ? -28.469 -12.469 -32.469 1 96.75 507 TYR B C 1
ATOM 12325 O O . TYR B 1 507 ? -27.703 -13.43 -32.594 1 96.75 507 TYR B O 1
ATOM 12333 N N . SER B 1 508 ? -29.703 -12.555 -32.625 1 96 508 SER B N 1
ATOM 12334 C CA . SER B 1 508 ? -30.375 -13.711 -33.188 1 96 508 SER B CA 1
ATOM 12335 C C . SER B 1 508 ? -30.875 -13.414 -34.594 1 96 508 SER B C 1
ATOM 12337 O O . SER B 1 508 ? -31.078 -12.258 -34.969 1 96 508 SER B O 1
ATOM 12339 N N . PHE B 1 509 ? -31.031 -14.477 -35.406 1 96.38 509 PHE B N 1
ATOM 12340 C CA . PHE B 1 509 ? -31.438 -14.359 -36.781 1 96.38 509 PHE B CA 1
ATOM 12341 C C . PHE B 1 509 ? -32.719 -15.117 -37.062 1 96.38 509 PHE B C 1
ATOM 12343 O O . PHE B 1 509 ? -32.844 -16.297 -36.688 1 96.38 509 PHE B O 1
ATOM 12350 N N . ASP B 1 510 ? -33.688 -14.484 -37.594 1 96.12 510 ASP B N 1
ATOM 12351 C CA . ASP B 1 510 ? -34.938 -15.133 -38 1 96.12 510 ASP B CA 1
ATOM 12352 C C . ASP B 1 510 ? -34.781 -15.789 -39.375 1 96.12 510 ASP B C 1
ATOM 12354 O O . ASP B 1 510 ? -35.188 -15.227 -40.406 1 96.12 510 ASP B O 1
ATOM 12358 N N . ALA B 1 511 ? -34.375 -17 -39.406 1 94.25 511 ALA B N 1
ATOM 12359 C CA . ALA B 1 511 ? -34.094 -17.734 -40.625 1 94.25 511 ALA B CA 1
ATOM 12360 C C . ALA B 1 511 ? -35.375 -18 -41.406 1 94.25 511 ALA B C 1
ATOM 12362 O O . ALA B 1 511 ? -35.375 -17.938 -42.625 1 94.25 511 ALA B O 1
ATOM 12363 N N . THR B 1 512 ? -36.469 -18.266 -40.719 1 94.69 512 THR B N 1
ATOM 12364 C CA . THR B 1 512 ? -37.719 -18.578 -41.375 1 94.69 512 THR B CA 1
ATOM 12365 C C . THR B 1 512 ? -38.25 -17.391 -42.188 1 94.69 512 THR B C 1
ATOM 12367 O O . THR B 1 512 ? -38.625 -17.531 -43.344 1 94.69 512 THR B O 1
ATOM 12370 N N . ALA B 1 513 ? -38.219 -16.266 -41.531 1 95.94 513 ALA B N 1
ATOM 12371 C CA . ALA B 1 513 ? -38.656 -15.055 -42.219 1 95.94 513 ALA B CA 1
ATOM 12372 C C . ALA B 1 513 ? -37.75 -14.734 -43.406 1 95.94 513 ALA B C 1
ATOM 12374 O O . ALA B 1 513 ? -38.219 -14.289 -44.438 1 95.94 513 ALA B O 1
ATOM 12375 N N . TYR B 1 514 ? -36.531 -14.961 -43.25 1 96.19 514 TYR B N 1
ATOM 12376 C CA . TYR B 1 514 ? -35.562 -14.688 -44.312 1 96.19 514 TYR B CA 1
ATOM 12377 C C . TYR B 1 514 ? -35.812 -15.609 -45.5 1 96.19 514 TYR B C 1
ATOM 12379 O O . TYR B 1 514 ? -35.812 -15.156 -46.656 1 96.19 514 TYR B O 1
ATOM 12387 N N . GLU B 1 515 ? -35.969 -16.906 -45.25 1 93.06 515 GLU B N 1
ATOM 12388 C CA . GLU B 1 515 ? -36.156 -17.875 -46.344 1 93.06 515 GLU B CA 1
ATOM 12389 C C . GLU B 1 515 ? -37.469 -17.609 -47.094 1 93.06 515 GLU B C 1
ATOM 12391 O O . GLU B 1 515 ? -37.562 -17.812 -48.281 1 93.06 515 GLU B O 1
ATOM 12396 N N . SER B 1 516 ? -38.469 -17.094 -46.375 1 94.62 516 SER B N 1
ATOM 12397 C CA . SER B 1 516 ? -39.781 -16.891 -46.969 1 94.62 516 SER B CA 1
ATOM 12398 C C . SER B 1 516 ? -39.875 -15.57 -47.719 1 94.62 516 SER B C 1
ATOM 12400 O O . SER B 1 516 ? -40.5 -15.492 -48.781 1 94.62 516 SER B O 1
ATOM 12402 N N . GLN B 1 517 ? -39.219 -14.586 -47.156 1 93.69 517 GLN B N 1
ATOM 12403 C CA . GLN B 1 517 ? -39.469 -13.242 -47.688 1 93.69 517 GLN B CA 1
ATOM 12404 C C . GLN B 1 517 ? -38.25 -12.766 -48.5 1 93.69 517 GLN B C 1
ATOM 12406 O O . GLN B 1 517 ? -38.406 -11.883 -49.344 1 93.69 517 GLN B O 1
ATOM 12411 N N . GLY B 1 518 ? -37.156 -13.211 -48.281 1 90.81 518 GLY B N 1
ATOM 12412 C CA . GLY B 1 518 ? -35.969 -12.781 -49 1 90.81 518 GLY B CA 1
ATOM 12413 C C . GLY B 1 518 ? -35.531 -11.367 -48.625 1 90.81 518 GLY B C 1
ATOM 12414 O O . GLY B 1 518 ? -35.969 -10.82 -47.625 1 90.81 518 GLY B O 1
ATOM 12415 N N . GLY B 1 519 ? -34.5 -10.797 -49.25 1 92 519 GLY B N 1
ATOM 12416 C CA . GLY B 1 519 ? -34.031 -9.438 -49.031 1 92 519 GLY B CA 1
ATOM 12417 C C . GLY B 1 519 ? -32.719 -9.391 -48.25 1 92 519 GLY B C 1
ATOM 12418 O O . GLY B 1 519 ? -31.906 -10.328 -48.312 1 92 519 GLY B O 1
ATOM 12419 N N . ASP B 1 520 ? -32.594 -8.195 -47.625 1 93.94 520 ASP B N 1
ATOM 12420 C CA . ASP B 1 520 ? -31.359 -7.977 -46.875 1 93.94 520 ASP B CA 1
ATOM 12421 C C . ASP B 1 520 ? -31.375 -8.766 -45.562 1 93.94 520 ASP B C 1
ATOM 12423 O O . ASP B 1 520 ? -32.219 -8.539 -44.688 1 93.94 520 ASP B O 1
ATOM 12427 N N . PRO B 1 521 ? -30.5 -9.656 -45.375 1 94.38 521 PRO B N 1
ATOM 12428 C CA . PRO B 1 521 ? -30.5 -10.492 -44.156 1 94.38 521 PRO B CA 1
ATOM 12429 C C . PRO B 1 521 ? -30.391 -9.688 -42.875 1 94.38 521 PRO B C 1
ATOM 12431 O O . PRO B 1 521 ? -30.891 -10.109 -41.844 1 94.38 521 PRO B O 1
ATOM 12434 N N . ALA B 1 522 ? -29.719 -8.57 -42.906 1 91.88 522 ALA B N 1
ATOM 12435 C CA . ALA B 1 522 ? -29.469 -7.77 -41.688 1 91.88 522 ALA B CA 1
ATOM 12436 C C . ALA B 1 522 ? -30.781 -7.352 -41.031 1 91.88 522 ALA B C 1
ATOM 12438 O O . ALA B 1 522 ? -30.844 -7.137 -39.844 1 91.88 522 ALA B O 1
ATOM 12439 N N . GLN B 1 523 ? -31.844 -7.215 -41.844 1 93.25 523 GLN B N 1
ATOM 12440 C CA . GLN B 1 523 ? -33.125 -6.773 -41.312 1 93.25 523 GLN B CA 1
ATOM 12441 C C . GLN B 1 523 ? -33.75 -7.84 -40.438 1 93.25 523 GLN B C 1
ATOM 12443 O O . GLN B 1 523 ? -34.656 -7.547 -39.656 1 93.25 523 GLN B O 1
ATOM 12448 N N . TYR B 1 524 ? -33.25 -9.055 -40.594 1 95.81 524 TYR B N 1
ATOM 12449 C CA . TYR B 1 524 ? -33.812 -10.156 -39.812 1 95.81 524 TYR B CA 1
ATOM 12450 C C . TYR B 1 524 ? -33 -10.422 -38.562 1 95.81 524 TYR B C 1
ATOM 12452 O O . TYR B 1 524 ? -33.219 -11.414 -37.875 1 95.81 524 TYR B O 1
ATOM 12460 N N . LEU B 1 525 ? -32.031 -9.562 -38.25 1 96.06 525 LEU B N 1
ATOM 12461 C CA . LEU B 1 525 ? -31.203 -9.656 -37.062 1 96.06 525 LEU B CA 1
ATOM 12462 C C . LEU B 1 525 ? -31.828 -8.852 -35.906 1 96.06 525 LEU B C 1
ATOM 12464 O O . LEU B 1 525 ? -32.25 -7.703 -36.125 1 96.06 525 LEU B O 1
ATOM 12468 N N . THR B 1 526 ? -31.938 -9.453 -34.719 1 95.5 526 THR B N 1
ATOM 12469 C CA . THR B 1 526 ? -32.438 -8.766 -33.531 1 95.5 526 THR B CA 1
ATOM 12470 C C . THR B 1 526 ? -31.422 -8.812 -32.406 1 95.5 526 THR B C 1
ATOM 12472 O O . THR B 1 526 ? -31 -9.898 -31.984 1 95.5 526 THR B O 1
ATOM 12475 N N . GLY B 1 527 ? -31 -7.629 -31.922 1 94.25 527 GLY B N 1
ATOM 12476 C CA . GLY B 1 527 ? -30.109 -7.547 -30.781 1 94.25 527 GLY B CA 1
ATOM 12477 C C . GLY B 1 527 ? -30.828 -7.598 -29.453 1 94.25 527 GLY B C 1
ATOM 12478 O O . GLY B 1 527 ? -31.922 -7.039 -29.312 1 94.25 527 GLY B O 1
ATOM 12479 N N . ALA B 1 528 ? -30.219 -8.281 -28.484 1 92.94 528 ALA B N 1
ATOM 12480 C CA . ALA B 1 528 ? -30.781 -8.352 -27.141 1 92.94 528 ALA B CA 1
ATOM 12481 C C . ALA B 1 528 ? -29.703 -8.219 -26.078 1 92.94 528 ALA B C 1
ATOM 12483 O O . ALA B 1 528 ? -28.594 -8.727 -26.25 1 92.94 528 ALA B O 1
ATOM 12484 N N . SER B 1 529 ? -30.078 -7.516 -25.047 1 92.06 529 SER B N 1
ATOM 12485 C CA . SER B 1 529 ? -29.188 -7.406 -23.891 1 92.06 529 SER B CA 1
ATOM 12486 C C . SER B 1 529 ? -29.078 -8.734 -23.156 1 92.06 529 SER B C 1
ATOM 12488 O O . SER B 1 529 ? -30.078 -9.43 -22.969 1 92.06 529 SER B O 1
ATOM 12490 N N . ARG B 1 530 ? -27.953 -9.062 -22.875 1 87.06 530 ARG B N 1
ATOM 12491 C CA . ARG B 1 530 ? -27.672 -10.312 -22.172 1 87.06 530 ARG B CA 1
ATOM 12492 C C . ARG B 1 530 ? -26.734 -10.07 -20.984 1 87.06 530 ARG B C 1
ATOM 12494 O O . ARG B 1 530 ? -25.891 -9.172 -21.016 1 87.06 530 ARG B O 1
ATOM 12501 N N . PRO B 1 531 ? -26.672 -10.875 -19.938 1 86.69 531 PRO B N 1
ATOM 12502 C CA . PRO B 1 531 ? -27.781 -11.797 -19.656 1 86.69 531 PRO B CA 1
ATOM 12503 C C . PRO B 1 531 ? -29.125 -11.078 -19.516 1 86.69 531 PRO B C 1
ATOM 12505 O O . PRO B 1 531 ? -29.156 -9.875 -19.25 1 86.69 531 PRO B O 1
ATOM 12508 N N . SER B 1 532 ? -30.156 -11.812 -19.703 1 82.06 532 SER B N 1
ATOM 12509 C CA . SER B 1 532 ? -31.469 -11.18 -19.656 1 82.06 532 SER B CA 1
ATOM 12510 C C . SER B 1 532 ? -31.734 -10.539 -18.297 1 82.06 532 SER B C 1
ATOM 12512 O O . SER B 1 532 ? -31.516 -11.172 -17.25 1 82.06 532 SER B O 1
ATOM 12514 N N . GLY B 1 533 ? -32.031 -9.281 -18.359 1 77.25 533 GLY B N 1
ATOM 12515 C CA . GLY B 1 533 ? -32.406 -8.578 -17.141 1 77.25 533 GLY B CA 1
ATOM 12516 C C . GLY B 1 533 ? -31.203 -8.055 -16.375 1 77.25 533 GLY B C 1
ATOM 12517 O O . GLY B 1 533 ? -31.359 -7.438 -15.312 1 77.25 533 GLY B O 1
ATOM 12518 N N . GLN B 1 534 ? -30.172 -8.383 -16.984 1 80.62 534 GLN B N 1
ATOM 12519 C CA . GLN B 1 534 ? -28.953 -7.949 -16.297 1 80.62 534 GLN B CA 1
ATOM 12520 C C . GLN B 1 534 ? -28.797 -6.43 -16.359 1 80.62 534 GLN B C 1
ATOM 12522 O O . GLN B 1 534 ? -28.984 -5.824 -17.406 1 80.62 534 GLN B O 1
ATOM 12527 N N . GLU B 1 535 ? -28.641 -5.762 -15.18 1 88.44 535 GLU B N 1
ATOM 12528 C CA . GLU B 1 535 ? -28.297 -4.352 -15.055 1 88.44 535 GLU B CA 1
ATOM 12529 C C . GLU B 1 535 ? -26.844 -4.184 -14.641 1 88.44 535 GLU B C 1
ATOM 12531 O O . GLU B 1 535 ? -26.203 -5.137 -14.188 1 88.44 535 GLU B O 1
ATOM 12536 N N . PRO B 1 536 ? -26.297 -3.002 -14.891 1 94.31 536 PRO B N 1
ATOM 12537 C CA . PRO B 1 536 ? -24.938 -2.789 -14.422 1 94.31 536 PRO B CA 1
ATOM 12538 C C . PRO B 1 536 ? -24.797 -2.977 -12.914 1 94.31 536 PRO B C 1
ATOM 12540 O O . PRO B 1 536 ? -25.688 -2.611 -12.156 1 94.31 536 PRO B O 1
ATOM 12543 N N . GLN B 1 537 ? -23.75 -3.564 -12.547 1 96.38 537 GLN B N 1
ATOM 12544 C CA . GLN B 1 537 ? -23.422 -3.822 -11.148 1 96.38 537 GLN B CA 1
ATOM 12545 C C . GLN B 1 537 ? -21.969 -3.486 -10.844 1 96.38 537 GLN B C 1
ATOM 12547 O O . GLN B 1 537 ? -21.094 -3.66 -11.703 1 96.38 537 GLN B O 1
ATOM 12552 N N . LEU B 1 538 ? -21.75 -2.982 -9.594 1 97.81 538 LEU B N 1
ATOM 12553 C CA . LEU B 1 538 ? -20.391 -2.656 -9.18 1 97.81 538 LEU B CA 1
ATOM 12554 C C . LEU B 1 538 ? -20.062 -3.311 -7.848 1 97.81 538 LEU B C 1
ATOM 12556 O O . LEU B 1 538 ? -20.828 -3.203 -6.887 1 97.81 538 LEU B O 1
ATOM 12560 N N . ASP B 1 539 ? -18.953 -4.059 -7.801 1 98.19 539 ASP B N 1
ATOM 12561 C CA . ASP B 1 539 ? -18.375 -4.605 -6.586 1 98.19 539 ASP B CA 1
ATOM 12562 C C . ASP B 1 539 ? -16.953 -4.082 -6.375 1 98.19 539 ASP B C 1
ATOM 12564 O O . ASP B 1 539 ? -16.109 -4.203 -7.262 1 98.19 539 ASP B O 1
ATOM 12568 N N . GLN B 1 540 ? -16.719 -3.498 -5.219 1 98.12 540 GLN B N 1
ATOM 12569 C CA . GLN B 1 540 ? -15.383 -3.043 -4.863 1 98.12 540 GLN B CA 1
ATOM 12570 C C . GLN B 1 540 ? -14.898 -3.713 -3.582 1 98.12 540 GLN B C 1
ATOM 12572 O O . GLN B 1 540 ? -15.68 -3.926 -2.652 1 98.12 540 GLN B O 1
ATOM 12577 N N . MET B 1 541 ? -13.633 -4.125 -3.566 1 98.38 541 MET B N 1
ATOM 12578 C CA . MET B 1 541 ? -13.047 -4.805 -2.416 1 98.38 541 MET B CA 1
ATOM 12579 C C . MET B 1 541 ? -11.664 -4.238 -2.096 1 98.38 541 MET B C 1
ATOM 12581 O O . MET B 1 541 ? -10.898 -3.916 -3.002 1 98.38 541 MET B O 1
ATOM 12585 N N . SER B 1 542 ? -11.422 -4.039 -0.828 1 98 542 SER B N 1
ATOM 12586 C CA . SER B 1 542 ? -10.094 -3.68 -0.33 1 98 542 SER B CA 1
ATOM 12587 C C . SER B 1 542 ? -9.57 -4.723 0.652 1 98 542 SER B C 1
ATOM 12589 O O . SER B 1 542 ? -10.328 -5.246 1.471 1 98 542 SER B O 1
ATOM 12591 N N . GLY B 1 543 ? -8.305 -5.094 0.502 1 97.5 543 GLY B N 1
ATOM 12592 C CA . GLY B 1 543 ? -7.605 -5.973 1.426 1 97.5 543 GLY B CA 1
ATOM 12593 C C . GLY B 1 543 ? -6.293 -5.387 1.923 1 97.5 543 GLY B C 1
ATOM 12594 O O . GLY B 1 543 ? -5.566 -4.75 1.162 1 97.5 543 GLY B O 1
ATOM 12595 N N . ASP B 1 544 ? -6.031 -5.539 3.178 1 95.69 544 ASP B N 1
ATOM 12596 C CA . ASP B 1 544 ? -4.832 -5.047 3.85 1 95.69 544 ASP B CA 1
ATOM 12597 C C . ASP B 1 544 ? -4.191 -6.145 4.699 1 95.69 544 ASP B C 1
ATOM 12599 O O . ASP B 1 544 ? -4.781 -6.602 5.68 1 95.69 544 ASP B O 1
ATOM 12603 N N . SER B 1 545 ? -2.973 -6.551 4.301 1 96.12 545 SER B N 1
ATOM 12604 C CA . SER B 1 545 ? -2.252 -7.578 5.043 1 96.12 545 SER B CA 1
ATOM 12605 C C . SER B 1 545 ? -0.834 -7.129 5.379 1 96.12 545 SER B C 1
ATOM 12607 O O . SER B 1 545 ? -0.193 -6.438 4.586 1 96.12 545 SER B O 1
ATOM 12609 N N . SER B 1 546 ? -0.36 -7.492 6.535 1 94.44 546 SER B N 1
ATOM 12610 C CA . SER B 1 546 ? 1.013 -7.215 6.945 1 94.44 546 SER B CA 1
ATOM 12611 C C . SER B 1 546 ? 1.603 -8.391 7.723 1 94.44 546 SER B C 1
ATOM 12613 O O . SER B 1 546 ? 0.87 -9.156 8.359 1 94.44 546 SER B O 1
ATOM 12615 N N . SER B 1 547 ? 2.871 -8.578 7.586 1 95.38 547 SER B N 1
ATOM 12616 C CA . SER B 1 547 ? 3.627 -9.57 8.344 1 95.38 547 SER B CA 1
ATOM 12617 C C . SER B 1 547 ? 4.93 -8.984 8.883 1 95.38 547 SER B C 1
ATOM 12619 O O . SER B 1 547 ? 5.633 -8.266 8.164 1 95.38 547 SER B O 1
ATOM 12621 N N . VAL B 1 548 ? 5.188 -9.273 10.133 1 94.81 548 VAL B N 1
ATOM 12622 C CA . VAL B 1 548 ? 6.414 -8.828 10.789 1 94.81 548 VAL B CA 1
ATOM 12623 C C . VAL B 1 548 ? 7.176 -10.039 11.32 1 94.81 548 VAL B C 1
ATOM 12625 O O . VAL B 1 548 ? 6.582 -10.961 11.883 1 94.81 548 VAL B O 1
ATOM 12628 N N . LEU B 1 549 ? 8.445 -10.102 11.047 1 96.25 549 LEU B N 1
ATOM 12629 C CA . LEU B 1 549 ? 9.344 -11.125 11.57 1 96.25 549 LEU B CA 1
ATOM 12630 C C . LEU B 1 549 ? 10.516 -10.5 12.32 1 96.25 549 LEU B C 1
ATOM 12632 O O . LEU B 1 549 ? 11.148 -9.57 11.82 1 96.25 549 LEU B O 1
ATOM 12636 N N . VAL B 1 550 ? 10.766 -10.961 13.531 1 94.94 550 VAL B N 1
ATOM 12637 C CA . VAL B 1 550 ? 11.938 -10.602 14.32 1 94.94 550 VAL B CA 1
ATOM 12638 C C . VAL B 1 550 ? 12.703 -11.859 14.719 1 94.94 550 VAL B C 1
ATOM 12640 O O . VAL B 1 550 ? 12.125 -12.797 15.273 1 94.94 550 VAL B O 1
ATOM 12643 N N . ASN B 1 551 ? 13.906 -11.828 14.367 1 93.94 551 ASN B N 1
ATOM 12644 C CA . ASN B 1 551 ? 14.773 -12.977 14.609 1 93.94 551 ASN B CA 1
ATOM 12645 C C . ASN B 1 551 ? 16.109 -12.555 15.219 1 93.94 551 ASN B C 1
ATOM 12647 O O . ASN B 1 551 ? 16.672 -11.523 14.828 1 93.94 551 ASN B O 1
ATOM 12651 N N . ALA B 1 552 ? 16.594 -13.242 16.297 1 94.88 552 ALA B N 1
ATOM 12652 C CA . ALA B 1 552 ? 17.922 -13.086 16.891 1 94.88 552 ALA B CA 1
ATOM 12653 C C . ALA B 1 552 ? 18.641 -14.422 17 1 94.88 552 ALA B C 1
ATOM 12655 O O . ALA B 1 552 ? 18.125 -15.359 17.625 1 94.88 552 ALA B O 1
ATOM 12656 N N . VAL B 1 553 ? 19.797 -14.492 16.453 1 95.62 553 VAL B N 1
ATOM 12657 C CA . VAL B 1 553 ? 20.547 -15.75 16.422 1 95.62 553 VAL B CA 1
ATOM 12658 C C . VAL B 1 553 ? 21.953 -15.531 16.969 1 95.62 553 VAL B C 1
ATOM 12660 O O . VAL B 1 553 ? 22.672 -14.656 16.484 1 95.62 553 VAL B O 1
ATOM 12663 N N . LEU B 1 554 ? 22.328 -16.281 17.969 1 95.81 554 LEU B N 1
ATOM 12664 C CA . LEU B 1 554 ? 23.703 -16.359 18.469 1 95.81 554 LEU B CA 1
ATOM 12665 C C . LEU B 1 554 ? 24.469 -17.484 17.781 1 95.81 554 LEU B C 1
ATOM 12667 O O . LEU B 1 554 ? 23.984 -18.609 17.672 1 95.81 554 LEU B O 1
ATOM 12671 N N . GLU B 1 555 ? 25.625 -17.141 17.297 1 94.56 555 GLU B N 1
ATOM 12672 C CA . GLU B 1 555 ? 26.438 -18.125 16.578 1 94.56 555 GLU B CA 1
ATOM 12673 C C . GLU B 1 555 ? 27.844 -18.203 17.156 1 94.56 555 GLU B C 1
ATOM 12675 O O . GLU B 1 555 ? 28.438 -17.188 17.516 1 94.56 555 GLU B O 1
ATOM 12680 N N . TYR B 1 556 ? 28.312 -19.375 17.344 1 94.56 556 TYR B N 1
ATOM 12681 C CA . TYR B 1 556 ? 29.688 -19.641 17.781 1 94.56 556 TYR B CA 1
ATOM 12682 C C . TYR B 1 556 ? 30.328 -20.703 16.891 1 94.56 556 TYR B C 1
ATOM 12684 O O . TYR B 1 556 ? 29.812 -21.812 16.766 1 94.56 556 TYR B O 1
ATOM 12692 N N . GLN B 1 557 ? 31.375 -20.375 16.203 1 92.75 557 GLN B N 1
ATOM 12693 C CA . GLN B 1 557 ? 32.125 -21.266 15.328 1 92.75 557 GLN B CA 1
ATOM 12694 C C . GLN B 1 557 ? 33.594 -21.281 15.672 1 92.75 557 GLN B C 1
ATOM 12696 O O . GLN B 1 557 ? 34.219 -20.219 15.797 1 92.75 557 GLN B O 1
ATOM 12701 N N . ARG B 1 558 ? 34.125 -22.453 15.789 1 91.56 558 ARG B N 1
ATOM 12702 C CA . ARG B 1 558 ? 35.562 -22.578 16.141 1 91.56 558 ARG B CA 1
ATOM 12703 C C . ARG B 1 558 ? 36.156 -23.797 15.461 1 91.56 558 ARG B C 1
ATOM 12705 O O . ARG B 1 558 ? 35.531 -24.859 15.375 1 91.56 558 ARG B O 1
ATOM 12712 N N . ASP B 1 559 ? 37.344 -23.625 14.953 1 89.69 559 ASP B N 1
ATOM 12713 C CA . ASP B 1 559 ? 38.156 -24.719 14.406 1 89.69 559 ASP B CA 1
ATOM 12714 C C . ASP B 1 559 ? 39.344 -25 15.289 1 89.69 559 ASP B C 1
ATOM 12716 O O . ASP B 1 559 ? 40.062 -24.094 15.703 1 89.69 559 ASP B O 1
ATOM 12720 N N . PHE B 1 560 ? 39.531 -26.188 15.734 1 88.19 560 PHE B N 1
ATOM 12721 C CA . PHE B 1 560 ? 40.688 -26.594 16.5 1 88.19 560 PHE B CA 1
ATOM 12722 C C . PHE B 1 560 ? 41.312 -27.875 15.945 1 88.19 560 PHE B C 1
ATOM 12724 O O . PHE B 1 560 ? 40.719 -28.953 16.078 1 88.19 560 PHE B O 1
ATOM 12731 N N . GLU B 1 561 ? 42.5 -27.812 15.461 1 86.88 561 GLU B N 1
ATOM 12732 C CA . GLU B 1 561 ? 43.219 -28.922 14.844 1 86.88 561 GLU B CA 1
ATOM 12733 C C . GLU B 1 561 ? 42.375 -29.641 13.805 1 86.88 561 GLU B C 1
ATOM 12735 O O . GLU B 1 561 ? 41.938 -29.031 12.836 1 86.88 561 GLU B O 1
ATOM 12740 N N . ASN B 1 562 ? 41.906 -30.859 14.289 1 89.94 562 ASN B N 1
ATOM 12741 C CA . ASN B 1 562 ? 41.156 -31.672 13.359 1 89.94 562 ASN B CA 1
ATOM 12742 C C . ASN B 1 562 ? 39.656 -31.547 13.586 1 89.94 562 ASN B C 1
ATOM 12744 O O . ASN B 1 562 ? 38.875 -32.25 12.953 1 89.94 562 ASN B O 1
ATOM 12748 N N . HIS B 1 563 ? 39.219 -30.641 14.445 1 93.25 563 HIS B N 1
ATOM 12749 C CA . HIS B 1 563 ? 37.812 -30.5 14.828 1 93.25 563 HIS B CA 1
ATOM 12750 C C . HIS B 1 563 ? 37.25 -29.156 14.398 1 93.25 563 HIS B C 1
ATOM 12752 O O . HIS B 1 563 ? 37.938 -28.125 14.5 1 93.25 563 HIS B O 1
ATOM 12758 N N . SER B 1 564 ? 36.156 -29.188 13.766 1 92.5 564 SER B N 1
ATOM 12759 C CA . SER B 1 564 ? 35.344 -27.984 13.5 1 92.5 564 SER B CA 1
ATOM 12760 C C . SER B 1 564 ? 34.031 -28.031 14.219 1 92.5 564 SER B C 1
ATOM 12762 O O . SER B 1 564 ? 33.281 -29.016 14.102 1 92.5 564 SER B O 1
ATOM 12764 N N . PHE B 1 565 ? 33.812 -27.016 15.047 1 92.62 565 PHE B N 1
ATOM 12765 C CA . PHE B 1 565 ? 32.594 -26.969 15.867 1 92.62 565 PHE B CA 1
ATOM 12766 C C . PHE B 1 565 ? 31.828 -25.688 15.625 1 92.62 565 PHE B C 1
ATOM 12768 O O . PHE B 1 565 ? 32.438 -24.609 15.562 1 92.62 565 PHE B O 1
ATOM 12775 N N . GLY B 1 566 ? 30.5 -25.859 15.359 1 92.81 566 GLY B N 1
ATOM 12776 C CA . GLY B 1 566 ? 29.609 -24.719 15.227 1 92.81 566 GLY B CA 1
ATOM 12777 C C . GLY B 1 566 ? 28.297 -24.891 15.953 1 92.81 566 GLY B C 1
ATOM 12778 O O . GLY B 1 566 ? 27.719 -25.984 15.961 1 92.81 566 GLY B O 1
ATOM 12779 N N . ILE B 1 567 ? 27.828 -23.875 16.672 1 94.38 567 ILE B N 1
ATOM 12780 C CA . ILE B 1 567 ? 26.531 -23.891 17.344 1 94.38 567 ILE B CA 1
ATOM 12781 C C . ILE B 1 567 ? 25.797 -22.594 17.094 1 94.38 567 ILE B C 1
ATOM 12783 O O . ILE B 1 567 ? 26.406 -21.516 17.078 1 94.38 567 ILE B O 1
ATOM 12787 N N . ILE B 1 568 ? 24.562 -22.75 16.766 1 94.19 568 ILE B N 1
ATOM 12788 C CA . ILE B 1 568 ? 23.719 -21.562 16.703 1 94.19 568 ILE B CA 1
ATOM 12789 C C . ILE B 1 568 ? 22.516 -21.734 17.625 1 94.19 568 ILE B C 1
ATOM 12791 O O . ILE B 1 568 ? 22.047 -22.859 17.828 1 94.19 568 ILE B O 1
ATOM 12795 N N . GLY B 1 569 ? 22.062 -20.703 18.312 1 95.38 569 GLY B N 1
ATOM 12796 C CA . GLY B 1 569 ? 20.828 -20.562 19.078 1 95.38 569 GLY B CA 1
ATOM 12797 C C . GLY B 1 569 ? 20.047 -19.312 18.75 1 95.38 569 GLY B C 1
ATOM 12798 O O . GLY B 1 569 ? 20.625 -18.234 18.609 1 95.38 569 GLY B O 1
ATOM 12799 N N . GLY B 1 570 ? 18.75 -19.562 18.484 1 95.5 570 GLY B N 1
ATOM 12800 C CA . GLY B 1 570 ? 18.016 -18.391 18.062 1 95.5 570 GLY B CA 1
ATOM 12801 C C . GLY B 1 570 ? 16.594 -18.375 18.562 1 95.5 570 GLY B C 1
ATOM 12802 O O . GLY B 1 570 ? 16.094 -19.375 19.078 1 95.5 570 GLY B O 1
ATOM 12803 N N . ILE B 1 571 ? 15.984 -17.188 18.594 1 96.44 571 ILE B N 1
ATOM 12804 C CA . ILE B 1 571 ? 14.578 -16.922 18.859 1 96.44 571 ILE B CA 1
ATOM 12805 C C . ILE B 1 571 ? 13.93 -16.266 17.656 1 96.44 571 ILE B C 1
ATOM 12807 O O . ILE B 1 571 ? 14.547 -15.414 17 1 96.44 571 ILE B O 1
ATOM 12811 N N . GLU B 1 572 ? 12.695 -16.719 17.281 1 95.44 572 GLU B N 1
ATOM 12812 C CA . GLU B 1 572 ? 11.961 -16.156 16.156 1 95.44 572 GLU B CA 1
ATOM 12813 C C . GLU B 1 572 ? 10.523 -15.82 16.531 1 95.44 572 GLU B C 1
ATOM 12815 O O . GLU B 1 572 ? 9.812 -16.656 17.094 1 95.44 572 GLU B O 1
ATOM 12820 N N . HIS B 1 573 ? 10.125 -14.633 16.297 1 96.31 573 HIS B N 1
ATOM 12821 C CA . HIS B 1 573 ? 8.742 -14.195 16.469 1 96.31 573 HIS B CA 1
ATOM 12822 C C . HIS B 1 573 ? 8.156 -13.695 15.156 1 96.31 573 HIS B C 1
ATOM 12824 O O . HIS B 1 573 ? 8.766 -12.867 14.477 1 96.31 573 HIS B O 1
ATOM 12830 N N . ARG B 1 574 ? 6.98 -14.195 14.812 1 95.06 574 ARG B N 1
ATOM 12831 C CA . ARG B 1 574 ? 6.289 -13.789 13.594 1 95.06 574 ARG B CA 1
ATOM 12832 C C . ARG B 1 574 ? 4.84 -13.422 13.883 1 95.06 574 ARG B C 1
ATOM 12834 O O . ARG B 1 574 ? 4.152 -14.117 14.633 1 95.06 574 ARG B O 1
ATOM 12841 N N . ARG B 1 575 ? 4.391 -12.391 13.289 1 95.88 575 ARG B N 1
ATOM 12842 C CA . ARG B 1 575 ? 3.002 -11.953 13.375 1 95.88 575 ARG B CA 1
ATOM 12843 C C . ARG B 1 575 ? 2.453 -11.578 12 1 95.88 575 ARG B C 1
ATOM 12845 O O . ARG B 1 575 ? 3.162 -10.992 11.18 1 95.88 575 ARG B O 1
ATOM 12852 N N . SER B 1 576 ? 1.25 -11.961 11.742 1 94.75 576 SER B N 1
ATOM 12853 C CA . SER B 1 576 ? 0.577 -11.617 10.5 1 94.75 576 SER B CA 1
ATOM 12854 C C . SER B 1 576 ? -0.838 -11.109 10.75 1 94.75 576 SER B C 1
ATOM 12856 O O . SER B 1 576 ? -1.542 -11.625 11.625 1 94.75 576 SER B O 1
ATOM 12858 N N . THR B 1 577 ? -1.222 -10.039 10.133 1 95.31 577 THR B N 1
ATOM 12859 C CA . THR B 1 577 ? -2.562 -9.477 10.234 1 95.31 577 THR B CA 1
ATOM 12860 C C . THR B 1 577 ? -3.189 -9.32 8.859 1 95.31 577 THR B C 1
ATOM 12862 O O . THR B 1 577 ? -2.48 -9.156 7.859 1 95.31 577 THR B O 1
ATOM 12865 N N . ASN B 1 578 ? -4.516 -9.461 8.82 1 95.38 578 ASN B N 1
ATOM 12866 C CA . ASN B 1 578 ? -5.285 -9.25 7.598 1 95.38 578 ASN B CA 1
ATOM 12867 C C . ASN B 1 578 ? -6.629 -8.586 7.891 1 95.38 578 ASN B C 1
ATOM 12869 O O . ASN B 1 578 ? -7.227 -8.82 8.938 1 95.38 578 ASN B O 1
ATOM 12873 N N . ALA B 1 579 ? -7.062 -7.691 7.059 1 96.5 579 ALA B N 1
ATOM 12874 C CA . ALA B 1 579 ? -8.398 -7.102 7.059 1 96.5 579 ALA B CA 1
ATOM 12875 C C . ALA B 1 579 ? -8.891 -6.867 5.633 1 96.5 579 ALA B C 1
ATOM 12877 O O . ALA B 1 579 ? -8.117 -6.461 4.762 1 96.5 579 ALA B O 1
ATOM 12878 N N . TRP B 1 580 ? -10.117 -7.195 5.395 1 97.44 580 TRP B N 1
ATOM 12879 C CA . TRP B 1 580 ? -10.703 -6.895 4.094 1 97.44 580 TRP B CA 1
ATOM 12880 C C . TRP B 1 580 ? -12.164 -6.465 4.238 1 97.44 580 TRP B C 1
ATOM 12882 O O . TRP B 1 580 ? -12.812 -6.777 5.238 1 97.44 580 TRP B O 1
ATOM 12892 N N . PHE B 1 581 ? -12.672 -5.723 3.367 1 98.19 581 PHE B N 1
ATOM 12893 C CA . PHE B 1 581 ? -14.094 -5.426 3.268 1 98.19 581 PHE B CA 1
ATOM 12894 C C . PHE B 1 581 ? -14.484 -5.102 1.827 1 98.19 581 PHE B C 1
ATOM 12896 O O . PHE B 1 581 ? -13.617 -4.855 0.988 1 98.19 581 PHE B O 1
ATOM 12903 N N . ASP B 1 582 ? -15.711 -5.234 1.538 1 98.19 582 ASP B N 1
ATOM 12904 C CA . ASP B 1 582 ? -16.203 -4.957 0.193 1 98.19 582 ASP B CA 1
ATOM 12905 C C . ASP B 1 582 ? -17.516 -4.164 0.242 1 98.19 582 ASP B C 1
ATOM 12907 O O . ASP B 1 582 ? -18.109 -3.996 1.312 1 98.19 582 ASP B O 1
ATOM 12911 N N . ALA B 1 583 ? -17.875 -3.57 -0.842 1 98.44 583 ALA B N 1
ATOM 12912 C CA . ALA B 1 583 ? -19.109 -2.818 -1.064 1 98.44 583 ALA B CA 1
ATOM 12913 C C . ALA B 1 583 ? -19.719 -3.152 -2.424 1 98.44 583 ALA B C 1
ATOM 12915 O O . ALA B 1 583 ? -18.984 -3.326 -3.408 1 98.44 583 ALA B O 1
ATOM 12916 N N . PHE B 1 584 ? -21.078 -3.283 -2.479 1 97.62 584 PHE B N 1
ATOM 12917 C CA . PHE B 1 584 ? -21.781 -3.703 -3.684 1 97.62 584 PHE B CA 1
ATOM 12918 C C . PHE B 1 584 ? -23.016 -2.834 -3.92 1 97.62 584 PHE B C 1
ATOM 12920 O O . PHE B 1 584 ? -23.719 -2.486 -2.977 1 97.62 584 PHE B O 1
ATOM 12927 N N . ARG B 1 585 ? -23.125 -2.441 -5.156 1 96.12 585 ARG B N 1
ATOM 12928 C CA . ARG B 1 585 ? -24.359 -1.779 -5.59 1 96.12 585 ARG B CA 1
ATOM 12929 C C . ARG B 1 585 ? -24.812 -2.293 -6.953 1 96.12 585 ARG B C 1
ATOM 12931 O O . ARG B 1 585 ? -24 -2.789 -7.734 1 96.12 585 ARG B O 1
ATOM 12938 N N . ARG B 1 586 ? -26.031 -2.176 -7.285 1 94.12 586 ARG B N 1
ATOM 12939 C CA . ARG B 1 586 ? -26.625 -2.516 -8.57 1 94.12 586 ARG B CA 1
ATOM 12940 C C . ARG B 1 586 ? -27.766 -1.554 -8.922 1 94.12 586 ARG B C 1
ATOM 12942 O O . ARG B 1 586 ? -27.906 -0.512 -8.281 1 94.12 586 ARG B O 1
ATOM 12949 N N . ASN B 1 587 ? -28.484 -1.768 -10.023 1 89.62 587 ASN B N 1
ATOM 12950 C CA . ASN B 1 587 ? -29.562 -0.92 -10.508 1 89.62 587 ASN B CA 1
ATOM 12951 C C . ASN B 1 587 ? -29.078 0.475 -10.875 1 89.62 587 ASN B C 1
ATOM 12953 O O . ASN B 1 587 ? -29.656 1.477 -10.461 1 89.62 587 ASN B O 1
ATOM 12957 N N . TYR B 1 588 ? -28 0.474 -11.508 1 90.94 588 TYR B N 1
ATOM 12958 C CA . TYR B 1 588 ? -27.516 1.733 -12.055 1 90.94 588 TYR B CA 1
ATOM 12959 C C . TYR B 1 588 ? -28.422 2.244 -13.164 1 90.94 588 TYR B C 1
ATOM 12961 O O . TYR B 1 588 ? -28.938 1.459 -13.961 1 90.94 588 TYR B O 1
ATOM 12969 N N . ILE B 1 589 ? -28.531 3.496 -13.258 1 83.5 589 ILE B N 1
ATOM 12970 C CA . ILE B 1 589 ? -29.375 4.09 -14.289 1 83.5 589 ILE B CA 1
ATOM 12971 C C . ILE B 1 589 ? -28.672 4.004 -15.641 1 83.5 589 ILE B C 1
ATOM 12973 O O . ILE B 1 589 ? -29.312 3.941 -16.688 1 83.5 589 ILE B O 1
ATOM 12977 N N . SER B 1 590 ? -27.359 4.078 -15.578 1 86.81 590 SER B N 1
ATOM 12978 C CA . SER B 1 590 ? -26.547 4.016 -16.781 1 86.81 590 SER B CA 1
ATOM 12979 C C . SER B 1 590 ? -25.203 3.344 -16.516 1 86.81 590 SER B C 1
ATOM 12981 O O . SER B 1 590 ? -24.656 3.443 -15.406 1 86.81 590 SER B O 1
ATOM 12983 N N . PRO B 1 591 ? -24.719 2.715 -17.531 1 90.81 591 PRO B N 1
ATOM 12984 C CA . PRO B 1 591 ? -23.391 2.121 -17.375 1 90.81 591 PRO B CA 1
ATOM 12985 C C . PRO B 1 591 ? -22.266 3.137 -17.562 1 90.81 591 PRO B C 1
ATOM 12987 O O . PRO B 1 591 ? -21.094 2.762 -17.594 1 90.81 591 PRO B O 1
ATOM 12990 N N . ALA B 1 592 ? -22.578 4.379 -17.672 1 87.81 592 ALA B N 1
ATOM 12991 C CA . ALA B 1 592 ? -21.578 5.395 -18 1 87.81 592 ALA B CA 1
ATOM 12992 C C . ALA B 1 592 ? -20.703 5.707 -16.781 1 87.81 592 ALA B C 1
ATOM 12994 O O . ALA B 1 592 ? -19.562 6.164 -16.938 1 87.81 592 ALA B O 1
ATOM 12995 N N . ILE B 1 593 ? -21.25 5.48 -15.555 1 91.19 593 ILE B N 1
ATOM 12996 C CA . ILE B 1 593 ? -20.516 5.84 -14.344 1 91.19 593 ILE B CA 1
ATOM 12997 C C . ILE B 1 593 ? -20.297 4.598 -13.484 1 91.19 593 ILE B C 1
ATOM 12999 O O . ILE B 1 593 ? -21.25 4.051 -12.922 1 91.19 593 ILE B O 1
ATOM 13003 N N . ASP B 1 594 ? -19.094 4.262 -13.305 1 95.5 594 ASP B N 1
ATOM 13004 C CA . ASP B 1 594 ? -18.734 3.066 -12.547 1 95.5 594 ASP B CA 1
ATOM 13005 C C . ASP B 1 594 ? -18.312 3.424 -11.125 1 95.5 594 ASP B C 1
ATOM 13007 O O . ASP B 1 594 ? -17.266 2.973 -10.648 1 95.5 594 ASP B O 1
ATOM 13011 N N . GLN B 1 595 ? -19.188 4.184 -10.375 1 96.38 595 GLN B N 1
ATOM 13012 C CA . GLN B 1 595 ? -18.922 4.578 -9 1 96.38 595 GLN B CA 1
ATOM 13013 C C . GLN B 1 595 ? -20.078 4.184 -8.078 1 96.38 595 GLN B C 1
ATOM 13015 O O . GLN B 1 595 ? -21.234 4.25 -8.477 1 96.38 595 GLN B O 1
ATOM 13020 N N . LEU B 1 596 ? -19.719 3.895 -6.836 1 97.12 596 LEU B N 1
ATOM 13021 C CA . LEU B 1 596 ? -20.719 3.381 -5.91 1 97.12 596 LEU B CA 1
ATOM 13022 C C . LEU B 1 596 ? -21.812 4.414 -5.664 1 97.12 596 LEU B C 1
ATOM 13024 O O . LEU B 1 596 ? -22.984 4.062 -5.5 1 97.12 596 LEU B O 1
ATOM 13028 N N . PHE B 1 597 ? -21.469 5.676 -5.602 1 92.44 597 PHE B N 1
ATOM 13029 C CA . PHE B 1 597 ? -22.453 6.703 -5.289 1 92.44 597 PHE B CA 1
ATOM 13030 C C . PHE B 1 597 ? -23.594 6.695 -6.312 1 92.44 597 PHE B C 1
ATOM 13032 O O . PHE B 1 597 ? -24.688 7.168 -6.027 1 92.44 597 PHE B O 1
ATOM 13039 N N . ALA B 1 598 ? -23.281 6.18 -7.473 1 92.69 598 ALA B N 1
ATOM 13040 C CA . ALA B 1 598 ? -24.234 6.246 -8.57 1 92.69 598 ALA B CA 1
ATOM 13041 C C . ALA B 1 598 ? -25.156 5.023 -8.578 1 92.69 598 ALA B C 1
ATOM 13043 O O . ALA B 1 598 ? -26.125 4.965 -9.344 1 92.69 598 ALA B O 1
ATOM 13044 N N . GLY B 1 599 ? -24.922 4.059 -7.777 1 92.38 599 GLY B N 1
ATOM 13045 C CA . GLY B 1 599 ? -25.719 2.844 -7.742 1 92.38 599 GLY B CA 1
ATOM 13046 C C . GLY B 1 599 ? -27 2.994 -6.945 1 92.38 599 GLY B C 1
ATOM 13047 O O . GLY B 1 599 ? -27.141 3.936 -6.16 1 92.38 599 GLY B O 1
ATOM 13048 N N . GLY B 1 600 ? -27.875 2.025 -7.164 1 88.38 600 GLY B N 1
ATOM 13049 C CA . GLY B 1 600 ? -29.141 2.045 -6.465 1 88.38 600 GLY B CA 1
ATOM 13050 C C . GLY B 1 600 ? -29.016 1.722 -4.988 1 88.38 600 GLY B C 1
ATOM 13051 O O . GLY B 1 600 ? -28.062 1.077 -4.566 1 88.38 600 GLY B O 1
ATOM 13052 N N . GLU B 1 601 ? -29.984 2.178 -4.199 1 85.12 601 GLU B N 1
ATOM 13053 C CA . GLU B 1 601 ? -30 1.937 -2.758 1 85.12 601 GLU B CA 1
ATOM 13054 C C . GLU B 1 601 ? -30.5 0.532 -2.439 1 85.12 601 GLU B C 1
ATOM 13056 O O . GLU B 1 601 ? -30.078 -0.074 -1.45 1 85.12 601 GLU B O 1
ATOM 13061 N N . GLU B 1 602 ? -31.328 0.13 -3.373 1 82.88 602 GLU B N 1
ATOM 13062 C CA . GLU B 1 602 ? -31.922 -1.188 -3.133 1 82.88 602 GLU B CA 1
ATOM 13063 C C . GLU B 1 602 ? -30.891 -2.293 -3.352 1 82.88 602 GLU B C 1
ATOM 13065 O O . GLU B 1 602 ? -30.125 -2.258 -4.324 1 82.88 602 GLU B O 1
ATOM 13070 N N . LEU B 1 603 ? -30.734 -3.197 -2.438 1 86.19 603 LEU B N 1
ATOM 13071 C CA . LEU B 1 603 ? -29.922 -4.402 -2.494 1 86.19 603 LEU B CA 1
ATOM 13072 C C . LEU B 1 603 ? -28.438 -4.062 -2.354 1 86.19 603 LEU B C 1
ATOM 13074 O O . LEU B 1 603 ? -27.578 -4.867 -2.715 1 86.19 603 LEU B O 1
ATOM 13078 N N . ARG B 1 604 ? -28.203 -2.795 -2.008 1 91.94 604 ARG B N 1
ATOM 13079 C CA . ARG B 1 604 ? -26.812 -2.514 -1.671 1 91.94 604 ARG B CA 1
ATOM 13080 C C . ARG B 1 604 ? -26.328 -3.428 -0.553 1 91.94 604 ARG B C 1
ATOM 13082 O O . ARG B 1 604 ? -27.109 -3.828 0.314 1 91.94 604 ARG B O 1
ATOM 13089 N N . SER B 1 605 ? -25.047 -3.832 -0.553 1 94.56 605 SER B N 1
ATOM 13090 C CA . SER B 1 605 ? -24.516 -4.73 0.465 1 94.56 605 SER B CA 1
ATOM 13091 C C . SER B 1 605 ? -23.031 -4.465 0.713 1 94.56 605 SER B C 1
ATOM 13093 O O . SER B 1 605 ? -22.391 -3.734 -0.046 1 94.56 605 SER B O 1
ATOM 13095 N N . ASN B 1 606 ? -22.609 -4.863 1.812 1 96.94 606 ASN B N 1
ATOM 13096 C CA . ASN B 1 606 ? -21.203 -4.84 2.18 1 96.94 606 ASN B CA 1
ATOM 13097 C C . ASN B 1 606 ? -20.859 -5.961 3.154 1 96.94 606 ASN B C 1
ATOM 13099 O O . ASN B 1 606 ? -21.75 -6.535 3.787 1 96.94 606 ASN B O 1
ATOM 13103 N N . ASP B 1 607 ? -19.609 -6.363 3.203 1 96.25 607 ASP B N 1
ATOM 13104 C CA . ASP B 1 607 ? -19.062 -7.414 4.062 1 96.25 607 ASP B CA 1
ATOM 13105 C C . ASP B 1 607 ? -17.594 -7.156 4.375 1 96.25 607 ASP B C 1
ATOM 13107 O O . ASP B 1 607 ? -16.969 -6.273 3.787 1 96.25 607 ASP B O 1
ATOM 13111 N N . GLY B 1 608 ? -17.203 -7.812 5.426 1 96.69 608 GLY B N 1
ATOM 13112 C CA . GLY B 1 608 ? -15.797 -7.668 5.797 1 96.69 608 GLY B CA 1
ATOM 13113 C C . GLY B 1 608 ? -15.414 -8.5 7.008 1 96.69 608 GLY B C 1
ATOM 13114 O O . GLY B 1 608 ? -16.266 -8.797 7.852 1 96.69 608 GLY B O 1
ATOM 13115 N N . SER B 1 609 ? -14.18 -8.859 7.02 1 96.38 609 SER B N 1
ATOM 13116 C CA . SER B 1 609 ? -13.609 -9.648 8.109 1 96.38 609 SER B CA 1
ATOM 13117 C C . SER B 1 609 ? -12.102 -9.453 8.195 1 96.38 609 SER B C 1
ATOM 13119 O O . SER B 1 609 ? -11.539 -8.578 7.539 1 96.38 609 SER B O 1
ATOM 13121 N N . GLY B 1 610 ? -11.516 -10.18 9.18 1 94.06 610 GLY B N 1
ATOM 13122 C CA . GLY B 1 610 ? -10.07 -10.125 9.375 1 94.06 610 GLY B CA 1
ATOM 13123 C C . GLY B 1 610 ? -9.547 -11.219 10.273 1 94.06 610 GLY B C 1
ATOM 13124 O O . GLY B 1 610 ? -10.32 -12.055 10.758 1 94.06 610 GLY B O 1
ATOM 13125 N N . TYR B 1 611 ? -8.18 -11.242 10.336 1 92.81 611 TYR B N 1
ATOM 13126 C CA . TYR B 1 611 ? -7.57 -12.203 11.25 1 92.81 611 TYR B CA 1
ATOM 13127 C C . TYR B 1 611 ? -6.27 -11.656 11.82 1 92.81 611 TYR B C 1
ATOM 13129 O O . TYR B 1 611 ? -5.719 -10.68 11.305 1 92.81 611 TYR B O 1
ATOM 13137 N N . ASN B 1 612 ? -5.785 -12.242 12.906 1 93.44 612 ASN B N 1
ATOM 13138 C CA . ASN B 1 612 ? -4.48 -12.07 13.531 1 93.44 612 ASN B CA 1
ATOM 13139 C C . ASN B 1 612 ? -3.809 -13.414 13.805 1 93.44 612 ASN B C 1
ATOM 13141 O O . ASN B 1 612 ? -4.441 -14.336 14.32 1 93.44 612 ASN B O 1
ATOM 13145 N N . GLU B 1 613 ? -2.564 -13.508 13.391 1 94.56 613 GLU B N 1
ATOM 13146 C CA . GLU B 1 613 ? -1.775 -14.719 13.617 1 94.56 613 GLU B CA 1
ATOM 13147 C C . GLU B 1 613 ? -0.454 -14.391 14.305 1 94.56 613 GLU B C 1
ATOM 13149 O O . GLU B 1 613 ? 0.101 -13.305 14.117 1 94.56 613 GLU B O 1
ATOM 13154 N N . ALA B 1 614 ? 0.011 -15.383 15.109 1 95.44 614 ALA B N 1
ATOM 13155 C CA . ALA B 1 614 ? 1.279 -15.18 15.805 1 95.44 614 ALA B CA 1
ATOM 13156 C C . ALA B 1 614 ? 1.988 -16.5 16.062 1 95.44 614 ALA B C 1
ATOM 13158 O O . ALA B 1 614 ? 1.34 -17.516 16.328 1 95.44 614 ALA B O 1
ATOM 13159 N N . TRP B 1 615 ? 3.316 -16.5 15.984 1 95.88 615 TRP B N 1
ATOM 13160 C CA . TRP B 1 615 ? 4.184 -17.625 16.281 1 95.88 615 TRP B CA 1
ATOM 13161 C C . TRP B 1 615 ? 5.395 -17.203 17.094 1 95.88 615 TRP B C 1
ATOM 13163 O O . TRP B 1 615 ? 5.895 -16.078 16.938 1 95.88 615 TRP B O 1
ATOM 13173 N N . LEU B 1 616 ? 5.82 -18.047 17.984 1 96.5 616 LEU B N 1
ATOM 13174 C CA . LEU B 1 616 ? 7.051 -17.891 18.766 1 96.5 616 LEU B CA 1
ATOM 13175 C C . LEU B 1 616 ? 7.852 -19.188 18.781 1 96.5 616 LEU B C 1
ATOM 13177 O O . LEU B 1 616 ? 7.312 -20.25 19.094 1 96.5 616 LEU B O 1
ATOM 13181 N N . SER B 1 617 ? 9.117 -19.109 18.422 1 96.25 617 SER B N 1
ATOM 13182 C CA . SER B 1 617 ? 9.93 -20.328 18.328 1 96.25 617 SER B CA 1
ATOM 13183 C C . SER B 1 617 ? 11.32 -20.109 18.906 1 96.25 617 SER B C 1
ATOM 13185 O O . SER B 1 617 ? 11.875 -19.016 18.812 1 96.25 617 SER B O 1
ATOM 13187 N N . TYR B 1 618 ? 11.836 -21.156 19.531 1 96.62 618 TYR B N 1
ATOM 13188 C CA . TYR B 1 618 ? 13.227 -21.266 19.953 1 96.62 618 TYR B CA 1
ATOM 13189 C C . TYR B 1 618 ? 13.922 -22.422 19.25 1 96.62 618 TYR B C 1
ATOM 13191 O O . TYR B 1 618 ? 13.32 -23.484 19.047 1 96.62 618 TYR B O 1
ATOM 13199 N N . PHE B 1 619 ? 15.133 -22.172 18.766 1 95.06 619 PHE B N 1
ATOM 13200 C CA . PHE B 1 619 ? 15.773 -23.266 18.047 1 95.06 619 PHE B CA 1
ATOM 13201 C C . PHE B 1 619 ? 17.281 -23.25 18.266 1 95.06 619 PHE B C 1
ATOM 13203 O O . PHE B 1 619 ? 17.844 -22.234 18.672 1 95.06 619 PHE B O 1
ATOM 13210 N N . SER B 1 620 ? 17.891 -24.359 17.969 1 95.69 620 SER B N 1
ATOM 13211 C CA . SER B 1 620 ? 19.328 -24.547 18.047 1 95.69 620 SER B CA 1
ATOM 13212 C C . SER B 1 620 ? 19.828 -25.562 17.031 1 95.69 620 SER B C 1
ATOM 13214 O O . SER B 1 620 ? 19.094 -26.484 16.672 1 95.69 620 SER B O 1
ATOM 13216 N N . ARG B 1 621 ? 20.953 -25.359 16.516 1 94.75 621 ARG B N 1
ATOM 13217 C CA . ARG B 1 621 ? 21.641 -26.281 15.617 1 94.75 621 ARG B CA 1
ATOM 13218 C C . ARG B 1 621 ? 23.109 -26.453 16.016 1 94.75 621 ARG B C 1
ATOM 13220 O O . ARG B 1 621 ? 23.812 -25.469 16.266 1 94.75 621 ARG B O 1
ATOM 13227 N N . ILE B 1 622 ? 23.547 -27.625 16.125 1 95 622 ILE B N 1
ATOM 13228 C CA . ILE B 1 622 ? 24.938 -27.953 16.438 1 95 622 ILE B CA 1
ATOM 13229 C C . ILE B 1 622 ? 25.562 -28.719 15.273 1 95 622 ILE B C 1
ATOM 13231 O O . ILE B 1 622 ? 25 -29.719 14.805 1 95 622 ILE B O 1
ATOM 13235 N N . ASN B 1 623 ? 26.641 -28.25 14.82 1 92.94 623 ASN B N 1
ATOM 13236 C CA . ASN B 1 623 ? 27.406 -28.906 13.758 1 92.94 623 ASN B CA 1
ATOM 13237 C C . ASN B 1 623 ? 28.781 -29.344 14.234 1 92.94 623 ASN B C 1
ATOM 13239 O O . ASN B 1 623 ? 29.484 -28.578 14.891 1 92.94 623 ASN B O 1
ATOM 13243 N N . TYR B 1 624 ? 29.094 -30.547 13.945 1 94.88 624 TYR B N 1
ATOM 13244 C CA . TYR B 1 624 ? 30.406 -31.094 14.281 1 94.88 624 TYR B CA 1
ATOM 13245 C C . TYR B 1 624 ? 31.016 -31.812 13.094 1 94.88 624 TYR B C 1
ATOM 13247 O O . TYR B 1 624 ? 30.344 -32.656 12.461 1 94.88 624 TYR B O 1
ATOM 13255 N N . ASP B 1 625 ? 32.219 -31.453 12.773 1 94.25 625 ASP B N 1
ATOM 13256 C CA . ASP B 1 625 ? 32.969 -32.031 11.672 1 94.25 625 ASP B CA 1
ATOM 13257 C C . ASP B 1 625 ? 34.344 -32.5 12.148 1 94.25 625 ASP B C 1
ATOM 13259 O O . ASP B 1 625 ? 35.125 -31.688 12.664 1 94.25 625 ASP B O 1
ATOM 13263 N N . TYR B 1 626 ? 34.656 -33.781 11.961 1 95.19 626 TYR B N 1
ATOM 13264 C CA . TYR B 1 626 ? 35.969 -34.312 12.266 1 95.19 626 TYR B CA 1
ATOM 13265 C C . TYR B 1 626 ? 36.75 -34.625 10.992 1 95.19 626 TYR B C 1
ATOM 13267 O O . TYR B 1 626 ? 36.438 -35.625 10.312 1 95.19 626 TYR B O 1
ATOM 13275 N N . GLN B 1 627 ? 37.781 -33.875 10.625 1 91.81 627 GLN B N 1
ATOM 13276 C CA . GLN B 1 627 ? 38.688 -34.031 9.492 1 91.81 627 GLN B CA 1
ATOM 13277 C C . GLN B 1 627 ? 37.938 -34.031 8.172 1 91.81 627 GLN B C 1
ATOM 13279 O O . GLN B 1 627 ? 38.312 -34.75 7.238 1 91.81 627 GLN B O 1
ATOM 13284 N N . SER B 1 628 ? 36.719 -33.5 8.195 1 88.5 628 SER B N 1
ATOM 13285 C CA . SER B 1 628 ? 35.844 -33.5 7.035 1 88.5 628 SER B CA 1
ATOM 13286 C C . SER B 1 628 ? 35.469 -34.938 6.637 1 88.5 628 SER B C 1
ATOM 13288 O O . SER B 1 628 ? 35.156 -35.188 5.477 1 88.5 628 SER B O 1
ATOM 13290 N N . LYS B 1 629 ? 35.625 -35.844 7.559 1 92.88 629 LYS B N 1
ATOM 13291 C CA . LYS B 1 629 ? 35.344 -37.281 7.355 1 92.88 629 LYS B CA 1
ATOM 13292 C C . LYS B 1 629 ? 34 -37.688 7.984 1 92.88 629 LYS B C 1
ATOM 13294 O O . LYS B 1 629 ? 33.188 -38.312 7.34 1 92.88 629 LYS B O 1
ATOM 13299 N N . TYR B 1 630 ? 33.875 -37.312 9.242 1 96.25 630 TYR B N 1
ATOM 13300 C CA . TYR B 1 630 ? 32.656 -37.562 9.992 1 96.25 630 TYR B CA 1
ATOM 13301 C C . TYR B 1 630 ? 31.891 -36.281 10.281 1 96.25 630 TYR B C 1
ATOM 13303 O O . TYR B 1 630 ? 32.438 -35.375 10.906 1 96.25 630 TYR B O 1
ATOM 13311 N N . LEU B 1 631 ? 30.734 -36.281 9.812 1 95.88 631 LEU B N 1
ATOM 13312 C CA . LEU B 1 631 ? 29.922 -35.094 9.93 1 95.88 631 LEU B CA 1
ATOM 13313 C C . LEU B 1 631 ? 28.656 -35.375 10.75 1 95.88 631 LEU B C 1
ATOM 13315 O O . LEU B 1 631 ? 28.016 -36.406 10.578 1 95.88 631 LEU B O 1
ATOM 13319 N N . ILE B 1 632 ? 28.281 -34.469 11.672 1 95.88 632 ILE B N 1
ATOM 13320 C CA . ILE B 1 632 ? 27.078 -34.594 12.492 1 95.88 632 ILE B CA 1
ATOM 13321 C C . ILE B 1 632 ? 26.391 -33.25 12.609 1 95.88 632 ILE B C 1
ATOM 13323 O O . ILE B 1 632 ? 27.047 -32.219 12.758 1 95.88 632 ILE B O 1
ATOM 13327 N N . GLU B 1 633 ? 25.094 -33.25 12.453 1 94.31 633 GLU B N 1
ATOM 13328 C CA . GLU B 1 633 ? 24.266 -32.062 12.695 1 94.31 633 GLU B CA 1
ATOM 13329 C C . GLU B 1 633 ? 23.078 -32.406 13.594 1 94.31 633 GLU B C 1
ATOM 13331 O O . GLU B 1 633 ? 22.344 -33.344 13.328 1 94.31 633 GLU B O 1
ATOM 13336 N N . LEU B 1 634 ? 22.938 -31.656 14.68 1 95.44 634 LEU B N 1
ATOM 13337 C CA . LEU B 1 634 ? 21.797 -31.766 15.586 1 95.44 634 LEU B CA 1
ATOM 13338 C C . LEU B 1 634 ? 20.969 -30.5 15.57 1 95.44 634 LEU B C 1
ATOM 13340 O O . LEU B 1 634 ? 21.5 -29.391 15.664 1 95.44 634 LEU B O 1
ATOM 13344 N N . VAL B 1 635 ? 19.672 -30.672 15.375 1 94.25 635 VAL B N 1
ATOM 13345 C CA . VAL B 1 635 ? 18.766 -29.531 15.383 1 94.25 635 VAL B CA 1
ATOM 13346 C C . VAL B 1 635 ? 17.641 -29.781 16.391 1 94.25 635 VAL B C 1
ATOM 13348 O O . VAL B 1 635 ? 17.156 -30.906 16.531 1 94.25 635 VAL B O 1
ATOM 13351 N N . GLY B 1 636 ? 17.25 -28.766 17.109 1 95 636 GLY B N 1
ATOM 13352 C CA . GLY B 1 636 ? 16.094 -28.766 17.984 1 95 636 GLY B CA 1
ATOM 13353 C C . GLY B 1 636 ? 15.281 -27.484 17.891 1 95 636 GLY B C 1
ATOM 13354 O O . GLY B 1 636 ? 15.852 -26.391 17.859 1 95 636 GLY B O 1
ATOM 13355 N N . ARG B 1 637 ? 14 -27.656 17.797 1 95.19 637 ARG B N 1
ATOM 13356 C CA . ARG B 1 637 ? 13.141 -26.484 17.734 1 95.19 637 ARG B CA 1
ATOM 13357 C C . ARG B 1 637 ? 11.953 -26.625 18.672 1 95.19 637 ARG B C 1
ATOM 13359 O O . ARG B 1 637 ? 11.383 -27.703 18.812 1 95.19 637 ARG B O 1
ATOM 13366 N N . TYR B 1 638 ? 11.711 -25.609 19.406 1 96.38 638 TYR B N 1
ATOM 13367 C CA . TYR B 1 638 ? 10.555 -25.438 20.281 1 96.38 638 TYR B CA 1
ATOM 13368 C C . TYR B 1 638 ? 9.609 -24.375 19.734 1 96.38 638 TYR B C 1
ATOM 13370 O O . TYR B 1 638 ? 9.781 -23.188 20 1 96.38 638 TYR B O 1
ATOM 13378 N N . ASP B 1 639 ? 8.461 -24.922 19.062 1 96.62 639 ASP B N 1
ATOM 13379 C CA . ASP B 1 639 ? 7.602 -24.031 18.281 1 96.62 639 ASP B CA 1
ATOM 13380 C C . ASP B 1 639 ? 6.289 -23.75 19.016 1 96.62 639 ASP B C 1
ATOM 13382 O O . ASP B 1 639 ? 5.684 -24.672 19.578 1 96.62 639 ASP B O 1
ATOM 13386 N N . GLY B 1 640 ? 5.926 -22.484 19.031 1 96.44 640 GLY B N 1
ATOM 13387 C CA . GLY B 1 640 ? 4.633 -22.062 19.547 1 96.44 640 GLY B CA 1
ATOM 13388 C C . GLY B 1 640 ? 3.719 -21.484 18.469 1 96.44 640 GLY B C 1
ATOM 13389 O O . GLY B 1 640 ? 4.18 -20.781 17.578 1 96.44 640 GLY B O 1
ATOM 13390 N N . SER B 1 641 ? 2.354 -21.906 18.578 1 95.88 641 SER B N 1
ATOM 13391 C CA . SER B 1 641 ? 1.36 -21.422 17.609 1 95.88 641 SER B CA 1
ATOM 13392 C C . SER B 1 641 ? 0.118 -20.891 18.328 1 95.88 641 SER B C 1
ATOM 13394 O O . SER B 1 641 ? -0.324 -21.469 19.328 1 95.88 641 SER B O 1
ATOM 13396 N N . TYR B 1 642 ? -0.464 -19.844 17.766 1 94.06 642 TYR B N 1
ATOM 13397 C CA . TYR B 1 642 ? -1.683 -19.266 18.312 1 94.06 642 TYR B CA 1
ATOM 13398 C C . TYR B 1 642 ? -2.871 -20.203 18.141 1 94.06 642 TYR B C 1
ATOM 13400 O O . TYR B 1 642 ? -3.91 -20.016 18.766 1 94.06 642 TYR B O 1
ATOM 13408 N N . LYS B 1 643 ? -2.801 -21.156 17.328 1 94.44 643 LYS B N 1
ATOM 13409 C CA . LYS B 1 643 ? -3.928 -22 16.922 1 94.44 643 LYS B CA 1
ATOM 13410 C C . LYS B 1 643 ? -4.266 -23 18.016 1 94.44 643 LYS B C 1
ATOM 13412 O O . LYS B 1 643 ? -5.352 -23.594 18 1 94.44 643 LYS B O 1
ATOM 13417 N N . PHE B 1 644 ? -3.369 -23.172 18.922 1 95.25 644 PHE B N 1
ATOM 13418 C CA . PHE B 1 644 ? -3.568 -24.172 19.969 1 95.25 644 PHE B CA 1
ATOM 13419 C C . PHE B 1 644 ? -3.936 -23.516 21.297 1 95.25 644 PHE B C 1
ATOM 13421 O O . PHE B 1 644 ? -3.676 -22.328 21.484 1 95.25 644 PHE B O 1
ATOM 13428 N N . PRO B 1 645 ? -4.582 -24.297 22.141 1 94.19 645 PRO B N 1
ATOM 13429 C CA . PRO B 1 645 ? -4.969 -23.719 23.438 1 94.19 645 PRO B CA 1
ATOM 13430 C C . PRO B 1 645 ? -3.77 -23.219 24.234 1 94.19 645 PRO B C 1
ATOM 13432 O O . PRO B 1 645 ? -2.666 -23.75 24.094 1 94.19 645 PRO B O 1
ATOM 13435 N N . LYS B 1 646 ? -3.906 -22.297 25.156 1 90.5 646 LYS B N 1
ATOM 13436 C CA . LYS B 1 646 ? -2.875 -21.578 25.906 1 90.5 646 LYS B CA 1
ATOM 13437 C C . LYS B 1 646 ? -1.973 -22.562 26.656 1 90.5 646 LYS B C 1
ATOM 13439 O O . LYS B 1 646 ? -0.763 -22.344 26.75 1 90.5 646 LYS B O 1
ATOM 13444 N N . GLY B 1 647 ? -2.49 -23.609 27.156 1 88.62 647 GLY B N 1
ATOM 13445 C CA . GLY B 1 647 ? -1.689 -24.547 27.922 1 88.62 647 GLY B CA 1
ATOM 13446 C C . GLY B 1 647 ? -0.912 -25.516 27.047 1 88.62 647 GLY B C 1
ATOM 13447 O O . GLY B 1 647 ? 0.025 -26.172 27.516 1 88.62 647 GLY B O 1
ATOM 13448 N N . ASP B 1 648 ? -1.197 -25.625 25.75 1 90.69 648 ASP B N 1
ATOM 13449 C CA . ASP B 1 648 ? -0.583 -26.625 24.891 1 90.69 648 ASP B CA 1
ATOM 13450 C C . ASP B 1 648 ? -0.133 -26.016 23.562 1 90.69 648 ASP B C 1
ATOM 13452 O O . ASP B 1 648 ? -0.236 -26.656 22.516 1 90.69 648 ASP B O 1
ATOM 13456 N N . ARG B 1 649 ? 0.309 -24.828 23.578 1 94.38 649 ARG B N 1
ATOM 13457 C CA . ARG B 1 649 ? 0.644 -24.109 22.359 1 94.38 649 ARG B CA 1
ATOM 13458 C C . ARG B 1 649 ? 1.987 -24.578 21.797 1 94.38 649 ARG B C 1
ATOM 13460 O O . ARG B 1 649 ? 2.23 -24.484 20.594 1 94.38 649 ARG B O 1
ATOM 13467 N N . PHE B 1 650 ? 2.881 -25.109 22.672 1 96 650 PHE B N 1
ATOM 13468 C CA . PHE B 1 650 ? 4.262 -25.344 22.266 1 96 650 PHE B CA 1
ATOM 13469 C C . PHE B 1 650 ? 4.512 -26.828 22.016 1 96 650 PHE B C 1
ATOM 13471 O O . PHE B 1 650 ? 3.953 -27.672 22.719 1 96 650 PHE B O 1
ATOM 13478 N N . GLY B 1 651 ? 5.316 -27.172 20.922 1 95.69 651 GLY B N 1
ATOM 13479 C CA . GLY B 1 651 ? 5.82 -28.5 20.625 1 95.69 651 GLY B CA 1
ATOM 13480 C C . GLY B 1 651 ? 7.324 -28.547 20.406 1 95.69 651 GLY B C 1
ATOM 13481 O O . GLY B 1 651 ? 7.898 -27.609 19.859 1 95.69 651 GLY B O 1
ATOM 13482 N N . PHE B 1 652 ? 7.949 -29.594 20.875 1 96.38 652 PHE B N 1
ATOM 13483 C CA . PHE B 1 652 ? 9.375 -29.797 20.672 1 96.38 652 PHE B CA 1
ATOM 13484 C C . PHE B 1 652 ? 9.633 -30.781 19.547 1 96.38 652 PHE B C 1
ATOM 13486 O O . PHE B 1 652 ? 9.086 -31.891 19.547 1 96.38 652 PHE B O 1
ATOM 13493 N N . PHE B 1 653 ? 10.531 -30.469 18.641 1 96.5 653 PHE B N 1
ATOM 13494 C CA . PHE B 1 653 ? 10.781 -31.266 17.453 1 96.5 653 PHE B CA 1
ATOM 13495 C C . PHE B 1 653 ? 12.281 -31.406 17.203 1 96.5 653 PHE B C 1
ATOM 13497 O O . PHE B 1 653 ? 12.922 -30.469 16.719 1 96.5 653 PHE B O 1
ATOM 13504 N N . PRO B 1 654 ? 12.875 -32.5 17.344 1 95.88 654 PRO B N 1
ATOM 13505 C CA . PRO B 1 654 ? 14.305 -32.719 17.156 1 95.88 654 PRO B CA 1
ATOM 13506 C C . PRO B 1 654 ? 14.633 -33.312 15.773 1 95.88 654 PRO B C 1
ATOM 13508 O O . PRO B 1 654 ? 13.75 -33.875 15.117 1 95.88 654 PRO B O 1
ATOM 13511 N N . ALA B 1 655 ? 15.836 -33.156 15.297 1 95.56 655 ALA B N 1
ATOM 13512 C CA . ALA B 1 655 ? 16.344 -33.75 14.062 1 95.56 655 ALA B CA 1
ATOM 13513 C C . ALA B 1 655 ? 17.844 -34.031 14.172 1 95.56 655 ALA B C 1
ATOM 13515 O O . ALA B 1 655 ? 18.578 -33.312 14.844 1 95.56 655 ALA B O 1
ATOM 13516 N N . VAL B 1 656 ? 18.312 -35.094 13.547 1 95.88 656 VAL B N 1
ATOM 13517 C CA . VAL B 1 656 ? 19.719 -35.469 13.516 1 95.88 656 VAL B CA 1
ATOM 13518 C C . VAL B 1 656 ? 20.125 -35.875 12.102 1 95.88 656 VAL B C 1
ATOM 13520 O O . VAL B 1 656 ? 19.344 -36.5 11.383 1 95.88 656 VAL B O 1
ATOM 13523 N N . SER B 1 657 ? 21.203 -35.531 11.688 1 95.62 657 SER B N 1
ATOM 13524 C CA . SER B 1 657 ? 21.781 -35.938 10.414 1 95.62 657 SER B CA 1
ATOM 13525 C C . SER B 1 657 ? 23.25 -36.312 10.562 1 95.62 657 SER B C 1
ATOM 13527 O O . SER B 1 657 ? 23.984 -35.656 11.312 1 95.62 657 SER B O 1
ATOM 13529 N N . VAL B 1 658 ? 23.734 -37.344 9.844 1 96.38 658 VAL B N 1
ATOM 13530 C CA . VAL B 1 658 ? 25.109 -37.812 9.883 1 96.38 658 VAL B CA 1
ATOM 13531 C C . VAL B 1 658 ? 25.641 -38.031 8.469 1 96.38 658 VAL B C 1
ATOM 13533 O O . VAL B 1 658 ? 24.859 -38.344 7.555 1 96.38 658 VAL B O 1
ATOM 13536 N N . GLY B 1 659 ? 26.844 -37.812 8.289 1 96.38 659 GLY B N 1
ATOM 13537 C CA . GLY B 1 659 ? 27.531 -38.031 7.023 1 96.38 659 GLY B CA 1
ATOM 13538 C C . GLY B 1 659 ? 28.906 -38.656 7.191 1 96.38 659 GLY B C 1
ATOM 13539 O O . GLY B 1 659 ? 29.609 -38.344 8.148 1 96.38 659 GLY B O 1
ATOM 13540 N N . TRP B 1 660 ? 29.234 -39.562 6.273 1 97.12 660 TRP B N 1
ATOM 13541 C CA . TRP B 1 660 ? 30.531 -40.25 6.242 1 97.12 660 TRP B CA 1
ATOM 13542 C C . TRP B 1 660 ? 31.156 -40.188 4.855 1 97.12 660 TRP B C 1
ATOM 13544 O O . TRP B 1 660 ? 30.625 -40.75 3.896 1 97.12 660 TRP B O 1
ATOM 13554 N N . ARG B 1 661 ? 32.219 -39.469 4.836 1 95.81 661 ARG B N 1
ATOM 13555 C CA . ARG B 1 661 ? 32.938 -39.375 3.576 1 95.81 661 ARG B CA 1
ATOM 13556 C C . ARG B 1 661 ? 34 -40.469 3.479 1 95.81 661 ARG B C 1
ATOM 13558 O O . ARG B 1 661 ? 35.125 -40.281 3.947 1 95.81 661 ARG B O 1
ATOM 13565 N N . LEU B 1 662 ? 33.812 -41.438 2.73 1 94.75 662 LEU B N 1
ATOM 13566 C CA . LEU B 1 662 ? 34.656 -42.594 2.629 1 94.75 662 LEU B CA 1
ATOM 13567 C C . LEU B 1 662 ? 35.969 -42.281 1.927 1 94.75 662 LEU B C 1
ATOM 13569 O O . LEU B 1 662 ? 37 -42.844 2.242 1 94.75 662 LEU B O 1
ATOM 13573 N N . THR B 1 663 ? 35.938 -41.406 0.997 1 92.12 663 THR B N 1
ATOM 13574 C CA . THR B 1 663 ? 37.125 -41.062 0.23 1 92.12 663 THR B CA 1
ATOM 13575 C C . THR B 1 663 ? 38.188 -40.406 1.125 1 92.12 663 THR B C 1
ATOM 13577 O O . THR B 1 663 ? 39.344 -40.344 0.756 1 92.12 663 THR B O 1
ATOM 13580 N N . GLU B 1 664 ? 37.75 -39.875 2.254 1 90.44 664 GLU B N 1
ATOM 13581 C CA . GLU B 1 664 ? 38.688 -39.219 3.172 1 90.44 664 GLU B CA 1
ATOM 13582 C C . GLU B 1 664 ? 39.312 -40.25 4.113 1 90.44 664 GLU B C 1
ATOM 13584 O O . GLU B 1 664 ? 40.25 -39.938 4.852 1 90.44 664 GLU B O 1
ATOM 13589 N N . GLU B 1 665 ? 38.875 -41.5 4.07 1 93.06 665 GLU B N 1
ATOM 13590 C CA . GLU B 1 665 ? 39.5 -42.562 4.84 1 93.06 665 GLU B CA 1
ATOM 13591 C C . GLU B 1 665 ? 40.781 -43.062 4.184 1 93.06 665 GLU B C 1
ATOM 13593 O O . GLU B 1 665 ? 40.812 -43.281 2.969 1 93.06 665 GLU B O 1
ATOM 13598 N N . GLU B 1 666 ? 41.719 -43.375 5.008 1 89.56 666 GLU B N 1
ATOM 13599 C CA . GLU B 1 666 ? 43 -43.812 4.48 1 89.56 666 GLU B CA 1
ATOM 13600 C C . GLU B 1 666 ? 42.875 -45.188 3.771 1 89.56 666 GLU B C 1
ATOM 13602 O O . GLU B 1 666 ? 43.438 -45.375 2.705 1 89.56 666 GLU B O 1
ATOM 13607 N N . PHE B 1 667 ? 42.219 -46 4.316 1 91.69 667 PHE B N 1
ATOM 13608 C CA . PHE B 1 667 ? 42.062 -47.312 3.73 1 91.69 667 PHE B CA 1
ATOM 13609 C C . PHE B 1 667 ? 41.375 -47.25 2.383 1 91.69 667 PHE B C 1
ATOM 13611 O O . PHE B 1 667 ? 41.625 -48.062 1.496 1 91.69 667 PHE B O 1
ATOM 13618 N N . PHE B 1 668 ? 40.5 -46.344 2.242 1 91.75 668 PHE B N 1
ATOM 13619 C CA . PHE B 1 668 ? 39.75 -46.219 1.009 1 91.75 668 PHE B CA 1
ATOM 13620 C C . PHE B 1 668 ? 40.531 -45.438 -0.044 1 91.75 668 PHE B C 1
ATOM 13622 O O . PHE B 1 668 ? 40.656 -45.906 -1.187 1 91.75 668 PHE B O 1
ATOM 13629 N N . ARG B 1 669 ? 41.062 -44.375 0.32 1 85.25 669 ARG B N 1
ATOM 13630 C CA . ARG B 1 669 ? 41.812 -43.531 -0.587 1 85.25 669 ARG B CA 1
ATOM 13631 C C . ARG B 1 669 ? 43 -44.281 -1.209 1 85.25 669 ARG B C 1
ATOM 13633 O O . ARG B 1 669 ? 43.312 -44.094 -2.383 1 85.25 669 ARG B O 1
ATOM 13640 N N . ASN B 1 670 ? 43.594 -45.219 -0.482 1 85.94 670 ASN B N 1
ATOM 13641 C CA . ASN B 1 670 ? 44.812 -45.906 -0.938 1 85.94 670 ASN B CA 1
ATOM 13642 C C . ASN B 1 670 ? 44.438 -47.125 -1.812 1 85.94 670 ASN B C 1
ATOM 13644 O O . ASN B 1 670 ? 45.281 -47.594 -2.574 1 85.94 670 ASN B O 1
ATOM 13648 N N . ASN B 1 671 ? 43.219 -47.531 -1.735 1 88 671 ASN B N 1
ATOM 13649 C CA . ASN B 1 671 ? 42.906 -48.781 -2.418 1 88 671 ASN B CA 1
ATOM 13650 C C . ASN B 1 671 ? 41.906 -48.562 -3.562 1 88 671 ASN B C 1
ATOM 13652 O O . ASN B 1 671 ? 41.781 -49.406 -4.453 1 88 671 ASN B O 1
ATOM 13656 N N . VAL B 1 672 ? 41.125 -47.625 -3.449 1 87.19 672 VAL B N 1
ATOM 13657 C CA . VAL B 1 672 ? 40.094 -47.375 -4.465 1 87.19 672 VAL B CA 1
ATOM 13658 C C . VAL B 1 672 ? 40.312 -45.969 -5.051 1 87.19 672 VAL B C 1
ATOM 13660 O O . VAL B 1 672 ? 39.781 -45 -4.523 1 87.19 672 VAL B O 1
ATOM 13663 N N . GLY B 1 673 ? 40.969 -45.875 -6.09 1 80.12 673 GLY B N 1
ATOM 13664 C CA . GLY B 1 673 ? 41.375 -44.594 -6.594 1 80.12 673 GLY B CA 1
ATOM 13665 C C . GLY B 1 673 ? 40.406 -44 -7.59 1 80.12 673 GLY B C 1
ATOM 13666 O O . GLY B 1 673 ? 40.5 -42.812 -7.938 1 80.12 673 GLY B O 1
ATOM 13667 N N . PHE B 1 674 ? 39.438 -44.656 -8 1 86.25 674 PHE B N 1
ATOM 13668 C CA . PHE B 1 674 ? 38.625 -44.156 -9.094 1 86.25 674 PHE B CA 1
ATOM 13669 C C . PHE B 1 674 ? 37.562 -43.188 -8.562 1 86.25 674 PHE B C 1
ATOM 13671 O O . PHE B 1 674 ? 36.969 -42.406 -9.312 1 86.25 674 PHE B O 1
ATOM 13678 N N . PHE B 1 675 ? 37.312 -43.094 -7.234 1 91.31 675 PHE B N 1
ATOM 13679 C CA . PHE B 1 675 ? 36.344 -42.156 -6.656 1 91.31 675 PHE B CA 1
ATOM 13680 C C . PHE B 1 675 ? 37.031 -40.844 -6.277 1 91.31 675 PHE B C 1
ATOM 13682 O O . PHE B 1 675 ? 38 -40.844 -5.539 1 91.31 675 PHE B O 1
ATOM 13689 N N . ASP B 1 676 ? 36.469 -39.719 -6.828 1 88.56 676 ASP B N 1
ATOM 13690 C CA . ASP B 1 676 ? 36.906 -38.406 -6.371 1 88.56 676 ASP B CA 1
ATOM 13691 C C . ASP B 1 676 ? 36.219 -38.031 -5.059 1 88.56 676 ASP B C 1
ATOM 13693 O O . ASP B 1 676 ? 36.812 -37.344 -4.227 1 88.56 676 ASP B O 1
ATOM 13697 N N . ASN B 1 677 ? 35.094 -38.438 -4.93 1 90.69 677 ASN B N 1
ATOM 13698 C CA . ASN B 1 677 ? 34.281 -38.25 -3.717 1 90.69 677 ASN B CA 1
ATOM 13699 C C . ASN B 1 677 ? 33.25 -39.344 -3.545 1 90.69 677 ASN B C 1
ATOM 13701 O O . ASN B 1 677 ? 32.656 -39.812 -4.52 1 90.69 677 ASN B O 1
ATOM 13705 N N . LEU B 1 678 ? 33.156 -39.906 -2.445 1 94.75 678 LEU B N 1
ATOM 13706 C CA . LEU B 1 678 ? 32.125 -40.844 -2.064 1 94.75 678 LEU B CA 1
ATOM 13707 C C . LEU B 1 678 ? 31.656 -40.594 -0.642 1 94.75 678 LEU B C 1
ATOM 13709 O O . LEU B 1 678 ? 32.438 -40.688 0.309 1 94.75 678 LEU B O 1
ATOM 13713 N N . LYS B 1 679 ? 30.406 -40.281 -0.522 1 95.44 679 LYS B N 1
ATOM 13714 C CA . LYS B 1 679 ? 29.828 -39.906 0.769 1 95.44 679 LYS B CA 1
ATOM 13715 C C . LYS B 1 679 ? 28.484 -40.594 0.989 1 95.44 679 LYS B C 1
ATOM 13717 O O . LYS B 1 679 ? 27.656 -40.688 0.072 1 95.44 679 LYS B O 1
ATOM 13722 N N . ILE B 1 680 ? 28.281 -41.156 2.129 1 96.94 680 ILE B N 1
ATOM 13723 C CA . ILE B 1 680 ? 27 -41.656 2.572 1 96.94 680 ILE B CA 1
ATOM 13724 C C . ILE B 1 680 ? 26.438 -40.812 3.699 1 96.94 680 ILE B C 1
ATOM 13726 O O . ILE B 1 680 ? 27.188 -40.375 4.582 1 96.94 680 ILE B O 1
ATOM 13730 N N . ARG B 1 681 ? 25.234 -40.5 3.594 1 95.94 681 ARG B N 1
ATOM 13731 C CA . ARG B 1 681 ? 24.625 -39.688 4.637 1 95.94 681 ARG B CA 1
ATOM 13732 C C . ARG B 1 681 ? 23.25 -40.219 5.016 1 95.94 681 ARG B C 1
ATOM 13734 O O . ARG B 1 681 ? 22.578 -40.875 4.207 1 95.94 681 ARG B O 1
ATOM 13741 N N . ALA B 1 682 ? 22.781 -39.906 6.184 1 96.75 682 ALA B N 1
ATOM 13742 C CA . ALA B 1 682 ? 21.469 -40.25 6.699 1 96.75 682 ALA B CA 1
ATOM 13743 C C . ALA B 1 682 ? 20.938 -39.188 7.645 1 96.75 682 ALA B C 1
ATOM 13745 O O . ALA B 1 682 ? 21.703 -38.531 8.336 1 96.75 682 ALA B O 1
ATOM 13746 N N . SER B 1 683 ? 19.641 -39.062 7.602 1 96.06 683 SER B N 1
ATOM 13747 C CA . SER B 1 683 ? 19.016 -38.094 8.492 1 96.06 683 SER B CA 1
ATOM 13748 C C . SER B 1 683 ? 17.672 -38.594 9.023 1 96.06 683 SER B C 1
ATOM 13750 O O . SER B 1 683 ? 17.031 -39.438 8.383 1 96.06 683 SER B O 1
ATOM 13752 N N . TRP B 1 684 ? 17.312 -38.156 10.18 1 96.06 684 TRP B N 1
ATOM 13753 C CA . TRP B 1 684 ? 16.016 -38.375 10.812 1 96.06 684 TRP B CA 1
ATOM 13754 C C . TRP B 1 684 ? 15.586 -37.156 11.617 1 96.06 684 TRP B C 1
ATOM 13756 O O . TRP B 1 684 ? 16.406 -36.531 12.281 1 96.06 684 TRP B O 1
ATOM 13766 N N . GLY B 1 685 ? 14.328 -36.906 11.539 1 95.12 685 GLY B N 1
ATOM 13767 C CA . GLY B 1 685 ? 13.867 -35.781 12.367 1 95.12 685 GLY B CA 1
ATOM 13768 C C . GLY B 1 685 ? 12.359 -35.625 12.367 1 95.12 685 GLY B C 1
ATOM 13769 O O . GLY B 1 685 ? 11.656 -36.344 11.633 1 95.12 685 GLY B O 1
ATOM 13770 N N . GLN B 1 686 ? 11.883 -34.75 13.312 1 95.62 686 GLN B N 1
ATOM 13771 C CA . GLN B 1 686 ? 10.477 -34.406 13.445 1 95.62 686 GLN B CA 1
ATOM 13772 C C . GLN B 1 686 ? 10.242 -32.906 13.172 1 95.62 686 GLN B C 1
ATOM 13774 O O . GLN B 1 686 ? 11.102 -32.094 13.492 1 95.62 686 GLN B O 1
ATOM 13779 N N . THR B 1 687 ? 9.172 -32.656 12.547 1 94.81 687 THR B N 1
ATOM 13780 C CA . THR B 1 687 ? 8.742 -31.281 12.328 1 94.81 687 THR B CA 1
ATOM 13781 C C . THR B 1 687 ? 7.258 -31.125 12.625 1 94.81 687 THR B C 1
ATOM 13783 O O . THR B 1 687 ? 6.449 -31.969 12.242 1 94.81 687 THR B O 1
ATOM 13786 N N . GLY B 1 688 ? 6.949 -30.016 13.336 1 94.25 688 GLY B N 1
ATOM 13787 C CA . GLY B 1 688 ? 5.551 -29.734 13.609 1 94.25 688 GLY B CA 1
ATOM 13788 C C . GLY B 1 688 ? 4.852 -29.016 12.469 1 94.25 688 GLY B C 1
ATOM 13789 O O . GLY B 1 688 ? 5.473 -28.234 11.75 1 94.25 688 GLY B O 1
ATOM 13790 N N . ASN B 1 689 ? 3.557 -29.344 12.297 1 94.62 689 ASN B N 1
ATOM 13791 C CA . ASN B 1 689 ? 2.705 -28.672 11.32 1 94.62 689 ASN B CA 1
ATOM 13792 C C . ASN B 1 689 ? 1.441 -28.109 11.969 1 94.62 689 ASN B C 1
ATOM 13794 O O . ASN B 1 689 ? 0.688 -28.844 12.609 1 94.62 689 ASN B O 1
ATOM 13798 N N . ASP B 1 690 ? 1.255 -26.828 11.828 1 93.88 690 ASP B N 1
ATOM 13799 C CA . ASP B 1 690 ? 0.082 -26.203 12.438 1 93.88 690 ASP B CA 1
ATOM 13800 C C . ASP B 1 690 ? -0.872 -25.672 11.367 1 93.88 690 ASP B C 1
ATOM 13802 O O . ASP B 1 690 ? -1.665 -24.766 11.633 1 93.88 690 ASP B O 1
ATOM 13806 N N . ARG B 1 691 ? -0.767 -26.062 10.094 1 92.06 691 ARG B N 1
ATOM 13807 C CA . ARG B 1 691 ? -1.622 -25.562 9.023 1 92.06 691 ARG B CA 1
ATOM 13808 C C . ARG B 1 691 ? -3.025 -26.156 9.125 1 92.06 691 ARG B C 1
ATOM 13810 O O . ARG B 1 691 ? -3.43 -26.953 8.273 1 92.06 691 ARG B O 1
ATOM 13817 N N . VAL B 1 692 ? -3.77 -25.766 10.07 1 91 692 VAL B N 1
ATOM 13818 C CA . VAL B 1 692 ? -5.152 -26.156 10.336 1 91 692 VAL B CA 1
ATOM 13819 C C . VAL B 1 692 ? -5.996 -24.906 10.594 1 91 692 VAL B C 1
ATOM 13821 O O . VAL B 1 692 ? -5.457 -23.812 10.781 1 91 692 VAL B O 1
ATOM 13824 N N . ASP B 1 693 ? -7.215 -25.078 10.531 1 89.44 693 ASP B N 1
ATOM 13825 C CA . ASP B 1 693 ? -8.086 -23.938 10.812 1 89.44 693 ASP B CA 1
ATOM 13826 C C . ASP B 1 693 ? -7.934 -23.469 12.258 1 89.44 693 ASP B C 1
ATOM 13828 O O . ASP B 1 693 ? -7.816 -24.281 13.172 1 89.44 693 ASP B O 1
ATOM 13832 N N . PRO B 1 694 ? -7.996 -22.266 12.484 1 90.62 694 PRO B N 1
ATOM 13833 C CA . PRO B 1 694 ? -7.746 -21.734 13.828 1 90.62 694 PRO B CA 1
ATOM 13834 C C . PRO B 1 694 ? -8.922 -21.953 14.773 1 90.62 694 PRO B C 1
ATOM 13836 O O . PRO B 1 694 ? -10.055 -22.156 14.328 1 90.62 694 PRO B O 1
ATOM 13839 N N . TYR B 1 695 ? -8.664 -22 16.109 1 89.56 695 TYR B N 1
ATOM 13840 C CA . TYR B 1 695 ? -9.586 -21.953 17.234 1 89.56 695 TYR B CA 1
ATOM 13841 C C . TYR B 1 695 ? -10.469 -23.203 17.281 1 89.56 695 TYR B C 1
ATOM 13843 O O . TYR B 1 695 ? -11.648 -23.125 17.641 1 89.56 695 TYR B O 1
ATOM 13851 N N . GLN B 1 696 ? -9.93 -24.266 16.844 1 90.69 696 GLN B N 1
ATOM 13852 C CA . GLN B 1 696 ? -10.648 -25.531 16.891 1 90.69 696 GLN B CA 1
ATOM 13853 C C . GLN B 1 696 ? -11.023 -25.891 18.328 1 90.69 696 GLN B C 1
ATOM 13855 O O . GLN B 1 696 ? -11.945 -26.688 18.547 1 90.69 696 GLN B O 1
ATOM 13860 N N . TYR B 1 697 ? -10.359 -25.297 19.312 1 92.25 697 TYR B N 1
ATOM 13861 C CA . TYR B 1 697 ? -10.562 -25.656 20.719 1 92.25 697 TYR B CA 1
ATOM 13862 C C . TYR B 1 697 ? -11.703 -24.844 21.328 1 92.25 697 TYR B C 1
ATOM 13864 O O . TYR B 1 697 ? -12.109 -25.078 22.469 1 92.25 697 TYR B O 1
ATOM 13872 N N . LEU B 1 698 ? -12.242 -23.938 20.609 1 89.69 698 LEU B N 1
ATOM 13873 C CA . LEU B 1 698 ? -13.344 -23.109 21.094 1 89.69 698 LEU B CA 1
ATOM 13874 C C . LEU B 1 698 ? -14.648 -23.5 20.406 1 89.69 698 LEU B C 1
ATOM 13876 O O . LEU B 1 698 ? -14.656 -23.812 19.203 1 89.69 698 LEU B O 1
ATOM 13880 N N . ALA B 1 699 ? -15.711 -23.422 21.203 1 86.19 699 ALA B N 1
ATOM 13881 C CA . ALA B 1 699 ? -17.016 -23.484 20.562 1 86.19 699 ALA B CA 1
ATOM 13882 C C . ALA B 1 699 ? -17.328 -22.188 19.797 1 86.19 699 ALA B C 1
ATOM 13884 O O . ALA B 1 699 ? -17.109 -21.094 20.328 1 86.19 699 ALA B O 1
ATOM 13885 N N . SER B 1 700 ? -17.547 -22.375 18.562 1 83.19 700 SER B N 1
ATOM 13886 C CA . SER B 1 700 ? -17.797 -21.172 17.75 1 83.19 700 SER B CA 1
ATOM 13887 C C . SER B 1 700 ? -19.219 -21.156 17.234 1 83.19 700 SER B C 1
ATOM 13889 O O . SER B 1 700 ? -19.812 -22.203 16.984 1 83.19 700 SER B O 1
ATOM 13891 N N . TYR B 1 701 ? -19.734 -19.875 17.203 1 84.56 701 TYR B N 1
ATOM 13892 C CA . TYR B 1 701 ? -21.062 -19.641 16.641 1 84.56 701 TYR B CA 1
ATOM 13893 C C . TYR B 1 701 ? -21 -18.719 15.43 1 84.56 701 TYR B C 1
ATOM 13895 O O . TYR B 1 701 ? -20.172 -17.812 15.383 1 84.56 701 TYR B O 1
ATOM 13903 N N . GLY B 1 702 ? -21.797 -19.078 14.414 1 83.62 702 GLY B N 1
ATOM 13904 C CA . GLY B 1 702 ? -21.906 -18.25 13.219 1 83.62 702 GLY B CA 1
ATOM 13905 C C . GLY B 1 702 ? -23.312 -17.75 12.969 1 83.62 702 GLY B C 1
ATOM 13906 O O . GLY B 1 702 ? -24.25 -18.172 13.625 1 83.62 702 GLY B O 1
ATOM 13907 N N . PHE B 1 703 ? -23.344 -16.703 12.133 1 81.38 703 PHE B N 1
ATOM 13908 C CA . PHE B 1 703 ? -24.641 -16.156 11.766 1 81.38 703 PHE B CA 1
ATOM 13909 C C . PHE B 1 703 ? -25.281 -16.969 10.648 1 81.38 703 PHE B C 1
ATOM 13911 O O . PHE B 1 703 ? -24.594 -17.391 9.711 1 81.38 703 PHE B O 1
ATOM 13918 N N . GLY B 1 704 ? -26.391 -17.359 10.836 1 75 704 GLY B N 1
ATOM 13919 C CA . GLY B 1 704 ? -27.156 -18.047 9.812 1 75 704 GLY B CA 1
ATOM 13920 C C . GLY B 1 704 ? -28.188 -17.156 9.125 1 75 704 GLY B C 1
ATOM 13921 O O . GLY B 1 704 ? -28 -15.945 9.039 1 75 704 GLY B O 1
ATOM 13922 N N . ASP B 1 705 ? -29.25 -17.797 8.609 1 67.38 705 ASP B N 1
ATOM 13923 C CA . ASP B 1 705 ? -30.297 -17.109 7.859 1 67.38 705 ASP B CA 1
ATOM 13924 C C . ASP B 1 705 ? -31.094 -16.172 8.766 1 67.38 705 ASP B C 1
ATOM 13926 O O . ASP B 1 705 ? -31.188 -16.406 9.977 1 67.38 705 ASP B O 1
ATOM 13930 N N . GLY B 1 706 ? -31.547 -15.016 8.234 1 70.25 706 GLY B N 1
ATOM 13931 C CA . GLY B 1 706 ? -32.375 -14.047 8.945 1 70.25 706 GLY B CA 1
ATOM 13932 C C . GLY B 1 706 ? -33.812 -14.516 9.156 1 70.25 706 GLY B C 1
ATOM 13933 O O . GLY B 1 706 ? -34.375 -15.188 8.289 1 70.25 706 GLY B O 1
ATOM 13934 N N . TYR B 1 707 ? -34.25 -14.43 10.43 1 72.62 707 TYR B N 1
ATOM 13935 C CA . TYR B 1 707 ? -35.625 -14.75 10.75 1 72.62 707 TYR B CA 1
ATOM 13936 C C . TYR B 1 707 ? -36.406 -13.492 11.133 1 72.62 707 TYR B C 1
ATOM 13938 O O . TYR B 1 707 ? -35.812 -12.547 11.672 1 72.62 707 TYR B O 1
ATOM 13946 N N . ILE B 1 708 ? -37.594 -13.289 10.648 1 71.81 708 ILE B N 1
ATOM 13947 C CA . ILE B 1 708 ? -38.438 -12.156 10.977 1 71.81 708 ILE B CA 1
ATOM 13948 C C . ILE B 1 708 ? -39.312 -12.508 12.18 1 71.81 708 ILE B C 1
ATOM 13950 O O . ILE B 1 708 ? -40.125 -13.43 12.117 1 71.81 708 ILE B O 1
ATOM 13954 N N . PHE B 1 709 ? -38.781 -11.93 13.391 1 69.19 709 PHE B N 1
ATOM 13955 C CA . PHE B 1 709 ? -39.625 -12.133 14.57 1 69.19 709 PHE B CA 1
ATOM 13956 C C . PHE B 1 709 ? -40.562 -10.969 14.773 1 69.19 709 PHE B C 1
ATOM 13958 O O . PHE B 1 709 ? -40.188 -9.93 15.305 1 69.19 709 PHE B O 1
ATOM 13965 N N . GLY B 1 710 ? -41.656 -10.836 14.586 1 58.81 710 GLY B N 1
ATOM 13966 C CA . GLY B 1 710 ? -42.562 -9.734 14.891 1 58.81 710 GLY B CA 1
ATOM 13967 C C . GLY B 1 710 ? -41.938 -8.375 14.602 1 58.81 710 GLY B C 1
ATOM 13968 O O . GLY B 1 710 ? -40.719 -8.234 14.555 1 58.81 710 GLY B O 1
ATOM 13969 N N . GLY B 1 711 ? -42.375 -7.555 13.555 1 60.53 711 GLY B N 1
ATOM 13970 C CA . GLY B 1 711 ? -42.125 -6.148 13.258 1 60.53 711 GLY B CA 1
ATOM 13971 C C . GLY B 1 711 ? -41.312 -5.93 12 1 60.53 711 GLY B C 1
ATOM 13972 O O . GLY B 1 711 ? -40.812 -4.824 11.758 1 60.53 711 GLY B O 1
ATOM 13973 N N . GLY B 1 712 ? -41.094 -6.996 11.164 1 62.56 712 GLY B N 1
ATOM 13974 C CA . GLY B 1 712 ? -40.656 -6.805 9.797 1 62.56 712 GLY B CA 1
ATOM 13975 C C . GLY B 1 712 ? -39.125 -6.777 9.664 1 62.56 712 GLY B C 1
ATOM 13976 O O . GLY B 1 712 ? -38.625 -6.719 8.555 1 62.56 712 GLY B O 1
ATOM 13977 N N . THR B 1 713 ? -38.438 -6.668 10.836 1 63.41 713 THR B N 1
ATOM 13978 C CA . THR B 1 713 ? -36.969 -6.594 10.688 1 63.41 713 THR B CA 1
ATOM 13979 C C . THR B 1 713 ? -36.375 -7.988 10.781 1 63.41 713 THR B C 1
ATOM 13981 O O . THR B 1 713 ? -36.688 -8.766 11.68 1 63.41 713 THR B O 1
ATOM 13984 N N . GLU B 1 714 ? -35.531 -8.391 9.789 1 68.81 714 GLU B N 1
ATOM 13985 C CA . GLU B 1 714 ? -34.812 -9.656 9.781 1 68.81 714 GLU B CA 1
ATOM 13986 C C . GLU B 1 714 ? -33.688 -9.672 10.82 1 68.81 714 GLU B C 1
ATOM 13988 O O . GLU B 1 714 ? -32.906 -8.719 10.914 1 68.81 714 GLU B O 1
ATOM 13993 N N . VAL B 1 715 ? -33.906 -10.648 11.773 1 71.88 715 VAL B N 1
ATOM 13994 C CA . VAL B 1 715 ? -32.844 -10.836 12.773 1 71.88 715 VAL B CA 1
ATOM 13995 C C . VAL B 1 715 ? -32.031 -12.086 12.438 1 71.88 715 VAL B C 1
ATOM 13997 O O . VAL B 1 715 ? -32.625 -13.164 12.227 1 71.88 715 VAL B O 1
ATOM 14000 N N . PRO B 1 716 ? -30.734 -11.938 12.297 1 74.75 716 PRO B N 1
ATOM 14001 C CA . PRO B 1 716 ? -29.938 -13.109 11.961 1 74.75 716 PRO B CA 1
ATOM 14002 C C . PRO B 1 716 ? -29.984 -14.188 13.039 1 74.75 716 PRO B C 1
ATOM 14004 O O . PRO B 1 716 ? -30.078 -13.875 14.234 1 74.75 716 PRO B O 1
ATOM 14007 N N . SER B 1 717 ? -30.031 -15.398 12.703 1 80.75 717 SER B N 1
ATOM 14008 C CA . SER B 1 717 ? -29.938 -16.531 13.633 1 80.75 717 SER B CA 1
ATOM 14009 C C . SER B 1 717 ? -28.484 -16.844 13.969 1 80.75 717 SER B C 1
ATOM 14011 O O . SER B 1 717 ? -27.578 -16.438 13.25 1 80.75 717 SER B O 1
ATOM 14013 N N . LEU B 1 718 ? -28.25 -17.344 15.164 1 82.94 718 LEU B N 1
ATOM 14014 C CA . LEU B 1 718 ? -26.953 -17.875 15.555 1 82.94 718 LEU B CA 1
ATOM 14015 C C . LEU B 1 718 ? -26.969 -19.391 15.586 1 82.94 718 LEU B C 1
ATOM 14017 O O . LEU B 1 718 ? -27.938 -20 16.078 1 82.94 718 LEU B O 1
ATOM 14021 N N . TYR B 1 719 ? -26.047 -20.016 14.93 1 82.5 719 TYR B N 1
ATOM 14022 C CA . TYR B 1 719 ? -25.938 -21.469 14.984 1 82.5 719 TYR B CA 1
ATOM 14023 C C . TYR B 1 719 ? -24.5 -21.891 15.32 1 82.5 719 TYR B C 1
ATOM 14025 O O . TYR B 1 719 ? -23.562 -21.172 15.023 1 82.5 719 TYR B O 1
ATOM 14033 N N . GLN B 1 720 ? -24.453 -23.031 15.938 1 82.75 720 GLN B N 1
ATOM 14034 C CA . GLN B 1 720 ? -23.125 -23.562 16.266 1 82.75 720 GLN B CA 1
ATOM 14035 C C . GLN B 1 720 ? -22.406 -24.047 15.008 1 82.75 720 GLN B C 1
ATOM 14037 O O . GLN B 1 720 ? -22.938 -24.875 14.266 1 82.75 720 GLN B O 1
ATOM 14042 N N . THR B 1 721 ? -21.234 -23.547 14.758 1 80.06 721 THR B N 1
ATOM 14043 C CA . THR B 1 721 ? -20.5 -23.875 13.547 1 80.06 721 THR B CA 1
ATOM 14044 C C . THR B 1 721 ? -19.438 -24.953 13.836 1 80.06 721 THR B C 1
ATOM 14046 O O . THR B 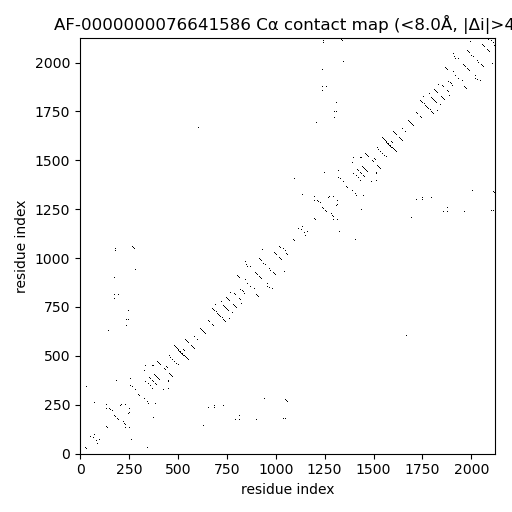1 721 ? -18.984 -25.641 12.922 1 80.06 721 THR B O 1
ATOM 14049 N N . ARG B 1 722 ? -19.031 -25.109 15.102 1 83.25 722 ARG B N 1
ATOM 14050 C CA . ARG B 1 722 ? -17.953 -26.047 15.398 1 83.25 722 ARG B CA 1
ATOM 14051 C C . ARG B 1 722 ? -18.094 -26.609 16.812 1 83.25 722 ARG B C 1
ATOM 14053 O O . ARG B 1 722 ? -18.297 -25.844 17.766 1 83.25 722 ARG B O 1
ATOM 14060 N N . THR B 1 723 ? -17.969 -27.969 16.875 1 86.06 723 THR B N 1
ATOM 14061 C CA . THR B 1 723 ? -17.781 -28.609 18.156 1 86.06 723 THR B CA 1
ATOM 14062 C C . THR B 1 723 ? -16.328 -28.5 18.609 1 86.06 723 THR B C 1
ATOM 14064 O O . THR B 1 723 ? -15.406 -28.891 17.875 1 86.06 723 THR B O 1
ATOM 14067 N N . PRO B 1 724 ? -16.141 -28.016 19.766 1 90.44 724 PRO B N 1
ATOM 14068 C CA . PRO B 1 724 ? -14.766 -27.734 20.188 1 90.44 724 PRO B CA 1
ATOM 14069 C C . PRO B 1 724 ? -13.961 -29 20.453 1 90.44 724 PRO B C 1
ATOM 14071 O O . PRO B 1 724 ? -14.5 -29.984 20.969 1 90.44 724 PRO B O 1
ATOM 14074 N N . ASN B 1 725 ? -12.734 -29.031 20.062 1 93.31 725 ASN B N 1
ATOM 14075 C CA . ASN B 1 725 ? -11.719 -30 20.438 1 93.31 725 ASN B CA 1
ATOM 14076 C C . ASN B 1 725 ? -10.625 -29.375 21.281 1 93.31 725 ASN B C 1
ATOM 14078 O O . ASN B 1 725 ? -9.594 -28.938 20.766 1 93.31 725 ASN B O 1
ATOM 14082 N N . PRO B 1 726 ? -10.773 -29.375 22.531 1 93.19 726 PRO B N 1
ATOM 14083 C CA . PRO B 1 726 ? -9.797 -28.734 23.406 1 93.19 726 PRO B CA 1
ATOM 14084 C C . PRO B 1 726 ? -8.438 -29.422 23.406 1 93.19 726 PRO B C 1
ATOM 14086 O O . PRO B 1 726 ? -7.461 -28.875 23.922 1 93.19 726 PRO B O 1
ATOM 14089 N N . ALA B 1 727 ? -8.414 -30.656 22.828 1 93.56 727 ALA B N 1
ATOM 14090 C CA . ALA B 1 727 ? -7.18 -31.422 22.844 1 93.56 727 ALA B CA 1
ATOM 14091 C C . ALA B 1 727 ? -6.406 -31.266 21.547 1 93.56 727 ALA B C 1
ATOM 14093 O O . ALA B 1 727 ? -5.406 -31.953 21.312 1 93.56 727 ALA B O 1
ATOM 14094 N N . ILE B 1 728 ? -6.773 -30.359 20.734 1 95.19 728 ILE B N 1
ATOM 14095 C CA . ILE B 1 728 ? -6.102 -30.172 19.453 1 95.19 728 ILE B CA 1
ATOM 14096 C C . ILE B 1 728 ? -4.617 -29.891 19.688 1 95.19 728 ILE B C 1
ATOM 14098 O O . ILE B 1 728 ? -4.25 -29.203 20.656 1 95.19 728 ILE B O 1
ATOM 14102 N N . THR B 1 729 ? -3.797 -30.422 18.828 1 94.25 729 THR B N 1
ATOM 14103 C CA . THR B 1 729 ? -2.352 -30.25 18.938 1 94.25 729 THR B CA 1
ATOM 14104 C C . THR B 1 729 ? -1.689 -30.344 17.562 1 94.25 729 THR B C 1
ATOM 14106 O O . THR B 1 729 ? -2.371 -30.312 16.547 1 94.25 729 THR B O 1
ATOM 14109 N N . TRP B 1 730 ? -0.37 -30.453 17.609 1 95.25 730 TRP B N 1
ATOM 14110 C CA . TRP B 1 730 ? 0.428 -30.406 16.391 1 95.25 730 TRP B CA 1
ATOM 14111 C C . TRP B 1 730 ? 0.282 -31.703 15.602 1 95.25 730 TRP B C 1
ATOM 14113 O O . TRP B 1 730 ? 0.234 -32.781 16.188 1 95.25 730 TRP B O 1
ATOM 14123 N N . GLU B 1 731 ? 0.116 -31.531 14.211 1 96 731 GLU B N 1
ATOM 14124 C CA . GLU B 1 731 ? 0.485 -32.625 13.312 1 96 731 GLU B CA 1
ATOM 14125 C C . GLU B 1 731 ? 1.997 -32.844 13.289 1 96 731 GLU B C 1
ATOM 14127 O O . GLU B 1 731 ? 2.762 -31.859 13.273 1 96 731 GLU B O 1
ATOM 14132 N N . VAL B 1 732 ? 2.475 -34.031 13.25 1 96.31 732 VAL B N 1
ATOM 14133 C CA . VAL B 1 732 ? 3.91 -34.281 13.367 1 96.31 732 VAL B CA 1
ATOM 14134 C C . VAL B 1 732 ? 4.414 -35 12.117 1 96.31 732 VAL B C 1
ATOM 14136 O O . VAL B 1 732 ? 3.902 -36.062 11.766 1 96.31 732 VAL B O 1
ATOM 14139 N N . ALA B 1 733 ? 5.402 -34.5 11.484 1 96.19 733 ALA B N 1
ATOM 14140 C CA . ALA B 1 733 ? 6.074 -35.094 10.344 1 96.19 733 ALA B CA 1
ATOM 14141 C C . ALA B 1 733 ? 7.332 -35.844 10.781 1 96.19 733 ALA B C 1
ATOM 14143 O O . ALA B 1 733 ? 8.305 -35.25 11.211 1 96.19 733 ALA B O 1
ATOM 14144 N N . ASN B 1 734 ? 7.324 -37.125 10.742 1 96.38 734 ASN B N 1
ATOM 14145 C CA . ASN B 1 734 ? 8.5 -37.938 10.969 1 96.38 734 ASN B CA 1
ATOM 14146 C C . ASN B 1 734 ? 9.219 -38.25 9.656 1 96.38 734 ASN B C 1
ATOM 14148 O O . ASN B 1 734 ? 8.68 -38.969 8.805 1 96.38 734 ASN B O 1
ATOM 14152 N N . GLN B 1 735 ? 10.43 -37.844 9.523 1 96.12 735 GLN B N 1
ATOM 14153 C CA . GLN B 1 735 ? 11.102 -37.906 8.234 1 96.12 735 GLN B CA 1
ATOM 14154 C C . GLN B 1 735 ? 12.422 -38.688 8.344 1 96.12 735 GLN B C 1
ATOM 14156 O O . GLN B 1 735 ? 13.297 -38.312 9.133 1 96.12 735 GLN B O 1
ATOM 14161 N N . PHE B 1 736 ? 12.555 -39.688 7.574 1 96.88 736 PHE B N 1
ATOM 14162 C CA . PHE B 1 736 ? 13.797 -40.438 7.453 1 96.88 736 PHE B CA 1
ATOM 14163 C C . PHE B 1 736 ? 14.344 -40.344 6.031 1 96.88 736 PHE B C 1
ATOM 14165 O O . PHE B 1 736 ? 13.578 -40.406 5.062 1 96.88 736 PHE B O 1
ATOM 14172 N N . ASP B 1 737 ? 15.648 -40.219 5.902 1 97.19 737 ASP B N 1
ATOM 14173 C CA . ASP B 1 737 ? 16.297 -40.125 4.594 1 97.19 737 ASP B CA 1
ATOM 14174 C C . ASP B 1 737 ? 17.688 -40.75 4.621 1 97.19 737 ASP B C 1
ATOM 14176 O O . ASP B 1 737 ? 18.422 -40.594 5.594 1 97.19 737 ASP B O 1
ATOM 14180 N N . ILE B 1 738 ? 18.062 -41.5 3.588 1 97.56 738 ILE B N 1
ATOM 14181 C CA . ILE B 1 738 ? 19.422 -41.969 3.387 1 97.56 738 ILE B CA 1
ATOM 14182 C C . ILE B 1 738 ? 19.875 -41.688 1.955 1 97.56 738 ILE B C 1
ATOM 14184 O O . ILE B 1 738 ? 19.094 -41.844 1.012 1 97.56 738 ILE B O 1
ATOM 14188 N N . GLY B 1 739 ? 21.047 -41.188 1.843 1 96.56 739 GLY B N 1
ATOM 14189 C CA . GLY B 1 739 ? 21.516 -40.781 0.532 1 96.56 739 GLY B CA 1
ATOM 14190 C C . GLY B 1 739 ? 22.938 -41.219 0.249 1 96.56 739 GLY B C 1
ATOM 14191 O O . GLY B 1 739 ? 23.734 -41.406 1.173 1 96.56 739 GLY B O 1
ATOM 14192 N N . LEU B 1 740 ? 23.25 -41.375 -1.006 1 96.69 740 LEU B N 1
ATOM 14193 C CA . LEU B 1 740 ? 24.562 -41.719 -1.534 1 96.69 740 LEU B CA 1
ATOM 14194 C C . LEU B 1 740 ? 25 -40.688 -2.578 1 96.69 740 LEU B C 1
ATOM 14196 O O . LEU B 1 740 ? 24.234 -40.375 -3.494 1 96.69 740 LEU B O 1
ATOM 14200 N N . GLU B 1 741 ? 26.156 -40.156 -2.379 1 95.44 741 GLU B N 1
ATOM 14201 C CA . GLU B 1 741 ? 26.734 -39.219 -3.311 1 95.44 741 GLU B CA 1
ATOM 14202 C C . GLU B 1 741 ? 28.109 -39.656 -3.781 1 95.44 741 GLU B C 1
ATOM 14204 O O . GLU B 1 741 ? 28.922 -40.125 -2.98 1 95.44 741 GLU B O 1
ATOM 14209 N N . ALA B 1 742 ? 28.312 -39.438 -5.07 1 94.38 742 ALA B N 1
ATOM 14210 C CA . ALA B 1 742 ? 29.594 -39.875 -5.602 1 94.38 742 ALA B CA 1
ATOM 14211 C C . ALA B 1 742 ? 30.031 -39 -6.777 1 94.38 742 ALA B C 1
ATOM 14213 O O . ALA B 1 742 ? 29.188 -38.438 -7.484 1 94.38 742 ALA B O 1
ATOM 14214 N N . ALA B 1 743 ? 31.266 -38.844 -6.906 1 93.25 743 ALA B N 1
ATOM 14215 C CA . ALA B 1 743 ? 31.906 -38.25 -8.07 1 93.25 743 ALA B CA 1
ATOM 14216 C C . ALA B 1 743 ? 33.094 -39.094 -8.531 1 93.25 743 ALA B C 1
ATOM 14218 O O . ALA B 1 743 ? 33.875 -39.562 -7.715 1 93.25 743 ALA B O 1
ATOM 14219 N N . ILE B 1 744 ? 33.188 -39.281 -9.859 1 93.5 744 ILE B N 1
ATOM 14220 C CA . ILE B 1 744 ? 34.25 -40.125 -10.414 1 93.5 744 ILE B CA 1
ATOM 14221 C C . ILE B 1 744 ? 34.812 -39.469 -11.664 1 93.5 744 ILE B C 1
ATOM 14223 O O . ILE B 1 744 ? 34.25 -38.5 -12.188 1 93.5 744 ILE B O 1
ATOM 14227 N N . LEU B 1 745 ? 36 -39.969 -12.156 1 91.25 745 LEU B N 1
ATOM 14228 C CA . LEU B 1 745 ? 36.656 -39.562 -13.398 1 91.25 745 LEU B CA 1
ATOM 14229 C C . LEU B 1 745 ? 36.969 -38.062 -13.383 1 91.25 745 LEU B C 1
ATOM 14231 O O . LEU B 1 745 ? 36.594 -37.344 -14.297 1 91.25 745 LEU B O 1
ATOM 14235 N N . ASP B 1 746 ? 37.562 -37.656 -12.281 1 84.81 746 ASP B N 1
ATOM 14236 C CA . ASP B 1 746 ? 37.969 -36.281 -12.086 1 84.81 746 ASP B CA 1
ATOM 14237 C C . ASP B 1 746 ? 36.75 -35.344 -12.07 1 84.81 746 ASP B C 1
ATOM 14239 O O . ASP B 1 746 ? 36.719 -34.344 -12.766 1 84.81 746 ASP B O 1
ATOM 14243 N N . ASN B 1 747 ? 35.688 -35.906 -11.445 1 83.75 747 ASN B N 1
ATOM 14244 C CA . ASN B 1 747 ? 34.469 -35.156 -11.195 1 83.75 747 ASN B CA 1
ATOM 14245 C C . ASN B 1 747 ? 33.656 -34.906 -12.484 1 83.75 747 ASN B C 1
ATOM 14247 O O . ASN B 1 747 ? 32.812 -34.031 -12.539 1 83.75 747 ASN B O 1
ATOM 14251 N N . ARG B 1 748 ? 34 -35.625 -13.625 1 89.44 748 ARG B N 1
ATOM 14252 C CA . ARG B 1 748 ? 33.25 -35.5 -14.867 1 89.44 748 ARG B CA 1
ATOM 14253 C C . ARG B 1 748 ? 31.875 -36.156 -14.758 1 89.44 748 ARG B C 1
ATOM 14255 O O . ARG B 1 748 ? 30.922 -35.75 -15.422 1 89.44 748 ARG B O 1
ATOM 14262 N N . PHE B 1 749 ? 31.938 -37.219 -13.953 1 93.5 749 PHE B N 1
ATOM 14263 C CA . PHE B 1 749 ? 30.688 -37.938 -13.703 1 93.5 749 PHE B CA 1
ATOM 14264 C C . PHE B 1 749 ? 30.312 -37.844 -12.227 1 93.5 749 PHE B C 1
ATOM 14266 O O . PHE B 1 749 ? 31.125 -38.188 -11.359 1 93.5 749 PHE B O 1
ATOM 14273 N N . SER B 1 750 ? 29.156 -37.438 -11.93 1 92.38 750 SER B N 1
ATOM 14274 C CA . SER B 1 750 ? 28.672 -37.375 -10.555 1 92.38 750 SER B CA 1
ATOM 14275 C C . SER B 1 750 ? 27.25 -37.906 -10.453 1 92.38 750 SER B C 1
ATOM 14277 O O . SER B 1 750 ? 26.469 -37.812 -11.406 1 92.38 750 SER B O 1
ATOM 14279 N N . PHE B 1 751 ? 26.844 -38.469 -9.375 1 94 751 PHE B N 1
ATOM 14280 C CA . PHE B 1 751 ? 25.469 -38.906 -9.156 1 94 751 PHE B CA 1
ATOM 14281 C C . PHE B 1 751 ? 25.109 -38.812 -7.68 1 94 751 PHE B C 1
ATOM 14283 O O . PHE B 1 751 ? 25.984 -38.844 -6.812 1 94 751 PHE B O 1
ATOM 14290 N N . GLU B 1 752 ? 23.922 -38.594 -7.367 1 94.56 752 GLU B N 1
ATOM 14291 C CA . GLU B 1 752 ? 23.281 -38.562 -6.051 1 94.56 752 GLU B CA 1
ATOM 14292 C C . GLU B 1 752 ? 21.969 -39.312 -6.062 1 94.56 752 GLU B C 1
ATOM 14294 O O . GLU B 1 752 ? 21.141 -39.125 -6.969 1 94.56 752 GLU B O 1
ATOM 14299 N N . ILE B 1 753 ? 21.797 -40.188 -5.082 1 96.5 753 ILE B N 1
ATOM 14300 C CA . ILE B 1 753 ? 20.562 -40.938 -4.953 1 96.5 753 ILE B CA 1
ATOM 14301 C C . ILE B 1 753 ? 20.094 -40.938 -3.5 1 96.5 753 ILE B C 1
ATOM 14303 O O . ILE B 1 753 ? 20.906 -41.156 -2.584 1 96.5 753 ILE B O 1
ATOM 14307 N N . ASP B 1 754 ? 18.828 -40.688 -3.318 1 96.94 754 ASP B N 1
ATOM 14308 C CA . ASP B 1 754 ? 18.25 -40.656 -1.98 1 96.94 754 ASP B CA 1
ATOM 14309 C C . ASP B 1 754 ? 17.016 -41.562 -1.887 1 96.94 754 ASP B C 1
ATOM 14311 O O . ASP B 1 754 ? 16.188 -41.562 -2.791 1 96.94 754 ASP B O 1
ATOM 14315 N N . TYR B 1 755 ? 16.984 -42.25 -0.833 1 97.75 755 TYR B N 1
ATOM 14316 C CA . TYR B 1 755 ? 15.758 -42.906 -0.424 1 97.75 755 TYR B CA 1
ATOM 14317 C C . TYR B 1 755 ? 15.141 -42.219 0.792 1 97.75 755 TYR B C 1
ATOM 14319 O O . TYR B 1 755 ? 15.844 -41.906 1.75 1 97.75 755 TYR B O 1
ATOM 14327 N N . PHE B 1 756 ? 13.867 -42 0.73 1 96.94 756 PHE B N 1
ATOM 14328 C CA . PHE B 1 756 ? 13.195 -41.375 1.847 1 96.94 756 PHE B CA 1
ATOM 14329 C C . PHE B 1 756 ? 11.969 -42.156 2.277 1 96.94 756 PHE B C 1
ATOM 14331 O O . PHE B 1 756 ? 11.344 -42.844 1.462 1 96.94 756 PHE B O 1
ATOM 14338 N N . ASP B 1 757 ? 11.633 -42.031 3.541 1 97.31 757 ASP B N 1
ATOM 14339 C CA . ASP B 1 757 ? 10.469 -42.656 4.195 1 97.31 757 ASP B CA 1
ATOM 14340 C C . ASP B 1 757 ? 9.883 -41.719 5.242 1 97.31 757 ASP B C 1
ATOM 14342 O O . ASP B 1 757 ? 10.445 -41.531 6.328 1 97.31 757 ASP B O 1
ATOM 14346 N N . TYR B 1 758 ? 8.711 -41.188 4.891 1 96.75 758 TYR B N 1
ATOM 14347 C CA . TYR B 1 758 ? 8.07 -40.188 5.734 1 96.75 758 TYR B CA 1
ATOM 14348 C C . TYR B 1 758 ? 6.77 -40.719 6.324 1 96.75 758 TYR B C 1
ATOM 14350 O O . TYR B 1 758 ? 6.012 -41.406 5.645 1 96.75 758 TYR B O 1
ATOM 14358 N N . LEU B 1 759 ? 6.547 -40.406 7.605 1 97.62 759 LEU B N 1
ATOM 14359 C CA . LEU B 1 759 ? 5.301 -40.719 8.289 1 97.62 759 LEU B CA 1
ATOM 14360 C C . LEU B 1 759 ? 4.699 -39.5 8.953 1 97.62 759 LEU B C 1
ATOM 14362 O O . LEU B 1 759 ? 5.332 -38.875 9.812 1 97.62 759 LEU B O 1
ATOM 14366 N N . ARG B 1 760 ? 3.543 -39.156 8.5 1 97.38 760 ARG B N 1
ATOM 14367 C CA . ARG B 1 760 ? 2.789 -38.094 9.141 1 97.38 760 ARG B CA 1
ATOM 14368 C C . ARG B 1 760 ? 1.809 -38.656 10.164 1 97.38 760 ARG B C 1
ATOM 14370 O O . ARG B 1 760 ? 0.995 -39.5 9.844 1 97.38 760 ARG B O 1
ATOM 14377 N N . THR B 1 761 ? 1.934 -38.125 11.375 1 97.5 761 THR B N 1
ATOM 14378 C CA . THR B 1 761 ? 1.028 -38.562 12.43 1 97.5 761 THR B CA 1
ATOM 14379 C C . THR B 1 761 ? 0.23 -37.406 12.992 1 97.5 761 THR B C 1
ATOM 14381 O O . THR B 1 761 ? 0.562 -36.25 12.727 1 97.5 761 THR B O 1
ATOM 14384 N N . ASP B 1 762 ? -0.86 -37.719 13.68 1 96.62 762 ASP B N 1
ATOM 14385 C CA . ASP B 1 762 ? -1.703 -36.75 14.375 1 96.62 762 ASP B CA 1
ATOM 14386 C C . ASP B 1 762 ? -2.297 -35.719 13.391 1 96.62 762 ASP B C 1
ATOM 14388 O O . ASP B 1 762 ? -2.369 -34.531 13.695 1 96.62 762 ASP B O 1
ATOM 14392 N N . ILE B 1 763 ? -2.6 -36.25 12.203 1 96.69 763 ILE B N 1
ATOM 14393 C CA . ILE B 1 763 ? -3.275 -35.375 11.242 1 96.69 763 ILE B CA 1
ATOM 14394 C C . ILE B 1 763 ? -4.691 -35.062 11.727 1 96.69 763 ILE B C 1
ATOM 14396 O O . ILE B 1 763 ? -5.406 -35.969 12.18 1 96.69 763 ILE B O 1
ATOM 14400 N N . LEU B 1 764 ? -5.074 -33.812 11.68 1 94.12 764 LEU B N 1
ATOM 14401 C CA . LEU B 1 764 ? -6.414 -33.438 12.102 1 94.12 764 LEU B CA 1
ATOM 14402 C C . LEU B 1 764 ? -7.465 -33.906 11.109 1 94.12 764 LEU B C 1
ATOM 14404 O O . LEU B 1 764 ? -7.422 -33.562 9.93 1 94.12 764 LEU B O 1
ATOM 14408 N N . THR B 1 765 ? -8.312 -34.719 11.516 1 91.69 765 THR B N 1
ATOM 14409 C CA . THR B 1 765 ? -9.406 -35.25 10.703 1 91.69 765 THR B CA 1
ATOM 14410 C C . THR B 1 765 ? -10.609 -35.594 11.578 1 91.69 765 THR B C 1
ATOM 14412 O O . THR B 1 765 ? -10.492 -35.656 12.805 1 91.69 765 THR B O 1
ATOM 14415 N N . GLN B 1 766 ? -11.758 -35.812 10.922 1 87.81 766 GLN B N 1
ATOM 14416 C CA . GLN B 1 766 ? -12.992 -36.094 11.648 1 87.81 766 GLN B CA 1
ATOM 14417 C C . GLN B 1 766 ? -13.312 -37.594 11.617 1 87.81 766 GLN B C 1
ATOM 14419 O O . GLN B 1 766 ? -12.977 -38.281 10.656 1 87.81 766 GLN B O 1
ATOM 14424 N N . ARG B 1 767 ? -13.945 -38.062 12.703 1 83.88 767 ARG B N 1
ATOM 14425 C CA . ARG B 1 767 ? -14.469 -39.406 12.742 1 83.88 767 ARG B CA 1
ATOM 14426 C C . ARG B 1 767 ? -15.891 -39.469 12.18 1 83.88 767 ARG B C 1
ATOM 14428 O O . ARG B 1 767 ? -16.781 -40.031 12.797 1 83.88 767 ARG B O 1
ATOM 14435 N N . ASN B 1 768 ? -16.125 -38.812 11.117 1 75.56 768 ASN B N 1
ATOM 14436 C CA . ASN B 1 768 ? -17.5 -38.656 10.641 1 75.56 768 ASN B CA 1
ATOM 14437 C C . ASN B 1 768 ? -17.922 -39.812 9.75 1 75.56 768 ASN B C 1
ATOM 14439 O O . ASN B 1 768 ? -19.109 -40.094 9.562 1 75.56 768 ASN B O 1
ATOM 14443 N N . ALA B 1 769 ? -17 -40.5 9.273 1 75.44 769 ALA B N 1
ATOM 14444 C CA . ALA B 1 769 ? -17.359 -41.562 8.375 1 75.44 769 ALA B CA 1
ATOM 14445 C C . ALA B 1 769 ? -18 -42.719 9.141 1 75.44 769 ALA B C 1
ATOM 14447 O O . ALA B 1 769 ? -18.812 -43.469 8.586 1 75.44 769 ALA B O 1
ATOM 14448 N N . SER B 1 770 ? -17.656 -42.812 10.5 1 74.31 770 SER B N 1
ATOM 14449 C CA . SER B 1 770 ? -18.172 -43.875 11.32 1 74.31 770 SER B CA 1
ATOM 14450 C C . SER B 1 770 ? -19.5 -43.5 11.977 1 74.31 770 SER B C 1
ATOM 14452 O O . SER B 1 770 ? -20.156 -44.344 12.602 1 74.31 770 SER B O 1
ATOM 14454 N N . VAL B 1 771 ? -19.828 -42.156 11.734 1 75.81 771 VAL B N 1
ATOM 14455 C CA . VAL B 1 771 ? -21.094 -41.688 12.32 1 75.81 771 VAL B CA 1
ATOM 14456 C C . VAL B 1 771 ? -22.172 -41.656 11.25 1 75.81 771 VAL B C 1
ATOM 14458 O O . VAL B 1 771 ? -22 -41 10.211 1 75.81 771 VAL B O 1
ATOM 14461 N N . PRO B 1 772 ? -23.281 -42.375 11.5 1 70.88 772 PRO B N 1
ATOM 14462 C CA . PRO B 1 772 ? -24.375 -42.312 10.516 1 70.88 772 PRO B CA 1
ATOM 14463 C C . PRO B 1 772 ? -24.844 -40.906 10.234 1 70.88 772 PRO B C 1
ATOM 14465 O O . PRO B 1 772 ? -24.922 -40.062 11.148 1 70.88 772 PRO B O 1
ATOM 14468 N N . GLN B 1 773 ? -25 -40.531 9.055 1 69.06 773 GLN B N 1
ATOM 14469 C CA . GLN B 1 773 ? -25.438 -39.188 8.641 1 69.06 773 GLN B CA 1
ATOM 14470 C C . GLN B 1 773 ? -26.75 -38.812 9.328 1 69.06 773 GLN B C 1
ATOM 14472 O O . GLN B 1 773 ? -27 -37.625 9.562 1 69.06 773 GLN B O 1
ATOM 14477 N N . THR B 1 774 ? -27.5 -39.75 9.75 1 71.94 774 THR B N 1
ATOM 14478 C CA . THR B 1 774 ? -28.797 -39.531 10.359 1 71.94 774 THR B CA 1
ATOM 14479 C C . THR B 1 774 ? -28.641 -38.938 11.758 1 71.94 774 THR B C 1
ATOM 14481 O O . THR B 1 774 ? -29.594 -38.375 12.297 1 71.94 774 THR B O 1
ATOM 14484 N N . SER B 1 775 ? -27.438 -39.031 12.211 1 70.69 775 SER B N 1
ATOM 14485 C CA . SER B 1 775 ? -27.219 -38.5 13.555 1 70.69 775 SER B CA 1
ATOM 14486 C C . SER B 1 775 ? -27.234 -37 13.555 1 70.69 775 SER B C 1
ATOM 14488 O O . SER B 1 775 ? -27.438 -36.375 14.594 1 70.69 775 SER B O 1
ATOM 14490 N N . GLY B 1 776 ? -27.047 -36.312 12.406 1 70.31 776 GLY B N 1
ATOM 14491 C CA . GLY B 1 776 ? -27 -34.875 12.305 1 70.31 776 GLY B CA 1
ATOM 14492 C C . GLY B 1 776 ? -25.812 -34.281 13.023 1 70.31 776 GLY B C 1
ATOM 14493 O O . GLY B 1 776 ? -25.672 -33.062 13.086 1 70.31 776 GLY B O 1
ATOM 14494 N N . LEU B 1 777 ? -25.031 -35.156 13.719 1 70.88 777 LEU B N 1
ATOM 14495 C CA . LEU B 1 777 ? -23.922 -34.656 14.516 1 70.88 777 LEU B CA 1
ATOM 14496 C C . LEU B 1 777 ? -22.688 -34.438 13.641 1 70.88 777 LEU B C 1
ATOM 14498 O O . LEU B 1 777 ? -22.391 -35.219 12.758 1 70.88 777 LEU B O 1
ATOM 14502 N N . THR B 1 778 ? -22.125 -33.219 13.75 1 77.75 778 THR B N 1
ATOM 14503 C CA . THR B 1 778 ? -20.797 -33 13.203 1 77.75 778 THR B CA 1
ATOM 14504 C C . THR B 1 778 ? -19.734 -33.062 14.312 1 77.75 778 THR B C 1
ATOM 14506 O O . THR B 1 778 ? -19.734 -32.219 15.219 1 77.75 778 THR B O 1
ATOM 14509 N N . LEU B 1 779 ? -18.922 -34.125 14.297 1 83.56 779 LEU B N 1
ATOM 14510 C CA . LEU B 1 779 ? -17.906 -34.344 15.328 1 83.56 779 LEU B CA 1
ATOM 14511 C C . LEU B 1 779 ? -16.734 -33.406 15.133 1 83.56 779 LEU B C 1
ATOM 14513 O O . LEU B 1 779 ? -16.516 -32.906 14.031 1 83.56 779 LEU B O 1
ATOM 14517 N N . PRO B 1 780 ? -16.109 -33.125 16.219 1 88.25 780 PRO B N 1
ATOM 14518 C CA . PRO B 1 780 ? -14.93 -32.25 16.078 1 88.25 780 PRO B CA 1
ATOM 14519 C C . PRO B 1 780 ? -13.781 -32.938 15.336 1 88.25 780 PRO B C 1
ATOM 14521 O O . PRO B 1 780 ? -13.719 -34.156 15.273 1 88.25 780 PRO B O 1
ATOM 14524 N N . GLU B 1 781 ? -12.93 -32.156 14.727 1 89.81 781 GLU B N 1
ATOM 14525 C CA . GLU B 1 781 ? -11.688 -32.688 14.172 1 89.81 781 GLU B CA 1
ATOM 14526 C C . GLU B 1 781 ? -10.727 -33.125 15.281 1 89.81 781 GLU B C 1
ATOM 14528 O O . GLU B 1 781 ? -10.578 -32.438 16.281 1 89.81 781 GLU B O 1
ATOM 14533 N N . GLU B 1 782 ? -10.18 -34.312 15.125 1 92.88 782 GLU B N 1
ATOM 14534 C CA . GLU B 1 782 ? -9.242 -34.875 16.094 1 92.88 782 GLU B CA 1
ATOM 14535 C C . GLU B 1 782 ? -7.918 -35.25 15.438 1 92.88 782 GLU B C 1
ATOM 14537 O O . GLU B 1 782 ? -7.867 -35.5 14.227 1 92.88 782 GLU B O 1
ATOM 14542 N N . ASN B 1 783 ? -6.867 -35.25 16.281 1 95 783 ASN B N 1
ATOM 14543 C CA . ASN B 1 783 ? -5.539 -35.625 15.797 1 95 783 ASN B CA 1
ATOM 14544 C C . ASN B 1 783 ? -5.375 -37.125 15.672 1 95 783 ASN B C 1
ATOM 14546 O O . ASN B 1 783 ? -4.602 -37.719 16.406 1 95 783 ASN B O 1
ATOM 14550 N N . ILE B 1 784 ? -5.938 -37.719 14.656 1 94.5 784 ILE B N 1
ATOM 14551 C CA . ILE B 1 784 ? -5.945 -39.188 14.617 1 94.5 784 ILE B CA 1
ATOM 14552 C C . ILE B 1 784 ? -5.402 -39.688 13.273 1 94.5 784 ILE B C 1
ATOM 14554 O O . ILE B 1 784 ? -5.043 -40.844 13.125 1 94.5 784 ILE B O 1
ATOM 14558 N N . GLY B 1 785 ? -5.336 -38.875 12.242 1 96.44 785 GLY B N 1
ATOM 14559 C CA . GLY B 1 785 ? -4.957 -39.312 10.906 1 96.44 785 GLY B CA 1
ATOM 14560 C C . GLY B 1 785 ? -3.492 -39.688 10.797 1 96.44 785 GLY B C 1
ATOM 14561 O O . GLY B 1 785 ? -2.643 -39.125 11.484 1 96.44 785 GLY B O 1
ATOM 14562 N N . GLU B 1 786 ? -3.203 -40.625 9.914 1 97.38 786 GLU B N 1
ATOM 14563 C CA . GLU B 1 786 ? -1.843 -41.094 9.656 1 97.38 786 GLU B CA 1
ATOM 14564 C C . GLU B 1 786 ? -1.64 -41.406 8.18 1 97.38 786 GLU B C 1
ATOM 14566 O O . GLU B 1 786 ? -2.461 -42.094 7.574 1 97.38 786 GLU B O 1
ATOM 14571 N N . VAL B 1 787 ? -0.551 -40.906 7.602 1 97.94 787 VAL B N 1
ATOM 14572 C CA . VAL B 1 787 ? -0.215 -41.125 6.203 1 97.94 787 VAL B CA 1
ATOM 14573 C C . VAL B 1 787 ? 1.278 -41.438 6.07 1 97.94 787 VAL B C 1
ATOM 14575 O O . VAL B 1 787 ? 2.104 -40.781 6.711 1 97.94 787 VAL B O 1
ATOM 14578 N N . SER B 1 788 ? 1.561 -42.375 5.273 1 97.62 788 SER B N 1
ATOM 14579 C CA . SER B 1 788 ? 2.947 -42.688 4.945 1 97.62 788 SER B CA 1
ATOM 14580 C C . SER B 1 788 ? 3.273 -42.312 3.506 1 97.62 788 SER B C 1
ATOM 14582 O O . SER B 1 788 ? 2.443 -42.469 2.609 1 97.62 788 SER B O 1
ATOM 14584 N N . SER B 1 789 ? 4.398 -41.75 3.246 1 96.88 789 SER B N 1
ATOM 14585 C CA . SER B 1 789 ? 4.918 -41.406 1.928 1 96.88 789 SER B CA 1
ATOM 14586 C C . SER B 1 789 ? 6.379 -41.812 1.777 1 96.88 789 SER B C 1
ATOM 14588 O O . SER B 1 789 ? 7.191 -41.562 2.67 1 96.88 789 SER B O 1
ATOM 14590 N N . TYR B 1 790 ? 6.734 -42.438 0.714 1 97.19 790 TYR B N 1
ATOM 14591 C CA . TYR B 1 790 ? 8.102 -42.906 0.518 1 97.19 790 TYR B CA 1
ATOM 14592 C C . TYR B 1 790 ? 8.461 -42.938 -0.963 1 97.19 790 TYR B C 1
ATOM 14594 O O . TYR B 1 790 ? 7.578 -42.844 -1.822 1 97.19 790 TYR B O 1
ATOM 14602 N N . GLY B 1 791 ? 9.727 -43 -1.297 1 97.31 791 GLY B N 1
ATOM 14603 C CA . GLY B 1 791 ? 10.18 -42.969 -2.678 1 97.31 791 GLY B CA 1
ATOM 14604 C C . GLY B 1 791 ? 11.68 -42.812 -2.807 1 97.31 791 GLY B C 1
ATOM 14605 O O . GLY B 1 791 ? 12.422 -43.062 -1.852 1 97.31 791 GLY B O 1
ATOM 14606 N N . VAL B 1 792 ? 12.102 -42.594 -4.039 1 97.38 792 VAL B N 1
ATOM 14607 C CA . VAL B 1 792 ? 13.508 -42.375 -4.379 1 97.38 792 VAL B CA 1
ATOM 14608 C C . VAL B 1 792 ? 13.641 -41.188 -5.305 1 97.38 792 VAL B C 1
ATOM 14610 O O . VAL B 1 792 ? 12.781 -40.938 -6.152 1 97.38 792 VAL B O 1
ATOM 14613 N N . ASP B 1 793 ? 14.609 -40.406 -5.07 1 96.06 793 ASP B N 1
ATOM 14614 C CA . ASP B 1 793 ? 14.938 -39.344 -6.02 1 96.06 793 ASP B CA 1
ATOM 14615 C C . ASP B 1 793 ? 16.453 -39.188 -6.156 1 96.06 793 ASP B C 1
ATOM 14617 O O . ASP B 1 793 ? 17.219 -39.688 -5.324 1 96.06 793 ASP B O 1
ATOM 14621 N N . GLY B 1 794 ? 16.875 -38.562 -7.281 1 95.62 794 GLY B N 1
ATOM 14622 C CA . GLY B 1 794 ? 18.312 -38.438 -7.504 1 95.62 794 GLY B CA 1
ATOM 14623 C C . GLY B 1 794 ? 18.641 -37.688 -8.766 1 95.62 794 GLY B C 1
ATOM 14624 O O . GLY B 1 794 ? 17.75 -37.219 -9.477 1 95.62 794 GLY B O 1
ATOM 14625 N N . SER B 1 795 ? 19.938 -37.531 -8.93 1 95.06 795 SER B N 1
ATOM 14626 C CA . SER B 1 795 ? 20.438 -36.844 -10.117 1 95.06 795 SER B CA 1
ATOM 14627 C C . SER B 1 795 ? 21.75 -37.438 -10.586 1 95.06 795 SER B C 1
ATOM 14629 O O . SER B 1 795 ? 22.5 -38 -9.789 1 95.06 795 SER B O 1
ATOM 14631 N N . ILE B 1 796 ? 21.984 -37.406 -11.859 1 95.5 796 ILE B N 1
ATOM 14632 C CA . ILE B 1 796 ? 23.203 -37.812 -12.539 1 95.5 796 ILE B CA 1
ATOM 14633 C C . ILE B 1 796 ? 23.672 -36.688 -13.461 1 95.5 796 ILE B C 1
ATOM 14635 O O . ILE B 1 796 ? 22.875 -36.062 -14.164 1 95.5 796 ILE B O 1
ATOM 14639 N N . ALA B 1 797 ? 24.906 -36.406 -13.375 1 93.44 797 ALA B N 1
ATOM 14640 C CA . ALA B 1 797 ? 25.438 -35.344 -14.211 1 93.44 797 ALA B CA 1
ATOM 14641 C C . ALA B 1 797 ? 26.75 -35.75 -14.883 1 93.44 797 ALA B C 1
ATOM 14643 O O . ALA B 1 797 ? 27.562 -36.438 -14.273 1 93.44 797 ALA B O 1
ATOM 14644 N N . TRP B 1 798 ? 26.875 -35.406 -16.125 1 94.81 798 TRP B N 1
ATOM 14645 C CA . TRP B 1 798 ? 28.094 -35.562 -16.906 1 94.81 798 TRP B CA 1
ATOM 14646 C C . TRP B 1 798 ? 28.562 -34.25 -17.469 1 94.81 798 TRP B C 1
ATOM 14648 O O . TRP B 1 798 ? 27.812 -33.562 -18.188 1 94.81 798 TRP B O 1
ATOM 14658 N N . ARG B 1 799 ? 29.703 -33.844 -17.125 1 91 799 ARG B N 1
ATOM 14659 C CA . ARG B 1 799 ? 30.297 -32.594 -17.641 1 91 799 ARG B CA 1
ATOM 14660 C C . ARG B 1 799 ? 31.641 -32.875 -18.297 1 91 799 ARG B C 1
ATOM 14662 O O . ARG B 1 799 ? 32.5 -33.562 -17.719 1 91 799 ARG B O 1
ATOM 14669 N N . ASP B 1 800 ? 31.828 -32.281 -19.484 1 89.44 800 ASP B N 1
ATOM 14670 C CA . ASP B 1 800 ? 33.094 -32.531 -20.188 1 89.44 800 ASP B CA 1
ATOM 14671 C C . ASP B 1 800 ? 33.469 -31.328 -21.062 1 89.44 800 ASP B C 1
ATOM 14673 O O . ASP B 1 800 ? 32.594 -30.547 -21.453 1 89.44 800 ASP B O 1
ATOM 14677 N N . GLN B 1 801 ? 34.656 -31.156 -21.188 1 86.31 801 GLN B N 1
ATOM 14678 C CA . GLN B 1 801 ? 35.25 -30.188 -22.109 1 86.31 801 GLN B CA 1
ATOM 14679 C C . GLN B 1 801 ? 36.062 -30.891 -23.203 1 86.31 801 GLN B C 1
ATOM 14681 O O . GLN B 1 801 ? 37.156 -31.375 -22.938 1 86.31 801 GLN B O 1
ATOM 14686 N N . VAL B 1 802 ? 35.625 -30.922 -24.391 1 87.5 802 VAL B N 1
ATOM 14687 C CA . VAL B 1 802 ? 36.219 -31.656 -25.484 1 87.5 802 VAL B CA 1
ATOM 14688 C C . VAL B 1 802 ? 37.5 -30.938 -25.938 1 87.5 802 VAL B C 1
ATOM 14690 O O . VAL B 1 802 ? 38.531 -31.562 -26.203 1 87.5 802 VAL B O 1
ATOM 14693 N N . ASN B 1 803 ? 37.375 -29.641 -26.141 1 82.81 803 ASN B N 1
ATOM 14694 C CA . ASN B 1 803 ? 38.5 -28.766 -26.453 1 82.81 803 ASN B CA 1
ATOM 14695 C C . ASN B 1 803 ? 38.25 -27.344 -25.953 1 82.81 803 ASN B C 1
ATOM 14697 O O . ASN B 1 803 ? 37.375 -27.109 -25.125 1 82.81 803 ASN B O 1
ATOM 14701 N N . GLU B 1 804 ? 39.094 -26.547 -26.469 1 72.12 804 GLU B N 1
ATOM 14702 C CA . GLU B 1 804 ? 39.031 -25.172 -25.984 1 72.12 804 GLU B CA 1
ATOM 14703 C C . GLU B 1 804 ? 37.719 -24.484 -26.422 1 72.12 804 GLU B C 1
ATOM 14705 O O . GLU B 1 804 ? 37.25 -23.562 -25.766 1 72.12 804 GLU B O 1
ATOM 14710 N N . ASP B 1 805 ? 37.125 -24.969 -27.391 1 80.19 805 ASP B N 1
ATOM 14711 C CA . ASP B 1 805 ? 36 -24.266 -28.016 1 80.19 805 ASP B CA 1
ATOM 14712 C C . ASP B 1 805 ? 34.688 -24.906 -27.625 1 80.19 805 ASP B C 1
ATOM 14714 O O . ASP B 1 805 ? 33.625 -24.281 -27.766 1 80.19 805 ASP B O 1
ATOM 14718 N N . PHE B 1 806 ? 34.781 -26.125 -27.156 1 88.75 806 PHE B N 1
ATOM 14719 C CA . PHE B 1 806 ? 33.531 -26.828 -26.984 1 88.75 806 PHE B CA 1
ATOM 14720 C C . PHE B 1 806 ? 33.438 -27.453 -25.594 1 88.75 806 PHE B C 1
ATOM 14722 O O . PHE B 1 806 ? 34.25 -28.328 -25.25 1 88.75 806 PHE B O 1
ATOM 14729 N N . ILE B 1 807 ? 32.562 -26.969 -24.734 1 89.88 807 ILE B N 1
ATOM 14730 C CA . ILE B 1 807 ? 32.219 -27.5 -23.422 1 89.88 807 ILE B CA 1
ATOM 14731 C C . ILE B 1 807 ? 30.75 -27.906 -23.391 1 89.88 807 ILE B C 1
ATOM 14733 O O . ILE B 1 807 ? 29.906 -27.234 -23.969 1 89.88 807 ILE B O 1
ATOM 14737 N N . TYR B 1 808 ? 30.453 -29.031 -22.828 1 90 808 TYR B N 1
ATOM 14738 C CA . TYR B 1 808 ? 29.047 -29.422 -22.75 1 90 808 TYR B CA 1
ATOM 14739 C C . TYR B 1 808 ? 28.75 -30.109 -21.422 1 90 808 TYR B C 1
ATOM 14741 O O . TYR B 1 808 ? 29.672 -30.594 -20.75 1 90 808 TYR B O 1
ATOM 14749 N N . ASP B 1 809 ? 27.578 -30.062 -21.016 1 92.19 809 ASP B N 1
ATOM 14750 C CA . ASP B 1 809 ? 27.062 -30.625 -19.781 1 92.19 809 ASP B CA 1
ATOM 14751 C C . ASP B 1 809 ? 25.734 -31.328 -20 1 92.19 809 ASP B C 1
ATOM 14753 O O . ASP B 1 809 ? 24.875 -30.844 -20.734 1 92.19 809 ASP B O 1
ATOM 14757 N N . ILE B 1 810 ? 25.625 -32.562 -19.469 1 94.94 810 ILE B N 1
ATOM 14758 C CA . ILE B 1 810 ? 24.375 -33.312 -19.469 1 94.94 810 ILE B CA 1
ATOM 14759 C C . ILE B 1 810 ? 23.969 -33.625 -18.031 1 94.94 810 ILE B C 1
ATOM 14761 O O . ILE B 1 810 ? 24.734 -34.219 -17.281 1 94.94 810 ILE B O 1
ATOM 14765 N N . ALA B 1 811 ? 22.828 -33.156 -17.641 1 93.38 811 ALA B N 1
ATOM 14766 C CA . ALA B 1 811 ? 22.312 -33.375 -16.297 1 93.38 811 ALA B CA 1
ATOM 14767 C C . ALA B 1 811 ? 20.953 -34.062 -16.328 1 93.38 811 ALA B C 1
ATOM 14769 O O . ALA B 1 811 ? 20.031 -33.594 -16.969 1 93.38 811 ALA B O 1
ATOM 14770 N N . LEU B 1 812 ? 20.875 -35.156 -15.648 1 95.25 812 LEU B N 1
ATOM 14771 C CA . LEU B 1 812 ? 19.641 -35.906 -15.531 1 95.25 812 LEU B CA 1
ATOM 14772 C C . LEU B 1 812 ? 19.156 -35.969 -14.086 1 95.25 812 LEU B C 1
ATOM 14774 O O . LEU B 1 812 ? 19.969 -36.125 -13.164 1 95.25 812 LEU B O 1
ATOM 14778 N N . ASN B 1 813 ? 17.906 -35.719 -13.852 1 93.81 813 ASN B N 1
ATOM 14779 C CA . ASN B 1 813 ? 17.297 -35.938 -12.547 1 93.81 813 ASN B CA 1
ATOM 14780 C C . ASN B 1 813 ? 15.969 -36.719 -12.672 1 93.81 813 ASN B C 1
ATOM 14782 O O . ASN B 1 813 ? 15.273 -36.594 -13.68 1 93.81 813 ASN B O 1
ATOM 14786 N N . ALA B 1 814 ? 15.648 -37.438 -11.641 1 94.38 814 ALA B N 1
ATOM 14787 C CA . ALA B 1 814 ? 14.422 -38.219 -11.609 1 94.38 814 ALA B CA 1
ATOM 14788 C C . ALA B 1 814 ? 13.984 -38.5 -10.18 1 94.38 814 ALA B C 1
ATOM 14790 O O . ALA B 1 814 ? 14.797 -38.438 -9.25 1 94.38 814 ALA B O 1
ATOM 14791 N N . GLY B 1 815 ? 12.719 -38.75 -10.078 1 94.06 815 GLY B N 1
ATOM 14792 C CA . GLY B 1 815 ? 12.188 -39.125 -8.773 1 94.06 815 GLY B CA 1
ATOM 14793 C C . GLY B 1 815 ? 10.906 -39.938 -8.867 1 94.06 815 GLY B C 1
ATOM 14794 O O . GLY B 1 815 ? 10.133 -39.781 -9.812 1 94.06 815 GLY B O 1
ATOM 14795 N N . TRP B 1 816 ? 10.734 -40.75 -7.949 1 96.06 816 TRP B N 1
ATOM 14796 C CA . TRP B 1 816 ? 9.516 -41.531 -7.75 1 96.06 816 TRP B CA 1
ATOM 14797 C C . TRP B 1 816 ? 9.016 -41.406 -6.316 1 96.06 816 TRP B C 1
ATOM 14799 O O . TRP B 1 816 ? 9.797 -41.531 -5.367 1 96.06 816 TRP B O 1
ATOM 14809 N N . SER B 1 817 ? 7.812 -41.125 -6.16 1 95.56 817 SER B N 1
ATOM 14810 C CA . SER B 1 817 ? 7.219 -41 -4.832 1 95.56 817 SER B CA 1
ATOM 14811 C C . SER B 1 817 ? 5.777 -41.5 -4.828 1 95.56 817 SER B C 1
ATOM 14813 O O . SER B 1 817 ? 5.051 -41.344 -5.809 1 95.56 817 SER B O 1
ATOM 14815 N N . THR B 1 818 ? 5.34 -42.094 -3.781 1 95.06 818 THR B N 1
ATOM 14816 C CA . THR B 1 818 ? 3.979 -42.562 -3.555 1 95.06 818 THR B CA 1
ATOM 14817 C C . THR B 1 818 ? 3.596 -42.406 -2.084 1 95.06 818 THR B C 1
ATOM 14819 O O . THR B 1 818 ? 4.402 -41.938 -1.27 1 95.06 818 THR B O 1
ATOM 14822 N N . ASN B 1 819 ? 2.322 -42.625 -1.848 1 96.44 819 ASN B N 1
ATOM 14823 C CA . ASN B 1 819 ? 1.843 -42.5 -0.474 1 96.44 819 ASN B CA 1
ATOM 14824 C C . ASN B 1 819 ? 0.752 -43.531 -0.178 1 96.44 819 ASN B C 1
ATOM 14826 O O . ASN B 1 819 ? 0.265 -44.188 -1.086 1 96.44 819 ASN B O 1
ATOM 14830 N N . GLU B 1 820 ? 0.457 -43.656 1.11 1 96.56 820 GLU B N 1
ATOM 14831 C CA . GLU B 1 820 ? -0.564 -44.594 1.611 1 96.56 820 GLU B CA 1
ATOM 14832 C C . GLU B 1 820 ? -1.225 -44.031 2.873 1 96.56 820 GLU B C 1
ATOM 14834 O O . GLU B 1 820 ? -0.539 -43.594 3.805 1 96.56 820 GLU B O 1
ATOM 14839 N N . ILE B 1 821 ? -2.527 -44.125 2.875 1 96.88 821 ILE B N 1
ATOM 14840 C CA . ILE B 1 821 ? -3.242 -43.781 4.098 1 96.88 821 ILE B CA 1
ATOM 14841 C C . ILE B 1 821 ? -3.121 -44.938 5.109 1 96.88 821 ILE B C 1
ATOM 14843 O O . ILE B 1 821 ? -3.609 -46.031 4.871 1 96.88 821 ILE B O 1
ATOM 14847 N N . LYS B 1 822 ? -2.506 -44.656 6.223 1 97 822 LYS B N 1
ATOM 14848 C CA . LYS B 1 822 ? -2.344 -45.656 7.258 1 97 822 LYS B CA 1
ATOM 14849 C C . LYS B 1 822 ? -3.564 -45.719 8.172 1 97 822 LYS B C 1
ATOM 14851 O O . LYS B 1 822 ? -3.965 -46.781 8.625 1 97 822 LYS B O 1
ATOM 14856 N N . TYR B 1 823 ? -4.086 -44.5 8.469 1 94.81 823 TYR B N 1
ATOM 14857 C CA . TYR B 1 823 ? -5.27 -44.469 9.32 1 94.81 823 TYR B CA 1
ATOM 14858 C C . TYR B 1 823 ? -6.051 -43.188 9.156 1 94.81 823 TYR B C 1
ATOM 14860 O O . TYR B 1 823 ? -5.461 -42.094 9.102 1 94.81 823 TYR B O 1
ATOM 14868 N N . TRP B 1 824 ? -7.242 -43.25 8.992 1 92.94 824 TRP B N 1
ATOM 14869 C CA . TRP B 1 824 ? -8.281 -42.25 9.203 1 92.94 824 TRP B CA 1
ATOM 14870 C C . TRP B 1 824 ? -9.648 -42.906 9.359 1 92.94 824 TRP B C 1
ATOM 14872 O O . TRP B 1 824 ? -9.773 -44.125 9.258 1 92.94 824 TRP B O 1
ATOM 14882 N N . ASP B 1 825 ? -10.633 -42.156 9.711 1 89.25 825 ASP B N 1
ATOM 14883 C CA . ASP B 1 825 ? -11.953 -42.75 9.938 1 89.25 825 ASP B CA 1
ATOM 14884 C C . ASP B 1 825 ? -12.617 -43.125 8.617 1 89.25 825 ASP B C 1
ATOM 14886 O O . ASP B 1 825 ? -12.734 -42.281 7.715 1 89.25 825 ASP B O 1
ATOM 14890 N N . GLU B 1 826 ? -12.867 -44.344 8.414 1 87.56 826 GLU B N 1
ATOM 14891 C CA . GLU B 1 826 ? -13.594 -44.812 7.246 1 87.56 826 GLU B CA 1
ATOM 14892 C C . GLU B 1 826 ? -14.766 -45.719 7.648 1 87.56 826 GLU B C 1
ATOM 14894 O O . GLU B 1 826 ? -14.734 -46.344 8.703 1 87.56 826 GLU B O 1
ATOM 14899 N N . PRO B 1 827 ? -15.828 -45.719 6.836 1 81.44 827 PRO B N 1
ATOM 14900 C CA . PRO B 1 827 ? -17 -46.531 7.184 1 81.44 827 PRO B CA 1
ATOM 14901 C C . PRO B 1 827 ? -16.672 -48.031 7.312 1 81.44 827 PRO B C 1
ATOM 14903 O O . PRO B 1 827 ? -15.953 -48.594 6.473 1 81.44 827 PRO B O 1
ATOM 14906 N N . PRO B 1 828 ? -17.344 -48.5 8.414 1 79.81 828 PRO B N 1
ATOM 14907 C CA . PRO B 1 828 ? -17.141 -49.938 8.555 1 79.81 828 PRO B CA 1
ATOM 14908 C C . PRO B 1 828 ? -17.969 -50.75 7.562 1 79.81 828 PRO B C 1
ATOM 14910 O O . PRO B 1 828 ? -19.031 -50.312 7.133 1 79.81 828 PRO B O 1
ATOM 14913 N N . GLY B 1 829 ? -17.562 -51.812 6.961 1 80.31 829 GLY B N 1
ATOM 14914 C CA . GLY B 1 829 ? -18.359 -52.719 6.145 1 80.31 829 GLY B CA 1
ATOM 14915 C C . GLY B 1 829 ? -18.125 -52.531 4.656 1 80.31 829 GLY B C 1
ATOM 14916 O O . GLY B 1 829 ? -18.672 -53.281 3.844 1 80.31 829 GLY B O 1
ATOM 14917 N N . ALA B 1 830 ? -17.453 -51.5 4.273 1 84.62 830 ALA B N 1
ATOM 14918 C CA . ALA B 1 830 ? -17.156 -51.344 2.85 1 84.62 830 ALA B CA 1
ATOM 14919 C C . ALA B 1 830 ? -16.328 -52.531 2.336 1 84.62 830 ALA B C 1
ATOM 14921 O O . ALA B 1 830 ? -15.477 -53.062 3.051 1 84.62 830 ALA B O 1
ATOM 14922 N N . PRO B 1 831 ? -16.656 -52.938 1.06 1 91.75 831 PRO B N 1
ATOM 14923 C CA . PRO B 1 831 ? -15.812 -54 0.479 1 91.75 831 PRO B CA 1
ATOM 14924 C C . PRO B 1 831 ? -14.336 -53.625 0.468 1 91.75 831 PRO B C 1
ATOM 14926 O O . PRO B 1 831 ? -13.984 -52.438 0.423 1 91.75 831 PRO B O 1
ATOM 14929 N N . GLU B 1 832 ? -13.484 -54.656 0.505 1 91.5 832 GLU B N 1
ATOM 14930 C CA . GLU B 1 832 ? -12.039 -54.469 0.577 1 91.5 832 GLU B CA 1
ATOM 14931 C C . GLU B 1 832 ? -11.531 -53.625 -0.576 1 91.5 832 GLU B C 1
ATOM 14933 O O . GLU B 1 832 ? -10.648 -52.781 -0.389 1 91.5 832 GLU B O 1
ATOM 14938 N N . TRP B 1 833 ? -12.07 -53.812 -1.825 1 94.88 833 TRP B N 1
ATOM 14939 C CA . TRP B 1 833 ? -11.586 -53.125 -3.018 1 94.88 833 TRP B CA 1
ATOM 14940 C C . TRP B 1 833 ? -12.094 -51.688 -3.053 1 94.88 833 TRP B C 1
ATOM 14942 O O . TRP B 1 833 ? -11.758 -50.938 -3.967 1 94.88 833 TRP B O 1
ATOM 14952 N N . GLN B 1 834 ? -12.828 -51.281 -2.021 1 95.31 834 GLN B N 1
ATOM 14953 C CA . GLN B 1 834 ? -13.344 -49.906 -1.964 1 95.31 834 GLN B CA 1
ATOM 14954 C C . GLN B 1 834 ? -12.711 -49.125 -0.816 1 95.31 834 GLN B C 1
ATOM 14956 O O . GLN B 1 834 ? -12.898 -47.906 -0.708 1 95.31 834 GLN B O 1
ATOM 14961 N N . ARG B 1 835 ? -11.953 -49.75 -0.01 1 93.38 835 ARG B N 1
ATOM 14962 C CA . ARG B 1 835 ? -11.391 -49.125 1.176 1 93.38 835 ARG B CA 1
ATOM 14963 C C . ARG B 1 835 ? -10.305 -48.125 0.796 1 93.38 835 ARG B C 1
ATOM 14965 O O . ARG B 1 835 ? -9.523 -48.375 -0.127 1 93.38 835 ARG B O 1
ATOM 14972 N N . SER B 1 836 ? -10.32 -47.031 1.531 1 92.94 836 SER B N 1
ATOM 14973 C CA . SER B 1 836 ? -9.297 -46 1.293 1 92.94 836 SER B CA 1
ATOM 14974 C C . SER B 1 836 ? -8.062 -46.281 2.146 1 92.94 836 SER B C 1
ATOM 14976 O O . SER B 1 836 ? -6.945 -45.906 1.758 1 92.94 836 SER B O 1
ATOM 14978 N N . THR B 1 837 ? -8.227 -46.812 3.436 1 93.12 837 THR B N 1
ATOM 14979 C CA . THR B 1 837 ? -7.074 -47.188 4.242 1 93.12 837 THR B CA 1
ATOM 14980 C C . THR B 1 837 ? -6.203 -48.188 3.5 1 93.12 837 THR B C 1
ATOM 14982 O O . THR B 1 837 ? -6.703 -49.219 3.012 1 93.12 837 THR B O 1
ATOM 14985 N N . GLY B 1 838 ? -5 -47.812 3.355 1 93.75 838 GLY B N 1
ATOM 14986 C CA . GLY B 1 838 ? -4.086 -48.656 2.6 1 93.75 838 GLY B CA 1
ATOM 14987 C C . GLY B 1 838 ? -3.924 -48.219 1.157 1 93.75 838 GLY B C 1
ATOM 14988 O O . GLY B 1 838 ? -3.025 -48.688 0.455 1 93.75 838 GLY B O 1
ATOM 14989 N N . ALA B 1 839 ? -4.777 -47.438 0.723 1 95.06 839 ALA B N 1
ATOM 14990 C CA . ALA B 1 839 ? -4.711 -46.906 -0.642 1 95.06 839 ALA B CA 1
ATOM 14991 C C . ALA B 1 839 ? -4.047 -45.531 -0.678 1 95.06 839 ALA B C 1
ATOM 14993 O O . ALA B 1 839 ? -3.748 -44.969 0.369 1 95.06 839 ALA B O 1
ATOM 14994 N N . LYS B 1 840 ? -3.812 -45.094 -1.873 1 95.12 840 LYS B N 1
ATOM 14995 C CA . LYS B 1 840 ? -3.229 -43.781 -2.068 1 95.12 840 LYS B CA 1
ATOM 14996 C C . LYS B 1 840 ? -4.23 -42.656 -1.73 1 95.12 840 LYS B C 1
ATOM 14998 O O . LYS B 1 840 ? -5.441 -42.844 -1.88 1 95.12 840 LYS B O 1
ATOM 15003 N N . MET B 1 841 ? -3.691 -41.5 -1.333 1 94.44 841 MET B N 1
ATOM 15004 C CA . MET B 1 841 ? -4.547 -40.344 -1.072 1 94.44 841 MET B CA 1
ATOM 15005 C C . MET B 1 841 ? -5.227 -39.844 -2.354 1 94.44 841 MET B C 1
ATOM 15007 O O . MET B 1 841 ? -4.688 -40.031 -3.447 1 94.44 841 MET B O 1
ATOM 15011 N N . GLU B 1 842 ? -6.441 -39.25 -2.23 1 92.12 842 GLU B N 1
ATOM 15012 C CA . GLU B 1 842 ? -7.203 -38.594 -3.289 1 92.12 842 GLU B CA 1
ATOM 15013 C C . GLU B 1 842 ? -7.57 -39.594 -4.395 1 92.12 842 GLU B C 1
ATOM 15015 O O . GLU B 1 842 ? -7.477 -39.25 -5.582 1 92.12 842 GLU B O 1
ATOM 15020 N N . THR B 1 843 ? -7.77 -40.812 -4.113 1 93.81 843 THR B N 1
ATOM 15021 C CA . THR B 1 843 ? -8.312 -41.781 -5.055 1 93.81 843 THR B CA 1
ATOM 15022 C C . THR B 1 843 ? -9.805 -42 -4.812 1 93.81 843 THR B C 1
ATOM 15024 O O . THR B 1 843 ? -10.258 -42 -3.666 1 93.81 843 THR B O 1
ATOM 15027 N N . ASP B 1 844 ? -10.516 -42.188 -5.891 1 93.5 844 ASP B N 1
ATOM 15028 C CA . ASP B 1 844 ? -11.969 -42.281 -5.812 1 93.5 844 ASP B CA 1
ATOM 15029 C C . ASP B 1 844 ? -12.453 -43.656 -6.324 1 93.5 844 ASP B C 1
ATOM 15031 O O . ASP B 1 844 ? -11.648 -44.469 -6.766 1 93.5 844 ASP B O 1
ATOM 15035 N N . LEU B 1 845 ? -13.766 -43.844 -6.141 1 95.88 845 LEU B N 1
ATOM 15036 C CA . LEU B 1 845 ? -14.406 -45.094 -6.574 1 95.88 845 LEU B CA 1
ATOM 15037 C C . LEU B 1 845 ? -14.977 -44.938 -7.98 1 95.88 845 LEU B C 1
ATOM 15039 O O . LEU B 1 845 ? -15.641 -43.969 -8.281 1 95.88 845 LEU B O 1
ATOM 15043 N N . TYR B 1 846 ? -14.695 -46 -8.867 1 97 846 TYR B N 1
ATOM 15044 C CA . TYR B 1 846 ? -15.188 -46.031 -10.242 1 97 846 TYR B CA 1
ATOM 15045 C C . TYR B 1 846 ? -15.727 -47.406 -10.602 1 97 846 TYR B C 1
ATOM 15047 O O . TYR B 1 846 ? -15.258 -48.406 -10.07 1 97 846 TYR B O 1
ATOM 15055 N N . TYR B 1 847 ? -16.797 -47.406 -11.484 1 97.75 847 TYR B N 1
ATOM 15056 C CA . TYR B 1 847 ? -17.109 -48.688 -12.141 1 97.75 847 TYR B CA 1
ATOM 15057 C C . TYR B 1 847 ? -16 -49.062 -13.133 1 97.75 847 TYR B C 1
ATOM 15059 O O . TYR B 1 847 ? -15.422 -48.188 -13.781 1 97.75 847 TYR B O 1
ATOM 15067 N N . VAL B 1 848 ? -15.703 -50.344 -13.234 1 97.38 848 VAL B N 1
ATOM 15068 C CA . VAL B 1 848 ? -14.68 -50.781 -14.172 1 97.38 848 VAL B CA 1
ATOM 15069 C C . VAL B 1 848 ? -15.312 -51.062 -15.531 1 97.38 848 VAL B C 1
ATOM 15071 O O . VAL B 1 848 ? -16.219 -51.875 -15.648 1 97.38 848 VAL B O 1
ATOM 15074 N N . SER B 1 849 ? -14.859 -50.312 -16.531 1 97.5 849 SER B N 1
ATOM 15075 C CA . SER B 1 849 ? -15.328 -50.531 -17.906 1 97.5 849 SER B CA 1
ATOM 15076 C C . SER B 1 849 ? -14.664 -51.75 -18.547 1 97.5 849 SER B C 1
ATOM 15078 O O . SER B 1 849 ? -13.438 -51.875 -18.516 1 97.5 849 SER B O 1
ATOM 15080 N N . ASP B 1 850 ? -15.422 -52.625 -19.047 1 95.88 850 ASP B N 1
ATOM 15081 C CA . ASP B 1 850 ? -14.922 -53.812 -19.703 1 95.88 850 ASP B CA 1
ATOM 15082 C C . ASP B 1 850 ? -15.352 -53.875 -21.172 1 95.88 850 ASP B C 1
ATOM 15084 O O . ASP B 1 850 ? -15.844 -54.875 -21.641 1 95.88 850 ASP B O 1
ATOM 15088 N N . GLY B 1 851 ? -15.266 -52.656 -21.828 1 95.62 851 GLY B N 1
ATOM 15089 C CA . GLY B 1 851 ? -15.586 -52.594 -23.25 1 95.62 851 GLY B CA 1
ATOM 15090 C C . GLY B 1 851 ? -16.969 -52.031 -23.516 1 95.62 851 GLY B C 1
ATOM 15091 O O . GLY B 1 851 ? -17.594 -51.438 -22.625 1 95.62 851 GLY B O 1
ATOM 15092 N N . ILE B 1 852 ? -17.406 -52.156 -24.828 1 97.88 852 ILE B N 1
ATOM 15093 C CA . ILE B 1 852 ? -18.703 -51.688 -25.312 1 97.88 852 ILE B CA 1
ATOM 15094 C C . ILE B 1 852 ? -19.531 -52.875 -25.781 1 97.88 852 ILE B C 1
ATOM 15096 O O . ILE B 1 852 ? -19.016 -53.781 -26.453 1 97.88 852 ILE B O 1
ATOM 15100 N N . PHE B 1 853 ? -20.844 -52.906 -25.422 1 98.12 853 PHE B N 1
ATOM 15101 C CA . PHE B 1 853 ? -21.734 -53.906 -26.016 1 98.12 853 PHE B CA 1
ATOM 15102 C C . PHE B 1 853 ? -21.844 -53.688 -27.516 1 98.12 853 PHE B C 1
ATOM 15104 O O . PHE B 1 853 ? -22.359 -52.688 -27.984 1 98.12 853 PHE B O 1
ATOM 15111 N N . GLN B 1 854 ? -21.422 -54.656 -28.297 1 96.81 854 GLN B N 1
ATOM 15112 C CA . GLN B 1 854 ? -21.406 -54.5 -29.75 1 96.81 854 GLN B CA 1
ATOM 15113 C C . GLN B 1 854 ? -22.766 -54.844 -30.344 1 96.81 854 GLN B C 1
ATOM 15115 O O . GLN B 1 854 ? -23.125 -54.344 -31.406 1 96.81 854 GLN B O 1
ATOM 15120 N N . ASP B 1 855 ? -23.469 -55.844 -29.625 1 96 855 ASP B N 1
ATOM 15121 C CA . ASP B 1 855 ? -24.766 -56.281 -30.125 1 96 855 ASP B CA 1
ATOM 15122 C C . ASP B 1 855 ? -25.672 -56.75 -29 1 96 855 ASP B C 1
ATOM 15124 O O . ASP B 1 855 ? -25.281 -56.719 -27.828 1 96 855 ASP B O 1
ATOM 15128 N N . GLN B 1 856 ? -26.922 -57.094 -29.391 1 95.5 856 GLN B N 1
ATOM 15129 C CA . GLN B 1 856 ? -27.938 -57.469 -28.406 1 95.5 856 GLN B CA 1
ATOM 15130 C C . GLN B 1 856 ? -27.594 -58.75 -27.703 1 95.5 856 GLN B C 1
ATOM 15132 O O . GLN B 1 856 ? -27.922 -58.938 -26.531 1 95.5 856 GLN B O 1
ATOM 15137 N N . ALA B 1 857 ? -26.938 -59.656 -28.375 1 96.25 857 ALA B N 1
ATOM 15138 C CA . ALA B 1 857 ? -26.547 -60.938 -27.781 1 96.25 857 ALA B CA 1
ATOM 15139 C C . ALA B 1 857 ? -25.625 -60.719 -26.594 1 96.25 857 ALA B C 1
ATOM 15141 O O . ALA B 1 857 ? -25.734 -61.406 -25.578 1 96.25 857 ALA B O 1
ATOM 15142 N N . GLU B 1 858 ? -24.703 -59.812 -26.781 1 96 858 GLU B N 1
ATOM 15143 C CA . GLU B 1 858 ? -23.781 -59.531 -25.688 1 96 858 GLU B CA 1
ATOM 15144 C C . GLU B 1 858 ? -24.516 -58.969 -24.469 1 96 858 GLU B C 1
ATOM 15146 O O . GLU B 1 858 ? -24.172 -59.25 -23.328 1 96 858 GLU B O 1
ATOM 15151 N N . VAL B 1 859 ? -25.5 -58.156 -24.656 1 96.94 859 VAL B N 1
ATOM 15152 C CA . VAL B 1 859 ? -26.312 -57.562 -23.594 1 96.94 859 VAL B CA 1
ATOM 15153 C C . VAL B 1 859 ? -27.031 -58.656 -22.828 1 96.94 859 VAL B C 1
ATOM 15155 O O . VAL B 1 859 ? -27.047 -58.656 -21.594 1 96.94 859 VAL B O 1
ATOM 15158 N N . GLU B 1 860 ? -27.594 -59.625 -23.562 1 94.38 860 GLU B N 1
ATOM 15159 C CA . GLU B 1 860 ? -28.406 -60.688 -22.969 1 94.38 860 GLU B CA 1
ATOM 15160 C C . GLU B 1 860 ? -27.547 -61.688 -22.203 1 94.38 860 GLU B C 1
ATOM 15162 O O . GLU B 1 860 ? -28.016 -62.344 -21.281 1 94.38 860 GLU B O 1
ATOM 15167 N N . ASN B 1 861 ? -26.297 -61.75 -22.516 1 94.62 861 ASN B N 1
ATOM 15168 C CA . ASN B 1 861 ? -25.422 -62.75 -21.922 1 94.62 861 ASN B CA 1
ATOM 15169 C C . ASN B 1 861 ? -24.531 -62.156 -20.844 1 94.62 861 ASN B C 1
ATOM 15171 O O . ASN B 1 861 ? -23.578 -62.812 -20.391 1 94.62 861 ASN B O 1
ATOM 15175 N N . SER B 1 862 ? -24.703 -60.938 -20.469 1 94.44 862 SER B N 1
ATOM 15176 C CA . SER B 1 862 ? -23.859 -60.25 -19.469 1 94.44 862 SER B CA 1
ATOM 15177 C C . SER B 1 862 ? -24.719 -59.625 -18.391 1 94.44 862 SER B C 1
ATOM 15179 O O . SER B 1 862 ? -25.859 -59.219 -18.625 1 94.44 862 SER B O 1
ATOM 15181 N N . PRO B 1 863 ? -24.172 -59.5 -17.141 1 94.5 863 PRO B N 1
ATOM 15182 C CA . PRO B 1 863 ? -24.844 -58.656 -16.156 1 94.5 863 PRO B CA 1
ATOM 15183 C C . PRO B 1 863 ? -24.953 -57.188 -16.625 1 94.5 863 PRO B C 1
ATOM 15185 O O . PRO B 1 863 ? -24 -56.656 -17.188 1 94.5 863 PRO B O 1
ATOM 15188 N N . THR B 1 864 ? -26.125 -56.625 -16.484 1 94.81 864 THR B N 1
ATOM 15189 C CA . THR B 1 864 ? -26.359 -55.25 -16.938 1 94.81 864 THR B CA 1
ATOM 15190 C C . THR B 1 864 ? -26.656 -54.312 -15.766 1 94.81 864 THR B C 1
ATOM 15192 O O . THR B 1 864 ? -27.109 -54.781 -14.719 1 94.81 864 THR B O 1
ATOM 15195 N N . PHE B 1 865 ? -26.344 -53.094 -15.883 1 95.75 865 PHE B N 1
ATOM 15196 C CA . PHE B 1 865 ? -26.562 -52.062 -14.867 1 95.75 865 PHE B CA 1
ATOM 15197 C C . PHE B 1 865 ? -28.047 -51.875 -14.578 1 95.75 865 PHE B C 1
ATOM 15199 O O . PHE B 1 865 ? -28.438 -51.688 -13.43 1 95.75 865 PHE B O 1
ATOM 15206 N N . ASN B 1 866 ? -28.875 -51.969 -15.648 1 94.31 866 ASN B N 1
ATOM 15207 C CA . ASN B 1 866 ? -30.328 -51.938 -15.562 1 94.31 866 ASN B CA 1
ATOM 15208 C C . ASN B 1 866 ? -30.984 -52.562 -16.797 1 94.31 866 ASN B C 1
ATOM 15210 O O . ASN B 1 866 ? -30.297 -53.094 -17.656 1 94.31 866 ASN B O 1
ATOM 15214 N N . ASP B 1 867 ? -32.281 -52.438 -16.875 1 91.38 867 ASP B N 1
ATOM 15215 C CA . ASP B 1 867 ? -33.031 -53.125 -17.922 1 91.38 867 ASP B CA 1
ATOM 15216 C C . ASP B 1 867 ? -32.969 -52.344 -19.234 1 91.38 867 ASP B C 1
ATOM 15218 O O . ASP B 1 867 ? -33.312 -52.875 -20.297 1 91.38 867 ASP B O 1
ATOM 15222 N N . ASP B 1 868 ? -32.469 -51.156 -19.141 1 92.88 868 ASP B N 1
ATOM 15223 C CA . ASP B 1 868 ? -32.5 -50.281 -20.328 1 92.88 868 ASP B CA 1
ATOM 15224 C C . ASP B 1 868 ? -31.188 -50.375 -21.109 1 92.88 868 ASP B C 1
ATOM 15226 O O . ASP B 1 868 ? -31.016 -49.719 -22.125 1 92.88 868 ASP B O 1
ATOM 15230 N N . VAL B 1 869 ? -30.219 -51.219 -20.688 1 96.94 869 VAL B N 1
ATOM 15231 C CA . VAL B 1 869 ? -28.922 -51.375 -21.359 1 96.94 869 VAL B CA 1
ATOM 15232 C C . VAL B 1 869 ? -29.141 -51.875 -22.781 1 96.94 869 VAL B C 1
ATOM 15234 O O . VAL B 1 869 ? -30 -52.719 -23.016 1 96.94 869 VAL B O 1
ATOM 15237 N N . ARG B 1 870 ? -28.328 -51.406 -23.719 1 96.56 870 ARG B N 1
ATOM 15238 C CA . ARG B 1 870 ? -28.453 -51.719 -25.141 1 96.56 870 ARG B CA 1
ATOM 15239 C C . ARG B 1 870 ? -27.094 -51.781 -25.812 1 96.56 870 ARG B C 1
ATOM 15241 O O . ARG B 1 870 ? -26.078 -51.406 -25.219 1 96.56 870 ARG B O 1
ATOM 15248 N N . PRO B 1 871 ? -27.078 -52.344 -27.109 1 97.31 871 PRO B N 1
ATOM 15249 C CA . PRO B 1 871 ? -25.812 -52.281 -27.844 1 97.31 871 PRO B CA 1
ATOM 15250 C C . PRO B 1 871 ? -25.297 -50.844 -27.953 1 97.31 871 PRO B C 1
ATOM 15252 O O . PRO B 1 871 ? -26.078 -49.906 -28.172 1 97.31 871 PRO B O 1
ATOM 15255 N N . GLY B 1 872 ? -23.984 -50.656 -27.75 1 97.94 872 GLY B N 1
ATOM 15256 C CA . GLY B 1 872 ? -23.359 -49.344 -27.781 1 97.94 872 GLY B CA 1
ATOM 15257 C C . GLY B 1 872 ? -23.094 -48.75 -26.406 1 97.94 872 GLY B C 1
ATOM 15258 O O . GLY B 1 872 ? -22.406 -47.75 -26.281 1 97.94 872 GLY B O 1
ATOM 15259 N N . ASP B 1 873 ? -23.609 -49.375 -25.375 1 98.38 873 ASP B N 1
ATOM 15260 C CA . ASP B 1 873 ? -23.375 -48.906 -24.016 1 98.38 873 ASP B CA 1
ATOM 15261 C C . ASP B 1 873 ? -22.078 -49.5 -23.453 1 98.38 873 ASP B C 1
ATOM 15263 O O . ASP B 1 873 ? -21.531 -50.469 -24.016 1 98.38 873 ASP B O 1
ATOM 15267 N N . ILE B 1 874 ? -21.672 -48.938 -22.359 1 98.19 874 ILE B N 1
ATOM 15268 C CA . ILE B 1 874 ? -20.453 -49.406 -21.734 1 98.19 874 ILE B CA 1
ATOM 15269 C C . ILE B 1 874 ? -20.75 -50.625 -20.828 1 98.19 874 ILE B C 1
ATOM 15271 O O . ILE B 1 874 ? -21.734 -50.594 -20.094 1 98.19 874 ILE B O 1
ATOM 15275 N N . ILE B 1 875 ? -19.922 -51.656 -20.906 1 98 875 ILE B N 1
ATOM 15276 C CA . ILE B 1 875 ? -20.031 -52.812 -20.031 1 98 875 ILE B CA 1
ATOM 15277 C C . ILE B 1 875 ? -19.344 -52.531 -18.703 1 98 875 ILE B C 1
ATOM 15279 O O . ILE B 1 875 ? -18.141 -52.25 -18.656 1 98 875 ILE B O 1
ATOM 15283 N N . PHE B 1 876 ? -20.156 -52.5 -17.594 1 98 876 PHE B N 1
ATOM 15284 C CA . PHE B 1 876 ? -19.578 -52.438 -16.266 1 98 876 PHE B CA 1
ATOM 15285 C C . PHE B 1 876 ? -19.266 -53.844 -15.75 1 98 876 PHE B C 1
ATOM 15287 O O . PHE B 1 876 ? -20.109 -54.719 -15.805 1 98 876 PHE B O 1
ATOM 15294 N N . LYS B 1 877 ? -18.094 -54 -15.258 1 97.38 877 LYS B N 1
ATOM 15295 C CA . LYS B 1 877 ? -17.641 -55.312 -14.766 1 97.38 877 LYS B CA 1
ATOM 15296 C C . LYS B 1 877 ? -18.312 -55.656 -13.445 1 97.38 877 LYS B C 1
ATOM 15298 O O . LYS B 1 877 ? -18.438 -54.812 -12.555 1 97.38 877 LYS B O 1
ATOM 15303 N N . ASP B 1 878 ? -18.828 -56.781 -13.336 1 97.06 878 ASP B N 1
ATOM 15304 C CA . ASP B 1 878 ? -19.297 -57.344 -12.07 1 97.06 878 ASP B CA 1
ATOM 15305 C C . ASP B 1 878 ? -18.125 -57.781 -11.195 1 97.06 878 ASP B C 1
ATOM 15307 O O . ASP B 1 878 ? -17.656 -58.938 -11.312 1 97.06 878 ASP B O 1
ATOM 15311 N N . VAL B 1 879 ? -17.766 -56.969 -10.312 1 96.62 879 VAL B N 1
ATOM 15312 C CA . VAL B 1 879 ? -16.531 -57.156 -9.555 1 96.62 879 VAL B CA 1
ATOM 15313 C C . VAL B 1 879 ? -16.75 -58.188 -8.453 1 96.62 879 VAL B C 1
ATOM 15315 O O . VAL B 1 879 ? -15.875 -59.031 -8.203 1 96.62 879 VAL B O 1
ATOM 15318 N N . ASP B 1 880 ? -17.906 -58.219 -7.797 1 94 880 ASP B N 1
ATOM 15319 C CA . ASP B 1 880 ? -18.109 -59.125 -6.664 1 94 880 ASP B CA 1
ATOM 15320 C C . ASP B 1 880 ? -18.703 -60.469 -7.125 1 94 880 ASP B C 1
ATOM 15322 O O . ASP B 1 880 ? -18.812 -61.406 -6.332 1 94 880 ASP B O 1
ATOM 15326 N N . GLY B 1 881 ? -19.203 -60.656 -8.359 1 93.62 881 GLY B N 1
ATOM 15327 C CA . GLY B 1 881 ? -19.594 -61.906 -8.961 1 93.62 881 GLY B CA 1
ATOM 15328 C C . GLY B 1 881 ? -21.016 -62.312 -8.617 1 93.62 881 GLY B C 1
ATOM 15329 O O . GLY B 1 881 ? -21.375 -63.5 -8.75 1 93.62 881 GLY B O 1
ATOM 15330 N N . ASP B 1 882 ? -21.797 -61.406 -8.141 1 94.06 882 ASP B N 1
ATOM 15331 C CA . ASP B 1 882 ? -23.141 -61.781 -7.707 1 94.06 882 ASP B CA 1
ATOM 15332 C C . ASP B 1 882 ? -24.141 -61.688 -8.859 1 94.06 882 ASP B C 1
ATOM 15334 O O . ASP B 1 882 ? -25.328 -61.938 -8.672 1 94.06 882 ASP B O 1
ATOM 15338 N N . GLY B 1 883 ? -23.688 -61.281 -10.039 1 93.88 883 GLY B N 1
ATOM 15339 C CA . GLY B 1 883 ? -24.5 -61.25 -11.234 1 93.88 883 GLY B CA 1
ATOM 15340 C C . GLY B 1 883 ? -25.281 -59.969 -11.398 1 93.88 883 GLY B C 1
ATOM 15341 O O . GLY B 1 883 ? -26.031 -59.781 -12.359 1 93.88 883 GLY B O 1
ATOM 15342 N N . GLU B 1 884 ? -25.047 -59 -10.43 1 94.56 884 GLU B N 1
ATOM 15343 C CA . GLU B 1 884 ? -25.688 -57.688 -10.492 1 94.56 884 GLU B CA 1
ATOM 15344 C C . GLU B 1 884 ? -24.641 -56.562 -10.469 1 94.56 884 GLU B C 1
ATOM 15346 O O . GLU B 1 884 ? -23.578 -56.719 -9.867 1 94.56 884 GLU B O 1
ATOM 15351 N N . ILE B 1 885 ? -24.938 -55.531 -11.188 1 97.31 885 ILE B N 1
ATOM 15352 C CA . ILE B 1 885 ? -24.094 -54.344 -11.141 1 97.31 885 ILE B CA 1
ATOM 15353 C C . ILE B 1 885 ? -24.641 -53.344 -10.125 1 97.31 885 ILE B C 1
ATOM 15355 O O . ILE B 1 885 ? -25.703 -52.75 -10.336 1 97.31 885 ILE B O 1
ATOM 15359 N N . THR B 1 886 ? -24.031 -53.156 -9.039 1 95.31 886 THR B N 1
ATOM 15360 C CA . THR B 1 886 ? -24.438 -52.25 -7.957 1 95.31 886 THR B CA 1
ATOM 15361 C C . THR B 1 886 ? -23.266 -51.375 -7.516 1 95.31 886 THR B C 1
ATOM 15363 O O . THR B 1 886 ? -22.188 -51.438 -8.117 1 95.31 886 THR B O 1
ATOM 15366 N N . ALA B 1 887 ? -23.469 -50.594 -6.48 1 94.56 887 ALA B N 1
ATOM 15367 C CA . ALA B 1 887 ? -22.422 -49.719 -5.961 1 94.56 887 ALA B CA 1
ATOM 15368 C C . ALA B 1 887 ? -21.25 -50.531 -5.43 1 94.56 887 ALA B C 1
ATOM 15370 O O . ALA B 1 887 ? -20.125 -50.031 -5.348 1 94.56 887 ALA B O 1
ATOM 15371 N N . ASP B 1 888 ? -21.5 -51.719 -5.102 1 95.31 888 ASP B N 1
ATOM 15372 C CA . ASP B 1 888 ? -20.453 -52.594 -4.566 1 95.31 888 ASP B CA 1
ATOM 15373 C C . ASP B 1 888 ? -19.484 -53.031 -5.668 1 95.31 888 ASP B C 1
ATOM 15375 O O . ASP B 1 888 ? -18.406 -53.562 -5.383 1 95.31 888 ASP B O 1
ATOM 15379 N N . ASP B 1 889 ? -19.859 -52.812 -6.918 1 96.5 889 ASP B N 1
ATOM 15380 C CA . ASP B 1 889 ? -19 -53.188 -8.031 1 96.5 889 ASP B CA 1
ATOM 15381 C C . ASP B 1 889 ? -18.016 -52.062 -8.367 1 96.5 889 ASP B C 1
ATOM 15383 O O . ASP B 1 889 ? -17.156 -52.219 -9.234 1 96.5 889 ASP B O 1
ATOM 15387 N N . ARG B 1 890 ? -18.141 -50.938 -7.707 1 97.75 890 ARG B N 1
ATOM 15388 C CA . ARG B 1 890 ? -17.141 -49.875 -7.887 1 97.75 890 ARG B CA 1
ATOM 15389 C C . ARG B 1 890 ? -15.812 -50.281 -7.238 1 97.75 890 ARG B C 1
ATOM 15391 O O . ARG B 1 890 ? -15.797 -50.969 -6.227 1 97.75 890 ARG B O 1
ATOM 15398 N N . VAL B 1 891 ? -14.75 -49.875 -7.859 1 96.62 891 VAL B N 1
ATOM 15399 C CA . VAL B 1 891 ? -13.414 -50.156 -7.352 1 96.62 891 VAL B CA 1
ATOM 15400 C C . VAL B 1 891 ? -12.641 -48.875 -7.16 1 96.62 891 VAL B C 1
ATOM 15402 O O . VAL B 1 891 ? -12.82 -47.906 -7.93 1 96.62 891 VAL B O 1
ATOM 15405 N N . ARG B 1 892 ? -11.875 -48.812 -6.078 1 96.06 892 ARG B N 1
ATOM 15406 C CA . ARG B 1 892 ? -10.984 -47.656 -5.895 1 96.06 892 ARG B CA 1
ATOM 15407 C C . ARG B 1 892 ? -9.812 -47.719 -6.867 1 96.06 892 ARG B C 1
ATOM 15409 O O . ARG B 1 892 ? -9.055 -48.719 -6.871 1 96.06 892 ARG B O 1
ATOM 15416 N N . VAL B 1 893 ? -9.672 -46.719 -7.695 1 94.44 893 VAL B N 1
ATOM 15417 C CA . VAL B 1 893 ? -8.625 -46.719 -8.711 1 94.44 893 VAL B CA 1
ATOM 15418 C C . VAL B 1 893 ? -7.262 -46.531 -8.047 1 94.44 893 VAL B C 1
ATOM 15420 O O . VAL B 1 893 ? -7.168 -45.938 -6.961 1 94.44 893 VAL B O 1
ATOM 15423 N N . GLU B 1 894 ? -6.23 -46.938 -8.695 1 91.25 894 GLU B N 1
ATOM 15424 C CA . GLU B 1 894 ? -4.887 -46.906 -8.133 1 91.25 894 GLU B CA 1
ATOM 15425 C C . GLU B 1 894 ? -4.184 -45.594 -8.453 1 91.25 894 GLU B C 1
ATOM 15427 O O . GLU B 1 894 ? -3.217 -45.219 -7.785 1 91.25 894 GLU B O 1
ATOM 15432 N N . ARG B 1 895 ? -4.637 -44.875 -9.445 1 92.12 895 ARG B N 1
ATOM 15433 C CA . ARG B 1 895 ? -3.971 -43.656 -9.875 1 92.12 895 ARG B CA 1
ATOM 15434 C C . ARG B 1 895 ? -4.844 -42.438 -9.609 1 92.12 895 ARG B C 1
ATOM 15436 O O . ARG B 1 895 ? -6.066 -42.5 -9.734 1 92.12 895 ARG B O 1
ATOM 15443 N N . ASN B 1 896 ? -4.25 -41.406 -9.164 1 90.75 896 ASN B N 1
ATOM 15444 C CA . ASN B 1 896 ? -4.871 -40.094 -9.094 1 90.75 896 ASN B CA 1
ATOM 15445 C C . ASN B 1 896 ? -4.203 -39.125 -10.055 1 90.75 896 ASN B C 1
ATOM 15447 O O . ASN B 1 896 ? -3.527 -39.531 -11 1 90.75 896 ASN B O 1
ATOM 15451 N N . ASP B 1 897 ? -4.41 -37.812 -9.945 1 88.56 897 ASP B N 1
ATOM 15452 C CA . ASP B 1 897 ? -3.928 -36.844 -10.93 1 88.56 897 ASP B CA 1
ATOM 15453 C C . ASP B 1 897 ? -2.545 -36.312 -10.547 1 88.56 897 ASP B C 1
ATOM 15455 O O . ASP B 1 897 ? -2.074 -35.312 -11.117 1 88.56 897 ASP B O 1
ATOM 15459 N N . ILE B 1 898 ? -1.896 -36.906 -9.609 1 88.5 898 ILE B N 1
ATOM 15460 C CA . ILE B 1 898 ? -0.55 -36.5 -9.203 1 88.5 898 ILE B CA 1
ATOM 15461 C C . ILE B 1 898 ? 0.463 -37.531 -9.75 1 88.5 898 ILE B C 1
ATOM 15463 O O . ILE B 1 898 ? 0.419 -38.688 -9.406 1 88.5 898 ILE B O 1
ATOM 15467 N N . PRO B 1 899 ? 1.353 -37.031 -10.484 1 91.25 899 PRO B N 1
ATOM 15468 C CA . PRO B 1 899 ? 2.328 -37.969 -11.039 1 91.25 899 PRO B CA 1
ATOM 15469 C C . PRO B 1 899 ? 3.215 -38.625 -9.969 1 91.25 899 PRO B C 1
ATOM 15471 O O . PRO B 1 899 ? 3.623 -37.938 -9.023 1 91.25 899 PRO B O 1
ATOM 15474 N N . GLU B 1 900 ? 3.582 -39.906 -10.117 1 92.94 900 GLU B N 1
ATOM 15475 C CA . GLU B 1 900 ? 4.477 -40.625 -9.203 1 92.94 900 GLU B CA 1
ATOM 15476 C C . GLU B 1 900 ? 5.93 -40.5 -9.664 1 92.94 900 GLU B C 1
ATOM 15478 O O . GLU B 1 900 ? 6.852 -40.562 -8.844 1 92.94 900 GLU B O 1
ATOM 15483 N N . TRP B 1 901 ? 6.059 -40.438 -10.977 1 93.62 901 TRP B N 1
ATOM 15484 C CA . TRP B 1 901 ? 7.391 -40.281 -11.555 1 93.62 901 TRP B CA 1
ATOM 15485 C C . TRP B 1 901 ? 7.539 -38.875 -12.18 1 93.62 901 TRP B C 1
ATOM 15487 O O . TRP B 1 901 ? 6.672 -38.438 -12.93 1 93.62 901 TRP B O 1
ATOM 15497 N N . THR B 1 902 ? 8.516 -38.25 -11.844 1 93.12 902 THR B N 1
ATOM 15498 C CA . THR B 1 902 ? 8.859 -37 -12.484 1 93.12 902 THR B CA 1
ATOM 15499 C C . THR B 1 902 ? 10.359 -36.906 -12.734 1 93.12 902 THR B C 1
ATOM 15501 O O . THR B 1 902 ? 11.148 -37.531 -12.047 1 93.12 902 THR B O 1
ATOM 15504 N N . GLY B 1 903 ? 10.758 -36.188 -13.75 1 93.75 903 GLY B N 1
ATOM 15505 C CA . GLY B 1 903 ? 12.172 -36 -14.047 1 93.75 903 GLY B CA 1
ATOM 15506 C C . GLY B 1 903 ? 12.43 -35.094 -15.227 1 93.75 903 GLY B C 1
ATOM 15507 O O . GLY B 1 903 ? 11.492 -34.562 -15.82 1 93.75 903 GLY B O 1
ATOM 15508 N N . GLY B 1 904 ? 13.664 -34.906 -15.453 1 95.19 904 GLY B N 1
ATOM 15509 C CA . GLY B 1 904 ? 14.07 -34.062 -16.578 1 95.19 904 GLY B CA 1
ATOM 15510 C C . GLY B 1 904 ? 15.531 -34.25 -16.953 1 95.19 904 GLY B C 1
ATOM 15511 O O . GLY B 1 904 ? 16.312 -34.812 -16.172 1 95.19 904 GLY B O 1
ATOM 15512 N N . VAL B 1 905 ? 15.875 -33.906 -18.125 1 96.5 905 VAL B N 1
ATOM 15513 C CA . VAL B 1 905 ? 17.25 -33.938 -18.625 1 96.5 905 VAL B CA 1
ATOM 15514 C C . VAL B 1 905 ? 17.594 -32.594 -19.266 1 96.5 905 VAL B C 1
ATOM 15516 O O . VAL B 1 905 ? 16.781 -32.031 -20.016 1 96.5 905 VAL B O 1
ATOM 15519 N N . THR B 1 906 ? 18.672 -32.062 -18.922 1 94.94 906 THR B N 1
ATOM 15520 C CA . THR B 1 906 ? 19.141 -30.812 -19.484 1 94.94 906 THR B CA 1
ATOM 15521 C C . THR B 1 906 ? 20.438 -31.016 -20.266 1 94.94 906 THR B C 1
ATOM 15523 O O . THR B 1 906 ? 21.391 -31.594 -19.734 1 94.94 906 THR B O 1
ATOM 15526 N N . PHE B 1 907 ? 20.469 -30.609 -21.469 1 96 907 PHE B N 1
ATOM 15527 C CA . PHE B 1 907 ? 21.672 -30.531 -22.297 1 96 907 PHE B CA 1
ATOM 15528 C C . PHE B 1 907 ? 22.141 -29.094 -22.438 1 96 907 PHE B C 1
ATOM 15530 O O . PHE B 1 907 ? 21.391 -28.234 -22.891 1 96 907 PHE B O 1
ATOM 15537 N N . SER B 1 908 ? 23.25 -28.859 -22.016 1 93.5 908 SER B N 1
ATOM 15538 C CA . SER B 1 908 ? 23.812 -27.531 -22.172 1 93.5 908 SER B CA 1
ATOM 15539 C C . SER B 1 908 ? 25.219 -27.578 -22.766 1 93.5 908 SER B C 1
ATOM 15541 O O . SER B 1 908 ? 25.938 -28.578 -22.594 1 93.5 908 SER B O 1
ATOM 15543 N N . GLY B 1 909 ? 25.547 -26.547 -23.516 1 91.88 909 GLY B N 1
ATOM 15544 C CA . GLY B 1 909 ? 26.875 -26.469 -24.094 1 91.88 909 GLY B CA 1
ATOM 15545 C C . GLY B 1 909 ? 27.219 -25.094 -24.641 1 91.88 909 GLY B C 1
ATOM 15546 O O . GLY B 1 909 ? 26.344 -24.234 -24.766 1 91.88 909 GLY B O 1
ATOM 15547 N N . SER B 1 910 ? 28.469 -24.938 -24.828 1 90.69 910 SER B N 1
ATOM 15548 C CA . SER B 1 910 ? 28.969 -23.734 -25.469 1 90.69 910 SER B CA 1
ATOM 15549 C C . SER B 1 910 ? 30.016 -24.062 -26.516 1 90.69 910 SER B C 1
ATOM 15551 O O . SER B 1 910 ? 30.844 -24.953 -26.328 1 90.69 910 SER B O 1
ATOM 15553 N N . TYR B 1 911 ? 29.938 -23.469 -27.641 1 93.31 911 TYR B N 1
ATOM 15554 C CA . TYR B 1 911 ? 30.906 -23.547 -28.719 1 93.31 911 TYR B CA 1
ATOM 15555 C C . TYR B 1 911 ? 31.328 -22.156 -29.188 1 93.31 911 TYR B C 1
ATOM 15557 O O . TYR B 1 911 ? 30.547 -21.453 -29.844 1 93.31 911 TYR B O 1
ATOM 15565 N N . LYS B 1 912 ? 32.438 -21.703 -28.891 1 89.44 912 LYS B N 1
ATOM 15566 C CA . LYS B 1 912 ? 32.938 -20.359 -29.141 1 89.44 912 LYS B CA 1
ATOM 15567 C C . LYS B 1 912 ? 31.953 -19.312 -28.625 1 89.44 912 LYS B C 1
ATOM 15569 O O . LYS B 1 912 ? 31.578 -19.328 -27.453 1 89.44 912 LYS B O 1
ATOM 15574 N N . GLN B 1 913 ? 31.359 -18.531 -29.625 1 89.31 913 GLN B N 1
ATOM 15575 C CA . GLN B 1 913 ? 30.469 -17.453 -29.219 1 89.31 913 GLN B CA 1
ATOM 15576 C C . GLN B 1 913 ? 29.031 -17.938 -29.047 1 89.31 913 GLN B C 1
ATOM 15578 O O . GLN B 1 913 ? 28.172 -17.188 -28.594 1 89.31 913 GLN B O 1
ATOM 15583 N N . PHE B 1 914 ? 28.828 -19.219 -29.312 1 94.31 914 PHE B N 1
ATOM 15584 C CA . PHE B 1 914 ? 27.469 -19.75 -29.234 1 94.31 914 PHE B CA 1
ATOM 15585 C C . PHE B 1 914 ? 27.266 -20.531 -27.938 1 94.31 914 PHE B C 1
ATOM 15587 O O . PHE B 1 914 ? 28.188 -21.203 -27.469 1 94.31 914 PHE B O 1
ATOM 15594 N N . ASP B 1 915 ? 26.188 -20.422 -27.375 1 92.38 915 ASP B N 1
ATOM 15595 C CA . ASP B 1 915 ? 25.766 -21.281 -26.281 1 92.38 915 ASP B CA 1
ATOM 15596 C C . ASP B 1 915 ? 24.406 -21.906 -26.547 1 92.38 915 ASP B C 1
ATOM 15598 O O . ASP B 1 915 ? 23.609 -21.359 -27.312 1 92.38 915 ASP B O 1
ATOM 15602 N N . PHE B 1 916 ? 24.203 -23.031 -26 1 94.5 916 PHE B N 1
ATOM 15603 C CA . PHE B 1 916 ? 22.969 -23.766 -26.234 1 94.5 916 PHE B CA 1
ATOM 15604 C C . PHE B 1 916 ? 22.516 -24.484 -24.984 1 94.5 916 PHE B C 1
ATOM 15606 O O . PHE B 1 916 ? 23.344 -24.953 -24.188 1 94.5 916 PHE B O 1
ATOM 15613 N N . THR B 1 917 ? 21.172 -24.531 -24.766 1 95.56 917 THR B N 1
ATOM 15614 C CA . THR B 1 917 ? 20.578 -25.281 -23.688 1 95.56 917 THR B CA 1
ATOM 15615 C C . THR B 1 917 ? 19.266 -25.922 -24.141 1 95.56 917 THR B C 1
ATOM 15617 O O . THR B 1 917 ? 18.406 -25.266 -24.719 1 95.56 917 THR B O 1
ATOM 15620 N N . ALA B 1 918 ? 19.109 -27.203 -23.969 1 96.81 918 ALA B N 1
ATOM 15621 C CA . ALA B 1 918 ? 17.859 -27.938 -24.188 1 96.81 918 ALA B CA 1
ATOM 15622 C C . ALA B 1 918 ? 17.422 -28.672 -22.922 1 96.81 918 ALA B C 1
ATOM 15624 O O . ALA B 1 918 ? 18.172 -29.484 -22.391 1 96.81 918 ALA B O 1
ATOM 15625 N N . PHE B 1 919 ? 16.281 -28.328 -22.5 1 96.06 919 PHE B N 1
ATOM 15626 C CA . PHE B 1 919 ? 15.742 -28.938 -21.281 1 96.06 919 PHE B CA 1
ATOM 15627 C C . PHE B 1 919 ? 14.477 -29.734 -21.578 1 96.06 919 PHE B C 1
ATOM 15629 O O . PHE B 1 919 ? 13.492 -29.188 -22.094 1 96.06 919 PHE B O 1
ATOM 15636 N N . PHE B 1 920 ? 14.484 -31.031 -21.266 1 96.56 920 PHE B N 1
ATOM 15637 C CA . PHE B 1 920 ? 13.344 -31.938 -21.375 1 96.56 920 PHE B CA 1
ATOM 15638 C C . PHE B 1 920 ? 12.773 -32.281 -20.016 1 96.56 920 PHE B C 1
ATOM 15640 O O . PHE B 1 920 ? 13.523 -32.562 -19.078 1 96.56 920 PHE B O 1
ATOM 15647 N N . GLN B 1 921 ? 11.453 -32.281 -19.891 1 95.44 921 GLN B N 1
ATOM 15648 C CA . GLN B 1 921 ? 10.75 -32.625 -18.672 1 95.44 921 GLN B CA 1
ATOM 15649 C C . GLN B 1 921 ? 9.734 -33.75 -18.922 1 95.44 921 GLN B C 1
ATOM 15651 O O . GLN B 1 921 ? 9.07 -33.781 -19.953 1 95.44 921 GLN B O 1
ATOM 15656 N N . GLY B 1 922 ? 9.609 -34.625 -17.969 1 94.31 922 GLY B N 1
ATOM 15657 C CA . GLY B 1 922 ? 8.641 -35.688 -18.094 1 94.31 922 GLY B CA 1
ATOM 15658 C C . GLY B 1 922 ? 7.953 -36.031 -16.781 1 94.31 922 GLY B C 1
ATOM 15659 O O . GLY B 1 922 ? 8.484 -35.75 -15.711 1 94.31 922 GLY B O 1
ATOM 15660 N N . ALA B 1 923 ? 6.789 -36.594 -16.859 1 93.25 923 ALA B N 1
ATOM 15661 C CA . ALA B 1 923 ? 6.02 -37.094 -15.719 1 93.25 923 ALA B CA 1
ATOM 15662 C C . ALA B 1 923 ? 5.188 -38.312 -16.109 1 93.25 923 ALA B C 1
ATOM 15664 O O . ALA B 1 923 ? 4.715 -38.406 -17.25 1 93.25 923 ALA B O 1
ATOM 15665 N N . ALA B 1 924 ? 5.059 -39.25 -15.18 1 94.44 924 ALA B N 1
ATOM 15666 C CA . ALA B 1 924 ? 4.293 -40.469 -15.438 1 94.44 924 ALA B CA 1
ATOM 15667 C C . ALA B 1 924 ? 3.609 -40.969 -14.164 1 94.44 924 ALA B C 1
ATOM 15669 O O . ALA B 1 924 ? 4.047 -40.656 -13.055 1 94.44 924 ALA B O 1
ATOM 15670 N N . GLY B 1 925 ? 2.533 -41.719 -14.352 1 93.44 925 GLY B N 1
ATOM 15671 C CA . GLY B 1 925 ? 1.861 -42.375 -13.234 1 93.44 925 GLY B CA 1
ATOM 15672 C C . GLY B 1 925 ? 0.588 -41.656 -12.812 1 93.44 925 GLY B C 1
ATOM 15673 O O . GLY B 1 925 ? -0.066 -42.062 -11.852 1 93.44 925 GLY B O 1
ATOM 15674 N N . ALA B 1 926 ? 0.2 -40.625 -13.484 1 92.62 926 ALA B N 1
ATOM 15675 C CA . ALA B 1 926 ? -1.034 -39.906 -13.172 1 92.62 926 ALA B CA 1
ATOM 15676 C C . ALA B 1 926 ? -2.111 -40.188 -14.219 1 92.62 926 ALA B C 1
ATOM 15678 O O . ALA B 1 926 ? -1.811 -40.688 -15.312 1 92.62 926 ALA B O 1
ATOM 15679 N N . SER B 1 927 ? -3.318 -40.031 -13.828 1 93.25 927 SER B N 1
ATOM 15680 C CA . SER B 1 927 ? -4.465 -40.125 -14.727 1 93.25 927 SER B CA 1
ATOM 15681 C C . SER B 1 927 ? -5.516 -39.062 -14.414 1 93.25 927 SER B C 1
ATOM 15683 O O . SER B 1 927 ? -5.531 -38.5 -13.312 1 93.25 927 SER B O 1
ATOM 15685 N N . GLN B 1 928 ? -6.273 -38.812 -15.391 1 92.19 928 GLN B N 1
ATOM 15686 C CA . GLN B 1 928 ? -7.332 -37.812 -15.227 1 92.19 928 GLN B CA 1
ATOM 15687 C C . GLN B 1 928 ? -8.656 -38.344 -15.789 1 92.19 928 GLN B C 1
ATOM 15689 O O . GLN B 1 928 ? -8.68 -39 -16.828 1 92.19 928 GLN B O 1
ATOM 15694 N N . TYR B 1 929 ? -9.758 -38.062 -15.008 1 94.38 929 TYR B N 1
ATOM 15695 C CA . TYR B 1 929 ? -11.102 -38.344 -15.484 1 94.38 929 TYR B CA 1
ATOM 15696 C C . TYR B 1 929 ? -11.625 -37.219 -16.359 1 94.38 929 TYR B C 1
ATOM 15698 O O . TYR B 1 929 ? -11.664 -36.062 -15.93 1 94.38 929 TYR B O 1
ATOM 15706 N N . ILE B 1 930 ? -12.008 -37.5 -17.625 1 93.81 930 ILE B N 1
ATOM 15707 C CA . ILE B 1 930 ? -12.445 -36.469 -18.562 1 93.81 930 ILE B CA 1
ATOM 15708 C C . ILE B 1 930 ? -13.883 -36.75 -19 1 93.81 930 ILE B C 1
ATOM 15710 O O . ILE B 1 930 ? -14.164 -37.812 -19.547 1 93.81 930 ILE B O 1
ATOM 15714 N N . GLN B 1 931 ? -14.734 -35.812 -18.719 1 92.94 931 GLN B N 1
ATOM 15715 C CA . GLN B 1 931 ? -16.125 -35.906 -19.156 1 92.94 931 GLN B CA 1
ATOM 15716 C C . GLN B 1 931 ? -16.641 -34.531 -19.641 1 92.94 931 GLN B C 1
ATOM 15718 O O . GLN B 1 931 ? -16.594 -33.562 -18.906 1 92.94 931 GLN B O 1
ATOM 15723 N N . THR B 1 932 ? -17.109 -34.562 -20.906 1 94.38 932 THR B N 1
ATOM 15724 C CA . THR B 1 932 ? -17.609 -33.312 -21.484 1 94.38 932 THR B CA 1
ATOM 15725 C C . THR B 1 932 ? -19.109 -33.188 -21.25 1 94.38 932 THR B C 1
ATOM 15727 O O . THR B 1 932 ? -19.797 -34.188 -20.984 1 94.38 932 THR B O 1
ATOM 15730 N N . GLU B 1 933 ? -19.609 -31.953 -21.328 1 95.62 933 GLU B N 1
ATOM 15731 C CA . GLU B 1 933 ? -21.047 -31.688 -21.469 1 95.62 933 GLU B CA 1
ATOM 15732 C C . GLU B 1 933 ? -21.469 -31.75 -22.938 1 95.62 933 GLU B C 1
ATOM 15734 O O . GLU B 1 933 ? -21.219 -30.812 -23.703 1 95.62 933 GLU B O 1
ATOM 15739 N N . SER B 1 934 ? -22.172 -32.844 -23.312 1 97.19 934 SER B N 1
ATOM 15740 C CA . SER B 1 934 ? -22.375 -33.094 -24.734 1 97.19 934 SER B CA 1
ATOM 15741 C C . SER B 1 934 ? -23.844 -33.375 -25.047 1 97.19 934 SER B C 1
ATOM 15743 O O . SER B 1 934 ? -24.688 -33.344 -24.141 1 97.19 934 SER B O 1
ATOM 15745 N N . GLY B 1 935 ? -24.125 -33.594 -26.25 1 96.69 935 GLY B N 1
ATOM 15746 C CA . GLY B 1 935 ? -25.484 -33.75 -26.719 1 96.69 935 GLY B CA 1
ATOM 15747 C C . GLY B 1 935 ? -26.141 -32.406 -27.078 1 96.69 935 GLY B C 1
ATOM 15748 O O . GLY B 1 935 ? -25.516 -31.562 -27.719 1 96.69 935 GLY B O 1
ATOM 15749 N N . GLU B 1 936 ? -27.391 -32.281 -26.609 1 93.94 936 GLU B N 1
ATOM 15750 C CA . GLU B 1 936 ? -28.094 -31.031 -26.875 1 93.94 936 GLU B CA 1
ATOM 15751 C C . GLU B 1 936 ? -27.5 -29.875 -26.062 1 93.94 936 GLU B C 1
ATOM 15753 O O . GLU B 1 936 ? -27.641 -28.719 -26.422 1 93.94 936 GLU B O 1
ATOM 15758 N N . PHE B 1 937 ? -26.797 -30.281 -25.078 1 94.75 937 PHE B N 1
ATOM 15759 C CA . PHE B 1 937 ? -26.25 -29.312 -24.141 1 94.75 937 PHE B CA 1
ATOM 15760 C C . PHE B 1 937 ? -24.906 -28.781 -24.625 1 94.75 937 PHE B C 1
ATOM 15762 O O . PHE B 1 937 ? -24.484 -27.703 -24.219 1 94.75 937 PHE B O 1
ATOM 15769 N N . GLY B 1 938 ? -24.266 -29.578 -25.484 1 97 938 GLY B N 1
ATOM 15770 C CA . GLY B 1 938 ? -22.953 -29.172 -25.953 1 97 938 GLY B CA 1
ATOM 15771 C C . GLY B 1 938 ? -22.344 -30.125 -26.953 1 97 938 GLY B C 1
ATOM 15772 O O . GLY B 1 938 ? -22.953 -31.156 -27.281 1 97 938 GLY B O 1
ATOM 15773 N N . ASN B 1 939 ? -21.172 -29.797 -27.438 1 97.75 939 ASN B N 1
ATOM 15774 C CA . ASN B 1 939 ? -20.484 -30.516 -28.5 1 97.75 939 ASN B CA 1
ATOM 15775 C C . ASN B 1 939 ? -19.688 -31.703 -27.953 1 97.75 939 ASN B C 1
ATOM 15777 O O . ASN B 1 939 ? -19.703 -31.953 -26.734 1 97.75 939 ASN B O 1
ATOM 15781 N N . TYR B 1 940 ? -19.141 -32.531 -28.844 1 97.75 940 TYR B N 1
ATOM 15782 C CA . TYR B 1 940 ? -18.312 -33.719 -28.531 1 97.75 940 TYR B CA 1
ATOM 15783 C C . TYR B 1 940 ? -16.875 -33.5 -28.969 1 97.75 940 TYR B C 1
ATOM 15785 O O . TYR B 1 940 ? -16.609 -32.719 -29.891 1 97.75 940 TYR B O 1
ATOM 15793 N N . PHE B 1 941 ? -15.977 -34.219 -28.266 1 96.75 941 PHE B N 1
ATOM 15794 C CA . PHE B 1 941 ? -14.641 -34.312 -28.844 1 96.75 941 PHE B CA 1
ATOM 15795 C C . PHE B 1 941 ? -14.68 -35 -30.188 1 96.75 941 PHE B C 1
ATOM 15797 O O . PHE B 1 941 ? -15.445 -35.969 -30.375 1 96.75 941 PHE B O 1
ATOM 15804 N N . ALA B 1 942 ? -13.859 -34.562 -31.141 1 97.12 942 ALA B N 1
ATOM 15805 C CA . ALA B 1 942 ? -13.773 -35.25 -32.438 1 97.12 942 ALA B CA 1
ATOM 15806 C C . ALA B 1 942 ? -13.398 -36.719 -32.281 1 97.12 942 ALA B C 1
ATOM 15808 O O . ALA B 1 942 ? -13.914 -37.562 -33 1 97.12 942 ALA B O 1
ATOM 15809 N N . GLU B 1 943 ? -12.516 -37 -31.359 1 95.44 943 GLU B N 1
ATOM 15810 C CA . GLU B 1 943 ? -12.086 -38.375 -31.125 1 95.44 943 GLU B CA 1
ATOM 15811 C C . GLU B 1 943 ? -13.258 -39.25 -30.672 1 95.44 943 GLU B C 1
ATOM 15813 O O . GLU B 1 943 ? -13.391 -40.375 -31.109 1 95.44 943 GLU B O 1
ATOM 15818 N N . PHE B 1 944 ? -14.031 -38.75 -29.766 1 96.44 944 PHE B N 1
ATOM 15819 C CA . PHE B 1 944 ? -15.203 -39.469 -29.312 1 96.44 944 PHE B CA 1
ATOM 15820 C C . PHE B 1 944 ? -16.141 -39.781 -30.469 1 96.44 944 PHE B C 1
ATOM 15822 O O . PHE B 1 944 ? -16.625 -40.906 -30.609 1 96.44 944 PHE B O 1
ATOM 15829 N N . ALA B 1 945 ? -16.453 -38.781 -31.281 1 97.81 945 ALA B N 1
ATOM 15830 C CA . ALA B 1 945 ? -17.328 -38.938 -32.438 1 97.81 945 ALA B CA 1
ATOM 15831 C C . ALA B 1 945 ? -16.797 -40 -33.375 1 97.81 945 ALA B C 1
ATOM 15833 O O . ALA B 1 945 ? -17.578 -40.75 -33.969 1 97.81 945 ALA B O 1
ATOM 15834 N N . GLU B 1 946 ? -15.594 -40 -33.531 1 96.25 946 GLU B N 1
ATOM 15835 C CA . GLU B 1 946 ? -14.977 -40.938 -34.438 1 96.25 946 GLU B CA 1
ATOM 15836 C C . GLU B 1 946 ? -15.062 -42.375 -33.906 1 96.25 946 GLU B C 1
ATOM 15838 O O . GLU B 1 946 ? -15.297 -43.312 -34.688 1 96.25 946 GLU B O 1
ATOM 15843 N N . LYS B 1 947 ? -14.922 -42.594 -32.656 1 96.38 947 LYS B N 1
ATOM 15844 C CA . LYS B 1 947 ? -14.812 -43.938 -32.062 1 96.38 947 LYS B CA 1
ATOM 15845 C C . LYS B 1 947 ? -16.188 -44.469 -31.656 1 96.38 947 LYS B C 1
ATOM 15847 O O . LYS B 1 947 ? -16.328 -45.656 -31.312 1 96.38 947 LYS B O 1
ATOM 15852 N N . ARG B 1 948 ? -17.203 -43.75 -31.812 1 98.12 948 ARG B N 1
ATOM 15853 C CA . ARG B 1 948 ? -18.5 -44.062 -31.219 1 98.12 948 ARG B CA 1
ATOM 15854 C C . ARG B 1 948 ? -19.156 -45.25 -31.938 1 98.12 948 ARG B C 1
ATOM 15856 O O . ARG B 1 948 ? -18.906 -45.469 -33.125 1 98.12 948 ARG B O 1
ATOM 15863 N N . TRP B 1 949 ? -19.984 -45.938 -31.188 1 98.44 949 TRP B N 1
ATOM 15864 C CA . TRP B 1 949 ? -20.906 -46.938 -31.734 1 98.44 949 TRP B CA 1
ATOM 15865 C C . TRP B 1 949 ? -22.016 -46.25 -32.531 1 98.44 949 TRP B C 1
ATOM 15867 O O . TRP B 1 949 ? -22.75 -45.438 -31.984 1 98.44 949 TRP B O 1
ATOM 15877 N N . ARG B 1 950 ? -22.188 -46.594 -33.812 1 97.62 950 ARG B N 1
ATOM 15878 C CA . ARG B 1 950 ? -23.188 -45.969 -34.656 1 97.62 950 ARG B CA 1
ATOM 15879 C C . ARG B 1 950 ? -24.328 -46.938 -34.969 1 97.62 950 ARG B C 1
ATOM 15881 O O . ARG B 1 950 ? -24.094 -48.094 -35.312 1 97.62 950 ARG B O 1
ATOM 15888 N N . PRO B 1 951 ? -25.531 -46.5 -34.938 1 96.94 951 PRO B N 1
ATOM 15889 C CA . PRO B 1 951 ? -26.672 -47.344 -35.188 1 96.94 951 PRO B CA 1
ATOM 15890 C C . PRO B 1 951 ? -26.922 -47.562 -36.688 1 96.94 951 PRO B C 1
ATOM 15892 O O . PRO B 1 951 ? -26.672 -46.656 -37.5 1 96.94 951 PRO B O 1
ATOM 15895 N N . ASP B 1 952 ? -27.438 -48.719 -36.969 1 95.62 952 ASP B N 1
ATOM 15896 C CA . ASP B 1 952 ? -28 -48.969 -38.281 1 95.62 952 ASP B CA 1
ATOM 15897 C C . ASP B 1 952 ? -29.172 -48.031 -38.562 1 95.62 952 ASP B C 1
ATOM 15899 O O . ASP B 1 952 ? -30.031 -47.844 -37.688 1 95.62 952 ASP B O 1
ATOM 15903 N N . PRO B 1 953 ? -29.203 -47.406 -39.719 1 90.5 953 PRO B N 1
ATOM 15904 C CA . PRO B 1 953 ? -30.266 -46.469 -40.031 1 90.5 953 PRO B CA 1
ATOM 15905 C C . PRO B 1 953 ? -31.656 -47.094 -39.938 1 90.5 953 PRO B C 1
ATOM 15907 O O . PRO B 1 953 ? -32.656 -46.375 -39.719 1 90.5 953 PRO B O 1
ATOM 15910 N N . GLU B 1 954 ? -31.781 -48.406 -40.094 1 90.19 954 GLU B N 1
ATOM 15911 C CA . GLU B 1 954 ? -33.094 -49.094 -40.125 1 90.19 954 GLU B CA 1
ATOM 15912 C C . GLU B 1 954 ? -33.406 -49.688 -38.781 1 90.19 954 GLU B C 1
ATOM 15914 O O . GLU B 1 954 ? -34.594 -49.875 -38.438 1 90.19 954 GLU B O 1
ATOM 15919 N N . ASN B 1 955 ? -32.406 -50.062 -38.031 1 93.81 955 ASN B N 1
ATOM 15920 C CA . ASN B 1 955 ? -32.562 -50.688 -36.719 1 93.81 955 ASN B CA 1
ATOM 15921 C C . ASN B 1 955 ? -31.562 -50.156 -35.719 1 93.81 955 ASN B C 1
ATOM 15923 O O . ASN B 1 955 ? -30.406 -50.594 -35.688 1 93.81 955 ASN B O 1
ATOM 15927 N N . PRO B 1 956 ? -32.031 -49.281 -34.812 1 94.25 956 PRO B N 1
ATOM 15928 C CA . PRO B 1 956 ? -31.094 -48.625 -33.875 1 94.25 956 PRO B CA 1
ATOM 15929 C C . PRO B 1 956 ? -30.453 -49.625 -32.906 1 94.25 956 PRO B C 1
ATOM 15931 O O . PRO B 1 956 ? -29.547 -49.25 -32.156 1 94.25 956 PRO B O 1
ATOM 15934 N N . MET B 1 957 ? -30.906 -50.906 -32.875 1 95 957 MET B N 1
ATOM 15935 C CA . MET B 1 957 ? -30.359 -51.906 -31.969 1 95 957 MET B CA 1
ATOM 15936 C C . MET B 1 957 ? -29.203 -52.656 -32.656 1 95 957 MET B C 1
ATOM 15938 O O . MET B 1 957 ? -28.562 -53.5 -32 1 95 957 MET B O 1
ATOM 15942 N N . GLN B 1 958 ? -28.969 -52.312 -33.938 1 95.88 958 GLN B N 1
ATOM 15943 C CA . GLN B 1 958 ? -27.891 -52.938 -34.688 1 95.88 958 GLN B CA 1
ATOM 15944 C C . GLN B 1 958 ? -26.812 -51.906 -35.062 1 95.88 958 GLN B C 1
ATOM 15946 O O . GLN B 1 958 ? -27.109 -50.75 -35.281 1 95.88 958 GLN B O 1
ATOM 15951 N N . MET B 1 959 ? -25.656 -52.344 -35.031 1 96.5 959 MET B N 1
ATOM 15952 C CA . MET B 1 959 ? -24.531 -51.5 -35.438 1 96.5 959 MET B CA 1
ATOM 15953 C C . MET B 1 959 ? -24.578 -51.156 -36.906 1 96.5 959 MET B C 1
ATOM 15955 O O . MET B 1 959 ? -25.031 -51.969 -37.719 1 96.5 959 MET B O 1
ATOM 15959 N N . HIS B 1 960 ? -24.125 -50.031 -37.188 1 96.06 960 HIS B N 1
ATOM 15960 C CA . HIS B 1 960 ? -24.078 -49.625 -38.562 1 96.06 960 HIS B CA 1
ATOM 15961 C C . HIS B 1 960 ? -23.328 -50.625 -39.438 1 96.06 960 HIS B C 1
ATOM 15963 O O . HIS B 1 960 ? -22.281 -51.125 -39.031 1 96.06 960 HIS B O 1
ATOM 15969 N N . PRO B 1 961 ? -23.766 -50.938 -40.625 1 94.25 961 PRO B N 1
ATOM 15970 C CA . PRO B 1 961 ? -23.172 -52 -41.469 1 94.25 961 PRO B CA 1
ATOM 15971 C C . PRO B 1 961 ? -21.734 -51.688 -41.875 1 94.25 961 PRO B C 1
ATOM 15973 O O . PRO B 1 961 ? -20.969 -52.594 -42.188 1 94.25 961 PRO B O 1
ATOM 15976 N N . ASP B 1 962 ? -21.375 -50.469 -41.875 1 94.31 962 ASP B N 1
ATOM 15977 C CA . ASP B 1 962 ? -20.031 -50.094 -42.281 1 94.31 962 ASP B CA 1
ATOM 15978 C C . ASP B 1 962 ? -19.062 -50.094 -41.094 1 94.31 962 ASP B C 1
ATOM 15980 O O . ASP B 1 962 ? -17.906 -49.688 -41.25 1 94.31 962 ASP B O 1
ATOM 15984 N N . GLN B 1 963 ? -19.547 -50.469 -39.938 1 95.12 963 GLN B N 1
ATOM 15985 C CA . GLN B 1 963 ? -18.734 -50.531 -38.719 1 95.12 963 GLN B CA 1
ATOM 15986 C C . GLN B 1 963 ? -18.656 -51.938 -38.188 1 95.12 963 GLN B C 1
ATOM 15988 O O . GLN B 1 963 ? -19.672 -52.594 -37.969 1 95.12 963 GLN B O 1
ATOM 15993 N N . ASP B 1 964 ? -17.375 -52.469 -38.031 1 93.38 964 ASP B N 1
ATOM 15994 C CA . ASP B 1 964 ? -17.188 -53.844 -37.562 1 93.38 964 ASP B CA 1
ATOM 15995 C C . ASP B 1 964 ? -17.047 -53.906 -36.031 1 93.38 964 ASP B C 1
ATOM 15997 O O . ASP B 1 964 ? -17.359 -54.906 -35.406 1 93.38 964 ASP B O 1
ATOM 16001 N N . TYR B 1 965 ? -16.516 -52.812 -35.562 1 95.69 965 TYR B N 1
ATOM 16002 C CA . TYR B 1 965 ? -16.234 -52.75 -34.125 1 95.69 965 TYR B CA 1
ATOM 16003 C C . TYR B 1 965 ? -16.219 -51.312 -33.625 1 95.69 965 TYR B C 1
ATOM 16005 O O . TYR B 1 965 ? -15.719 -50.406 -34.312 1 95.69 965 TYR B O 1
ATOM 16013 N N . ALA B 1 966 ? -16.875 -51.062 -32.5 1 96.62 966 ALA B N 1
ATOM 16014 C CA . ALA B 1 966 ? -16.875 -49.75 -31.906 1 96.62 966 ALA B CA 1
ATOM 16015 C C . ALA B 1 966 ? -15.938 -49.719 -30.703 1 96.62 966 ALA B C 1
ATOM 16017 O O . ALA B 1 966 ? -16.094 -50.5 -29.766 1 96.62 966 ALA B O 1
ATOM 16018 N N . GLU B 1 967 ? -15.008 -48.75 -30.672 1 95.81 967 GLU B N 1
ATOM 16019 C CA . GLU B 1 967 ? -14.07 -48.594 -29.562 1 95.81 967 GLU B CA 1
ATOM 16020 C C . GLU B 1 967 ? -14.688 -47.781 -28.422 1 95.81 967 GLU B C 1
ATOM 16022 O O . GLU B 1 967 ? -14.203 -47.812 -27.297 1 95.81 967 GLU B O 1
ATOM 16027 N N . GLY B 1 968 ? -15.656 -46.969 -28.766 1 97.38 968 GLY B N 1
ATOM 16028 C CA . GLY B 1 968 ? -16.312 -46.156 -27.781 1 97.38 968 GLY B CA 1
ATOM 16029 C C . GLY B 1 968 ? -17.828 -46.312 -27.781 1 97.38 968 GLY B C 1
ATOM 16030 O O . GLY B 1 968 ? -18.391 -46.938 -28.656 1 97.38 968 GLY B O 1
ATOM 16031 N N . PRO B 1 969 ? -18.422 -45.781 -26.75 1 98 969 PRO B N 1
ATOM 16032 C CA . PRO B 1 969 ? -19.875 -45.906 -26.625 1 98 969 PRO B CA 1
ATOM 16033 C C . PRO B 1 969 ? -20.625 -45.031 -27.641 1 98 969 PRO B C 1
ATOM 16035 O O . PRO B 1 969 ? -20.016 -44.25 -28.344 1 98 969 PRO B O 1
ATOM 16038 N N . ARG B 1 970 ? -21.891 -45.281 -27.672 1 98 970 ARG B N 1
ATOM 16039 C CA . ARG B 1 970 ? -22.75 -44.531 -28.594 1 98 970 ARG B CA 1
ATOM 16040 C C . ARG B 1 970 ? -22.906 -43.094 -28.156 1 98 970 ARG B C 1
ATOM 16042 O O . ARG B 1 970 ? -22.562 -42.719 -27.031 1 98 970 ARG B O 1
ATOM 16049 N N . ALA B 1 971 ? -23.375 -42.219 -29.109 1 98.06 971 ALA B N 1
ATOM 16050 C CA . ALA B 1 971 ? -23.625 -40.812 -28.797 1 98.06 971 ALA B CA 1
ATOM 16051 C C . ALA B 1 971 ? -24.562 -40.688 -27.594 1 98.06 971 ALA B C 1
ATOM 16053 O O . ALA B 1 971 ? -25.516 -41.469 -27.438 1 98.06 971 ALA B O 1
ATOM 16054 N N . PHE B 1 972 ? -24.219 -39.781 -26.688 1 97 972 PHE B N 1
ATOM 16055 C CA . PHE B 1 972 ? -25.016 -39.625 -25.484 1 97 972 PHE B CA 1
ATOM 16056 C C . PHE B 1 972 ? -25.562 -38.188 -25.391 1 97 972 PHE B C 1
ATOM 16058 O O . PHE B 1 972 ? -25.109 -37.312 -26.125 1 97 972 PHE B O 1
ATOM 16065 N N . ASN B 1 973 ? -26.578 -38.031 -24.516 1 96.62 973 ASN B N 1
ATOM 16066 C CA . ASN B 1 973 ? -27.234 -36.75 -24.281 1 96.62 973 ASN B CA 1
ATOM 16067 C C . ASN B 1 973 ? -27.203 -36.344 -22.812 1 96.62 973 ASN B C 1
ATOM 16069 O O . ASN B 1 973 ? -27.906 -36.938 -22 1 96.62 973 ASN B O 1
ATOM 16073 N N . ARG B 1 974 ? -26.391 -35.344 -22.453 1 93.69 974 ARG B N 1
ATOM 16074 C CA . ARG B 1 974 ? -26.281 -34.844 -21.078 1 93.69 974 ARG B CA 1
ATOM 16075 C C . ARG B 1 974 ? -25.828 -35.938 -20.141 1 93.69 974 ARG B C 1
ATOM 16077 O O . ARG B 1 974 ? -24.766 -36.531 -20.328 1 93.69 974 ARG B O 1
ATOM 16084 N N . VAL B 1 975 ? -26.75 -36.25 -19.203 1 94.25 975 VAL B N 1
ATOM 16085 C CA . VAL B 1 975 ? -26.391 -37.281 -18.25 1 94.25 975 VAL B CA 1
ATOM 16086 C C . VAL B 1 975 ? -27.438 -38.406 -18.281 1 94.25 975 VAL B C 1
ATOM 16088 O O . VAL B 1 975 ? -27.672 -39.062 -17.266 1 94.25 975 VAL B O 1
ATOM 16091 N N . GLU B 1 976 ? -28.016 -38.594 -19.438 1 94.38 976 GLU B N 1
ATOM 16092 C CA . GLU B 1 976 ? -29.125 -39.531 -19.531 1 94.38 976 GLU B CA 1
ATOM 16093 C C . GLU B 1 976 ? -28.641 -40.969 -19.516 1 94.38 976 GLU B C 1
ATOM 16095 O O . GLU B 1 976 ? -29.375 -41.875 -19.094 1 94.38 976 GLU B O 1
ATOM 16100 N N . GLU B 1 977 ? -27.484 -41.25 -20.047 1 96.06 977 GLU B N 1
ATOM 16101 C CA . GLU B 1 977 ? -26.938 -42.594 -20.078 1 96.06 977 GLU B CA 1
ATOM 16102 C C . GLU B 1 977 ? -26.281 -42.938 -18.75 1 96.06 977 GLU B C 1
ATOM 16104 O O . GLU B 1 977 ? -25.594 -42.125 -18.141 1 96.06 977 GLU B O 1
ATOM 16109 N N . TYR B 1 978 ? -26.453 -44.219 -18.312 1 96.31 978 TYR B N 1
ATOM 16110 C CA . TYR B 1 978 ? -25.953 -44.625 -17 1 96.31 978 TYR B CA 1
ATOM 16111 C C . TYR B 1 978 ? -24.438 -44.5 -16.922 1 96.31 978 TYR B C 1
ATOM 16113 O O . TYR B 1 978 ? -23.891 -44.25 -15.844 1 96.31 978 TYR B O 1
ATOM 16121 N N . TRP B 1 979 ? -23.766 -44.75 -18 1 96.94 979 TRP B N 1
ATOM 16122 C CA . TRP B 1 979 ? -22.312 -44.75 -18 1 96.94 979 TRP B CA 1
ATOM 16123 C C . TRP B 1 979 ? -21.75 -43.312 -18.047 1 96.94 979 TRP B C 1
ATOM 16125 O O . TRP B 1 979 ? -20.547 -43.094 -17.906 1 96.94 979 TRP B O 1
ATOM 16135 N N . ILE B 1 980 ? -22.547 -42.25 -18.266 1 96 980 ILE B N 1
ATOM 16136 C CA . ILE B 1 980 ? -22.188 -40.844 -18.094 1 96 980 ILE B CA 1
ATOM 16137 C C . ILE B 1 980 ? -22.547 -40.406 -16.688 1 96 980 ILE B C 1
ATOM 16139 O O . ILE B 1 980 ? -21.828 -39.594 -16.078 1 96 980 ILE B O 1
ATOM 16143 N N . ALA B 1 981 ? -23.625 -40.844 -16.156 1 95.81 981 ALA B N 1
ATOM 1614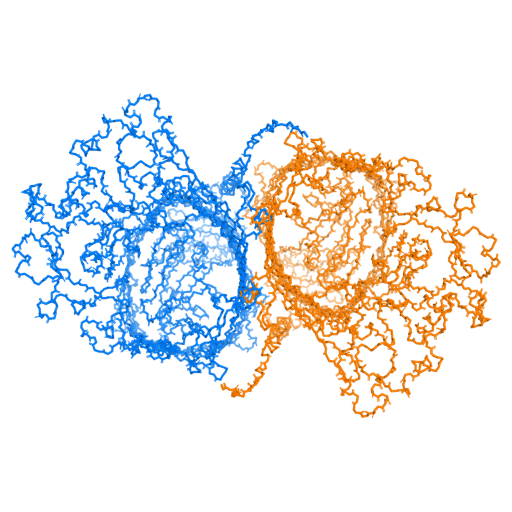4 C CA . ALA B 1 981 ? -24.125 -40.469 -14.828 1 95.81 981 ALA B CA 1
ATOM 16145 C C . ALA B 1 981 ? -23.281 -41.125 -13.727 1 95.81 981 ALA B C 1
ATOM 16147 O O . ALA B 1 981 ? -23.297 -40.656 -12.578 1 95.81 981 ALA B O 1
ATOM 16148 N N . ASN B 1 982 ? -22.672 -42.188 -14.07 1 95.94 982 ASN B N 1
ATOM 16149 C CA . ASN B 1 982 ? -21.844 -42.906 -13.109 1 95.94 982 ASN B CA 1
ATOM 16150 C C . ASN B 1 982 ? -20.391 -42.938 -13.555 1 95.94 982 ASN B C 1
ATOM 16152 O O . ASN B 1 982 ? -20.078 -43.469 -14.625 1 95.94 982 ASN B O 1
ATOM 16156 N N . GLN B 1 983 ? -19.562 -42.531 -12.711 1 95.38 983 GLN B N 1
ATOM 16157 C CA . GLN B 1 983 ? -18.156 -42.469 -13.07 1 95.38 983 GLN B CA 1
ATOM 16158 C C . GLN B 1 983 ? -17.609 -43.875 -13.344 1 95.38 983 GLN B C 1
ATOM 16160 O O . GLN B 1 983 ? -17.922 -44.812 -12.617 1 95.38 983 GLN B O 1
ATOM 16165 N N . ASN B 1 984 ? -16.828 -44.031 -14.359 1 96.69 984 ASN B N 1
ATOM 16166 C CA . ASN B 1 984 ? -16.266 -45.312 -14.75 1 96.69 984 ASN B CA 1
ATOM 16167 C C . ASN B 1 984 ? -14.891 -45.125 -15.398 1 96.69 984 ASN B C 1
ATOM 16169 O O . ASN B 1 984 ? -14.5 -44.031 -15.766 1 96.69 984 ASN B O 1
ATOM 16173 N N . THR B 1 985 ? -14.133 -46.219 -15.656 1 96.19 985 THR B N 1
ATOM 16174 C CA . THR B 1 985 ? -12.719 -46.156 -16.016 1 96.19 985 THR B CA 1
ATOM 16175 C C . THR B 1 985 ? -12.555 -45.906 -17.516 1 96.19 985 THR B C 1
ATOM 16177 O O . THR B 1 985 ? -11.438 -45.688 -17.984 1 96.19 985 THR B O 1
ATOM 16180 N N . TYR B 1 986 ? -13.641 -45.938 -18.344 1 95.69 986 TYR B N 1
ATOM 16181 C CA . TYR B 1 986 ? -13.523 -45.625 -19.766 1 95.69 986 TYR B CA 1
ATOM 16182 C C . TYR B 1 986 ? -13.031 -44.188 -19.969 1 95.69 986 TYR B C 1
ATOM 16184 O O . TYR B 1 986 ? -12.234 -43.906 -20.859 1 95.69 986 TYR B O 1
ATOM 16192 N N . PHE B 1 987 ? -13.508 -43.312 -19.141 1 94.5 987 PHE B N 1
ATOM 16193 C CA . PHE B 1 987 ? -13.195 -41.906 -19.281 1 94.5 987 PHE B CA 1
ATOM 16194 C C . PHE B 1 987 ? -11.953 -41.562 -18.484 1 94.5 987 PHE B C 1
ATOM 16196 O O . PHE B 1 987 ? -11.594 -40.375 -18.391 1 94.5 987 PHE B O 1
ATOM 16203 N N . PHE B 1 988 ? -11.414 -42.5 -17.812 1 92.5 988 PHE B N 1
ATOM 16204 C CA . PHE B 1 988 ? -10.188 -42.312 -17.047 1 92.5 988 PHE B CA 1
ATOM 16205 C C . PHE B 1 988 ? -8.961 -42.469 -17.938 1 92.5 988 PHE B C 1
ATOM 16207 O O . PHE B 1 988 ? -8.703 -43.562 -18.453 1 92.5 988 PHE B O 1
ATOM 16214 N N . ARG B 1 989 ? -8.125 -41.375 -18.172 1 92.44 989 ARG B N 1
ATOM 16215 C CA . ARG B 1 989 ? -7.051 -41.406 -19.156 1 92.44 989 ARG B CA 1
ATOM 16216 C C . ARG B 1 989 ? -5.699 -41.156 -18.5 1 92.44 989 ARG B C 1
ATOM 16218 O O . ARG B 1 989 ? -5.59 -40.344 -17.578 1 92.44 989 ARG B O 1
ATOM 16225 N N . LYS B 1 990 ? -4.707 -41.812 -18.984 1 93.81 990 LYS B N 1
ATOM 16226 C CA . LYS B 1 990 ? -3.338 -41.562 -18.531 1 93.81 990 LYS B CA 1
ATOM 16227 C C . LYS B 1 990 ? -2.82 -40.219 -19.031 1 93.81 990 LYS B C 1
ATOM 16229 O O . LYS B 1 990 ? -3.113 -39.812 -20.156 1 93.81 990 LYS B O 1
ATOM 16234 N N . THR B 1 991 ? -2.012 -39.562 -18.234 1 94.31 991 THR B N 1
ATOM 16235 C CA . THR B 1 991 ? -1.499 -38.25 -18.609 1 94.31 991 THR B CA 1
ATOM 16236 C C . THR B 1 991 ? 0.026 -38.25 -18.672 1 94.31 991 THR B C 1
ATOM 16238 O O . THR B 1 991 ? 0.67 -37.219 -18.484 1 94.31 991 THR B O 1
ATOM 16241 N N . ASP B 1 992 ? 0.717 -39.375 -18.938 1 96.31 992 ASP B N 1
ATOM 16242 C CA . ASP B 1 992 ? 2.168 -39.438 -19.078 1 96.31 992 ASP B CA 1
ATOM 16243 C C . ASP B 1 992 ? 2.668 -38.594 -20.234 1 96.31 992 ASP B C 1
ATOM 16245 O O . ASP B 1 992 ? 2.033 -38.562 -21.297 1 96.31 992 ASP B O 1
ATOM 16249 N N . TYR B 1 993 ? 3.768 -37.906 -20.047 1 95.69 993 TYR B N 1
ATOM 16250 C CA . TYR B 1 993 ? 4.258 -37.094 -21.156 1 95.69 993 TYR B CA 1
ATOM 16251 C C . TYR B 1 993 ? 5.762 -36.875 -21.031 1 95.69 993 TYR B C 1
ATOM 16253 O O . TYR B 1 993 ? 6.352 -37.094 -19.984 1 95.69 993 TYR B O 1
ATOM 16261 N N . LEU B 1 994 ? 6.41 -36.531 -22.062 1 96.75 994 LEU B N 1
ATOM 16262 C CA . LEU B 1 994 ? 7.738 -35.938 -22.234 1 96.75 994 LEU B CA 1
ATOM 16263 C C . LEU B 1 994 ? 7.672 -34.656 -23.031 1 96.75 994 LEU B C 1
ATOM 16265 O O . LEU B 1 994 ? 7.074 -34.625 -24.109 1 96.75 994 LEU B O 1
ATOM 16269 N N . ARG B 1 995 ? 8.211 -33.625 -22.516 1 96.31 995 ARG B N 1
ATOM 16270 C CA . ARG B 1 995 ? 8.07 -32.312 -23.125 1 96.31 995 ARG B CA 1
ATOM 16271 C C . ARG B 1 995 ? 9.43 -31.625 -23.281 1 96.31 995 ARG B C 1
ATOM 16273 O O . ARG B 1 995 ? 10.234 -31.625 -22.344 1 96.31 995 ARG B O 1
ATOM 16280 N N . LEU B 1 996 ? 9.711 -31.141 -24.484 1 97.44 996 LEU B N 1
ATOM 16281 C CA . LEU B 1 996 ? 10.766 -30.141 -24.609 1 97.44 996 LEU B CA 1
ATOM 16282 C C . LEU B 1 996 ? 10.328 -28.812 -24 1 97.44 996 LEU B C 1
ATOM 16284 O O . LEU B 1 996 ? 9.68 -28 -24.656 1 97.44 996 LEU B O 1
ATOM 16288 N N . LYS B 1 997 ? 10.695 -28.656 -22.812 1 95.88 997 LYS B N 1
ATOM 16289 C CA . LYS B 1 997 ? 10.203 -27.547 -22 1 95.88 997 LYS B CA 1
ATOM 16290 C C . LYS B 1 997 ? 10.914 -26.234 -22.359 1 95.88 997 LYS B C 1
ATOM 16292 O O . LYS B 1 997 ? 10.305 -25.172 -22.328 1 95.88 997 LYS B O 1
ATOM 16297 N N . THR B 1 998 ? 12.211 -26.266 -22.516 1 95.94 998 THR B N 1
ATOM 16298 C CA . THR B 1 998 ? 12.984 -25.078 -22.844 1 95.94 998 THR B CA 1
ATOM 16299 C C . THR B 1 998 ? 14.039 -25.375 -23.891 1 95.94 998 THR B C 1
ATOM 16301 O O . THR B 1 998 ? 14.672 -26.438 -23.859 1 95.94 998 THR B O 1
ATOM 16304 N N . LEU B 1 999 ? 14.195 -24.531 -24.828 1 97.12 999 LEU B N 1
ATOM 16305 C CA . LEU B 1 999 ? 15.281 -24.516 -25.797 1 97.12 999 LEU B CA 1
ATOM 16306 C C . LEU B 1 999 ? 15.836 -23.109 -25.969 1 97.12 999 LEU B C 1
ATOM 16308 O O . LEU B 1 999 ? 15.078 -22.156 -26.188 1 97.12 999 LEU B O 1
ATOM 16312 N N . GLU B 1 1000 ? 17.094 -22.953 -25.766 1 96.88 1000 GLU B N 1
ATOM 16313 C CA . GLU B 1 1000 ? 17.719 -21.641 -25.922 1 96.88 1000 GLU B CA 1
ATOM 16314 C C . GLU B 1 1000 ? 18.984 -21.719 -26.766 1 96.88 1000 GLU B C 1
ATOM 16316 O O . GLU B 1 1000 ? 19.781 -22.656 -26.594 1 96.88 1000 GLU B O 1
ATOM 16321 N N . VAL B 1 1001 ? 19.156 -20.828 -27.688 1 97.12 1001 VAL B N 1
ATOM 16322 C CA . VAL B 1 1001 ? 20.391 -20.609 -28.438 1 97.12 1001 VAL B CA 1
ATOM 16323 C C . VAL B 1 1001 ? 20.828 -19.156 -28.312 1 97.12 1001 VAL B C 1
ATOM 16325 O O . VAL B 1 1001 ? 20.031 -18.234 -28.578 1 97.12 1001 VAL B O 1
ATOM 16328 N N . GLY B 1 1002 ? 22 -19.031 -27.891 1 96 1002 GLY B N 1
ATOM 16329 C CA . GLY B 1 1002 ? 22.5 -17.672 -27.703 1 96 1002 GLY B CA 1
ATOM 16330 C C . GLY B 1 1002 ? 23.812 -17.422 -28.438 1 96 1002 GLY B C 1
ATOM 16331 O O . GLY B 1 1002 ? 24.547 -18.359 -28.75 1 96 1002 GLY B O 1
ATOM 16332 N N . TYR B 1 1003 ? 24.016 -16.172 -28.734 1 95.31 1003 TYR B N 1
ATOM 16333 C CA . TYR B 1 1003 ? 25.234 -15.695 -29.359 1 95.31 1003 TYR B CA 1
ATOM 16334 C C . TYR B 1 1003 ? 25.812 -14.492 -28.625 1 95.31 1003 TYR B C 1
ATOM 16336 O O . TYR B 1 1003 ? 25.141 -13.469 -28.484 1 95.31 1003 TYR B O 1
ATOM 16344 N N . ASN B 1 1004 ? 26.969 -14.656 -28.188 1 90.94 1004 ASN B N 1
ATOM 16345 C CA . ASN B 1 1004 ? 27.688 -13.562 -27.547 1 90.94 1004 ASN B CA 1
ATOM 16346 C C . ASN B 1 1004 ? 28.562 -12.805 -28.547 1 90.94 1004 ASN B C 1
ATOM 16348 O O . ASN B 1 1004 ? 29.547 -13.352 -29.062 1 90.94 1004 ASN B O 1
ATOM 16352 N N . MET B 1 1005 ? 28.25 -11.625 -28.656 1 90.06 1005 MET B N 1
ATOM 16353 C CA . MET B 1 1005 ? 29.016 -10.82 -29.609 1 90.06 1005 MET B CA 1
ATOM 16354 C C . MET B 1 1005 ? 30.453 -10.672 -29.141 1 90.06 1005 MET B C 1
ATOM 16356 O O . MET B 1 1005 ? 30.719 -10.492 -27.953 1 90.06 1005 MET B O 1
ATOM 16360 N N . PRO B 1 1006 ? 31.406 -10.773 -30.062 1 83.75 1006 PRO B N 1
ATOM 16361 C CA . PRO B 1 1006 ? 32.812 -10.641 -29.688 1 83.75 1006 PRO B CA 1
ATOM 16362 C C . PRO B 1 1006 ? 33.125 -9.281 -29.062 1 83.75 1006 PRO B C 1
ATOM 16364 O O . PRO B 1 1006 ? 32.594 -8.258 -29.516 1 83.75 1006 PRO B O 1
ATOM 16367 N N . ALA B 1 1007 ? 33.906 -9.281 -28.125 1 73.81 1007 ALA B N 1
ATOM 16368 C CA . ALA B 1 1007 ? 34.25 -8.102 -27.328 1 73.81 1007 ALA B CA 1
ATOM 16369 C C . ALA B 1 1007 ? 34.812 -6.996 -28.188 1 73.81 1007 ALA B C 1
ATOM 16371 O O . ALA B 1 1007 ? 34.625 -5.809 -27.922 1 73.81 1007 ALA B O 1
ATOM 16372 N N . ASP B 1 1008 ? 35.625 -7.379 -29.266 1 71.5 1008 ASP B N 1
ATOM 16373 C CA . ASP B 1 1008 ? 36.281 -6.395 -30.141 1 71.5 1008 ASP B CA 1
ATOM 16374 C C . ASP B 1 1008 ? 35.219 -5.508 -30.812 1 71.5 1008 ASP B C 1
ATOM 16376 O O . ASP B 1 1008 ? 35.469 -4.316 -31.031 1 71.5 1008 ASP B O 1
ATOM 16380 N N . LEU B 1 1009 ? 34.188 -6.102 -31.031 1 78.44 1009 LEU B N 1
ATOM 16381 C CA . LEU B 1 1009 ? 33.125 -5.367 -31.719 1 78.44 1009 LEU B CA 1
ATOM 16382 C C . LEU B 1 1009 ? 32.344 -4.516 -30.734 1 78.44 1009 LEU B C 1
ATOM 16384 O O . LEU B 1 1009 ? 31.953 -3.385 -31.047 1 78.44 1009 LEU B O 1
ATOM 16388 N N . THR B 1 1010 ? 32.125 -5.066 -29.547 1 78.69 1010 THR B N 1
ATOM 16389 C CA . THR B 1 1010 ? 31.25 -4.387 -28.625 1 78.69 1010 THR B CA 1
ATOM 16390 C C . THR B 1 1010 ? 31.984 -3.293 -27.859 1 78.69 1010 THR B C 1
ATOM 16392 O O . THR B 1 1010 ? 31.406 -2.254 -27.531 1 78.69 1010 THR B O 1
ATOM 16395 N N . SER B 1 1011 ? 33.219 -3.525 -27.625 1 69.25 1011 SER B N 1
ATOM 16396 C CA . SER B 1 1011 ? 34 -2.547 -26.859 1 69.25 1011 SER B CA 1
ATOM 16397 C C . SER B 1 1011 ? 34.094 -1.225 -27.625 1 69.25 1011 SER B C 1
ATOM 16399 O O . SER B 1 1011 ? 34.188 -0.159 -27 1 69.25 1011 SER B O 1
ATOM 16401 N N . SER B 1 1012 ? 34.125 -1.349 -28.875 1 66.06 1012 SER B N 1
ATOM 16402 C CA . SER B 1 1012 ? 34.219 -0.15 -29.703 1 66.06 1012 SER B CA 1
ATOM 16403 C C . SER B 1 1012 ? 33.031 0.777 -29.5 1 66.06 1012 SER B C 1
ATOM 16405 O O . SER B 1 1012 ? 33.125 1.982 -29.75 1 66.06 1012 SER B O 1
ATOM 16407 N N . ILE B 1 1013 ? 32 0.175 -29.016 1 69.19 1013 ILE B N 1
ATOM 16408 C CA . ILE B 1 1013 ? 30.812 1.008 -28.859 1 69.19 1013 ILE B CA 1
ATOM 16409 C C . ILE B 1 1013 ? 30.5 1.147 -27.359 1 69.19 1013 ILE B C 1
ATOM 16411 O O . ILE B 1 1013 ? 29.359 1.486 -27 1 69.19 1013 ILE B O 1
ATOM 16415 N N . GLY B 1 1014 ? 31.406 0.797 -26.5 1 67.69 1014 GLY B N 1
ATOM 16416 C CA . GLY B 1 1014 ? 31.266 1.003 -25.062 1 67.69 1014 GLY B CA 1
ATOM 16417 C C . GLY B 1 1014 ? 30.422 -0.069 -24.391 1 67.69 1014 GLY B C 1
ATOM 16418 O O . GLY B 1 1014 ? 29.938 0.124 -23.266 1 67.69 1014 GLY B O 1
ATOM 16419 N N . ILE B 1 1015 ? 30.172 -1.136 -25.125 1 78.12 1015 ILE B N 1
ATOM 16420 C CA . ILE B 1 1015 ? 29.438 -2.266 -24.578 1 78.12 1015 ILE B CA 1
ATOM 16421 C C . ILE B 1 1015 ? 30.422 -3.363 -24.156 1 78.12 1015 ILE B C 1
ATOM 16423 O O . ILE B 1 1015 ? 31.266 -3.787 -24.938 1 78.12 1015 ILE B O 1
ATOM 16427 N N . ARG B 1 1016 ? 30.266 -3.676 -22.922 1 74.62 1016 ARG B N 1
ATOM 16428 C CA . ARG B 1 1016 ? 31.141 -4.727 -22.406 1 74.62 1016 ARG B CA 1
ATOM 16429 C C . ARG B 1 1016 ? 30.734 -6.09 -22.969 1 74.62 1016 ARG B C 1
ATOM 16431 O O . ARG B 1 1016 ? 31.609 -6.906 -23.297 1 74.62 1016 ARG B O 1
ATOM 16438 N N . ASN B 1 1017 ? 29.453 -6.324 -22.828 1 84.62 1017 ASN B N 1
ATOM 16439 C CA . ASN B 1 1017 ? 28.938 -7.598 -23.312 1 84.62 1017 ASN B CA 1
ATOM 16440 C C . ASN B 1 1017 ? 27.562 -7.43 -23.969 1 84.62 1017 ASN B C 1
ATOM 16442 O O . ASN B 1 1017 ? 26.734 -6.656 -23.484 1 84.62 1017 ASN B O 1
ATOM 16446 N N . MET B 1 1018 ? 27.453 -8.031 -25.047 1 89.06 1018 MET B N 1
ATOM 16447 C CA . MET B 1 1018 ? 26.172 -8.086 -25.734 1 89.06 1018 MET B CA 1
ATOM 16448 C C . MET B 1 1018 ? 25.812 -9.516 -26.109 1 89.06 1018 MET B C 1
ATOM 16450 O O . MET B 1 1018 ? 26.547 -10.188 -26.828 1 89.06 1018 MET B O 1
ATOM 16454 N N . ARG B 1 1019 ? 24.734 -9.969 -25.656 1 93.69 1019 ARG B N 1
ATOM 16455 C CA . ARG B 1 1019 ? 24.25 -11.312 -25.953 1 93.69 1019 ARG B CA 1
ATOM 16456 C C . ARG B 1 1019 ? 22.875 -11.266 -26.594 1 93.69 1019 ARG B C 1
ATOM 16458 O O . ARG B 1 1019 ? 21.969 -10.594 -26.094 1 93.69 1019 ARG B O 1
ATOM 16465 N N . ILE B 1 1020 ? 22.75 -11.859 -27.75 1 95.5 1020 ILE B N 1
ATOM 16466 C CA . ILE B 1 1020 ? 21.453 -12.055 -28.391 1 95.5 1020 ILE B CA 1
ATOM 16467 C C . ILE B 1 1020 ? 21.062 -13.523 -28.344 1 95.5 1020 ILE B C 1
ATOM 16469 O O . ILE B 1 1020 ? 21.906 -14.406 -28.5 1 95.5 1020 ILE B O 1
ATOM 16473 N N . TYR B 1 1021 ? 19.797 -13.75 -28.062 1 95.94 1021 TYR B N 1
ATOM 16474 C CA . TYR B 1 1021 ? 19.422 -15.156 -27.953 1 95.94 1021 TYR B CA 1
ATOM 16475 C C . TYR B 1 1021 ? 17.969 -15.375 -28.375 1 95.94 1021 TYR B C 1
ATOM 16477 O O . TYR B 1 1021 ? 17.172 -14.438 -28.375 1 95.94 1021 TYR B O 1
ATOM 16485 N N . LEU B 1 1022 ? 17.641 -16.578 -28.797 1 97.31 1022 LEU B N 1
ATOM 16486 C CA . LEU B 1 1022 ? 16.312 -17.125 -29.031 1 97.31 1022 LEU B CA 1
ATOM 16487 C C . LEU B 1 1022 ? 16.016 -18.266 -28.078 1 97.31 1022 LEU B C 1
ATOM 16489 O O . LEU B 1 1022 ? 16.875 -19.125 -27.844 1 97.31 1022 LEU B O 1
ATOM 16493 N N . ASN B 1 1023 ? 14.922 -18.188 -27.469 1 96.31 1023 ASN B N 1
ATOM 16494 C CA . ASN B 1 1023 ? 14.555 -19.312 -26.609 1 96.31 1023 ASN B CA 1
ATOM 16495 C C . ASN B 1 1023 ? 13.047 -19.562 -26.625 1 96.31 1023 ASN B C 1
ATOM 16497 O O . ASN B 1 1023 ? 12.297 -18.797 -27.234 1 96.31 1023 ASN B O 1
ATOM 16501 N N . GLY B 1 1024 ? 12.641 -20.719 -26.125 1 96.88 1024 GLY B N 1
ATOM 16502 C CA . GLY B 1 1024 ? 11.242 -21.125 -26.125 1 96.88 1024 GLY B CA 1
ATOM 16503 C C . GLY B 1 1024 ? 10.852 -21.922 -24.875 1 96.88 1024 GLY B C 1
ATOM 16504 O O . GLY B 1 1024 ? 11.711 -22.344 -24.109 1 96.88 1024 GLY B O 1
ATOM 16505 N N . PHE B 1 1025 ? 9.547 -22.047 -24.641 1 95.62 1025 PHE B N 1
ATOM 16506 C CA . PHE B 1 1025 ? 8.953 -22.719 -23.484 1 95.62 1025 PHE B CA 1
ATOM 16507 C C . PHE B 1 1025 ? 7.766 -23.562 -23.922 1 95.62 1025 PHE B C 1
ATOM 16509 O O . PHE B 1 1025 ? 6.895 -23.094 -24.656 1 95.62 1025 PHE B O 1
ATOM 16516 N N . ASN B 1 1026 ? 7.691 -24.766 -23.422 1 96.19 1026 ASN B N 1
ATOM 16517 C CA . ASN B 1 1026 ? 6.637 -25.703 -23.766 1 96.19 1026 ASN B CA 1
ATOM 16518 C C . ASN B 1 1026 ? 6.516 -25.891 -25.266 1 96.19 1026 ASN B C 1
ATOM 16520 O O . ASN B 1 1026 ? 5.426 -25.766 -25.828 1 96.19 1026 ASN B O 1
ATOM 16524 N N . LEU B 1 1027 ? 7.566 -26.312 -25.891 1 96.38 1027 LEU B N 1
ATOM 16525 C CA . LEU B 1 1027 ? 7.664 -26.234 -27.344 1 96.38 1027 LEU B CA 1
ATOM 16526 C C . LEU B 1 1027 ? 7.008 -27.453 -28 1 96.38 1027 LEU B C 1
ATOM 16528 O O . LEU B 1 1027 ? 6.227 -27.312 -28.938 1 96.38 1027 LEU B O 1
ATOM 16532 N N . PHE B 1 1028 ? 7.434 -28.688 -27.453 1 95.44 1028 PHE B N 1
ATOM 16533 C CA . PHE B 1 1028 ? 6.906 -29.938 -28 1 95.44 1028 PHE B CA 1
ATOM 16534 C C . PHE B 1 1028 ? 6.59 -30.938 -26.891 1 95.44 1028 PHE B C 1
ATOM 16536 O O . PHE B 1 1028 ? 7.391 -31.109 -25.969 1 95.44 1028 PHE B O 1
ATOM 16543 N N . THR B 1 1029 ? 5.438 -31.516 -26.969 1 96.06 1029 THR B N 1
ATOM 16544 C CA . THR B 1 1029 ? 5.023 -32.469 -25.938 1 96.06 1029 THR B CA 1
ATOM 16545 C C . THR B 1 1029 ? 4.633 -33.812 -26.578 1 96.06 1029 THR B C 1
ATOM 16547 O O . THR B 1 1029 ? 3.768 -33.844 -27.453 1 96.06 1029 THR B O 1
ATOM 16550 N N . TRP B 1 1030 ? 5.277 -34.875 -26.203 1 96.38 1030 TRP B N 1
ATOM 16551 C CA . TRP B 1 1030 ? 4.859 -36.25 -26.484 1 96.38 1030 TRP B CA 1
ATOM 16552 C C . TRP B 1 1030 ? 4.078 -36.844 -25.328 1 96.38 1030 TRP B C 1
ATOM 16554 O O . TRP B 1 1030 ? 4.598 -36.969 -24.219 1 96.38 1030 TRP B O 1
ATOM 16564 N N . ASP B 1 1031 ? 2.814 -37.125 -25.547 1 94.75 1031 ASP B N 1
ATOM 16565 C CA . ASP B 1 1031 ? 2.033 -37.625 -24.422 1 94.75 1031 ASP B CA 1
ATOM 16566 C C . ASP B 1 1031 ? 1.023 -38.688 -24.875 1 94.75 1031 ASP B C 1
ATOM 16568 O O . ASP B 1 1031 ? 0.768 -38.812 -26.062 1 94.75 1031 ASP B O 1
ATOM 16572 N N . SER B 1 1032 ? 0.475 -39.375 -23.922 1 89.81 1032 SER B N 1
ATOM 16573 C CA . SER B 1 1032 ? -0.564 -40.375 -24.141 1 89.81 1032 SER B CA 1
ATOM 16574 C C . SER B 1 1032 ? -1.956 -39.781 -24.031 1 89.81 1032 SER B C 1
ATOM 16576 O O . SER B 1 1032 ? -2.943 -40.375 -24.453 1 89.81 1032 SER B O 1
ATOM 16578 N N . PHE B 1 1033 ? -2.145 -38.625 -23.453 1 89.19 1033 PHE B N 1
ATOM 16579 C CA . PHE B 1 1033 ? -3.422 -37.969 -23.234 1 89.19 1033 PHE B CA 1
ATOM 16580 C C . PHE B 1 1033 ? -4.039 -37.531 -24.547 1 89.19 1033 PHE B C 1
ATOM 16582 O O . PHE B 1 1033 ? -5.211 -37.781 -24.812 1 89.19 1033 PHE B O 1
ATOM 16589 N N . ASN B 1 1034 ? -3.379 -36.875 -25.406 1 87.69 1034 ASN B N 1
ATOM 16590 C CA . ASN B 1 1034 ? -3.639 -36.469 -26.781 1 87.69 1034 ASN B CA 1
ATOM 16591 C C . ASN B 1 1034 ? -4.984 -35.75 -26.906 1 87.69 1034 ASN B C 1
ATOM 16593 O O . ASN B 1 1034 ? -5.711 -35.969 -27.891 1 87.69 1034 ASN B O 1
ATOM 16597 N N . LEU B 1 1035 ? -5.551 -35.094 -26 1 90.94 1035 LEU B N 1
ATOM 16598 C CA . LEU B 1 1035 ? -6.781 -34.312 -26.047 1 90.94 1035 LEU B CA 1
ATOM 16599 C C . LEU B 1 1035 ? -6.52 -32.875 -25.641 1 90.94 1035 LEU B C 1
ATOM 16601 O O . LEU B 1 1035 ? -6.828 -31.938 -26.391 1 90.94 1035 LEU B O 1
ATOM 16605 N N . MET B 1 1036 ? -6.043 -32.719 -24.438 1 92.5 1036 MET B N 1
ATOM 16606 C CA . MET B 1 1036 ? -5.625 -31.453 -23.859 1 92.5 1036 MET B CA 1
ATOM 16607 C C . MET B 1 1036 ? -4.203 -31.547 -23.312 1 92.5 1036 MET B C 1
ATOM 16609 O O . MET B 1 1036 ? -3.545 -32.594 -23.453 1 92.5 1036 MET B O 1
ATOM 16613 N N . ASP B 1 1037 ? -3.73 -30.484 -22.797 1 94.5 1037 ASP B N 1
ATOM 16614 C CA . ASP B 1 1037 ? -2.4 -30.531 -22.203 1 94.5 1037 ASP B CA 1
ATOM 16615 C C . ASP B 1 1037 ? -2.367 -31.5 -21.016 1 94.5 1037 ASP B C 1
ATOM 16617 O O . ASP B 1 1037 ? -3.248 -31.453 -20.156 1 94.5 1037 ASP B O 1
ATOM 16621 N N . PRO B 1 1038 ? -1.449 -32.312 -20.938 1 93.62 1038 PRO B N 1
ATOM 16622 C CA . PRO B 1 1038 ? -1.422 -33.344 -19.891 1 93.62 1038 PRO B CA 1
ATOM 16623 C C . PRO B 1 1038 ? -1.238 -32.75 -18.484 1 93.62 1038 PRO B C 1
ATOM 16625 O O . PRO B 1 1038 ? -1.469 -33.438 -17.5 1 93.62 1038 PRO B O 1
ATOM 16628 N N . GLU B 1 1039 ? -0.823 -31.516 -18.297 1 91.31 1039 GLU B N 1
ATOM 16629 C CA . GLU B 1 1039 ? -0.637 -30.906 -16.984 1 91.31 1039 GLU B CA 1
ATOM 16630 C C . GLU B 1 1039 ? -1.938 -30.297 -16.469 1 91.31 1039 GLU B C 1
ATOM 16632 O O . GLU B 1 1039 ? -2.033 -29.906 -15.305 1 91.31 1039 GLU B O 1
ATOM 16637 N N . SER B 1 1040 ? -2.92 -30.234 -17.312 1 90.38 1040 SER B N 1
ATOM 16638 C CA . SER B 1 1040 ? -4.199 -29.688 -16.875 1 90.38 1040 SER B CA 1
ATOM 16639 C C . SER B 1 1040 ? -4.871 -30.609 -15.852 1 90.38 1040 SER B C 1
ATOM 16641 O O . SER B 1 1040 ? -4.766 -31.828 -15.938 1 90.38 1040 SER B O 1
ATOM 16643 N N . ASP B 1 1041 ? -5.559 -30 -14.93 1 87.5 1041 ASP B N 1
ATOM 16644 C CA . ASP B 1 1041 ? -6.305 -30.781 -13.945 1 87.5 1041 ASP B CA 1
ATOM 16645 C C . ASP B 1 1041 ? -7.809 -30.594 -14.125 1 87.5 1041 ASP B C 1
ATOM 16647 O O . ASP B 1 1041 ? -8.594 -30.938 -13.234 1 87.5 1041 ASP B O 1
ATOM 16651 N N . ASN B 1 1042 ? -8.133 -30.031 -15.211 1 90.56 1042 ASN B N 1
ATOM 16652 C CA . ASN B 1 1042 ? -9.547 -29.797 -15.484 1 90.56 1042 ASN B CA 1
ATOM 16653 C C . ASN B 1 1042 ? -10.219 -31.031 -16.094 1 90.56 1042 ASN B C 1
ATOM 16655 O O . ASN B 1 1042 ? -9.68 -31.641 -17.016 1 90.56 1042 ASN B O 1
ATOM 16659 N N . ASP B 1 1043 ? -11.391 -31.359 -15.633 1 90.75 1043 ASP B N 1
ATOM 16660 C CA . ASP B 1 1043 ? -12.031 -32.625 -16 1 90.75 1043 ASP B CA 1
ATOM 16661 C C . ASP B 1 1043 ? -12.977 -32.406 -17.188 1 90.75 1043 ASP B C 1
ATOM 16663 O O . ASP B 1 1043 ? -13.617 -33.375 -17.641 1 90.75 1043 ASP B O 1
ATOM 16667 N N . SER B 1 1044 ? -13.094 -31.25 -17.703 1 91.88 1044 SER B N 1
ATOM 16668 C CA . SER B 1 1044 ? -14.055 -31.031 -18.781 1 91.88 1044 SER B CA 1
ATOM 16669 C C . SER B 1 1044 ? -13.438 -30.203 -19.906 1 91.88 1044 SER B C 1
ATOM 16671 O O . SER B 1 1044 ? -14.102 -29.922 -20.922 1 91.88 1044 SER B O 1
ATOM 16673 N N . GLY B 1 1045 ? -12.219 -29.781 -19.688 1 90.94 1045 GLY B N 1
ATOM 16674 C CA . GLY B 1 1045 ? -11.57 -28.953 -20.688 1 90.94 1045 GLY B CA 1
ATOM 16675 C C . GLY B 1 1045 ? -11.922 -27.484 -20.562 1 90.94 1045 GLY B C 1
ATOM 16676 O O . GLY B 1 1045 ? -11.438 -26.656 -21.344 1 90.94 1045 GLY B O 1
ATOM 16677 N N . ALA B 1 1046 ? -12.703 -27.094 -19.562 1 93.75 1046 ALA B N 1
ATOM 16678 C CA . ALA B 1 1046 ? -13.164 -25.719 -19.375 1 93.75 1046 ALA B CA 1
ATOM 16679 C C . ALA B 1 1046 ? -12.133 -24.891 -18.609 1 93.75 1046 ALA B C 1
ATOM 16681 O O . ALA B 1 1046 ? -12.406 -24.406 -17.5 1 93.75 1046 ALA B O 1
ATOM 16682 N N . TYR B 1 1047 ? -10.969 -24.719 -19.188 1 94.44 1047 TYR B N 1
ATOM 16683 C CA . TYR B 1 1047 ? -9.906 -23.984 -18.5 1 94.44 1047 TYR B CA 1
ATOM 16684 C C . TYR B 1 1047 ? -9.07 -23.172 -19.5 1 94.44 1047 TYR B C 1
ATOM 16686 O O . TYR B 1 1047 ? -9.094 -23.453 -20.703 1 94.44 1047 TYR B O 1
ATOM 16694 N N . TYR B 1 1048 ? -8.406 -22.188 -19.016 1 96.5 1048 TYR B N 1
ATOM 16695 C CA . TYR B 1 1048 ? -7.465 -21.422 -19.828 1 96.5 1048 TYR B CA 1
ATOM 16696 C C . TYR B 1 1048 ? -6.195 -22.219 -20.078 1 96.5 1048 TYR B C 1
ATOM 16698 O O . TYR B 1 1048 ? -5.465 -22.547 -19.156 1 96.5 1048 TYR B O 1
ATOM 16706 N N . PRO B 1 1049 ? -5.891 -22.578 -21.25 1 95.56 1049 PRO B N 1
ATOM 16707 C CA . PRO B 1 1049 ? -4.82 -23.516 -21.562 1 95.56 1049 PRO B CA 1
ATOM 16708 C C . PRO B 1 1049 ? -3.438 -23 -21.188 1 95.56 1049 PRO B C 1
ATOM 16710 O O . PRO B 1 1049 ? -3.229 -21.781 -21.125 1 95.56 1049 PRO B O 1
ATOM 16713 N N . GLN B 1 1050 ? -2.529 -23.906 -21.031 1 94.81 1050 GLN B N 1
ATOM 16714 C CA . GLN B 1 1050 ? -1.132 -23.594 -20.766 1 94.81 1050 GLN B CA 1
ATOM 16715 C C . GLN B 1 1050 ? -0.502 -22.875 -21.953 1 94.81 1050 GLN B C 1
ATOM 16717 O O . GLN B 1 1050 ? -1.006 -22.953 -23.078 1 94.81 1050 GLN B O 1
ATOM 16722 N N . LYS B 1 1051 ? 0.609 -22.297 -21.75 1 94.25 1051 LYS B N 1
ATOM 16723 C CA . LYS B 1 1051 ? 1.178 -21.438 -22.797 1 94.25 1051 LYS B CA 1
ATOM 16724 C C . LYS B 1 1051 ? 2.408 -22.078 -23.422 1 94.25 1051 LYS B C 1
ATOM 16726 O O . LYS B 1 1051 ? 3.213 -22.703 -22.719 1 94.25 1051 LYS B O 1
ATOM 16731 N N . ARG B 1 1052 ? 2.512 -21.953 -24.672 1 96.19 1052 ARG B N 1
ATOM 16732 C CA . ARG B 1 1052 ? 3.729 -22.109 -25.453 1 96.19 1052 ARG B CA 1
ATOM 16733 C C . ARG B 1 1052 ? 4.309 -20.766 -25.859 1 96.19 1052 ARG B C 1
ATOM 16735 O O . ARG B 1 1052 ? 3.59 -19.891 -26.359 1 96.19 1052 ARG B O 1
ATOM 16742 N N . VAL B 1 1053 ? 5.57 -20.562 -25.625 1 97.06 1053 VAL B N 1
ATOM 16743 C CA . VAL B 1 1053 ? 6.137 -19.234 -25.844 1 97.06 1053 VAL B CA 1
ATOM 16744 C C . VAL B 1 1053 ? 7.348 -19.328 -26.766 1 97.06 1053 VAL B C 1
ATOM 16746 O O . VAL B 1 1053 ? 8.188 -20.219 -26.609 1 97.06 1053 VAL B O 1
ATOM 16749 N N . PHE B 1 1054 ? 7.441 -18.484 -27.719 1 97.44 1054 PHE B N 1
ATOM 16750 C CA . PHE B 1 1054 ? 8.641 -18.188 -28.484 1 97.44 1054 PHE B CA 1
ATOM 16751 C C . PHE B 1 1054 ? 9.164 -16.797 -28.156 1 97.44 1054 PHE B C 1
ATOM 16753 O O . PHE B 1 1054 ? 8.422 -15.82 -28.203 1 97.44 1054 PHE B O 1
ATOM 16760 N N . ASN B 1 1055 ? 10.414 -16.781 -27.828 1 97.69 1055 ASN B N 1
ATOM 16761 C CA . ASN B 1 1055 ? 10.922 -15.508 -27.312 1 97.69 1055 ASN B CA 1
ATOM 16762 C C . ASN B 1 1055 ? 12.258 -15.133 -27.953 1 97.69 1055 ASN B C 1
ATOM 16764 O O . ASN B 1 1055 ? 13.062 -16.016 -28.281 1 97.69 1055 ASN B O 1
ATOM 16768 N N . ALA B 1 1056 ? 12.453 -13.828 -28.234 1 97.56 1056 ALA B N 1
ATOM 16769 C CA . ALA B 1 1056 ? 13.734 -13.234 -28.594 1 97.56 1056 ALA B CA 1
ATOM 16770 C C . ALA B 1 1056 ? 14.195 -12.227 -27.547 1 97.56 1056 ALA B C 1
ATOM 16772 O O . ALA B 1 1056 ? 13.383 -11.461 -27.016 1 97.56 1056 ALA B O 1
ATOM 16773 N N . GLY B 1 1057 ? 15.492 -12.375 -27.25 1 96.56 1057 GLY B N 1
ATOM 16774 C CA . GLY B 1 1057 ? 15.984 -11.484 -26.219 1 96.56 1057 GLY B CA 1
ATOM 16775 C C . GLY B 1 1057 ? 17.344 -10.898 -26.531 1 96.56 1057 GLY B C 1
ATOM 16776 O O . GLY B 1 1057 ? 18.078 -11.438 -27.375 1 96.56 1057 GLY B O 1
ATOM 16777 N N . ILE B 1 1058 ? 17.625 -9.758 -25.953 1 95 1058 ILE B N 1
ATOM 16778 C CA . ILE B 1 1058 ? 18.922 -9.094 -26.016 1 95 1058 ILE B CA 1
ATOM 16779 C C . ILE B 1 1058 ? 19.344 -8.648 -24.625 1 95 1058 ILE B C 1
ATOM 16781 O O . ILE B 1 1058 ? 18.516 -8.211 -23.828 1 95 1058 ILE B O 1
ATOM 16785 N N . SER B 1 1059 ? 20.594 -8.906 -24.297 1 93.5 1059 SER B N 1
ATOM 16786 C CA . SER B 1 1059 ? 21.172 -8.477 -23.031 1 93.5 1059 SER B CA 1
ATOM 16787 C C . SER B 1 1059 ? 22.406 -7.605 -23.266 1 93.5 1059 SER B C 1
ATOM 16789 O O . SER B 1 1059 ? 23.344 -8.008 -23.938 1 93.5 1059 SER B O 1
ATOM 16791 N N . LEU B 1 1060 ? 22.375 -6.457 -22.719 1 90.44 1060 LEU B N 1
ATOM 16792 C CA . LEU B 1 1060 ? 23.469 -5.5 -22.844 1 90.44 1060 LEU B CA 1
ATOM 16793 C C . LEU B 1 1060 ? 24.094 -5.211 -21.484 1 90.44 1060 LEU B C 1
ATOM 16795 O O . LEU B 1 1060 ? 23.375 -4.938 -20.516 1 90.44 1060 LEU B O 1
ATOM 16799 N N . THR B 1 1061 ? 25.359 -5.336 -21.422 1 85.62 1061 THR B N 1
ATOM 16800 C CA . THR B 1 1061 ? 26.078 -4.973 -20.219 1 85.62 1061 THR B CA 1
ATOM 16801 C C . THR B 1 1061 ? 27.094 -3.865 -20.484 1 85.62 1061 THR B C 1
ATOM 16803 O O . THR B 1 1061 ? 27.859 -3.947 -21.453 1 85.62 1061 THR B O 1
ATOM 16806 N N . PHE B 1 1062 ? 27.047 -2.98 -19.719 1 81.88 1062 PHE B N 1
ATOM 16807 C CA . PHE B 1 1062 ? 27.953 -1.845 -19.875 1 81.88 1062 PHE B CA 1
ATOM 16808 C C . PHE B 1 1062 ? 28.891 -1.742 -18.672 1 81.88 1062 PHE B C 1
ATOM 16810 O O . PHE B 1 1062 ? 28.531 -2.141 -17.562 1 81.88 1062 PHE B O 1
#

Secondary structure (DSSP, 8-state):
--------------THHHHHHHHHHHHHHHHHHHHHHHHHHHT---------EEEEEEEE-TTS-B-TT-EEEETTSS-EEE--TTSEEEEEES-TTPEEEEEETTEEEEEEE-TT-SB--EE--B--TTS--EEEETTEEEEGGG--S-EEEEEHHHHHTS--S-GGGGTTTTSTTEEEE-----TT--PPEEEESS---SS--PPEEEETTEEE-HHHHHT--GGGEEEEEEE-SGGGGGG-TT-TT-EEEEEE----TTPPPEEEEEEEEEEEEES----B--HHHHHHHHHHHHHHTTPPPSS-HHHHHHHHTGGGS-TTT-----HHHHHB-S-EEEEEEEEEEEEE-SSEEEEEEEEEEEEE-SBTTB--EEEEEEEEEEEEEE-SSSEEEEEEEEEEEEEEEE-SS-HHHHHHHHHH--TTS-SB-TTS-B---SBTTB-HHHHTBGGGEEEEEEEEEEEEEEEEEEEPTTSTTEEEEEEEEEEEEEEEEEEEE--EEEEEE-HHHHHHH-S-GGGGEEEEEESTT---EEEEEEEEEEEEEEEEEEEEEEEETTEEEEEEEEEEEEEEEEEEEEEEE---S-TT---GGGS-STT-EEEEEEEEEEEEEEEEEEEEEETTTEEEEEEEEEEEETTS-GGG-EEEEEEEEEEEEGGGSHHHHHH--SEEEEEEEEEEEEEEE--S-TTTTS-EEEEEEEEE-STTPEEEEEEEEE---TT---EEEEEEEEEEEEEETTTTEEEEEEEEEEEEEEEEEE--TTS-GGG---PPEEEEEEEEEEEEEEEEEEEEE-SSSEEEEEEEEEEEEEEEEEE----TT--GGG--TTSPTT--EEBPEEEE--SHHHHHTS--SSTT--TTSEEE--SSSSS---GGG-EE-S--SS-SEEEEEEEEEEETTEEEEEEEEEEES-EEE-----BTTB--BHHHHHHS--B-SS-TTSB-TT-S--SSPPP--TT-SHHHHS-BGGGEEE--EEEEEEEEEEEEPPHHHHHTTT-SEEEEEEEEEEEEEEES--SS-TT---SSS-SPPPEEEEEEEEEEE-/--------------TTTTHHHHHHHHHHHHHHHHHHHHHHHHT---------EEEEEEEE-TTS-B-TT-EEEETTSS-EEE--TTSEEEEEES-TTPEEEEEETTEEEEEEE-TT-SB--EE--B--TTS--EEEETTEEEEGGG--S-EEEEEHHHHHTS--S-GGGGTTTTSTTEEEE-----TT--PPEEEESS---SS--PPEEEETTEEE-HHHHHT--GGGEEEEEEE-SGGGGGG-TT-TT-EEEEEE----TTPPPEEEEEEEEEEEEES----B--HHHHHHHHHHHHHHTTPPPSS-HHHHHHHHTGGGS-TTT-----HHHHHB-S-EEEEEEEEEEEEE-SSEEEEEEEEEEEEE-SBTTB--EEEEEEEEEEEEEE-SSSEEEEEEEEEEEEEEEE-SS-HHHHHHHHHH--TTS-SB-TTS-B---SBTTB-HHHHTBGGGEEEEEEEEEEEEEEEEEEEPTTSTTEEEEEEEEEEEEEEEEEEEE--EEEEEE-HHHHHHH-S-GGGGEEEEEESTT---EEEEEEEEEEEEEEEEEEEEEEEETTEEEEEEEEEEEEEEEEEEEEEEE---S-TT---GGGS-STT-EEEEEEEEEEEEEEEEEEEEEETTTEEEEEEEEEEEETTS-GGG-EEEEEEEEEEEEGGGSHHHHHH-TTEEEEEEEEEEEEEEE--S-TTTTS-EEEEEEEEE-STTPEEEEEEEEE---TT---EEEEEEEEEEEEEETTTTEEEEEEEEEEEEEEEEEE--TTS-GGG---PPEEEEEEEEEEEEEEEEEEEEE-SSSEEEEEEEEEEEEEEEEEE----TT--GGG--TTSPTT--EEEPEEEE--SHHHHHTS--SSTT--TTSEEE--SSSSS---GGGEEE-S--SS-SEEEEEEEEEEETTEEEEEEEEEEES-EEE-----BTTB--BHHHHHHS--B-SS-TTSB-TT-S--SSPPP--TT-SHHHHS-BGGGEEE--EEEEEEEEEEEEPPHHHHHTTT-SEEEEEEEEEEEEEEES--SS-TT---SSS-S---EEEEEEEEEEE-

Sequence (2124 aa):
MDIKAIRKTVAWPDSTSVFKRFVFRYRSLFCNGMLVMAFLLLGLLTSVQAQKATVSGTVVDGEGEPLPGVNISIQGTTQGTTTGSDGQYELDVPSLEETLIFSFIGFQRQDVKINGRETIDVQLVPETYSGGELVVVGYGTRERETLTGSVSAVGGEELQKTPVTNVSNSIGGRLPGVVTVTSSGEPGYDGSTIRIRGQQTLGNNNPLIVIDGVPSDAGALDRLNPRDIEDMSVLKDASAAIYGSQAANGVILVQTKRGSAGDGPQLTIDFNQGFNQPTRIPDMADAPTYLQMLNEINMYDGEDPRYTQEHIQNHRTIGEQDPWLYHDTDWFDEALKAVSYQTRADIAMAGGSESMQYRLSLGALTEDGYYQNSATRYNQYNFRSNIDGQVNEHINLQFDVSGRFEDRNFPTQPAGATFRMLMRGKPHLPAYWPNGQPGPDIENGQNPVVTGTDATGYDQDDRYYLNTNLVADIDIPGVEGLGVRGTFSYNKEMAERKVWLTPWTLYSFDATAYESQGGDPAQYLTGASRPSGQEPQLDQMSGDSSSVLVNAVLEYQRDFENHSFGIIGGIEHRRSTNAWFDAFRRNYISPAIDQLFAGGEELRSNDGSGYNEAWLSYFSRINYDYQSKYLIELVGRYDGSYKFPKGDRFGFFPAVSVGWRLTEEEFFRNNVGFFDNLKIRASWGQTGNDRVDPYQYLASYGFGDGYIFGGGTEVPSLYQTRTPNPAITWEVANQFDIGLEAAILDNRFSFEIDYFDYLRTDILTQRNASVPQTSGLTLPEENIGEVSSYGVDGSIAWRDQVNEDFIYDIALNAGWSTNEIKYWDEPPGAPEWQRSTGAKMETDLYYVSDGIFQDQAEVENSPTFNDDVRPGDIIFKDVDGDGEITADDRVRVERNDIPEWTGGVTFSGSYKQFDFTAFFQGAAGASQYIQTESGEFGNYFAEFAEKRWRPDPENPMQMHPDQDYAEGPRAFNRVEEYWIANQNTYFFRKTDYLRLKTLEVGYNMPADLTSSIGIRNMRIYLNGFNLFTWDSFNLMDPESDNDSGAYYPQKRVFNAGISLTFMDIKAIRKTVAWPDSTSVFKRFVFRYRSLFCNGMLVMAFLLLGLLTSVQAQKATVSGTVVDGEGEPLPGVNISIQGTTQGTTTGSDGQYELDVPSLEETLIFSFIGFQRQDVKINGRETIDVQLVPETYSGGELVVVGYGTRERETLTGSVSAVGGEELQKTPVTNVSNSIGGRLPGVVTVTSSGEPGYDGSTIRIRGQQTLGNNNPLIVIDGVPSDAGALDRLNPRDIEDMSVLKDASAAIYGSQAANGVILVQTKRGSAGDGPQLTIDFNQGFNQPTRIPDMADAPTYLQMLNEINMYDGEDPRYTQEHIQNHRTIGEQDPWLYHDTDWFDEALKAVSYQTRADIAMAGGSESMQYRLSLGALTEDGYYQNSATRYNQYNFRSNIDGQVNEHINLQFDVSGRFEDRNFPTQPAGATFRMLMRGKPHLPAYWPNGQPGPDIENGQNPVVTGTDATGYDQDDRYYLNTNLVADIDIPGVEGLGVRGTFSYNKEMAERKVWLTPWTLYSFDATAYESQGGDPAQYLTGASRPSGQEPQLDQMSGDSSSVLVNAVLEYQRDFENHSFGIIGGIEHRRSTNAWFDAFRRNYISPAIDQLFAGGEELRSNDGSGYNEAWLSYFSRINYDYQSKYLIELVGRYDGSYKFPKGDRFGFFPAVSVGWRLTEEEFFRNNVGFFDNLKIRASWGQTGNDRVDPYQYLASYGFGDGYIFGGGTEVPSLYQTRTPNPAITWEVANQFDIGLEAAILDNRFSFEIDYFDYLRTDILTQRNASVPQTSGLTLPEENIGEVSSYGVDGSIAWRDQVNEDFIYDIALNAGWSTNEIKYWDEPPGAPEWQRSTGAKMETDLYYVSDGIFQDQAEVENSPTFNDDVRPGDIIFKDVDGDGEITADDRVRVERNDIPEWTGGVTFSGSYKQFDFTAFFQGAAGASQYIQTESGEFGNYFAEFAEKRWRPDPENPMQMHPDQDYAEGPRAFNRVEEYWIANQNTYFFRKTDYLRLKTLEVGYNMPADLTSSIGIRNMRIYLNGFNLFTWDSFNLMDPESDNDSGAYYPQKRVFNAGISLTF